Protein 7P3X (pdb70)

Secondary structure (DSSP, 8-state):
-HHHHHHHHHHHHHHHTTT--SHHHHHHHHHHHTSSPHHHHHHHHHHHHHH-SS-HHHHHHHHHHHHHHHHS--SSHHHHHHHHHHHHHH---HHHHHHHHHHHHHHTTSS-HHHHHHHHHHHHHHHTT-THHHHHHHHHHHHHHTSS-HHHHHHHHHHHHHHHHH-HHHHHTTHHHHHHHHTT---HHHHHHHHHHHHHHHSS-HHHHHHHTTTTTHHHHH--SSTHHHHHHHHIIIII--TTTTHHHHHHHHHHHHHHSSSS-HHHHHHHHHHHHHHHHH-HHHHHHHHHHHHHHHSS--HHHHHHHHHHHTTT--HHHHHHHHHHHHHHHHHH-BHHHHT-PPP-S-SSS---B--HHHHHHHHHHHHHHHHTTT-TT-S-HHHHHHHHHHHHHHHHHH--HHHHHHHHHHHHHHHHS-STTHHHHHHHHHHHHHSHHHHTT-HHHHHHHHHHHHHHTTT-S-HHHHHTTTGGGGGG--HHHHHHHHHHHHHHHHHHHHH-TT---THHHHHHHHHHHHHHHHHTSSSHHHHHHHHHHHHHHHHHHHHHHH-STTHHHHHHHHHHHHHHHHH-/-HHHHHHHHHHHHHHHHHHHHHHHHTTTSS-SSSHHHHTTT--HHHHHHHHHS--HHHHHHHHHHHHHHHHHT-TT--HHHHHHHHHHGGGSS-HHHHHHHHHHGGGTTTS-HHHHHHHHHHHHHHHHSS-HHHHHHHHHHHHTS--GGGHHHHHHHHHHHHHS--HHHHHHHHHHHHHHHTT-HHHHTTHHHHHHHHHHS---HHHHHHHHHHHHHHHHHHHHHHHHHHHHHHHHHHTS-TTTTTHHHHHHHHHHHH-----SS--TTSTT-SS---B-TTTTSSPB-STTTTSTHHHHHHHHHHHHHHHTT-HHHHHHHHHHHHHH--TTTTT-HHHHHHHHHHHHH--SHHHHHHHHHHHHHHHHH--TTSGGGGGGTS--TT--HHHHHHHHHHHHHH--HHHHHHHHHHHHHHHHHS---HHHHHHHHHHHHHHHTT-HHHHHHHHHHHHHHHHHHT--HHHHHHHHHHHHHHHHH-HHHHHHHHHHHHHHHHH-TT--HHHHHHHHHHHHHHHHHHTTSGGGTTHHHHTTGGGS-HHHHHHHHHHHHHHHHHTTTSSTTTSS-S-GGGSS--TT--SHHHHHHHHHHHHHHHHTTSS-HHHHHHHHHHHHHHHH-/--EEEEEEETTS-EEEEEEESS----HHHHHTBSTT--------SSS--EEEEEEEEETTEEEEEEEESSSHHHHHHHHHHHHHHHHHHTT-STT--HHHHGGGHHHHHHHHHTTTTTSSPPP---BEEEEEEEE-BEEEEEETTEEEEEEEEEEEEEEEEE--SS---EEEEEEESSS----EEE-TTEE--SSSS-TT--EE-PPSS-EEEEEEEEEHHHHHHHHT---SSSS---EEEE----SSEEEEEEE---GGGTTS--BS--EEEEB---SSS-TTT---EEEEEE-SSEEEEEETTTTEEEEEE-TT--TT---EEEEEEE---S-TT--S-----EEEEE--EESS-TTSEEEEEEEE-SS--SSSS-B--S------------EE-/-EEEEEEEETTS-EEEEEESS---HHHHHHHHHHHHHHHHHS-GGG---B----TTSTT--SSTT-----TTEEEEEEEETTEEEEEEEETTS-HHHHHHHHHHHHHHHHHHSSS--HHHHHHTHHHHHHHHHHHHTTS------HHHHHHHHHHHHTHHHHHTTTT-

Nearest PDB structures (foldseek):
  7p3z-assembly1_S  TM=8.766E-01  e=1.441E-26  Saccharomyces cerevisiae
  9c59-assembly1_S  TM=8.010E-01  e=1.125E-13  Homo sapiens
  4p6z-assembly1_S  TM=8.241E-01  e=3.879E-11  Homo sapiens
  6uri-assembly1_S  TM=8.324E-01  e=1.507E-10  Homo sapiens
  1w63-assembly1_S  TM=7.992E-01  e=2.417E-10  Mus musculus

InterPro domains:
  IPR002553 Clathrin/coatomer adaptor, adaptin-like, N-terminal [PF01602] (48-609)
  IPR011989 Armadillo-like helical [G3DSA:1.25.10.10] (18-624)
  IPR016024 Armadillo-type fold [SSF48371] (42-759)
  IPR017105 Adaptor protein complex AP-3, delta subunit [PIRSF037092] (11-917)
  IPR017105 Adaptor protein complex AP-3, delta subunit [PTHR22781] (21-917)

Sequence (1762 aa):
DLNSKTNAVLKLTYLEMYGFDMAWCNFHILEVMSSNKLQQKRVGYLAASQSFYKDSDILMLATNLLKKDLKYDGNNDVVKVGIALSGLSTIITPSLARDIADDLFTMLNSTRPYIRKKAITALFKVFLQYPEALRDNFDKFVSKLDDDDISVVSAAVSVICELSKKNPQPFIQLSPLLYEILVTIDNNWIIIRLLKLFTNLSQVEPKLRAKLLPKILELMESTVATSVIYESVNCIVKGNMLEEDDFETAMACLERLHTFCDSQDPNLRYISCILFYKIGKINTDFISRFDQLIIRLLSDVDVSIRSKAIELVEGIVDEDNLKAIVQTLMKQFVDEDVVILQTGSIVYEKSKRIPIIIPENYKIKMVNVIISICSADNYSSVNDFEWYNAVIMDLAMLCQDISDKSLGSKIGEQFRNLMIKVPSMREVTIANIIKLISNDNINKQLPTVLRECIWCLGEFSTLVENGNDLIKIMTENISYYSHSVQEVLILALVKVFSNWCNNFQEDKRFEIKMVLKELIEFFENLSYSSTFEVQERSVEVLEFLRLSLEALEEDTEGLPMLLSEVLPSFFNAYELMVDSIHRIASALDTAKVITREAAAVATSKLGESSYTYYSQNINPQQLVTLLNSRNSREVRDAMKRIISIMASDDDSIDVQLYFADVVKNITTNDTKVKRLIHLYLLRFAENDPNLTLLSINSLQKSLSDSNSELRCFALSALSDMKMSSLAPIILHTVKKLVTDPSAMVRGEVALAIIKLYRAGKNDYHEELLDILKELMADTDPKVISCAVLAYKECYADHLELLHGHFRRYCRIIKQLDSWSQSYLIELLIKYCKQYLPKPTVVDKSSEGSPRSCPLPDKYNEIEYPSYEVVNDPDLDLFLQSLNCLIYSSNPTVILSCCNALYQLASPLQMKNTKFIEALVRTVTMTENQGNKEMLLQAIHFLSILDQTLFLPYTKKFYVFPKDPIVASIWKIQILSTLINESNVKEIFKELKYYVASAHFPENVVIMAVKSLSRCGQLSTSWESHVMKWLIDHMESHNLSASVLDAYVNVIRMLVQKNPTKHLRIIFKLADLLTVQTSLADNARAGIVWLFGEIASIEFKICPDVLRRLIQNFSNEGPETRCQILVLSAKLLSYDIDNFKQAQVTGSEENNQNPPYYDFSGSRISQMYNAVLYLAKYDDEFDIRDRARMISSLFDSGMIHAVLIFNKKCQPRLVKFYTPVDLPKQKLLLEQVYELISQRNSDFQSSFLVTPPSLLLSNENNNDEVNNEDIQIIYKNYATLYFTFIVDDQESELAILDLIQTFVESLDRCFTEVNELDLIFNWQTLESVLEEIVQGGMVIETNVNRIVASVDELNKAAESTDSKIGMYLSFYITDTKNKLIFQYLLGATAPPQLLEDSSSDDYLDHSMVGRDLEVYKYFSVINKLNYWCLASTSKSKGPLDCFTFLETIDRILLEYFDKDKLSIKKIVNNYDRISLIFNCCVEAGEPNVSDNELYVDLLETFHVVFEKKKSHLRLLTGSIHGIVDVRSYLNDNPLVAVKLNTMGNDIGIPSLHDCVEINDGVFSPSNITFIPPDGKFRLLEYSVDLSSQVKQSGVRMNSIGLMSLHFQNGLGKDSDEFELSLNIENFKKVSQVDDLKIDLQFNVENADPNEIAYKIKILRNTHGRFENSIIMGQGQWIFDKSTATGTVPVLRGCIEYENTGPNFTKKVDLQTVSLEYSYIGQSASGIYVEAIDIVSGLTIGKNTKLYKGAKYKTQTGNFQVRL

GO terms:
  GO:0030123 AP-3 adaptor complex (C, IMP)
  GO:0006623 protein targeting to vacuole (P, IMP)
  GO:0006896 Golgi to vacuole transport (P, IMP)
  GO:0005515 protein binding (F, IPI)
  GO:0005794 Golgi apparatus (C, EXP)

Foldseek 3Di:
DLVVLVVVLVVLQVQLVPPHALVVVQVSLLVQCQDPDLVSVQSSLVSLLSHVPPDPVSLVSLQVSLQVQQVPCPVVNLRSLLRSLLSLLSDEDVVSLVVLLVRLLVQCVDPDLSSLLSSLLSPLSHCVHDPVSCVVCVVSLVVSCVDPDVVSVLSSQVSLLSVCVVDVPSVVVVLVSLVVVLVVDPDLVSVLSSLVSLLSCLVVDLPSLVVCVVVPVVVVVRDVPPRSLLSNLCSCVPSVNDPPVCVVSNLSSLVVLLVQCVDPDVVSVLSSLVSQQVVCVVPVVSLVVCLVSLVVLCVPLDVVSVQSSLSSLLSDDDVVSLLVVLVVVVVLCVFAPCQPLVPDDDFDDPPVRTPHHDHLVSLLVNLLSLLSSCQPPHCLPNVPLVVSLVSLLVSCVVCLSDDDLVSNQSSLVSNLVSCVRPVPVLQVSLVSLLVVLVPCSCVVPHLNSLLSSLVSCLVPVVVDDCVPVVVVVLQVVLVSHDVVNNLSSLVSNLSNLLVCLVVCVVPVDPVSLVSLQSLLVRLVVQLPPPDNVSNVSSNQSNVLSVQLNVVVVVHSVCRVVSSVVPNVVRSVVVVD/DVVVVVLVVLLVCLVVQLVQQVVQQVVQCGRRNQSSVVSVPHDPVVLLVLCVPDGPVSVLSSLVVLLVPLVVCPVVHDPVVVLVSLLVQCLPPDLSSVQSNLVCLLVPLVPDVVSLVSLLVSLLVQLVDPDLVSVQSSLLSVLSRQEQVSQVRSQVSLLVLLVDPDLSSLLRSLQNLQSNLLHNPDVHPPRSQVRLASSCPHQDLSSLLRNQVRLLGNQLPVLLRSQSRLQSSLVSLLVDDLVSVLSNLVSLLSNLVRQCPDADDAPQPDPPGDRWAARRVVVPPPGIGPNNQLGPSRNVSNLVSLLSSLQVQDLNSLLSSLVSVLRNDPLVSLLPLSNLQSLLNNLLVDPDDVSVVSSLVSLLSSLVSPACRCAVRLLSLLDDQVDDQVSLLSNLSNLQSHCAPVRVVSSQVSLLVVVVDRPHDQSNLQSNQLRLLSHLLHDDVCNLSSLVSLLCCVVPPDHDQSNLLRNLQRLLSNCVRPVVSNVVSLVSVLVVVVVDPPHDLSNLLRNLQSLLPVCLVPVLVSLVSLVSNLVVLLPDDVVSLLSSLVSLLSSLPVCCVLAVCQPVPVVVSNVVDDPPVPPHDVSSVVSLVSSQVSQVVDPDPSSNVSSVVSCVVSVVD/DFQKKWKAWQVGDTQDMDGNDDDPVVVVVLQSVLLSVLQVVDDVVCSPQWFEACCVLCPDCDVPNSGRDDHQWTKGWDDDPTMIMITIHGNVPDVVNVVLLVVLLVLLVCVQVVDDDPVVCNLLVVLSVVLSVCCQPPNHGDDSDSVVSNVVSVVVVVVCVVVPVVGD/DKKKKWKAFLCGHTLAMGMDDDDDDDDQSPVVVVQAGDWWDFPQDVVRFTWIWGWGGDQGMMMIMIDGPDCDNVQGHLQRVLLVVVLQVVQQHDHDHSVSRSVCNPVSHVSNHCQCPVPHSVDRHCAKAKKKKKKKFWAWEDDPLQGQGPWMKIKIFIKIQHDDDAKWKKKFFFDDLQQPQAAWAAWPQKDCDDCVNPRGMIMGIDDNGTTRGTIGIDTCNSRCVRNVCSPPAALPFPWAWDPPDDPFKTKIKTKRFVQVCLQQFFWAKKWKKQAQPVPVPPLQLFQKAWDAWFFPAWAWDADSSVRITTIIGHRPPHPSHMGITITMMTGDHPDPPNDPDRQRFWTWIIIMTMRADRSSRRRPDMDIDDVDDPPPPHHHDPDSTITTDDDHHIYTD

B-factor: mean 13.2, std 2.08, range [12.01, 32.07]

Organism: Saccharomyces cerevisiae (strain ATCC 204508 / S288c) (NCBI:txid559292)

Radius of gyration: 40.24 Å; Cα contacts (8 Å, |Δi|>4): 3723; chains: 4; bounding box: 115×95×106 Å

Solvent-accessible surface area: 71127 Å² total; per-residue (Å²): 118,84,42,61,65,0,65,49,0,63,147,29,17,91,78,9,66,122,66,111,62,60,43,210,8,1,117,112,0,11,113,8,0,69,12,134,44,35,11,1,12,58,10,0,2,62,0,1,12,65,5,1,111,194,48,62,88,1,1,77,83,0,0,77,30,1,38,158,12,0,107,145,72,0,114,73,30,29,33,42,1,3,26,0,0,31,2,0,2,35,1,46,33,73,59,0,1,143,44,0,4,95,1,0,92,64,3,0,101,18,104,104,31,23,1,41,0,14,0,0,15,0,0,16,46,2,5,55,85,31,74,117,6,12,176,118,6,35,99,25,3,36,63,12,0,84,27,143,39,59,0,0,4,2,0,0,0,18,0,1,12,20,2,4,122,133,44,37,146,35,2,42,123,9,11,56,41,0,56,95,11,0,66,80,13,127,26,37,15,1,1,0,26,0,0,25,2,6,16,35,0,9,141,78,44,83,168,9,47,66,102,1,26,82,11,1,54,106,12,2,106,88,12,117,40,24,0,0,4,26,6,0,1,54,1,1,27,118,20,88,11,7,113,128,126,39,56,132,14,1,68,13,2,1,60,59,0,41,92,36,3,75,50,157,51,51,12,11,52,9,15,0,1,36,8,3,63,91,1,5,143,84,18,95,100,4,18,84,127,2,27,120,4,2,82,141,9,14,94,25,52,19,2,4,0,8,19,35,0,0,35,4,0,79,68,26,34,84,60,106,47,0,52,52,7,10,82,49,3,18,116,50,1,92,63,38,2,69,11,0,25,134,56,20,58,23,7,88,82,125,49,199,210,92,33,37,2,0,0,16,73,13,0,19,52,0,0,48,3,1,19,45,2,8,41,39,100,70,4,77,30,6,94,44,55,91,119,3,3,40,11,2,50,48,0,6,61,46,0,0,22,8,44,49,118,54,0,1,31,94,4,4,73,4,9,62,67,8,0,86,130,12,84,77,33,54,76,66,0,0,44,34,10,11,142,19,2,61,74,45,10,0,20,11,20,4,38,23,7,0,65,19,1,1,36,1,0,4,73,18,4,92,67,21,111,66,3,14,74,6,0,102,31,0,1,84,22,0,79,165,18,43,71,56,0,14,26,35,0,0,30,4,0,15,60,1,5,34,48,19,2,87,77,21,153,100,101,49,55,125,78,6,32,68,10,0,101,61,0,23,92,45,0,90,91,14,7,177,14,90,56,46,11,5,31,75,31,0,52,14,7,28,9,10,2,93,9,3,38,89,4,2,103,140,64,40,142,14,1,48,126,54,9,74,115,35,27,51,58,45,29,47,52,96,29,27,137,30,45,27,26,31,63,100,5,33,48,42,0,7,43,18,0,58,90,31,5,43,76,43,2,82,39,0,155,81,11,0,47,13,9,0,113,7,26,65,127,3,70,28,146,66,0,36,90,7,14,106,30,239,60,78,117,6,27,91,15,0,6,6,17,0,1,2,6,8,0,17,11,39,47,88,14,69,34,85,107,0,0,41,33,0,6,150,35,6,101,59,131,70,53,79,15,8,59,0,0,6,10,0,0,5,6,6,0,49,112,26,82,112,21,1,74,83,0,0,76,20,1,67,154,16,1,84,69,99,60,29,76,24,20,0,29,0,0,11,3,1,1,7,3,132,43,74,72,0,0,67,39,4,10,119,8,0,88,125,1,1,82,25,114,30,31,59,0,29,0,12,0,0,9,0,0,1,8,3,4,107,36,16,75,120,129,13,14,134,61,0,2,94,8,0,99,84,1,12,58,14,105,54,48,167,3,4,11,16,1,0,5,0,0,2,14,0,0,32,63,37,15,74,5,0,0,14,0,0,52,78,0,0,130,7,0,46,29,14,7,4,40,8,3,9,17,0,0,42,0,0,26,76,2,0,120,71,8,81,10,139,81,73,136,42,54,129,91,19,149,65,39,31,103,0,3,6,25,5,68,132,77,84,95,126,100,65,11,17,19,1,0,10,1,4,34,0,0,16,27,0,8,66,0,0,2,56,2,0,60,20,0,11,12,28,0,0,34,21,0,1,35,0,0,70,79,7,9,33,93,98,2,0,125,40,57,108,0,0,43,0,0,0,76,0,0,2,11,3,5,80,101,13,43,10,39,38,0,0,40,0,0,23,92,0,0,86,54,12,43,69,0,0,0,91,6,0,91,29,0,14,3,14,45,60,24,72,78,64,1,3,22,47,0,0,12,0,0,0,0,0,1,62,79,90,14,0,96,47,0,1,95,20,0,72,106,4,10,57,42,26,100,31,33,98,91,0,7,23,33,0,0,79,0,1,1,75,0,0,39,82,1,84,70,53,0,37,73,0,17,98,57,0,9,36,0,7,128,78,58,145,34,35,51,52,1,9,16,1,0,0,50,1,0,19,24,0,4,72,123,9,57,109,57,4,85,153,0,4,132,96,0,22,64,24,9,67,108,43,90,95,11,24,68,89,0,12,15,3,0,2,8,0,6,3,35,10,0,55,85,65,7,146,69,3,20,72,20,5,78,121,4,15,104,37,3,62,130,18,24,69,96,1,48,8,19,0,3,12,2,0,13,7,8,1,8,34,1,20,68,34,4,79,84,17,25,50,98,46,38,136,114,9,120,118,111,74,114,87,36,27,186,9,10,72,101,4,17,95,16,16,50,33,0,14,117,38,0,80,149,6,122,76,38,23,0,63,41,16,0,110,83,25,6,67,57,2,74,99,13,41,7,42,6,1,0,0,2,2,120,131,52,92,66,55,1,25,66,42,46,29,128,59,81,49,110,134,25,107,100,12,11,76,32,0,20,84,0,9,67,44,23,9,83,94,29,17,14,42,5,2,9,5,46,58,71,17,38,59,31,48,40,0,8,6,2,7,0,7,42,100,99,36,31,0,7,3,73,45,72,82,47,0,39,0,0,0,7,1,23,72,88,7,2,10,3,2,0,33,16,4,0,84,20,0,8,75,0,4,32,120,37,21,97,132,15,74,45,102,51,0,57,129,57,63,48,1,1,56,16,4,1,47,39,2,11,6,3,2,0,8,4,23,23,81,42,102,102,6,36,40,13,3,80,95,33,45,116,26,9,120,96,12,84,85,3,46,67,110,9,15,0,0,18,0,3,2,40,172,36,41,1,0,0,17,0,0,0,2,53,116,0,80,58,138,61,17,128,60,1,84,47,85,50,64,9,60,82,18,74,50,2,71,0,105,40,24,61,5,31,2,2,2,12,22,74,67,76,1,0,0,12,0,0,2,14,69,81,101,27,57,84,26,0,49,43,0,0,44,12,0,2,68,36,0,13,76,110,21,116,34,77,130,0,29,30,138,79,0,10,84,41,2,25,67,0,1,13,19,0,0,30,12,8,6,11,40,20,15,27,4,6,23,49,69,35,55,29,10,10,7,0,4,12,2,0,10,0,61,54,106,168,81,99,4,120,5,35,7,2,9,4,30,0,5,0,1,4,72,22,89,44,127,91,82,18,72,12,16,1,95,1,62,29,153,55,9,122,4,30,7,2,1,4,18,64,25,0,45,19,38,55,58,114,35,41,90,28,30,0,2,12,52,30,22,138,37,56,2,53,0,0,31,6,4,8,9,4,6,22,14,13,126,112,31,61,41,123,9,64,0,10,0,11,0,29,5,83,45,98,113,84,66,33,167,34,34,1,106,1,66,0,25,1,31,8,105,76,0,148,126,11,59,54,6,38,37,8,64,0,28,0,73,1,8,37,91,106,15,71,55,100,47,0,18,0,83,6,111,116,5,163,20,78,75,11,180,89,122,48,51,19,151,129,1,71,0,71,0,46,4,82,101,72,5,29,61,32,66,45,3,27,0,115,14,25,0,35,1,70,45,113,22,130,124,17,110,53,142,6,67,8,42,3,4,0,0,34,0,24,2,4,11,12,2,0,0,26,0,68,7,79,50,63,61,54,88,63,79,50,90,170,44,123,98,18,124,121,43,163,31,0,120,0,120,4,126,15,16,27,0,6,5,16,83

Structure (mmCIF, N/CA/C/O backbone):
data_7P3X
#
_entry.id   7P3X
#
_cell.length_a   1.00
_cell.length_b   1.00
_cell.length_c   1.00
_cell.angle_alpha   90.00
_cell.angle_beta   90.00
_cell.angle_gamma   90.00
#
_symmetry.space_group_name_H-M   'P 1'
#
loop_
_entity.id
_entity.type
_entity.pdbx_description
1 polymer 'AP-3 complex subunit delta'
2 polymer Y55_G0035830.mRNA.1.CDS.1
3 polymer 'AP complex subunit sigma'
4 polymer 'AP-3 complex subunit mu'
#
loop_
_atom_site.group_PDB
_atom_site.id
_atom_site.type_symbol
_atom_site.label_atom_id
_atom_site.label_alt_id
_atom_site.label_comp_id
_atom_site.label_asym_id
_atom_site.label_entity_id
_atom_site.label_seq_id
_atom_site.pdbx_PDB_ins_code
_atom_site.Cartn_x
_atom_site.Cartn_y
_atom_site.Cartn_z
_atom_site.occupancy
_atom_site.B_iso_or_equiv
_atom_site.auth_seq_id
_atom_site.auth_comp_id
_atom_site.auth_asym_id
_atom_site.auth_atom_id
_atom_site.pdbx_PDB_model_num
ATOM 1 N N . ASP A 1 63 ? 193.602 174.449 142.013 1.00 14.01 63 ASP A N 1
ATOM 2 C CA . ASP A 1 63 ? 194.287 173.734 140.948 1.00 12.01 63 ASP A CA 1
ATOM 3 C C . ASP A 1 63 ? 193.620 173.153 139.674 1.00 12.01 63 ASP A C 1
ATOM 4 O O . ASP A 1 63 ? 192.545 172.554 139.802 1.00 16.00 63 ASP A O 1
ATOM 9 N N . LEU A 1 64 ? 194.178 173.296 138.516 1.00 14.01 64 LEU A N 1
ATOM 10 C CA . LEU A 1 64 ? 193.564 172.849 137.235 1.00 12.01 64 LEU A CA 1
ATOM 11 C C . LEU A 1 64 ? 193.333 171.277 137.323 1.00 12.01 64 LEU A C 1
ATOM 12 O O . LEU A 1 64 ? 192.311 170.560 137.443 1.00 16.00 64 LEU A O 1
ATOM 17 N N . ASN A 1 65 ? 194.222 170.591 137.931 1.00 14.01 65 ASN A N 1
ATOM 18 C CA . ASN A 1 65 ? 193.890 169.164 137.736 1.00 12.01 65 ASN A CA 1
ATOM 19 C C . ASN A 1 65 ? 192.672 168.810 138.633 1.00 12.01 65 ASN A C 1
ATOM 20 O O . ASN A 1 65 ? 191.917 168.026 138.100 1.00 16.00 65 ASN A O 1
ATOM 25 N N . SER A 1 66 ? 192.540 169.475 139.754 1.00 14.01 66 SER A N 1
ATOM 26 C CA . SER A 1 66 ? 191.597 169.333 140.782 1.00 12.01 66 SER A CA 1
ATOM 27 C C . SER A 1 66 ? 190.245 169.821 140.247 1.00 12.01 66 SER A C 1
ATOM 28 O O . SER A 1 66 ? 189.298 169.374 140.890 1.00 16.00 66 SER A O 1
ATOM 31 N N . LYS A 1 67 ? 190.242 170.919 139.394 1.00 14.01 67 LYS A N 1
ATOM 32 C CA . LYS A 1 67 ? 189.102 171.609 138.836 1.00 12.01 67 LYS A CA 1
ATOM 33 C C . LYS A 1 67 ? 188.491 170.552 138.017 1.00 12.01 67 LYS A C 1
ATOM 34 O O . LYS A 1 67 ? 187.282 170.502 138.240 1.00 16.00 67 LYS A O 1
ATOM 40 N N . THR A 1 68 ? 189.353 169.779 137.268 1.00 14.01 68 THR A N 1
ATOM 41 C CA . THR A 1 68 ? 188.852 168.785 136.299 1.00 12.01 68 THR A CA 1
ATOM 42 C C . THR A 1 68 ? 188.176 167.728 137.073 1.00 12.01 68 THR A C 1
ATOM 43 O O . THR A 1 68 ? 187.119 167.370 136.507 1.00 16.00 68 THR A O 1
ATOM 47 N N . ASN A 1 69 ? 188.704 167.463 138.312 1.00 14.01 69 ASN A N 1
ATOM 48 C CA . ASN A 1 69 ? 188.101 166.453 139.104 1.00 12.01 69 ASN A CA 1
ATOM 49 C C . ASN A 1 69 ? 186.724 166.860 139.583 1.00 12.01 69 ASN A C 1
ATOM 50 O O . ASN A 1 69 ? 185.881 165.986 139.256 1.00 16.00 69 ASN A O 1
ATOM 55 N N . ALA A 1 70 ? 186.542 168.166 140.026 1.00 14.01 70 ALA A N 1
ATOM 56 C CA . ALA A 1 70 ? 185.329 168.654 140.603 1.00 12.01 70 ALA A CA 1
ATOM 57 C C . ALA A 1 70 ? 184.297 168.596 139.564 1.00 12.01 70 ALA A C 1
ATOM 58 O O . ALA A 1 70 ? 183.298 167.990 139.963 1.00 16.00 70 ALA A O 1
ATOM 60 N N . VAL A 1 71 ? 184.725 169.052 138.373 1.00 14.01 71 VAL A N 1
ATOM 61 C CA . VAL A 1 71 ? 183.835 169.081 137.276 1.00 12.01 71 VAL A CA 1
ATOM 62 C C . VAL A 1 71 ? 183.379 167.865 136.873 1.00 12.01 71 VAL A C 1
ATOM 63 O O . VAL A 1 71 ? 182.175 168.012 136.508 1.00 16.00 71 VAL A O 1
ATOM 67 N N . LEU A 1 72 ? 184.117 166.751 137.055 1.00 14.01 72 LEU A N 1
ATOM 68 C CA . LEU A 1 72 ? 183.629 165.504 136.692 1.00 12.01 72 LEU A CA 1
ATOM 69 C C . LEU A 1 72 ? 182.436 165.187 137.574 1.00 12.01 72 LEU A C 1
ATOM 70 O O . LEU A 1 72 ? 181.427 164.807 136.887 1.00 16.00 72 LEU A O 1
ATOM 75 N N . LYS A 1 73 ? 182.567 165.471 138.938 1.00 14.01 73 LYS A N 1
ATOM 76 C CA . LYS A 1 73 ? 181.569 165.066 139.900 1.00 12.01 73 LYS A CA 1
ATOM 77 C C . LYS A 1 73 ? 180.289 165.784 139.671 1.00 12.01 73 LYS A C 1
ATOM 78 O O . LYS A 1 73 ? 179.325 164.986 139.651 1.00 16.00 73 LYS A O 1
ATOM 84 N N . LEU A 1 74 ? 180.373 167.094 139.336 1.00 14.01 74 LEU A N 1
ATOM 85 C CA . LEU A 1 74 ? 179.225 167.902 139.076 1.00 12.01 74 LEU A CA 1
ATOM 86 C C . LEU A 1 74 ? 178.533 167.361 137.919 1.00 12.01 74 LEU A C 1
ATOM 87 O O . LEU A 1 74 ? 177.314 167.089 138.206 1.00 16.00 74 LEU A O 1
ATOM 92 N N . THR A 1 75 ? 179.288 166.987 136.781 1.00 14.01 75 THR A N 1
ATOM 93 C CA . THR A 1 75 ? 178.644 166.531 135.573 1.00 12.01 75 THR A CA 1
ATOM 94 C C . THR A 1 75 ? 177.811 165.324 135.930 1.00 12.01 75 THR A C 1
ATOM 95 O O . THR A 1 75 ? 176.628 165.520 135.684 1.00 16.00 75 THR A O 1
ATOM 99 N N . TYR A 1 76 ? 178.435 164.345 136.584 1.00 14.01 76 TYR A N 1
ATOM 100 C CA . TYR A 1 76 ? 177.777 163.090 137.039 1.00 12.01 76 TYR A CA 1
ATOM 101 C C . TYR A 1 76 ? 176.555 163.449 137.743 1.00 12.01 76 TYR A C 1
ATOM 102 O O . TYR A 1 76 ? 175.537 162.756 137.473 1.00 16.00 76 TYR A O 1
ATOM 111 N N . LEU A 1 77 ? 176.497 164.442 138.570 1.00 14.01 77 LEU A N 1
ATOM 112 C CA . LEU A 1 77 ? 175.224 164.744 139.232 1.00 12.01 77 LEU A CA 1
ATOM 113 C C . LEU A 1 77 ? 174.141 165.319 138.192 1.00 12.01 77 LEU A C 1
ATOM 114 O O . LEU A 1 77 ? 173.056 164.584 138.220 1.00 16.00 77 LEU A O 1
ATOM 119 N N . GLU A 1 78 ? 174.548 166.269 137.302 1.00 14.01 78 GLU A N 1
ATOM 120 C CA . GLU A 1 78 ? 173.669 166.939 136.410 1.00 12.01 78 GLU A CA 1
ATOM 121 C C . GLU A 1 78 ? 173.093 165.839 135.461 1.00 12.01 78 GLU A C 1
ATOM 122 O O . GLU A 1 78 ? 171.885 165.850 135.260 1.00 16.00 78 GLU A O 1
ATOM 128 N N . MET A 1 79 ? 173.880 164.855 135.067 1.00 14.01 79 MET A N 1
ATOM 129 C CA . MET A 1 79 ? 173.467 163.741 134.234 1.00 12.01 79 MET A CA 1
ATOM 130 C C . MET A 1 79 ? 172.304 162.921 134.845 1.00 12.01 79 MET A C 1
ATOM 131 O O . MET A 1 79 ? 171.787 162.036 134.152 1.00 16.00 79 MET A O 1
ATOM 136 N N . TYR A 1 80 ? 172.141 162.983 136.166 1.00 14.01 80 TYR A N 1
ATOM 137 C CA . TYR A 1 80 ? 171.312 162.183 137.059 1.00 12.01 80 TYR A CA 1
ATOM 138 C C . TYR A 1 80 ? 170.855 163.583 136.712 1.00 12.01 80 TYR A C 1
ATOM 139 O O . TYR A 1 80 ? 171.620 164.428 137.045 1.00 16.00 80 TYR A O 1
ATOM 148 N N . GLY A 1 81 ? 169.731 164.259 136.692 1.00 14.01 81 GLY A N 1
ATOM 149 C CA . GLY A 1 81 ? 168.316 164.172 137.086 1.00 12.01 81 GLY A CA 1
ATOM 150 C C . GLY A 1 81 ? 168.101 164.916 138.412 1.00 12.01 81 GLY A C 1
ATOM 151 O O . GLY A 1 81 ? 167.004 165.053 138.948 1.00 16.00 81 GLY A O 1
ATOM 152 N N . PHE A 1 82 ? 169.233 165.568 138.771 1.00 14.01 82 PHE A N 1
ATOM 153 C CA . PHE A 1 82 ? 169.641 166.441 139.820 1.00 12.01 82 PHE A CA 1
ATOM 154 C C . PHE A 1 82 ? 169.666 167.978 139.492 1.00 12.01 82 PHE A C 1
ATOM 155 O O . PHE A 1 82 ? 169.487 168.311 138.319 1.00 16.00 82 PHE A O 1
ATOM 163 N N . ASP A 1 83 ? 169.845 168.924 140.439 1.00 14.01 83 ASP A N 1
ATOM 164 C CA . ASP A 1 83 ? 169.770 170.411 140.188 1.00 12.01 83 ASP A CA 1
ATOM 165 C C . ASP A 1 83 ? 170.931 170.704 139.455 1.00 12.01 83 ASP A C 1
ATOM 166 O O . ASP A 1 83 ? 172.035 170.177 139.560 1.00 16.00 83 ASP A O 1
ATOM 171 N N . MET A 1 84 ? 170.501 171.627 138.550 1.00 14.01 84 MET A N 1
ATOM 172 C CA . MET A 1 84 ? 171.486 172.082 137.751 1.00 12.01 84 MET A CA 1
ATOM 173 C C . MET A 1 84 ? 171.632 173.542 138.133 1.00 12.01 84 MET A C 1
ATOM 174 O O . MET A 1 84 ? 172.680 174.208 138.198 1.00 16.00 84 MET A O 1
ATOM 179 N N . ALA A 1 85 ? 170.802 174.039 139.016 1.00 14.01 85 ALA A N 1
ATOM 180 C CA . ALA A 1 85 ? 171.261 175.384 138.891 1.00 12.01 85 ALA A CA 1
ATOM 181 C C . ALA A 1 85 ? 172.653 175.622 139.680 1.00 12.01 85 ALA A C 1
ATOM 182 O O . ALA A 1 85 ? 173.633 176.294 139.173 1.00 16.00 85 ALA A O 1
ATOM 184 N N . TRP A 1 86 ? 172.548 174.867 140.911 1.00 14.01 86 TRP A N 1
ATOM 185 C CA . TRP A 1 86 ? 173.616 174.634 141.925 1.00 12.01 86 TRP A CA 1
ATOM 186 C C . TRP A 1 86 ? 174.841 174.148 141.374 1.00 12.01 86 TRP A C 1
ATOM 187 O O . TRP A 1 86 ? 175.659 173.585 142.103 1.00 16.00 86 TRP A O 1
ATOM 198 N N . CYS A 1 87 ? 174.935 174.090 140.054 1.00 14.01 87 CYS A N 1
ATOM 199 C CA . CYS A 1 87 ? 176.159 173.680 139.950 1.00 12.01 87 CYS A CA 1
ATOM 200 C C . CYS A 1 87 ? 176.903 174.586 139.094 1.00 12.01 87 CYS A C 1
ATOM 201 O O . CYS A 1 87 ? 178.113 174.288 139.066 1.00 16.00 87 CYS A O 1
ATOM 204 N N . ASN A 1 88 ? 176.194 175.704 138.690 1.00 14.01 88 ASN A N 1
ATOM 205 C CA . ASN A 1 88 ? 176.634 176.583 137.578 1.00 12.01 88 ASN A CA 1
ATOM 206 C C . ASN A 1 88 ? 177.718 177.491 138.040 1.00 12.01 88 ASN A C 1
ATOM 207 O O . ASN A 1 88 ? 178.919 177.688 137.727 1.00 16.00 88 ASN A O 1
ATOM 212 N N . PHE A 1 89 ? 177.417 177.912 139.198 1.00 14.01 89 PHE A N 1
ATOM 213 C CA . PHE A 1 89 ? 178.564 178.834 139.446 1.00 12.01 89 PHE A CA 1
ATOM 214 C C . PHE A 1 89 ? 179.944 178.243 139.401 1.00 12.01 89 PHE A C 1
ATOM 215 O O . PHE A 1 89 ? 180.848 178.891 138.785 1.00 16.00 89 PHE A O 1
ATOM 223 N N . HIS A 1 90 ? 179.982 177.035 139.953 1.00 14.01 90 HIS A N 1
ATOM 224 C CA . HIS A 1 90 ? 181.168 176.259 140.100 1.00 12.01 90 HIS A CA 1
ATOM 225 C C . HIS A 1 90 ? 181.662 175.901 138.759 1.00 12.01 90 HIS A C 1
ATOM 226 O O . HIS A 1 90 ? 182.921 175.925 138.750 1.00 16.00 90 HIS A O 1
ATOM 233 N N . ILE A 1 91 ? 180.768 175.832 137.755 1.00 14.01 91 ILE A N 1
ATOM 234 C CA . ILE A 1 91 ? 181.168 175.441 136.457 1.00 12.01 91 ILE A CA 1
ATOM 235 C C . ILE A 1 91 ? 181.777 176.573 135.824 1.00 12.01 91 ILE A C 1
ATOM 236 O O . ILE A 1 91 ? 182.810 176.213 135.262 1.00 16.00 91 ILE A O 1
ATOM 241 N N . LEU A 1 92 ? 181.169 177.803 135.986 1.00 14.01 92 LEU A N 1
ATOM 242 C CA . LEU A 1 92 ? 181.729 179.010 135.385 1.00 12.01 92 LEU A CA 1
ATOM 243 C C . LEU A 1 92 ? 183.160 179.168 135.875 1.00 12.01 92 LEU A C 1
ATOM 244 O O . LEU A 1 92 ? 183.972 179.061 134.923 1.00 16.00 92 LEU A O 1
ATOM 249 N N . GLU A 1 93 ? 183.408 179.121 137.225 1.00 14.01 93 GLU A N 1
ATOM 250 C CA . GLU A 1 93 ? 184.782 179.401 137.664 1.00 12.01 93 GLU A CA 1
ATOM 251 C C . GLU A 1 93 ? 185.806 178.561 136.867 1.00 12.01 93 GLU A C 1
ATOM 252 O O . GLU A 1 93 ? 186.892 179.034 136.510 1.00 16.00 93 GLU A O 1
ATOM 258 N N . VAL A 1 94 ? 185.379 177.360 136.489 1.00 14.01 94 VAL A N 1
ATOM 259 C CA . VAL A 1 94 ? 186.120 176.354 135.720 1.00 12.01 94 VAL A CA 1
ATOM 260 C C . VAL A 1 94 ? 186.131 176.807 134.247 1.00 12.01 94 VAL A C 1
ATOM 261 O O . VAL A 1 94 ? 187.034 177.018 133.491 1.00 16.00 94 VAL A O 1
ATOM 265 N N . MET A 1 95 ? 185.117 177.474 133.877 1.00 14.01 95 MET A N 1
ATOM 266 C CA . MET A 1 95 ? 185.183 177.874 132.500 1.00 12.01 95 MET A CA 1
ATOM 267 C C . MET A 1 95 ? 186.077 179.124 132.532 1.00 12.01 95 MET A C 1
ATOM 268 O O . MET A 1 95 ? 186.891 179.235 131.604 1.00 16.00 95 MET A O 1
ATOM 273 N N . SER A 1 96 ? 186.130 179.908 133.615 1.00 14.01 96 SER A N 1
ATOM 274 C CA . SER A 1 96 ? 187.151 180.965 133.439 1.00 12.01 96 SER A CA 1
ATOM 275 C C . SER A 1 96 ? 188.691 180.496 133.364 1.00 12.01 96 SER A C 1
ATOM 276 O O . SER A 1 96 ? 189.559 181.371 133.272 1.00 16.00 96 SER A O 1
ATOM 279 N N . SER A 1 97 ? 189.030 179.204 133.544 1.00 14.01 97 SER A N 1
ATOM 280 C CA . SER A 1 97 ? 190.361 178.751 133.436 1.00 12.01 97 SER A CA 1
ATOM 281 C C . SER A 1 97 ? 190.781 178.826 131.991 1.00 12.01 97 SER A C 1
ATOM 282 O O . SER A 1 97 ? 190.113 178.254 131.112 1.00 16.00 97 SER A O 1
ATOM 285 N N . ASN A 1 98 ? 191.859 179.437 131.713 1.00 14.01 98 ASN A N 1
ATOM 286 C CA . ASN A 1 98 ? 192.318 179.260 130.402 1.00 12.01 98 ASN A CA 1
ATOM 287 C C . ASN A 1 98 ? 192.553 177.915 131.070 1.00 12.01 98 ASN A C 1
ATOM 288 O O . ASN A 1 98 ? 192.748 177.994 132.302 1.00 16.00 98 ASN A O 1
ATOM 293 N N . LYS A 1 99 ? 192.581 176.680 130.630 1.00 14.01 99 LYS A N 1
ATOM 294 C CA . LYS A 1 99 ? 192.595 175.545 129.680 1.00 12.01 99 LYS A CA 1
ATOM 295 C C . LYS A 1 99 ? 191.415 175.194 128.933 1.00 12.01 99 LYS A C 1
ATOM 296 O O . LYS A 1 99 ? 190.385 175.425 129.576 1.00 16.00 99 LYS A O 1
ATOM 302 N N . LEU A 1 100 ? 191.587 174.751 127.737 1.00 14.01 100 LEU A N 1
ATOM 303 C CA . LEU A 1 100 ? 190.640 174.370 126.700 1.00 12.01 100 LEU A CA 1
ATOM 304 C C . LEU A 1 100 ? 190.100 173.050 127.288 1.00 12.01 100 LEU A C 1
ATOM 305 O O . LEU A 1 100 ? 188.916 172.702 127.481 1.00 16.00 100 LEU A O 1
ATOM 310 N N . GLN A 1 101 ? 190.899 172.198 127.848 1.00 14.01 101 GLN A N 1
ATOM 311 C CA . GLN A 1 101 ? 189.945 171.149 128.141 1.00 12.01 101 GLN A CA 1
ATOM 312 C C . GLN A 1 101 ? 188.968 171.676 129.174 1.00 12.01 101 GLN A C 1
ATOM 313 O O . GLN A 1 101 ? 187.781 171.694 128.716 1.00 16.00 101 GLN A O 1
ATOM 319 N N . GLN A 1 102 ? 189.472 172.200 130.373 1.00 14.01 102 GLN A N 1
ATOM 320 C CA . GLN A 1 102 ? 188.523 172.534 131.444 1.00 12.01 102 GLN A CA 1
ATOM 321 C C . GLN A 1 102 ? 187.312 173.264 130.931 1.00 12.01 102 GLN A C 1
ATOM 322 O O . GLN A 1 102 ? 186.289 172.888 131.551 1.00 16.00 102 GLN A O 1
ATOM 328 N N . LYS A 1 103 ? 187.523 174.084 129.833 1.00 14.01 103 LYS A N 1
ATOM 329 C CA . LYS A 1 103 ? 186.519 174.902 129.084 1.00 12.01 103 LYS A CA 1
ATOM 330 C C . LYS A 1 103 ? 185.476 173.895 128.466 1.00 12.01 103 LYS A C 1
ATOM 331 O O . LYS A 1 103 ? 184.238 173.730 128.494 1.00 16.00 103 LYS A O 1
ATOM 337 N N . ARG A 1 104 ? 186.000 172.833 128.160 1.00 14.01 104 ARG A N 1
ATOM 338 C CA . ARG A 1 104 ? 185.029 172.038 127.530 1.00 12.01 104 ARG A CA 1
ATOM 339 C C . ARG A 1 104 ? 184.133 171.442 128.470 1.00 12.01 104 ARG A C 1
ATOM 340 O O . ARG A 1 104 ? 182.951 171.791 128.281 1.00 16.00 104 ARG A O 1
ATOM 348 N N . VAL A 1 105 ? 184.765 170.814 129.537 1.00 14.01 105 VAL A N 1
ATOM 349 C CA . VAL A 1 105 ? 183.979 170.070 130.579 1.00 12.01 105 VAL A CA 1
ATOM 350 C C . VAL A 1 105 ? 182.979 170.893 131.333 1.00 12.01 105 VAL A C 1
ATOM 351 O O . VAL A 1 105 ? 181.983 170.159 131.606 1.00 16.00 105 VAL A O 1
ATOM 355 N N . GLY A 1 106 ? 183.290 172.238 131.530 1.00 14.01 106 GLY A N 1
ATOM 356 C CA . GLY A 1 106 ? 182.621 173.348 132.168 1.00 12.01 106 GLY A CA 1
ATOM 357 C C . GLY A 1 106 ? 181.446 173.598 131.282 1.00 12.01 106 GLY A C 1
ATOM 358 O O . GLY A 1 106 ? 180.378 173.328 131.895 1.00 16.00 106 GLY A O 1
ATOM 359 N N . TYR A 1 107 ? 181.706 173.834 129.960 1.00 14.01 107 TYR A N 1
ATOM 360 C CA . TYR A 1 107 ? 180.743 174.201 128.942 1.00 12.01 107 TYR A CA 1
ATOM 361 C C . TYR A 1 107 ? 179.734 173.139 128.923 1.00 12.01 107 TYR A C 1
ATOM 362 O O . TYR A 1 107 ? 178.662 173.686 128.959 1.00 16.00 107 TYR A O 1
ATOM 371 N N . LEU A 1 108 ? 180.148 171.809 128.955 1.00 14.01 108 LEU A N 1
ATOM 372 C CA . LEU A 1 108 ? 179.195 170.759 128.964 1.00 12.01 108 LEU A CA 1
ATOM 373 C C . LEU A 1 108 ? 178.331 170.895 130.154 1.00 12.01 108 LEU A C 1
ATOM 374 O O . LEU A 1 108 ? 177.157 170.795 129.766 1.00 16.00 108 LEU A O 1
ATOM 379 N N . ALA A 1 109 ? 178.883 171.197 131.391 1.00 14.01 109 ALA A N 1
ATOM 380 C CA . ALA A 1 109 ? 177.981 171.196 132.474 1.00 12.01 109 ALA A CA 1
ATOM 381 C C . ALA A 1 109 ? 177.005 172.299 132.368 1.00 12.01 109 ALA A C 1
ATOM 382 O O . ALA A 1 109 ? 175.830 171.919 132.477 1.00 16.00 109 ALA A O 1
ATOM 384 N N . ALA A 1 110 ? 177.533 173.494 132.045 1.00 14.01 110 ALA A N 1
ATOM 385 C CA . ALA A 1 110 ? 176.692 174.628 131.854 1.00 12.01 110 ALA A CA 1
ATOM 386 C C . ALA A 1 110 ? 175.728 174.310 130.669 1.00 12.01 110 ALA A C 1
ATOM 387 O O . ALA A 1 110 ? 174.487 174.543 130.513 1.00 16.00 110 ALA A O 1
ATOM 389 N N . SER A 1 111 ? 176.238 173.532 129.689 1.00 14.01 111 SER A N 1
ATOM 390 C CA . SER A 1 111 ? 175.143 173.526 128.788 1.00 12.01 111 SER A CA 1
ATOM 391 C C . SER A 1 111 ? 174.089 172.595 129.275 1.00 12.01 111 SER A C 1
ATOM 392 O O . SER A 1 111 ? 172.897 172.873 129.114 1.00 16.00 111 SER A O 1
ATOM 395 N N . GLN A 1 112 ? 174.495 171.555 130.053 1.00 14.01 112 GLN A N 1
ATOM 396 C CA . GLN A 1 112 ? 173.400 170.742 130.496 1.00 12.01 112 GLN A CA 1
ATOM 397 C C . GLN A 1 112 ? 172.416 171.459 131.447 1.00 12.01 112 GLN A C 1
ATOM 398 O O . GLN A 1 112 ? 171.240 171.095 131.558 1.00 16.00 112 GLN A O 1
ATOM 404 N N . SER A 1 113 ? 172.918 172.589 132.016 1.00 14.01 113 SER A N 1
ATOM 405 C CA . SER A 1 113 ? 172.148 173.288 133.058 1.00 12.01 113 SER A CA 1
ATOM 406 C C . SER A 1 113 ? 171.402 174.567 132.838 1.00 12.01 113 SER A C 1
ATOM 407 O O . SER A 1 113 ? 170.184 174.674 133.095 1.00 16.00 113 SER A O 1
ATOM 410 N N . PHE A 1 114 ? 172.079 175.453 132.235 1.00 14.01 114 PHE A N 1
ATOM 411 C CA . PHE A 1 114 ? 171.655 176.786 131.950 1.00 12.01 114 PHE A CA 1
ATOM 412 C C . PHE A 1 114 ? 170.257 177.029 131.754 1.00 12.01 114 PHE A C 1
ATOM 413 O O . PHE A 1 114 ? 169.726 178.110 132.040 1.00 16.00 114 PHE A O 1
ATOM 421 N N . TYR A 1 115 ? 169.609 176.062 131.246 1.00 14.01 115 TYR A N 1
ATOM 422 C CA . TYR A 1 115 ? 168.307 176.382 130.914 1.00 12.01 115 TYR A CA 1
ATOM 423 C C . TYR A 1 115 ? 167.920 177.182 132.128 1.00 12.01 115 TYR A C 1
ATOM 424 O O . TYR A 1 115 ? 168.502 177.121 133.198 1.00 16.00 115 TYR A O 1
ATOM 433 N N . LYS A 1 116 ? 167.182 178.222 131.814 1.00 14.01 116 LYS A N 1
ATOM 434 C CA . LYS A 1 116 ? 166.614 179.356 132.569 1.00 12.01 116 LYS A CA 1
ATOM 435 C C . LYS A 1 116 ? 167.521 180.233 133.430 1.00 12.01 116 LYS A C 1
ATOM 436 O O . LYS A 1 116 ? 167.446 181.464 133.288 1.00 16.00 116 LYS A O 1
ATOM 442 N N . ASP A 1 117 ? 168.497 179.736 134.134 1.00 14.01 117 ASP A N 1
ATOM 443 C CA . ASP A 1 117 ? 169.134 180.704 135.031 1.00 12.01 117 ASP A CA 1
ATOM 444 C C . ASP A 1 117 ? 169.947 181.700 134.348 1.00 12.01 117 ASP A C 1
ATOM 445 O O . ASP A 1 117 ? 171.130 181.256 134.158 1.00 16.00 117 ASP A O 1
ATOM 450 N N . SER A 1 118 ? 169.453 182.918 134.437 1.00 14.01 118 SER A N 1
ATOM 451 C CA . SER A 1 118 ? 170.112 183.960 133.710 1.00 12.01 118 SER A CA 1
ATOM 452 C C . SER A 1 118 ? 171.507 184.340 134.121 1.00 12.01 118 SER A C 1
ATOM 453 O O . SER A 1 118 ? 172.237 184.510 133.129 1.00 16.00 118 SER A O 1
ATOM 456 N N . ASP A 1 119 ? 171.833 184.405 135.434 1.00 14.01 119 ASP A N 1
ATOM 457 C CA . ASP A 1 119 ? 173.158 184.862 135.711 1.00 12.01 119 ASP A CA 1
ATOM 458 C C . ASP A 1 119 ? 174.188 183.919 135.185 1.00 12.01 119 ASP A C 1
ATOM 459 O O . ASP A 1 119 ? 175.326 184.394 135.005 1.00 16.00 119 ASP A O 1
ATOM 464 N N . ILE A 1 120 ? 173.751 182.617 135.160 1.00 14.01 120 ILE A N 1
ATOM 465 C CA . ILE A 1 120 ? 174.537 181.468 134.876 1.00 12.01 120 ILE A CA 1
ATOM 466 C C . ILE A 1 120 ? 174.849 181.520 133.518 1.00 12.01 120 ILE A C 1
ATOM 467 O O . ILE A 1 120 ? 176.059 181.352 133.316 1.00 16.00 120 ILE A O 1
ATOM 472 N N . LEU A 1 121 ? 173.766 181.951 132.766 1.00 14.01 121 LEU A N 1
ATOM 473 C CA . LEU A 1 121 ? 173.913 182.050 131.320 1.00 12.01 121 LEU A CA 1
ATOM 474 C C . LEU A 1 121 ? 174.768 183.187 130.971 1.00 12.01 121 LEU A C 1
ATOM 475 O O . LEU A 1 121 ? 175.764 182.774 130.343 1.00 16.00 121 LEU A O 1
ATOM 480 N N . MET A 1 122 ? 174.474 184.402 131.543 1.00 14.01 122 MET A N 1
ATOM 481 C CA . MET A 1 122 ? 175.194 185.581 131.213 1.00 12.01 122 MET A CA 1
ATOM 482 C C . MET A 1 122 ? 176.615 185.381 131.432 1.00 12.01 122 MET A C 1
ATOM 483 O O . MET A 1 122 ? 177.257 185.680 130.391 1.00 16.00 122 MET A O 1
ATOM 488 N N . LEU A 1 123 ? 176.979 184.747 132.591 1.00 14.01 123 LEU A N 1
ATOM 489 C CA . LEU A 1 123 ? 178.350 184.555 132.910 1.00 12.01 123 LEU A CA 1
ATOM 490 C C . LEU A 1 123 ? 178.976 183.662 131.895 1.00 12.01 123 LEU A C 1
ATOM 491 O O . LEU A 1 123 ? 180.048 184.117 131.501 1.00 16.00 123 LEU A O 1
ATOM 496 N N . ALA A 1 124 ? 178.230 182.582 131.480 1.00 14.01 124 ALA A N 1
ATOM 497 C CA . ALA A 1 124 ? 178.717 181.596 130.578 1.00 12.01 124 ALA A CA 1
ATOM 498 C C . ALA A 1 124 ? 178.944 182.177 129.242 1.00 12.01 124 ALA A C 1
ATOM 499 O O . ALA A 1 124 ? 180.004 181.770 128.772 1.00 16.00 124 ALA A O 1
ATOM 501 N N . THR A 1 125 ? 178.095 183.180 128.844 1.00 14.01 125 THR A N 1
ATOM 502 C CA . THR A 1 125 ? 178.181 183.797 127.682 1.00 12.01 125 THR A CA 1
ATOM 503 C C . THR A 1 125 ? 179.365 184.602 127.657 1.00 12.01 125 THR A C 1
ATOM 504 O O . THR A 1 125 ? 180.167 184.104 126.841 1.00 16.00 125 THR A O 1
ATOM 508 N N . ASN A 1 126 ? 179.463 185.611 128.488 1.00 14.01 126 ASN A N 1
ATOM 509 C CA . ASN A 1 126 ? 180.601 186.448 128.422 1.00 12.01 126 ASN A CA 1
ATOM 510 C C . ASN A 1 126 ? 181.831 185.640 128.391 1.00 12.01 126 ASN A C 1
ATOM 511 O O . ASN A 1 126 ? 182.716 186.206 127.793 1.00 16.00 126 ASN A O 1
ATOM 516 N N . LEU A 1 127 ? 181.749 184.375 128.906 1.00 14.01 127 LEU A N 1
ATOM 517 C CA . LEU A 1 127 ? 182.955 183.626 129.028 1.00 12.01 127 LEU A CA 1
ATOM 518 C C . LEU A 1 127 ? 183.275 182.871 127.868 1.00 12.01 127 LEU A C 1
ATOM 519 O O . LEU A 1 127 ? 184.508 182.811 127.643 1.00 16.00 127 LEU A O 1
ATOM 524 N N . LEU A 1 128 ? 182.156 182.531 127.123 1.00 14.01 128 LEU A N 1
ATOM 525 C CA . LEU A 1 128 ? 182.301 181.798 125.933 1.00 12.01 128 LEU A CA 1
ATOM 526 C C . LEU A 1 128 ? 182.673 182.657 124.825 1.00 12.01 128 LEU A C 1
ATOM 527 O O . LEU A 1 128 ? 183.479 182.083 124.072 1.00 16.00 128 LEU A O 1
ATOM 532 N N . LYS A 1 129 ? 182.228 183.971 124.908 1.00 14.01 129 LYS A N 1
ATOM 533 C CA . LYS A 1 129 ? 182.506 184.887 123.876 1.00 12.01 129 LYS A CA 1
ATOM 534 C C . LYS A 1 129 ? 183.956 185.134 123.812 1.00 12.01 129 LYS A C 1
ATOM 535 O O . LYS A 1 129 ? 184.461 184.799 122.711 1.00 16.00 129 LYS A O 1
ATOM 541 N N . LYS A 1 130 ? 184.534 185.449 125.024 1.00 14.01 130 LYS A N 1
ATOM 542 C CA . LYS A 1 130 ? 185.889 185.766 124.986 1.00 12.01 130 LYS A CA 1
ATOM 543 C C . LYS A 1 130 ? 186.679 184.664 124.377 1.00 12.01 130 LYS A C 1
ATOM 544 O O . LYS A 1 130 ? 187.574 185.103 123.629 1.00 16.00 130 LYS A O 1
ATOM 550 N N . ASP A 1 131 ? 186.173 183.391 124.574 1.00 14.01 131 ASP A N 1
ATOM 551 C CA . ASP A 1 131 ? 186.868 182.213 124.080 1.00 12.01 131 ASP A CA 1
ATOM 552 C C . ASP A 1 131 ? 186.686 182.014 122.592 1.00 12.01 131 ASP A C 1
ATOM 553 O O . ASP A 1 131 ? 187.600 181.600 121.885 1.00 16.00 131 ASP A O 1
ATOM 558 N N . LEU A 1 132 ? 185.521 182.460 122.098 1.00 14.01 132 LEU A N 1
ATOM 559 C CA . LEU A 1 132 ? 185.212 182.367 120.697 1.00 12.01 132 LEU A CA 1
ATOM 560 C C . LEU A 1 132 ? 185.962 183.386 119.892 1.00 12.01 132 LEU A C 1
ATOM 561 O O . LEU A 1 132 ? 186.884 183.053 119.138 1.00 16.00 132 LEU A O 1
ATOM 566 N N . LYS A 1 133 ? 185.697 184.659 120.213 1.00 14.01 133 LYS A N 1
ATOM 567 C CA . LYS A 1 133 ? 186.276 185.718 119.431 1.00 12.01 133 LYS A CA 1
ATOM 568 C C . LYS A 1 133 ? 187.681 185.340 118.967 1.00 12.01 133 LYS A C 1
ATOM 569 O O . LYS A 1 133 ? 187.962 185.353 117.771 1.00 16.00 133 LYS A O 1
ATOM 575 N N . TYR A 1 134 ? 188.494 184.872 119.876 1.00 14.01 134 TYR A N 1
ATOM 576 C CA . TYR A 1 134 ? 189.879 184.501 119.606 1.00 12.01 134 TYR A CA 1
ATOM 577 C C . TYR A 1 134 ? 189.801 183.231 118.910 1.00 12.01 134 TYR A C 1
ATOM 578 O O . TYR A 1 134 ? 189.197 182.281 119.431 1.00 16.00 134 TYR A O 1
ATOM 587 N N . ASP A 1 135 ? 190.382 183.132 117.745 1.00 14.01 135 ASP A N 1
ATOM 588 C CA . ASP A 1 135 ? 190.272 181.796 117.305 1.00 12.01 135 ASP A CA 1
ATOM 589 C C . ASP A 1 135 ? 190.908 180.881 118.328 1.00 12.01 135 ASP A C 1
ATOM 590 O O . ASP A 1 135 ? 190.494 179.719 118.318 1.00 16.00 135 ASP A O 1
ATOM 595 N N . GLY A 1 136 ? 191.824 181.197 119.245 1.00 14.01 136 GLY A N 1
ATOM 596 C CA . GLY A 1 136 ? 191.860 179.935 119.921 1.00 12.01 136 GLY A CA 1
ATOM 597 C C . GLY A 1 136 ? 192.724 179.049 119.262 1.00 12.01 136 GLY A C 1
ATOM 598 O O . GLY A 1 136 ? 192.212 178.180 118.600 1.00 16.00 136 GLY A O 1
ATOM 599 N N . ASN A 1 137 ? 194.018 179.081 119.227 1.00 14.01 137 ASN A N 1
ATOM 600 C CA . ASN A 1 137 ? 194.098 178.075 118.208 1.00 12.01 137 ASN A CA 1
ATOM 601 C C . ASN A 1 137 ? 193.711 176.603 118.456 1.00 12.01 137 ASN A C 1
ATOM 602 O O . ASN A 1 137 ? 193.468 175.955 117.437 1.00 16.00 137 ASN A O 1
ATOM 607 N N . ASN A 1 138 ? 193.602 175.984 119.622 1.00 14.01 138 ASN A N 1
ATOM 608 C CA . ASN A 1 138 ? 193.064 174.610 119.372 1.00 12.01 138 ASN A CA 1
ATOM 609 C C . ASN A 1 138 ? 191.885 175.156 119.261 1.00 12.01 138 ASN A C 1
ATOM 610 O O . ASN A 1 138 ? 191.091 174.960 120.254 1.00 16.00 138 ASN A O 1
ATOM 615 N N . ASP A 1 139 ? 191.770 175.783 118.232 1.00 14.01 139 ASP A N 1
ATOM 616 C CA . ASP A 1 139 ? 190.690 176.478 118.028 1.00 12.01 139 ASP A CA 1
ATOM 617 C C . ASP A 1 139 ? 189.444 175.784 117.824 1.00 12.01 139 ASP A C 1
ATOM 618 O O . ASP A 1 139 ? 188.559 176.406 118.365 1.00 16.00 139 ASP A O 1
ATOM 623 N N . VAL A 1 140 ? 189.474 174.592 117.205 1.00 14.01 140 VAL A N 1
ATOM 624 C CA . VAL A 1 140 ? 188.404 173.662 116.847 1.00 12.01 140 VAL A CA 1
ATOM 625 C C . VAL A 1 140 ? 187.779 173.150 118.130 1.00 12.01 140 VAL A C 1
ATOM 626 O O . VAL A 1 140 ? 186.627 173.162 118.605 1.00 16.00 140 VAL A O 1
ATOM 630 N N . VAL A 1 141 ? 188.675 172.959 119.047 1.00 14.01 141 VAL A N 1
ATOM 631 C CA . VAL A 1 141 ? 188.000 172.423 120.147 1.00 12.01 141 VAL A CA 1
ATOM 632 C C . VAL A 1 141 ? 187.323 173.520 120.849 1.00 12.01 141 VAL A C 1
ATOM 633 O O . VAL A 1 141 ? 186.094 173.332 120.834 1.00 16.00 141 VAL A O 1
ATOM 637 N N . LYS A 1 142 ? 188.109 174.561 121.302 1.00 14.01 142 LYS A N 1
ATOM 638 C CA . LYS A 1 142 ? 187.468 175.613 122.054 1.00 12.01 142 LYS A CA 1
ATOM 639 C C . LYS A 1 142 ? 186.220 176.130 121.477 1.00 12.01 142 LYS A C 1
ATOM 640 O O . LYS A 1 142 ? 185.302 176.027 122.299 1.00 16.00 142 LYS A O 1
ATOM 646 N N . VAL A 1 143 ? 186.242 176.476 120.163 1.00 14.01 143 VAL A N 1
ATOM 647 C CA . VAL A 1 143 ? 185.108 177.009 119.453 1.00 12.01 143 VAL A CA 1
ATOM 648 C C . VAL A 1 143 ? 183.992 176.152 119.431 1.00 12.01 143 VAL A C 1
ATOM 649 O O . VAL A 1 143 ? 182.958 176.653 119.888 1.00 16.00 143 VAL A O 1
ATOM 653 N N . GLY A 1 144 ? 184.305 174.942 118.995 1.00 14.01 144 GLY A N 1
ATOM 654 C CA . GLY A 1 144 ? 183.479 173.821 118.774 1.00 12.01 144 GLY A CA 1
ATOM 655 C C . GLY A 1 144 ? 182.623 173.638 120.035 1.00 12.01 144 GLY A C 1
ATOM 656 O O . GLY A 1 144 ? 181.406 173.819 119.838 1.00 16.00 144 GLY A O 1
ATOM 657 N N . ILE A 1 145 ? 183.333 173.436 121.204 1.00 14.01 145 ILE A N 1
ATOM 658 C CA . ILE A 1 145 ? 182.636 173.187 122.473 1.00 12.01 145 ILE A CA 1
ATOM 659 C C . ILE A 1 145 ? 181.881 174.390 122.846 1.00 12.01 145 ILE A C 1
ATOM 660 O O . ILE A 1 145 ? 180.689 174.057 123.031 1.00 16.00 145 ILE A O 1
ATOM 665 N N . ALA A 1 146 ? 182.498 175.585 122.748 1.00 14.01 146 ALA A N 1
ATOM 666 C CA . ALA A 1 146 ? 181.842 176.737 123.199 1.00 12.01 146 ALA A CA 1
ATOM 667 C C . ALA A 1 146 ? 180.569 176.923 122.503 1.00 12.01 146 ALA A C 1
ATOM 668 O O . ALA A 1 146 ? 179.683 177.203 123.339 1.00 16.00 146 ALA A O 1
ATOM 670 N N . LEU A 1 147 ? 180.534 176.603 121.178 1.00 14.01 147 LEU A N 1
ATOM 671 C CA . LEU A 1 147 ? 179.360 176.821 120.470 1.00 12.01 147 LEU A CA 1
ATOM 672 C C . LEU A 1 147 ? 178.330 175.975 120.849 1.00 12.01 147 LEU A C 1
ATOM 673 O O . LEU A 1 147 ? 177.297 176.608 121.002 1.00 16.00 147 LEU A O 1
ATOM 678 N N . SER A 1 148 ? 178.669 174.702 121.109 1.00 14.01 148 SER A N 1
ATOM 679 C CA . SER A 1 148 ? 177.643 173.797 121.466 1.00 12.01 148 SER A CA 1
ATOM 680 C C . SER A 1 148 ? 176.984 174.280 122.638 1.00 12.01 148 SER A C 1
ATOM 681 O O . SER A 1 148 ? 175.763 174.194 122.645 1.00 16.00 148 SER A O 1
ATOM 684 N N . GLY A 1 149 ? 177.851 174.798 123.530 1.00 14.01 149 GLY A N 1
ATOM 685 C CA . GLY A 1 149 ? 177.553 175.293 124.829 1.00 12.01 149 GLY A CA 1
ATOM 686 C C . GLY A 1 149 ? 176.630 176.417 124.641 1.00 12.01 149 GLY A C 1
ATOM 687 O O . GLY A 1 149 ? 175.531 176.212 125.151 1.00 16.00 149 GLY A O 1
ATOM 688 N N . LEU A 1 150 ? 177.049 177.425 123.865 1.00 14.01 150 LEU A N 1
ATOM 689 C CA . LEU A 1 150 ? 176.232 178.544 123.731 1.00 12.01 150 LEU A CA 1
ATOM 690 C C . LEU A 1 150 ? 174.956 178.162 123.158 1.00 12.01 150 LEU A C 1
ATOM 691 O O . LEU A 1 150 ? 173.901 178.623 123.630 1.00 16.00 150 LEU A O 1
ATOM 696 N N . SER A 1 151 ? 175.005 177.232 122.192 1.00 14.01 151 SER A N 1
ATOM 697 C CA . SER A 1 151 ? 173.754 176.901 121.718 1.00 12.01 151 SER A CA 1
ATOM 698 C C . SER A 1 151 ? 173.028 176.159 122.742 1.00 12.01 151 SER A C 1
ATOM 699 O O . SER A 1 151 ? 171.839 176.410 122.877 1.00 16.00 151 SER A O 1
ATOM 702 N N . THR A 1 152 ? 173.729 175.499 123.702 1.00 14.01 152 THR A N 1
ATOM 703 C CA . THR A 1 152 ? 172.563 174.953 124.206 1.00 12.01 152 THR A CA 1
ATOM 704 C C . THR A 1 152 ? 172.084 176.030 125.116 1.00 12.01 152 THR A C 1
ATOM 705 O O . THR A 1 152 ? 170.975 175.964 125.696 1.00 16.00 152 THR A O 1
ATOM 709 N N . ILE A 1 153 ? 172.734 177.180 125.026 1.00 14.01 153 ILE A N 1
ATOM 710 C CA . ILE A 1 153 ? 172.040 178.119 125.815 1.00 12.01 153 ILE A CA 1
ATOM 711 C C . ILE A 1 153 ? 171.271 179.117 124.946 1.00 12.01 153 ILE A C 1
ATOM 712 O O . ILE A 1 153 ? 171.842 179.891 124.189 1.00 16.00 153 ILE A O 1
ATOM 717 N N . ILE A 1 154 ? 170.095 179.261 125.330 1.00 14.01 154 ILE A N 1
ATOM 718 C CA . ILE A 1 154 ? 169.214 180.233 124.754 1.00 12.01 154 ILE A CA 1
ATOM 719 C C . ILE A 1 154 ? 168.800 181.587 125.121 1.00 12.01 154 ILE A C 1
ATOM 720 O O . ILE A 1 154 ? 167.820 182.021 124.519 1.00 16.00 154 ILE A O 1
ATOM 725 N N . THR A 1 155 ? 169.364 182.315 125.982 1.00 14.01 155 THR A N 1
ATOM 726 C CA . THR A 1 155 ? 168.553 183.502 126.118 1.00 12.01 155 THR A CA 1
ATOM 727 C C . THR A 1 155 ? 168.799 184.464 125.054 1.00 12.01 155 THR A C 1
ATOM 728 O O . THR A 1 155 ? 169.908 184.318 124.714 1.00 16.00 155 THR A O 1
ATOM 732 N N . PRO A 1 156 ? 167.824 185.435 124.733 1.00 14.01 156 PRO A N 1
ATOM 733 C CA . PRO A 1 156 ? 167.789 186.646 123.801 1.00 12.01 156 PRO A CA 1
ATOM 734 C C . PRO A 1 156 ? 168.947 187.571 124.087 1.00 12.01 156 PRO A C 1
ATOM 735 O O . PRO A 1 156 ? 169.854 188.048 123.383 1.00 16.00 156 PRO A O 1
ATOM 739 N N . SER A 1 157 ? 169.276 187.600 125.295 1.00 14.01 157 SER A N 1
ATOM 740 C CA . SER A 1 157 ? 170.413 188.434 125.340 1.00 12.01 157 SER A CA 1
ATOM 741 C C . SER A 1 157 ? 171.628 187.688 124.704 1.00 12.01 157 SER A C 1
ATOM 742 O O . SER A 1 157 ? 172.434 188.388 124.028 1.00 16.00 157 SER A O 1
ATOM 745 N N . LEU A 1 158 ? 171.749 186.381 125.083 1.00 14.01 158 LEU A N 1
ATOM 746 C CA . LEU A 1 158 ? 172.802 185.516 124.749 1.00 12.01 158 LEU A CA 1
ATOM 747 C C . LEU A 1 158 ? 172.730 185.279 123.342 1.00 12.01 158 LEU A C 1
ATOM 748 O O . LEU A 1 158 ? 173.800 185.592 122.867 1.00 16.00 158 LEU A O 1
ATOM 753 N N . ALA A 1 159 ? 171.465 184.965 122.829 1.00 14.01 159 ALA A N 1
ATOM 754 C CA . ALA A 1 159 ? 171.290 184.656 121.414 1.00 12.01 159 ALA A CA 1
ATOM 755 C C . ALA A 1 159 ? 171.811 185.681 120.570 1.00 12.01 159 ALA A C 1
ATOM 756 O O . ALA A 1 159 ? 172.527 185.213 119.679 1.00 16.00 159 ALA A O 1
ATOM 758 N N . ARG A 1 160 ? 171.536 186.964 120.971 1.00 14.01 160 ARG A N 1
ATOM 759 C CA . ARG A 1 160 ? 171.977 188.093 120.220 1.00 12.01 160 ARG A CA 1
ATOM 760 C C . ARG A 1 160 ? 173.463 188.073 120.130 1.00 12.01 160 ARG A C 1
ATOM 761 O O . ARG A 1 160 ? 173.883 188.299 118.966 1.00 16.00 160 ARG A O 1
ATOM 769 N N . ASP A 1 161 ? 174.111 187.604 121.276 1.00 14.01 161 ASP A N 1
ATOM 770 C CA . ASP A 1 161 ? 175.548 187.623 121.262 1.00 12.01 161 ASP A CA 1
ATOM 771 C C . ASP A 1 161 ? 176.139 186.510 120.457 1.00 12.01 161 ASP A C 1
ATOM 772 O O . ASP A 1 161 ? 176.955 186.846 119.548 1.00 16.00 161 ASP A O 1
ATOM 777 N N . ILE A 1 162 ? 175.539 185.328 120.681 1.00 14.01 162 ILE A N 1
ATOM 778 C CA . ILE A 1 162 ? 176.003 184.194 120.089 1.00 12.01 162 ILE A CA 1
ATOM 779 C C . ILE A 1 162 ? 175.987 184.257 118.673 1.00 12.01 162 ILE A C 1
ATOM 780 O O . ILE A 1 162 ? 177.087 183.977 118.286 1.00 16.00 162 ILE A O 1
ATOM 785 N N . ALA A 1 163 ? 174.834 184.694 118.043 1.00 14.01 163 ALA A N 1
ATOM 786 C CA . ALA A 1 163 ? 174.657 184.781 116.629 1.00 12.01 163 ALA A CA 1
ATOM 787 C C . ALA A 1 163 ? 175.819 185.601 116.099 1.00 12.01 163 ALA A C 1
ATOM 788 O O . ALA A 1 163 ? 176.682 185.342 115.227 1.00 16.00 163 ALA A O 1
ATOM 790 N N . ASP A 1 164 ? 176.148 186.619 116.886 1.00 14.01 164 ASP A N 1
ATOM 791 C CA . ASP A 1 164 ? 177.166 187.206 116.079 1.00 12.01 164 ASP A CA 1
ATOM 792 C C . ASP A 1 164 ? 178.437 186.421 116.110 1.00 12.01 164 ASP A C 1
ATOM 793 O O . ASP A 1 164 ? 179.084 186.436 115.028 1.00 16.00 164 ASP A O 1
ATOM 798 N N . ASP A 1 165 ? 178.546 185.597 117.201 1.00 14.01 165 ASP A N 1
ATOM 799 C CA . ASP A 1 165 ? 179.744 184.848 117.312 1.00 12.01 165 ASP A CA 1
ATOM 800 C C . ASP A 1 165 ? 179.866 183.675 116.402 1.00 12.01 165 ASP A C 1
ATOM 801 O O . ASP A 1 165 ? 180.995 183.613 115.876 1.00 16.00 165 ASP A O 1
ATOM 806 N N . LEU A 1 166 ? 178.746 182.980 116.180 1.00 14.01 166 LEU A N 1
ATOM 807 C CA . LEU A 1 166 ? 178.649 181.819 115.388 1.00 12.01 166 LEU A CA 1
ATOM 808 C C . LEU A 1 166 ? 178.982 182.146 114.039 1.00 12.01 166 LEU A C 1
ATOM 809 O O . LEU A 1 166 ? 179.751 181.322 113.593 1.00 16.00 166 LEU A O 1
ATOM 814 N N . PHE A 1 167 ? 178.478 183.314 113.563 1.00 14.01 167 PHE A N 1
ATOM 815 C CA . PHE A 1 167 ? 178.665 183.817 112.220 1.00 12.01 167 PHE A CA 1
ATOM 816 C C . PHE A 1 167 ? 180.127 183.928 112.023 1.00 12.01 167 PHE A C 1
ATOM 817 O O . PHE A 1 167 ? 180.666 183.494 110.997 1.00 16.00 167 PHE A O 1
ATOM 825 N N . THR A 1 168 ? 180.834 184.418 113.055 1.00 14.01 168 THR A N 1
ATOM 826 C CA . THR A 1 168 ? 182.246 184.600 112.800 1.00 12.01 168 THR A CA 1
ATOM 827 C C . THR A 1 168 ? 182.849 183.235 112.570 1.00 12.01 168 THR A C 1
ATOM 828 O O . THR A 1 168 ? 183.568 183.184 111.599 1.00 16.00 168 THR A O 1
ATOM 832 N N . MET A 1 169 ? 182.472 182.195 113.332 1.00 14.01 169 MET A N 1
ATOM 833 C CA . MET A 1 169 ? 183.014 180.830 113.397 1.00 12.01 169 MET A CA 1
ATOM 834 C C . MET A 1 169 ? 182.722 179.990 112.203 1.00 12.01 169 MET A C 1
ATOM 835 O O . MET A 1 169 ? 183.575 179.242 111.805 1.00 16.00 169 MET A O 1
ATOM 840 N N . LEU A 1 170 ? 181.577 180.128 111.643 1.00 14.01 170 LEU A N 1
ATOM 841 C CA . LEU A 1 170 ? 181.164 179.601 110.393 1.00 12.01 170 LEU A CA 1
ATOM 842 C C . LEU A 1 170 ? 182.300 180.000 109.484 1.00 12.01 170 LEU A C 1
ATOM 843 O O . LEU A 1 170 ? 182.347 179.459 108.381 1.00 16.00 170 LEU A O 1
ATOM 848 N N . ASN A 1 171 ? 183.149 181.012 109.792 1.00 14.01 171 ASN A N 1
ATOM 849 C CA . ASN A 1 171 ? 184.056 181.275 108.732 1.00 12.01 171 ASN A CA 1
ATOM 850 C C . ASN A 1 171 ? 185.461 180.692 109.011 1.00 12.01 171 ASN A C 1
ATOM 851 O O . ASN A 1 171 ? 186.419 181.040 108.318 1.00 16.00 171 ASN A O 1
ATOM 856 N N . SER A 1 172 ? 185.629 179.843 110.029 1.00 14.01 172 SER A N 1
ATOM 857 C CA . SER A 1 172 ? 186.896 179.215 110.304 1.00 12.01 172 SER A CA 1
ATOM 858 C C . SER A 1 172 ? 187.274 178.257 109.314 1.00 12.01 172 SER A C 1
ATOM 859 O O . SER A 1 172 ? 186.399 177.522 108.834 1.00 16.00 172 SER A O 1
ATOM 862 N N . THR A 1 173 ? 188.506 178.104 109.036 1.00 14.01 173 THR A N 1
ATOM 863 C CA . THR A 1 173 ? 188.657 176.916 108.306 1.00 12.01 173 THR A CA 1
ATOM 864 C C . THR A 1 173 ? 188.582 175.795 109.450 1.00 12.01 173 THR A C 1
ATOM 865 O O . THR A 1 173 ? 188.723 176.092 110.613 1.00 16.00 173 THR A O 1
ATOM 869 N N . ARG A 1 174 ? 188.355 174.586 109.131 1.00 14.01 174 ARG A N 1
ATOM 870 C CA . ARG A 1 174 ? 188.175 173.266 109.886 1.00 12.01 174 ARG A CA 1
ATOM 871 C C . ARG A 1 174 ? 186.698 173.128 110.005 1.00 12.01 174 ARG A C 1
ATOM 872 O O . ARG A 1 174 ? 186.203 173.781 110.971 1.00 16.00 174 ARG A O 1
ATOM 880 N N . PRO A 1 175 ? 186.264 172.055 109.385 1.00 14.01 175 PRO A N 1
ATOM 881 C CA . PRO A 1 175 ? 185.028 171.379 109.230 1.00 12.01 175 PRO A CA 1
ATOM 882 C C . PRO A 1 175 ? 184.312 170.914 110.393 1.00 12.01 175 PRO A C 1
ATOM 883 O O . PRO A 1 175 ? 183.121 170.761 110.251 1.00 16.00 175 PRO A O 1
ATOM 887 N N . TYR A 1 176 ? 185.102 170.771 111.463 1.00 14.01 176 TYR A N 1
ATOM 888 C CA . TYR A 1 176 ? 184.735 170.381 112.785 1.00 12.01 176 TYR A CA 1
ATOM 889 C C . TYR A 1 176 ? 184.093 171.506 113.442 1.00 12.01 176 TYR A C 1
ATOM 890 O O . TYR A 1 176 ? 183.276 171.207 114.323 1.00 16.00 176 TYR A O 1
ATOM 899 N N . ILE A 1 177 ? 184.631 172.721 113.121 1.00 14.01 177 ILE A N 1
ATOM 900 C CA . ILE A 1 177 ? 184.268 173.992 113.637 1.00 12.01 177 ILE A CA 1
ATOM 901 C C . ILE A 1 177 ? 183.100 174.340 112.900 1.00 12.01 177 ILE A C 1
ATOM 902 O O . ILE A 1 177 ? 182.242 174.691 113.668 1.00 16.00 177 ILE A O 1
ATOM 907 N N . ARG A 1 178 ? 183.123 174.086 111.562 1.00 14.01 178 ARG A N 1
ATOM 908 C CA . ARG A 1 178 ? 181.991 174.525 110.727 1.00 12.01 178 ARG A CA 1
ATOM 909 C C . ARG A 1 178 ? 180.766 173.771 111.115 1.00 12.01 178 ARG A C 1
ATOM 910 O O . ARG A 1 178 ? 179.786 174.534 111.191 1.00 16.00 178 ARG A O 1
ATOM 918 N N . LYS A 1 179 ? 180.927 172.486 111.527 1.00 14.01 179 LYS A N 1
ATOM 919 C CA . LYS A 1 179 ? 179.835 171.647 111.865 1.00 12.01 179 LYS A CA 1
ATOM 920 C C . LYS A 1 179 ? 179.237 172.052 113.088 1.00 12.01 179 LYS A C 1
ATOM 921 O O . LYS A 1 179 ? 177.978 172.118 112.993 1.00 16.00 179 LYS A O 1
ATOM 927 N N . LYS A 1 180 ? 180.053 172.469 114.064 1.00 14.01 180 LYS A N 1
ATOM 928 C CA . LYS A 1 180 ? 179.531 172.849 115.286 1.00 12.01 180 LYS A CA 1
ATOM 929 C C . LYS A 1 180 ? 178.809 174.094 115.170 1.00 12.01 180 LYS A C 1
ATOM 930 O O . LYS A 1 180 ? 177.648 173.981 115.607 1.00 16.00 180 LYS A O 1
ATOM 936 N N . ALA A 1 181 ? 179.350 175.031 114.419 1.00 14.01 181 ALA A N 1
ATOM 937 C CA . ALA A 1 181 ? 178.784 176.348 114.343 1.00 12.01 181 ALA A CA 1
ATOM 938 C C . ALA A 1 181 ? 177.436 176.287 113.824 1.00 12.01 181 ALA A C 1
ATOM 939 O O . ALA A 1 181 ? 176.671 177.083 114.390 1.00 16.00 181 ALA A O 1
ATOM 941 N N . ILE A 1 182 ? 177.204 175.316 112.937 1.00 14.01 182 ILE A N 1
ATOM 942 C CA . ILE A 1 182 ? 175.976 175.137 112.220 1.00 12.01 182 ILE A CA 1
ATOM 943 C C . ILE A 1 182 ? 174.959 174.586 113.130 1.00 12.01 182 ILE A C 1
ATOM 944 O O . ILE A 1 182 ? 173.948 175.322 113.132 1.00 16.00 182 ILE A O 1
ATOM 949 N N . THR A 1 183 ? 175.358 173.570 113.887 1.00 14.01 183 THR A N 1
ATOM 950 C CA . THR A 1 183 ? 174.491 172.962 114.814 1.00 12.01 183 THR A CA 1
ATOM 951 C C . THR A 1 183 ? 174.038 174.038 115.793 1.00 12.01 183 THR A C 1
ATOM 952 O O . THR A 1 183 ? 172.808 174.004 115.950 1.00 16.00 183 THR A O 1
ATOM 956 N N . ALA A 1 184 ? 174.941 174.973 116.180 1.00 14.01 184 ALA A N 1
ATOM 957 C CA . ALA A 1 184 ? 174.643 175.952 117.173 1.00 12.01 184 ALA A CA 1
ATOM 958 C C . ALA A 1 184 ? 173.579 176.857 116.668 1.00 12.01 184 ALA A C 1
ATOM 959 O O . ALA A 1 184 ? 172.597 176.828 117.423 1.00 16.00 184 ALA A O 1
ATOM 961 N N . LEU A 1 185 ? 173.763 177.423 115.410 1.00 14.01 185 LEU A N 1
ATOM 962 C CA . LEU A 1 185 ? 172.885 178.395 114.867 1.00 12.01 185 LEU A CA 1
ATOM 963 C C . LEU A 1 185 ? 171.531 177.829 114.803 1.00 12.01 185 LEU A C 1
ATOM 964 O O . LEU A 1 185 ? 170.682 178.743 114.854 1.00 16.00 185 LEU A O 1
ATOM 969 N N . PHE A 1 186 ? 171.433 176.455 114.863 1.00 14.01 186 PHE A N 1
ATOM 970 C CA . PHE A 1 186 ? 170.194 175.740 114.825 1.00 12.01 186 PHE A CA 1
ATOM 971 C C . PHE A 1 186 ? 169.494 175.970 116.079 1.00 12.01 186 PHE A C 1
ATOM 972 O O . PHE A 1 186 ? 168.400 176.499 115.875 1.00 16.00 186 PHE A O 1
ATOM 980 N N . LYS A 1 187 ? 170.203 175.690 117.235 1.00 14.01 187 LYS A N 1
ATOM 981 C CA . LYS A 1 187 ? 169.603 175.785 118.543 1.00 12.01 187 LYS A CA 1
ATOM 982 C C . LYS A 1 187 ? 169.156 177.176 118.833 1.00 12.01 187 LYS A C 1
ATOM 983 O O . LYS A 1 187 ? 168.007 177.210 119.302 1.00 16.00 187 LYS A O 1
ATOM 989 N N . VAL A 1 188 ? 169.923 178.178 118.308 1.00 14.01 188 VAL A N 1
ATOM 990 C CA . VAL A 1 188 ? 169.675 179.529 118.592 1.00 12.01 188 VAL A CA 1
ATOM 991 C C . VAL A 1 188 ? 168.416 179.916 118.012 1.00 12.01 188 VAL A C 1
ATOM 992 O O . VAL A 1 188 ? 167.651 180.214 118.919 1.00 16.00 188 VAL A O 1
ATOM 996 N N . PHE A 1 189 ? 168.266 179.747 116.679 1.00 14.01 189 PHE A N 1
ATOM 997 C CA . PHE A 1 189 ? 167.117 179.972 115.836 1.00 12.01 189 PHE A CA 1
ATOM 998 C C . PHE A 1 189 ? 165.964 179.275 116.497 1.00 12.01 189 PHE A C 1
ATOM 999 O O . PHE A 1 189 ? 164.844 179.799 116.493 1.00 16.00 189 PHE A O 1
ATOM 1007 N N . LEU A 1 190 ? 166.223 178.168 117.169 1.00 14.01 190 LEU A N 1
ATOM 1008 C CA . LEU A 1 190 ? 165.054 177.560 117.688 1.00 12.01 190 LEU A CA 1
ATOM 1009 C C . LEU A 1 190 ? 164.405 178.617 118.623 1.00 12.01 190 LEU A C 1
ATOM 1010 O O . LEU A 1 190 ? 163.206 178.495 118.910 1.00 16.00 190 LEU A O 1
ATOM 1015 N N . GLN A 1 191 ? 165.088 179.664 119.004 1.00 14.01 191 GLN A N 1
ATOM 1016 C CA . GLN A 1 191 ? 164.492 180.638 119.923 1.00 12.01 191 GLN A CA 1
ATOM 1017 C C . GLN A 1 191 ? 164.015 182.067 119.435 1.00 12.01 191 GLN A C 1
ATOM 1018 O O . GLN A 1 191 ? 162.835 182.438 119.478 1.00 16.00 191 GLN A O 1
ATOM 1024 N N . TYR A 1 192 ? 164.986 182.771 118.896 1.00 14.01 192 TYR A N 1
ATOM 1025 C CA . TYR A 1 192 ? 165.127 184.132 118.373 1.00 12.01 192 TYR A CA 1
ATOM 1026 C C . TYR A 1 192 ? 165.023 184.441 117.022 1.00 12.01 192 TYR A C 1
ATOM 1027 O O . TYR A 1 192 ? 166.167 184.845 116.740 1.00 16.00 192 TYR A O 1
ATOM 1036 N N . PRO A 1 193 ? 163.941 184.612 116.362 1.00 14.01 193 PRO A N 1
ATOM 1037 C CA . PRO A 1 193 ? 164.028 184.763 114.964 1.00 12.01 193 PRO A CA 1
ATOM 1038 C C . PRO A 1 193 ? 164.792 185.892 114.424 1.00 12.01 193 PRO A C 1
ATOM 1039 O O . PRO A 1 193 ? 165.397 185.482 113.389 1.00 16.00 193 PRO A O 1
ATOM 1043 N N . GLU A 1 194 ? 164.844 187.082 115.068 1.00 14.01 194 GLU A N 1
ATOM 1044 C CA . GLU A 1 194 ? 165.603 188.051 114.372 1.00 12.01 194 GLU A CA 1
ATOM 1045 C C . GLU A 1 194 ? 166.991 187.515 114.036 1.00 12.01 194 GLU A C 1
ATOM 1046 O O . GLU A 1 194 ? 167.434 187.882 112.892 1.00 16.00 194 GLU A O 1
ATOM 1052 N N . ALA A 1 195 ? 167.579 186.703 114.954 1.00 14.01 195 ALA A N 1
ATOM 1053 C CA . ALA A 1 195 ? 168.912 186.302 114.683 1.00 12.01 195 ALA A CA 1
ATOM 1054 C C . ALA A 1 195 ? 169.087 185.576 113.411 1.00 12.01 195 ALA A C 1
ATOM 1055 O O . ALA A 1 195 ? 170.192 185.581 112.945 1.00 16.00 195 ALA A O 1
ATOM 1057 N N . LEU A 1 196 ? 168.044 184.742 113.084 1.00 14.01 196 LEU A N 1
ATOM 1058 C CA . LEU A 1 196 ? 167.893 183.825 111.978 1.00 12.01 196 LEU A CA 1
ATOM 1059 C C . LEU A 1 196 ? 167.895 184.636 110.766 1.00 12.01 196 LEU A C 1
ATOM 1060 O O . LEU A 1 196 ? 168.449 184.529 109.635 1.00 16.00 196 LEU A O 1
ATOM 1065 N N . ARG A 1 197 ? 167.329 185.765 111.049 1.00 14.01 197 ARG A N 1
ATOM 1066 C CA . ARG A 1 197 ? 167.284 186.331 109.762 1.00 12.01 197 ARG A CA 1
ATOM 1067 C C . ARG A 1 197 ? 168.658 186.757 109.451 1.00 12.01 197 ARG A C 1
ATOM 1068 O O . ARG A 1 197 ? 169.283 186.256 108.512 1.00 16.00 197 ARG A O 1
ATOM 1076 N N . ASP A 1 198 ? 169.174 187.647 110.282 1.00 14.01 198 ASP A N 1
ATOM 1077 C CA . ASP A 1 198 ? 170.550 187.967 109.985 1.00 12.01 198 ASP A CA 1
ATOM 1078 C C . ASP A 1 198 ? 171.451 186.763 109.633 1.00 12.01 198 ASP A C 1
ATOM 1079 O O . ASP A 1 198 ? 172.214 186.844 108.660 1.00 16.00 198 ASP A O 1
ATOM 1084 N N . ASN A 1 199 ? 171.243 185.590 110.263 1.00 14.01 199 ASN A N 1
ATOM 1085 C CA . ASN A 1 199 ? 172.182 184.587 109.888 1.00 12.01 199 ASN A CA 1
ATOM 1086 C C . ASN A 1 199 ? 171.937 183.620 108.808 1.00 12.01 199 ASN A C 1
ATOM 1087 O O . ASN A 1 199 ? 173.013 183.142 108.363 1.00 16.00 199 ASN A O 1
ATOM 1092 N N . PHE A 1 200 ? 170.749 183.702 108.289 1.00 14.01 200 PHE A N 1
ATOM 1093 C CA . PHE A 1 200 ? 170.229 182.910 107.264 1.00 12.01 200 PHE A CA 1
ATOM 1094 C C . PHE A 1 200 ? 171.160 182.833 106.116 1.00 12.01 200 PHE A C 1
ATOM 1095 O O . PHE A 1 200 ? 171.153 181.714 105.583 1.00 16.00 200 PHE A O 1
ATOM 1103 N N . ASP A 1 201 ? 171.865 184.018 105.847 1.00 14.01 201 ASP A N 1
ATOM 1104 C CA . ASP A 1 201 ? 172.726 184.212 104.703 1.00 12.01 201 ASP A CA 1
ATOM 1105 C C . ASP A 1 201 ? 173.946 183.442 104.844 1.00 12.01 201 ASP A C 1
ATOM 1106 O O . ASP A 1 201 ? 174.430 183.174 103.756 1.00 16.00 201 ASP A O 1
ATOM 1111 N N . LYS A 1 202 ? 174.512 183.342 106.081 1.00 14.01 202 LYS A N 1
ATOM 1112 C CA . LYS A 1 202 ? 175.778 182.728 106.304 1.00 12.01 202 LYS A CA 1
ATOM 1113 C C . LYS A 1 202 ? 175.657 181.321 106.067 1.00 12.01 202 LYS A C 1
ATOM 1114 O O . LYS A 1 202 ? 176.598 180.851 105.434 1.00 16.00 202 LYS A O 1
ATOM 1120 N N . PHE A 1 203 ? 174.412 180.816 106.426 1.00 14.01 203 PHE A N 1
ATOM 1121 C CA . PHE A 1 203 ? 174.138 179.384 106.316 1.00 12.01 203 PHE A CA 1
ATOM 1122 C C . PHE A 1 203 ? 174.237 179.065 104.856 1.00 12.01 203 PHE A C 1
ATOM 1123 O O . PHE A 1 203 ? 175.083 178.166 104.570 1.00 16.00 203 PHE A O 1
ATOM 1131 N N . VAL A 1 204 ? 173.561 179.866 104.062 1.00 14.01 204 VAL A N 1
ATOM 1132 C CA . VAL A 1 204 ? 173.632 179.638 102.697 1.00 12.01 204 VAL A CA 1
ATOM 1133 C C . VAL A 1 204 ? 175.120 179.754 102.361 1.00 12.01 204 VAL A C 1
ATOM 1134 O O . VAL A 1 204 ? 175.853 178.818 102.161 1.00 16.00 204 VAL A O 1
ATOM 1138 N N . SER A 1 205 ? 175.875 180.673 102.938 1.00 14.01 205 SER A N 1
ATOM 1139 C CA . SER A 1 205 ? 177.153 180.494 102.323 1.00 12.01 205 SER A CA 1
ATOM 1140 C C . SER A 1 205 ? 177.848 179.176 102.682 1.00 12.01 205 SER A C 1
ATOM 1141 O O . SER A 1 205 ? 178.292 178.567 101.717 1.00 16.00 205 SER A O 1
ATOM 1144 N N . LYS A 1 206 ? 177.625 178.622 103.890 1.00 14.01 206 LYS A N 1
ATOM 1145 C CA . LYS A 1 206 ? 178.322 177.439 104.468 1.00 12.01 206 LYS A CA 1
ATOM 1146 C C . LYS A 1 206 ? 177.984 176.120 103.894 1.00 12.01 206 LYS A C 1
ATOM 1147 O O . LYS A 1 206 ? 178.849 175.292 103.777 1.00 16.00 206 LYS A O 1
ATOM 1153 N N . LEU A 1 207 ? 176.738 175.998 103.549 1.00 14.01 207 LEU A N 1
ATOM 1154 C CA . LEU A 1 207 ? 176.057 174.982 102.864 1.00 12.01 207 LEU A CA 1
ATOM 1155 C C . LEU A 1 207 ? 176.885 174.774 101.631 1.00 12.01 207 LEU A C 1
ATOM 1156 O O . LEU A 1 207 ? 176.614 173.825 100.890 1.00 16.00 207 LEU A O 1
ATOM 1161 N N . ASP A 1 208 ? 177.824 175.683 101.281 1.00 14.01 208 ASP A N 1
ATOM 1162 C CA . ASP A 1 208 ? 178.442 175.395 100.031 1.00 12.01 208 ASP A CA 1
ATOM 1163 C C . ASP A 1 208 ? 179.894 174.965 100.205 1.00 12.01 208 ASP A C 1
ATOM 1164 O O . ASP A 1 208 ? 180.594 174.736 99.213 1.00 16.00 208 ASP A O 1
ATOM 1169 N N . ASP A 1 209 ? 180.378 174.839 101.450 1.00 14.01 209 ASP A N 1
ATOM 1170 C CA . ASP A 1 209 ? 181.708 174.384 101.753 1.00 12.01 209 ASP A CA 1
ATOM 1171 C C . ASP A 1 209 ? 181.906 172.994 101.137 1.00 12.01 209 ASP A C 1
ATOM 1172 O O . ASP A 1 209 ? 180.939 172.238 100.984 1.00 16.00 209 ASP A O 1
ATOM 1177 N N . ASP A 1 210 ? 183.089 172.657 100.806 1.00 14.01 210 ASP A N 1
ATOM 1178 C CA . ASP A 1 210 ? 183.499 171.364 100.272 1.00 12.01 210 ASP A CA 1
ATOM 1179 C C . ASP A 1 210 ? 183.301 170.068 101.156 1.00 12.01 210 ASP A C 1
ATOM 1180 O O . ASP A 1 210 ? 183.118 168.967 100.633 1.00 16.00 210 ASP A O 1
ATOM 1185 N N . ASP A 1 211 ? 183.372 170.220 102.485 1.00 14.01 211 ASP A N 1
ATOM 1186 C CA . ASP A 1 211 ? 183.316 169.115 103.480 1.00 12.01 211 ASP A CA 1
ATOM 1187 C C . ASP A 1 211 ? 181.938 168.683 103.759 1.00 12.01 211 ASP A C 1
ATOM 1188 O O . ASP A 1 211 ? 181.201 169.575 104.208 1.00 16.00 211 ASP A O 1
ATOM 1193 N N . ILE A 1 212 ? 181.723 167.378 103.439 1.00 14.01 212 ILE A N 1
ATOM 1194 C CA . ILE A 1 212 ? 180.493 166.670 103.553 1.00 12.01 212 ILE A CA 1
ATOM 1195 C C . ILE A 1 212 ? 180.138 166.648 105.034 1.00 12.01 212 ILE A C 1
ATOM 1196 O O . ILE A 1 212 ? 179.044 166.806 105.570 1.00 16.00 212 ILE A O 1
ATOM 1201 N N . SER A 1 213 ? 181.063 166.756 105.921 1.00 14.01 213 SER A N 1
ATOM 1202 C CA . SER A 1 213 ? 180.214 166.692 107.104 1.00 12.01 213 SER A CA 1
ATOM 1203 C C . SER A 1 213 ? 179.346 167.966 107.366 1.00 12.01 213 SER A C 1
ATOM 1204 O O . SER A 1 213 ? 178.272 167.833 107.983 1.00 16.00 213 SER A O 1
ATOM 1207 N N . VAL A 1 214 ? 179.836 169.106 106.872 1.00 14.01 214 VAL A N 1
ATOM 1208 C CA . VAL A 1 214 ? 179.495 170.530 107.120 1.00 12.01 214 VAL A CA 1
ATOM 1209 C C . VAL A 1 214 ? 178.245 170.737 106.536 1.00 12.01 214 VAL A C 1
ATOM 1210 O O . VAL A 1 214 ? 177.468 171.295 107.280 1.00 16.00 214 VAL A O 1
ATOM 1214 N N . VAL A 1 215 ? 178.072 170.096 105.421 1.00 14.01 215 VAL A N 1
ATOM 1215 C CA . VAL A 1 215 ? 176.848 170.026 104.533 1.00 12.01 215 VAL A CA 1
ATOM 1216 C C . VAL A 1 215 ? 175.690 169.210 105.170 1.00 12.01 215 VAL A C 1
ATOM 1217 O O . VAL A 1 215 ? 174.526 169.438 105.629 1.00 16.00 215 VAL A O 1
ATOM 1221 N N . SER A 1 216 ? 176.207 168.097 105.642 1.00 14.01 216 SER A N 1
ATOM 1222 C CA . SER A 1 216 ? 175.219 167.333 106.314 1.00 12.01 216 SER A CA 1
ATOM 1223 C C . SER A 1 216 ? 174.591 168.142 107.392 1.00 12.01 216 SER A C 1
ATOM 1224 O O . SER A 1 216 ? 173.307 168.191 107.190 1.00 16.00 216 SER A O 1
ATOM 1227 N N . ALA A 1 217 ? 175.478 168.936 108.245 1.00 14.01 217 ALA A N 1
ATOM 1228 C CA . ALA A 1 217 ? 175.026 169.723 109.403 1.00 12.01 217 ALA A CA 1
ATOM 1229 C C . ALA A 1 217 ? 174.097 170.707 108.986 1.00 12.01 217 ALA A C 1
ATOM 1230 O O . ALA A 1 217 ? 173.019 170.527 109.650 1.00 16.00 217 ALA A O 1
ATOM 1232 N N . ALA A 1 218 ? 174.404 171.537 107.753 1.00 14.01 218 ALA A N 1
ATOM 1233 C CA . ALA A 1 218 ? 173.677 172.746 107.260 1.00 12.01 218 ALA A CA 1
ATOM 1234 C C . ALA A 1 218 ? 172.459 172.495 107.004 1.00 12.01 218 ALA A C 1
ATOM 1235 O O . ALA A 1 218 ? 171.746 173.429 107.385 1.00 16.00 218 ALA A O 1
ATOM 1237 N N . VAL A 1 219 ? 172.238 171.215 106.662 1.00 14.01 219 VAL A N 1
ATOM 1238 C CA . VAL A 1 219 ? 171.020 170.559 106.304 1.00 12.01 219 VAL A CA 1
ATOM 1239 C C . VAL A 1 219 ? 170.067 170.220 107.362 1.00 12.01 219 VAL A C 1
ATOM 1240 O O . VAL A 1 219 ? 169.064 170.941 107.334 1.00 16.00 219 VAL A O 1
ATOM 1244 N N . SER A 1 220 ? 170.680 169.558 108.415 1.00 14.01 220 SER A N 1
ATOM 1245 C CA . SER A 1 220 ? 169.935 169.148 109.613 1.00 12.01 220 SER A CA 1
ATOM 1246 C C . SER A 1 220 ? 169.209 170.386 110.131 1.00 12.01 220 SER A C 1
ATOM 1247 O O . SER A 1 220 ? 167.964 170.222 110.254 1.00 16.00 220 SER A O 1
ATOM 1250 N N . VAL A 1 221 ? 170.095 171.529 110.161 1.00 14.01 221 VAL A N 1
ATOM 1251 C CA . VAL A 1 221 ? 169.743 172.942 110.788 1.00 12.01 221 VAL A CA 1
ATOM 1252 C C . VAL A 1 221 ? 168.676 173.458 110.010 1.00 12.01 221 VAL A C 1
ATOM 1253 O O . VAL A 1 221 ? 167.687 173.618 110.737 1.00 16.00 221 VAL A O 1
ATOM 1257 N N . ILE A 1 222 ? 168.753 173.538 108.768 1.00 14.01 222 ILE A N 1
ATOM 1258 C CA . ILE A 1 222 ? 167.656 173.980 107.917 1.00 12.01 222 ILE A CA 1
ATOM 1259 C C . ILE A 1 222 ? 166.461 173.156 108.135 1.00 12.01 222 ILE A C 1
ATOM 1260 O O . ILE A 1 222 ? 165.444 173.816 108.038 1.00 16.00 222 ILE A O 1
ATOM 1265 N N . CYS A 1 223 ? 166.654 171.871 108.497 1.00 14.01 223 CYS A N 1
ATOM 1266 C CA . CYS A 1 223 ? 165.547 171.025 108.739 1.00 12.01 223 CYS A CA 1
ATOM 1267 C C . CYS A 1 223 ? 164.837 171.488 109.968 1.00 12.01 223 CYS A C 1
ATOM 1268 O O . CYS A 1 223 ? 163.645 171.700 109.722 1.00 16.00 223 CYS A O 1
ATOM 1271 N N . GLU A 1 224 ? 165.560 171.749 111.074 1.00 14.01 224 GLU A N 1
ATOM 1272 C CA . GLU A 1 224 ? 164.966 172.166 112.274 1.00 12.01 224 GLU A CA 1
ATOM 1273 C C . GLU A 1 224 ? 164.343 173.471 111.972 1.00 12.01 224 GLU A C 1
ATOM 1274 O O . GLU A 1 224 ? 163.108 173.621 112.111 1.00 16.00 224 GLU A O 1
ATOM 1280 N N . LEU A 1 225 ? 165.055 174.386 111.348 1.00 14.01 225 LEU A N 1
ATOM 1281 C CA . LEU A 1 225 ? 164.345 175.542 111.289 1.00 12.01 225 LEU A CA 1
ATOM 1282 C C . LEU A 1 225 ? 163.023 175.353 110.600 1.00 12.01 225 LEU A C 1
ATOM 1283 O O . LEU A 1 225 ? 162.262 176.117 111.128 1.00 16.00 225 LEU A O 1
ATOM 1288 N N . SER A 1 226 ? 162.859 174.304 109.669 1.00 14.01 226 SER A N 1
ATOM 1289 C CA . SER A 1 226 ? 161.604 173.960 109.036 1.00 12.01 226 SER A CA 1
ATOM 1290 C C . SER A 1 226 ? 160.697 173.338 109.962 1.00 12.01 226 SER A C 1
ATOM 1291 O O . SER A 1 226 ? 159.539 173.632 109.933 1.00 16.00 226 SER A O 1
ATOM 1294 N N . LYS A 1 227 ? 161.259 172.703 110.958 1.00 14.01 227 LYS A N 1
ATOM 1295 C CA . LYS A 1 227 ? 160.262 172.127 111.737 1.00 12.01 227 LYS A CA 1
ATOM 1296 C C . LYS A 1 227 ? 159.371 173.254 112.344 1.00 12.01 227 LYS A C 1
ATOM 1297 O O . LYS A 1 227 ? 158.233 172.987 112.734 1.00 16.00 227 LYS A O 1
ATOM 1303 N N . LYS A 1 228 ? 160.024 174.392 112.715 1.00 14.01 228 LYS A N 1
ATOM 1304 C CA . LYS A 1 228 ? 159.557 175.629 113.332 1.00 12.01 228 LYS A CA 1
ATOM 1305 C C . LYS A 1 228 ? 159.053 176.769 112.433 1.00 12.01 228 LYS A C 1
ATOM 1306 O O . LYS A 1 228 ? 157.950 177.305 112.602 1.00 16.00 228 LYS A O 1
ATOM 1312 N N . ASN A 1 229 ? 159.846 176.982 111.391 1.00 14.01 229 ASN A N 1
ATOM 1313 C CA . ASN A 1 229 ? 159.622 178.019 110.328 1.00 12.01 229 ASN A CA 1
ATOM 1314 C C . ASN A 1 229 ? 159.498 177.435 108.991 1.00 12.01 229 ASN A C 1
ATOM 1315 O O . ASN A 1 229 ? 160.382 177.657 108.186 1.00 16.00 229 ASN A O 1
ATOM 1320 N N . PRO A 1 230 ? 158.478 176.734 108.638 1.00 14.01 230 PRO A N 1
ATOM 1321 C CA . PRO A 1 230 ? 158.921 176.345 107.346 1.00 12.01 230 PRO A CA 1
ATOM 1322 C C . PRO A 1 230 ? 159.163 177.284 106.235 1.00 12.01 230 PRO A C 1
ATOM 1323 O O . PRO A 1 230 ? 160.124 176.827 105.610 1.00 16.00 230 PRO A O 1
ATOM 1327 N N . GLN A 1 231 ? 158.596 178.518 106.218 1.00 14.01 231 GLN A N 1
ATOM 1328 C CA . GLN A 1 231 ? 158.586 179.325 105.020 1.00 12.01 231 GLN A CA 1
ATOM 1329 C C . GLN A 1 231 ? 159.946 179.842 104.505 1.00 12.01 231 GLN A C 1
ATOM 1330 O O . GLN A 1 231 ? 160.092 179.653 103.267 1.00 16.00 231 GLN A O 1
ATOM 1336 N N . PRO A 1 232 ? 160.803 180.265 105.414 1.00 14.01 232 PRO A N 1
ATOM 1337 C CA . PRO A 1 232 ? 162.192 180.661 105.203 1.00 12.01 232 PRO A CA 1
ATOM 1338 C C . PRO A 1 232 ? 162.997 179.621 104.498 1.00 12.01 232 PRO A C 1
ATOM 1339 O O . PRO A 1 232 ? 164.067 179.922 103.944 1.00 16.00 232 PRO A O 1
ATOM 1343 N N . PHE A 1 233 ? 162.557 178.383 104.572 1.00 14.01 233 PHE A N 1
ATOM 1344 C CA . PHE A 1 233 ? 163.348 177.251 104.187 1.00 12.01 233 PHE A CA 1
ATOM 1345 C C . PHE A 1 233 ? 162.468 176.625 103.154 1.00 12.01 233 PHE A C 1
ATOM 1346 O O . PHE A 1 233 ? 162.712 176.155 102.029 1.00 16.00 233 PHE A O 1
ATOM 1354 N N . ILE A 1 234 ? 161.271 176.953 103.201 1.00 14.01 234 ILE A N 1
ATOM 1355 C CA . ILE A 1 234 ? 161.021 176.463 101.927 1.00 12.01 234 ILE A CA 1
ATOM 1356 C C . ILE A 1 234 ? 161.933 177.308 101.034 1.00 12.01 234 ILE A C 1
ATOM 1357 O O . ILE A 1 234 ? 162.362 176.828 100.014 1.00 16.00 234 ILE A O 1
ATOM 1362 N N . GLN A 1 235 ? 162.451 178.440 101.494 1.00 14.01 235 GLN A N 1
ATOM 1363 C CA . GLN A 1 235 ? 163.326 179.152 100.524 1.00 12.01 235 GLN A CA 1
ATOM 1364 C C . GLN A 1 235 ? 164.646 178.484 100.053 1.00 12.01 235 GLN A C 1
ATOM 1365 O O . GLN A 1 235 ? 165.142 178.831 98.982 1.00 16.00 235 GLN A O 1
ATOM 1371 N N . LEU A 1 236 ? 165.320 177.821 100.956 1.00 14.01 236 LEU A N 1
ATOM 1372 C CA . LEU A 1 236 ? 166.613 177.280 100.749 1.00 12.01 236 LEU A CA 1
ATOM 1373 C C . LEU A 1 236 ? 166.631 175.973 100.168 1.00 12.01 236 LEU A C 1
ATOM 1374 O O . LEU A 1 236 ? 167.766 175.694 99.723 1.00 16.00 236 LEU A O 1
ATOM 1379 N N . SER A 1 237 ? 165.417 175.393 100.035 1.00 14.01 237 SER A N 1
ATOM 1380 C CA . SER A 1 237 ? 165.271 174.052 99.496 1.00 12.01 237 SER A CA 1
ATOM 1381 C C . SER A 1 237 ? 165.999 173.754 98.301 1.00 12.01 237 SER A C 1
ATOM 1382 O O . SER A 1 237 ? 166.257 172.567 98.322 1.00 16.00 237 SER A O 1
ATOM 1385 N N . PRO A 1 238 ? 166.180 174.698 97.357 1.00 14.01 238 PRO A N 1
ATOM 1386 C CA . PRO A 1 238 ? 166.986 174.409 96.221 1.00 12.01 238 PRO A CA 1
ATOM 1387 C C . PRO A 1 238 ? 168.387 174.057 96.533 1.00 12.01 238 PRO A C 1
ATOM 1388 O O . PRO A 1 238 ? 168.914 173.326 95.713 1.00 16.00 238 PRO A O 1
ATOM 1392 N N . LEU A 1 239 ? 168.983 174.665 97.623 1.00 14.01 239 LEU A N 1
ATOM 1393 C CA . LEU A 1 239 ? 170.382 174.526 97.889 1.00 12.01 239 LEU A CA 1
ATOM 1394 C C . LEU A 1 239 ? 170.465 173.227 98.518 1.00 12.01 239 LEU A C 1
ATOM 1395 O O . LEU A 1 239 ? 171.541 172.568 98.351 1.00 16.00 239 LEU A O 1
ATOM 1400 N N . LEU A 1 240 ? 169.403 172.996 99.311 1.00 14.01 240 LEU A N 1
ATOM 1401 C CA . LEU A 1 240 ? 169.461 171.673 99.784 1.00 12.01 240 LEU A CA 1
ATOM 1402 C C . LEU A 1 240 ? 169.259 170.661 98.639 1.00 12.01 240 LEU A C 1
ATOM 1403 O O . LEU A 1 240 ? 169.944 169.688 98.329 1.00 16.00 240 LEU A O 1
ATOM 1408 N N . TYR A 1 241 ? 168.514 171.141 97.569 1.00 14.01 241 TYR A N 1
ATOM 1409 C CA . TYR A 1 241 ? 168.471 170.003 96.820 1.00 12.01 241 TYR A CA 1
ATOM 1410 C C . TYR A 1 241 ? 169.809 169.728 96.244 1.00 12.01 241 TYR A C 1
ATOM 1411 O O . TYR A 1 241 ? 170.019 168.523 96.138 1.00 16.00 241 TYR A O 1
ATOM 1420 N N . GLU A 1 242 ? 170.497 170.835 95.802 1.00 14.01 242 GLU A N 1
ATOM 1421 C CA . GLU A 1 242 ? 171.894 170.913 95.406 1.00 12.01 242 GLU A CA 1
ATOM 1422 C C . GLU A 1 242 ? 172.180 170.683 96.727 1.00 12.01 242 GLU A C 1
ATOM 1423 O O . GLU A 1 242 ? 171.298 171.041 97.355 1.00 16.00 242 GLU A O 1
ATOM 1429 N N . ILE A 1 243 ? 173.007 170.086 97.470 1.00 14.01 243 ILE A N 1
ATOM 1430 C CA . ILE A 1 243 ? 173.887 169.452 98.233 1.00 12.01 243 ILE A CA 1
ATOM 1431 C C . ILE A 1 243 ? 173.611 168.072 98.052 1.00 12.01 243 ILE A C 1
ATOM 1432 O O . ILE A 1 243 ? 174.517 167.322 97.663 1.00 16.00 243 ILE A O 1
ATOM 1437 N N . LEU A 1 244 ? 172.277 167.634 98.332 1.00 14.01 244 LEU A N 1
ATOM 1438 C CA . LEU A 1 244 ? 171.993 166.156 98.171 1.00 12.01 244 LEU A CA 1
ATOM 1439 C C . LEU A 1 244 ? 172.516 165.582 96.834 1.00 12.01 244 LEU A C 1
ATOM 1440 O O . LEU A 1 244 ? 173.421 164.753 96.585 1.00 16.00 244 LEU A O 1
ATOM 1445 N N . VAL A 1 245 ? 172.566 166.411 95.969 1.00 14.01 245 VAL A N 1
ATOM 1446 C CA . VAL A 1 245 ? 173.051 165.810 94.681 1.00 12.01 245 VAL A CA 1
ATOM 1447 C C . VAL A 1 245 ? 174.555 165.652 94.582 1.00 12.01 245 VAL A C 1
ATOM 1448 O O . VAL A 1 245 ? 175.069 165.069 93.608 1.00 16.00 245 VAL A O 1
ATOM 1452 N N . THR A 1 246 ? 175.242 166.211 95.552 1.00 14.01 246 THR A N 1
ATOM 1453 C CA . THR A 1 246 ? 176.710 166.193 95.563 1.00 12.01 246 THR A CA 1
ATOM 1454 C C . THR A 1 246 ? 177.364 165.244 96.628 1.00 12.01 246 THR A C 1
ATOM 1455 O O . THR A 1 246 ? 178.580 165.182 96.760 1.00 16.00 246 THR A O 1
ATOM 1459 N N . ILE A 1 247 ? 176.561 164.643 97.455 1.00 14.01 247 ILE A N 1
ATOM 1460 C CA . ILE A 1 247 ? 177.040 163.844 98.525 1.00 12.01 247 ILE A CA 1
ATOM 1461 C C . ILE A 1 247 ? 177.259 162.367 98.228 1.00 12.01 247 ILE A C 1
ATOM 1462 O O . ILE A 1 247 ? 176.429 161.682 97.607 1.00 16.00 247 ILE A O 1
ATOM 1467 N N . ASP A 1 248 ? 178.369 161.894 98.665 1.00 14.01 248 ASP A N 1
ATOM 1468 C CA . ASP A 1 248 ? 178.788 160.533 98.504 1.00 12.01 248 ASP A CA 1
ATOM 1469 C C . ASP A 1 248 ? 178.263 159.614 99.623 1.00 12.01 248 ASP A C 1
ATOM 1470 O O . ASP A 1 248 ? 177.979 158.430 99.382 1.00 16.00 248 ASP A O 1
ATOM 1475 N N . ASN A 1 249 ? 178.165 160.139 100.827 1.00 14.01 249 ASN A N 1
ATOM 1476 C CA . ASN A 1 249 ? 177.857 159.556 102.130 1.00 12.01 249 ASN A CA 1
ATOM 1477 C C . ASN A 1 249 ? 176.416 159.315 102.259 1.00 12.01 249 ASN A C 1
ATOM 1478 O O . ASN A 1 249 ? 175.690 160.216 101.886 1.00 16.00 249 ASN A O 1
ATOM 1483 N N . ASN A 1 250 ? 176.160 158.099 102.745 1.00 14.01 250 ASN A N 1
ATOM 1484 C CA . ASN A 1 250 ? 174.922 157.442 102.979 1.00 12.01 250 ASN A CA 1
ATOM 1485 C C . ASN A 1 250 ? 174.219 158.075 104.141 1.00 12.01 250 ASN A C 1
ATOM 1486 O O . ASN A 1 250 ? 173.012 158.266 104.053 1.00 16.00 250 ASN A O 1
ATOM 1491 N N . TRP A 1 251 ? 174.907 158.406 105.220 1.00 14.01 251 TRP A N 1
ATOM 1492 C CA . TRP A 1 251 ? 174.134 158.877 106.344 1.00 12.01 251 TRP A CA 1
ATOM 1493 C C . TRP A 1 251 ? 173.534 160.165 106.012 1.00 12.01 251 TRP A C 1
ATOM 1494 O O . TRP A 1 251 ? 172.370 160.314 106.430 1.00 16.00 251 TRP A O 1
ATOM 1505 N N . ILE A 1 252 ? 174.336 160.953 105.234 1.00 14.01 252 ILE A N 1
ATOM 1506 C CA . ILE A 1 252 ? 174.090 162.322 104.814 1.00 12.01 252 ILE A CA 1
ATOM 1507 C C . ILE A 1 252 ? 172.972 162.310 103.902 1.00 12.01 252 ILE A C 1
ATOM 1508 O O . ILE A 1 252 ? 172.113 163.121 104.285 1.00 16.00 252 ILE A O 1
ATOM 1513 N N . ILE A 1 253 ? 172.959 161.327 102.963 1.00 14.01 253 ILE A N 1
ATOM 1514 C CA . ILE A 1 253 ? 171.911 161.180 101.986 1.00 12.01 253 ILE A CA 1
ATOM 1515 C C . ILE A 1 253 ? 170.648 160.888 102.700 1.00 12.01 253 ILE A C 1
ATOM 1516 O O . ILE A 1 253 ? 169.773 161.679 102.331 1.00 16.00 253 ILE A O 1
ATOM 1521 N N . ILE A 1 254 ? 170.679 159.981 103.708 1.00 14.01 254 ILE A N 1
ATOM 1522 C CA . ILE A 1 254 ? 169.525 159.622 104.460 1.00 12.01 254 ILE A CA 1
ATOM 1523 C C . ILE A 1 254 ? 168.924 160.788 105.056 1.00 12.01 254 ILE A C 1
ATOM 1524 O O . ILE A 1 254 ? 167.749 160.893 104.672 1.00 16.00 254 ILE A O 1
ATOM 1529 N N . ARG A 1 255 ? 169.732 161.663 105.746 1.00 14.01 255 ARG A N 1
ATOM 1530 C CA . ARG A 1 255 ? 169.144 162.788 106.384 1.00 12.01 255 ARG A CA 1
ATOM 1531 C C . ARG A 1 255 ? 168.470 163.666 105.389 1.00 12.01 255 ARG A C 1
ATOM 1532 O O . ARG A 1 255 ? 167.244 163.730 105.604 1.00 16.00 255 ARG A O 1
ATOM 1540 N N . LEU A 1 256 ? 169.225 164.076 104.320 1.00 14.01 256 LEU A N 1
ATOM 1541 C CA . LEU A 1 256 ? 168.712 164.987 103.394 1.00 12.01 256 LEU A CA 1
ATOM 1542 C C . LEU A 1 256 ? 167.410 164.593 102.935 1.00 12.01 256 LEU A C 1
ATOM 1543 O O . LEU A 1 256 ? 166.680 165.586 102.778 1.00 16.00 256 LEU A O 1
ATOM 1548 N N . LEU A 1 257 ? 167.185 163.222 102.936 1.00 14.01 257 LEU A N 1
ATOM 1549 C CA . LEU A 1 257 ? 165.975 162.706 102.462 1.00 12.01 257 LEU A CA 1
ATOM 1550 C C . LEU A 1 257 ? 164.963 162.963 103.414 1.00 12.01 257 LEU A C 1
ATOM 1551 O O . LEU A 1 257 ? 164.015 163.409 102.829 1.00 16.00 257 LEU A O 1
ATOM 1556 N N . LYS A 1 258 ? 165.277 162.820 104.750 1.00 14.01 258 LYS A N 1
ATOM 1557 C CA . LYS A 1 258 ? 164.304 163.014 105.785 1.00 12.01 258 LYS A CA 1
ATOM 1558 C C . LYS A 1 258 ? 163.858 164.419 105.807 1.00 12.01 258 LYS A C 1
ATOM 1559 O O . LYS A 1 258 ? 162.609 164.515 105.896 1.00 16.00 258 LYS A O 1
ATOM 1565 N N . LEU A 1 259 ? 164.852 165.329 105.598 1.00 14.01 259 LEU A N 1
ATOM 1566 C CA . LEU A 1 259 ? 164.583 166.721 105.662 1.00 12.01 259 LEU A CA 1
ATOM 1567 C C . LEU A 1 259 ? 163.502 167.042 104.658 1.00 12.01 259 LEU A C 1
ATOM 1568 O O . LEU A 1 259 ? 162.495 167.568 105.141 1.00 16.00 259 LEU A O 1
ATOM 1573 N N . PHE A 1 260 ? 163.674 166.541 103.429 1.00 14.01 260 PHE A N 1
ATOM 1574 C CA . PHE A 1 260 ? 162.758 166.784 102.349 1.00 12.01 260 PHE A CA 1
ATOM 1575 C C . PHE A 1 260 ? 161.514 166.067 102.823 1.00 12.01 260 PHE A C 1
ATOM 1576 O O . PHE A 1 260 ? 160.557 166.491 103.361 1.00 16.00 260 PHE A O 1
ATOM 1584 N N . THR A 1 261 ? 161.618 164.935 103.309 1.00 14.01 261 THR A N 1
ATOM 1585 C CA . THR A 1 261 ? 160.293 164.602 103.636 1.00 12.01 261 THR A CA 1
ATOM 1586 C C . THR A 1 261 ? 159.726 165.653 104.575 1.00 12.01 261 THR A C 1
ATOM 1587 O O . THR A 1 261 ? 158.570 166.049 104.210 1.00 16.00 261 THR A O 1
ATOM 1591 N N . ASN A 1 262 ? 160.483 166.078 105.608 1.00 14.01 262 ASN A N 1
ATOM 1592 C CA . ASN A 1 262 ? 159.922 167.021 106.522 1.00 12.01 262 ASN A CA 1
ATOM 1593 C C . ASN A 1 262 ? 159.402 168.288 105.756 1.00 12.01 262 ASN A C 1
ATOM 1594 O O . ASN A 1 262 ? 158.383 168.924 106.154 1.00 16.00 262 ASN A O 1
ATOM 1599 N N . LEU A 1 263 ? 160.224 168.875 104.920 1.00 14.01 263 LEU A N 1
ATOM 1600 C CA . LEU A 1 263 ? 159.656 169.900 104.269 1.00 12.01 263 LEU A CA 1
ATOM 1601 C C . LEU A 1 263 ? 158.419 169.493 103.565 1.00 12.01 263 LEU A C 1
ATOM 1602 O O . LEU A 1 263 ? 157.497 170.261 103.381 1.00 16.00 263 LEU A O 1
ATOM 1607 N N . SER A 1 264 ? 158.423 168.200 103.038 1.00 14.01 264 SER A N 1
ATOM 1608 C CA . SER A 1 264 ? 157.164 168.097 102.407 1.00 12.01 264 SER A CA 1
ATOM 1609 C C . SER A 1 264 ? 156.077 168.230 103.328 1.00 12.01 264 SER A C 1
ATOM 1610 O O . SER A 1 264 ? 155.071 168.806 102.941 1.00 16.00 264 SER A O 1
ATOM 1613 N N . GLN A 1 265 ? 156.310 167.896 104.631 1.00 14.01 265 GLN A N 1
ATOM 1614 C CA . GLN A 1 265 ? 155.029 168.069 105.211 1.00 12.01 265 GLN A CA 1
ATOM 1615 C C . GLN A 1 265 ? 155.943 169.173 105.093 1.00 12.01 265 GLN A C 1
ATOM 1616 O O . GLN A 1 265 ? 156.936 168.828 105.708 1.00 16.00 265 GLN A O 1
ATOM 1622 N N . VAL A 1 266 ? 156.023 170.390 104.691 1.00 14.01 266 VAL A N 1
ATOM 1623 C CA . VAL A 1 266 ? 155.091 171.396 104.154 1.00 12.01 266 VAL A CA 1
ATOM 1624 C C . VAL A 1 266 ? 155.586 171.725 102.683 1.00 12.01 266 VAL A C 1
ATOM 1625 O O . VAL A 1 266 ? 156.755 171.987 102.425 1.00 16.00 266 VAL A O 1
ATOM 1629 N N . GLU A 1 267 ? 154.606 171.653 101.681 1.00 14.01 267 GLU A N 1
ATOM 1630 C CA . GLU A 1 267 ? 155.039 171.992 100.290 1.00 12.01 267 GLU A CA 1
ATOM 1631 C C . GLU A 1 267 ? 155.220 170.873 99.242 1.00 12.01 267 GLU A C 1
ATOM 1632 O O . GLU A 1 267 ? 156.452 170.639 99.032 1.00 16.00 267 GLU A O 1
ATOM 1638 N N . PRO A 1 268 ? 154.153 170.329 98.687 1.00 14.01 268 PRO A N 1
ATOM 1639 C CA . PRO A 1 268 ? 154.165 169.364 97.637 1.00 12.01 268 PRO A CA 1
ATOM 1640 C C . PRO A 1 268 ? 155.020 169.641 96.479 1.00 12.01 268 PRO A C 1
ATOM 1641 O O . PRO A 1 268 ? 155.295 168.618 95.869 1.00 16.00 268 PRO A O 1
ATOM 1645 N N . LYS A 1 269 ? 155.423 170.957 96.317 1.00 14.01 269 LYS A N 1
ATOM 1646 C CA . LYS A 1 269 ? 156.227 171.355 95.202 1.00 12.01 269 LYS A CA 1
ATOM 1647 C C . LYS A 1 269 ? 157.598 170.796 95.324 1.00 12.01 269 LYS A C 1
ATOM 1648 O O . LYS A 1 269 ? 158.182 170.602 94.233 1.00 16.00 269 LYS A O 1
ATOM 1654 N N . LEU A 1 270 ? 158.080 170.698 96.557 1.00 14.01 270 LEU A N 1
ATOM 1655 C CA . LEU A 1 270 ? 159.395 170.304 96.853 1.00 12.01 270 LEU A CA 1
ATOM 1656 C C . LEU A 1 270 ? 159.418 168.913 96.653 1.00 12.01 270 LEU A C 1
ATOM 1657 O O . LEU A 1 270 ? 160.378 168.568 95.998 1.00 16.00 270 LEU A O 1
ATOM 1662 N N . ARG A 1 271 ? 158.225 168.283 97.129 1.00 14.01 271 ARG A N 1
ATOM 1663 C CA . ARG A 1 271 ? 158.250 166.841 97.013 1.00 12.01 271 ARG A CA 1
ATOM 1664 C C . ARG A 1 271 ? 158.537 166.451 95.690 1.00 12.01 271 ARG A C 1
ATOM 1665 O O . ARG A 1 271 ? 159.314 165.514 95.742 1.00 16.00 271 ARG A O 1
ATOM 1673 N N . ALA A 1 272 ? 158.033 167.204 94.669 1.00 14.01 272 ALA A N 1
ATOM 1674 C CA . ALA A 1 272 ? 158.263 166.873 93.301 1.00 12.01 272 ALA A CA 1
ATOM 1675 C C . ALA A 1 272 ? 159.703 167.056 92.894 1.00 12.01 272 ALA A C 1
ATOM 1676 O O . ALA A 1 272 ? 160.257 166.170 92.266 1.00 16.00 272 ALA A O 1
ATOM 1678 N N . LYS A 1 273 ? 160.312 168.120 93.398 1.00 14.01 273 LYS A N 1
ATOM 1679 C CA . LYS A 1 273 ? 161.663 168.275 92.933 1.00 12.01 273 LYS A CA 1
ATOM 1680 C C . LYS A 1 273 ? 162.631 167.199 93.506 1.00 12.01 273 LYS A C 1
ATOM 1681 O O . LYS A 1 273 ? 163.430 166.540 92.754 1.00 16.00 273 LYS A O 1
ATOM 1687 N N . LEU A 1 274 ? 162.297 166.833 94.715 1.00 14.01 274 LEU A N 1
ATOM 1688 C CA . LEU A 1 274 ? 163.092 165.905 95.382 1.00 12.01 274 LEU A CA 1
ATOM 1689 C C . LEU A 1 274 ? 162.716 164.550 95.001 1.00 12.01 274 LEU A C 1
ATOM 1690 O O . LEU A 1 274 ? 163.553 163.700 94.805 1.00 16.00 274 LEU A O 1
ATOM 1695 N N . LEU A 1 275 ? 161.494 164.276 94.797 1.00 14.01 275 LEU A N 1
ATOM 1696 C CA . LEU A 1 275 ? 161.450 162.929 94.460 1.00 12.01 275 LEU A CA 1
ATOM 1697 C C . LEU A 1 275 ? 162.492 162.544 93.368 1.00 12.01 275 LEU A C 1
ATOM 1698 O O . LEU A 1 275 ? 163.512 161.788 93.569 1.00 16.00 275 LEU A O 1
ATOM 1703 N N . PRO A 1 276 ? 162.748 163.426 92.365 1.00 14.01 276 PRO A N 1
ATOM 1704 C CA . PRO A 1 276 ? 163.443 162.368 91.703 1.00 12.01 276 PRO A CA 1
ATOM 1705 C C . PRO A 1 276 ? 164.802 162.255 92.521 1.00 12.01 276 PRO A C 1
ATOM 1706 O O . PRO A 1 276 ? 165.681 161.311 92.538 1.00 16.00 276 PRO A O 1
ATOM 1710 N N . LYS A 1 277 ? 165.219 163.396 93.156 1.00 14.01 277 LYS A N 1
ATOM 1711 C CA . LYS A 1 277 ? 166.378 163.226 94.025 1.00 12.01 277 LYS A CA 1
ATOM 1712 C C . LYS A 1 277 ? 166.151 162.854 95.453 1.00 12.01 277 LYS A C 1
ATOM 1713 O O . LYS A 1 277 ? 166.637 163.673 96.212 1.00 16.00 277 LYS A O 1
ATOM 1719 N N . ILE A 1 278 ? 165.875 161.788 95.929 1.00 14.01 278 ILE A N 1
ATOM 1720 C CA . ILE A 1 278 ? 165.633 160.489 96.091 1.00 12.01 278 ILE A CA 1
ATOM 1721 C C . ILE A 1 278 ? 165.373 159.789 94.887 1.00 12.01 278 ILE A C 1
ATOM 1722 O O . ILE A 1 278 ? 166.073 160.238 94.027 1.00 16.00 278 ILE A O 1
ATOM 1727 N N . LEU A 1 279 ? 165.330 158.443 94.888 1.00 14.01 279 LEU A N 1
ATOM 1728 C CA . LEU A 1 279 ? 165.423 157.312 93.866 1.00 12.01 279 LEU A CA 1
ATOM 1729 C C . LEU A 1 279 ? 166.706 157.436 93.027 1.00 12.01 279 LEU A C 1
ATOM 1730 O O . LEU A 1 279 ? 167.535 156.540 92.812 1.00 16.00 279 LEU A O 1
ATOM 1735 N N . GLU A 1 280 ? 167.227 158.623 92.746 1.00 14.01 280 GLU A N 1
ATOM 1736 C CA . GLU A 1 280 ? 168.410 158.328 92.061 1.00 12.01 280 GLU A CA 1
ATOM 1737 C C . GLU A 1 280 ? 169.418 157.802 93.110 1.00 12.01 280 GLU A C 1
ATOM 1738 O O . GLU A 1 280 ? 170.182 156.873 92.748 1.00 16.00 280 GLU A O 1
ATOM 1744 N N . LEU A 1 281 ? 169.342 158.537 94.341 1.00 14.01 281 LEU A N 1
ATOM 1745 C CA . LEU A 1 281 ? 170.369 158.238 95.507 1.00 12.01 281 LEU A CA 1
ATOM 1746 C C . LEU A 1 281 ? 170.123 156.840 96.096 1.00 12.01 281 LEU A C 1
ATOM 1747 O O . LEU A 1 281 ? 170.823 155.851 96.496 1.00 16.00 281 LEU A O 1
ATOM 1752 N N . MET A 1 282 ? 168.940 156.549 96.087 1.00 14.01 282 MET A N 1
ATOM 1753 C CA . MET A 1 282 ? 168.960 155.250 96.572 1.00 12.01 282 MET A CA 1
ATOM 1754 C C . MET A 1 282 ? 169.626 154.320 95.656 1.00 12.01 282 MET A C 1
ATOM 1755 O O . MET A 1 282 ? 170.742 153.772 95.745 1.00 16.00 282 MET A O 1
ATOM 1760 N N . GLU A 1 283 ? 169.473 154.691 94.408 1.00 14.01 283 GLU A N 1
ATOM 1761 C CA . GLU A 1 283 ? 170.090 153.718 93.522 1.00 12.01 283 GLU A CA 1
ATOM 1762 C C . GLU A 1 283 ? 171.654 153.720 93.723 1.00 12.01 283 GLU A C 1
ATOM 1763 O O . GLU A 1 283 ? 172.259 152.644 93.819 1.00 16.00 283 GLU A O 1
ATOM 1769 N N . SER A 1 284 ? 172.272 154.883 93.956 1.00 14.01 284 SER A N 1
ATOM 1770 C CA . SER A 1 284 ? 173.738 154.893 94.213 1.00 12.01 284 SER A CA 1
ATOM 1771 C C . SER A 1 284 ? 174.312 154.582 95.564 1.00 12.01 284 SER A C 1
ATOM 1772 O O . SER A 1 284 ? 175.526 154.628 95.732 1.00 16.00 284 SER A O 1
ATOM 1775 N N . THR A 1 285 ? 173.512 154.183 96.443 1.00 14.01 285 THR A N 1
ATOM 1776 C CA . THR A 1 285 ? 174.059 153.951 97.740 1.00 12.01 285 THR A CA 1
ATOM 1777 C C . THR A 1 285 ? 173.611 152.640 98.114 1.00 12.01 285 THR A C 1
ATOM 1778 O O . THR A 1 285 ? 172.595 152.123 97.662 1.00 16.00 285 THR A O 1
ATOM 1782 N N . VAL A 1 286 ? 174.429 152.096 98.956 1.00 14.01 286 VAL A N 1
ATOM 1783 C CA . VAL A 1 286 ? 174.138 150.808 99.302 1.00 12.01 286 VAL A CA 1
ATOM 1784 C C . VAL A 1 286 ? 173.744 150.693 100.739 1.00 12.01 286 VAL A C 1
ATOM 1785 O O . VAL A 1 286 ? 172.711 150.087 101.038 1.00 16.00 286 VAL A O 1
ATOM 1789 N N . ALA A 1 287 ? 174.508 151.257 101.619 1.00 14.01 287 ALA A N 1
ATOM 1790 C CA . ALA A 1 287 ? 174.073 151.216 102.980 1.00 12.01 287 ALA A CA 1
ATOM 1791 C C . ALA A 1 287 ? 173.753 149.968 103.806 1.00 12.01 287 ALA A C 1
ATOM 1792 O O . ALA A 1 287 ? 174.677 149.380 104.385 1.00 16.00 287 ALA A O 1
ATOM 1794 N N . THR A 1 288 ? 172.447 149.462 103.945 1.00 14.01 288 THR A N 1
ATOM 1795 C CA . THR A 1 288 ? 170.898 149.607 103.625 1.00 12.01 288 THR A CA 1
ATOM 1796 C C . THR A 1 288 ? 169.851 150.702 103.819 1.00 12.01 288 THR A C 1
ATOM 1797 O O . THR A 1 288 ? 169.113 150.792 102.811 1.00 16.00 288 THR A O 1
ATOM 1801 N N . SER A 1 289 ? 170.028 151.641 104.737 1.00 14.01 289 SER A N 1
ATOM 1802 C CA . SER A 1 289 ? 169.157 152.725 105.291 1.00 12.01 289 SER A CA 1
ATOM 1803 C C . SER A 1 289 ? 168.779 153.856 104.358 1.00 12.01 289 SER A C 1
ATOM 1804 O O . SER A 1 289 ? 167.714 154.182 103.767 1.00 16.00 289 SER A O 1
ATOM 1807 N N . VAL A 1 290 ? 169.606 153.968 103.530 1.00 14.01 290 VAL A N 1
ATOM 1808 C CA . VAL A 1 290 ? 169.207 154.964 102.647 1.00 12.01 290 VAL A CA 1
ATOM 1809 C C . VAL A 1 290 ? 167.966 154.409 101.969 1.00 12.01 290 VAL A C 1
ATOM 1810 O O . VAL A 1 290 ? 167.109 155.299 102.012 1.00 16.00 290 VAL A O 1
ATOM 1814 N N . ILE A 1 291 ? 167.738 153.103 101.719 1.00 14.01 291 ILE A N 1
ATOM 1815 C CA . ILE A 1 291 ? 166.729 152.432 100.925 1.00 12.01 291 ILE A CA 1
ATOM 1816 C C . ILE A 1 291 ? 165.442 152.423 101.675 1.00 12.01 291 ILE A C 1
ATOM 1817 O O . ILE A 1 291 ? 164.462 152.532 100.928 1.00 16.00 291 ILE A O 1
ATOM 1822 N N . TYR A 1 292 ? 165.492 152.023 102.928 1.00 14.01 292 TYR A N 1
ATOM 1823 C CA . TYR A 1 292 ? 164.402 151.999 103.761 1.00 12.01 292 TYR A CA 1
ATOM 1824 C C . TYR A 1 292 ? 163.812 153.352 103.747 1.00 12.01 292 TYR A C 1
ATOM 1825 O O . TYR A 1 292 ? 162.577 153.325 103.834 1.00 16.00 292 TYR A O 1
ATOM 1834 N N . GLU A 1 293 ? 164.709 154.411 103.801 1.00 14.01 293 GLU A N 1
ATOM 1835 C CA . GLU A 1 293 ? 164.338 155.792 103.995 1.00 12.01 293 GLU A CA 1
ATOM 1836 C C . GLU A 1 293 ? 163.532 156.235 102.849 1.00 12.01 293 GLU A C 1
ATOM 1837 O O . GLU A 1 293 ? 162.351 156.534 103.197 1.00 16.00 293 GLU A O 1
ATOM 1843 N N . SER A 1 294 ? 164.076 155.975 101.633 1.00 14.01 294 SER A N 1
ATOM 1844 C CA . SER A 1 294 ? 163.392 156.450 100.448 1.00 12.01 294 SER A CA 1
ATOM 1845 C C . SER A 1 294 ? 162.046 155.904 100.385 1.00 12.01 294 SER A C 1
ATOM 1846 O O . SER A 1 294 ? 161.221 156.715 99.923 1.00 16.00 294 SER A O 1
ATOM 1849 N N . VAL A 1 295 ? 161.884 154.701 100.981 1.00 14.01 295 VAL A N 1
ATOM 1850 C CA . VAL A 1 295 ? 160.678 154.018 101.000 1.00 12.01 295 VAL A CA 1
ATOM 1851 C C . VAL A 1 295 ? 159.834 154.723 101.943 1.00 12.01 295 VAL A C 1
ATOM 1852 O O . VAL A 1 295 ? 158.827 155.127 101.310 1.00 16.00 295 VAL A O 1
ATOM 1856 N N . ASN A 1 296 ? 160.250 154.960 103.242 1.00 14.01 296 ASN A N 1
ATOM 1857 C CA . ASN A 1 296 ? 159.374 155.601 104.147 1.00 12.01 296 ASN A CA 1
ATOM 1858 C C . ASN A 1 296 ? 158.870 156.915 103.647 1.00 12.01 296 ASN A C 1
ATOM 1859 O O . ASN A 1 296 ? 157.638 156.931 103.817 1.00 16.00 296 ASN A O 1
ATOM 1864 N N . CYS A 1 297 ? 159.747 157.745 102.957 1.00 14.01 297 CYS A N 1
ATOM 1865 C CA . CYS A 1 297 ? 159.443 159.041 102.307 1.00 12.01 297 CYS A CA 1
ATOM 1866 C C . CYS A 1 297 ? 158.369 158.826 101.213 1.00 12.01 297 CYS A C 1
ATOM 1867 O O . CYS A 1 297 ? 157.233 159.290 101.019 1.00 16.00 297 CYS A O 1
ATOM 1870 N N . ILE A 1 298 ? 158.606 157.815 100.475 1.00 14.01 298 ILE A N 1
ATOM 1871 C CA . ILE A 1 298 ? 157.609 157.675 99.452 1.00 12.01 298 ILE A CA 1
ATOM 1872 C C . ILE A 1 298 ? 156.217 157.312 100.178 1.00 12.01 298 ILE A C 1
ATOM 1873 O O . ILE A 1 298 ? 155.064 157.984 100.407 1.00 16.00 298 ILE A O 1
ATOM 1878 N N . VAL A 1 299 ? 156.419 156.372 101.141 1.00 14.01 299 VAL A N 1
ATOM 1879 C CA . VAL A 1 299 ? 155.136 156.030 101.628 1.00 12.01 299 VAL A CA 1
ATOM 1880 C C . VAL A 1 299 ? 154.500 157.239 102.375 1.00 12.01 299 VAL A C 1
ATOM 1881 O O . VAL A 1 299 ? 153.262 157.351 102.363 1.00 16.00 299 VAL A O 1
ATOM 1885 N N . LYS A 1 300 ? 155.265 158.128 102.964 1.00 14.01 300 LYS A N 1
ATOM 1886 C CA . LYS A 1 300 ? 154.782 159.252 103.783 1.00 12.01 300 LYS A CA 1
ATOM 1887 C C . LYS A 1 300 ? 154.238 160.509 103.383 1.00 12.01 300 LYS A C 1
ATOM 1888 O O . LYS A 1 300 ? 153.158 160.947 103.813 1.00 16.00 300 LYS A O 1
ATOM 1894 N N . GLY A 1 301 ? 154.986 161.127 102.520 1.00 14.01 301 GLY A N 1
ATOM 1895 C CA . GLY A 1 301 ? 154.684 162.431 102.117 1.00 12.01 301 GLY A CA 1
ATOM 1896 C C . GLY A 1 301 ? 153.327 162.168 101.782 1.00 12.01 301 GLY A C 1
ATOM 1897 O O . GLY A 1 301 ? 152.402 162.948 102.012 1.00 16.00 301 GLY A O 1
ATOM 1898 N N . ASN A 1 302 ? 153.190 160.924 101.331 1.00 14.01 302 ASN A N 1
ATOM 1899 C CA . ASN A 1 302 ? 151.916 160.566 101.031 1.00 12.01 302 ASN A CA 1
ATOM 1900 C C . ASN A 1 302 ? 152.267 161.383 99.989 1.00 12.01 302 ASN A C 1
ATOM 1901 O O . ASN A 1 302 ? 151.618 162.043 99.166 1.00 16.00 302 ASN A O 1
ATOM 1906 N N . MET A 1 303 ? 153.311 160.780 99.534 1.00 14.01 303 MET A N 1
ATOM 1907 C CA . MET A 1 303 ? 153.896 161.330 98.450 1.00 12.01 303 MET A CA 1
ATOM 1908 C C . MET A 1 303 ? 153.085 160.738 97.440 1.00 12.01 303 MET A C 1
ATOM 1909 O O . MET A 1 303 ? 152.872 161.221 96.335 1.00 16.00 303 MET A O 1
ATOM 1914 N N . LEU A 1 304 ? 152.694 159.577 97.899 1.00 14.01 304 LEU A N 1
ATOM 1915 C CA . LEU A 1 304 ? 152.124 158.653 97.083 1.00 12.01 304 LEU A CA 1
ATOM 1916 C C . LEU A 1 304 ? 150.528 158.800 96.767 1.00 12.01 304 LEU A C 1
ATOM 1917 O O . LEU A 1 304 ? 150.020 158.410 95.642 1.00 16.00 304 LEU A O 1
ATOM 1922 N N . GLU A 1 305 ? 149.554 159.298 97.557 1.00 14.01 305 GLU A N 1
ATOM 1923 C CA . GLU A 1 305 ? 148.788 159.372 96.321 1.00 12.01 305 GLU A CA 1
ATOM 1924 C C . GLU A 1 305 ? 148.575 158.512 95.157 1.00 12.01 305 GLU A C 1
ATOM 1925 O O . GLU A 1 305 ? 148.191 159.188 94.231 1.00 16.00 305 GLU A O 1
ATOM 1931 N N . GLU A 1 306 ? 148.874 157.209 94.985 1.00 14.01 306 GLU A N 1
ATOM 1932 C CA . GLU A 1 306 ? 148.728 156.395 93.700 1.00 12.01 306 GLU A CA 1
ATOM 1933 C C . GLU A 1 306 ? 149.305 156.870 92.329 1.00 12.01 306 GLU A C 1
ATOM 1934 O O . GLU A 1 306 ? 149.878 156.143 91.542 1.00 16.00 306 GLU A O 1
ATOM 1940 N N . ASP A 1 307 ? 149.687 158.026 92.235 1.00 14.01 307 ASP A N 1
ATOM 1941 C CA . ASP A 1 307 ? 150.091 158.464 90.951 1.00 12.01 307 ASP A CA 1
ATOM 1942 C C . ASP A 1 307 ? 151.473 157.848 91.082 1.00 12.01 307 ASP A C 1
ATOM 1943 O O . ASP A 1 307 ? 151.948 157.120 90.207 1.00 16.00 307 ASP A O 1
ATOM 1948 N N . ASP A 1 308 ? 152.166 158.166 92.195 1.00 14.01 308 ASP A N 1
ATOM 1949 C CA . ASP A 1 308 ? 153.440 157.787 92.436 1.00 12.01 308 ASP A CA 1
ATOM 1950 C C . ASP A 1 308 ? 153.913 156.348 92.703 1.00 12.01 308 ASP A C 1
ATOM 1951 O O . ASP A 1 308 ? 155.129 156.317 92.910 1.00 16.00 308 ASP A O 1
ATOM 1956 N N . PHE A 1 309 ? 153.074 155.369 92.441 1.00 14.01 309 PHE A N 1
ATOM 1957 C CA . PHE A 1 309 ? 153.187 153.998 92.536 1.00 12.01 309 PHE A CA 1
ATOM 1958 C C . PHE A 1 309 ? 154.442 153.596 91.934 1.00 12.01 309 PHE A C 1
ATOM 1959 O O . PHE A 1 309 ? 154.998 152.725 92.616 1.00 16.00 309 PHE A O 1
ATOM 1967 N N . GLU A 1 310 ? 154.788 154.201 90.776 1.00 14.01 310 GLU A N 1
ATOM 1968 C CA . GLU A 1 310 ? 156.011 153.918 90.079 1.00 12.01 310 GLU A CA 1
ATOM 1969 C C . GLU A 1 310 ? 157.179 154.094 91.003 1.00 12.01 310 GLU A C 1
ATOM 1970 O O . GLU A 1 310 ? 158.022 153.190 90.849 1.00 16.00 310 GLU A O 1
ATOM 1976 N N . THR A 1 311 ? 157.276 155.206 91.783 1.00 14.01 311 THR A N 1
ATOM 1977 C CA . THR A 1 311 ? 158.381 155.559 92.557 1.00 12.01 311 THR A CA 1
ATOM 1978 C C . THR A 1 311 ? 158.395 154.526 93.580 1.00 12.01 311 THR A C 1
ATOM 1979 O O . THR A 1 311 ? 159.536 154.029 93.742 1.00 16.00 311 THR A O 1
ATOM 1983 N N . ALA A 1 312 ? 157.118 154.249 94.095 1.00 14.01 312 ALA A N 1
ATOM 1984 C CA . ALA A 1 312 ? 156.954 153.318 95.209 1.00 12.01 312 ALA A CA 1
ATOM 1985 C C . ALA A 1 312 ? 157.425 151.992 94.841 1.00 12.01 312 ALA A C 1
ATOM 1986 O O . ALA A 1 312 ? 158.184 151.573 95.735 1.00 16.00 312 ALA A O 1
ATOM 1988 N N . MET A 1 313 ? 157.182 151.574 93.579 1.00 14.01 313 MET A N 1
ATOM 1989 C CA . MET A 1 313 ? 157.534 150.313 93.085 1.00 12.01 313 MET A CA 1
ATOM 1990 C C . MET A 1 313 ? 158.998 150.144 93.194 1.00 12.01 313 MET A C 1
ATOM 1991 O O . MET A 1 313 ? 159.233 149.141 93.868 1.00 16.00 313 MET A O 1
ATOM 1996 N N . ALA A 1 314 ? 159.806 151.188 92.747 1.00 14.01 314 ALA A N 1
ATOM 1997 C CA . ALA A 1 314 ? 161.205 151.061 92.761 1.00 12.01 314 ALA A CA 1
ATOM 1998 C C . ALA A 1 314 ? 161.700 150.791 94.148 1.00 12.01 314 ALA A C 1
ATOM 1999 O O . ALA A 1 314 ? 162.549 149.869 94.206 1.00 16.00 314 ALA A O 1
ATOM 2001 N N . CYS A 1 315 ? 160.997 151.417 95.126 1.00 14.01 315 CYS A N 1
ATOM 2002 C CA . CYS A 1 315 ? 161.342 151.370 96.474 1.00 12.01 315 CYS A CA 1
ATOM 2003 C C . CYS A 1 315 ? 161.086 150.028 97.019 1.00 12.01 315 CYS A C 1
ATOM 2004 O O . CYS A 1 315 ? 162.062 149.596 97.663 1.00 16.00 315 CYS A O 1
ATOM 2007 N N . LEU A 1 316 ? 159.961 149.432 96.584 1.00 14.01 316 LEU A N 1
ATOM 2008 C CA . LEU A 1 316 ? 159.594 148.146 97.025 1.00 12.01 316 LEU A CA 1
ATOM 2009 C C . LEU A 1 316 ? 160.553 147.184 96.491 1.00 12.01 316 LEU A C 1
ATOM 2010 O O . LEU A 1 316 ? 160.992 146.527 97.430 1.00 16.00 316 LEU A O 1
ATOM 2015 N N . GLU A 1 317 ? 160.910 147.278 95.186 1.00 14.01 317 GLU A N 1
ATOM 2016 C CA . GLU A 1 317 ? 161.783 146.330 94.574 1.00 12.01 317 GLU A CA 1
ATOM 2017 C C . GLU A 1 317 ? 163.049 146.280 95.333 1.00 12.01 317 GLU A C 1
ATOM 2018 O O . GLU A 1 317 ? 163.445 145.108 95.466 1.00 16.00 317 GLU A O 1
ATOM 2024 N N . ARG A 1 318 ? 163.464 147.484 95.924 1.00 14.01 318 ARG A N 1
ATOM 2025 C CA . ARG A 1 318 ? 164.677 147.509 96.666 1.00 12.01 318 ARG A CA 1
ATOM 2026 C C . ARG A 1 318 ? 164.452 146.772 98.019 1.00 12.01 318 ARG A C 1
ATOM 2027 O O . ARG A 1 318 ? 165.411 146.044 98.400 1.00 16.00 318 ARG A O 1
ATOM 2035 N N . LEU A 1 319 ? 163.175 146.775 98.486 1.00 14.01 319 LEU A N 1
ATOM 2036 C CA . LEU A 1 319 ? 162.886 146.157 99.751 1.00 12.01 319 LEU A CA 1
ATOM 2037 C C . LEU A 1 319 ? 162.901 144.608 99.542 1.00 12.01 319 LEU A C 1
ATOM 2038 O O . LEU A 1 319 ? 163.764 143.751 99.794 1.00 16.00 319 LEU A O 1
ATOM 2043 N N . HIS A 1 320 ? 162.347 144.287 98.441 1.00 14.01 320 HIS A N 1
ATOM 2044 C CA . HIS A 1 320 ? 162.282 142.906 98.340 1.00 12.01 320 HIS A CA 1
ATOM 2045 C C . HIS A 1 320 ? 163.788 142.437 98.255 1.00 12.01 320 HIS A C 1
ATOM 2046 O O . HIS A 1 320 ? 164.476 141.834 99.080 1.00 16.00 320 HIS A O 1
ATOM 2053 N N . THR A 1 321 ? 164.594 143.168 97.547 1.00 14.01 321 THR A N 1
ATOM 2054 C CA . THR A 1 321 ? 165.944 142.566 97.535 1.00 12.01 321 THR A CA 1
ATOM 2055 C C . THR A 1 321 ? 166.625 142.234 98.937 1.00 12.01 321 THR A C 1
ATOM 2056 O O . THR A 1 321 ? 167.358 141.247 99.053 1.00 16.00 321 THR A O 1
ATOM 2060 N N . PHE A 1 322 ? 166.354 143.046 99.935 1.00 14.01 322 PHE A N 1
ATOM 2061 C CA . PHE A 1 322 ? 166.969 143.289 101.205 1.00 12.01 322 PHE A CA 1
ATOM 2062 C C . PHE A 1 322 ? 166.552 142.308 102.287 1.00 12.01 322 PHE A C 1
ATOM 2063 O O . PHE A 1 322 ? 167.276 142.038 103.258 1.00 16.00 322 PHE A O 1
ATOM 2071 N N . CYS A 1 323 ? 165.276 141.878 102.122 1.00 14.01 323 CYS A N 1
ATOM 2072 C CA . CYS A 1 323 ? 164.461 140.909 102.887 1.00 12.01 323 CYS A CA 1
ATOM 2073 C C . CYS A 1 323 ? 164.855 139.338 103.096 1.00 12.01 323 CYS A C 1
ATOM 2074 O O . CYS A 1 323 ? 164.503 138.914 104.197 1.00 16.00 323 CYS A O 1
ATOM 2077 N N . ASP A 1 324 ? 165.840 138.540 102.444 1.00 14.01 324 ASP A N 1
ATOM 2078 C CA . ASP A 1 324 ? 167.015 138.398 101.498 1.00 12.01 324 ASP A CA 1
ATOM 2079 C C . ASP A 1 324 ? 168.299 139.160 101.705 1.00 12.01 324 ASP A C 1
ATOM 2080 O O . ASP A 1 324 ? 169.100 139.462 100.823 1.00 16.00 324 ASP A O 1
ATOM 2085 N N . SER A 1 325 ? 168.433 139.389 102.984 1.00 14.01 325 SER A N 1
ATOM 2086 C CA . SER A 1 325 ? 169.694 139.647 103.663 1.00 12.01 325 SER A CA 1
ATOM 2087 C C . SER A 1 325 ? 169.066 139.050 104.917 1.00 12.01 325 SER A C 1
ATOM 2088 O O . SER A 1 325 ? 167.860 138.566 105.007 1.00 16.00 325 SER A O 1
ATOM 2091 N N . GLN A 1 326 ? 170.099 138.487 105.563 1.00 14.01 326 GLN A N 1
ATOM 2092 C CA . GLN A 1 326 ? 170.319 137.858 106.857 1.00 12.01 326 GLN A CA 1
ATOM 2093 C C . GLN A 1 326 ? 170.090 138.669 108.115 1.00 12.01 326 GLN A C 1
ATOM 2094 O O . GLN A 1 326 ? 169.843 138.114 109.187 1.00 16.00 326 GLN A O 1
ATOM 2100 N N . ASP A 1 327 ? 170.211 139.998 108.008 1.00 14.01 327 ASP A N 1
ATOM 2101 C CA . ASP A 1 327 ? 169.977 140.852 109.165 1.00 12.01 327 ASP A CA 1
ATOM 2102 C C . ASP A 1 327 ? 168.521 141.114 109.312 1.00 12.01 327 ASP A C 1
ATOM 2103 O O . ASP A 1 327 ? 168.114 141.819 108.412 1.00 16.00 327 ASP A O 1
ATOM 2108 N N . PRO A 1 328 ? 167.918 140.690 110.462 1.00 14.01 328 PRO A N 1
ATOM 2109 C CA . PRO A 1 328 ? 166.542 140.765 111.026 1.00 12.01 328 PRO A CA 1
ATOM 2110 C C . PRO A 1 328 ? 166.245 142.238 111.218 1.00 12.01 328 PRO A C 1
ATOM 2111 O O . PRO A 1 328 ? 165.198 142.912 110.986 1.00 16.00 328 PRO A O 1
ATOM 2115 N N . ASN A 1 329 ? 167.255 143.008 111.272 1.00 14.01 329 ASN A N 1
ATOM 2116 C CA . ASN A 1 329 ? 166.626 144.248 111.434 1.00 12.01 329 ASN A CA 1
ATOM 2117 C C . ASN A 1 329 ? 165.987 144.664 110.125 1.00 12.01 329 ASN A C 1
ATOM 2118 O O . ASN A 1 329 ? 164.938 145.350 110.278 1.00 16.00 329 ASN A O 1
ATOM 2123 N N . LEU A 1 330 ? 166.680 144.407 108.975 1.00 14.01 330 LEU A N 1
ATOM 2124 C CA . LEU A 1 330 ? 166.352 144.866 107.696 1.00 12.01 330 LEU A CA 1
ATOM 2125 C C . LEU A 1 330 ? 165.176 144.145 107.269 1.00 12.01 330 LEU A C 1
ATOM 2126 O O . LEU A 1 330 ? 164.401 144.939 106.773 1.00 16.00 330 LEU A O 1
ATOM 2131 N N . ARG A 1 331 ? 165.101 142.834 107.722 1.00 14.01 331 ARG A N 1
ATOM 2132 C CA . ARG A 1 331 ? 164.010 141.948 107.278 1.00 12.01 331 ARG A CA 1
ATOM 2133 C C . ARG A 1 331 ? 162.724 142.421 107.730 1.00 12.01 331 ARG A C 1
ATOM 2134 O O . ARG A 1 331 ? 161.974 142.678 106.796 1.00 16.00 331 ARG A O 1
ATOM 2142 N N . TYR A 1 332 ? 162.638 142.634 109.070 1.00 14.01 332 TYR A N 1
ATOM 2143 C CA . TYR A 1 332 ? 161.468 143.061 109.806 1.00 12.01 332 TYR A CA 1
ATOM 2144 C C . TYR A 1 332 ? 160.964 144.290 109.175 1.00 12.01 332 TYR A C 1
ATOM 2145 O O . TYR A 1 332 ? 159.785 144.210 108.869 1.00 16.00 332 TYR A O 1
ATOM 2154 N N . ILE A 1 333 ? 161.963 145.254 108.908 1.00 14.01 333 ILE A N 1
ATOM 2155 C CA . ILE A 1 333 ? 161.631 146.553 108.382 1.00 12.01 333 ILE A CA 1
ATOM 2156 C C . ILE A 1 333 ? 160.962 146.428 107.055 1.00 12.01 333 ILE A C 1
ATOM 2157 O O . ILE A 1 333 ? 159.931 147.057 107.099 1.00 16.00 333 ILE A O 1
ATOM 2162 N N . SER A 1 334 ? 161.473 145.579 106.148 1.00 14.01 334 SER A N 1
ATOM 2163 C CA . SER A 1 334 ? 160.973 145.366 104.847 1.00 12.01 334 SER A CA 1
ATOM 2164 C C . SER A 1 334 ? 159.671 144.782 104.962 1.00 12.01 334 SER A C 1
ATOM 2165 O O . SER A 1 334 ? 158.840 145.488 104.366 1.00 16.00 334 SER A O 1
ATOM 2168 N N . CYS A 1 335 ? 159.514 143.717 105.791 1.00 14.01 335 CYS A N 1
ATOM 2169 C CA . CYS A 1 335 ? 158.236 143.056 105.889 1.00 12.01 335 CYS A CA 1
ATOM 2170 C C . CYS A 1 335 ? 157.191 144.018 106.239 1.00 12.01 335 CYS A C 1
ATOM 2171 O O . CYS A 1 335 ? 156.239 143.876 105.454 1.00 16.00 335 CYS A O 1
ATOM 2174 N N . ILE A 1 336 ? 157.508 144.986 107.132 1.00 14.01 336 ILE A N 1
ATOM 2175 C CA . ILE A 1 336 ? 156.556 145.955 107.561 1.00 12.01 336 ILE A CA 1
ATOM 2176 C C . ILE A 1 336 ? 156.226 146.805 106.427 1.00 12.01 336 ILE A C 1
ATOM 2177 O O . ILE A 1 336 ? 155.008 146.707 106.138 1.00 16.00 336 ILE A O 1
ATOM 2182 N N . LEU A 1 337 ? 157.285 147.396 105.781 1.00 14.01 337 LEU A N 1
ATOM 2183 C CA . LEU A 1 337 ? 157.043 148.329 104.726 1.00 12.01 337 LEU A CA 1
ATOM 2184 C C . LEU A 1 337 ? 156.240 147.731 103.653 1.00 12.01 337 LEU A C 1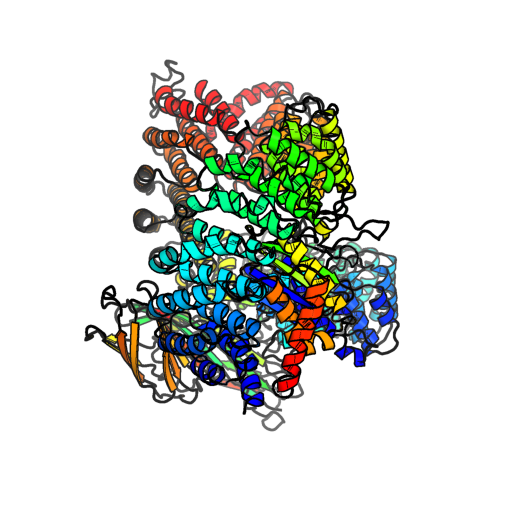
ATOM 2185 O O . LEU A 1 337 ? 155.509 148.599 103.162 1.00 16.00 337 LEU A O 1
ATOM 2190 N N . PHE A 1 338 ? 156.320 146.365 103.477 1.00 14.01 338 PHE A N 1
ATOM 2191 C CA . PHE A 1 338 ? 155.638 145.647 102.459 1.00 12.01 338 PHE A CA 1
ATOM 2192 C C . PHE A 1 338 ? 154.247 145.589 102.760 1.00 12.01 338 PHE A C 1
ATOM 2193 O O . PHE A 1 338 ? 153.587 146.059 101.813 1.00 16.00 338 PHE A O 1
ATOM 2201 N N . TYR A 1 339 ? 153.923 145.182 104.044 1.00 14.01 339 TYR A N 1
ATOM 2202 C CA . TYR A 1 339 ? 152.581 145.081 104.534 1.00 12.01 339 TYR A CA 1
ATOM 2203 C C . TYR A 1 339 ? 151.903 146.370 104.324 1.00 12.01 339 TYR A C 1
ATOM 2204 O O . TYR A 1 339 ? 150.855 146.229 103.668 1.00 16.00 339 TYR A O 1
ATOM 2213 N N . LYS A 1 340 ? 152.587 147.478 104.750 1.00 14.01 340 LYS A N 1
ATOM 2214 C CA . LYS A 1 340 ? 151.950 148.748 104.643 1.00 12.01 340 LYS A CA 1
ATOM 2215 C C . LYS A 1 340 ? 151.632 149.055 103.222 1.00 12.01 340 LYS A C 1
ATOM 2216 O O . LYS A 1 340 ? 150.384 149.220 103.029 1.00 16.00 340 LYS A O 1
ATOM 2222 N N . ILE A 1 341 ? 152.648 148.851 102.324 1.00 14.01 341 ILE A N 1
ATOM 2223 C CA . ILE A 1 341 ? 152.331 149.165 101.020 1.00 12.01 341 ILE A CA 1
ATOM 2224 C C . ILE A 1 341 ? 151.216 148.435 100.542 1.00 12.01 341 ILE A C 1
ATOM 2225 O O . ILE A 1 341 ? 150.512 149.182 99.902 1.00 16.00 341 ILE A O 1
ATOM 2230 N N . GLY A 1 342 ? 151.087 147.125 100.906 1.00 14.01 342 GLY A N 1
ATOM 2231 C CA . GLY A 1 342 ? 149.990 146.286 100.522 1.00 12.01 342 GLY A CA 1
ATOM 2232 C C . GLY A 1 342 ? 148.687 146.795 100.983 1.00 12.01 342 GLY A C 1
ATOM 2233 O O . GLY A 1 342 ? 147.762 146.947 100.181 1.00 16.00 342 GLY A O 1
ATOM 2234 N N . LYS A 1 343 ? 148.637 147.231 102.258 1.00 14.01 343 LYS A N 1
ATOM 2235 C CA . LYS A 1 343 ? 147.332 147.674 102.584 1.00 12.01 343 LYS A CA 1
ATOM 2236 C C . LYS A 1 343 ? 146.982 148.659 101.530 1.00 12.01 343 LYS A C 1
ATOM 2237 O O . LYS A 1 343 ? 145.854 148.686 101.013 1.00 16.00 343 LYS A O 1
ATOM 2243 N N . ILE A 1 344 ? 148.012 149.391 101.142 1.00 14.01 344 ILE A N 1
ATOM 2244 C CA . ILE A 1 344 ? 147.828 150.431 100.168 1.00 12.01 344 ILE A CA 1
ATOM 2245 C C . ILE A 1 344 ? 147.860 150.036 98.660 1.00 12.01 344 ILE A C 1
ATOM 2246 O O . ILE A 1 344 ? 147.176 150.632 97.828 1.00 16.00 344 ILE A O 1
ATOM 2251 N N . ASN A 1 345 ? 148.608 148.963 98.371 1.00 14.01 345 ASN A N 1
ATOM 2252 C CA . ASN A 1 345 ? 148.813 148.367 97.054 1.00 12.01 345 ASN A CA 1
ATOM 2253 C C . ASN A 1 345 ? 148.955 146.888 96.941 1.00 12.01 345 ASN A C 1
ATOM 2254 O O . ASN A 1 345 ? 150.104 146.454 96.981 1.00 16.00 345 ASN A O 1
ATOM 2259 N N . THR A 1 346 ? 147.802 146.261 96.751 1.00 14.01 346 THR A N 1
ATOM 2260 C CA . THR A 1 346 ? 147.590 144.861 96.542 1.00 12.01 346 THR A CA 1
ATOM 2261 C C . THR A 1 346 ? 148.413 144.442 95.355 1.00 12.01 346 THR A C 1
ATOM 2262 O O . THR A 1 346 ? 148.979 143.352 95.078 1.00 16.00 346 THR A O 1
ATOM 2266 N N . ASP A 1 347 ? 148.844 145.371 94.559 1.00 14.01 347 ASP A N 1
ATOM 2267 C CA . ASP A 1 347 ? 149.402 144.518 93.553 1.00 12.01 347 ASP A CA 1
ATOM 2268 C C . ASP A 1 347 ? 150.736 143.931 93.985 1.00 12.01 347 ASP A C 1
ATOM 2269 O O . ASP A 1 347 ? 151.093 142.861 93.453 1.00 16.00 347 ASP A O 1
ATOM 2274 N N . PHE A 1 348 ? 151.497 144.757 94.765 1.00 14.01 348 PHE A N 1
ATOM 2275 C CA . PHE A 1 348 ? 152.830 144.617 95.220 1.00 12.01 348 PHE A CA 1
ATOM 2276 C C . PHE A 1 348 ? 152.974 143.517 96.024 1.00 12.01 348 PHE A C 1
ATOM 2277 O O . PHE A 1 348 ? 153.999 142.879 95.895 1.00 16.00 348 PHE A O 1
ATOM 2285 N N . ILE A 1 349 ? 151.816 143.281 96.689 1.00 14.01 349 ILE A N 1
ATOM 2286 C CA . ILE A 1 349 ? 151.722 142.105 97.576 1.00 12.01 349 ILE A CA 1
ATOM 2287 C C . ILE A 1 349 ? 151.771 140.904 96.695 1.00 12.01 349 ILE A C 1
ATOM 2288 O O . ILE A 1 349 ? 152.538 139.983 96.974 1.00 16.00 349 ILE A O 1
ATOM 2293 N N . SER A 1 350 ? 151.029 140.892 95.660 1.00 14.01 350 SER A N 1
ATOM 2294 C CA . SER A 1 350 ? 151.093 139.656 94.915 1.00 12.01 350 SER A CA 1
ATOM 2295 C C . SER A 1 350 ? 152.581 139.506 94.466 1.00 12.01 350 SER A C 1
ATOM 2296 O O . SER A 1 350 ? 153.429 138.688 94.823 1.00 16.00 350 SER A O 1
ATOM 2299 N N . ARG A 1 351 ? 153.199 140.599 94.079 1.00 14.01 351 ARG A N 1
ATOM 2300 C CA . ARG A 1 351 ? 154.623 140.239 93.815 1.00 12.01 351 ARG A CA 1
ATOM 2301 C C . ARG A 1 351 ? 155.373 139.758 95.059 1.00 12.01 351 ARG A C 1
ATOM 2302 O O . ARG A 1 351 ? 156.269 138.921 94.917 1.00 16.00 351 ARG A O 1
ATOM 2310 N N . PHE A 1 352 ? 154.898 140.082 96.224 1.00 14.01 352 PHE A N 1
ATOM 2311 C CA . PHE A 1 352 ? 155.767 139.712 97.302 1.00 12.01 352 PHE A CA 1
ATOM 2312 C C . PHE A 1 352 ? 155.356 138.616 98.231 1.00 12.01 352 PHE A C 1
ATOM 2313 O O . PHE A 1 352 ? 156.063 138.586 99.276 1.00 16.00 352 PHE A O 1
ATOM 2321 N N . ASP A 1 353 ? 154.493 137.750 97.742 1.00 14.01 353 ASP A N 1
ATOM 2322 C CA . ASP A 1 353 ? 154.089 136.621 98.407 1.00 12.01 353 ASP A CA 1
ATOM 2323 C C . ASP A 1 353 ? 155.181 135.696 98.748 1.00 12.01 353 ASP A C 1
ATOM 2324 O O . ASP A 1 353 ? 155.115 135.310 99.934 1.00 16.00 353 ASP A O 1
ATOM 2329 N N . GLN A 1 354 ? 156.109 135.485 97.744 1.00 14.01 354 GLN A N 1
ATOM 2330 C CA . GLN A 1 354 ? 157.202 134.586 97.937 1.00 12.01 354 GLN A CA 1
ATOM 2331 C C . GLN A 1 354 ? 157.997 134.940 99.120 1.00 12.01 354 GLN A C 1
ATOM 2332 O O . GLN A 1 354 ? 158.596 133.979 99.631 1.00 16.00 354 GLN A O 1
ATOM 2338 N N . LEU A 1 355 ? 158.125 136.281 99.365 1.00 14.01 355 LEU A N 1
ATOM 2339 C CA . LEU A 1 355 ? 158.977 136.818 100.357 1.00 12.01 355 LEU A CA 1
ATOM 2340 C C . LEU A 1 355 ? 158.431 136.590 101.622 1.00 12.01 355 LEU A C 1
ATOM 2341 O O . LEU A 1 355 ? 159.294 136.353 102.480 1.00 16.00 355 LEU A O 1
ATOM 2346 N N . ILE A 1 356 ? 157.047 136.452 101.569 1.00 14.01 356 ILE A N 1
ATOM 2347 C CA . ILE A 1 356 ? 156.324 136.257 102.792 1.00 12.01 356 ILE A CA 1
ATOM 2348 C C . ILE A 1 356 ? 156.454 134.862 103.228 1.00 12.01 356 ILE A C 1
ATOM 2349 O O . ILE A 1 356 ? 157.081 134.789 104.290 1.00 16.00 356 ILE A O 1
ATOM 2354 N N . ILE A 1 357 ? 156.081 133.911 102.338 1.00 14.01 357 ILE A N 1
ATOM 2355 C CA . ILE A 1 357 ? 156.150 132.510 102.609 1.00 12.01 357 ILE A CA 1
ATOM 2356 C C . ILE A 1 357 ? 157.540 132.226 103.116 1.00 12.01 357 ILE A C 1
ATOM 2357 O O . ILE A 1 357 ? 157.683 131.609 104.167 1.00 16.00 357 ILE A O 1
ATOM 2362 N N . ARG A 1 358 ? 158.578 132.777 102.472 1.00 14.01 358 ARG A N 1
ATOM 2363 C CA . ARG A 1 358 ? 159.846 132.422 102.991 1.00 12.01 358 ARG A CA 1
ATOM 2364 C C . ARG A 1 358 ? 159.940 132.805 104.439 1.00 12.01 358 ARG A C 1
ATOM 2365 O O . ARG A 1 358 ? 160.484 131.974 105.126 1.00 16.00 358 ARG A O 1
ATOM 2373 N N . LEU A 1 359 ? 159.303 133.909 104.887 1.00 14.01 359 LEU A N 1
ATOM 2374 C CA . LEU A 1 359 ? 159.404 134.495 106.234 1.00 12.01 359 LEU A CA 1
ATOM 2375 C C . LEU A 1 359 ? 158.666 133.740 107.201 1.00 12.01 359 LEU A C 1
ATOM 2376 O O . LEU A 1 359 ? 158.975 133.913 108.352 1.00 16.00 359 LEU A O 1
ATOM 2381 N N . LEU A 1 360 ? 157.771 132.905 106.757 1.00 14.01 360 LEU A N 1
ATOM 2382 C CA . LEU A 1 360 ? 157.044 131.988 107.575 1.00 12.01 360 LEU A CA 1
ATOM 2383 C C . LEU A 1 360 ? 158.031 130.928 108.029 1.00 12.01 360 LEU A C 1
ATOM 2384 O O . LEU A 1 360 ? 157.882 130.441 109.152 1.00 16.00 360 LEU A O 1
ATOM 2389 N N . SER A 1 361 ? 158.969 130.435 107.183 1.00 14.01 361 SER A N 1
ATOM 2390 C CA . SER A 1 361 ? 159.728 129.401 107.803 1.00 12.01 361 SER A CA 1
ATOM 2391 C C . SER A 1 361 ? 160.753 130.051 108.755 1.00 12.01 361 SER A C 1
ATOM 2392 O O . SER A 1 361 ? 161.442 129.300 109.477 1.00 16.00 361 SER A O 1
ATOM 2395 N N . ASP A 1 362 ? 160.974 131.393 108.687 1.00 14.01 362 ASP A N 1
ATOM 2396 C CA . ASP A 1 362 ? 161.854 132.091 109.602 1.00 12.01 362 ASP A CA 1
ATOM 2397 C C . ASP A 1 362 ? 161.320 131.949 111.007 1.00 12.01 362 ASP A C 1
ATOM 2398 O O . ASP A 1 362 ? 160.128 132.211 111.248 1.00 16.00 362 ASP A O 1
ATOM 2403 N N . VAL A 1 363 ? 162.128 131.623 111.895 1.00 14.01 363 VAL A N 1
ATOM 2404 C CA . VAL A 1 363 ? 161.915 131.540 113.299 1.00 12.01 363 VAL A CA 1
ATOM 2405 C C . VAL A 1 363 ? 161.596 132.758 114.197 1.00 12.01 363 VAL A C 1
ATOM 2406 O O . VAL A 1 363 ? 161.148 132.614 115.325 1.00 16.00 363 VAL A O 1
ATOM 2410 N N . ASP A 1 364 ? 161.850 133.954 113.650 1.00 14.01 364 ASP A N 1
ATOM 2411 C CA . ASP A 1 364 ? 161.691 135.269 114.319 1.00 12.01 364 ASP A CA 1
ATOM 2412 C C . ASP A 1 364 ? 160.314 135.617 114.405 1.00 12.01 364 ASP A C 1
ATOM 2413 O O . ASP A 1 364 ? 159.789 135.787 113.326 1.00 16.00 364 ASP A O 1
ATOM 2418 N N . VAL A 1 365 ? 159.914 135.682 115.670 1.00 14.01 365 VAL A N 1
ATOM 2419 C CA . VAL A 1 365 ? 158.622 136.009 116.133 1.00 12.01 365 VAL A CA 1
ATOM 2420 C C . VAL A 1 365 ? 158.285 137.412 115.641 1.00 12.01 365 VAL A C 1
ATOM 2421 O O . VAL A 1 365 ? 157.214 137.827 115.136 1.00 16.00 365 VAL A O 1
ATOM 2425 N N . SER A 1 366 ? 159.262 138.266 115.427 1.00 14.01 366 SER A N 1
ATOM 2426 C CA . SER A 1 366 ? 158.467 139.363 114.996 1.00 12.01 366 SER A CA 1
ATOM 2427 C C . SER A 1 366 ? 157.914 139.228 113.547 1.00 12.01 366 SER A C 1
ATOM 2428 O O . SER A 1 366 ? 156.915 139.945 113.249 1.00 16.00 366 SER A O 1
ATOM 2431 N N . ILE A 1 367 ? 158.600 138.342 112.753 1.00 14.01 367 ILE A N 1
ATOM 2432 C CA . ILE A 1 367 ? 158.485 138.123 111.356 1.00 12.01 367 ILE A CA 1
ATOM 2433 C C . ILE A 1 367 ? 157.331 137.363 111.073 1.00 12.01 367 ILE A C 1
ATOM 2434 O O . ILE A 1 367 ? 156.602 137.894 110.231 1.00 16.00 367 ILE A O 1
ATOM 2439 N N . ARG A 1 368 ? 157.213 136.301 111.958 1.00 14.01 368 ARG A N 1
ATOM 2440 C CA . ARG A 1 368 ? 156.095 135.350 111.875 1.00 12.01 368 ARG A CA 1
ATOM 2441 C C . ARG A 1 368 ? 154.824 136.077 111.977 1.00 12.01 368 ARG A C 1
ATOM 2442 O O . ARG A 1 368 ? 154.016 135.776 111.078 1.00 16.00 368 ARG A O 1
ATOM 2450 N N . SER A 1 369 ? 154.807 137.062 112.920 1.00 14.01 369 SER A N 1
ATOM 2451 C CA . SER A 1 369 ? 153.624 137.850 113.208 1.00 12.01 369 SER A CA 1
ATOM 2452 C C . SER A 1 369 ? 153.306 138.710 112.024 1.00 12.01 369 SER A C 1
ATOM 2453 O O . SER A 1 369 ? 152.127 138.495 111.591 1.00 16.00 369 SER A O 1
ATOM 2456 N N . LYS A 1 370 ? 154.395 139.373 111.474 1.00 14.01 370 LYS A N 1
ATOM 2457 C CA . LYS A 1 370 ? 154.179 140.248 110.370 1.00 12.01 370 LYS A CA 1
ATOM 2458 C C . LYS A 1 370 ? 153.670 139.454 109.179 1.00 12.01 370 LYS A C 1
ATOM 2459 O O . LYS A 1 370 ? 152.759 140.107 108.621 1.00 16.00 370 LYS A O 1
ATOM 2465 N N . ALA A 1 371 ? 154.086 138.159 109.011 1.00 14.01 371 ALA A N 1
ATOM 2466 C CA . ALA A 1 371 ? 153.740 137.294 107.917 1.00 12.01 371 ALA A CA 1
ATOM 2467 C C . ALA A 1 371 ? 152.287 136.953 107.984 1.00 12.01 371 ALA A C 1
ATOM 2468 O O . ALA A 1 371 ? 151.666 137.362 106.957 1.00 16.00 371 ALA A O 1
ATOM 2470 N N . ILE A 1 372 ? 151.849 136.523 109.226 1.00 14.01 372 ILE A N 1
ATOM 2471 C CA . ILE A 1 372 ? 150.518 136.072 109.436 1.00 12.01 372 ILE A CA 1
ATOM 2472 C C . ILE A 1 372 ? 149.596 137.188 109.017 1.00 12.01 372 ILE A C 1
ATOM 2473 O O . ILE A 1 372 ? 148.687 136.741 108.316 1.00 16.00 372 ILE A O 1
ATOM 2478 N N . GLU A 1 373 ? 150.002 138.474 109.314 1.00 14.01 373 GLU A N 1
ATOM 2479 C CA . GLU A 1 373 ? 149.237 139.683 109.025 1.00 12.01 373 GLU A CA 1
ATOM 2480 C C . GLU A 1 373 ? 149.171 139.905 107.516 1.00 12.01 373 GLU A C 1
ATOM 2481 O O . GLU A 1 373 ? 148.113 140.254 106.983 1.00 16.00 373 GLU A O 1
ATOM 2487 N N . LEU A 1 374 ? 150.228 139.530 106.821 1.00 14.01 374 LEU A N 1
ATOM 2488 C CA . LEU A 1 374 ? 150.289 139.681 105.404 1.00 12.01 374 LEU A CA 1
ATOM 2489 C C . LEU A 1 374 ? 149.408 138.621 104.747 1.00 12.01 374 LEU A C 1
ATOM 2490 O O . LEU A 1 374 ? 148.626 139.121 103.968 1.00 16.00 374 LEU A O 1
ATOM 2495 N N . VAL A 1 375 ? 149.464 137.374 105.241 1.00 14.01 375 VAL A N 1
ATOM 2496 C CA . VAL A 1 375 ? 148.756 136.162 104.841 1.00 12.01 375 VAL A CA 1
ATOM 2497 C C . VAL A 1 375 ? 147.221 136.591 104.889 1.00 12.01 375 VAL A C 1
ATOM 2498 O O . VAL A 1 375 ? 146.271 136.480 103.986 1.00 16.00 375 VAL A O 1
ATOM 2502 N N . GLU A 1 376 ? 146.938 137.405 105.855 1.00 14.01 376 GLU A N 1
ATOM 2503 C CA . GLU A 1 376 ? 145.521 137.620 105.901 1.00 12.01 376 GLU A CA 1
ATOM 2504 C C . GLU A 1 376 ? 145.002 138.399 104.621 1.00 12.01 376 GLU A C 1
ATOM 2505 O O . GLU A 1 376 ? 143.805 138.332 104.371 1.00 16.00 376 GLU A O 1
ATOM 2511 N N . GLY A 1 377 ? 145.758 139.311 103.986 1.00 14.01 377 GLY A N 1
ATOM 2512 C CA . GLY A 1 377 ? 145.317 140.121 102.856 1.00 12.01 377 GLY A CA 1
ATOM 2513 C C . GLY A 1 377 ? 145.710 139.536 101.456 1.00 12.01 377 GLY A C 1
ATOM 2514 O O . GLY A 1 377 ? 145.304 140.079 100.429 1.00 16.00 377 GLY A O 1
ATOM 2515 N N . ILE A 1 378 ? 146.197 138.265 101.444 1.00 14.01 378 ILE A N 1
ATOM 2516 C CA . ILE A 1 378 ? 146.755 137.647 100.190 1.00 12.01 378 ILE A CA 1
ATOM 2517 C C . ILE A 1 378 ? 146.239 136.430 99.702 1.00 12.01 378 ILE A C 1
ATOM 2518 O O . ILE A 1 378 ? 146.307 136.148 98.504 1.00 16.00 378 ILE A O 1
ATOM 2523 N N . VAL A 1 379 ? 145.506 135.891 100.466 1.00 14.01 379 VAL A N 1
ATOM 2524 C CA . VAL A 1 379 ? 145.041 134.621 100.236 1.00 12.01 379 VAL A CA 1
ATOM 2525 C C . VAL A 1 379 ? 144.183 134.488 98.939 1.00 12.01 379 VAL A C 1
ATOM 2526 O O . VAL A 1 379 ? 143.376 135.345 98.586 1.00 16.00 379 VAL A O 1
ATOM 2530 N N . ASP A 1 380 ? 144.482 133.326 98.248 1.00 14.01 380 ASP A N 1
ATOM 2531 C CA . ASP A 1 380 ? 144.180 132.823 96.856 1.00 12.01 380 ASP A CA 1
ATOM 2532 C C . ASP A 1 380 ? 143.838 131.579 97.529 1.00 12.01 380 ASP A C 1
ATOM 2533 O O . ASP A 1 380 ? 144.405 131.527 98.606 1.00 16.00 380 ASP A O 1
ATOM 2538 N N . GLU A 1 381 ? 143.056 130.675 96.885 1.00 14.01 381 GLU A N 1
ATOM 2539 C CA . GLU A 1 381 ? 142.832 129.305 97.334 1.00 12.01 381 GLU A CA 1
ATOM 2540 C C . GLU A 1 381 ? 143.988 128.296 97.324 1.00 12.01 381 GLU A C 1
ATOM 2541 O O . GLU A 1 381 ? 144.565 127.743 98.278 1.00 16.00 381 GLU A O 1
ATOM 2547 N N . ASP A 1 382 ? 144.709 128.283 96.248 1.00 14.01 382 ASP A N 1
ATOM 2548 C CA . ASP A 1 382 ? 145.632 127.333 96.635 1.00 12.01 382 ASP A CA 1
ATOM 2549 C C . ASP A 1 382 ? 146.429 127.713 97.848 1.00 12.01 382 ASP A C 1
ATOM 2550 O O . ASP A 1 382 ? 146.651 126.847 98.718 1.00 16.00 382 ASP A O 1
ATOM 2555 N N . ASN A 1 383 ? 146.632 129.043 97.873 1.00 14.01 383 ASN A N 1
ATOM 2556 C CA . ASN A 1 383 ? 147.479 129.610 98.868 1.00 12.01 383 ASN A CA 1
ATOM 2557 C C . ASN A 1 383 ? 146.956 129.400 100.197 1.00 12.01 383 ASN A C 1
ATOM 2558 O O . ASN A 1 383 ? 147.866 128.999 100.931 1.00 16.00 383 ASN A O 1
ATOM 2563 N N . LEU A 1 384 ? 145.578 129.460 100.316 1.00 14.01 384 LEU A N 1
ATOM 2564 C CA . LEU A 1 384 ? 144.923 129.357 101.541 1.00 12.01 384 LEU A CA 1
ATOM 2565 C C . LEU A 1 384 ? 145.158 128.064 102.118 1.00 12.01 384 LEU A C 1
ATOM 2566 O O . LEU A 1 384 ? 145.733 128.189 103.196 1.00 16.00 384 LEU A O 1
ATOM 2571 N N . LYS A 1 385 ? 144.803 127.079 101.333 1.00 14.01 385 LYS A N 1
ATOM 2572 C CA . LYS A 1 385 ? 144.941 125.748 101.843 1.00 12.01 385 LYS A CA 1
ATOM 2573 C C . LYS A 1 385 ? 146.338 125.514 102.290 1.00 12.01 385 LYS A C 1
ATOM 2574 O O . LYS A 1 385 ? 146.346 124.954 103.401 1.00 16.00 385 LYS A O 1
ATOM 2580 N N . ALA A 1 386 ? 147.336 126.083 101.507 1.00 14.01 386 ALA A N 1
ATOM 2581 C CA . ALA A 1 386 ? 148.726 125.794 101.832 1.00 12.01 386 ALA A CA 1
ATOM 2582 C C . ALA A 1 386 ? 149.125 126.333 103.140 1.00 12.01 386 ALA A C 1
ATOM 2583 O O . ALA A 1 386 ? 149.757 125.505 103.814 1.00 16.00 386 ALA A O 1
ATOM 2585 N N . ILE A 1 387 ? 148.600 127.532 103.423 1.00 14.01 387 ILE A N 1
ATOM 2586 C CA . ILE A 1 387 ? 148.908 128.266 104.504 1.00 12.01 387 ILE A CA 1
ATOM 2587 C C . ILE A 1 387 ? 148.354 127.801 105.659 1.00 12.01 387 ILE A C 1
ATOM 2588 O O . ILE A 1 387 ? 149.193 127.837 106.557 1.00 16.00 387 ILE A O 1
ATOM 2593 N N . VAL A 1 388 ? 147.122 127.268 105.583 1.00 14.01 388 VAL A N 1
ATOM 2594 C CA . VAL A 1 388 ? 146.474 126.741 106.653 1.00 12.01 388 VAL A CA 1
ATOM 2595 C C . VAL A 1 388 ? 147.194 125.630 107.060 1.00 12.01 388 VAL A C 1
ATOM 2596 O O . VAL A 1 388 ? 147.596 125.877 108.168 1.00 16.00 388 VAL A O 1
ATOM 2600 N N . GLN A 1 389 ? 147.391 124.601 106.204 1.00 14.01 389 GLN A N 1
ATOM 2601 C CA . GLN A 1 389 ? 148.115 123.467 106.660 1.00 12.01 389 GLN A CA 1
ATOM 2602 C C . GLN A 1 389 ? 149.410 123.795 107.154 1.00 12.01 389 GLN A C 1
ATOM 2603 O O . GLN A 1 389 ? 149.616 123.242 108.261 1.00 16.00 389 GLN A O 1
ATOM 2609 N N . THR A 1 390 ? 150.098 124.775 106.505 1.00 14.01 390 THR A N 1
ATOM 2610 C CA . THR A 1 390 ? 151.379 125.070 106.919 1.00 12.01 390 THR A CA 1
ATOM 2611 C C . THR A 1 390 ? 151.390 125.532 108.287 1.00 12.01 390 THR A C 1
ATOM 2612 O O . THR A 1 390 ? 152.344 125.062 108.852 1.00 16.00 390 THR A O 1
ATOM 2616 N N . LEU A 1 391 ? 150.377 126.328 108.710 1.00 14.01 391 LEU A N 1
ATOM 2617 C CA . LEU A 1 391 ? 150.218 126.846 110.056 1.00 12.01 391 LEU A CA 1
ATOM 2618 C C . LEU A 1 391 ? 149.696 125.710 110.920 1.00 12.01 391 LEU A C 1
ATOM 2619 O O . LEU A 1 391 ? 150.127 125.214 111.961 1.00 16.00 391 LEU A O 1
ATOM 2624 N N . MET A 1 392 ? 148.767 124.976 110.400 1.00 14.01 392 MET A N 1
ATOM 2625 C CA . MET A 1 392 ? 148.503 124.135 111.425 1.00 12.01 392 MET A CA 1
ATOM 2626 C C . MET A 1 392 ? 149.673 123.398 111.768 1.00 12.01 392 MET A C 1
ATOM 2627 O O . MET A 1 392 ? 149.838 123.423 112.976 1.00 16.00 392 MET A O 1
ATOM 2632 N N . LYS A 1 393 ? 150.424 122.916 110.712 1.00 14.01 393 LYS A N 1
ATOM 2633 C CA . LYS A 1 393 ? 151.551 122.099 111.025 1.00 12.01 393 LYS A CA 1
ATOM 2634 C C . LYS A 1 393 ? 152.626 122.819 111.806 1.00 12.01 393 LYS A C 1
ATOM 2635 O O . LYS A 1 393 ? 153.063 122.234 112.827 1.00 16.00 393 LYS A O 1
ATOM 2641 N N . GLN A 1 394 ? 152.845 124.079 111.380 1.00 14.01 394 GLN A N 1
ATOM 2642 C CA . GLN A 1 394 ? 153.850 124.639 112.065 1.00 12.01 394 GLN A CA 1
ATOM 2643 C C . GLN A 1 394 ? 153.660 124.682 113.367 1.00 12.01 394 GLN A C 1
ATOM 2644 O O . GLN A 1 394 ? 154.654 124.276 113.811 1.00 16.00 394 GLN A O 1
ATOM 2650 N N . PHE A 1 395 ? 152.402 124.865 113.854 1.00 14.01 395 PHE A N 1
ATOM 2651 C CA . PHE A 1 395 ? 152.048 125.135 115.211 1.00 12.01 395 PHE A CA 1
ATOM 2652 C C . PHE A 1 395 ? 152.081 123.890 115.899 1.00 12.01 395 PHE A C 1
ATOM 2653 O O . PHE A 1 395 ? 152.703 123.762 116.923 1.00 16.00 395 PHE A O 1
ATOM 2661 N N . VAL A 1 396 ? 151.543 122.830 115.291 1.00 14.01 396 VAL A N 1
ATOM 2662 C CA . VAL A 1 396 ? 151.938 121.718 116.036 1.00 12.01 396 VAL A CA 1
ATOM 2663 C C . VAL A 1 396 ? 153.477 121.640 116.125 1.00 12.01 396 VAL A C 1
ATOM 2664 O O . VAL A 1 396 ? 153.969 121.047 117.094 1.00 16.00 396 VAL A O 1
ATOM 2668 N N . ASP A 1 397 ? 154.284 122.184 115.173 1.00 14.01 397 ASP A N 1
ATOM 2669 C CA . ASP A 1 397 ? 155.682 122.032 115.462 1.00 12.01 397 ASP A CA 1
ATOM 2670 C C . ASP A 1 397 ? 156.379 123.363 115.998 1.00 12.01 397 ASP A C 1
ATOM 2671 O O . ASP A 1 397 ? 157.405 123.486 116.671 1.00 16.00 397 ASP A O 1
ATOM 2676 N N . GLU A 1 398 ? 155.875 124.545 115.552 1.00 14.01 398 GLU A N 1
ATOM 2677 C CA . GLU A 1 398 ? 156.403 125.836 116.055 1.00 12.01 398 GLU A CA 1
ATOM 2678 C C . GLU A 1 398 ? 155.993 126.497 117.320 1.00 12.01 398 GLU A C 1
ATOM 2679 O O . GLU A 1 398 ? 156.233 127.673 117.503 1.00 16.00 398 GLU A O 1
ATOM 2685 N N . ASP A 1 399 ? 155.292 125.795 118.121 1.00 14.01 399 ASP A N 1
ATOM 2686 C CA . ASP A 1 399 ? 154.499 126.556 118.913 1.00 12.01 399 ASP A CA 1
ATOM 2687 C C . ASP A 1 399 ? 154.925 126.873 120.209 1.00 12.01 399 ASP A C 1
ATOM 2688 O O . ASP A 1 399 ? 154.821 127.986 120.447 1.00 16.00 399 ASP A O 1
ATOM 2693 N N . VAL A 1 400 ? 155.315 125.824 120.911 1.00 14.01 400 VAL A N 1
ATOM 2694 C CA . VAL A 1 400 ? 154.925 125.498 122.225 1.00 12.01 400 VAL A CA 1
ATOM 2695 C C . VAL A 1 400 ? 155.524 126.449 123.064 1.00 12.01 400 VAL A C 1
ATOM 2696 O O . VAL A 1 400 ? 154.820 126.674 123.989 1.00 16.00 400 VAL A O 1
ATOM 2700 N N . VAL A 1 401 ? 156.791 126.851 122.759 1.00 14.01 401 VAL A N 1
ATOM 2701 C CA . VAL A 1 401 ? 157.813 127.227 123.729 1.00 12.01 401 VAL A CA 1
ATOM 2702 C C . VAL A 1 401 ? 157.118 127.994 124.631 1.00 12.01 401 VAL A C 1
ATOM 2703 O O . VAL A 1 401 ? 157.407 127.857 125.779 1.00 16.00 401 VAL A O 1
ATOM 2707 N N . ILE A 1 402 ? 156.255 128.973 124.193 1.00 14.01 402 ILE A N 1
ATOM 2708 C CA . ILE A 1 402 ? 155.932 130.004 125.186 1.00 12.01 402 ILE A CA 1
ATOM 2709 C C . ILE A 1 402 ? 154.632 129.730 125.850 1.00 12.01 402 ILE A C 1
ATOM 2710 O O . ILE A 1 402 ? 154.380 130.193 126.963 1.00 16.00 402 ILE A O 1
ATOM 2715 N N . LEU A 1 403 ? 153.802 128.978 125.239 1.00 14.01 403 LEU A N 1
ATOM 2716 C CA . LEU A 1 403 ? 152.769 128.457 126.002 1.00 12.01 403 LEU A CA 1
ATOM 2717 C C . LEU A 1 403 ? 153.443 127.821 127.188 1.00 12.01 403 LEU A C 1
ATOM 2718 O O . LEU A 1 403 ? 152.925 127.991 128.179 1.00 16.00 403 LEU A O 1
ATOM 2723 N N . GLN A 1 404 ? 154.628 127.224 127.128 1.00 14.01 404 GLN A N 1
ATOM 2724 C CA . GLN A 1 404 ? 154.591 126.650 128.256 1.00 12.01 404 GLN A CA 1
ATOM 2725 C C . GLN A 1 404 ? 154.926 127.834 129.242 1.00 12.01 404 GLN A C 1
ATOM 2726 O O . GLN A 1 404 ? 154.183 128.061 130.215 1.00 16.00 404 GLN A O 1
ATOM 2732 N N . THR A 1 405 ? 156.058 128.549 128.972 1.00 14.01 405 THR A N 1
ATOM 2733 C CA . THR A 1 405 ? 156.749 129.728 129.556 1.00 12.01 405 THR A CA 1
ATOM 2734 C C . THR A 1 405 ? 157.305 130.780 128.969 1.00 12.01 405 THR A C 1
ATOM 2735 O O . THR A 1 405 ? 156.864 131.932 129.114 1.00 16.00 405 THR A O 1
ATOM 2739 N N . GLY A 1 406 ? 158.190 130.469 128.122 1.00 14.01 406 GLY A N 1
ATOM 2740 C CA . GLY A 1 406 ? 158.594 131.763 127.887 1.00 12.01 406 GLY A CA 1
ATOM 2741 C C . GLY A 1 406 ? 160.239 131.394 127.661 1.00 12.01 406 GLY A C 1
ATOM 2742 O O . GLY A 1 406 ? 161.049 132.122 128.190 1.00 16.00 406 GLY A O 1
ATOM 2743 N N . SER A 1 407 ? 160.736 130.136 126.991 1.00 14.01 407 SER A N 1
ATOM 2744 C CA . SER A 1 407 ? 162.330 129.768 126.773 1.00 12.01 407 SER A CA 1
ATOM 2745 C C . SER A 1 407 ? 162.560 130.878 125.900 1.00 12.01 407 SER A C 1
ATOM 2746 O O . SER A 1 407 ? 161.616 131.312 125.252 1.00 16.00 407 SER A O 1
ATOM 2749 N N . ILE A 1 408 ? 163.783 131.247 125.683 1.00 14.01 408 ILE A N 1
ATOM 2750 C CA . ILE A 1 408 ? 164.050 132.035 124.525 1.00 12.01 408 ILE A CA 1
ATOM 2751 C C . ILE A 1 408 ? 164.478 131.056 123.470 1.00 12.01 408 ILE A C 1
ATOM 2752 O O . ILE A 1 408 ? 164.674 129.859 123.732 1.00 16.00 408 ILE A O 1
ATOM 2757 N N . VAL A 1 409 ? 164.582 131.576 122.272 1.00 14.01 409 VAL A N 1
ATOM 2758 C CA . VAL A 1 409 ? 164.910 130.803 121.114 1.00 12.01 409 VAL A CA 1
ATOM 2759 C C . VAL A 1 409 ? 166.313 130.485 120.909 1.00 12.01 409 VAL A C 1
ATOM 2760 O O . VAL A 1 409 ? 167.236 131.154 121.374 1.00 16.00 409 VAL A O 1
ATOM 2764 N N . TYR A 1 410 ? 166.402 129.280 120.292 1.00 14.01 410 TYR A N 1
ATOM 2765 C CA . TYR A 1 410 ? 167.500 128.680 119.800 1.00 12.01 410 TYR A CA 1
ATOM 2766 C C . TYR A 1 410 ? 167.311 128.096 118.496 1.00 12.01 410 TYR A C 1
ATOM 2767 O O . TYR A 1 410 ? 166.291 127.491 118.249 1.00 16.00 410 TYR A O 1
ATOM 2776 N N . GLU A 1 411 ? 168.296 128.226 117.692 1.00 14.01 411 GLU A N 1
ATOM 2777 C CA . GLU A 1 411 ? 168.553 127.703 116.408 1.00 12.01 411 GLU A CA 1
ATOM 2778 C C . GLU A 1 411 ? 169.072 126.321 116.283 1.00 12.01 411 GLU A C 1
ATOM 2779 O O . GLU A 1 411 ? 168.715 125.521 115.419 1.00 16.00 411 GLU A O 1
ATOM 2785 N N . LYS A 1 412 ? 170.025 126.148 117.204 1.00 14.01 412 LYS A N 1
ATOM 2786 C CA . LYS A 1 412 ? 171.024 125.096 117.442 1.00 12.01 412 LYS A CA 1
ATOM 2787 C C . LYS A 1 412 ? 170.460 123.784 117.748 1.00 12.01 412 LYS A C 1
ATOM 2788 O O . LYS A 1 412 ? 171.037 122.779 117.301 1.00 16.00 412 LYS A O 1
ATOM 2794 N N . SER A 1 413 ? 169.426 123.725 118.473 1.00 14.01 413 SER A N 1
ATOM 2795 C CA . SER A 1 413 ? 169.145 122.438 118.989 1.00 12.01 413 SER A CA 1
ATOM 2796 C C . SER A 1 413 ? 168.855 122.008 117.613 1.00 12.01 413 SER A C 1
ATOM 2797 O O . SER A 1 413 ? 168.147 122.732 116.914 1.00 16.00 413 SER A O 1
ATOM 2800 N N . LYS A 1 414 ? 169.360 120.915 117.140 1.00 14.01 414 LYS A N 1
ATOM 2801 C CA . LYS A 1 414 ? 168.869 120.766 115.805 1.00 12.01 414 LYS A CA 1
ATOM 2802 C C . LYS A 1 414 ? 167.405 120.447 115.849 1.00 12.01 414 LYS A C 1
ATOM 2803 O O . LYS A 1 414 ? 166.701 120.506 114.840 1.00 16.00 414 LYS A O 1
ATOM 2809 N N . ARG A 1 415 ? 166.973 120.150 117.022 1.00 14.01 415 ARG A N 1
ATOM 2810 C CA . ARG A 1 415 ? 165.685 119.689 117.405 1.00 12.01 415 ARG A CA 1
ATOM 2811 C C . ARG A 1 415 ? 165.274 121.082 117.628 1.00 12.01 415 ARG A C 1
ATOM 2812 O O . ARG A 1 415 ? 166.163 121.876 117.831 1.00 16.00 415 ARG A O 1
ATOM 2820 N N . ILE A 1 416 ? 164.117 121.510 117.610 1.00 14.01 416 ILE A N 1
ATOM 2821 C CA . ILE A 1 416 ? 164.227 122.942 117.813 1.00 12.01 416 ILE A CA 1
ATOM 2822 C C . ILE A 1 416 ? 163.418 123.570 118.922 1.00 12.01 416 ILE A C 1
ATOM 2823 O O . ILE A 1 416 ? 162.222 123.243 119.084 1.00 16.00 416 ILE A O 1
ATOM 2828 N N . PRO A 1 417 ? 164.083 124.391 119.858 1.00 14.01 417 PRO A N 1
ATOM 2829 C CA . PRO A 1 417 ? 163.005 124.649 120.728 1.00 12.01 417 PRO A CA 1
ATOM 2830 C C . PRO A 1 417 ? 162.218 125.550 119.783 1.00 12.01 417 PRO A C 1
ATOM 2831 O O . PRO A 1 417 ? 162.743 126.472 119.220 1.00 16.00 417 PRO A O 1
ATOM 2835 N N . ILE A 1 418 ? 161.004 125.394 119.952 1.00 14.01 418 ILE A N 1
ATOM 2836 C CA . ILE A 1 418 ? 159.963 125.582 119.042 1.00 12.01 418 ILE A CA 1
ATOM 2837 C C . ILE A 1 418 ? 158.994 126.796 118.887 1.00 12.01 418 ILE A C 1
ATOM 2838 O O . ILE A 1 418 ? 158.261 126.959 119.876 1.00 16.00 418 ILE A O 1
ATOM 2843 N N . ILE A 1 419 ? 159.016 127.738 117.761 1.00 14.01 419 ILE A N 1
ATOM 2844 C CA . ILE A 1 419 ? 158.533 128.713 118.657 1.00 12.01 419 ILE A CA 1
ATOM 2845 C C . ILE A 1 419 ? 157.721 129.978 118.301 1.00 12.01 419 ILE A C 1
ATOM 2846 O O . ILE A 1 419 ? 158.060 130.896 117.543 1.00 16.00 419 ILE A O 1
ATOM 2851 N N . ILE A 1 420 ? 156.624 129.925 119.076 1.00 14.01 420 ILE A N 1
ATOM 2852 C CA . ILE A 1 420 ? 155.538 130.859 119.300 1.00 12.01 420 ILE A CA 1
ATOM 2853 C C . ILE A 1 420 ? 155.084 131.292 120.737 1.00 12.01 420 ILE A C 1
ATOM 2854 O O . ILE A 1 420 ? 154.769 130.393 121.532 1.00 16.00 420 ILE A O 1
ATOM 2859 N N . PRO A 1 421 ? 154.945 132.521 121.052 1.00 14.01 421 PRO A N 1
ATOM 2860 C CA . PRO A 1 421 ? 154.465 133.193 122.267 1.00 12.01 421 PRO A CA 1
ATOM 2861 C C . PRO A 1 421 ? 153.064 132.876 122.426 1.00 12.01 421 PRO A C 1
ATOM 2862 O O . PRO A 1 421 ? 152.745 132.271 121.386 1.00 16.00 421 PRO A O 1
ATOM 2866 N N . GLU A 1 422 ? 152.386 133.246 123.484 1.00 14.01 422 GLU A N 1
ATOM 2867 C CA . GLU A 1 422 ? 150.994 133.049 123.525 1.00 12.01 422 GLU A CA 1
ATOM 2868 C C . GLU A 1 422 ? 150.333 133.974 122.548 1.00 12.01 422 GLU A C 1
ATOM 2869 O O . GLU A 1 422 ? 149.403 133.347 121.991 1.00 16.00 422 GLU A O 1
ATOM 2875 N N . ASN A 1 423 ? 150.820 135.245 122.336 1.00 14.01 423 ASN A N 1
ATOM 2876 C CA . ASN A 1 423 ? 150.037 136.233 121.599 1.00 12.01 423 ASN A CA 1
ATOM 2877 C C . ASN A 1 423 ? 149.905 135.939 120.154 1.00 12.01 423 ASN A C 1
ATOM 2878 O O . ASN A 1 423 ? 149.120 136.666 119.533 1.00 16.00 423 ASN A O 1
ATOM 2883 N N . TYR A 1 424 ? 150.726 134.968 119.684 1.00 14.01 424 TYR A N 1
ATOM 2884 C CA . TYR A 1 424 ? 150.884 134.617 118.333 1.00 12.01 424 TYR A CA 1
ATOM 2885 C C . TYR A 1 424 ? 149.959 133.584 118.058 1.00 12.01 424 TYR A C 1
ATOM 2886 O O . TYR A 1 424 ? 149.397 133.763 116.982 1.00 16.00 424 TYR A O 1
ATOM 2895 N N . LYS A 1 425 ? 149.837 132.677 119.110 1.00 14.01 425 LYS A N 1
ATOM 2896 C CA . LYS A 1 425 ? 148.949 131.561 118.977 1.00 12.01 425 LYS A CA 1
ATOM 2897 C C . LYS A 1 425 ? 147.581 132.057 118.814 1.00 12.01 425 LYS A C 1
ATOM 2898 O O . LYS A 1 425 ? 147.012 131.419 117.911 1.00 16.00 425 LYS A O 1
ATOM 2904 N N . ILE A 1 426 ? 147.259 133.200 119.491 1.00 14.01 426 ILE A N 1
ATOM 2905 C CA . ILE A 1 426 ? 145.936 133.737 119.443 1.00 12.01 426 ILE A CA 1
ATOM 2906 C C . ILE A 1 426 ? 145.678 134.297 118.125 1.00 12.01 426 ILE A C 1
ATOM 2907 O O . ILE A 1 426 ? 144.661 133.769 117.615 1.00 16.00 426 ILE A O 1
ATOM 2912 N N . LYS A 1 427 ? 146.657 135.124 117.595 1.00 14.01 427 LYS A N 1
ATOM 2913 C CA . LYS A 1 427 ? 146.462 135.716 116.323 1.00 12.01 427 LYS A CA 1
ATOM 2914 C C . LYS A 1 427 ? 146.275 134.689 115.254 1.00 12.01 427 LYS A C 1
ATOM 2915 O O . LYS A 1 427 ? 145.283 134.974 114.556 1.00 16.00 427 LYS A O 1
ATOM 2921 N N . MET A 1 428 ? 147.063 133.557 115.315 1.00 14.01 428 MET A N 1
ATOM 2922 C CA . MET A 1 428 ? 147.044 132.549 114.304 1.00 12.01 428 MET A CA 1
ATOM 2923 C C . MET A 1 428 ? 145.683 132.018 114.126 1.00 12.01 428 MET A C 1
ATOM 2924 O O . MET A 1 428 ? 145.296 132.152 112.950 1.00 16.00 428 MET A O 1
ATOM 2929 N N . VAL A 1 429 ? 145.038 131.715 115.278 1.00 14.01 429 VAL A N 1
ATOM 2930 C CA . VAL A 1 429 ? 143.771 131.113 115.246 1.00 12.01 429 VAL A CA 1
ATOM 2931 C C . VAL A 1 429 ? 142.821 132.040 114.630 1.00 12.01 429 VAL A C 1
ATOM 2932 O O . VAL A 1 429 ? 142.152 131.429 113.779 1.00 16.00 429 VAL A O 1
ATOM 2936 N N . ASN A 1 430 ? 142.986 133.376 114.898 1.00 14.01 430 ASN A N 1
ATOM 2937 C CA . ASN A 1 430 ? 142.078 134.347 114.388 1.00 12.01 430 ASN A CA 1
ATOM 2938 C C . ASN A 1 430 ? 142.076 134.429 112.964 1.00 12.01 430 ASN A C 1
ATOM 2939 O O . ASN A 1 430 ? 140.913 134.454 112.492 1.00 16.00 430 ASN A O 1
ATOM 2944 N N . VAL A 1 431 ? 143.313 134.166 112.380 1.00 14.01 431 VAL A N 1
ATOM 2945 C CA . VAL A 1 431 ? 143.544 134.294 110.962 1.00 12.01 431 VAL A CA 1
ATOM 2946 C C . VAL A 1 431 ? 142.912 133.219 110.183 1.00 12.01 431 VAL A C 1
ATOM 2947 O O . VAL A 1 431 ? 142.131 133.726 109.300 1.00 16.00 431 VAL A O 1
ATOM 2951 N N . ILE A 1 432 ? 143.114 131.950 110.739 1.00 14.01 432 ILE A N 1
ATOM 2952 C CA . ILE A 1 432 ? 142.610 130.716 110.237 1.00 12.01 432 ILE A CA 1
ATOM 2953 C C . ILE A 1 432 ? 141.076 130.824 110.036 1.00 12.01 432 ILE A C 1
ATOM 2954 O O . ILE A 1 432 ? 140.854 130.436 108.864 1.00 16.00 432 ILE A O 1
ATOM 2959 N N . ILE A 1 433 ? 140.390 131.542 111.014 1.00 14.01 433 ILE A N 1
ATOM 2960 C CA . ILE A 1 433 ? 138.994 131.745 111.054 1.00 12.01 433 ILE A CA 1
ATOM 2961 C C . ILE A 1 433 ? 138.688 132.642 109.903 1.00 12.01 433 ILE A C 1
ATOM 2962 O O . ILE A 1 433 ? 137.940 132.053 109.138 1.00 16.00 433 ILE A O 1
ATOM 2967 N N . SER A 1 434 ? 139.432 133.838 109.689 1.00 14.01 434 SER A N 1
ATOM 2968 C CA . SER A 1 434 ? 139.145 134.829 108.645 1.00 12.01 434 SER A CA 1
ATOM 2969 C C . SER A 1 434 ? 139.269 134.307 107.326 1.00 12.01 434 SER A C 1
ATOM 2970 O O . SER A 1 434 ? 138.223 134.528 106.697 1.00 16.00 434 SER A O 1
ATOM 2973 N N . ILE A 1 435 ? 140.399 133.488 107.131 1.00 14.01 435 ILE A N 1
ATOM 2974 C CA . ILE A 1 435 ? 140.643 132.820 105.979 1.00 12.01 435 ILE A CA 1
ATOM 2975 C C . ILE A 1 435 ? 139.508 131.911 105.679 1.00 12.01 435 ILE A C 1
ATOM 2976 O O . ILE A 1 435 ? 138.942 131.988 104.546 1.00 16.00 435 ILE A O 1
ATOM 2981 N N . CYS A 1 436 ? 139.107 131.062 106.620 1.00 14.01 436 CYS A N 1
ATOM 2982 C CA . CYS A 1 436 ? 138.066 130.238 106.188 1.00 12.01 436 CYS A CA 1
ATOM 2983 C C . CYS A 1 436 ? 136.826 131.183 105.750 1.00 12.01 436 CYS A C 1
ATOM 2984 O O . CYS A 1 436 ? 136.103 131.157 104.671 1.00 16.00 436 CYS A O 1
ATOM 2987 N N . SER A 1 437 ? 136.751 132.380 106.368 1.00 14.01 437 SER A N 1
ATOM 2988 C CA . SER A 1 437 ? 135.526 133.034 105.892 1.00 12.01 437 SER A CA 1
ATOM 2989 C C . SER A 1 437 ? 135.454 134.026 104.708 1.00 12.01 437 SER A C 1
ATOM 2990 O O . SER A 1 437 ? 134.364 134.235 104.182 1.00 16.00 437 SER A O 1
ATOM 2993 N N . ALA A 1 438 ? 136.553 134.476 104.205 1.00 14.01 438 ALA A N 1
ATOM 2994 C CA . ALA A 1 438 ? 136.790 135.261 103.003 1.00 12.01 438 ALA A CA 1
ATOM 2995 C C . ALA A 1 438 ? 136.437 134.805 101.591 1.00 12.01 438 ALA A C 1
ATOM 2996 O O . ALA A 1 438 ? 136.716 133.651 101.353 1.00 16.00 438 ALA A O 1
ATOM 2998 N N . ASP A 1 439 ? 136.108 135.583 100.562 1.00 14.01 439 ASP A N 1
ATOM 2999 C CA . ASP A 1 439 ? 135.693 134.746 99.322 1.00 12.01 439 ASP A CA 1
ATOM 3000 C C . ASP A 1 439 ? 134.793 134.554 100.450 1.00 12.01 439 ASP A C 1
ATOM 3001 O O . ASP A 1 439 ? 134.370 135.386 101.295 1.00 16.00 439 ASP A O 1
ATOM 3006 N N . ASN A 1 440 ? 134.635 133.374 100.415 1.00 14.01 440 ASN A N 1
ATOM 3007 C CA . ASN A 1 440 ? 134.262 132.471 101.272 1.00 12.01 440 ASN A CA 1
ATOM 3008 C C . ASN A 1 440 ? 134.922 131.202 100.523 1.00 12.01 440 ASN A C 1
ATOM 3009 O O . ASN A 1 440 ? 134.679 131.037 99.323 1.00 16.00 440 ASN A O 1
ATOM 3014 N N . TYR A 1 441 ? 135.456 130.304 101.242 1.00 14.01 441 TYR A N 1
ATOM 3015 C CA . TYR A 1 441 ? 136.338 129.202 101.279 1.00 12.01 441 TYR A CA 1
ATOM 3016 C C . TYR A 1 441 ? 135.278 128.109 101.414 1.00 12.01 441 TYR A C 1
ATOM 3017 O O . TYR A 1 441 ? 135.270 127.066 101.798 1.00 16.00 441 TYR A O 1
ATOM 3026 N N . SER A 1 442 ? 134.493 128.405 100.418 1.00 14.01 442 SER A N 1
ATOM 3027 C CA . SER A 1 442 ? 133.442 127.639 99.999 1.00 12.01 442 SER A CA 1
ATOM 3028 C C . SER A 1 442 ? 134.461 126.522 99.535 1.00 12.01 442 SER A C 1
ATOM 3029 O O . SER A 1 442 ? 134.153 125.333 99.551 1.00 16.00 442 SER A O 1
ATOM 3032 N N . SER A 1 443 ? 135.685 126.959 99.160 1.00 14.01 443 SER A N 1
ATOM 3033 C CA . SER A 1 443 ? 136.924 126.290 98.704 1.00 12.01 443 SER A CA 1
ATOM 3034 C C . SER A 1 443 ? 138.026 125.644 99.411 1.00 12.01 443 SER A C 1
ATOM 3035 O O . SER A 1 443 ? 139.044 125.278 98.826 1.00 16.00 443 SER A O 1
ATOM 3038 N N . VAL A 1 444 ? 137.809 125.479 100.659 1.00 14.01 444 VAL A N 1
ATOM 3039 C CA . VAL A 1 444 ? 138.687 124.912 101.495 1.00 12.01 444 VAL A CA 1
ATOM 3040 C C . VAL A 1 444 ? 138.012 123.964 100.682 1.00 12.01 444 VAL A C 1
ATOM 3041 O O . VAL A 1 444 ? 136.796 124.031 100.507 1.00 16.00 444 VAL A O 1
ATOM 3045 N N . ASN A 1 445 ? 138.742 123.079 100.155 1.00 14.01 445 ASN A N 1
ATOM 3046 C CA . ASN A 1 445 ? 138.041 122.243 99.323 1.00 12.01 445 ASN A CA 1
ATOM 3047 C C . ASN A 1 445 ? 137.656 121.320 100.286 1.00 12.01 445 ASN A C 1
ATOM 3048 O O . ASN A 1 445 ? 136.549 120.816 100.404 1.00 16.00 445 ASN A O 1
ATOM 3053 N N . ASP A 1 446 ? 138.669 121.088 101.094 1.00 14.01 446 ASP A N 1
ATOM 3054 C CA . ASP A 1 446 ? 138.440 120.096 102.013 1.00 12.01 446 ASP A CA 1
ATOM 3055 C C . ASP A 1 446 ? 137.921 120.792 103.201 1.00 12.01 446 ASP A C 1
ATOM 3056 O O . ASP A 1 446 ? 138.641 121.419 103.969 1.00 16.00 446 ASP A O 1
ATOM 3061 N N . PHE A 1 447 ? 136.679 120.528 103.418 1.00 14.01 447 PHE A N 1
ATOM 3062 C CA . PHE A 1 447 ? 136.098 121.296 104.427 1.00 12.01 447 PHE A CA 1
ATOM 3063 C C . PHE A 1 447 ? 136.701 120.725 105.637 1.00 12.01 447 PHE A C 1
ATOM 3064 O O . PHE A 1 447 ? 137.017 121.558 106.476 1.00 16.00 447 PHE A O 1
ATOM 3072 N N . GLU A 1 448 ? 136.683 119.347 105.614 1.00 14.01 448 GLU A N 1
ATOM 3073 C CA . GLU A 1 448 ? 137.278 118.450 106.563 1.00 12.01 448 GLU A CA 1
ATOM 3074 C C . GLU A 1 448 ? 138.655 118.971 106.190 1.00 12.01 448 GLU A C 1
ATOM 3075 O O . GLU A 1 448 ? 139.039 119.101 105.029 1.00 16.00 448 GLU A O 1
ATOM 3081 N N . TRP A 1 449 ? 139.371 119.173 107.177 1.00 14.01 449 TRP A N 1
ATOM 3082 C CA . TRP A 1 449 ? 140.662 119.756 107.430 1.00 12.01 449 TRP A CA 1
ATOM 3083 C C . TRP A 1 449 ? 140.306 120.939 108.248 1.00 12.01 449 TRP A C 1
ATOM 3084 O O . TRP A 1 449 ? 140.993 121.019 109.256 1.00 16.00 449 TRP A O 1
ATOM 3095 N N . TYR A 1 450 ? 139.400 121.866 107.770 1.00 14.01 450 TYR A N 1
ATOM 3096 C CA . TYR A 1 450 ? 139.113 123.108 108.432 1.00 12.01 450 TYR A CA 1
ATOM 3097 C C . TYR A 1 450 ? 138.616 122.822 109.737 1.00 12.01 450 TYR A C 1
ATOM 3098 O O . TYR A 1 450 ? 139.173 123.409 110.670 1.00 16.00 450 TYR A O 1
ATOM 3107 N N . ASN A 1 451 ? 137.619 121.807 109.619 1.00 14.01 451 ASN A N 1
ATOM 3108 C CA . ASN A 1 451 ? 136.889 121.431 110.859 1.00 12.01 451 ASN A CA 1
ATOM 3109 C C . ASN A 1 451 ? 137.766 120.922 111.873 1.00 12.01 451 ASN A C 1
ATOM 3110 O O . ASN A 1 451 ? 137.461 121.326 113.002 1.00 16.00 451 ASN A O 1
ATOM 3115 N N . ALA A 1 452 ? 138.761 120.127 111.396 1.00 14.01 452 ALA A N 1
ATOM 3116 C CA . ALA A 1 452 ? 139.725 119.556 112.204 1.00 12.01 452 ALA A CA 1
ATOM 3117 C C . ALA A 1 452 ? 140.595 120.509 112.851 1.00 12.01 452 ALA A C 1
ATOM 3118 O O . ALA A 1 452 ? 140.571 120.370 114.087 1.00 16.00 452 ALA A O 1
ATOM 3120 N N . VAL A 1 453 ? 141.036 121.529 112.048 1.00 14.01 453 VAL A N 1
ATOM 3121 C CA . VAL A 1 453 ? 141.934 122.468 112.455 1.00 12.01 453 VAL A CA 1
ATOM 3122 C C . VAL A 1 453 ? 141.379 123.234 113.587 1.00 12.01 453 VAL A C 1
ATOM 3123 O O . VAL A 1 453 ? 142.219 123.402 114.509 1.00 16.00 453 VAL A O 1
ATOM 3127 N N . ILE A 1 454 ? 140.045 123.565 113.429 1.00 14.01 454 ILE A N 1
ATOM 3128 C CA . ILE A 1 454 ? 139.342 124.380 114.347 1.00 12.01 454 ILE A CA 1
ATOM 3129 C C . ILE A 1 454 ? 139.225 123.654 115.575 1.00 12.01 454 ILE A C 1
ATOM 3130 O O . ILE A 1 454 ? 139.621 124.400 116.493 1.00 16.00 454 ILE A O 1
ATOM 3135 N N . MET A 1 455 ? 138.904 122.328 115.529 1.00 14.01 455 MET A N 1
ATOM 3136 C CA . MET A 1 455 ? 138.822 121.597 116.732 1.00 12.01 455 MET A CA 1
ATOM 3137 C C . MET A 1 455 ? 140.149 121.526 117.391 1.00 12.01 455 MET A C 1
ATOM 3138 O O . MET A 1 455 ? 140.022 121.708 118.618 1.00 16.00 455 MET A O 1
ATOM 3143 N N . ASP A 1 456 ? 141.265 121.466 116.597 1.00 14.01 456 ASP A N 1
ATOM 3144 C CA . ASP A 1 456 ? 142.534 121.344 117.216 1.00 12.01 456 ASP A CA 1
ATOM 3145 C C . ASP A 1 456 ? 142.886 122.598 117.920 1.00 12.01 456 ASP A C 1
ATOM 3146 O O . ASP A 1 456 ? 143.251 122.378 119.098 1.00 16.00 456 ASP A O 1
ATOM 3151 N N . LEU A 1 457 ? 142.622 123.775 117.249 1.00 14.01 457 LEU A N 1
ATOM 3152 C CA . LEU A 1 457 ? 143.010 124.988 117.828 1.00 12.01 457 LEU A CA 1
ATOM 3153 C C . LEU A 1 457 ? 142.401 125.145 119.146 1.00 12.01 457 LEU A C 1
ATOM 3154 O O . LEU A 1 457 ? 143.227 125.610 119.979 1.00 16.00 457 LEU A O 1
ATOM 3159 N N . ALA A 1 458 ? 141.120 124.590 119.261 1.00 14.01 458 ALA A N 1
ATOM 3160 C CA . ALA A 1 458 ? 140.434 124.720 120.471 1.00 12.01 458 ALA A CA 1
ATOM 3161 C C . ALA A 1 458 ? 141.121 124.028 121.529 1.00 12.01 458 ALA A C 1
ATOM 3162 O O . ALA A 1 458 ? 141.197 124.739 122.528 1.00 16.00 458 ALA A O 1
ATOM 3164 N N . MET A 1 459 ? 141.744 122.859 121.172 1.00 14.01 459 MET A N 1
ATOM 3165 C CA . MET A 1 459 ? 142.376 122.111 122.190 1.00 12.01 459 MET A CA 1
ATOM 3166 C C . MET A 1 459 ? 143.598 122.819 122.708 1.00 12.01 459 MET A C 1
ATOM 3167 O O . MET A 1 459 ? 143.589 123.003 123.963 1.00 16.00 459 MET A O 1
ATOM 3172 N N . LEU A 1 460 ? 144.426 123.331 121.739 1.00 14.01 460 LE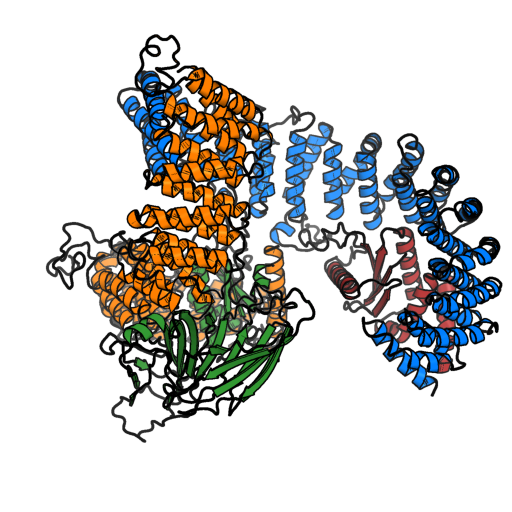U A N 1
ATOM 3173 C CA . LEU A 1 460 ? 145.643 123.917 122.210 1.00 12.01 460 LEU A CA 1
ATOM 3174 C C . LEU A 1 460 ? 145.394 125.188 123.068 1.00 12.01 460 LEU A C 1
ATOM 3175 O O . LEU A 1 460 ? 145.926 125.294 124.179 1.00 16.00 460 LEU A O 1
ATOM 3180 N N . CYS A 1 461 ? 144.475 126.010 122.598 1.00 14.01 461 CYS A N 1
ATOM 3181 C CA . CYS A 1 461 ? 143.998 127.201 123.267 1.00 12.01 461 CYS A CA 1
ATOM 3182 C C . CYS A 1 461 ? 143.449 126.821 124.667 1.00 12.01 461 CYS A C 1
ATOM 3183 O O . CYS A 1 461 ? 143.158 127.400 125.744 1.00 16.00 461 CYS A O 1
ATOM 3186 N N . GLN A 1 462 ? 143.395 125.590 124.850 1.00 14.01 462 GLN A N 1
ATOM 3187 C CA . GLN A 1 462 ? 142.861 125.503 126.125 1.00 12.01 462 GLN A CA 1
ATOM 3188 C C . GLN A 1 462 ? 144.052 125.784 126.983 1.00 12.01 462 GLN A C 1
ATOM 3189 O O . GLN A 1 462 ? 144.275 126.735 127.750 1.00 16.00 462 GLN A O 1
ATOM 3195 N N . ASP A 1 463 ? 145.142 125.502 126.405 1.00 14.01 463 ASP A N 1
ATOM 3196 C CA . ASP A 1 463 ? 146.190 125.770 127.392 1.00 12.01 463 ASP A CA 1
ATOM 3197 C C . ASP A 1 463 ? 146.476 127.305 127.650 1.00 12.01 463 ASP A C 1
ATOM 3198 O O . ASP A 1 463 ? 146.863 127.707 128.646 1.00 16.00 463 ASP A O 1
ATOM 3203 N N . ILE A 1 464 ? 146.099 128.023 126.652 1.00 14.01 464 ILE A N 1
ATOM 3204 C CA . ILE A 1 464 ? 146.319 129.532 126.392 1.00 12.01 464 ILE A CA 1
ATOM 3205 C C . ILE A 1 464 ? 145.462 130.378 127.068 1.00 12.01 464 ILE A C 1
ATOM 3206 O O . ILE A 1 464 ? 145.656 131.598 126.944 1.00 16.00 464 ILE A O 1
ATOM 3211 N N . SER A 1 465 ? 144.743 129.955 127.926 1.00 14.01 465 SER A N 1
ATOM 3212 C CA . SER A 1 465 ? 143.999 131.060 127.851 1.00 12.01 465 SER A CA 1
ATOM 3213 C C . SER A 1 465 ? 144.293 132.414 128.021 1.00 12.01 465 SER A C 1
ATOM 3214 O O . SER A 1 465 ? 145.019 132.969 128.866 1.00 16.00 465 SER A O 1
ATOM 3217 N N . ASP A 1 466 ? 143.489 132.844 127.167 1.00 14.01 466 ASP A N 1
ATOM 3218 C CA . ASP A 1 466 ? 143.000 133.993 126.508 1.00 12.01 466 ASP A CA 1
ATOM 3219 C C . ASP A 1 466 ? 141.811 133.411 126.040 1.00 12.01 466 ASP A C 1
ATOM 3220 O O . ASP A 1 466 ? 141.900 132.494 125.149 1.00 16.00 466 ASP A O 1
ATOM 3225 N N . LYS A 1 467 ? 140.890 134.019 126.516 1.00 14.01 467 LYS A N 1
ATOM 3226 C CA . LYS A 1 467 ? 139.685 133.731 126.182 1.00 12.01 467 LYS A CA 1
ATOM 3227 C C . LYS A 1 467 ? 139.289 134.148 124.905 1.00 12.01 467 LYS A C 1
ATOM 3228 O O . LYS A 1 467 ? 138.414 133.385 124.450 1.00 16.00 467 LYS A O 1
ATOM 3234 N N . SER A 1 468 ? 139.902 135.281 124.420 1.00 14.01 468 SER A N 1
ATOM 3235 C CA . SER A 1 468 ? 139.354 135.560 123.206 1.00 12.01 468 SER A CA 1
ATOM 3236 C C . SER A 1 468 ? 139.540 134.573 122.147 1.00 12.01 468 SER A C 1
ATOM 3237 O O . SER A 1 468 ? 138.776 134.792 121.190 1.00 16.00 468 SER A O 1
ATOM 3240 N N . LEU A 1 469 ? 140.599 133.714 122.258 1.00 14.01 469 LEU A N 1
ATOM 3241 C CA . LEU A 1 469 ? 140.890 132.736 121.289 1.00 12.01 469 LEU A CA 1
ATOM 3242 C C . LEU A 1 469 ? 139.816 131.768 121.396 1.00 12.01 469 LEU A C 1
ATOM 3243 O O . LEU A 1 469 ? 139.040 131.191 120.604 1.00 16.00 469 LEU A O 1
ATOM 3248 N N . GLY A 1 470 ? 139.544 131.649 122.729 1.00 14.01 470 GLY A N 1
ATOM 3249 C CA . GLY A 1 470 ? 138.620 130.561 122.619 1.00 12.01 470 GLY A CA 1
ATOM 3250 C C . GLY A 1 470 ? 137.324 130.966 121.975 1.00 12.01 470 GLY A C 1
ATOM 3251 O O . GLY A 1 470 ? 136.858 130.043 121.236 1.00 16.00 470 GLY A O 1
ATOM 3252 N N . SER A 1 471 ? 136.998 132.313 122.079 1.00 14.01 471 SER A N 1
ATOM 3253 C CA . SER A 1 471 ? 135.768 132.762 121.478 1.00 12.01 471 SER A CA 1
ATOM 3254 C C . SER A 1 471 ? 135.670 132.814 120.028 1.00 12.01 471 SER A C 1
ATOM 3255 O O . SER A 1 471 ? 134.597 132.326 119.609 1.00 16.00 471 SER A O 1
ATOM 3258 N N . LYS A 1 472 ? 136.819 133.250 119.406 1.00 14.01 472 LYS A N 1
ATOM 3259 C CA . LYS A 1 472 ? 136.806 133.384 118.009 1.00 12.01 472 LYS A CA 1
ATOM 3260 C C . LYS A 1 472 ? 136.729 132.128 117.344 1.00 12.01 472 LYS A C 1
ATOM 3261 O O . LYS A 1 472 ? 136.011 132.161 116.316 1.00 16.00 472 LYS A O 1
ATOM 3267 N N . ILE A 1 473 ? 137.370 131.123 117.997 1.00 14.01 473 ILE A N 1
ATOM 3268 C CA . ILE A 1 473 ? 137.332 129.867 117.360 1.00 12.01 473 ILE A CA 1
ATOM 3269 C C . ILE A 1 473 ? 135.970 129.379 117.268 1.00 12.01 473 ILE A C 1
ATOM 3270 O O . ILE A 1 473 ? 135.777 128.824 116.161 1.00 16.00 473 ILE A O 1
ATOM 3275 N N . GLY A 1 474 ? 135.147 129.703 118.338 1.00 14.01 474 GLY A N 1
ATOM 3276 C CA . GLY A 1 474 ? 133.855 129.142 118.239 1.00 12.01 474 GLY A CA 1
ATOM 3277 C C . GLY A 1 474 ? 132.995 129.734 117.204 1.00 12.01 474 GLY A C 1
ATOM 3278 O O . GLY A 1 474 ? 132.417 128.821 116.543 1.00 16.00 474 GLY A O 1
ATOM 3279 N N . GLU A 1 475 ? 133.127 131.124 117.041 1.00 14.01 475 GLU A N 1
ATOM 3280 C CA . GLU A 1 475 ? 132.262 131.779 116.125 1.00 12.01 475 GLU A CA 1
ATOM 3281 C C . GLU A 1 475 ? 132.367 131.247 114.792 1.00 12.01 475 GLU A C 1
ATOM 3282 O O . GLU A 1 475 ? 131.244 131.120 114.255 1.00 16.00 475 GLU A O 1
ATOM 3288 N N . GLN A 1 476 ? 133.620 130.797 114.463 1.00 14.01 476 GLN A N 1
ATOM 3289 C CA . GLN A 1 476 ? 133.899 130.322 113.161 1.00 12.01 476 GLN A CA 1
ATOM 3290 C C . GLN A 1 476 ? 133.365 128.999 112.896 1.00 12.01 476 GLN A C 1
ATOM 3291 O O . GLN A 1 476 ? 132.697 128.985 111.850 1.00 16.00 476 GLN A O 1
ATOM 3297 N N . PHE A 1 477 ? 133.537 128.090 113.907 1.00 14.01 477 PHE A N 1
ATOM 3298 C CA . PHE A 1 477 ? 133.160 126.854 113.786 1.00 12.01 477 PHE A CA 1
ATOM 3299 C C . PHE A 1 477 ? 131.742 126.828 113.490 1.00 12.01 477 PHE A C 1
ATOM 3300 O O . PHE A 1 477 ? 131.469 125.863 112.752 1.00 16.00 477 PHE A O 1
ATOM 3308 N N . ARG A 1 478 ? 131.006 127.880 113.976 1.00 14.01 478 ARG A N 1
ATOM 3309 C CA . ARG A 1 478 ? 129.591 127.936 113.745 1.00 12.01 478 ARG A CA 1
ATOM 3310 C C . ARG A 1 478 ? 129.351 128.167 112.314 1.00 12.01 478 ARG A C 1
ATOM 3311 O O . ARG A 1 478 ? 128.539 127.450 111.817 1.00 16.00 478 ARG A O 1
ATOM 3319 N N . ASN A 1 479 ? 130.129 129.199 111.754 1.00 14.01 479 ASN A N 1
ATOM 3320 C CA . ASN A 1 479 ? 129.820 129.536 110.420 1.00 12.01 479 ASN A CA 1
ATOM 3321 C C . ASN A 1 479 ? 130.074 128.372 109.490 1.00 12.01 479 ASN A C 1
ATOM 3322 O O . ASN A 1 479 ? 129.101 128.268 108.664 1.00 16.00 479 ASN A O 1
ATOM 3327 N N . LEU A 1 480 ? 131.132 127.615 109.818 1.00 14.01 480 LEU A N 1
ATOM 3328 C CA . LEU A 1 480 ? 131.478 126.531 108.949 1.00 12.01 480 LEU A CA 1
ATOM 3329 C C . LEU A 1 480 ? 130.372 125.518 108.944 1.00 12.01 480 LEU A C 1
ATOM 3330 O O . LEU A 1 480 ? 129.851 125.143 107.894 1.00 16.00 480 LEU A O 1
ATOM 3335 N N . MET A 1 481 ? 129.943 125.140 110.157 1.00 14.01 481 MET A N 1
ATOM 3336 C CA . MET A 1 481 ? 128.866 124.183 110.223 1.00 12.01 481 MET A CA 1
ATOM 3337 C C . MET A 1 481 ? 127.721 124.573 109.473 1.00 12.01 481 MET A C 1
ATOM 3338 O O . MET A 1 481 ? 127.042 123.727 108.890 1.00 16.00 481 MET A O 1
ATOM 3343 N N . ILE A 1 482 ? 127.528 125.889 109.360 1.00 14.01 482 ILE A N 1
ATOM 3344 C CA . ILE A 1 482 ? 126.231 126.253 108.840 1.00 12.01 482 ILE A CA 1
ATOM 3345 C C . ILE A 1 482 ? 126.287 125.878 107.355 1.00 12.01 482 ILE A C 1
ATOM 3346 O O . ILE A 1 482 ? 125.406 125.221 106.806 1.00 16.00 482 ILE A O 1
ATOM 3351 N N . LYS A 1 483 ? 127.374 126.281 106.742 1.00 14.01 483 LYS A N 1
ATOM 3352 C CA . LYS A 1 483 ? 127.840 125.948 105.452 1.00 12.01 483 LYS A CA 1
ATOM 3353 C C . LYS A 1 483 ? 128.226 124.511 105.485 1.00 12.01 483 LYS A C 1
ATOM 3354 O O . LYS A 1 483 ? 128.506 124.016 106.564 1.00 16.00 483 LYS A O 1
ATOM 3360 N N . VAL A 1 484 ? 128.319 123.798 104.410 1.00 14.01 484 VAL A N 1
ATOM 3361 C CA . VAL A 1 484 ? 128.782 122.415 104.527 1.00 12.01 484 VAL A CA 1
ATOM 3362 C C . VAL A 1 484 ? 127.988 121.551 105.389 1.00 12.01 484 VAL A C 1
ATOM 3363 O O . VAL A 1 484 ? 128.175 121.334 106.551 1.00 16.00 484 VAL A O 1
ATOM 3367 N N . PRO A 1 485 ? 126.810 121.160 104.810 1.00 14.01 485 PRO A N 1
ATOM 3368 C CA . PRO A 1 485 ? 125.966 120.335 105.655 1.00 12.01 485 PRO A CA 1
ATOM 3369 C C . PRO A 1 485 ? 126.671 119.094 106.031 1.00 12.01 485 PRO A C 1
ATOM 3370 O O . PRO A 1 485 ? 126.498 118.660 107.106 1.00 16.00 485 PRO A O 1
ATOM 3374 N N . SER A 1 486 ? 127.348 118.442 105.052 1.00 14.01 486 SER A N 1
ATOM 3375 C CA . SER A 1 486 ? 128.125 117.290 105.360 1.00 12.01 486 SER A CA 1
ATOM 3376 C C . SER A 1 486 ? 129.055 118.058 106.333 1.00 12.01 486 SER A C 1
ATOM 3377 O O . SER A 1 486 ? 129.069 119.283 106.308 1.00 16.00 486 SER A O 1
ATOM 3380 N N . MET A 1 487 ? 129.810 117.402 107.118 1.00 14.01 487 MET A N 1
ATOM 3381 C CA . MET A 1 487 ? 130.694 117.954 108.135 1.00 12.01 487 MET A CA 1
ATOM 3382 C C . MET A 1 487 ? 129.822 118.353 109.282 1.00 12.01 487 MET A C 1
ATOM 3383 O O . MET A 1 487 ? 130.141 118.429 110.493 1.00 16.00 487 MET A O 1
ATOM 3388 N N . ARG A 1 488 ? 128.505 118.248 109.172 1.00 14.01 488 ARG A N 1
ATOM 3389 C CA . ARG A 1 488 ? 127.996 118.820 110.309 1.00 12.01 488 ARG A CA 1
ATOM 3390 C C . ARG A 1 488 ? 128.036 117.977 111.508 1.00 12.01 488 ARG A C 1
ATOM 3391 O O . ARG A 1 488 ? 128.370 118.561 112.520 1.00 16.00 488 ARG A O 1
ATOM 3399 N N . GLU A 1 489 ? 127.783 116.631 111.198 1.00 14.01 489 GLU A N 1
ATOM 3400 C CA . GLU A 1 489 ? 127.728 115.475 112.111 1.00 12.01 489 GLU A CA 1
ATOM 3401 C C . GLU A 1 489 ? 128.929 115.207 112.753 1.00 12.01 489 GLU A C 1
ATOM 3402 O O . GLU A 1 489 ? 128.792 114.840 113.925 1.00 16.00 489 GLU A O 1
ATOM 3408 N N . VAL A 1 490 ? 130.039 115.468 112.041 1.00 14.01 490 VAL A N 1
ATOM 3409 C CA . VAL A 1 490 ? 131.380 115.210 112.499 1.00 12.01 490 VAL A CA 1
ATOM 3410 C C . VAL A 1 490 ? 131.688 116.201 113.515 1.00 12.01 490 VAL A C 1
ATOM 3411 O O . VAL A 1 490 ? 132.133 115.725 114.587 1.00 16.00 490 VAL A O 1
ATOM 3415 N N . THR A 1 491 ? 131.318 117.467 113.158 1.00 14.01 491 THR A N 1
ATOM 3416 C CA . THR A 1 491 ? 131.585 118.671 113.946 1.00 12.01 491 THR A CA 1
ATOM 3417 C C . THR A 1 491 ? 130.863 118.587 115.201 1.00 12.01 491 THR A C 1
ATOM 3418 O O . THR A 1 491 ? 131.690 118.745 116.124 1.00 16.00 491 THR A O 1
ATOM 3422 N N . ILE A 1 492 ? 129.558 118.085 115.178 1.00 14.01 492 ILE A N 1
ATOM 3423 C CA . ILE A 1 492 ? 128.732 117.957 116.328 1.00 12.01 492 ILE A CA 1
ATOM 3424 C C . ILE A 1 492 ? 129.330 116.949 117.188 1.00 12.01 492 ILE A C 1
ATOM 3425 O O . ILE A 1 492 ? 129.494 117.472 118.302 1.00 16.00 492 ILE A O 1
ATOM 3430 N N . ALA A 1 493 ? 129.735 115.716 116.641 1.00 14.01 493 ALA A N 1
ATOM 3431 C CA . ALA A 1 493 ? 130.284 114.722 117.483 1.00 12.01 493 ALA A CA 1
ATOM 3432 C C . ALA A 1 493 ? 131.467 115.196 118.191 1.00 12.01 493 ALA A C 1
ATOM 3433 O O . ALA A 1 493 ? 131.341 114.963 119.396 1.00 16.00 493 ALA A O 1
ATOM 3435 N N . ASN A 1 494 ? 132.370 115.992 117.486 1.00 14.01 494 ASN A N 1
ATOM 3436 C CA . ASN A 1 494 ? 133.589 116.421 118.084 1.00 12.01 494 ASN A CA 1
ATOM 3437 C C . ASN A 1 494 ? 133.383 117.353 119.166 1.00 12.01 494 ASN A C 1
ATOM 3438 O O . ASN A 1 494 ? 134.085 117.081 120.165 1.00 16.00 494 ASN A O 1
ATOM 3443 N N . ILE A 1 495 ? 132.368 118.194 118.986 1.00 14.01 495 ILE A N 1
ATOM 3444 C CA . ILE A 1 495 ? 132.076 119.205 119.894 1.00 12.01 495 ILE A CA 1
ATOM 3445 C C . ILE A 1 495 ? 131.659 118.665 121.149 1.00 12.01 495 ILE A C 1
ATOM 3446 O O . ILE A 1 495 ? 132.324 119.142 122.089 1.00 16.00 495 ILE A O 1
ATOM 3451 N N . ILE A 1 496 ? 130.774 117.622 121.060 1.00 14.01 496 ILE A N 1
ATOM 3452 C CA . ILE A 1 496 ? 130.213 116.988 122.196 1.00 12.01 496 ILE A CA 1
ATOM 3453 C C . ILE A 1 496 ? 131.280 116.391 122.936 1.00 12.01 496 ILE A C 1
ATOM 3454 O O . ILE A 1 496 ? 131.252 116.831 124.095 1.00 16.00 496 ILE A O 1
ATOM 3459 N N . LYS A 1 497 ? 132.167 115.572 122.247 1.00 14.01 497 LYS A N 1
ATOM 3460 C CA . LYS A 1 497 ? 133.271 114.959 122.939 1.00 12.01 497 LYS A CA 1
ATOM 3461 C C . LYS A 1 497 ? 134.033 115.998 123.695 1.00 12.01 497 LYS A C 1
ATOM 3462 O O . LYS A 1 497 ? 134.035 115.731 124.880 1.00 16.00 497 LYS A O 1
ATOM 3468 N N . LEU A 1 498 ? 134.341 117.192 123.097 1.00 14.01 498 LEU A N 1
ATOM 3469 C CA . LEU A 1 498 ? 135.206 118.222 123.722 1.00 12.01 498 LEU A CA 1
ATOM 3470 C C . LEU A 1 498 ? 134.572 118.707 125.001 1.00 12.01 498 LEU A C 1
ATOM 3471 O O . LEU A 1 498 ? 135.237 118.780 126.025 1.00 16.00 498 LEU A O 1
ATOM 3476 N N . ILE A 1 499 ? 133.271 118.889 124.959 1.00 14.01 499 ILE A N 1
ATOM 3477 C CA . ILE A 1 499 ? 132.452 119.236 126.080 1.00 12.01 499 ILE A CA 1
ATOM 3478 C C . ILE A 1 499 ? 132.580 118.103 127.064 1.00 12.01 499 ILE A C 1
ATOM 3479 O O . ILE A 1 499 ? 132.620 118.361 128.155 1.00 16.00 499 ILE A O 1
ATOM 3484 N N . SER A 1 500 ? 132.803 116.846 126.621 1.00 14.01 500 SER A N 1
ATOM 3485 C CA . SER A 1 500 ? 132.665 115.985 127.741 1.00 12.01 500 SER A CA 1
ATOM 3486 C C . SER A 1 500 ? 134.066 115.903 128.267 1.00 12.01 500 SER A C 1
ATOM 3487 O O . SER A 1 500 ? 134.247 115.747 129.498 1.00 16.00 500 SER A O 1
ATOM 3490 N N . ASN A 1 501 ? 135.056 116.404 127.680 1.00 14.01 501 ASN A N 1
ATOM 3491 C CA . ASN A 1 501 ? 136.354 116.466 128.174 1.00 12.01 501 ASN A CA 1
ATOM 3492 C C . ASN A 1 501 ? 136.224 117.767 128.815 1.00 12.01 501 ASN A C 1
ATOM 3493 O O . ASN A 1 501 ? 136.358 118.756 128.086 1.00 16.00 501 ASN A O 1
ATOM 3498 N N . ASP A 1 502 ? 136.560 117.693 130.058 1.00 14.01 502 ASP A N 1
ATOM 3499 C CA . ASP A 1 502 ? 136.591 118.589 131.165 1.00 12.01 502 ASP A CA 1
ATOM 3500 C C . ASP A 1 502 ? 137.397 119.764 130.937 1.00 12.01 502 ASP A C 1
ATOM 3501 O O . ASP A 1 502 ? 136.913 120.735 131.558 1.00 16.00 502 ASP A O 1
ATOM 3506 N N . ASN A 1 503 ? 138.428 119.686 130.132 1.00 14.01 503 ASN A N 1
ATOM 3507 C CA . ASN A 1 503 ? 139.306 120.769 129.937 1.00 12.01 503 ASN A CA 1
ATOM 3508 C C . ASN A 1 503 ? 138.445 121.836 129.259 1.00 12.01 503 ASN A C 1
ATOM 3509 O O . ASN A 1 503 ? 138.669 123.006 129.538 1.00 16.00 503 ASN A O 1
ATOM 3514 N N . ILE A 1 504 ? 137.566 121.535 128.303 1.00 14.01 504 ILE A N 1
ATOM 3515 C CA . ILE A 1 504 ? 136.709 122.592 127.873 1.00 12.01 504 ILE A CA 1
ATOM 3516 C C . ILE A 1 504 ? 135.807 123.109 128.977 1.00 12.01 504 ILE A C 1
ATOM 3517 O O . ILE A 1 504 ? 135.332 124.205 129.346 1.00 16.00 504 ILE A O 1
ATOM 3522 N N . ASN A 1 505 ? 135.624 122.283 129.943 1.00 14.01 505 ASN A N 1
ATOM 3523 C CA . ASN A 1 505 ? 134.676 123.048 130.717 1.00 12.01 505 ASN A CA 1
ATOM 3524 C C . ASN A 1 505 ? 135.455 124.133 131.445 1.00 12.01 505 ASN A C 1
ATOM 3525 O O . ASN A 1 505 ? 135.303 125.364 131.308 1.00 16.00 505 ASN A O 1
ATOM 3530 N N . LYS A 1 506 ? 136.596 123.803 131.783 1.00 14.01 506 LYS A N 1
ATOM 3531 C CA . LYS A 1 506 ? 137.260 124.804 132.451 1.00 12.01 506 LYS A CA 1
ATOM 3532 C C . LYS A 1 506 ? 137.640 125.838 131.349 1.00 12.01 506 LYS A C 1
ATOM 3533 O O . LYS A 1 506 ? 138.341 125.483 130.384 1.00 16.00 506 LYS A O 1
ATOM 3539 N N . GLN A 1 507 ? 137.556 127.044 131.687 1.00 14.01 507 GLN A N 1
ATOM 3540 C CA . GLN A 1 507 ? 137.796 127.942 130.575 1.00 12.01 507 GLN A CA 1
ATOM 3541 C C . GLN A 1 507 ? 136.836 127.974 129.486 1.00 12.01 507 GLN A C 1
ATOM 3542 O O . GLN A 1 507 ? 136.758 129.033 128.868 1.00 16.00 507 GLN A O 1
ATOM 3548 N N . LEU A 1 508 ? 136.156 127.098 129.122 1.00 14.01 508 LEU A N 1
ATOM 3549 C CA . LEU A 1 508 ? 135.520 127.509 127.987 1.00 12.01 508 LEU A CA 1
ATOM 3550 C C . LEU A 1 508 ? 134.149 127.623 127.706 1.00 12.01 508 LEU A C 1
ATOM 3551 O O . LEU A 1 508 ? 133.990 126.918 126.702 1.00 16.00 508 LEU A O 1
ATOM 3556 N N . PRO A 1 509 ? 133.414 128.414 128.187 1.00 14.01 509 PRO A N 1
ATOM 3557 C CA . PRO A 1 509 ? 132.020 128.626 128.072 1.00 12.01 509 PRO A CA 1
ATOM 3558 C C . PRO A 1 509 ? 131.665 128.943 126.770 1.00 12.01 509 PRO A C 1
ATOM 3559 O O . PRO A 1 509 ? 130.635 128.361 126.394 1.00 16.00 509 PRO A O 1
ATOM 3563 N N . THR A 1 510 ? 132.461 129.782 126.047 1.00 14.01 510 THR A N 1
ATOM 3564 C CA . THR A 1 510 ? 132.033 130.258 124.731 1.00 12.01 510 THR A CA 1
ATOM 3565 C C . THR A 1 510 ? 131.803 129.050 123.844 1.00 12.01 510 THR A C 1
ATOM 3566 O O . THR A 1 510 ? 130.787 129.123 123.142 1.00 16.00 510 THR A O 1
ATOM 3570 N N . VAL A 1 511 ? 132.835 128.110 123.803 1.00 14.01 511 VAL A N 1
ATOM 3571 C CA . VAL A 1 511 ? 132.958 127.054 122.971 1.00 12.01 511 VAL A CA 1
ATOM 3572 C C . VAL A 1 511 ? 131.802 126.249 123.254 1.00 12.01 511 VAL A C 1
ATOM 3573 O O . VAL A 1 511 ? 131.378 125.730 122.233 1.00 16.00 511 VAL A O 1
ATOM 3577 N N . LEU A 1 512 ? 131.336 126.350 124.544 1.00 14.01 512 LEU A N 1
ATOM 3578 C CA . LEU A 1 512 ? 130.241 125.537 125.013 1.00 12.01 512 LEU A CA 1
ATOM 3579 C C . LEU A 1 512 ? 128.969 126.062 124.452 1.00 12.01 512 LEU A C 1
ATOM 3580 O O . LEU A 1 512 ? 128.284 125.134 123.979 1.00 16.00 512 LEU A O 1
ATOM 3585 N N . ARG A 1 513 ? 128.826 127.427 124.366 1.00 14.01 513 ARG A N 1
ATOM 3586 C CA . ARG A 1 513 ? 127.783 128.023 123.877 1.00 12.01 513 ARG A CA 1
ATOM 3587 C C . ARG A 1 513 ? 127.622 127.768 122.457 1.00 12.01 513 ARG A C 1
ATOM 3588 O O . ARG A 1 513 ? 126.578 127.102 122.309 1.00 16.00 513 ARG A O 1
ATOM 3596 N N . GLU A 1 514 ? 128.558 127.991 121.615 1.00 14.01 514 GLU A N 1
ATOM 3597 C CA . GLU A 1 514 ? 128.471 127.812 120.229 1.00 12.01 514 GLU A CA 1
ATOM 3598 C C . GLU A 1 514 ? 128.048 126.429 119.963 1.00 12.01 514 GLU A C 1
ATOM 3599 O O . GLU A 1 514 ? 127.248 126.440 119.157 1.00 16.00 514 GLU A O 1
ATOM 3605 N N . CYS A 1 515 ? 128.599 125.443 120.738 1.00 14.01 515 CYS A N 1
ATOM 3606 C CA . CYS A 1 515 ? 128.350 124.060 120.558 1.00 12.01 515 CYS A CA 1
ATOM 3607 C C . CYS A 1 515 ? 127.065 123.765 120.736 1.00 12.01 515 CYS A C 1
ATOM 3608 O O . CYS A 1 515 ? 126.654 123.037 119.825 1.00 16.00 515 CYS A O 1
ATOM 3611 N N . ILE A 1 516 ? 126.446 124.445 121.759 1.00 14.01 516 ILE A N 1
ATOM 3612 C CA . ILE A 1 516 ? 125.109 124.219 122.154 1.00 12.01 516 ILE A CA 1
ATOM 3613 C C . ILE A 1 516 ? 124.259 124.612 121.091 1.00 12.01 516 ILE A C 1
ATOM 3614 O O . ILE A 1 516 ? 123.378 123.790 120.963 1.00 16.00 516 ILE A O 1
ATOM 3619 N N . TRP A 1 517 ? 124.598 125.709 120.391 1.00 14.01 517 TRP A N 1
ATOM 3620 C CA . TRP A 1 517 ? 123.829 126.213 119.331 1.00 12.01 517 TRP A CA 1
ATOM 3621 C C . TRP A 1 517 ? 123.844 125.310 118.211 1.00 12.01 517 TRP A C 1
ATOM 3622 O O . TRP A 1 517 ? 122.679 124.996 117.896 1.00 16.00 517 TRP A O 1
ATOM 3633 N N . CYS A 1 518 ? 125.106 124.892 117.785 1.00 14.01 518 CYS A N 1
ATOM 3634 C CA . CYS A 1 518 ? 125.173 124.038 116.695 1.00 12.01 518 CYS A CA 1
ATOM 3635 C C . CYS A 1 518 ? 124.333 122.893 116.971 1.00 12.01 518 CYS A C 1
ATOM 3636 O O . CYS A 1 518 ? 123.729 122.628 115.957 1.00 16.00 518 CYS A O 1
ATOM 3639 N N . LEU A 1 519 ? 124.247 122.375 118.232 1.00 14.01 519 LEU A N 1
ATOM 3640 C CA . LEU A 1 519 ? 123.440 121.216 118.475 1.00 12.01 519 LEU A CA 1
ATOM 3641 C C . LEU A 1 519 ? 121.867 121.576 118.325 1.00 12.01 519 LEU A C 1
ATOM 3642 O O . LEU A 1 519 ? 120.939 120.949 117.737 1.00 16.00 519 LEU A O 1
ATOM 3647 N N . GLY A 1 520 ? 121.456 122.804 118.688 1.00 14.01 520 GLY A N 1
ATOM 3648 C CA . GLY A 1 520 ? 120.038 122.657 118.567 1.00 12.01 520 GLY A CA 1
ATOM 3649 C C . GLY A 1 520 ? 119.707 122.609 117.113 1.00 12.01 520 GLY A C 1
ATOM 3650 O O . GLY A 1 520 ? 118.803 121.896 116.688 1.00 16.00 520 GLY A O 1
ATOM 3651 N N . GLU A 1 521 ? 120.499 123.377 116.340 1.00 14.01 521 GLU A N 1
ATOM 3652 C CA . GLU A 1 521 ? 120.228 123.376 114.945 1.00 12.01 521 GLU A CA 1
ATOM 3653 C C . GLU A 1 521 ? 120.360 122.085 114.233 1.00 12.01 521 GLU A C 1
ATOM 3654 O O . GLU A 1 521 ? 119.470 121.653 113.493 1.00 16.00 521 GLU A O 1
ATOM 3660 N N . PHE A 1 522 ? 121.451 121.381 114.593 1.00 14.01 522 PHE A N 1
ATOM 3661 C CA . PHE A 1 522 ? 121.561 120.149 113.951 1.00 12.01 522 PHE A CA 1
ATOM 3662 C C . PHE A 1 522 ? 121.231 118.958 114.590 1.00 12.01 522 PHE A C 1
ATOM 3663 O O . PHE A 1 522 ? 121.549 118.057 113.828 1.00 16.00 522 PHE A O 1
ATOM 3671 N N . SER A 1 523 ? 120.555 118.992 115.669 1.00 14.01 523 SER A N 1
ATOM 3672 C CA . SER A 1 523 ? 120.166 117.832 116.306 1.00 12.01 523 SER A CA 1
ATOM 3673 C C . SER A 1 523 ? 119.396 116.989 115.324 1.00 12.01 523 SER A C 1
ATOM 3674 O O . SER A 1 523 ? 119.262 115.773 115.501 1.00 16.00 523 SER A O 1
ATOM 3677 N N . THR A 1 524 ? 118.874 117.635 114.277 1.00 14.01 524 THR A N 1
ATOM 3678 C CA . THR A 1 524 ? 118.103 116.867 113.325 1.00 12.01 524 THR A CA 1
ATOM 3679 C C . THR A 1 524 ? 118.900 115.954 112.410 1.00 12.01 524 THR A C 1
ATOM 3680 O O . THR A 1 524 ? 118.342 115.261 111.570 1.00 16.00 524 THR A O 1
ATOM 3684 N N . LEU A 1 525 ? 120.209 115.988 112.565 1.00 14.01 525 LEU A N 1
ATOM 3685 C CA . LEU A 1 525 ? 121.157 115.262 111.795 1.00 12.01 525 LEU A CA 1
ATOM 3686 C C . LEU A 1 525 ? 121.730 114.291 112.734 1.00 12.01 525 LEU A C 1
ATOM 3687 O O . LEU A 1 525 ? 122.017 113.140 112.407 1.00 16.00 525 LEU A O 1
ATOM 3692 N N . VAL A 1 526 ? 121.761 114.750 114.018 1.00 14.01 526 VAL A N 1
ATOM 3693 C CA . VAL A 1 526 ? 122.466 113.923 114.959 1.00 12.01 526 VAL A CA 1
ATOM 3694 C C . VAL A 1 526 ? 121.507 112.861 115.529 1.00 12.01 526 VAL A C 1
ATOM 3695 O O . VAL A 1 526 ? 120.304 113.069 115.706 1.00 16.00 526 VAL A O 1
ATOM 3699 N N . GLU A 1 527 ? 122.130 111.735 115.782 1.00 14.01 527 GLU A N 1
ATOM 3700 C CA . GLU A 1 527 ? 121.710 110.399 116.239 1.00 12.01 527 GLU A CA 1
ATOM 3701 C C . GLU A 1 527 ? 121.270 110.338 117.675 1.00 12.01 527 GLU A C 1
ATOM 3702 O O . GLU A 1 527 ? 120.189 110.627 118.059 1.00 16.00 527 GLU A O 1
ATOM 3708 N N . ASN A 1 528 ? 122.238 110.567 118.506 1.00 14.01 528 ASN A N 1
ATOM 3709 C CA . ASN A 1 528 ? 122.513 110.620 119.969 1.00 12.01 528 ASN A CA 1
ATOM 3710 C C . ASN A 1 528 ? 122.122 111.980 120.425 1.00 12.01 528 ASN A C 1
ATOM 3711 O O . ASN A 1 528 ? 122.472 112.742 121.324 1.00 16.00 528 ASN A O 1
ATOM 3716 N N . GLY A 1 529 ? 120.936 112.159 120.053 1.00 14.01 529 GLY A N 1
ATOM 3717 C CA . GLY A 1 529 ? 120.496 113.383 120.424 1.00 12.01 529 GLY A CA 1
ATOM 3718 C C . GLY A 1 529 ? 120.632 113.119 121.939 1.00 12.01 529 GLY A C 1
ATOM 3719 O O . GLY A 1 529 ? 121.181 114.104 122.374 1.00 16.00 529 GLY A O 1
ATOM 3720 N N . ASN A 1 530 ? 120.540 111.898 122.585 1.00 14.01 530 ASN A N 1
ATOM 3721 C CA . ASN A 1 530 ? 120.820 111.726 124.065 1.00 12.01 530 ASN A CA 1
ATOM 3722 C C . ASN A 1 530 ? 122.159 112.133 124.624 1.00 12.01 530 ASN A C 1
ATOM 3723 O O . ASN A 1 530 ? 122.109 112.597 125.802 1.00 16.00 530 ASN A O 1
ATOM 3728 N N . ASP A 1 531 ? 123.284 111.745 123.961 1.00 14.01 531 ASP A N 1
ATOM 3729 C CA . ASP A 1 531 ? 124.422 112.059 124.659 1.00 12.01 531 ASP A CA 1
ATOM 3730 C C . ASP A 1 531 ? 124.473 113.426 124.759 1.00 12.01 531 ASP A C 1
ATOM 3731 O O . ASP A 1 531 ? 125.371 113.877 125.526 1.00 16.00 531 ASP A O 1
ATOM 3736 N N . LEU A 1 532 ? 123.928 114.055 123.645 1.00 14.01 532 LEU A N 1
ATOM 3737 C CA . LEU A 1 532 ? 123.912 115.449 123.715 1.00 12.01 532 LEU A CA 1
ATOM 3738 C C . LEU A 1 532 ? 122.991 115.808 124.789 1.00 12.01 532 LEU A C 1
ATOM 3739 O O . LEU A 1 532 ? 123.298 116.664 125.621 1.00 16.00 532 LEU A O 1
ATOM 3744 N N . ILE A 1 533 ? 121.809 115.026 124.848 1.00 14.01 533 ILE A N 1
ATOM 3745 C CA . ILE A 1 533 ? 121.393 115.802 125.848 1.00 12.01 533 ILE A CA 1
ATOM 3746 C C . ILE A 1 533 ? 121.980 115.543 127.132 1.00 12.01 533 ILE A C 1
ATOM 3747 O O . ILE A 1 533 ? 122.276 116.623 127.623 1.00 16.00 533 ILE A O 1
ATOM 3752 N N . LYS A 1 534 ? 121.918 114.251 127.718 1.00 14.01 534 LYS A N 1
ATOM 3753 C CA . LYS A 1 534 ? 122.674 113.949 128.800 1.00 12.01 534 LYS A CA 1
ATOM 3754 C C . LYS A 1 534 ? 123.690 114.337 128.025 1.00 12.01 534 LYS A C 1
ATOM 3755 O O . LYS A 1 534 ? 123.475 113.623 127.065 1.00 16.00 534 LYS A O 1
ATOM 3761 N N . ILE A 1 535 ? 124.741 115.011 127.847 1.00 14.01 535 ILE A N 1
ATOM 3762 C CA . ILE A 1 535 ? 125.620 116.021 128.003 1.00 12.01 535 ILE A CA 1
ATOM 3763 C C . ILE A 1 535 ? 125.026 117.330 127.553 1.00 12.01 535 ILE A C 1
ATOM 3764 O O . ILE A 1 535 ? 125.525 117.690 126.500 1.00 16.00 535 ILE A O 1
ATOM 3769 N N . MET A 1 536 ? 125.202 118.100 128.447 1.00 14.01 536 MET A N 1
ATOM 3770 C CA . MET A 1 536 ? 124.403 119.244 128.658 1.00 12.01 536 MET A CA 1
ATOM 3771 C C . MET A 1 536 ? 123.597 118.932 129.911 1.00 12.01 536 MET A C 1
ATOM 3772 O O . MET A 1 536 ? 123.816 119.340 131.100 1.00 16.00 536 MET A O 1
ATOM 3777 N N . THR A 1 537 ? 123.173 117.746 130.105 1.00 14.01 537 THR A N 1
ATOM 3778 C CA . THR A 1 537 ? 122.456 118.114 131.333 1.00 12.01 537 THR A CA 1
ATOM 3779 C C . THR A 1 537 ? 123.338 118.173 132.511 1.00 12.01 537 THR A C 1
ATOM 3780 O O . THR A 1 537 ? 123.465 119.217 133.066 1.00 16.00 537 THR A O 1
ATOM 3784 N N . GLU A 1 538 ? 124.126 117.111 132.709 1.00 14.01 538 GLU A N 1
ATOM 3785 C CA . GLU A 1 538 ? 125.209 117.031 133.699 1.00 12.01 538 GLU A CA 1
ATOM 3786 C C . GLU A 1 538 ? 126.162 118.165 133.593 1.00 12.01 538 GLU A C 1
ATOM 3787 O O . GLU A 1 538 ? 126.920 118.358 134.544 1.00 16.00 538 GLU A O 1
ATOM 3793 N N . ASN A 1 539 ? 126.423 118.659 132.389 1.00 14.01 539 ASN A N 1
ATOM 3794 C CA . ASN A 1 539 ? 127.392 119.656 132.564 1.00 12.01 539 ASN A CA 1
ATOM 3795 C C . ASN A 1 539 ? 126.680 120.948 132.780 1.00 12.01 539 ASN A C 1
ATOM 3796 O O . ASN A 1 539 ? 127.122 122.021 133.205 1.00 16.00 539 ASN A O 1
ATOM 3801 N N . ILE A 1 540 ? 125.455 120.874 133.055 1.00 14.01 540 ILE A N 1
ATOM 3802 C CA . ILE A 1 540 ? 125.035 122.209 133.068 1.00 12.01 540 ILE A CA 1
ATOM 3803 C C . ILE A 1 540 ? 125.519 123.049 134.275 1.00 12.01 540 ILE A C 1
ATOM 3804 O O . ILE A 1 540 ? 126.043 124.143 134.033 1.00 16.00 540 ILE A O 1
ATOM 3809 N N . SER A 1 541 ? 125.491 122.442 135.497 1.00 14.01 541 SER A N 1
ATOM 3810 C CA . SER A 1 541 ? 125.973 123.049 136.758 1.00 12.01 541 SER A CA 1
ATOM 3811 C C . SER A 1 541 ? 127.363 123.526 136.864 1.00 12.01 541 SER A C 1
ATOM 3812 O O . SER A 1 541 ? 127.774 124.091 137.881 1.00 16.00 541 SER A O 1
ATOM 3815 N N . TYR A 1 542 ? 128.006 123.221 135.852 1.00 14.01 542 TYR A N 1
ATOM 3816 C CA . TYR A 1 542 ? 129.370 123.651 135.933 1.00 12.01 542 TYR A CA 1
ATOM 3817 C C . TYR A 1 542 ? 129.580 124.925 135.162 1.00 12.01 542 TYR A C 1
ATOM 3818 O O . TYR A 1 542 ? 130.696 125.483 135.149 1.00 16.00 542 TYR A O 1
ATOM 3827 N N . TYR A 1 543 ? 128.498 125.369 134.482 1.00 14.01 543 TYR A N 1
ATOM 3828 C CA . TYR A 1 543 ? 128.559 126.440 133.512 1.00 12.01 543 TYR A CA 1
ATOM 3829 C C . TYR A 1 543 ? 128.296 127.922 133.778 1.00 12.01 543 TYR A C 1
ATOM 3830 O O . TYR A 1 543 ? 127.673 128.206 134.713 1.00 16.00 543 TYR A O 1
ATOM 3839 N N . SER A 1 544 ? 128.848 128.746 132.912 1.00 14.01 544 SER A N 1
ATOM 3840 C CA . SER A 1 544 ? 128.614 130.192 133.083 1.00 12.01 544 SER A CA 1
ATOM 3841 C C . SER A 1 544 ? 127.246 130.381 132.796 1.00 12.01 544 SER A C 1
ATOM 3842 O O . SER A 1 544 ? 126.791 129.473 132.080 1.00 16.00 544 SER A O 1
ATOM 3845 N N . HIS A 1 545 ? 126.643 131.520 133.268 1.00 14.01 545 HIS A N 1
ATOM 3846 C CA . HIS A 1 545 ? 125.326 132.052 132.919 1.00 12.01 545 HIS A CA 1
ATOM 3847 C C . HIS A 1 545 ? 125.165 132.284 131.397 1.00 12.01 545 HIS A C 1
ATOM 3848 O O . HIS A 1 545 ? 124.264 131.966 130.574 1.00 16.00 545 HIS A O 1
ATOM 3855 N N . SER A 1 546 ? 126.191 132.772 130.749 1.00 14.01 546 SER A N 1
ATOM 3856 C CA . SER A 1 546 ? 125.645 132.836 129.414 1.00 12.01 546 SER A CA 1
ATOM 3857 C C . SER A 1 546 ? 125.409 131.514 128.784 1.00 12.01 546 SER A C 1
ATOM 3858 O O . SER A 1 546 ? 124.321 131.404 128.122 1.00 16.00 546 SER A O 1
ATOM 3861 N N . VAL A 1 547 ? 126.233 130.525 129.178 1.00 14.01 547 VAL A N 1
ATOM 3862 C CA . VAL A 1 547 ? 126.204 129.269 128.600 1.00 12.01 547 VAL A CA 1
ATOM 3863 C C . VAL A 1 547 ? 125.006 128.492 128.940 1.00 12.01 547 VAL A C 1
ATOM 3864 O O . VAL A 1 547 ? 124.402 128.150 127.934 1.00 16.00 547 VAL A O 1
ATOM 3868 N N . GLN A 1 548 ? 124.735 128.523 130.344 1.00 14.01 548 GLN A N 1
ATOM 3869 C CA . GLN A 1 548 ? 123.602 127.933 130.938 1.00 12.01 548 GLN A CA 1
ATOM 3870 C C . GLN A 1 548 ? 122.417 128.263 130.235 1.00 12.01 548 GLN A C 1
ATOM 3871 O O . GLN A 1 548 ? 121.752 127.323 129.950 1.00 16.00 548 GLN A O 1
ATOM 3877 N N . GLU A 1 549 ? 122.272 129.551 129.871 1.00 14.01 549 GLU A N 1
ATOM 3878 C CA . GLU A 1 549 ? 121.068 130.012 129.175 1.00 12.01 549 GLU A CA 1
ATOM 3879 C C . GLU A 1 549 ? 121.001 129.403 127.844 1.00 12.01 549 GLU A C 1
ATOM 3880 O O . GLU A 1 549 ? 119.905 128.842 127.676 1.00 16.00 549 GLU A O 1
ATOM 3886 N N . VAL A 1 550 ? 122.214 129.354 127.247 1.00 14.01 550 VAL A N 1
ATOM 3887 C CA . VAL A 1 550 ? 122.237 128.862 125.888 1.00 12.01 550 VAL A CA 1
ATOM 3888 C C . VAL A 1 550 ? 121.959 127.515 125.809 1.00 12.01 550 VAL A C 1
ATOM 3889 O O . VAL A 1 550 ? 121.252 127.254 124.837 1.00 16.00 550 VAL A O 1
ATOM 3893 N N . LEU A 1 551 ? 122.394 126.778 126.856 1.00 14.01 551 LEU A N 1
ATOM 3894 C CA . LEU A 1 551 ? 122.204 125.384 126.960 1.00 12.01 551 LEU A CA 1
ATOM 3895 C C . LEU A 1 551 ? 120.806 125.096 127.134 1.00 12.01 551 LEU A C 1
ATOM 3896 O O . LEU A 1 551 ? 120.397 124.536 126.119 1.00 16.00 551 LEU A O 1
ATOM 3901 N N . ILE A 1 552 ? 120.161 125.642 128.097 1.00 14.01 552 ILE A N 1
ATOM 3902 C CA . ILE A 1 552 ? 118.810 125.375 128.338 1.00 12.01 552 ILE A CA 1
ATOM 3903 C C . ILE A 1 552 ? 118.064 125.512 127.217 1.00 12.01 552 ILE A C 1
ATOM 3904 O O . ILE A 1 552 ? 117.394 124.481 126.990 1.00 16.00 552 ILE A O 1
ATOM 3909 N N . LEU A 1 553 ? 118.335 126.632 126.468 1.00 14.01 553 LEU A N 1
ATOM 3910 C CA . LEU A 1 553 ? 117.518 126.871 125.346 1.00 12.01 553 LEU A CA 1
ATOM 3911 C C . LEU A 1 553 ? 117.674 125.831 124.318 1.00 12.01 553 LEU A C 1
ATOM 3912 O O . LEU A 1 553 ? 116.568 125.310 124.037 1.00 16.00 553 LEU A O 1
ATOM 3917 N N . ALA A 1 554 ? 118.969 125.466 124.022 1.00 14.01 554 ALA A N 1
ATOM 3918 C CA . ALA A 1 554 ? 119.216 124.523 123.007 1.00 12.01 554 ALA A CA 1
ATOM 3919 C C . ALA A 1 554 ? 118.554 123.247 123.272 1.00 12.01 554 ALA A C 1
ATOM 3920 O O . ALA A 1 554 ? 117.997 122.823 122.248 1.00 16.00 554 ALA A O 1
ATOM 3922 N N . LEU A 1 555 ? 118.507 122.858 124.601 1.00 14.01 555 LEU A N 1
ATOM 3923 C CA . LEU A 1 555 ? 118.017 121.588 124.980 1.00 12.01 555 LEU A CA 1
ATOM 3924 C C . LEU A 1 555 ? 116.631 121.468 124.656 1.00 12.01 555 LEU A C 1
ATOM 3925 O O . LEU A 1 555 ? 116.457 120.456 123.967 1.00 16.00 555 LEU A O 1
ATOM 3930 N N . VAL A 1 556 ? 115.839 122.535 124.986 1.00 14.01 556 VAL A N 1
ATOM 3931 C CA . VAL A 1 556 ? 114.451 122.505 124.776 1.00 12.01 556 VAL A CA 1
ATOM 3932 C C . VAL A 1 556 ? 114.128 122.366 123.375 1.00 12.01 556 VAL A C 1
ATOM 3933 O O . VAL A 1 556 ? 113.227 121.531 123.207 1.00 16.00 556 VAL A O 1
ATOM 3937 N N . LYS A 1 557 ? 114.977 123.016 122.525 1.00 14.01 557 LYS A N 1
ATOM 3938 C CA . LYS A 1 557 ? 114.781 123.001 121.124 1.00 12.01 557 LYS A CA 1
ATOM 3939 C C . LYS A 1 557 ? 114.846 121.620 120.611 1.00 12.01 557 LYS A C 1
ATOM 3940 O O . LYS A 1 557 ? 113.876 121.348 119.863 1.00 16.00 557 LYS A O 1
ATOM 3946 N N . VAL A 1 558 ? 115.810 120.850 121.175 1.00 14.01 558 VAL A N 1
ATOM 3947 C CA . VAL A 1 558 ? 116.049 119.519 120.757 1.00 12.01 558 VAL A CA 1
ATOM 3948 C C . VAL A 1 558 ? 114.973 118.675 121.052 1.00 12.01 558 VAL A C 1
ATOM 3949 O O . VAL A 1 558 ? 114.621 118.124 120.027 1.00 16.00 558 VAL A O 1
ATOM 3953 N N . PHE A 1 559 ? 114.448 118.726 122.296 1.00 14.01 559 PHE A N 1
ATOM 3954 C CA . PHE A 1 559 ? 113.415 117.910 122.823 1.00 12.01 559 PHE A CA 1
ATOM 3955 C C . PHE A 1 559 ? 112.224 118.057 122.008 1.00 12.01 559 PHE A C 1
ATOM 3956 O O . PHE A 1 559 ? 111.780 116.944 121.740 1.00 16.00 559 PHE A O 1
ATOM 3964 N N . SER A 1 560 ? 111.915 119.343 121.608 1.00 14.01 560 SER A N 1
ATOM 3965 C CA . SER A 1 560 ? 110.770 119.569 120.803 1.00 12.01 560 SER A CA 1
ATOM 3966 C C . SER A 1 560 ? 110.965 118.841 119.520 1.00 12.01 560 SER A C 1
ATOM 3967 O O . SER A 1 560 ? 109.998 118.069 119.317 1.00 16.00 560 SER A O 1
ATOM 3970 N N . ASN A 1 561 ? 112.154 118.961 118.879 1.00 14.01 561 ASN A N 1
ATOM 3971 C CA . ASN A 1 561 ? 112.383 118.303 117.632 1.00 12.01 561 ASN A CA 1
ATOM 3972 C C . ASN A 1 561 ? 112.344 116.829 117.779 1.00 12.01 561 ASN A C 1
ATOM 3973 O O . ASN A 1 561 ? 111.628 116.142 117.062 1.00 16.00 561 ASN A O 1
ATOM 3978 N N . TRP A 1 562 ? 113.019 116.333 118.825 1.00 14.01 562 TRP A N 1
ATOM 3979 C CA . TRP A 1 562 ? 113.032 114.938 118.944 1.00 12.01 562 TRP A CA 1
ATOM 3980 C C . TRP A 1 562 ? 111.727 114.355 118.913 1.00 12.01 562 TRP A C 1
ATOM 3981 O O . TRP A 1 562 ? 111.634 113.643 117.945 1.00 16.00 562 TRP A O 1
ATOM 3992 N N . CYS A 1 563 ? 110.828 114.792 119.834 1.00 14.01 563 CYS A N 1
ATOM 3993 C CA . CYS A 1 563 ? 109.503 114.280 120.051 1.00 12.01 563 CYS A CA 1
ATOM 3994 C C . CYS A 1 563 ? 108.834 114.260 118.732 1.00 12.01 563 CYS A C 1
ATOM 3995 O O . CYS A 1 563 ? 108.322 113.224 118.310 1.00 16.00 563 CYS A O 1
ATOM 3998 N N . ASN A 1 564 ? 108.945 115.337 117.994 1.00 14.01 564 ASN A N 1
ATOM 3999 C CA . ASN A 1 564 ? 108.397 115.260 116.698 1.00 12.01 564 ASN A CA 1
ATOM 4000 C C . ASN A 1 564 ? 109.136 114.187 115.830 1.00 12.01 564 ASN A C 1
ATOM 4001 O O . ASN A 1 564 ? 108.587 113.810 114.799 1.00 16.00 564 ASN A O 1
ATOM 4006 N N . ASN A 1 565 ? 110.459 113.873 116.063 1.00 14.01 565 ASN A N 1
ATOM 4007 C CA . ASN A 1 565 ? 111.175 113.087 115.105 1.00 12.01 565 ASN A CA 1
ATOM 4008 C C . ASN A 1 565 ? 111.604 111.690 115.679 1.00 12.01 565 ASN A C 1
ATOM 4009 O O . ASN A 1 565 ? 111.660 110.718 114.885 1.00 16.00 565 ASN A O 1
ATOM 4014 N N . PHE A 1 566 ? 111.317 111.483 116.920 1.00 14.01 566 PHE A N 1
ATOM 4015 C CA . PHE A 1 566 ? 111.885 110.398 117.654 1.00 12.01 566 PHE A CA 1
ATOM 4016 C C . PHE A 1 566 ? 111.856 109.049 117.402 1.00 12.01 566 PHE A C 1
ATOM 4017 O O . PHE A 1 566 ? 112.309 108.352 118.277 1.00 16.00 566 PHE A O 1
ATOM 4025 N N . GLN A 1 567 ? 111.477 108.767 116.239 1.00 14.01 567 GLN A N 1
ATOM 4026 C CA . GLN A 1 567 ? 111.003 107.629 115.571 1.00 12.01 567 GLN A CA 1
ATOM 4027 C C . GLN A 1 567 ? 112.074 106.737 115.519 1.00 12.01 567 GLN A C 1
ATOM 4028 O O . GLN A 1 567 ? 111.931 105.580 115.117 1.00 16.00 567 GLN A O 1
ATOM 4034 N N . GLU A 1 568 ? 113.082 107.149 116.186 1.00 14.01 568 GLU A N 1
ATOM 4035 C CA . GLU A 1 568 ? 114.169 106.327 116.116 1.00 12.01 568 GLU A CA 1
ATOM 4036 C C . GLU A 1 568 ? 113.541 104.992 116.718 1.00 12.01 568 GLU A C 1
ATOM 4037 O O . GLU A 1 568 ? 113.906 103.906 116.277 1.00 16.00 568 GLU A O 1
ATOM 4043 N N . ASP A 1 569 ? 112.670 105.085 117.694 1.00 14.01 569 ASP A N 1
ATOM 4044 C CA . ASP A 1 569 ? 111.932 104.107 118.496 1.00 12.01 569 ASP A CA 1
ATOM 4045 C C . ASP A 1 569 ? 111.398 105.289 119.239 1.00 12.01 569 ASP A C 1
ATOM 4046 O O . ASP A 1 569 ? 111.560 106.265 118.520 1.00 16.00 569 ASP A O 1
ATOM 4051 N N . LYS A 1 570 ? 110.272 105.341 119.863 1.00 14.01 570 LYS A N 1
ATOM 4052 C CA . LYS A 1 570 ? 110.492 106.657 120.523 1.00 12.01 570 LYS A CA 1
ATOM 4053 C C . LYS A 1 570 ? 111.723 106.690 121.303 1.00 12.01 570 LYS A C 1
ATOM 4054 O O . LYS A 1 570 ? 112.359 107.720 121.428 1.00 16.00 570 LYS A O 1
ATOM 4060 N N . ARG A 1 571 ? 112.074 105.583 121.802 1.00 14.01 571 ARG A N 1
ATOM 4061 C CA . ARG A 1 571 ? 113.131 105.557 122.710 1.00 12.01 571 ARG A CA 1
ATOM 4062 C C . ARG A 1 571 ? 112.721 106.170 123.995 1.00 12.01 571 ARG A C 1
ATOM 4063 O O . ARG A 1 571 ? 112.853 107.361 124.164 1.00 16.00 571 ARG A O 1
ATOM 4071 N N . PHE A 1 572 ? 112.695 105.326 124.936 1.00 14.01 572 PHE A N 1
ATOM 4072 C CA . PHE A 1 572 ? 112.381 105.420 126.319 1.00 12.01 572 PHE A CA 1
ATOM 4073 C C . PHE A 1 572 ? 113.069 106.474 127.137 1.00 12.01 572 PHE A C 1
ATOM 4074 O O . PHE A 1 572 ? 112.539 106.794 128.163 1.00 16.00 572 PHE A O 1
ATOM 4082 N N . GLU A 1 573 ? 114.219 106.833 126.584 1.00 14.01 573 GLU A N 1
ATOM 4083 C CA . GLU A 1 573 ? 115.255 107.778 126.881 1.00 12.01 573 GLU A CA 1
ATOM 4084 C C . GLU A 1 573 ? 114.541 109.083 126.519 1.00 12.01 573 GLU A C 1
ATOM 4085 O O . GLU A 1 573 ? 114.266 110.070 127.242 1.00 16.00 573 GLU A O 1
ATOM 4091 N N . ILE A 1 574 ? 113.946 109.203 125.388 1.00 14.01 574 ILE A N 1
ATOM 4092 C CA . ILE A 1 574 ? 113.538 110.563 125.364 1.00 12.01 574 ILE A CA 1
ATOM 4093 C C . ILE A 1 574 ? 112.863 110.938 126.607 1.00 12.01 574 ILE A C 1
ATOM 4094 O O . ILE A 1 574 ? 113.191 112.071 126.977 1.00 16.00 574 ILE A O 1
ATOM 4099 N N . LYS A 1 575 ? 112.039 109.978 127.154 1.00 14.01 575 LYS A N 1
ATOM 4100 C CA . LYS A 1 575 ? 111.278 110.163 128.296 1.00 12.01 575 LYS A CA 1
ATOM 4101 C C . LYS A 1 575 ? 112.145 110.419 129.418 1.00 12.01 575 LYS A C 1
ATOM 4102 O O . LYS A 1 575 ? 111.870 111.531 129.871 1.00 16.00 575 LYS A O 1
ATOM 4108 N N . MET A 1 576 ? 113.186 109.561 129.670 1.00 14.01 576 MET A N 1
ATOM 4109 C CA . MET A 1 576 ? 114.020 109.717 130.863 1.00 12.01 576 MET A CA 1
ATOM 4110 C C . MET A 1 576 ? 114.719 110.999 130.841 1.00 12.01 576 MET A C 1
ATOM 4111 O O . MET A 1 576 ? 114.663 111.596 131.953 1.00 16.00 576 MET A O 1
ATOM 4116 N N . VAL A 1 577 ? 115.151 111.387 129.598 1.00 14.01 577 VAL A N 1
ATOM 4117 C CA . VAL A 1 577 ? 115.936 112.562 129.389 1.00 12.01 577 VAL A CA 1
ATOM 4118 C C . VAL A 1 577 ? 115.107 113.735 129.675 1.00 12.01 577 VAL A C 1
ATOM 4119 O O . VAL A 1 577 ? 115.727 114.529 130.400 1.00 16.00 577 VAL A O 1
ATOM 4123 N N . LEU A 1 578 ? 113.787 113.691 129.283 1.00 14.01 578 LEU A N 1
ATOM 4124 C CA . LEU A 1 578 ? 112.907 114.773 129.560 1.00 12.01 578 LEU A CA 1
ATOM 4125 C C . LEU A 1 578 ? 112.828 114.993 131.035 1.00 12.01 578 LEU A C 1
ATOM 4126 O O . LEU A 1 578 ? 113.070 116.173 131.270 1.00 16.00 578 LEU A O 1
ATOM 4131 N N . LYS A 1 579 ? 112.706 113.892 131.849 1.00 14.01 579 LYS A N 1
ATOM 4132 C CA . LYS A 1 579 ? 112.553 114.010 133.261 1.00 12.01 579 LYS A CA 1
ATOM 4133 C C . LYS A 1 579 ? 113.728 114.678 133.830 1.00 12.01 579 LYS A C 1
ATOM 4134 O O . LYS A 1 579 ? 113.389 115.661 134.510 1.00 16.00 579 LYS A O 1
ATOM 4140 N N . GLU A 1 580 ? 114.951 114.218 133.386 1.00 14.01 580 GLU A N 1
ATOM 4141 C CA . GLU A 1 580 ? 116.124 114.801 133.932 1.00 12.01 580 GLU A CA 1
ATOM 4142 C C . GLU A 1 580 ? 116.169 116.266 133.675 1.00 12.01 580 GLU A C 1
ATOM 4143 O O . GLU A 1 580 ? 116.221 116.926 134.746 1.00 16.00 580 GLU A O 1
ATOM 4149 N N . LEU A 1 581 ? 115.924 116.647 132.374 1.00 14.01 581 LEU A N 1
ATOM 4150 C CA . LEU A 1 581 ? 116.045 117.999 131.976 1.00 12.01 581 LEU A CA 1
ATOM 4151 C C . LEU A 1 581 ? 115.215 118.861 132.809 1.00 12.01 581 LEU A C 1
ATOM 4152 O O . LEU A 1 581 ? 115.726 119.981 132.920 1.00 16.00 581 LEU A O 1
ATOM 4157 N N . ILE A 1 582 ? 114.180 118.238 133.417 1.00 14.01 582 ILE A N 1
ATOM 4158 C CA . ILE A 1 582 ? 113.233 118.896 134.215 1.00 12.01 582 ILE A CA 1
ATOM 4159 C C . ILE A 1 582 ? 113.878 119.232 135.481 1.00 12.01 582 ILE A C 1
ATOM 4160 O O . ILE A 1 582 ? 113.776 120.451 135.651 1.00 16.00 582 ILE A O 1
ATOM 4165 N N . GLU A 1 583 ? 114.549 118.229 136.145 1.00 14.01 583 GLU A N 1
ATOM 4166 C CA . GLU A 1 583 ? 115.069 118.497 137.428 1.00 12.01 583 GLU A CA 1
ATOM 4167 C C . GLU A 1 583 ? 116.062 119.548 137.338 1.00 12.01 583 GLU A C 1
ATOM 4168 O O . GLU A 1 583 ? 115.841 120.432 138.163 1.00 16.00 583 GLU A O 1
ATOM 4174 N N . PHE A 1 584 ? 116.942 119.477 136.306 1.00 14.01 584 PHE A N 1
ATOM 4175 C CA . PHE A 1 584 ? 117.985 120.405 136.131 1.00 12.01 584 PHE A CA 1
ATOM 4176 C C . PHE A 1 584 ? 117.545 121.791 136.025 1.00 12.01 584 PHE A C 1
ATOM 4177 O O . PHE A 1 584 ? 118.155 122.592 136.777 1.00 16.00 584 PHE A O 1
ATOM 4185 N N . PHE A 1 585 ? 116.520 121.961 135.124 1.00 14.01 585 PHE A N 1
ATOM 4186 C CA . PHE A 1 585 ? 116.060 123.262 134.878 1.00 12.01 585 PHE A CA 1
ATOM 4187 C C . PHE A 1 585 ? 115.525 123.825 136.128 1.00 12.01 585 PHE A C 1
ATOM 4188 O O . PHE A 1 585 ? 115.869 125.023 136.293 1.00 16.00 585 PHE A O 1
ATOM 4196 N N . GLU A 1 586 ? 115.010 122.952 137.003 1.00 14.01 586 GLU A N 1
ATOM 4197 C CA . GLU A 1 586 ? 114.631 123.478 138.215 1.00 12.01 586 GLU A CA 1
ATOM 4198 C C . GLU A 1 586 ? 115.896 123.752 138.911 1.00 12.01 586 GLU A C 1
ATOM 4199 O O . GLU A 1 586 ? 116.457 124.815 139.016 1.00 16.00 586 GLU A O 1
ATOM 4205 N N . ASN A 1 587 ? 116.848 122.823 138.775 1.00 14.01 587 ASN A N 1
ATOM 4206 C CA . ASN A 1 587 ? 117.747 123.420 139.666 1.00 12.01 587 ASN A CA 1
ATOM 4207 C C . ASN A 1 587 ? 118.057 124.885 139.199 1.00 12.01 587 ASN A C 1
ATOM 4208 O O . ASN A 1 587 ? 117.699 125.774 139.987 1.00 16.00 587 ASN A O 1
ATOM 4213 N N . LEU A 1 588 ? 118.461 125.093 137.927 1.00 14.01 588 LEU A N 1
ATOM 4214 C CA . LEU A 1 588 ? 118.820 126.453 137.408 1.00 12.01 588 LEU A CA 1
ATOM 4215 C C . LEU A 1 588 ? 117.887 127.663 137.566 1.00 12.01 588 LEU A C 1
ATOM 4216 O O . LEU A 1 588 ? 118.096 128.770 137.854 1.00 16.00 588 LEU A O 1
ATOM 4221 N N . SER A 1 589 ? 116.802 127.329 137.964 1.00 14.01 589 SER A N 1
ATOM 4222 C CA . SER A 1 589 ? 115.899 128.270 138.258 1.00 12.01 589 SER A CA 1
ATOM 4223 C C . SER A 1 589 ? 116.491 129.008 139.427 1.00 12.01 589 SER A C 1
ATOM 4224 O O . SER A 1 589 ? 116.057 130.128 139.726 1.00 16.00 589 SER A O 1
ATOM 4227 N N . TYR A 1 590 ? 117.578 128.453 140.059 1.00 14.01 590 TYR A N 1
ATOM 4228 C CA . TYR A 1 590 ? 118.266 129.069 141.146 1.00 12.01 590 TYR A CA 1
ATOM 4229 C C . TYR A 1 590 ? 119.585 129.803 140.809 1.00 12.01 590 TYR A C 1
ATOM 4230 O O . TYR A 1 590 ? 120.331 130.175 141.714 1.00 16.00 590 TYR A O 1
ATOM 4239 N N . SER A 1 591 ? 119.835 130.058 139.536 1.00 14.01 591 SER A N 1
ATOM 4240 C CA . SER A 1 591 ? 120.957 130.827 139.079 1.00 12.01 591 SER A CA 1
ATOM 4241 C C . SER A 1 591 ? 120.799 132.238 139.643 1.00 12.01 591 SER A C 1
ATOM 4242 O O . SER A 1 591 ? 119.676 132.746 139.728 1.00 16.00 591 SER A O 1
ATOM 4245 N N . SER A 1 592 ? 121.862 132.894 139.998 1.00 14.01 592 SER A N 1
ATOM 4246 C CA . SER A 1 592 ? 121.751 134.293 140.375 1.00 12.01 592 SER A CA 1
ATOM 4247 C C . SER A 1 592 ? 121.014 135.250 139.395 1.00 12.01 592 SER A C 1
ATOM 4248 O O . SER A 1 592 ? 120.457 136.256 139.843 1.00 16.00 592 SER A O 1
ATOM 4251 N N . THR A 1 593 ? 121.014 134.952 138.090 1.00 14.01 593 THR A N 1
ATOM 4252 C CA . THR A 1 593 ? 120.375 135.856 137.105 1.00 12.01 593 THR A CA 1
ATOM 4253 C C . THR A 1 593 ? 119.076 135.293 136.741 1.00 12.01 593 THR A C 1
ATOM 4254 O O . THR A 1 593 ? 119.181 134.458 135.823 1.00 16.00 593 THR A O 1
ATOM 4258 N N . PHE A 1 594 ? 118.012 135.938 137.235 1.00 14.01 594 PHE A N 1
ATOM 4259 C CA . PHE A 1 594 ? 116.654 135.554 137.096 1.00 12.01 594 PHE A CA 1
ATOM 4260 C C . PHE A 1 594 ? 116.256 135.257 135.714 1.00 12.01 594 PHE A C 1
ATOM 4261 O O . PHE A 1 594 ? 115.516 134.272 135.698 1.00 16.00 594 PHE A O 1
ATOM 4269 N N . GLU A 1 595 ? 116.764 135.942 134.740 1.00 14.01 595 GLU A N 1
ATOM 4270 C CA . GLU A 1 595 ? 116.378 135.727 133.408 1.00 12.01 595 GLU A CA 1
ATOM 4271 C C . GLU A 1 595 ? 116.578 134.300 133.075 1.00 12.01 595 GLU A C 1
ATOM 4272 O O . GLU A 1 595 ? 115.686 133.839 132.330 1.00 16.00 595 GLU A O 1
ATOM 4278 N N . VAL A 1 596 ? 117.727 133.718 133.459 1.00 14.01 596 VAL A N 1
ATOM 4279 C CA . VAL A 1 596 ? 118.122 132.415 133.103 1.00 12.01 596 VAL A CA 1
ATOM 4280 C C . VAL A 1 596 ? 117.336 131.495 133.848 1.00 12.01 596 VAL A C 1
ATOM 4281 O O . VAL A 1 596 ? 117.080 130.503 133.151 1.00 16.00 596 VAL A O 1
ATOM 4285 N N . GLN A 1 597 ? 116.908 131.958 135.090 1.00 14.01 597 GLN A N 1
ATOM 4286 C CA . GLN A 1 597 ? 116.111 131.104 135.961 1.00 12.01 597 GLN A CA 1
ATOM 4287 C C . GLN A 1 597 ? 114.833 130.764 135.296 1.00 12.01 597 GLN A C 1
ATOM 4288 O O . GLN A 1 597 ? 114.719 129.521 135.156 1.00 16.00 597 GLN A O 1
ATOM 4294 N N . GLU A 1 598 ? 114.085 131.787 134.824 1.00 14.01 598 GLU A N 1
ATOM 4295 C CA . GLU A 1 598 ? 112.801 131.571 134.293 1.00 12.01 598 GLU A CA 1
ATOM 4296 C C . GLU A 1 598 ? 112.898 130.725 133.136 1.00 12.01 598 GLU A C 1
ATOM 4297 O O . GLU A 1 598 ? 112.027 129.844 133.184 1.00 16.00 598 GLU A O 1
ATOM 4303 N N . ARG A 1 599 ? 113.978 130.931 132.287 1.00 14.01 599 ARG A N 1
ATOM 4304 C CA . ARG A 1 599 ? 114.137 130.136 131.090 1.00 12.01 599 ARG A CA 1
ATOM 4305 C C . ARG A 1 599 ? 114.110 128.671 131.394 1.00 12.01 599 ARG A C 1
ATOM 4306 O O . ARG A 1 599 ? 113.352 128.128 130.584 1.00 16.00 599 ARG A O 1
ATOM 4314 N N . SER A 1 600 ? 114.651 128.277 132.608 1.00 14.01 600 SER A N 1
ATOM 4315 C CA . SER A 1 600 ? 114.744 126.968 132.981 1.00 12.01 600 SER A CA 1
ATOM 4316 C C . SER A 1 600 ? 113.399 126.495 133.259 1.00 12.01 600 SER A C 1
ATOM 4317 O O . SER A 1 600 ? 113.144 125.620 132.454 1.00 16.00 600 SER A O 1
ATOM 4320 N N . VAL A 1 601 ? 112.667 127.123 134.228 1.00 14.01 601 VAL A N 1
ATOM 4321 C CA . VAL A 1 601 ? 111.320 126.732 134.710 1.00 12.01 601 VAL A CA 1
ATOM 4322 C C . VAL A 1 601 ? 110.447 126.695 133.476 1.00 12.01 601 VAL A C 1
ATOM 4323 O O . VAL A 1 601 ? 109.677 125.832 132.959 1.00 16.00 601 VAL A O 1
ATOM 4327 N N . GLU A 1 602 ? 110.650 127.627 132.670 1.00 14.01 602 GLU A N 1
ATOM 4328 C CA . GLU A 1 602 ? 109.758 127.355 131.640 1.00 12.01 602 GLU A CA 1
ATOM 4329 C C . GLU A 1 602 ? 109.824 126.027 131.063 1.00 12.01 602 GLU A C 1
ATOM 4330 O O . GLU A 1 602 ? 108.739 125.401 131.316 1.00 16.00 602 GLU A O 1
ATOM 4336 N N . VAL A 1 603 ? 111.101 125.637 130.527 1.00 14.01 603 VAL A N 1
ATOM 4337 C CA . VAL A 1 603 ? 111.405 124.454 129.781 1.00 12.01 603 VAL A CA 1
ATOM 4338 C C . VAL A 1 603 ? 111.100 123.296 130.629 1.00 12.01 603 VAL A C 1
ATOM 4339 O O . VAL A 1 603 ? 110.760 122.358 129.858 1.00 16.00 603 VAL A O 1
ATOM 4343 N N . LEU A 1 604 ? 111.047 123.469 132.008 1.00 14.01 604 LEU A N 1
ATOM 4344 C CA . LEU A 1 604 ? 110.692 122.385 132.890 1.00 12.01 604 LEU A CA 1
ATOM 4345 C C . LEU A 1 604 ? 109.360 121.920 132.649 1.00 12.01 604 LEU A C 1
ATOM 4346 O O . LEU A 1 604 ? 109.378 120.693 132.589 1.00 16.00 604 LEU A O 1
ATOM 4351 N N . GLU A 1 605 ? 108.384 122.842 132.441 1.00 14.01 605 GLU A N 1
ATOM 4352 C CA . GLU A 1 605 ? 107.042 122.405 132.293 1.00 12.01 605 GLU A CA 1
ATOM 4353 C C . GLU A 1 605 ? 106.944 121.581 131.093 1.00 12.01 605 GLU A C 1
ATOM 4354 O O . GLU A 1 605 ? 106.512 120.442 131.353 1.00 16.00 605 GLU A O 1
ATOM 4360 N N . PHE A 1 606 ? 107.528 122.170 129.926 1.00 14.01 606 PHE A N 1
ATOM 4361 C CA . PHE A 1 606 ? 107.362 121.506 128.662 1.00 12.01 606 PHE A CA 1
ATOM 4362 C C . PHE A 1 606 ? 107.656 120.095 128.673 1.00 12.01 606 PHE A C 1
ATOM 4363 O O . PHE A 1 606 ? 106.750 119.410 128.165 1.00 16.00 606 PHE A O 1
ATOM 4371 N N . LEU A 1 607 ? 108.830 119.809 129.282 1.00 14.01 607 LEU A N 1
ATOM 4372 C CA . LEU A 1 607 ? 109.319 118.517 129.405 1.00 12.01 607 LEU A CA 1
ATOM 4373 C C . LEU A 1 607 ? 108.391 117.710 130.131 1.00 12.01 607 LEU A C 1
ATOM 4374 O O . LEU A 1 607 ? 108.173 116.717 129.419 1.00 16.00 607 LEU A O 1
ATOM 4379 N N . ARG A 1 608 ? 107.794 118.232 131.271 1.00 14.01 608 ARG A N 1
ATOM 4380 C CA . ARG A 1 608 ? 106.947 117.438 132.066 1.00 12.01 608 ARG A CA 1
ATOM 4381 C C . ARG A 1 608 ? 105.862 116.963 131.263 1.00 12.01 608 ARG A C 1
ATOM 4382 O O . ARG A 1 608 ? 105.600 115.777 131.540 1.00 16.00 608 ARG A O 1
ATOM 4390 N N . LEU A 1 609 ? 105.397 117.846 130.289 1.00 14.01 609 LEU A N 1
ATOM 4391 C CA . LEU A 1 609 ? 104.280 117.487 129.470 1.00 12.01 609 LEU A CA 1
ATOM 4392 C C . LEU A 1 609 ? 104.597 116.393 128.583 1.00 12.01 609 LEU A C 1
ATOM 4393 O O . LEU A 1 609 ? 103.959 115.385 128.907 1.00 16.00 609 LEU A O 1
ATOM 4398 N N . SER A 1 610 ? 105.642 116.582 127.814 1.00 14.01 610 SER A N 1
ATOM 4399 C CA . SER A 1 610 ? 105.959 115.605 126.842 1.00 12.01 610 SER A CA 1
ATOM 4400 C C . SER A 1 610 ? 106.051 114.300 127.430 1.00 12.01 610 SER A C 1
ATOM 4401 O O . SER A 1 610 ? 105.707 113.437 126.608 1.00 16.00 610 SER A O 1
ATOM 4404 N N . LEU A 1 611 ? 106.401 114.257 128.682 1.00 14.01 611 LEU A N 1
ATOM 4405 C CA . LEU A 1 611 ? 106.553 113.028 129.337 1.00 12.01 611 LEU A CA 1
ATOM 4406 C C . LEU A 1 611 ? 105.270 112.423 129.507 1.00 12.01 611 LEU A C 1
ATOM 4407 O O . LEU A 1 611 ? 105.355 111.232 129.226 1.00 16.00 611 LEU A O 1
ATOM 4412 N N . GLU A 1 612 ? 104.211 113.243 129.827 1.00 14.01 612 GLU A N 1
ATOM 4413 C CA . GLU A 1 612 ? 102.994 112.617 130.063 1.00 12.01 612 GLU A CA 1
ATOM 4414 C C . GLU A 1 612 ? 102.497 112.054 128.810 1.00 12.01 612 GLU A C 1
ATOM 4415 O O . GLU A 1 612 ? 101.844 111.008 129.033 1.00 16.00 612 GLU A O 1
ATOM 4421 N N . ALA A 1 613 ? 102.946 112.666 127.730 1.00 14.01 613 ALA A N 1
ATOM 4422 C CA . ALA A 1 613 ? 102.432 112.162 126.529 1.00 12.01 613 ALA A CA 1
ATOM 4423 C C . ALA A 1 613 ? 103.059 110.939 126.122 1.00 12.01 613 ALA A C 1
ATOM 4424 O O . ALA A 1 613 ? 102.204 110.071 126.011 1.00 16.00 613 ALA A O 1
ATOM 4426 N N . LEU A 1 614 ? 104.431 110.910 126.118 1.00 14.01 614 LEU A N 1
ATOM 4427 C CA . LEU A 1 614 ? 105.116 109.732 125.725 1.00 12.01 614 LEU A CA 1
ATOM 4428 C C . LEU A 1 614 ? 104.709 108.577 126.551 1.00 12.01 614 LEU A C 1
ATOM 4429 O O . LEU A 1 614 ? 104.818 107.417 126.129 1.00 16.00 614 LEU A O 1
ATOM 4434 N N . GLU A 1 615 ? 104.137 108.878 127.734 1.00 14.01 615 GLU A N 1
ATOM 4435 C CA . GLU A 1 615 ? 103.860 107.725 128.374 1.00 12.01 615 GLU A CA 1
ATOM 4436 C C . GLU A 1 615 ? 102.739 106.980 127.811 1.00 12.01 615 GLU A C 1
ATOM 4437 O O . GLU A 1 615 ? 102.720 105.762 127.787 1.00 16.00 615 GLU A O 1
ATOM 4443 N N . GLU A 1 616 ? 101.817 107.753 127.205 1.00 14.01 616 GLU A N 1
ATOM 4444 C CA . GLU A 1 616 ? 100.704 107.062 126.660 1.00 12.01 616 GLU A CA 1
ATOM 4445 C C . GLU A 1 616 ? 101.029 106.368 125.340 1.00 12.01 616 GLU A C 1
ATOM 4446 O O . GLU A 1 616 ? 100.726 105.188 125.157 1.00 16.00 616 GLU A O 1
ATOM 4452 N N . ASP A 1 617 ? 101.800 107.075 124.478 1.00 14.01 617 ASP A N 1
ATOM 4453 C CA . ASP A 1 617 ? 102.183 106.538 123.214 1.00 12.01 617 ASP A CA 1
ATOM 4454 C C . ASP A 1 617 ? 103.450 106.964 122.707 1.00 12.01 617 ASP A C 1
ATOM 4455 O O . ASP A 1 617 ? 104.199 107.727 123.323 1.00 16.00 617 ASP A O 1
ATOM 4460 N N . THR A 1 618 ? 103.670 106.513 121.483 1.00 14.01 618 THR A N 1
ATOM 4461 C CA . THR A 1 618 ? 104.740 107.085 120.828 1.00 12.01 618 THR A CA 1
ATOM 4462 C C . THR A 1 618 ? 104.140 107.990 119.806 1.00 12.01 618 THR A C 1
ATOM 4463 O O . THR A 1 618 ? 104.392 109.183 119.861 1.00 16.00 618 THR A O 1
ATOM 4467 N N . GLU A 1 619 ? 103.221 107.371 118.961 1.00 14.01 619 GLU A N 1
ATOM 4468 C CA . GLU A 1 619 ? 102.623 108.114 117.837 1.00 12.01 619 GLU A CA 1
ATOM 4469 C C . GLU A 1 619 ? 101.827 109.262 118.220 1.00 12.01 619 GLU A C 1
ATOM 4470 O O . GLU A 1 619 ? 101.853 110.311 117.573 1.00 16.00 619 GLU A O 1
ATOM 4476 N N . GLY A 1 620 ? 101.111 109.091 119.266 1.00 14.01 620 GLY A N 1
ATOM 4477 C CA . GLY A 1 620 ? 100.309 110.192 119.605 1.00 12.01 620 GLY A CA 1
ATOM 4478 C C . GLY A 1 620 ? 100.971 111.418 120.117 1.00 12.01 620 GLY A C 1
ATOM 4479 O O . GLY A 1 620 ? 100.145 112.316 120.207 1.00 16.00 620 GLY A O 1
ATOM 4480 N N . LEU A 1 621 ? 102.331 111.434 120.247 1.00 14.01 621 LEU A N 1
ATOM 4481 C CA . LEU A 1 6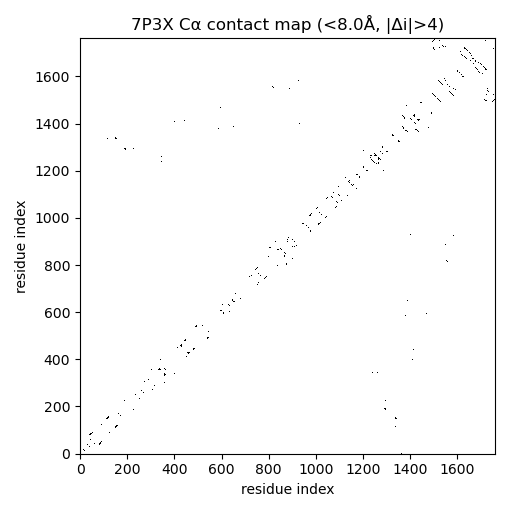21 ? 103.128 112.514 120.829 1.00 12.01 621 LEU A CA 1
ATOM 4482 C C . LEU A 1 621 ? 103.268 113.789 120.017 1.00 12.01 621 LEU A C 1
ATOM 4483 O O . LEU A 1 621 ? 103.134 114.992 120.375 1.00 16.00 621 LEU A O 1
ATOM 4488 N N . PRO A 1 622 ? 103.389 113.673 118.774 1.00 14.01 622 PRO A N 1
ATOM 4489 C CA . PRO A 1 622 ? 103.429 115.090 118.570 1.00 12.01 622 PRO A CA 1
ATOM 4490 C C . PRO A 1 622 ? 102.196 115.875 118.895 1.00 12.01 622 PRO A C 1
ATOM 4491 O O . PRO A 1 622 ? 102.397 117.088 119.030 1.00 16.00 622 PRO A O 1
ATOM 4495 N N . MET A 1 623 ? 100.989 115.224 118.761 1.00 14.01 623 MET A N 1
ATOM 4496 C CA . MET A 1 623 ? 99.726 115.883 118.811 1.00 12.01 623 MET A CA 1
ATOM 4497 C C . MET A 1 623 ? 99.464 116.361 120.082 1.00 12.01 623 MET A C 1
ATOM 4498 O O . MET A 1 623 ? 99.101 117.533 120.097 1.00 16.00 623 MET A O 1
ATOM 4503 N N . LEU A 1 624 ? 99.853 115.507 121.023 1.00 14.01 624 LEU A N 1
ATOM 4504 C CA . LEU A 1 624 ? 99.661 115.868 122.352 1.00 12.01 624 LEU A CA 1
ATOM 4505 C C . LEU A 1 624 ? 100.487 116.979 122.683 1.00 12.01 624 LEU A C 1
ATOM 4506 O O . LEU A 1 624 ? 99.831 117.759 123.360 1.00 16.00 624 LEU A O 1
ATOM 4511 N N . LEU A 1 625 ? 101.775 116.964 122.236 1.00 14.01 625 LEU A N 1
ATOM 4512 C CA . LEU A 1 625 ? 102.675 118.061 122.549 1.00 12.01 625 LEU A CA 1
ATOM 4513 C C . LEU A 1 625 ? 102.123 119.273 121.768 1.00 12.01 625 LEU A C 1
ATOM 4514 O O . LEU A 1 625 ? 101.819 120.396 122.209 1.00 16.00 625 LEU A O 1
ATOM 4519 N N . SER A 1 626 ? 101.724 119.090 120.516 1.00 14.01 626 SER A N 1
ATOM 4520 C CA . SER A 1 626 ? 101.303 120.366 120.027 1.00 12.01 626 SER A CA 1
ATOM 4521 C C . SER A 1 626 ? 100.114 120.895 120.722 1.00 12.01 626 SER A C 1
ATOM 4522 O O . SER A 1 626 ? 99.811 122.063 120.561 1.00 16.00 626 SER A O 1
ATOM 4525 N N . GLU A 1 627 ? 99.561 120.128 121.649 1.00 14.01 627 GLU A N 1
ATOM 4526 C CA . GLU A 1 627 ? 98.437 120.719 122.281 1.00 12.01 627 GLU A CA 1
ATOM 4527 C C . GLU A 1 627 ? 98.838 121.391 123.525 1.00 12.01 627 GLU A C 1
ATOM 4528 O O . GLU A 1 627 ? 98.485 122.588 123.562 1.00 16.00 627 GLU A O 1
ATOM 4534 N N . VAL A 1 628 ? 99.701 120.735 124.308 1.00 14.01 628 VAL A N 1
ATOM 4535 C CA . VAL A 1 628 ? 99.931 121.210 125.597 1.00 12.01 628 VAL A CA 1
ATOM 4536 C C . VAL A 1 628 ? 100.991 122.171 125.606 1.00 12.01 628 VAL A C 1
ATOM 4537 O O . VAL A 1 628 ? 100.609 123.204 126.137 1.00 16.00 628 VAL A O 1
ATOM 4541 N N . LEU A 1 629 ? 102.198 121.762 125.172 1.00 14.01 629 LEU A N 1
ATOM 4542 C CA . LEU A 1 629 ? 103.388 122.568 125.228 1.00 12.01 629 LEU A CA 1
ATOM 4543 C C . LEU A 1 629 ? 102.947 123.971 124.725 1.00 12.01 629 LEU A C 1
ATOM 4544 O O . LEU A 1 629 ? 103.032 125.082 125.271 1.00 16.00 629 LEU A O 1
ATOM 4549 N N . PRO A 1 630 ? 102.277 124.032 123.568 1.00 14.01 630 PRO A N 1
ATOM 4550 C CA . PRO A 1 630 ? 102.228 125.476 123.524 1.00 12.01 630 PRO A CA 1
ATOM 4551 C C . PRO A 1 630 ? 101.451 126.097 124.568 1.00 12.01 630 PRO A C 1
ATOM 4552 O O . PRO A 1 630 ? 101.906 127.220 124.813 1.00 16.00 630 PRO A O 1
ATOM 4556 N N . SER A 1 631 ? 100.544 125.301 125.244 1.00 14.01 631 SER A N 1
ATOM 4557 C CA . SER A 1 631 ? 99.684 125.937 126.183 1.00 12.01 631 SER A CA 1
ATOM 4558 C C . SER A 1 631 ? 100.324 126.382 127.357 1.00 12.01 631 SER A C 1
ATOM 4559 O O . SER A 1 631 ? 99.900 127.487 127.603 1.00 16.00 631 SER A O 1
ATOM 4562 N N . PHE A 1 632 ? 101.221 125.554 127.903 1.00 14.01 632 PHE A N 1
ATOM 4563 C CA . PHE A 1 632 ? 102.010 125.740 128.999 1.00 12.01 632 PHE A CA 1
ATOM 4564 C C . PHE A 1 632 ? 102.823 126.880 128.825 1.00 12.01 632 PHE A C 1
ATOM 4565 O O . PHE A 1 632 ? 102.499 127.798 129.588 1.00 16.00 632 PHE A O 1
ATOM 4573 N N . PHE A 1 633 ? 103.794 126.752 127.945 1.00 14.01 633 PHE A N 1
ATOM 4574 C CA . PHE A 1 633 ? 104.733 127.797 127.790 1.00 12.01 633 PHE A CA 1
ATOM 4575 C C . PHE A 1 633 ? 103.947 128.940 127.752 1.00 12.01 633 PHE A C 1
ATOM 4576 O O . PHE A 1 633 ? 104.388 129.705 128.557 1.00 16.00 633 PHE A O 1
ATOM 4584 N N . ASN A 1 634 ? 102.822 129.022 126.923 1.00 14.01 634 ASN A N 1
ATOM 4585 C CA . ASN A 1 634 ? 102.229 130.305 126.891 1.00 12.01 634 ASN A CA 1
ATOM 4586 C C . ASN A 1 634 ? 101.671 130.637 128.113 1.00 12.01 634 ASN A C 1
ATOM 4587 O O . ASN A 1 634 ? 101.876 131.809 128.338 1.00 16.00 634 ASN A O 1
ATOM 4592 N N . ALA A 1 635 ? 101.200 129.614 128.880 1.00 14.01 635 ALA A N 1
ATOM 4593 C CA . ALA A 1 635 ? 100.605 130.011 130.095 1.00 12.01 635 ALA A CA 1
ATOM 4594 C C . ALA A 1 635 ? 101.436 130.714 13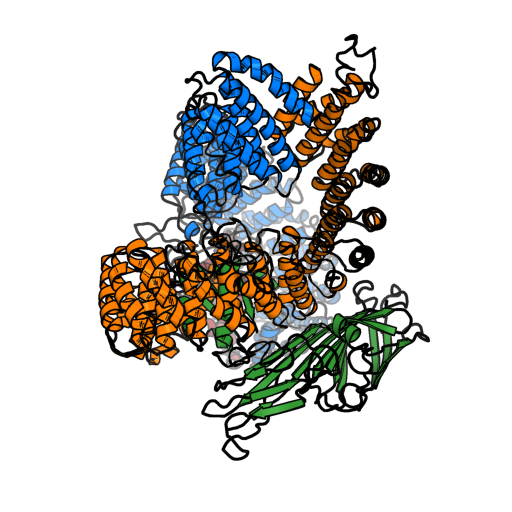0.995 1.00 12.01 635 ALA A C 1
ATOM 4595 O O . ALA A 1 635 ? 100.839 131.661 131.428 1.00 16.00 635 ALA A O 1
ATOM 4597 N N . TYR A 1 636 ? 102.688 130.183 131.238 1.00 14.01 636 TYR A N 1
ATOM 4598 C CA . TYR A 1 636 ? 103.640 130.669 132.231 1.00 12.01 636 TYR A CA 1
ATOM 4599 C C . TYR A 1 636 ? 104.019 132.046 131.893 1.00 12.01 636 TYR A C 1
ATOM 4600 O O . TYR A 1 636 ? 104.035 132.930 132.747 1.00 16.00 636 TYR A O 1
ATOM 4609 N N . GLU A 1 637 ? 104.445 132.195 130.626 1.00 14.01 637 GLU A N 1
ATOM 4610 C CA . GLU A 1 637 ? 104.788 133.478 130.123 1.00 12.01 637 GLU A CA 1
ATOM 4611 C C . GLU A 1 637 ? 103.475 134.230 130.008 1.00 12.01 637 GLU A C 1
ATOM 4612 O O . GLU A 1 637 ? 103.491 135.460 129.960 1.00 16.00 637 GLU A O 1
ATOM 4618 N N . LEU A 1 638 ? 102.280 133.557 130.169 1.00 14.01 638 LEU A N 1
ATOM 4619 C CA . LEU A 1 638 ? 101.372 134.544 129.822 1.00 12.01 638 LEU A CA 1
ATOM 4620 C C . LEU A 1 638 ? 100.808 134.905 131.234 1.00 12.01 638 LEU A C 1
ATOM 4621 O O . LEU A 1 638 ? 100.210 135.983 131.341 1.00 16.00 638 LEU A O 1
ATOM 4626 N N . MET B 2 1 ? 149.925 137.929 131.780 1.00 14.01 1 MET B N 1
ATOM 4627 C CA . MET B 2 1 ? 150.293 138.749 132.927 1.00 12.01 1 MET B CA 1
ATOM 4628 C C . MET B 2 1 ? 150.603 137.880 134.138 1.00 12.01 1 MET B C 1
ATOM 4629 O O . MET B 2 1 ? 151.691 137.959 134.708 1.00 16.00 1 MET B O 1
ATOM 4634 N N . VAL B 2 2 ? 149.646 137.042 134.522 1.00 14.01 2 VAL B N 1
ATOM 4635 C CA . VAL B 2 2 ? 149.821 136.169 135.677 1.00 12.01 2 VAL B CA 1
ATOM 4636 C C . VAL B 2 2 ? 150.981 135.182 135.503 1.00 12.01 2 VAL B C 1
ATOM 4637 O O . VAL B 2 2 ? 151.778 135.003 136.424 1.00 16.00 2 VAL B O 1
ATOM 4641 N N . ASP B 2 3 ? 151.105 134.560 134.331 1.00 14.01 3 ASP B N 1
ATOM 4642 C CA . ASP B 2 3 ? 152.219 133.646 134.094 1.00 12.01 3 ASP B CA 1
ATOM 4643 C C . ASP B 2 3 ? 153.564 134.380 134.193 1.00 12.01 3 ASP B C 1
ATOM 4644 O O . ASP B 2 3 ? 154.503 133.867 134.812 1.00 16.00 3 ASP B O 1
ATOM 4649 N N . SER B 2 4 ? 153.667 135.576 133.609 1.00 14.01 4 SER B N 1
ATOM 4650 C CA . SER B 2 4 ? 154.890 136.355 133.723 1.00 12.01 4 SER B CA 1
ATOM 4651 C C . SER B 2 4 ? 155.177 136.691 135.194 1.00 12.01 4 SER B C 1
ATOM 4652 O O . SER B 2 4 ? 156.325 136.584 135.627 1.00 16.00 4 SER B O 1
ATOM 4655 N N . ILE B 2 5 ? 154.163 137.076 135.974 1.00 14.01 5 ILE B N 1
ATOM 4656 C CA . ILE B 2 5 ? 154.392 137.342 137.388 1.00 12.01 5 ILE B CA 1
ATOM 4657 C C . ILE B 2 5 ? 154.907 136.081 138.096 1.00 12.01 5 ILE B C 1
ATOM 4658 O O . ILE B 2 5 ? 155.849 136.173 138.882 1.00 16.00 5 ILE B O 1
ATOM 4663 N N . HIS B 2 6 ? 154.334 134.907 137.815 1.00 14.01 6 HIS B N 1
ATOM 4664 C CA . HIS B 2 6 ? 154.835 133.681 138.428 1.00 12.01 6 HIS B CA 1
ATOM 4665 C C . HIS B 2 6 ? 156.300 133.437 138.042 1.00 12.01 6 HIS B C 1
ATOM 4666 O O . HIS B 2 6 ? 157.108 133.096 138.908 1.00 16.00 6 HIS B O 1
ATOM 4673 N N . ARG B 2 7 ? 156.665 133.631 136.773 1.00 14.01 7 ARG B N 1
ATOM 4674 C CA . ARG B 2 7 ? 158.062 133.459 136.387 1.00 12.01 7 ARG B CA 1
ATOM 4675 C C . ARG B 2 7 ? 158.973 134.445 137.136 1.00 12.01 7 ARG B C 1
ATOM 4676 O O . ARG B 2 7 ? 160.042 134.054 137.609 1.00 16.00 7 ARG B O 1
ATOM 4684 N N . ILE B 2 8 ? 158.564 135.708 137.270 1.00 14.01 8 ILE B N 1
ATOM 4685 C CA . ILE B 2 8 ? 159.365 136.663 138.024 1.00 12.01 8 ILE B CA 1
ATOM 4686 C C . ILE B 2 8 ? 159.516 136.216 139.485 1.00 12.01 8 ILE B C 1
ATOM 4687 O O . ILE B 2 8 ? 160.613 136.302 140.039 1.00 16.00 8 ILE B O 1
ATOM 4692 N N . ALA B 2 9 ? 158.443 135.730 140.116 1.00 14.01 9 ALA B N 1
ATOM 4693 C CA . ALA B 2 9 ? 158.549 135.233 141.482 1.00 12.01 9 ALA B CA 1
ATOM 4694 C C . ALA B 2 9 ? 159.529 134.053 141.553 1.00 12.01 9 ALA B C 1
ATOM 4695 O O . ALA B 2 9 ? 160.347 133.998 142.471 1.00 16.00 9 ALA B O 1
ATOM 4697 N N . SER B 2 10 ? 159.480 133.121 140.597 1.00 14.01 10 SER B N 1
ATOM 4698 C CA . SER B 2 10 ? 160.433 132.020 140.597 1.00 12.01 10 SER B CA 1
ATOM 4699 C C . SER B 2 10 ? 161.867 132.552 140.479 1.00 12.01 10 SER B C 1
ATOM 4700 O O . SER B 2 10 ? 162.746 132.091 141.205 1.00 16.00 10 SER B O 1
ATOM 4703 N N . ALA B 2 11 ? 162.117 133.531 139.604 1.00 14.01 11 ALA B N 1
ATOM 4704 C CA . ALA B 2 11 ? 163.454 134.105 139.500 1.00 12.01 11 ALA B CA 1
ATOM 4705 C C . ALA B 2 11 ? 163.887 134.746 140.829 1.00 12.01 11 ALA B C 1
ATOM 4706 O O . ALA B 2 11 ? 165.033 134.564 141.251 1.00 16.00 11 ALA B O 1
ATOM 4708 N N . LEU B 2 12 ? 162.996 135.482 141.500 1.00 14.01 12 LEU B N 1
ATOM 4709 C CA . LEU B 2 12 ? 163.338 136.060 142.794 1.00 12.01 12 LEU B CA 1
ATOM 4710 C C . LEU B 2 12 ? 163.677 134.960 143.810 1.00 12.01 12 LEU B C 1
ATOM 4711 O O . LEU B 2 12 ? 164.655 135.093 144.547 1.00 16.00 12 LEU B O 1
ATOM 4716 N N . ASP B 2 13 ? 162.902 133.873 143.852 1.00 14.01 13 ASP B N 1
ATOM 4717 C CA . ASP B 2 13 ? 163.220 132.771 144.752 1.00 12.01 13 ASP B CA 1
ATOM 4718 C C . ASP B 2 13 ? 164.598 132.182 144.416 1.00 12.01 13 ASP B C 1
ATOM 4719 O O . ASP B 2 13 ? 165.374 131.888 145.324 1.00 16.00 13 ASP B O 1
ATOM 4724 N N . THR B 2 14 ? 164.916 132.007 143.132 1.00 14.01 14 THR B N 1
ATOM 4725 C CA . THR B 2 14 ? 166.229 131.518 142.747 1.00 12.01 14 THR B CA 1
ATOM 4726 C C . THR B 2 14 ? 167.351 132.463 143.205 1.00 12.01 14 THR B C 1
ATOM 4727 O O . THR B 2 14 ? 168.393 131.978 143.641 1.00 16.00 14 THR B O 1
ATOM 4731 N N . ALA B 2 15 ? 167.170 133.786 143.086 1.00 14.01 15 ALA B N 1
ATOM 4732 C CA . ALA B 2 15 ? 168.176 134.744 143.550 1.00 12.01 15 ALA B CA 1
ATOM 4733 C C . ALA B 2 15 ? 168.427 134.536 145.043 1.00 12.01 15 ALA B C 1
ATOM 4734 O O . ALA B 2 15 ? 169.520 134.134 145.449 1.00 16.00 15 ALA B O 1
ATOM 4736 N N . LYS B 2 16 ? 167.439 134.869 145.869 1.00 14.01 16 LYS B N 1
ATOM 4737 C CA . LYS B 2 16 ? 167.551 134.620 147.297 1.00 12.01 16 LYS B CA 1
ATOM 4738 C C . LYS B 2 16 ? 167.732 133.130 147.595 1.00 12.01 16 LYS B C 1
ATOM 4739 O O . LYS B 2 16 ? 168.636 132.763 148.353 1.00 16.00 16 LYS B O 1
ATOM 4745 N N . VAL B 2 17 ? 166.948 132.257 146.962 1.00 14.01 17 VAL B N 1
ATOM 4746 C CA . VAL B 2 17 ? 167.110 130.842 147.240 1.00 12.01 17 VAL B CA 1
ATOM 4747 C C . VAL B 2 17 ? 168.491 130.351 146.811 1.00 12.01 17 VAL B C 1
ATOM 4748 O O . VAL B 2 17 ? 169.107 129.622 147.567 1.00 16.00 17 VAL B O 1
ATOM 4752 N N . ILE B 2 18 ? 169.023 130.761 145.658 1.00 14.01 18 ILE B N 1
ATOM 4753 C CA . ILE B 2 18 ? 170.354 130.272 145.309 1.00 12.01 18 ILE B CA 1
ATOM 4754 C C . ILE B 2 18 ? 171.398 130.757 146.335 1.00 12.01 18 ILE B C 1
ATOM 4755 O O . ILE B 2 18 ? 172.233 129.955 146.775 1.00 16.00 18 ILE B O 1
ATOM 4760 N N . THR B 2 19 ? 171.337 132.017 146.782 1.00 14.01 19 THR B N 1
ATOM 4761 C CA . THR B 2 19 ? 172.305 132.456 147.784 1.00 12.01 19 THR B CA 1
ATOM 4762 C C . THR B 2 19 ? 172.166 131.631 149.073 1.00 12.01 19 THR B C 1
ATOM 4763 O O . THR B 2 19 ? 173.175 131.141 149.619 1.00 16.00 19 THR B O 1
ATOM 4767 N N . ARG B 2 20 ? 170.932 131.414 149.535 1.00 14.01 20 ARG B N 1
ATOM 4768 C CA . ARG B 2 20 ? 170.736 130.616 150.732 1.00 12.01 20 ARG B CA 1
ATOM 4769 C C . ARG B 2 20 ? 171.273 129.198 150.535 1.00 12.01 20 ARG B C 1
ATOM 4770 O O . ARG B 2 20 ? 171.974 128.694 151.404 1.00 16.00 20 ARG B O 1
ATOM 4778 N N . GLU B 2 21 ? 171.012 128.569 149.390 1.00 14.01 21 GLU B N 1
ATOM 4779 C CA . GLU B 2 21 ? 171.509 127.232 149.155 1.00 12.01 21 GLU B CA 1
ATOM 4780 C C . GLU B 2 21 ? 173.028 127.220 149.213 1.00 12.01 21 GLU B C 1
ATOM 4781 O O . GLU B 2 21 ? 173.585 126.379 149.902 1.00 16.00 21 GLU B O 1
ATOM 4787 N N . ALA B 2 22 ? 173.712 128.173 148.578 1.00 14.01 22 ALA B N 1
ATOM 4788 C CA . ALA B 2 22 ? 175.168 128.160 148.645 1.00 12.01 22 ALA B CA 1
ATOM 4789 C C . ALA B 2 22 ? 175.663 128.301 150.088 1.00 12.01 22 ALA B C 1
ATOM 4790 O O . ALA B 2 22 ? 176.509 127.501 150.537 1.00 16.00 22 ALA B O 1
ATOM 4792 N N . ALA B 2 23 ? 175.094 129.236 150.854 1.00 14.01 23 ALA B N 1
ATOM 4793 C CA . ALA B 2 23 ? 175.543 129.376 152.236 1.00 12.01 23 ALA B CA 1
ATOM 4794 C C . ALA B 2 23 ? 175.299 128.088 153.036 1.00 12.01 23 ALA B C 1
ATOM 4795 O O . ALA B 2 23 ? 176.206 127.603 153.731 1.00 16.00 23 ALA B O 1
ATOM 4797 N N . ALA B 2 24 ? 174.115 127.490 152.894 1.00 14.01 24 ALA B N 1
ATOM 4798 C CA . ALA B 2 24 ? 173.817 126.262 153.604 1.00 12.01 24 ALA B CA 1
ATOM 4799 C C . ALA B 2 24 ? 174.773 125.146 153.200 1.00 12.01 24 ALA B C 1
ATOM 4800 O O . ALA B 2 24 ? 175.287 124.453 154.067 1.00 16.00 24 ALA B O 1
ATOM 4802 N N . VAL B 2 25 ? 175.062 124.989 151.909 1.00 14.01 25 VAL B N 1
ATOM 4803 C CA . VAL B 2 25 ? 175.975 123.949 151.495 1.00 12.01 25 VAL B CA 1
ATOM 4804 C C . VAL B 2 25 ? 177.341 124.165 152.128 1.00 12.01 25 VAL B C 1
ATOM 4805 O O . VAL B 2 25 ? 177.885 123.217 152.696 1.00 16.00 25 VAL B O 1
ATOM 4809 N N . ALA B 2 26 ? 177.950 125.326 152.136 1.00 14.01 26 ALA B N 1
ATOM 4810 C CA . ALA B 2 26 ? 179.212 125.199 152.806 1.00 12.01 26 ALA B CA 1
ATOM 4811 C C . ALA B 2 26 ? 179.118 123.716 153.291 1.00 12.01 26 ALA B C 1
ATOM 4812 O O . ALA B 2 26 ? 179.991 122.913 152.961 1.00 16.00 26 ALA B O 1
ATOM 4814 N N . THR B 2 27 ? 178.075 123.356 154.065 1.00 14.01 27 THR B N 1
ATOM 4815 C CA . THR B 2 27 ? 177.830 121.970 154.540 1.00 12.01 27 THR B CA 1
ATOM 4816 C C . THR B 2 27 ? 177.381 120.814 153.586 1.00 12.01 27 THR B C 1
ATOM 4817 O O . THR B 2 27 ? 177.919 119.711 153.681 1.00 16.00 27 THR B O 1
ATOM 4821 N N . SER B 2 28 ? 176.413 121.051 152.691 1.00 14.01 28 SER B N 1
ATOM 4822 C CA . SER B 2 28 ? 175.479 119.991 152.213 1.00 12.01 28 SER B CA 1
ATOM 4823 C C . SER B 2 28 ? 176.024 119.291 150.960 1.00 12.01 28 SER B C 1
ATOM 4824 O O . SER B 2 28 ? 175.432 118.389 150.367 1.00 16.00 28 SER B O 1
ATOM 4827 N N . LYS B 2 29 ? 177.191 119.792 150.625 1.00 14.01 29 LYS B N 1
ATOM 4828 C CA . LYS B 2 29 ? 178.101 119.469 149.504 1.00 12.01 29 LYS B CA 1
ATOM 4829 C C . LYS B 2 29 ? 177.419 119.615 148.145 1.00 12.01 29 LYS B C 1
ATOM 4830 O O . LYS B 2 29 ? 177.429 118.730 147.289 1.00 16.00 29 LYS B O 1
ATOM 4836 N N . LEU B 2 30 ? 176.852 120.805 147.999 1.00 14.01 30 LEU B N 1
ATOM 4837 C CA . LEU B 2 30 ? 176.627 121.591 149.235 1.00 12.01 30 LEU B CA 1
ATOM 4838 C C . LEU B 2 30 ? 175.074 121.565 149.532 1.00 12.01 30 LEU B C 1
ATOM 4839 O O . LEU B 2 30 ? 174.597 121.604 150.672 1.00 16.00 30 LEU B O 1
ATOM 4844 N N . GLY B 2 31 ? 174.364 121.545 148.372 1.00 14.01 31 GLY B N 1
ATOM 4845 C CA . GLY B 2 31 ? 172.956 121.755 147.894 1.00 12.01 31 GLY B CA 1
ATOM 4846 C C . GLY B 2 31 ? 172.235 123.075 148.303 1.00 12.01 31 GLY B C 1
ATOM 4847 O O . GLY B 2 31 ? 171.007 123.093 148.411 1.00 16.00 31 GLY B O 1
ATOM 4848 N N . GLU B 2 32 ? 172.990 124.166 148.523 1.00 14.01 32 GLU B N 1
ATOM 4849 C CA . GLU B 2 32 ? 172.435 125.500 148.895 1.00 12.01 32 GLU B CA 1
ATOM 4850 C C . GLU B 2 32 ? 171.966 126.379 147.808 1.00 12.01 32 GLU B C 1
ATOM 4851 O O . GLU B 2 32 ? 170.835 126.924 147.872 1.00 16.00 32 GLU B O 1
ATOM 4857 N N . SER B 2 33 ? 172.897 126.453 146.871 1.00 14.01 33 SER B N 1
ATOM 4858 C CA . SER B 2 33 ? 172.640 127.270 145.617 1.00 12.01 33 SER B CA 1
ATOM 4859 C C . SER B 2 33 ? 171.887 126.584 144.471 1.00 12.01 33 SER B C 1
ATOM 4860 O O . SER B 2 33 ? 171.835 127.306 143.478 1.00 16.00 33 SER B O 1
ATOM 4863 N N . SER B 2 34 ? 171.383 125.301 144.723 1.00 14.01 34 SER B N 1
ATOM 4864 C CA . SER B 2 34 ? 170.694 124.453 143.803 1.00 12.01 34 SER B CA 1
ATOM 4865 C C . SER B 2 34 ? 169.498 125.211 143.463 1.00 12.01 34 SER B C 1
ATOM 4866 O O . SER B 2 34 ? 169.411 125.469 142.266 1.00 16.00 34 SER B O 1
ATOM 4869 N N . TYR B 2 35 ? 168.555 125.267 144.482 1.00 14.01 35 TYR B N 1
ATOM 4870 C CA . TYR B 2 35 ? 167.228 125.705 144.352 1.00 12.01 35 TYR B CA 1
ATOM 4871 C C . TYR B 2 35 ? 167.264 126.756 143.443 1.00 12.01 35 TYR B C 1
ATOM 4872 O O . TYR B 2 35 ? 166.826 126.410 142.350 1.00 16.00 35 TYR B O 1
ATOM 4881 N N . THR B 2 36 ? 167.914 127.885 143.946 1.00 14.01 36 THR B N 1
ATOM 4882 C CA . THR B 2 36 ? 167.922 129.054 143.040 1.00 12.01 36 THR B CA 1
ATOM 4883 C C . THR B 2 36 ? 168.242 128.644 141.655 1.00 12.01 36 THR B C 1
ATOM 4884 O O . THR B 2 36 ? 167.725 129.446 140.895 1.00 16.00 36 THR B O 1
ATOM 4888 N N . TYR B 2 37 ? 168.827 127.429 141.443 1.00 14.01 37 TYR B N 1
ATOM 4889 C CA . TYR B 2 37 ? 169.216 126.931 140.156 1.00 12.01 37 TYR B CA 1
ATOM 4890 C C . TYR B 2 37 ? 167.980 126.366 139.585 1.00 12.01 37 TYR B C 1
ATOM 4891 O O . TYR B 2 37 ? 167.322 127.022 138.778 1.00 16.00 37 TYR B O 1
ATOM 4900 N N . TYR B 2 38 ? 167.604 125.193 140.059 1.00 14.01 38 TYR B N 1
ATOM 4901 C CA . TYR B 2 38 ? 166.448 124.728 139.478 1.00 12.01 38 TYR B CA 1
ATOM 4902 C C . TYR B 2 38 ? 165.336 125.798 139.505 1.00 12.01 38 TYR B C 1
ATOM 4903 O O . TYR B 2 38 ? 164.556 125.866 138.556 1.00 16.00 38 TYR B O 1
ATOM 4912 N N . SER B 2 39 ? 165.286 126.680 140.479 1.00 14.01 39 SER B N 1
ATOM 4913 C CA . SER B 2 39 ? 164.097 127.478 140.433 1.00 12.01 39 SER B CA 1
ATOM 4914 C C . SER B 2 39 ? 164.008 128.278 139.164 1.00 12.01 39 SER B C 1
ATOM 4915 O O . SER B 2 39 ? 162.932 128.572 138.658 1.00 16.00 39 SER B O 1
ATOM 4918 N N . GLN B 2 40 ? 165.181 128.235 138.549 1.00 14.01 40 GLN B N 1
ATOM 4919 C CA . GLN B 2 40 ? 165.484 128.738 137.236 1.00 12.01 40 GLN B CA 1
ATOM 4920 C C . GLN B 2 40 ? 166.155 127.483 136.642 1.00 12.01 40 GLN B C 1
ATOM 4921 O O . GLN B 2 40 ? 167.383 127.371 136.653 1.00 16.00 40 GLN B O 1
ATOM 4927 N N . ASN B 2 41 ? 165.328 126.543 136.165 1.00 14.01 41 ASN B N 1
ATOM 4928 C CA . ASN B 2 41 ? 165.748 125.242 135.583 1.00 12.01 41 ASN B CA 1
ATOM 4929 C C . ASN B 2 41 ? 166.573 124.257 136.458 1.00 12.01 41 ASN B C 1
ATOM 4930 O O . ASN B 2 41 ? 167.574 123.709 135.997 1.00 16.00 41 ASN B O 1
ATOM 4935 N N . ILE B 2 42 ? 166.146 124.041 137.704 1.00 14.01 42 ILE B N 1
ATOM 4936 C CA . ILE B 2 42 ? 166.674 122.962 138.573 1.00 12.01 42 ILE B CA 1
ATOM 4937 C C . ILE B 2 42 ? 166.257 121.539 138.116 1.00 12.01 42 ILE B C 1
ATOM 4938 O O . ILE B 2 42 ? 165.188 121.370 137.530 1.00 16.00 42 ILE B O 1
ATOM 4943 N N . ASN B 2 43 ? 167.094 120.527 138.391 1.00 14.01 43 ASN B N 1
ATOM 4944 C CA . ASN B 2 43 ? 166.826 119.129 137.984 1.00 12.01 43 ASN B CA 1
ATOM 4945 C C . ASN B 2 43 ? 167.093 118.025 139.044 1.00 12.01 43 ASN B C 1
ATOM 4946 O O . ASN B 2 43 ? 167.836 118.240 140.002 1.00 16.00 43 ASN B O 1
ATOM 4951 N N . PRO B 2 44 ? 166.469 116.838 138.849 1.00 14.01 44 PRO B N 1
ATOM 4952 C CA . PRO B 2 44 ? 166.443 115.564 139.563 1.00 12.01 44 PRO B CA 1
ATOM 4953 C C . PRO B 2 44 ? 167.755 114.989 139.830 1.00 12.01 44 PRO B C 1
ATOM 4954 O O . PRO B 2 44 ? 167.770 114.410 140.912 1.00 16.00 44 PRO B O 1
ATOM 4958 N N . GLN B 2 45 ? 168.739 115.242 138.896 1.00 14.01 45 GLN B N 1
ATOM 4959 C CA . GLN B 2 45 ? 170.085 114.710 139.053 1.00 12.01 45 GLN B CA 1
ATOM 4960 C C . GLN B 2 45 ? 170.804 115.293 140.197 1.00 12.01 45 GLN B C 1
ATOM 4961 O O . GLN B 2 45 ? 171.731 114.591 140.610 1.00 16.00 45 GLN B O 1
ATOM 4967 N N . GLN B 2 46 ? 170.498 116.582 140.470 1.00 14.01 46 GLN B N 1
ATOM 4968 C CA . GLN B 2 46 ? 171.161 117.359 141.441 1.00 12.01 46 GLN B CA 1
ATOM 4969 C C . GLN B 2 46 ? 170.699 116.907 142.718 1.00 12.01 46 GLN B C 1
ATOM 4970 O O . GLN B 2 46 ? 171.590 116.939 143.591 1.00 16.00 46 GLN B O 1
ATOM 4976 N N . LEU B 2 47 ? 169.418 116.333 142.636 1.00 14.01 47 LEU B N 1
ATOM 4977 C CA . LEU B 2 47 ? 168.710 115.944 143.849 1.00 12.01 47 LEU B CA 1
ATOM 4978 C C . LEU B 2 47 ? 169.200 114.647 144.299 1.00 12.01 47 LEU B C 1
ATOM 4979 O O . LEU B 2 47 ? 169.784 114.746 145.397 1.00 16.00 47 LEU B O 1
ATOM 4984 N N . VAL B 2 48 ? 169.141 113.636 143.374 1.00 14.01 48 VAL B N 1
ATOM 4985 C CA . VAL B 2 48 ? 169.549 112.323 143.629 1.00 12.01 48 VAL B CA 1
ATOM 4986 C C . VAL B 2 48 ? 170.944 112.290 144.067 1.00 12.01 48 VAL B C 1
ATOM 4987 O O . VAL B 2 48 ? 171.034 111.597 145.070 1.00 16.00 48 VAL B O 1
ATOM 4991 N N . THR B 2 49 ? 171.841 113.096 143.441 1.00 14.01 49 THR B N 1
ATOM 4992 C CA . THR B 2 49 ? 173.192 113.136 143.848 1.00 12.01 49 THR B CA 1
ATOM 4993 C C . THR B 2 49 ? 173.316 113.527 145.282 1.00 12.01 49 THR B C 1
ATOM 4994 O O . THR B 2 49 ? 174.150 112.836 145.883 1.00 16.00 49 THR B O 1
ATOM 4998 N N . LEU B 2 50 ? 172.401 114.387 145.770 1.00 14.01 50 LEU B N 1
ATOM 4999 C CA . LEU B 2 50 ? 172.514 114.967 147.075 1.00 12.01 50 LEU B CA 1
ATOM 5000 C C . LEU B 2 50 ? 172.166 113.886 148.069 1.00 12.01 50 LEU B C 1
ATOM 5001 O O . LEU B 2 50 ? 172.851 113.725 149.080 1.00 16.00 50 LEU B O 1
ATOM 5006 N N . LEU B 2 51 ? 171.197 113.051 147.720 1.00 14.01 51 LEU B N 1
ATOM 5007 C CA . LEU B 2 51 ? 170.933 111.920 148.544 1.00 12.01 51 LEU B CA 1
ATOM 5008 C C . LEU B 2 51 ? 172.158 111.043 148.483 1.00 12.01 51 LEU B C 1
ATOM 5009 O O . LEU B 2 51 ? 172.547 110.503 149.509 1.00 16.00 51 LEU B O 1
ATOM 5014 N N . ASN B 2 52 ? 172.930 111.012 147.353 1.00 14.01 52 ASN B N 1
ATOM 5015 C CA . ASN B 2 52 ? 173.868 110.017 147.647 1.00 12.01 52 ASN B CA 1
ATOM 5016 C C . ASN B 2 52 ? 175.084 110.574 148.301 1.00 12.01 52 ASN B C 1
ATOM 5017 O O . ASN B 2 52 ? 175.936 109.801 148.755 1.00 16.00 52 ASN B O 1
ATOM 5022 N N . SER B 2 53 ? 175.037 111.844 148.662 1.00 14.01 53 SER B N 1
ATOM 5023 C CA . SER B 2 53 ? 176.171 112.325 149.318 1.00 12.01 53 SER B CA 1
ATOM 5024 C C . SER B 2 53 ? 175.981 111.703 150.749 1.00 12.01 53 SER B C 1
ATOM 5025 O O . SER B 2 53 ? 174.837 111.437 151.126 1.00 16.00 53 SER B O 1
ATOM 5028 N N . ARG B 2 54 ? 176.995 111.471 151.494 1.00 14.01 54 ARG B N 1
ATOM 5029 C CA . ARG B 2 54 ? 177.031 110.892 152.863 1.00 12.01 54 ARG B CA 1
ATOM 5030 C C . ARG B 2 54 ? 176.601 111.643 154.180 1.00 12.01 54 ARG B C 1
ATOM 5031 O O . ARG B 2 54 ? 176.162 111.029 155.151 1.00 16.00 54 ARG B O 1
ATOM 5039 N N . ASN B 2 55 ? 176.792 112.940 154.183 1.00 14.01 55 ASN B N 1
ATOM 5040 C CA . ASN B 2 55 ? 176.574 113.989 155.200 1.00 12.01 55 ASN B CA 1
ATOM 5041 C C . ASN B 2 55 ? 175.146 114.249 155.266 1.00 12.01 55 ASN B C 1
ATOM 5042 O O . ASN B 2 55 ? 174.550 114.397 154.203 1.00 16.00 55 ASN B O 1
ATOM 5047 N N . SER B 2 56 ? 174.711 114.160 156.534 1.00 14.01 56 SER B N 1
ATOM 5048 C CA . SER B 2 56 ? 173.417 114.220 157.162 1.00 12.01 56 SER B CA 1
ATOM 5049 C C . SER B 2 56 ? 172.941 115.636 156.794 1.00 12.01 56 SER B C 1
ATOM 5050 O O . SER B 2 56 ? 171.935 115.995 156.176 1.00 16.00 56 SER B O 1
ATOM 5053 N N . ARG B 2 57 ? 173.812 116.570 156.777 1.00 14.01 57 ARG B N 1
ATOM 5054 C CA . ARG B 2 57 ? 173.048 117.761 156.452 1.00 12.01 57 ARG B CA 1
ATOM 5055 C C . ARG B 2 57 ? 172.485 117.563 155.057 1.00 12.01 57 ARG B C 1
ATOM 5056 O O . ARG B 2 57 ? 171.281 117.886 154.946 1.00 16.00 57 ARG B O 1
ATOM 5064 N N . GLU B 2 58 ? 173.339 116.985 154.147 1.00 14.01 58 GLU B N 1
ATOM 5065 C CA . GLU B 2 58 ? 173.057 116.809 152.722 1.00 12.01 58 GLU B CA 1
ATOM 5066 C C . GLU B 2 58 ? 171.912 115.911 152.514 1.00 12.01 58 GLU B C 1
ATOM 5067 O O . GLU B 2 58 ? 171.060 116.460 151.800 1.00 16.00 58 GLU B O 1
ATOM 5073 N N . VAL B 2 59 ? 171.885 114.787 153.279 1.00 14.01 59 VAL B N 1
ATOM 5074 C CA . VAL B 2 59 ? 170.882 113.752 153.162 1.00 12.01 59 VAL B CA 1
ATOM 5075 C C . VAL B 2 59 ? 169.575 114.371 153.438 1.00 12.01 59 VAL B C 1
ATOM 5076 O O . VAL B 2 59 ? 168.712 113.963 152.644 1.00 16.00 59 VAL B O 1
ATOM 5080 N N . ARG B 2 60 ? 169.559 115.334 154.410 1.00 14.01 60 ARG B N 1
ATOM 5081 C CA . ARG B 2 60 ? 168.385 116.079 154.843 1.00 12.01 60 ARG B CA 1
ATOM 5082 C C . ARG B 2 60 ? 168.092 117.091 153.806 1.00 12.01 60 ARG B C 1
ATOM 5083 O O . ARG B 2 60 ? 166.957 116.882 153.335 1.00 16.00 60 ARG B O 1
ATOM 5091 N N . ASP B 2 61 ? 169.130 117.930 153.402 1.00 14.01 61 ASP B N 1
ATOM 5092 C CA . ASP B 2 61 ? 168.858 118.952 152.419 1.00 12.01 61 ASP B CA 1
ATOM 5093 C C . ASP B 2 61 ? 168.234 118.360 151.231 1.00 12.01 61 ASP B C 1
ATOM 5094 O O . ASP B 2 61 ? 167.164 118.929 150.960 1.00 16.00 61 ASP B O 1
ATOM 5099 N N . ALA B 2 62 ? 168.782 117.209 150.744 1.00 14.01 62 ALA B N 1
ATOM 5100 C CA . ALA B 2 62 ? 168.283 116.577 149.584 1.00 12.01 62 ALA B CA 1
ATOM 5101 C C . ALA B 2 62 ? 166.866 116.263 149.708 1.00 12.01 62 ALA B C 1
ATOM 5102 O O . ALA B 2 62 ? 166.213 116.808 148.806 1.00 16.00 62 ALA B O 1
ATOM 5104 N N . MET B 2 63 ? 166.503 115.625 150.888 1.00 14.01 63 MET B N 1
ATOM 5105 C CA . MET B 2 63 ? 165.182 115.236 151.042 1.00 12.01 63 MET B CA 1
ATOM 5106 C C . MET B 2 63 ? 164.331 116.406 150.926 1.00 12.01 63 MET B C 1
ATOM 5107 O O . MET B 2 63 ? 163.290 116.094 150.334 1.00 16.00 63 MET B O 1
ATOM 5112 N N . LYS B 2 64 ? 164.865 117.603 151.310 1.00 14.01 64 LYS B N 1
ATOM 5113 C CA . LYS B 2 64 ? 164.060 118.765 151.288 1.00 12.01 64 LYS B CA 1
ATOM 5114 C C . LYS B 2 64 ? 163.714 119.177 149.916 1.00 12.01 64 LYS B C 1
ATOM 5115 O O . LYS B 2 64 ? 162.494 119.053 149.700 1.00 16.00 64 LYS B O 1
ATOM 5121 N N . ARG B 2 65 ? 164.781 119.418 149.096 1.00 14.01 65 ARG B N 1
ATOM 5122 C CA . ARG B 2 65 ? 164.575 119.946 147.779 1.00 12.01 65 ARG B CA 1
ATOM 5123 C C . ARG B 2 65 ? 163.632 119.125 147.021 1.00 12.01 65 ARG B C 1
ATOM 5124 O O . ARG B 2 65 ? 162.725 119.806 146.463 1.00 16.00 65 ARG B O 1
ATOM 5132 N N . ILE B 2 66 ? 163.794 117.793 147.230 1.00 14.01 66 ILE B N 1
ATOM 5133 C CA . ILE B 2 66 ? 163.086 116.782 146.522 1.00 12.01 66 ILE B CA 1
ATOM 5134 C C . ILE B 2 66 ? 161.688 116.925 146.725 1.00 12.01 66 ILE B C 1
ATOM 5135 O O . ILE B 2 66 ? 161.092 116.732 145.677 1.00 16.00 66 ILE B O 1
ATOM 5140 N N . ILE B 2 67 ? 161.320 117.376 147.918 1.00 14.01 67 ILE B N 1
ATOM 5141 C CA . ILE B 2 67 ? 159.961 117.567 148.308 1.00 12.01 67 ILE B CA 1
ATOM 5142 C C . ILE B 2 67 ? 159.464 118.815 147.803 1.00 12.01 67 ILE B C 1
ATOM 5143 O O . ILE B 2 67 ? 158.332 118.620 147.351 1.00 16.00 67 ILE B O 1
ATOM 5148 N N . SER B 2 68 ? 160.321 119.875 147.732 1.00 14.01 68 SER B N 1
ATOM 5149 C CA . SER B 2 68 ? 159.915 121.150 147.228 1.00 12.01 68 SER B CA 1
ATOM 5150 C C . SER B 2 68 ? 159.594 121.073 145.741 1.00 12.01 68 SER B C 1
ATOM 5151 O O . SER B 2 68 ? 158.459 121.491 145.503 1.00 16.00 68 SER B O 1
ATOM 5154 N N . ILE B 2 69 ? 160.479 120.379 144.961 1.00 14.01 69 ILE B N 1
ATOM 5155 C CA . ILE B 2 69 ? 160.351 120.208 143.530 1.00 12.01 69 ILE B CA 1
ATOM 5156 C C . ILE B 2 69 ? 159.150 119.296 143.320 1.00 12.01 69 ILE B C 1
ATOM 5157 O O . ILE B 2 69 ? 158.039 119.595 142.834 1.00 16.00 69 ILE B O 1
ATOM 5162 N N . MET B 2 70 ? 159.321 118.008 143.564 1.00 14.01 70 MET B N 1
ATOM 5163 C CA . MET B 2 70 ? 158.110 117.329 143.320 1.00 12.01 70 MET B CA 1
ATOM 5164 C C . MET B 2 70 ? 156.910 118.191 143.694 1.00 12.01 70 MET B C 1
ATOM 5165 O O . MET B 2 70 ? 155.860 117.963 143.144 1.00 16.00 70 MET B O 1
ATOM 5170 N N . ALA B 2 71 ? 157.098 119.258 144.454 1.00 14.01 71 ALA B N 1
ATOM 5171 C CA . ALA B 2 71 ? 155.979 120.067 144.918 1.00 12.01 71 ALA B CA 1
ATOM 5172 C C . ALA B 2 71 ? 155.680 121.351 144.178 1.00 12.01 71 ALA B C 1
ATOM 5173 O O . ALA B 2 71 ? 154.524 121.736 143.987 1.00 16.00 71 ALA B O 1
ATOM 5175 N N . SER B 2 72 ? 156.738 121.897 143.638 1.00 14.01 72 SER B N 1
ATOM 5176 C CA . SER B 2 72 ? 156.801 123.114 142.876 1.00 12.01 72 SER B CA 1
ATOM 5177 C C . SER B 2 72 ? 156.296 122.906 141.521 1.00 12.01 72 SER B C 1
ATOM 5178 O O . SER B 2 72 ? 156.176 123.850 140.746 1.00 16.00 72 SER B O 1
ATOM 5181 N N . ASP B 2 73 ? 156.034 121.675 141.192 1.00 14.01 73 ASP B N 1
ATOM 5182 C CA . ASP B 2 73 ? 155.642 121.424 139.897 1.00 12.01 73 ASP B CA 1
ATOM 5183 C C . ASP B 2 73 ? 156.784 121.367 139.052 1.00 12.01 73 ASP B C 1
ATOM 5184 O O . ASP B 2 73 ? 156.643 121.619 137.874 1.00 16.00 73 ASP B O 1
ATOM 5189 N N . ASP B 2 74 ? 157.994 121.066 139.586 1.00 14.01 74 ASP B N 1
ATOM 5190 C CA . ASP B 2 74 ? 158.953 120.983 138.507 1.00 12.01 74 ASP B CA 1
ATOM 5191 C C . ASP B 2 74 ? 158.698 119.603 138.093 1.00 12.01 74 ASP B C 1
ATOM 5192 O O . ASP B 2 74 ? 159.550 118.792 138.113 1.00 16.00 74 ASP B O 1
ATOM 5197 N N . ASP B 2 75 ? 157.576 119.502 137.538 1.00 14.01 75 ASP B N 1
ATOM 5198 C CA . ASP B 2 75 ? 156.766 118.467 137.046 1.00 12.01 75 ASP B CA 1
ATOM 5199 C C . ASP B 2 75 ? 157.288 117.416 136.153 1.00 12.01 75 ASP B C 1
ATOM 5200 O O . ASP B 2 75 ? 156.659 116.399 135.832 1.00 16.00 75 ASP B O 1
ATOM 5205 N N . SER B 2 76 ? 158.412 117.708 135.783 1.00 14.01 76 SER B N 1
ATOM 5206 C CA . SER B 2 76 ? 159.272 117.128 134.883 1.00 12.01 76 SER B CA 1
ATOM 5207 C C . SER B 2 76 ? 159.918 116.013 135.622 1.00 12.01 76 SER B C 1
ATOM 5208 O O . SER B 2 76 ? 160.585 115.165 135.033 1.00 16.00 76 SER B O 1
ATOM 5211 N N . ILE B 2 77 ? 159.574 115.916 136.905 1.00 14.01 77 ILE B N 1
ATOM 5212 C CA . ILE B 2 77 ? 160.286 115.299 137.912 1.00 12.01 77 ILE B CA 1
ATOM 5213 C C . ILE B 2 77 ? 159.727 113.960 138.108 1.00 12.01 77 ILE B C 1
ATOM 5214 O O . ILE B 2 77 ? 158.553 113.747 138.301 1.00 16.00 77 ILE B O 1
ATOM 5219 N N . ASP B 2 78 ? 160.647 112.963 138.169 1.00 14.01 78 ASP B N 1
ATOM 5220 C CA . ASP B 2 78 ? 160.122 111.614 138.065 1.00 12.01 78 ASP B CA 1
ATOM 5221 C C . ASP B 2 78 ? 159.885 111.167 139.465 1.00 12.01 78 ASP B C 1
ATOM 5222 O O . ASP B 2 78 ? 160.688 110.731 140.309 1.00 16.00 78 ASP B O 1
ATOM 5227 N N . VAL B 2 79 ? 158.717 110.646 139.614 1.00 14.01 79 VAL B N 1
ATOM 5228 C CA . VAL B 2 79 ? 159.009 110.469 140.994 1.00 12.01 79 VAL B CA 1
ATOM 5229 C C . VAL B 2 79 ? 159.520 109.192 141.460 1.00 12.01 79 VAL B C 1
ATOM 5230 O O . VAL B 2 79 ? 160.151 109.418 142.481 1.00 16.00 79 VAL B O 1
ATOM 5234 N N . GLN B 2 80 ? 159.436 108.082 140.659 1.00 14.01 80 GLN B N 1
ATOM 5235 C CA . GLN B 2 80 ? 160.042 106.872 141.115 1.00 12.01 80 GLN B CA 1
ATOM 5236 C C . GLN B 2 80 ? 161.493 106.860 141.464 1.00 12.01 80 GLN B C 1
ATOM 5237 O O . GLN B 2 80 ? 161.895 105.894 142.189 1.00 16.00 80 GLN B O 1
ATOM 5243 N N . LEU B 2 81 ? 162.223 107.774 140.860 1.00 14.01 81 LEU B N 1
ATOM 5244 C CA . LEU B 2 81 ? 163.551 107.758 141.281 1.00 12.01 81 LEU B CA 1
ATOM 5245 C C . LEU B 2 81 ? 163.761 108.312 142.665 1.00 12.01 81 LEU B C 1
ATOM 5246 O O . LEU B 2 81 ? 164.814 107.992 143.298 1.00 16.00 81 LEU B O 1
ATOM 5251 N N . TYR B 2 82 ? 162.698 109.032 143.167 1.00 14.01 82 TYR B N 1
ATOM 5252 C CA . TYR B 2 82 ? 163.128 109.546 144.327 1.00 12.01 82 TYR B CA 1
ATOM 5253 C C . TYR B 2 82 ? 162.479 108.626 145.230 1.00 12.01 82 TYR B C 1
ATOM 5254 O O . TYR B 2 82 ? 162.706 108.387 146.452 1.00 16.00 82 TYR B O 1
ATOM 5263 N N . PHE B 2 83 ? 161.919 107.627 144.615 1.00 14.01 83 PHE B N 1
ATOM 5264 C CA . PHE B 2 83 ? 161.245 107.156 145.705 1.00 12.01 83 PHE B CA 1
ATOM 5265 C C . PHE B 2 83 ? 162.050 106.275 146.526 1.00 12.01 83 PHE B C 1
ATOM 5266 O O . PHE B 2 83 ? 162.078 106.470 147.767 1.00 16.00 83 PHE B O 1
ATOM 5274 N N . ALA B 2 84 ? 162.620 105.289 145.603 1.00 14.01 84 ALA B N 1
ATOM 5275 C CA . ALA B 2 84 ? 163.472 104.195 146.079 1.00 12.01 84 ALA B CA 1
ATOM 5276 C C . ALA B 2 84 ? 164.545 104.625 146.917 1.00 12.01 84 ALA B C 1
ATOM 5277 O O . ALA B 2 84 ? 164.676 103.881 147.915 1.00 16.00 84 ALA B O 1
ATOM 5279 N N . ASP B 2 85 ? 165.033 105.856 146.663 1.00 14.01 85 ASP B N 1
ATOM 5280 C CA . ASP B 2 85 ? 166.140 106.225 147.468 1.00 12.01 85 ASP B CA 1
ATOM 5281 C C . ASP B 2 85 ? 165.782 106.666 148.823 1.00 12.01 85 ASP B C 1
ATOM 5282 O O . ASP B 2 85 ? 166.569 106.340 149.722 1.00 16.00 85 ASP B O 1
ATOM 5287 N N . VAL B 2 86 ? 164.582 107.241 148.886 1.00 14.01 86 VAL B N 1
ATOM 5288 C CA . VAL B 2 86 ? 164.008 107.793 150.061 1.00 12.01 86 VAL B CA 1
ATOM 5289 C C . VAL B 2 86 ? 163.603 106.693 150.935 1.00 12.01 86 VAL B C 1
ATOM 5290 O O . VAL B 2 86 ? 164.067 106.854 152.058 1.00 16.00 86 VAL B O 1
ATOM 5294 N N . VAL B 2 87 ? 162.965 105.634 150.363 1.00 14.01 87 VAL B N 1
ATOM 5295 C CA . VAL B 2 87 ? 162.549 104.443 151.106 1.00 12.01 87 VAL B CA 1
ATOM 5296 C C . VAL B 2 87 ? 163.856 103.914 151.648 1.00 12.01 87 VAL B C 1
ATOM 5297 O O . VAL B 2 87 ? 163.935 103.675 152.852 1.00 16.00 87 VAL B O 1
ATOM 5301 N N . LYS B 2 88 ? 164.898 103.774 150.861 1.00 14.01 88 LYS B N 1
ATOM 5302 C CA . LYS B 2 88 ? 165.997 103.134 151.560 1.00 12.01 88 LYS B CA 1
ATOM 5303 C C . LYS B 2 88 ? 166.252 103.908 152.865 1.00 12.01 88 LYS B C 1
ATOM 5304 O O . LYS B 2 88 ? 166.249 103.201 153.895 1.00 16.00 88 LYS B O 1
ATOM 5310 N N . ASN B 2 89 ? 166.096 105.258 152.864 1.00 14.01 89 ASN B N 1
ATOM 5311 C CA . ASN B 2 89 ? 166.448 106.147 154.000 1.00 12.01 89 ASN B CA 1
ATOM 5312 C C . ASN B 2 89 ? 165.491 106.119 155.151 1.00 12.01 89 ASN B C 1
ATOM 5313 O O . ASN B 2 89 ? 165.993 106.550 156.163 1.00 16.00 89 ASN B O 1
ATOM 5318 N N . ILE B 2 90 ? 164.320 105.511 154.983 1.00 14.01 90 ILE B N 1
ATOM 5319 C CA . ILE B 2 90 ? 163.203 105.216 155.889 1.00 12.01 90 ILE B CA 1
ATOM 5320 C C . ILE B 2 90 ? 163.732 104.179 156.767 1.00 12.01 90 ILE B C 1
ATOM 5321 O O . ILE B 2 90 ? 163.356 104.138 157.952 1.00 16.00 90 ILE B O 1
ATOM 5326 N N . THR B 2 91 ? 164.596 103.340 156.302 1.00 14.01 91 THR B N 1
ATOM 5327 C CA . THR B 2 91 ? 164.982 102.369 157.256 1.00 12.01 91 THR B CA 1
ATOM 5328 C C . THR B 2 91 ? 166.117 102.790 158.241 1.00 12.01 91 THR B C 1
ATOM 5329 O O . THR B 2 91 ? 166.580 101.978 159.055 1.00 16.00 91 THR B O 1
ATOM 5333 N N . THR B 2 92 ? 166.456 104.076 158.203 1.00 14.01 92 THR B N 1
ATOM 5334 C CA . THR B 2 92 ? 167.376 104.898 158.997 1.00 12.01 92 THR B CA 1
ATOM 5335 C C . THR B 2 92 ? 166.672 105.220 160.214 1.00 12.01 92 THR B C 1
ATOM 5336 O O . THR B 2 92 ? 165.504 105.605 160.182 1.00 16.00 92 THR B O 1
ATOM 5340 N N . ASN B 2 93 ? 167.326 105.082 161.315 1.00 14.01 93 ASN B N 1
ATOM 5341 C CA . ASN B 2 93 ? 166.598 105.292 162.508 1.00 12.01 93 ASN B CA 1
ATOM 5342 C C . ASN B 2 93 ? 166.360 106.750 162.939 1.00 12.01 93 ASN B C 1
ATOM 5343 O O . ASN B 2 93 ? 165.728 107.003 163.967 1.00 16.00 93 ASN B O 1
ATOM 5348 N N . ASP B 2 94 ? 166.819 107.668 162.138 1.00 14.01 94 ASP B N 1
ATOM 5349 C CA . ASP B 2 94 ? 166.777 109.110 162.386 1.00 12.01 94 ASP B CA 1
ATOM 5350 C C . ASP B 2 94 ? 165.419 109.625 162.075 1.00 12.01 94 ASP B C 1
ATOM 5351 O O . ASP B 2 94 ? 165.075 109.445 160.866 1.00 16.00 94 ASP B O 1
ATOM 5356 N N . THR B 2 95 ? 164.760 110.170 163.098 1.00 14.01 95 THR B N 1
ATOM 5357 C CA . THR B 2 95 ? 163.446 110.655 163.012 1.00 12.01 95 THR B CA 1
ATOM 5358 C C . THR B 2 95 ? 163.279 111.689 161.955 1.00 12.01 95 THR B C 1
ATOM 5359 O O . THR B 2 95 ? 162.243 111.500 161.300 1.00 16.00 95 THR B O 1
ATOM 5363 N N . LYS B 2 96 ? 164.242 112.607 161.787 1.00 14.01 96 LYS B N 1
ATOM 5364 C CA . LYS B 2 96 ? 164.075 113.699 160.857 1.00 12.01 96 LYS B CA 1
ATOM 5365 C C . LYS B 2 96 ? 163.899 113.176 159.521 1.00 12.01 96 LYS B C 1
ATOM 5366 O O . LYS B 2 96 ? 163.049 113.787 158.851 1.00 16.00 96 LYS B O 1
ATOM 5372 N N . VAL B 2 97 ? 164.655 112.091 159.250 1.00 14.01 97 VAL B N 1
ATOM 5373 C CA . VAL B 2 97 ? 164.675 111.450 157.975 1.00 12.01 97 VAL B CA 1
ATOM 5374 C C . VAL B 2 97 ? 163.405 110.760 157.824 1.00 12.01 97 VAL B C 1
ATOM 5375 O O . VAL B 2 97 ? 162.797 111.199 156.825 1.00 16.00 97 VAL B O 1
ATOM 5379 N N . LYS B 2 98 ? 163.060 109.895 158.861 1.00 14.01 98 LYS B N 1
ATOM 5380 C CA . LYS B 2 98 ? 161.830 109.145 158.732 1.00 12.01 98 LYS B CA 1
ATOM 5381 C C . LYS B 2 98 ? 160.706 110.041 158.378 1.00 12.01 98 LYS B C 1
ATOM 5382 O O . LYS B 2 98 ? 160.006 109.535 157.446 1.00 16.00 98 LYS B O 1
ATOM 5388 N N . ARG B 2 99 ? 160.749 111.326 158.931 1.00 14.01 99 ARG B N 1
ATOM 5389 C CA . ARG B 2 99 ? 159.671 112.196 158.724 1.00 12.01 99 ARG B CA 1
ATOM 5390 C C . ARG B 2 99 ? 159.610 112.651 157.356 1.00 12.01 99 ARG B C 1
ATOM 5391 O O . ARG B 2 99 ? 158.544 112.353 156.911 1.00 16.00 99 ARG B O 1
ATOM 5399 N N . LEU B 2 100 ? 160.737 113.173 156.812 1.00 14.01 100 LEU B N 1
ATOM 5400 C CA . LEU B 2 100 ? 160.756 113.612 155.497 1.00 12.01 100 LEU B CA 1
ATOM 5401 C C . LEU B 2 100 ? 160.361 112.604 154.510 1.00 12.01 100 LEU B C 1
ATOM 5402 O O . LEU B 2 100 ? 159.689 113.100 153.585 1.00 16.00 100 LEU B O 1
ATOM 5407 N N . ILE B 2 101 ? 160.696 111.330 154.836 1.00 14.01 101 ILE B N 1
ATOM 5408 C CA . ILE B 2 101 ? 160.619 110.252 153.904 1.00 12.01 101 ILE B CA 1
ATOM 5409 C C . ILE B 2 101 ? 159.185 109.995 153.642 1.00 12.01 101 ILE B C 1
ATOM 5410 O O . ILE B 2 101 ? 158.925 109.926 152.428 1.00 16.00 101 ILE B O 1
ATOM 5415 N N . HIS B 2 102 ? 158.401 109.966 154.763 1.00 14.01 102 HIS B N 1
ATOM 5416 C CA . HIS B 2 102 ? 156.932 109.799 154.920 1.00 12.01 102 HIS B CA 1
ATOM 5417 C C . HIS B 2 102 ? 156.360 111.059 154.225 1.00 12.01 102 HIS B C 1
ATOM 5418 O O . HIS B 2 102 ? 155.541 111.263 153.337 1.00 16.00 102 HIS B O 1
ATOM 5425 N N . LEU B 2 103 ? 156.994 112.133 154.420 1.00 14.01 103 LEU B N 1
ATOM 5426 C CA . LEU B 2 103 ? 156.277 113.146 153.680 1.00 12.01 103 LEU B CA 1
ATOM 5427 C C . LEU B 2 103 ? 156.306 112.941 152.167 1.00 12.01 103 LEU B C 1
ATOM 5428 O O . LEU B 2 103 ? 155.154 113.098 151.664 1.00 16.00 103 LEU B O 1
ATOM 5433 N N . TYR B 2 104 ? 157.443 112.436 151.674 1.00 14.01 104 TYR B N 1
ATOM 5434 C CA . TYR B 2 104 ? 157.595 112.165 150.296 1.00 12.01 104 TYR B CA 1
ATOM 5435 C C . TYR B 2 104 ? 156.695 111.118 149.721 1.00 12.01 104 TYR B C 1
ATOM 5436 O O . TYR B 2 104 ? 155.943 111.574 148.834 1.00 16.00 104 TYR B O 1
ATOM 5445 N N . LEU B 2 105 ? 156.799 109.892 150.353 1.00 14.01 105 LEU B N 1
ATOM 5446 C CA . LEU B 2 105 ? 155.983 108.706 150.115 1.00 12.01 105 LEU B CA 1
ATOM 5447 C C . LEU B 2 105 ? 154.570 109.212 149.853 1.00 12.01 105 LEU B C 1
ATOM 5448 O O . LEU B 2 105 ? 153.994 109.605 148.869 1.00 16.00 105 LEU B O 1
ATOM 5453 N N . LEU B 2 106 ? 153.927 109.555 150.891 1.00 14.01 106 LEU B N 1
ATOM 5454 C CA . LEU B 2 106 ? 152.612 109.872 150.400 1.00 12.01 106 LEU B CA 1
ATOM 5455 C C . LEU B 2 106 ? 152.793 110.554 149.026 1.00 12.01 106 LEU B C 1
ATOM 5456 O O . LEU B 2 106 ? 152.056 110.028 148.140 1.00 16.00 106 LEU B O 1
ATOM 5461 N N . ARG B 2 107 ? 153.853 111.464 148.872 1.00 14.01 107 ARG B N 1
ATOM 5462 C CA . ARG B 2 107 ? 153.919 112.147 147.574 1.00 12.01 107 ARG B CA 1
ATOM 5463 C C . ARG B 2 107 ? 153.723 111.190 146.286 1.00 12.01 107 ARG B C 1
ATOM 5464 O O . ARG B 2 107 ? 152.937 111.552 145.335 1.00 16.00 107 ARG B O 1
ATOM 5472 N N . PHE B 2 108 ? 154.277 110.003 146.397 1.00 14.01 108 PHE B N 1
ATOM 5473 C CA . PHE B 2 108 ? 154.279 108.947 145.384 1.00 12.01 108 PHE B CA 1
ATOM 5474 C C . PHE B 2 108 ? 153.079 108.055 145.597 1.00 12.01 108 PHE B C 1
ATOM 5475 O O . PHE B 2 108 ? 152.022 107.844 145.050 1.00 16.00 108 PHE B O 1
ATOM 5483 N N . ALA B 2 109 ? 153.249 107.231 146.512 1.00 14.01 109 ALA B N 1
ATOM 5484 C CA . ALA B 2 109 ? 152.071 106.462 146.671 1.00 12.01 109 ALA B CA 1
ATOM 5485 C C . ALA B 2 109 ? 151.014 107.203 146.027 1.00 12.01 109 ALA B C 1
ATOM 5486 O O . ALA B 2 109 ? 150.078 106.588 145.527 1.00 16.00 109 ALA B O 1
ATOM 5488 N N . GLU B 2 110 ? 151.165 108.508 145.837 1.00 14.01 110 GLU B N 1
ATOM 5489 C CA . GLU B 2 110 ? 149.878 108.842 145.329 1.00 12.01 110 GLU B CA 1
ATOM 5490 C C . GLU B 2 110 ? 149.577 107.927 144.138 1.00 12.01 110 GLU B C 1
ATOM 5491 O O . GLU B 2 110 ? 148.421 107.653 143.869 1.00 16.00 110 GLU B O 1
ATOM 5497 N N . ASN B 2 111 ? 150.591 107.364 143.513 1.00 14.01 111 ASN B N 1
ATOM 5498 C CA . ASN B 2 111 ? 150.223 106.477 142.320 1.00 12.01 111 ASN B CA 1
ATOM 5499 C C . ASN B 2 111 ? 150.460 104.914 142.159 1.00 12.01 111 ASN B C 1
ATOM 5500 O O . ASN B 2 111 ? 149.538 104.158 141.854 1.00 16.00 111 ASN B O 1
ATOM 5505 N N . ASP B 2 112 ? 151.690 104.506 142.388 1.00 14.01 112 ASP B N 1
ATOM 5506 C CA . ASP B 2 112 ? 152.377 103.191 142.236 1.00 12.01 112 ASP B CA 1
ATOM 5507 C C . ASP B 2 112 ? 152.430 102.042 143.287 1.00 12.01 112 ASP B C 1
ATOM 5508 O O . ASP B 2 112 ? 153.190 102.379 144.230 1.00 16.00 112 ASP B O 1
ATOM 5513 N N . PRO B 2 113 ? 151.953 100.796 142.992 1.00 14.01 113 PRO B N 1
ATOM 5514 C CA . PRO B 2 113 ? 151.927 99.638 143.897 1.00 12.01 113 PRO B CA 1
ATOM 5515 C C . PRO B 2 113 ? 153.279 99.168 144.368 1.00 12.01 113 PRO B C 1
ATOM 5516 O O . PRO B 2 113 ? 153.358 98.969 145.591 1.00 16.00 113 PRO B O 1
ATOM 5520 N N . ASN B 2 114 ? 154.321 99.006 143.537 1.00 14.01 114 ASN B N 1
ATOM 5521 C CA . ASN B 2 114 ? 155.435 98.415 144.213 1.00 12.01 114 ASN B CA 1
ATOM 5522 C C . ASN B 2 114 ? 155.912 99.380 145.292 1.00 12.01 114 ASN B C 1
ATOM 5523 O O . ASN B 2 114 ? 156.390 98.863 146.350 1.00 16.00 114 ASN B O 1
ATOM 5528 N N . LEU B 2 115 ? 155.910 100.683 144.906 1.00 14.01 115 LEU B N 1
ATOM 5529 C CA . LEU B 2 115 ? 156.531 101.726 145.612 1.00 12.01 115 LEU B CA 1
ATOM 5530 C C . LEU B 2 115 ? 155.838 101.917 146.823 1.00 12.01 115 LEU B C 1
ATOM 5531 O O . LEU B 2 115 ? 156.592 102.046 147.798 1.00 16.00 115 LEU B O 1
ATOM 5536 N N . THR B 2 116 ? 154.484 101.618 146.652 1.00 14.01 116 THR B N 1
ATOM 5537 C CA . THR B 2 116 ? 153.561 101.657 147.797 1.00 12.01 116 THR B CA 1
ATOM 5538 C C . THR B 2 116 ? 153.840 100.505 148.641 1.00 12.01 116 THR B C 1
ATOM 5539 O O . THR B 2 116 ? 154.230 100.892 149.741 1.00 16.00 116 THR B O 1
ATOM 5543 N N . LEU B 2 117 ? 153.800 99.280 148.046 1.00 14.01 117 LEU B N 1
ATOM 5544 C CA . LEU B 2 117 ? 153.972 98.092 148.826 1.00 12.01 117 LEU B CA 1
ATOM 5545 C C . LEU B 2 117 ? 155.249 98.152 149.584 1.00 12.01 117 LEU B C 1
ATOM 5546 O O . LEU B 2 117 ? 155.047 97.919 150.797 1.00 16.00 117 LEU B O 1
ATOM 5551 N N . LEU B 2 118 ? 156.343 98.645 148.922 1.00 14.01 118 LEU B N 1
ATOM 5552 C CA . LEU B 2 118 ? 157.621 98.680 149.589 1.00 12.01 118 LEU B CA 1
ATOM 5553 C C . LEU B 2 118 ? 157.565 99.484 150.872 1.00 12.01 118 LEU B C 1
ATOM 5554 O O . LEU B 2 118 ? 157.991 98.855 151.881 1.00 16.00 118 LEU B O 1
ATOM 5559 N N . SER B 2 119 ? 156.874 100.643 150.775 1.00 14.01 119 SER B N 1
ATOM 5560 C CA . SER B 2 119 ? 156.741 101.660 151.770 1.00 12.01 119 SER B CA 1
ATOM 5561 C C . SER B 2 119 ? 155.897 101.155 152.813 1.00 12.01 119 SER B C 1
ATOM 5562 O O . SER B 2 119 ? 156.320 101.520 153.919 1.00 16.00 119 SER B O 1
ATOM 5565 N N . ILE B 2 120 ? 154.944 100.258 152.442 1.00 14.01 120 ILE B N 1
ATOM 5566 C CA . ILE B 2 120 ? 153.985 99.678 153.313 1.00 12.01 120 ILE B CA 1
ATOM 5567 C C . ILE B 2 120 ? 154.720 98.689 154.124 1.00 12.01 120 ILE B C 1
ATOM 5568 O O . ILE B 2 120 ? 154.662 99.034 155.316 1.00 16.00 120 ILE B O 1
ATOM 5573 N N . ASN B 2 121 ? 155.431 97.687 153.493 1.00 14.01 121 ASN B N 1
ATOM 5574 C CA . ASN B 2 121 ? 156.137 96.698 154.302 1.00 12.01 121 ASN B CA 1
ATOM 5575 C C . ASN B 2 121 ? 156.999 97.380 155.360 1.00 12.01 121 ASN B C 1
ATOM 5576 O O . ASN B 2 121 ? 156.720 96.985 156.528 1.00 16.00 121 ASN B O 1
ATOM 5581 N N . SER B 2 122 ? 157.730 98.457 154.943 1.00 14.01 122 SER B N 1
ATOM 5582 C CA . SER B 2 122 ? 158.690 99.121 155.792 1.00 12.01 122 SER B CA 1
ATOM 5583 C C . SER B 2 122 ? 157.980 99.826 156.898 1.00 12.01 122 SER B C 1
ATOM 5584 O O . SER B 2 122 ? 158.618 99.810 157.985 1.00 16.00 122 SER B O 1
ATOM 5587 N N . LEU B 2 123 ? 156.685 100.198 156.600 1.00 14.01 123 LEU B N 1
ATOM 5588 C CA . LEU B 2 123 ? 155.849 100.901 157.476 1.00 12.01 123 LEU B CA 1
ATOM 5589 C C . LEU B 2 123 ? 155.261 99.941 158.387 1.00 12.01 123 LEU B C 1
ATOM 5590 O O . LEU B 2 123 ? 155.473 100.355 159.521 1.00 16.00 123 LEU B O 1
ATOM 5595 N N . GLN B 2 124 ? 154.759 98.756 157.889 1.00 14.01 124 GLN B N 1
ATOM 5596 C CA . GLN B 2 124 ? 154.181 97.772 158.760 1.00 12.01 124 GLN B CA 1
ATOM 5597 C C . GLN B 2 124 ? 155.200 97.409 159.829 1.00 12.01 124 GLN B C 1
ATOM 5598 O O . GLN B 2 124 ? 154.861 97.785 160.941 1.00 16.00 124 GLN B O 1
ATOM 5604 N N . LYS B 2 125 ? 156.432 97.019 159.389 1.00 14.01 125 LYS B N 1
ATOM 5605 C CA . LYS B 2 125 ? 157.396 96.503 160.341 1.00 12.01 125 LYS B CA 1
ATOM 5606 C C . LYS B 2 125 ? 157.546 97.519 161.495 1.00 12.01 125 LYS B C 1
ATOM 5607 O O . LYS B 2 125 ? 157.399 97.159 162.674 1.00 16.00 125 LYS B O 1
ATOM 5613 N N . SER B 2 126 ? 157.732 98.770 161.141 1.00 14.01 126 SER B N 1
ATOM 5614 C CA . SER B 2 126 ? 157.868 99.942 162.027 1.00 12.01 126 SER B CA 1
ATOM 5615 C C . SER B 2 126 ? 156.578 100.182 162.866 1.00 12.01 126 SER B C 1
ATOM 5616 O O . SER B 2 126 ? 156.428 100.497 164.010 1.00 16.00 126 SER B O 1
ATOM 5619 N N . LEU B 2 127 ? 155.561 99.559 162.453 1.00 14.01 127 LEU B N 1
ATOM 5620 C CA . LEU B 2 127 ? 154.351 99.693 163.194 1.00 12.01 127 LEU B CA 1
ATOM 5621 C C . LEU B 2 127 ? 154.508 98.499 164.149 1.00 12.01 127 LEU B C 1
ATOM 5622 O O . LEU B 2 127 ? 154.479 98.734 165.345 1.00 16.00 127 LEU B O 1
ATOM 5627 N N . SER B 2 128 ? 154.907 97.286 163.708 1.00 14.01 128 SER B N 1
ATOM 5628 C CA . SER B 2 128 ? 154.909 96.355 164.854 1.00 12.01 128 SER B CA 1
ATOM 5629 C C . SER B 2 128 ? 156.028 96.566 165.990 1.00 12.01 128 SER B C 1
ATOM 5630 O O . SER B 2 128 ? 156.029 95.874 166.978 1.00 16.00 128 SER B O 1
ATOM 5633 N N . ASP B 2 129 ? 157.005 97.495 165.787 1.00 14.01 129 ASP B N 1
ATOM 5634 C CA . ASP B 2 129 ? 158.088 98.011 166.614 1.00 12.01 129 ASP B CA 1
ATOM 5635 C C . ASP B 2 129 ? 157.450 98.712 167.766 1.00 12.01 129 ASP B C 1
ATOM 5636 O O . ASP B 2 129 ? 156.428 99.386 167.592 1.00 16.00 129 ASP B O 1
ATOM 5641 N N . SER B 2 130 ? 157.999 98.612 168.901 1.00 14.01 130 SER B N 1
ATOM 5642 C CA . SER B 2 130 ? 157.502 99.449 169.965 1.00 12.01 130 SER B CA 1
ATOM 5643 C C . SER B 2 130 ? 157.680 101.005 169.802 1.00 12.01 130 SER B C 1
ATOM 5644 O O . SER B 2 130 ? 157.069 101.751 170.583 1.00 16.00 130 SER B O 1
ATOM 5647 N N . ASN B 2 131 ? 158.489 101.521 168.824 1.00 14.01 131 ASN B N 1
ATOM 5648 C CA . ASN B 2 131 ? 158.731 103.005 168.805 1.00 12.01 131 ASN B CA 1
ATOM 5649 C C . ASN B 2 131 ? 157.607 103.785 168.218 1.00 12.01 131 ASN B C 1
ATOM 5650 O O . ASN B 2 131 ? 157.467 103.686 166.998 1.00 16.00 131 ASN B O 1
ATOM 5655 N N . SER B 2 132 ? 156.923 104.475 169.163 1.00 14.01 132 SER B N 1
ATOM 5656 C CA . SER B 2 132 ? 155.768 105.318 169.004 1.00 12.01 132 SER B CA 1
ATOM 5657 C C . SER B 2 132 ? 156.149 106.503 168.100 1.00 12.01 132 SER B C 1
ATOM 5658 O O . SER B 2 132 ? 155.523 107.059 167.199 1.00 16.00 132 SER B O 1
ATOM 5661 N N . GLU B 2 133 ? 157.414 106.757 167.985 1.00 14.01 133 GLU B N 1
ATOM 5662 C CA . GLU B 2 133 ? 157.391 107.895 167.134 1.00 12.01 133 GLU B CA 1
ATOM 5663 C C . GLU B 2 133 ? 157.278 107.476 165.707 1.00 12.01 133 GLU B C 1
ATOM 5664 O O . GLU B 2 133 ? 156.377 108.092 165.067 1.00 16.00 133 GLU B O 1
ATOM 5670 N N . LEU B 2 134 ? 158.074 106.419 165.358 1.00 14.01 134 LEU B N 1
ATOM 5671 C CA . LEU B 2 134 ? 158.171 105.934 164.020 1.00 12.01 134 LEU B CA 1
ATOM 5672 C C . LEU B 2 134 ? 156.927 105.319 163.611 1.00 12.01 134 LEU B C 1
ATOM 5673 O O . LEU B 2 134 ? 156.627 105.708 162.463 1.00 16.00 134 LEU B O 1
ATOM 5678 N N . ARG B 2 135 ? 156.249 104.621 164.570 1.00 14.01 135 ARG B N 1
ATOM 5679 C CA . ARG B 2 135 ? 155.042 103.921 164.281 1.00 12.01 135 ARG B CA 1
ATOM 5680 C C . ARG B 2 135 ? 154.049 104.833 163.773 1.00 12.01 135 ARG B C 1
ATOM 5681 O O . ARG B 2 135 ? 153.469 104.342 162.798 1.00 16.00 135 ARG B O 1
ATOM 5689 N N . CYS B 2 136 ? 154.001 106.070 164.368 1.00 14.01 136 CYS B N 1
ATOM 5690 C CA . CYS B 2 136 ? 153.019 107.058 164.029 1.00 12.01 136 CYS B CA 1
ATOM 5691 C C . CYS B 2 136 ? 153.247 107.523 162.655 1.00 12.01 136 CYS B C 1
ATOM 5692 O O . CYS B 2 136 ? 152.302 107.164 161.924 1.00 16.00 136 CYS B O 1
ATOM 5695 N N . PHE B 2 137 ? 154.491 108.053 162.379 1.00 14.01 137 PHE B N 1
ATOM 5696 C CA . PHE B 2 137 ? 154.816 108.651 161.105 1.00 12.01 137 PHE B CA 1
ATOM 5697 C C . PHE B 2 137 ? 154.521 107.712 160.019 1.00 12.01 137 PHE B C 1
ATOM 5698 O O . PHE B 2 137 ? 153.926 108.269 159.100 1.00 16.00 137 PHE B O 1
ATOM 5706 N N . ALA B 2 138 ? 154.898 106.434 160.246 1.00 14.01 138 ALA B N 1
ATOM 5707 C CA . ALA B 2 138 ? 154.750 105.385 159.347 1.00 12.01 138 ALA B CA 1
ATOM 5708 C C . ALA B 2 138 ? 153.338 105.130 159.151 1.00 12.01 138 ALA B C 1
ATOM 5709 O O . ALA B 2 138 ? 153.094 105.192 157.934 1.00 16.00 138 ALA B O 1
ATOM 5711 N N . LEU B 2 139 ? 152.505 105.060 160.219 1.00 14.01 139 LEU B N 1
ATOM 5712 C CA . LEU B 2 139 ? 151.146 104.786 160.046 1.00 12.01 139 LEU B CA 1
ATOM 5713 C C . LEU B 2 139 ? 150.557 105.835 159.298 1.00 12.01 139 LEU B C 1
ATOM 5714 O O . LEU B 2 139 ? 149.713 105.322 158.577 1.00 16.00 139 LEU B O 1
ATOM 5719 N N . SER B 2 140 ? 151.084 107.089 159.382 1.00 14.01 140 SER B N 1
ATOM 5720 C CA . SER B 2 140 ? 150.461 108.163 158.681 1.00 12.01 140 SER B CA 1
ATOM 5721 C C . SER B 2 140 ? 150.606 107.942 157.223 1.00 12.01 140 SER B C 1
ATOM 5722 O O . SER B 2 140 ? 149.522 107.944 156.635 1.00 16.00 140 SER B O 1
ATOM 5725 N N . ALA B 2 141 ? 151.852 107.665 156.760 1.00 14.01 141 ALA B N 1
ATOM 5726 C CA . ALA B 2 141 ? 151.992 107.447 155.370 1.00 12.01 141 ALA B CA 1
ATOM 5727 C C . ALA B 2 141 ? 151.111 106.347 154.951 1.00 12.01 141 ALA B C 1
ATOM 5728 O O . ALA B 2 141 ? 150.368 106.469 153.982 1.00 16.00 141 ALA B O 1
ATOM 5730 N N . LEU B 2 142 ? 151.116 105.250 155.712 1.00 14.01 142 LEU B N 1
ATOM 5731 C CA . LEU B 2 142 ? 150.251 104.259 155.225 1.00 12.01 142 LEU B CA 1
ATOM 5732 C C . LEU B 2 142 ? 148.896 104.859 155.030 1.00 12.01 142 LEU B C 1
ATOM 5733 O O . LEU B 2 142 ? 148.215 104.887 154.046 1.00 16.00 142 LEU B O 1
ATOM 5738 N N . SER B 2 143 ? 148.585 105.837 155.818 1.00 14.01 143 SER B N 1
ATOM 5739 C CA . SER B 2 143 ? 147.294 106.180 155.412 1.00 12.01 143 SER B CA 1
ATOM 5740 C C . SER B 2 143 ? 147.343 106.992 154.145 1.00 12.01 143 SER B C 1
ATOM 5741 O O . SER B 2 143 ? 146.622 106.668 153.187 1.00 16.00 143 SER B O 1
ATOM 5744 N N . ASP B 2 144 ? 148.330 107.923 153.984 1.00 14.01 144 ASP B N 1
ATOM 5745 C CA . ASP B 2 144 ? 148.050 108.509 152.696 1.00 12.01 144 ASP B CA 1
ATOM 5746 C C . ASP B 2 144 ? 148.359 107.662 151.471 1.00 12.01 144 ASP B C 1
ATOM 5747 O O . ASP B 2 144 ? 148.687 108.237 150.432 1.00 16.00 144 ASP B O 1
ATOM 5752 N N . MET B 2 145 ? 148.401 106.355 151.572 1.00 14.01 145 MET B N 1
ATOM 5753 C CA . MET B 2 145 ? 148.718 105.694 150.402 1.00 12.01 145 MET B CA 1
ATOM 5754 C C . MET B 2 145 ? 147.348 105.405 149.821 1.00 12.01 145 MET B C 1
ATOM 5755 O O . MET B 2 145 ? 146.440 105.504 150.651 1.00 16.00 145 MET B O 1
ATOM 5760 N N . LYS B 2 146 ? 147.000 105.047 148.646 1.00 14.01 146 LYS B N 1
ATOM 5761 C CA . LYS B 2 146 ? 145.534 104.776 148.723 1.00 12.01 146 LYS B CA 1
ATOM 5762 C C . LYS B 2 146 ? 145.300 103.256 148.581 1.00 12.01 146 LYS B C 1
ATOM 5763 O O . LYS B 2 146 ? 145.128 102.903 147.414 1.00 16.00 146 LYS B O 1
ATOM 5769 N N . MET B 2 147 ? 145.271 102.297 149.468 1.00 14.01 147 MET B N 1
ATOM 5770 C CA . MET B 2 147 ? 145.172 101.103 148.589 1.00 12.01 147 MET B CA 1
ATOM 5771 C C . MET B 2 147 ? 144.276 99.977 149.134 1.00 12.01 147 MET B C 1
ATOM 5772 O O . MET B 2 147 ? 144.415 99.374 150.161 1.00 16.00 147 MET B O 1
ATOM 5777 N N . SER B 2 148 ? 143.578 99.232 148.290 1.00 14.01 148 SER B N 1
ATOM 5778 C CA . SER B 2 148 ? 142.808 98.382 149.196 1.00 12.01 148 SER B CA 1
ATOM 5779 C C . SER B 2 148 ? 143.593 97.257 149.770 1.00 12.01 148 SER B C 1
ATOM 5780 O O . SER B 2 148 ? 143.225 96.847 150.845 1.00 16.00 148 SER B O 1
ATOM 5783 N N . SER B 2 149 ? 144.659 96.790 149.084 1.00 14.01 149 SER B N 1
ATOM 5784 C CA . SER B 2 149 ? 145.521 95.735 149.631 1.00 12.01 149 SER B CA 1
ATOM 5785 C C . SER B 2 149 ? 146.280 96.034 150.833 1.00 12.01 149 SER B C 1
ATOM 5786 O O . SER B 2 149 ? 146.871 95.181 151.454 1.00 16.00 149 SER B O 1
ATOM 5789 N N . LEU B 2 150 ? 146.419 97.299 151.115 1.00 14.01 150 LEU B N 1
ATOM 5790 C CA . LEU B 2 150 ? 147.161 97.500 152.219 1.00 12.01 150 LEU B CA 1
ATOM 5791 C C . LEU B 2 150 ? 146.346 97.452 153.427 1.00 12.01 150 LEU B C 1
ATOM 5792 O O . LEU B 2 150 ? 147.113 97.636 154.407 1.00 16.00 150 LEU B O 1
ATOM 5797 N N . ALA B 2 151 ? 144.993 97.082 153.312 1.00 14.01 151 ALA B N 1
ATOM 5798 C CA . ALA B 2 151 ? 144.170 97.216 154.484 1.00 12.01 151 ALA B CA 1
ATOM 5799 C C . ALA B 2 151 ? 144.343 96.324 155.596 1.00 12.01 151 ALA B C 1
ATOM 5800 O O . ALA B 2 151 ? 144.398 97.022 156.596 1.00 16.00 151 ALA B O 1
ATOM 5802 N N . PRO B 2 152 ? 144.492 95.024 155.385 1.00 14.01 152 PRO B N 1
ATOM 5803 C CA . PRO B 2 152 ? 144.659 94.030 156.427 1.00 12.01 152 PRO B CA 1
ATOM 5804 C C . PRO B 2 152 ? 145.898 94.160 157.248 1.00 12.01 152 PRO B C 1
ATOM 5805 O O . PRO B 2 152 ? 145.999 93.471 158.282 1.00 16.00 152 PRO B O 1
ATOM 5809 N N . ILE B 2 153 ? 146.789 95.074 156.788 1.00 14.01 153 ILE B N 1
ATOM 5810 C CA . ILE B 2 153 ? 148.089 95.292 157.296 1.00 12.01 153 ILE B CA 1
ATOM 5811 C C . ILE B 2 153 ? 148.000 96.359 158.147 1.00 12.01 153 ILE B C 1
ATOM 5812 O O . ILE B 2 153 ? 148.258 96.088 159.341 1.00 16.00 153 ILE B O 1
ATOM 5817 N N . ILE B 2 154 ? 147.481 97.449 157.510 1.00 14.01 154 ILE B N 1
ATOM 5818 C CA . ILE B 2 154 ? 147.338 98.686 158.146 1.00 12.01 154 ILE B CA 1
ATOM 5819 C C . ILE B 2 154 ? 146.486 98.461 159.321 1.00 12.01 154 ILE B C 1
ATOM 5820 O O . ILE B 2 154 ? 147.015 99.053 160.241 1.00 16.00 154 ILE B O 1
ATOM 5825 N N . LEU B 2 155 ? 145.409 97.583 159.247 1.00 14.01 155 LEU B N 1
ATOM 5826 C CA . LEU B 2 155 ? 144.478 97.375 160.304 1.00 12.01 155 LEU B CA 1
ATOM 5827 C C . LEU B 2 155 ? 145.134 96.789 161.424 1.00 12.01 155 LEU B C 1
ATOM 5828 O O . LEU B 2 155 ? 145.287 97.678 162.271 1.00 16.00 155 LEU B O 1
ATOM 5833 N N . HIS B 2 156 ? 145.624 95.535 161.316 1.00 14.01 156 HIS B N 1
ATOM 5834 C CA . HIS B 2 156 ? 146.240 94.872 162.437 1.00 12.01 156 HIS B CA 1
ATOM 5835 C C . HIS B 2 156 ? 147.157 95.802 163.171 1.00 12.01 156 HIS B C 1
ATOM 5836 O O . HIS B 2 156 ? 147.085 95.665 164.413 1.00 16.00 156 HIS B O 1
ATOM 5843 N N . THR B 2 157 ? 147.830 96.669 162.411 1.00 14.01 157 THR B N 1
ATOM 5844 C CA . THR B 2 157 ? 148.728 97.671 162.880 1.00 12.01 157 THR B CA 1
ATOM 5845 C C . THR B 2 157 ? 147.989 98.678 163.631 1.00 12.01 157 THR B C 1
ATOM 5846 O O . THR B 2 157 ? 148.460 98.784 164.770 1.00 16.00 157 THR B O 1
ATOM 5850 N N . VAL B 2 158 ? 146.911 99.235 163.006 1.00 14.01 158 VAL B N 1
ATOM 5851 C CA . VAL B 2 158 ? 146.166 100.270 163.575 1.00 12.01 158 VAL B CA 1
ATOM 5852 C C . VAL B 2 158 ? 145.651 99.755 164.817 1.00 12.01 158 VAL B C 1
ATOM 5853 O O . VAL B 2 158 ? 145.969 100.564 165.672 1.00 16.00 158 VAL B O 1
ATOM 5857 N N . LYS B 2 159 ? 145.073 98.502 164.858 1.00 14.01 159 LYS B N 1
ATOM 5858 C CA . LYS B 2 159 ? 144.562 98.050 166.086 1.00 12.01 159 LYS B CA 1
ATOM 5859 C C . LYS B 2 159 ? 145.623 98.058 167.115 1.00 12.01 159 LYS B C 1
ATOM 5860 O O . LYS B 2 159 ? 145.296 98.720 168.106 1.00 16.00 159 LYS B O 1
ATOM 5866 N N . LYS B 2 160 ? 146.858 97.560 166.761 1.00 14.01 160 LYS B N 1
ATOM 5867 C CA . LYS B 2 160 ? 147.821 97.473 167.802 1.00 12.01 160 LYS B CA 1
ATOM 5868 C C . LYS B 2 160 ? 148.275 98.843 168.285 1.00 12.01 160 LYS B C 1
ATOM 5869 O O . LYS B 2 160 ? 148.534 98.926 169.504 1.00 16.00 160 LYS B O 1
ATOM 5875 N N . LEU B 2 161 ? 148.150 99.847 167.388 1.00 14.01 161 LEU B N 1
ATOM 5876 C CA . LEU B 2 161 ? 148.688 101.103 167.717 1.00 12.01 161 LEU B CA 1
ATOM 5877 C C . LEU B 2 161 ? 147.697 101.886 168.524 1.00 12.01 161 LEU B C 1
ATOM 5878 O O . LEU B 2 161 ? 148.084 102.706 169.363 1.00 16.00 161 LEU B O 1
ATOM 5883 N N . VAL B 2 162 ? 146.408 101.550 168.362 1.00 14.01 162 VAL B N 1
ATOM 5884 C CA . VAL B 2 162 ? 145.504 102.098 169.292 1.00 12.01 162 VAL B CA 1
ATOM 5885 C C . VAL B 2 162 ? 145.747 101.335 170.528 1.00 12.01 162 VAL B C 1
ATOM 5886 O O . VAL B 2 162 ? 145.910 101.953 171.609 1.00 16.00 162 VAL B O 1
ATOM 5890 N N . THR B 2 163 ? 146.104 100.016 170.417 1.00 14.01 163 THR B N 1
ATOM 5891 C CA . THR B 2 163 ? 146.045 99.714 171.798 1.00 12.01 163 THR B CA 1
ATOM 5892 C C . THR B 2 163 ? 147.296 100.144 172.527 1.00 12.01 163 THR B C 1
ATOM 5893 O O . THR B 2 163 ? 147.329 100.110 173.743 1.00 16.00 163 THR B O 1
ATOM 5897 N N . ASP B 2 164 ? 148.162 100.846 171.816 1.00 14.01 164 ASP B N 1
ATOM 5898 C CA . ASP B 2 164 ? 149.329 101.386 172.478 1.00 12.01 164 ASP B CA 1
ATOM 5899 C C . ASP B 2 164 ? 148.952 102.612 173.342 1.00 12.01 164 ASP B C 1
ATOM 5900 O O . ASP B 2 164 ? 148.131 103.410 172.898 1.00 16.00 164 ASP B O 1
ATOM 5905 N N . PRO B 2 165 ? 149.456 102.788 174.523 1.00 14.01 165 PRO B N 1
ATOM 5906 C CA . PRO B 2 165 ? 149.111 103.962 175.365 1.00 12.01 165 PRO B CA 1
ATOM 5907 C C . PRO B 2 165 ? 149.484 105.429 174.951 1.00 12.01 165 PRO B C 1
ATOM 5908 O O . PRO B 2 165 ? 148.969 106.401 175.501 1.00 16.00 165 PRO B O 1
ATOM 5912 N N . SER B 2 166 ? 150.394 105.556 173.996 1.00 14.01 166 SER B N 1
ATOM 5913 C CA . SER B 2 166 ? 151.061 106.785 173.445 1.00 12.01 166 SER B CA 1
ATOM 5914 C C . SER B 2 166 ? 150.212 107.520 172.543 1.00 12.01 166 SER B C 1
ATOM 5915 O O . SER B 2 166 ? 149.734 106.867 171.639 1.00 16.00 166 SER B O 1
ATOM 5918 N N . ALA B 2 167 ? 150.226 108.810 172.793 1.00 14.01 167 ALA B N 1
ATOM 5919 C CA . ALA B 2 167 ? 149.465 109.923 172.350 1.00 12.01 167 ALA B CA 1
ATOM 5920 C C . ALA B 2 167 ? 149.876 110.228 170.995 1.00 12.01 167 ALA B C 1
ATOM 5921 O O . ALA B 2 167 ? 148.959 110.631 170.306 1.00 16.00 167 ALA B O 1
ATOM 5923 N N . MET B 2 168 ? 151.138 110.119 170.646 1.00 14.01 168 MET B N 1
ATOM 5924 C CA . MET B 2 168 ? 151.593 110.372 169.278 1.00 12.01 168 MET B CA 1
ATOM 5925 C C . MET B 2 168 ? 150.948 109.342 168.327 1.00 12.01 168 MET B C 1
ATOM 5926 O O . MET B 2 168 ? 150.621 109.791 167.185 1.00 16.00 168 MET B O 1
ATOM 5931 N N . VAL B 2 169 ? 150.935 108.033 168.813 1.00 14.01 169 VAL B N 1
ATOM 5932 C CA . VAL B 2 169 ? 150.682 106.855 168.057 1.00 12.01 169 VAL B CA 1
ATOM 5933 C C . VAL B 2 169 ? 149.289 106.909 167.864 1.00 12.01 169 VAL B C 1
ATOM 5934 O O . VAL B 2 169 ? 149.067 106.816 166.694 1.00 16.00 169 VAL B O 1
ATOM 5938 N N . ARG B 2 170 ? 148.554 107.218 168.949 1.00 14.01 170 ARG B N 1
ATOM 5939 C CA . ARG B 2 170 ? 147.086 107.446 168.947 1.00 12.01 170 ARG B CA 1
ATOM 5940 C C . ARG B 2 170 ? 146.717 108.583 167.886 1.00 12.01 170 ARG B C 1
ATOM 5941 O O . ARG B 2 170 ? 145.794 108.591 167.013 1.00 16.00 170 ARG B O 1
ATOM 5949 N N . GLY B 2 171 ? 147.629 109.550 167.667 1.00 14.01 171 GLY B N 1
ATOM 5950 C CA . GLY B 2 171 ? 147.272 110.615 166.749 1.00 12.01 171 GLY B CA 1
ATOM 5951 C C . GLY B 2 171 ? 147.246 109.929 165.423 1.00 12.01 171 GLY B C 1
ATOM 5952 O O . GLY B 2 171 ? 146.127 109.928 164.898 1.00 16.00 171 GLY B O 1
ATOM 5953 N N . GLU B 2 172 ? 148.387 109.338 165.029 1.00 14.01 172 GLU B N 1
ATOM 5954 C CA . GLU B 2 172 ? 148.583 108.555 163.794 1.00 12.01 172 GLU B CA 1
ATOM 5955 C C . GLU B 2 172 ? 147.604 107.309 163.717 1.00 12.01 172 GLU B C 1
ATOM 5956 O O . GLU B 2 172 ? 146.814 106.985 162.839 1.00 16.00 172 GLU B O 1
ATOM 5962 N N . VAL B 2 173 ? 147.394 106.661 164.776 1.00 14.01 173 VAL B N 1
ATOM 5963 C CA . VAL B 2 173 ? 146.670 105.482 164.428 1.00 12.01 173 VAL B CA 1
ATOM 5964 C C . VAL B 2 173 ? 145.385 105.867 163.804 1.00 12.01 173 VAL B C 1
ATOM 5965 O O . VAL B 2 173 ? 145.051 105.032 162.947 1.00 16.00 173 VAL B O 1
ATOM 5969 N N . ALA B 2 174 ? 144.823 107.005 164.195 1.00 14.01 174 ALA B N 1
ATOM 5970 C CA . ALA B 2 174 ? 143.597 107.609 163.630 1.00 12.01 174 ALA B CA 1
ATOM 5971 C C . ALA B 2 174 ? 143.907 108.020 162.170 1.00 12.01 174 ALA B C 1
ATOM 5972 O O . ALA B 2 174 ? 143.410 107.683 161.075 1.00 16.00 174 ALA B O 1
ATOM 5974 N N . LEU B 2 175 ? 145.044 108.578 161.982 1.00 14.01 175 LEU B N 1
ATOM 5975 C CA . LEU B 2 175 ? 145.045 108.926 160.582 1.00 12.01 175 LEU B CA 1
ATOM 5976 C C . LEU B 2 175 ? 144.894 107.747 159.704 1.00 12.01 175 LEU B C 1
ATOM 5977 O O . LEU B 2 175 ? 144.065 107.941 158.778 1.00 16.00 175 LEU B O 1
ATOM 5982 N N . ALA B 2 176 ? 145.581 106.653 160.020 1.00 14.01 176 ALA B N 1
ATOM 5983 C CA . ALA B 2 176 ? 145.572 105.408 159.327 1.00 12.01 176 ALA B CA 1
ATOM 5984 C C . ALA B 2 176 ? 144.176 104.854 159.230 1.00 12.01 176 ALA B C 1
ATOM 5985 O O . ALA B 2 176 ? 143.717 105.085 158.091 1.00 16.00 176 ALA B O 1
ATOM 5987 N N . ILE B 2 177 ? 143.592 104.392 160.364 1.00 14.01 177 ILE B N 1
ATOM 5988 C CA . ILE B 2 177 ? 142.282 103.815 160.418 1.00 12.01 177 ILE B CA 1
ATOM 5989 C C . ILE B 2 177 ? 141.428 104.482 159.511 1.00 12.01 177 ILE B C 1
ATOM 5990 O O . ILE B 2 177 ? 140.647 103.688 158.957 1.00 16.00 177 ILE B O 1
ATOM 5995 N N . ILE B 2 178 ? 141.726 105.784 159.290 1.00 14.01 178 ILE B N 1
ATOM 5996 C CA . ILE B 2 178 ? 140.907 106.589 158.430 1.00 12.01 178 ILE B CA 1
ATOM 5997 C C . ILE B 2 178 ? 141.306 106.334 157.036 1.00 12.01 178 ILE B C 1
ATOM 5998 O O . ILE B 2 178 ? 140.448 105.601 156.504 1.00 16.00 178 ILE B O 1
ATOM 6003 N N . LYS B 2 179 ? 142.552 106.771 156.617 1.00 14.01 179 LYS B N 1
ATOM 6004 C CA . LYS B 2 179 ? 142.928 106.545 155.275 1.00 12.01 179 LYS B CA 1
ATOM 6005 C C . LYS B 2 179 ? 142.803 105.124 154.847 1.00 12.01 179 LYS B C 1
ATOM 6006 O O . LYS B 2 179 ? 142.808 105.038 153.595 1.00 16.00 179 LYS B O 1
ATOM 6012 N N . LEU B 2 180 ? 142.560 104.186 155.830 1.00 14.01 180 LEU B N 1
ATOM 6013 C CA . LEU B 2 180 ? 142.461 102.780 155.547 1.00 12.01 180 LEU B CA 1
ATOM 6014 C C . LEU B 2 180 ? 141.098 102.488 155.009 1.00 12.01 180 LEU B C 1
ATOM 6015 O O . LEU B 2 180 ? 140.943 101.892 153.925 1.00 16.00 180 LEU B O 1
ATOM 6020 N N . TYR B 2 181 ? 140.107 102.992 155.711 1.00 14.01 181 TYR B N 1
ATOM 6021 C CA . TYR B 2 181 ? 138.768 102.833 155.260 1.00 12.01 181 TYR B CA 1
ATOM 6022 C C . TYR B 2 181 ? 138.644 103.538 153.902 1.00 12.01 181 TYR B C 1
ATOM 6023 O O . TYR B 2 181 ? 138.533 103.037 152.727 1.00 16.00 181 TYR B O 1
ATOM 6032 N N . ARG B 2 182 ? 139.283 104.742 153.893 1.00 14.01 182 ARG B N 1
ATOM 6033 C CA . ARG B 2 182 ? 138.949 105.339 152.640 1.00 12.01 182 ARG B CA 1
ATOM 6034 C C . ARG B 2 182 ? 139.141 104.222 151.539 1.00 12.01 182 ARG B C 1
ATOM 6035 O O . ARG B 2 182 ? 138.783 104.470 150.388 1.00 16.00 182 ARG B O 1
ATOM 6043 N N . ALA B 2 183 ? 139.615 103.027 151.857 1.00 14.01 183 ALA B N 1
ATOM 6044 C CA . ALA B 2 183 ? 139.802 101.909 150.896 1.00 12.01 183 ALA B CA 1
ATOM 6045 C C . ALA B 2 183 ? 139.388 100.393 150.989 1.00 12.01 183 ALA B C 1
ATOM 6046 O O . ALA B 2 183 ? 139.261 99.760 149.939 1.00 16.00 183 ALA B O 1
ATOM 6048 N N . GLY B 2 184 ? 139.237 99.791 152.169 1.00 14.01 184 GLY B N 1
ATOM 6049 C CA . GLY B 2 184 ? 139.065 98.257 152.176 1.00 12.01 184 GLY B CA 1
ATOM 6050 C C . GLY B 2 184 ? 138.260 97.848 153.384 1.00 12.01 184 GLY B C 1
ATOM 6051 O O . GLY B 2 184 ? 138.487 96.984 154.299 1.00 16.00 184 GLY B O 1
ATOM 6052 N N . LYS B 2 185 ? 137.275 98.483 153.181 1.00 14.01 185 LYS B N 1
ATOM 6053 C CA . LYS B 2 185 ? 136.214 98.733 153.888 1.00 12.01 185 LYS B CA 1
ATOM 6054 C C . LYS B 2 185 ? 135.512 97.595 154.526 1.00 12.01 185 LYS B C 1
ATOM 6055 O O . LYS B 2 185 ? 135.051 97.505 155.702 1.00 16.00 185 LYS B O 1
ATOM 6061 N N . ASN B 2 186 ? 135.501 96.488 153.949 1.00 14.01 186 ASN B N 1
ATOM 6062 C CA . ASN B 2 186 ? 134.638 95.928 154.898 1.00 12.01 186 ASN B CA 1
ATOM 6063 C C . ASN B 2 186 ? 135.320 95.235 156.017 1.00 12.01 186 ASN B C 1
ATOM 6064 O O . ASN B 2 186 ? 134.804 95.208 157.131 1.00 16.00 186 ASN B O 1
ATOM 6069 N N . ASP B 2 187 ? 136.243 94.339 155.624 1.00 14.01 187 ASP B N 1
ATOM 6070 C CA . ASP B 2 187 ? 136.879 93.598 156.635 1.00 12.01 187 ASP B CA 1
ATOM 6071 C C . ASP B 2 187 ? 137.339 94.448 157.607 1.00 12.01 187 ASP B C 1
ATOM 6072 O O . ASP B 2 187 ? 137.586 94.068 158.751 1.00 16.00 187 ASP B O 1
ATOM 6077 N N . TYR B 2 188 ? 137.309 95.712 157.208 1.00 14.01 188 TYR B N 1
ATOM 6078 C CA . TYR B 2 188 ? 137.930 96.276 158.344 1.00 12.01 188 TYR B CA 1
ATOM 6079 C C . TYR B 2 188 ? 137.193 97.064 159.303 1.00 12.01 188 TYR B C 1
ATOM 6080 O O . TYR B 2 188 ? 137.805 97.089 160.401 1.00 16.00 188 TYR B O 1
ATOM 6089 N N . HIS B 2 189 ? 135.971 97.344 158.993 1.00 14.01 189 HIS B N 1
ATOM 6090 C CA . HIS B 2 189 ? 135.274 98.231 159.792 1.00 12.01 189 HIS B CA 1
ATOM 6091 C C . HIS B 2 189 ? 134.978 97.955 161.184 1.00 12.01 189 HIS B C 1
ATOM 6092 O O . HIS B 2 189 ? 135.056 99.022 161.807 1.00 16.00 189 HIS B O 1
ATOM 6099 N N . GLU B 2 190 ? 134.697 96.644 161.589 1.00 14.01 190 GLU B N 1
ATOM 6100 C CA . GLU B 2 190 ? 134.324 96.508 162.976 1.00 12.01 190 GLU B CA 1
ATOM 6101 C C . GLU B 2 190 ? 135.315 96.995 163.932 1.00 12.01 190 GLU B C 1
ATOM 6102 O O . GLU B 2 190 ? 134.851 97.743 164.844 1.00 16.00 190 GLU B O 1
ATOM 6108 N N . GLU B 2 191 ? 136.591 96.656 163.581 1.00 14.01 191 GLU B N 1
ATOM 6109 C CA . GLU B 2 191 ? 137.610 96.982 164.487 1.00 12.01 191 GLU B CA 1
ATOM 6110 C C . GLU B 2 191 ? 137.931 98.379 164.440 1.00 12.01 191 GLU B C 1
ATOM 6111 O O . GLU B 2 191 ? 137.824 98.956 165.543 1.00 16.00 191 GLU B O 1
ATOM 6117 N N . LEU B 2 192 ? 138.077 98.848 163.129 1.00 14.01 192 LEU B N 1
ATOM 6118 C CA . LEU B 2 192 ? 138.502 100.158 162.969 1.00 12.01 192 LEU B CA 1
ATOM 6119 C C . LEU B 2 192 ? 137.684 101.093 163.659 1.00 12.01 192 LEU B C 1
ATOM 6120 O O . LEU B 2 192 ? 138.242 102.194 163.647 1.00 16.00 192 LEU B O 1
ATOM 6125 N N . LEU B 2 193 ? 136.577 100.584 164.291 1.00 14.01 193 LEU B N 1
ATOM 6126 C CA . LEU B 2 193 ? 135.743 101.438 165.024 1.00 12.01 193 LEU B CA 1
ATOM 6127 C C . LEU B 2 193 ? 136.085 101.402 166.426 1.00 12.01 193 LEU B C 1
ATOM 6128 O O . LEU B 2 193 ? 136.690 102.443 166.755 1.00 16.00 193 LEU B O 1
ATOM 6133 N N . ASP B 2 194 ? 135.883 100.197 167.063 1.00 14.01 194 ASP B N 1
ATOM 6134 C CA . ASP B 2 194 ? 136.087 100.179 168.474 1.00 12.01 194 ASP B CA 1
ATOM 6135 C C . ASP B 2 194 ? 137.373 100.783 168.850 1.00 12.01 194 ASP B C 1
ATOM 6136 O O . ASP B 2 194 ? 137.441 101.114 170.066 1.00 16.00 194 ASP B O 1
ATOM 6141 N N . ILE B 2 195 ? 138.170 101.082 167.785 1.00 14.01 195 ILE B N 1
ATOM 6142 C CA . ILE B 2 195 ? 139.465 101.596 167.976 1.00 12.01 195 ILE B CA 1
ATOM 6143 C C . ILE B 2 195 ? 139.446 103.051 168.033 1.00 12.01 195 ILE B C 1
ATOM 6144 O O . ILE B 2 195 ? 139.672 103.459 169.179 1.00 16.00 195 ILE B O 1
ATOM 6149 N N . LEU B 2 196 ? 139.070 103.691 166.878 1.00 14.01 196 LEU B N 1
ATOM 6150 C CA . LEU B 2 196 ? 139.011 105.092 166.797 1.00 12.01 196 LEU B CA 1
ATOM 6151 C C . LEU B 2 196 ? 138.431 105.620 168.029 1.00 12.01 196 LEU B C 1
ATOM 6152 O O . LEU B 2 196 ? 138.916 106.744 168.253 1.00 16.00 196 LEU B O 1
ATOM 6157 N N . LYS B 2 197 ? 137.655 104.779 168.783 1.00 14.01 197 LYS B N 1
ATOM 6158 C CA . LYS B 2 197 ? 137.030 105.272 169.955 1.00 12.01 197 LYS B CA 1
ATOM 6159 C C . LYS B 2 197 ? 138.078 105.555 171.011 1.00 12.01 197 LYS B C 1
ATOM 6160 O O . LYS B 2 197 ? 138.412 106.771 171.078 1.00 16.00 197 LYS B O 1
ATOM 6166 N N . GLU B 2 198 ? 138.666 104.445 171.569 1.00 14.01 198 GLU B N 1
ATOM 6167 C CA . GLU B 2 198 ? 139.636 104.613 172.619 1.00 12.01 198 GLU B CA 1
ATOM 6168 C C . GLU B 2 198 ? 140.545 105.771 172.309 1.00 12.01 198 GLU B C 1
ATOM 6169 O O . GLU B 2 198 ? 140.815 106.608 173.156 1.00 16.00 198 GLU B O 1
ATOM 6175 N N . LEU B 2 199 ? 140.912 105.890 171.042 1.00 14.01 199 LEU B N 1
ATOM 6176 C CA . LEU B 2 199 ? 141.839 106.916 170.670 1.00 12.01 199 LEU B CA 1
ATOM 6177 C C . LEU B 2 199 ? 141.355 108.266 171.021 1.00 12.01 199 LEU B C 1
ATOM 6178 O O . LEU B 2 199 ? 141.788 108.784 172.021 1.00 16.00 199 LEU B O 1
ATOM 6183 N N . MET B 2 200 ? 140.422 108.780 170.203 1.00 14.01 200 MET B N 1
ATOM 6184 C CA . MET B 2 200 ? 139.782 110.084 170.344 1.00 12.01 200 MET B CA 1
ATOM 6185 C C . MET B 2 200 ? 139.934 110.442 171.785 1.00 12.01 200 MET B C 1
ATOM 6186 O O . MET B 2 200 ? 140.082 111.603 172.102 1.00 16.00 200 MET B O 1
ATOM 6191 N N . ALA B 2 201 ? 140.139 109.436 172.624 1.00 14.01 201 ALA B N 1
ATOM 6192 C CA . ALA B 2 201 ? 140.205 109.933 173.981 1.00 12.01 201 ALA B CA 1
ATOM 6193 C C . ALA B 2 201 ? 141.631 110.345 174.448 1.00 12.01 201 ALA B C 1
ATOM 6194 O O . ALA B 2 201 ? 141.971 110.090 175.608 1.00 16.00 201 ALA B O 1
ATOM 6196 N N . ASP B 2 202 ? 142.513 110.881 173.554 1.00 14.01 202 ASP B N 1
ATOM 6197 C CA . ASP B 2 202 ? 143.868 111.377 173.923 1.00 12.01 202 ASP B CA 1
ATOM 6198 C C . ASP B 2 202 ? 143.865 112.864 174.130 1.00 12.01 202 ASP B C 1
ATOM 6199 O O . ASP B 2 202 ? 142.971 113.542 173.614 1.00 16.00 202 ASP B O 1
ATOM 6204 N N . THR B 2 203 ? 144.821 113.390 174.845 1.00 14.01 203 THR B N 1
ATOM 6205 C CA . THR B 2 203 ? 144.979 114.836 175.031 1.00 12.01 203 THR B CA 1
ATOM 6206 C C . THR B 2 203 ? 145.778 115.732 174.042 1.00 12.01 203 THR B C 1
ATOM 6207 O O . THR B 2 203 ? 145.368 116.860 173.768 1.00 16.00 203 THR B O 1
ATOM 6211 N N . ASP B 2 204 ? 146.895 115.229 173.506 1.00 14.01 204 ASP B N 1
ATOM 6212 C CA . ASP B 2 204 ? 147.850 115.944 172.606 1.00 12.01 204 ASP B CA 1
ATOM 6213 C C . ASP B 2 204 ? 147.295 116.405 171.332 1.00 12.01 204 ASP B C 1
ATOM 6214 O O . ASP B 2 204 ? 146.908 115.432 170.702 1.00 16.00 204 ASP B O 1
ATOM 6219 N N . PRO B 2 205 ? 147.363 117.731 171.025 1.00 14.01 205 PRO B N 1
ATOM 6220 C CA . PRO B 2 205 ? 146.836 118.467 169.845 1.00 12.01 205 PRO B CA 1
ATOM 6221 C C . PRO B 2 205 ? 147.443 117.766 168.640 1.00 12.01 205 PRO B C 1
ATOM 6222 O O . PRO B 2 205 ? 146.861 117.349 167.612 1.00 16.00 205 PRO B O 1
ATOM 6226 N N . LYS B 2 206 ? 148.601 117.203 168.732 1.00 14.01 206 LYS B N 1
ATOM 6227 C CA . LYS B 2 206 ? 148.735 116.728 167.364 1.00 12.01 206 LYS B CA 1
ATOM 6228 C C . LYS B 2 206 ? 147.979 115.423 167.122 1.00 12.01 206 LYS B C 1
ATOM 6229 O O . LYS B 2 206 ? 147.892 115.060 165.938 1.00 16.00 206 LYS B O 1
ATOM 6235 N N . VAL B 2 207 ? 147.603 114.772 168.235 1.00 14.01 207 VAL B N 1
ATOM 6236 C CA . VAL B 2 207 ? 146.985 113.502 168.346 1.00 12.01 207 VAL B CA 1
ATOM 6237 C C . VAL B 2 207 ? 145.601 113.668 168.037 1.00 12.01 207 VAL B C 1
ATOM 6238 O O . VAL B 2 207 ? 145.276 112.948 167.133 1.00 16.00 207 VAL B O 1
ATOM 6242 N N . ILE B 2 208 ? 144.941 114.658 168.708 1.00 14.01 208 ILE B N 1
ATOM 6243 C CA . ILE B 2 208 ? 143.495 115.057 168.515 1.00 12.01 208 ILE B CA 1
ATOM 6244 C C . ILE B 2 208 ? 143.290 115.553 167.062 1.00 12.01 208 ILE B C 1
ATOM 6245 O O . ILE B 2 208 ? 142.449 115.051 166.294 1.00 16.00 208 ILE B O 1
ATOM 6250 N N . SER B 2 209 ? 144.209 116.440 166.644 1.00 14.01 209 SER B N 1
ATOM 6251 C CA . SER B 2 209 ? 144.024 116.974 165.339 1.00 12.01 209 SER B CA 1
ATOM 6252 C C . SER B 2 209 ? 144.046 115.864 164.441 1.00 12.01 209 SER B C 1
ATOM 6253 O O . SER B 2 209 ? 143.081 115.958 163.725 1.00 16.00 209 SER B O 1
ATOM 6256 N N . CYS B 2 210 ? 144.908 114.827 164.718 1.00 14.01 210 CYS B N 1
ATOM 6257 C CA . CYS B 2 210 ? 144.983 113.749 163.825 1.00 12.01 210 CYS B CA 1
ATOM 6258 C C . CYS B 2 210 ? 143.788 112.911 163.865 1.00 12.01 210 CYS B C 1
ATOM 6259 O O . CYS B 2 210 ? 143.230 112.951 162.781 1.00 16.00 210 CYS B O 1
ATOM 6262 N N . ALA B 2 211 ? 143.332 112.440 164.936 1.00 14.01 211 ALA B N 1
ATOM 6263 C CA . ALA B 2 211 ? 142.183 111.442 165.011 1.00 12.01 211 ALA B CA 1
ATOM 6264 C C . ALA B 2 211 ? 141.013 111.987 164.328 1.00 12.01 211 ALA B C 1
ATOM 6265 O O . ALA B 2 211 ? 140.390 110.997 163.753 1.00 16.00 211 ALA B O 1
ATOM 6267 N N . VAL B 2 212 ? 141.026 113.320 164.241 1.00 14.01 212 VAL B N 1
ATOM 6268 C CA . VAL B 2 212 ? 140.012 114.217 163.697 1.00 12.01 212 VAL B CA 1
ATOM 6269 C C . VAL B 2 212 ? 140.250 114.236 162.209 1.00 12.01 212 VAL B C 1
ATOM 6270 O O . VAL B 2 212 ? 139.673 113.777 161.044 1.00 16.00 212 VAL B O 1
ATOM 6274 N N . LEU B 2 213 ? 141.476 114.591 161.956 1.00 14.01 213 LEU B N 1
ATOM 6275 C CA . LEU B 2 213 ? 141.629 114.571 160.583 1.00 12.01 213 LEU B CA 1
ATOM 6276 C C . LEU B 2 213 ? 141.253 113.273 160.033 1.00 12.01 213 LEU B C 1
ATOM 6277 O O . LEU B 2 213 ? 140.876 113.424 158.875 1.00 16.00 213 LEU B O 1
ATOM 6282 N N . ALA B 2 214 ? 141.215 112.225 160.925 1.00 14.01 214 ALA B N 1
ATOM 6283 C CA . ALA B 2 214 ? 140.926 110.866 160.505 1.00 12.01 214 ALA B CA 1
ATOM 6284 C C . ALA B 2 214 ? 139.501 110.594 160.356 1.00 12.01 214 ALA B C 1
ATOM 6285 O O . ALA B 2 214 ? 139.158 110.661 159.219 1.00 16.00 214 ALA B O 1
ATOM 6287 N N . TYR B 2 215 ? 138.810 110.536 161.499 1.00 14.01 215 TYR B N 1
ATOM 6288 C CA . TYR B 2 215 ? 137.420 110.350 161.548 1.00 12.01 215 TYR B CA 1
ATOM 6289 C C . TYR B 2 215 ? 136.781 111.002 160.434 1.00 12.01 215 TYR B C 1
ATOM 6290 O O . TYR B 2 215 ? 135.779 110.358 160.128 1.00 16.00 215 TYR B O 1
ATOM 6299 N N . LYS B 2 216 ? 137.392 112.136 159.939 1.00 14.01 216 LYS B N 1
ATOM 6300 C CA . LYS B 2 216 ? 136.853 112.934 158.842 1.00 12.01 216 LYS B CA 1
ATOM 6301 C C . LYS B 2 216 ? 136.957 112.033 157.554 1.00 12.01 216 LYS B C 1
ATOM 6302 O O . LYS B 2 216 ? 136.154 111.897 156.541 1.00 16.00 216 LYS B O 1
ATOM 6308 N N . GLU B 2 217 ? 137.827 111.039 157.678 1.00 14.01 217 GLU B N 1
ATOM 6309 C CA . GLU B 2 217 ? 137.854 110.433 156.388 1.00 12.01 217 GLU B CA 1
ATOM 6310 C C . GLU B 2 217 ? 137.067 109.135 156.442 1.00 12.01 217 GLU B C 1
ATOM 6311 O O . GLU B 2 217 ? 136.045 109.005 155.766 1.00 16.00 217 GLU B O 1
ATOM 6317 N N . CYS B 2 218 ? 137.503 108.194 157.292 1.00 14.01 218 CYS B N 1
ATOM 6318 C CA . CYS B 2 218 ? 136.851 106.904 157.239 1.00 12.01 218 CYS B CA 1
ATOM 6319 C C . CYS B 2 218 ? 135.294 106.983 156.998 1.00 12.01 218 CYS B C 1
ATOM 6320 O O . CYS B 2 218 ? 134.748 106.349 156.188 1.00 16.00 218 CYS B O 1
ATOM 6323 N N . TYR B 2 219 ? 134.592 107.799 157.781 1.00 14.01 219 TYR B N 1
ATOM 6324 C CA . TYR B 2 219 ? 133.129 108.057 157.904 1.00 12.01 219 TYR B CA 1
ATOM 6325 C C . TYR B 2 219 ? 132.317 108.619 156.906 1.00 12.01 219 TYR B C 1
ATOM 6326 O O . TYR B 2 219 ? 131.079 108.505 156.885 1.00 16.00 219 TYR B O 1
ATOM 6335 N N . ALA B 2 220 ? 133.001 109.011 155.995 1.00 14.01 220 ALA B N 1
ATOM 6336 C CA . ALA B 2 220 ? 132.487 109.515 154.827 1.00 12.01 220 ALA B CA 1
ATOM 6337 C C . ALA B 2 220 ? 131.545 108.291 154.711 1.00 12.01 220 ALA B C 1
ATOM 6338 O O . ALA B 2 220 ? 130.377 108.477 154.340 1.00 16.00 220 ALA B O 1
ATOM 6340 N N . ASP B 2 221 ? 131.995 107.049 154.876 1.00 14.01 221 ASP B N 1
ATOM 6341 C CA . ASP B 2 221 ? 131.223 105.898 154.740 1.00 12.01 221 ASP B CA 1
ATOM 6342 C C . ASP B 2 221 ? 130.682 105.472 156.165 1.00 12.01 221 ASP B C 1
ATOM 6343 O O . ASP B 2 221 ? 129.585 105.921 156.561 1.00 16.00 221 ASP B O 1
ATOM 6348 N N . HIS B 2 222 ? 131.521 104.793 156.998 1.00 14.01 222 HIS B N 1
ATOM 6349 C CA . HIS B 2 222 ? 130.883 104.215 158.319 1.00 12.01 222 HIS B CA 1
ATOM 6350 C C . HIS B 2 222 ? 130.490 105.056 159.565 1.00 12.01 222 HIS B C 1
ATOM 6351 O O . HIS B 2 222 ? 131.087 104.744 160.613 1.00 16.00 222 HIS B O 1
ATOM 6358 N N . LEU B 2 223 ? 129.489 105.927 159.340 1.00 14.01 223 LEU B N 1
ATOM 6359 C CA . LEU B 2 223 ? 129.099 106.979 160.186 1.00 12.01 223 LEU B CA 1
ATOM 6360 C C . LEU B 2 223 ? 128.361 106.407 161.431 1.00 12.01 223 LEU B C 1
ATOM 6361 O O . LEU B 2 223 ? 128.216 106.854 162.603 1.00 16.00 223 LEU B O 1
ATOM 6366 N N . GLU B 2 224 ? 127.973 105.190 161.346 1.00 14.01 224 GLU B N 1
ATOM 6367 C CA . GLU B 2 224 ? 127.488 105.017 162.667 1.00 12.01 224 GLU B CA 1
ATOM 6368 C C . GLU B 2 224 ? 128.407 105.079 163.816 1.00 12.01 224 GLU B C 1
ATOM 6369 O O . GLU B 2 224 ? 128.036 105.189 164.964 1.00 16.00 224 GLU B O 1
ATOM 6375 N N . LEU B 2 225 ? 129.696 104.722 163.529 1.00 14.01 225 LEU B N 1
ATOM 6376 C CA . LEU B 2 225 ? 130.687 104.460 164.559 1.00 12.01 225 LEU B CA 1
ATOM 6377 C C . LEU B 2 225 ? 131.244 105.747 165.094 1.00 12.01 225 LEU B C 1
ATOM 6378 O O . LEU B 2 225 ? 131.135 106.134 166.332 1.00 16.00 225 LEU B O 1
ATOM 6383 N N . LEU B 2 226 ? 131.619 106.450 164.004 1.00 14.01 226 LEU B N 1
ATOM 6384 C CA . LEU B 2 226 ? 132.070 107.761 164.240 1.00 12.01 226 LEU B CA 1
ATOM 6385 C C . LEU B 2 226 ? 131.466 108.576 165.204 1.00 12.01 226 LEU B C 1
ATOM 6386 O O . LEU B 2 226 ? 132.330 109.268 165.774 1.00 16.00 226 LEU B O 1
ATOM 6391 N N . HIS B 2 227 ? 130.166 108.315 165.448 1.00 14.01 227 HIS B N 1
ATOM 6392 C CA . HIS B 2 227 ? 129.467 109.141 166.394 1.00 12.01 227 HIS B CA 1
ATOM 6393 C C . HIS B 2 227 ? 130.166 109.023 167.767 1.00 12.01 227 HIS B C 1
ATOM 6394 O O . HIS B 2 227 ? 131.004 109.955 167.993 1.00 16.00 227 HIS B O 1
ATOM 6401 N N . GLY B 2 228 ? 129.904 107.885 168.504 1.00 14.01 228 GLY B N 1
ATOM 6402 C CA . GLY B 2 228 ? 130.471 107.706 169.826 1.00 12.01 228 GLY B CA 1
ATOM 6403 C C . GLY B 2 228 ? 131.864 108.298 169.857 1.00 12.01 228 GLY B C 1
ATOM 6404 O O . GLY B 2 228 ? 132.313 108.843 170.888 1.00 16.00 228 GLY B O 1
ATOM 6405 N N . HIS B 2 229 ? 132.486 108.346 168.658 1.00 14.01 229 HIS B N 1
ATOM 6406 C CA . HIS B 2 229 ? 133.895 108.840 168.679 1.00 12.01 229 HIS B CA 1
ATOM 6407 C C . HIS B 2 229 ? 134.234 110.326 168.590 1.00 12.01 229 HIS B C 1
ATOM 6408 O O . HIS B 2 229 ? 135.213 110.748 169.245 1.00 16.00 229 HIS B O 1
ATOM 6415 N N . PHE B 2 230 ? 133.356 110.971 167.831 1.00 14.01 230 PHE B N 1
ATOM 6416 C CA . PHE B 2 230 ? 133.096 112.325 167.420 1.00 12.01 230 PHE B CA 1
ATOM 6417 C C . PHE B 2 230 ? 132.751 112.932 168.746 1.00 12.01 230 PHE B C 1
ATOM 6418 O O . PHE B 2 230 ? 133.075 114.041 169.240 1.00 16.00 230 PHE B O 1
ATOM 6426 N N . ARG B 2 231 ? 132.201 112.177 169.590 1.00 14.01 231 ARG B N 1
ATOM 6427 C CA . ARG B 2 231 ? 132.041 113.171 170.686 1.00 12.01 231 ARG B CA 1
ATOM 6428 C C . ARG B 2 231 ? 133.377 113.772 171.161 1.00 12.01 231 ARG B C 1
ATOM 6429 O O . ARG B 2 231 ? 133.611 114.885 170.567 1.00 16.00 231 ARG B O 1
ATOM 6437 N N . ARG B 2 232 ? 134.178 113.073 171.988 1.00 14.01 232 ARG B N 1
ATOM 6438 C CA . ARG B 2 232 ? 135.347 113.669 172.630 1.00 12.01 232 ARG B CA 1
ATOM 6439 C C . ARG B 2 232 ? 135.911 114.721 171.779 1.00 12.01 232 ARG B C 1
ATOM 6440 O O . ARG B 2 232 ? 136.284 115.692 172.460 1.00 16.00 232 ARG B O 1
ATOM 6448 N N . TYR B 2 233 ? 135.782 114.550 170.463 1.00 14.01 233 TYR B N 1
ATOM 6449 C CA . TYR B 2 233 ? 136.309 115.464 169.461 1.00 12.01 233 TYR B CA 1
ATOM 6450 C C . TYR B 2 233 ? 135.668 116.768 169.595 1.00 12.01 233 TYR B C 1
ATOM 6451 O O . TYR B 2 233 ? 136.529 117.675 169.715 1.00 16.00 233 TYR B O 1
ATOM 6460 N N . CYS B 2 234 ? 134.291 116.784 169.608 1.00 14.01 234 CYS B N 1
ATOM 6461 C CA . CYS B 2 234 ? 133.584 118.038 169.730 1.00 12.01 234 CYS B CA 1
ATOM 6462 C C . CYS B 2 234 ? 133.936 118.630 171.091 1.00 12.01 234 CYS B C 1
ATOM 6463 O O . CYS B 2 234 ? 134.361 119.822 170.979 1.00 16.00 234 CYS B O 1
ATOM 6466 N N . ARG B 2 235 ? 133.962 117.775 172.179 1.00 14.01 235 ARG B N 1
ATOM 6467 C CA . ARG B 2 235 ? 134.283 118.307 173.509 1.00 12.01 235 ARG B CA 1
ATOM 6468 C C . ARG B 2 235 ? 135.648 118.933 173.519 1.00 12.01 235 ARG B C 1
ATOM 6469 O O . ARG B 2 235 ? 135.825 120.098 173.874 1.00 16.00 235 ARG B O 1
ATOM 6477 N N . ILE B 2 236 ? 136.591 118.194 172.957 1.00 14.01 236 ILE B N 1
ATOM 6478 C CA . ILE B 2 236 ? 137.954 118.591 173.027 1.00 12.01 236 ILE B CA 1
ATOM 6479 C C . ILE B 2 236 ? 138.140 119.944 172.491 1.00 12.01 236 ILE B C 1
ATOM 6480 O O . ILE B 2 236 ? 138.848 120.594 173.219 1.00 16.00 236 ILE B O 1
ATOM 6485 N N . ILE B 2 237 ? 137.371 120.336 171.458 1.00 14.01 237 ILE B N 1
ATOM 6486 C CA . ILE B 2 237 ? 137.278 121.609 170.707 1.00 12.01 237 ILE B CA 1
ATOM 6487 C C . ILE B 2 237 ? 136.714 122.622 171.661 1.00 12.01 237 ILE B C 1
ATOM 6488 O O . ILE B 2 237 ? 137.273 123.235 172.610 1.00 16.00 237 ILE B O 1
ATOM 6493 N N . LYS B 2 238 ? 135.483 122.439 171.920 1.00 14.01 238 LYS B N 1
ATOM 6494 C CA . LYS B 2 238 ? 135.167 123.536 172.806 1.00 12.01 238 LYS B CA 1
ATOM 6495 C C . LYS B 2 238 ? 136.361 123.956 173.831 1.00 12.01 238 LYS B C 1
ATOM 6496 O O . LYS B 2 238 ? 136.519 125.152 174.076 1.00 16.00 238 LYS B O 1
ATOM 6502 N N . GLN B 2 239 ? 137.129 123.026 174.440 1.00 14.01 239 GLN B N 1
ATOM 6503 C CA . GLN B 2 239 ? 138.245 123.019 175.484 1.00 12.01 239 GLN B CA 1
ATOM 6504 C C . GLN B 2 239 ? 139.696 123.546 175.136 1.00 12.01 239 GLN B C 1
ATOM 6505 O O . GLN B 2 239 ? 140.497 123.796 176.029 1.00 16.00 239 GLN B O 1
ATOM 6511 N N . LEU B 2 240 ? 139.982 123.673 173.878 1.00 14.01 240 LEU B N 1
ATOM 6512 C CA . LEU B 2 240 ? 141.196 123.842 173.078 1.00 12.01 240 LEU B CA 1
ATOM 6513 C C . LEU B 2 240 ? 141.835 125.054 172.428 1.00 12.01 240 LEU B C 1
ATOM 6514 O O . LEU B 2 240 ? 141.355 126.181 172.552 1.00 16.00 240 LEU B O 1
ATOM 6519 N N . ASP B 2 241 ? 143.016 124.789 171.708 1.00 14.01 241 ASP B N 1
ATOM 6520 C CA . ASP B 2 241 ? 143.749 125.979 171.309 1.00 12.01 241 ASP B CA 1
ATOM 6521 C C . ASP B 2 241 ? 143.111 126.341 169.995 1.00 12.01 241 ASP B C 1
ATOM 6522 O O . ASP B 2 241 ? 143.056 125.381 169.195 1.00 16.00 241 ASP B O 1
ATOM 6527 N N . SER B 2 242 ? 142.820 127.683 169.844 1.00 14.01 242 SER B N 1
ATOM 6528 C CA . SER B 2 242 ? 142.300 128.171 168.589 1.00 12.01 242 SER B CA 1
ATOM 6529 C C . SER B 2 242 ? 142.863 127.871 167.282 1.00 12.01 242 SER B C 1
ATOM 6530 O O . SER B 2 242 ? 142.413 128.495 166.352 1.00 16.00 242 SER B O 1
ATOM 6533 N N . TRP B 2 243 ? 143.657 126.812 167.235 1.00 14.01 243 TRP B N 1
ATOM 6534 C CA . TRP B 2 243 ? 144.246 126.428 166.011 1.00 12.01 243 TRP B CA 1
ATOM 6535 C C . TRP B 2 243 ? 143.765 125.174 165.509 1.00 12.01 243 TRP B C 1
ATOM 6536 O O . TRP B 2 243 ? 143.454 125.128 164.307 1.00 16.00 243 TRP B O 1
ATOM 6547 N N . SER B 2 244 ? 143.689 124.300 166.539 1.00 14.01 244 SER B N 1
ATOM 6548 C CA . SER B 2 244 ? 143.265 122.962 166.505 1.00 12.01 244 SER B CA 1
ATOM 6549 C C . SER B 2 244 ? 141.813 123.011 166.434 1.00 12.01 244 SER B C 1
ATOM 6550 O O . SER B 2 244 ? 141.444 122.026 165.795 1.00 16.00 244 SER B O 1
ATOM 6553 N N . GLN B 2 245 ? 141.160 124.172 166.858 1.00 14.01 245 GLN B N 1
ATOM 6554 C CA . GLN B 2 245 ? 139.737 124.247 166.838 1.00 12.01 245 GLN B CA 1
ATOM 6555 C C . GLN B 2 245 ? 139.278 124.365 165.456 1.00 12.01 245 GLN B C 1
ATOM 6556 O O . GLN B 2 245 ? 138.268 123.681 165.317 1.00 16.00 245 GLN B O 1
ATOM 6562 N N . SER B 2 246 ? 140.129 124.968 164.534 1.00 14.01 246 SER B N 1
ATOM 6563 C CA . SER B 2 246 ? 139.703 125.189 163.193 1.00 12.01 246 SER B CA 1
ATOM 6564 C C . SER B 2 246 ? 139.632 123.907 162.462 1.00 12.01 246 SER B C 1
ATOM 6565 O O . SER B 2 246 ? 138.621 123.868 161.746 1.00 16.00 246 SER B O 1
ATOM 6568 N N . TYR B 2 247 ? 140.568 122.966 162.817 1.00 14.01 247 TYR B N 1
ATOM 6569 C CA . TYR B 2 247 ? 140.691 121.692 162.182 1.00 12.01 247 TYR B CA 1
ATOM 6570 C C . TYR B 2 247 ? 139.456 120.914 162.438 1.00 12.01 247 TYR B C 1
ATOM 6571 O O . TYR B 2 247 ? 138.976 120.493 161.375 1.00 16.00 247 TYR B O 1
ATOM 6580 N N . LEU B 2 248 ? 139.011 120.858 163.737 1.00 14.01 248 LEU B N 1
ATOM 6581 C CA . LEU B 2 248 ? 137.900 120.079 164.146 1.00 12.01 248 LEU B CA 1
ATOM 6582 C C . LEU B 2 248 ? 136.686 120.562 163.514 1.00 12.01 248 LEU B C 1
ATOM 6583 O O . LEU B 2 248 ? 135.852 119.657 163.496 1.00 16.00 248 LEU B O 1
ATOM 6588 N N . ILE B 2 249 ? 136.730 121.788 162.917 1.00 14.01 249 ILE B N 1
ATOM 6589 C CA . ILE B 2 249 ? 135.590 122.346 162.291 1.00 12.01 249 ILE B CA 1
ATOM 6590 C C . ILE B 2 249 ? 135.459 121.769 160.954 1.00 12.01 249 ILE B C 1
ATOM 6591 O O . ILE B 2 249 ? 134.311 121.326 160.790 1.00 16.00 249 ILE B O 1
ATOM 6596 N N . GLU B 2 250 ? 136.619 121.682 160.195 1.00 14.01 250 GLU B N 1
ATOM 6597 C CA . GLU B 2 250 ? 136.582 121.202 158.901 1.00 12.01 250 GLU B CA 1
ATOM 6598 C C . GLU B 2 250 ? 135.972 119.865 158.872 1.00 12.01 250 GLU B C 1
ATOM 6599 O O . GLU B 2 250 ? 135.002 119.851 158.073 1.00 16.00 250 GLU B O 1
ATOM 6605 N N . LEU B 2 251 ? 136.409 118.961 159.801 1.00 14.01 251 LEU B N 1
ATOM 6606 C CA . LEU B 2 251 ? 135.910 117.635 159.812 1.00 12.01 251 LEU B CA 1
ATOM 6607 C C . LEU B 2 251 ? 134.468 117.613 160.005 1.00 12.01 251 LEU B C 1
ATOM 6608 O O . LEU B 2 251 ? 133.892 117.149 159.050 1.00 16.00 251 LEU B O 1
ATOM 6613 N N . LEU B 2 252 ? 134.019 118.250 161.156 1.00 14.01 252 LEU B N 1
ATOM 6614 C CA . LEU B 2 252 ? 132.653 118.216 161.561 1.00 12.01 252 LEU B CA 1
ATOM 6615 C C . LEU B 2 252 ? 131.801 118.642 160.467 1.00 12.01 252 LEU B C 1
ATOM 6616 O O . LEU B 2 252 ? 130.596 118.395 160.746 1.00 16.00 252 LEU B O 1
ATOM 6621 N N . ILE B 2 253 ? 132.463 119.028 159.345 1.00 14.01 253 ILE B N 1
ATOM 6622 C CA . ILE B 2 253 ? 131.740 119.419 158.196 1.00 12.01 253 ILE B CA 1
ATOM 6623 C C . ILE B 2 253 ? 131.436 118.257 157.397 1.00 12.01 253 ILE B C 1
ATOM 6624 O O . ILE B 2 253 ? 130.220 118.258 157.092 1.00 16.00 253 ILE B O 1
ATOM 6629 N N . LYS B 2 254 ? 132.459 117.334 157.256 1.00 14.01 254 LYS B N 1
ATOM 6630 C CA . LYS B 2 254 ? 132.285 116.245 156.369 1.00 12.01 254 LYS B CA 1
ATOM 6631 C C . LYS B 2 254 ? 131.430 115.199 156.989 1.00 12.01 254 LYS B C 1
ATOM 6632 O O . LYS B 2 254 ? 130.381 114.943 156.326 1.00 16.00 254 LYS B O 1
ATOM 6638 N N . TYR B 2 255 ? 131.773 114.862 158.268 1.00 14.01 255 TYR B N 1
ATOM 6639 C CA . TYR B 2 255 ? 131.048 113.870 158.934 1.00 12.01 255 TYR B CA 1
ATOM 6640 C C . TYR B 2 255 ? 129.602 113.949 158.761 1.00 12.01 255 TYR B C 1
ATOM 6641 O O . TYR B 2 255 ? 129.176 112.896 158.342 1.00 16.00 255 TYR B O 1
ATOM 6650 N N . CYS B 2 256 ? 128.997 115.157 159.015 1.00 14.01 256 CYS B N 1
ATOM 6651 C CA . CYS B 2 256 ? 127.693 115.504 158.913 1.00 12.01 256 CYS B CA 1
ATOM 6652 C C . CYS B 2 256 ? 127.240 115.251 157.462 1.00 12.01 256 CYS B C 1
ATOM 6653 O O . CYS B 2 256 ? 126.249 114.634 157.072 1.00 16.00 256 CYS B O 1
ATOM 6656 N N . LYS B 2 257 ? 128.037 115.469 156.558 1.00 14.01 257 LYS B N 1
ATOM 6657 C CA . LYS B 2 257 ? 127.552 115.279 155.293 1.00 12.01 257 LYS B CA 1
ATOM 6658 C C . LYS B 2 257 ? 127.338 113.800 155.132 1.00 12.01 257 LYS B C 1
ATOM 6659 O O . LYS B 2 257 ? 126.662 113.373 154.194 1.00 16.00 257 LYS B O 1
ATOM 6665 N N . GLN B 2 258 ? 127.769 113.007 156.120 1.00 14.01 258 GLN B N 1
ATOM 6666 C CA . GLN B 2 258 ? 127.606 111.603 155.841 1.00 12.01 258 GLN B CA 1
ATOM 6667 C C . GLN B 2 258 ? 126.492 110.919 156.732 1.00 12.01 258 GLN B C 1
ATOM 6668 O O . GLN B 2 258 ? 125.451 110.523 156.214 1.00 16.00 258 GLN B O 1
ATOM 6674 N N . TYR B 2 259 ? 126.673 110.895 158.045 1.00 14.01 259 TYR B N 1
ATOM 6675 C CA . TYR B 2 259 ? 125.713 110.579 159.108 1.00 12.01 259 TYR B CA 1
ATOM 6676 C C . TYR B 2 259 ? 124.599 111.344 159.339 1.00 12.01 259 TYR B C 1
ATOM 6677 O O . TYR B 2 259 ? 124.137 111.408 160.451 1.00 16.00 259 TYR B O 1
ATOM 6686 N N . LEU B 2 260 ? 124.026 111.790 158.388 1.00 14.01 260 LEU B N 1
ATOM 6687 C CA . LEU B 2 260 ? 122.863 112.248 158.722 1.00 12.01 260 LEU B CA 1
ATOM 6688 C C . LEU B 2 260 ? 122.686 110.843 159.144 1.00 12.01 260 LEU B C 1
ATOM 6689 O O . LEU B 2 260 ? 122.473 109.984 158.285 1.00 16.00 260 LEU B O 1
ATOM 6694 N N . PRO B 2 261 ? 122.809 110.520 160.375 1.00 14.01 261 PRO B N 1
ATOM 6695 C CA . PRO B 2 261 ? 122.296 109.219 160.452 1.00 12.01 261 PRO B CA 1
ATOM 6696 C C . PRO B 2 261 ? 120.904 109.471 159.990 1.00 12.01 261 PRO B C 1
ATOM 6697 O O . PRO B 2 261 ? 120.544 110.596 159.663 1.00 16.00 261 PRO B O 1
ATOM 6701 N N . LYS B 2 262 ? 120.145 108.434 159.911 1.00 14.01 262 LYS B N 1
ATOM 6702 C CA . LYS B 2 262 ? 118.921 108.478 159.148 1.00 12.01 262 LYS B CA 1
ATOM 6703 C C . LYS B 2 262 ? 117.706 109.033 159.679 1.00 12.01 262 LYS B C 1
ATOM 6704 O O . LYS B 2 262 ? 117.205 108.526 160.636 1.00 16.00 262 LYS B O 1
ATOM 6710 N N . PRO B 2 263 ? 117.218 110.201 159.146 1.00 14.01 263 PRO B N 1
ATOM 6711 C CA . PRO B 2 263 ? 116.049 110.222 159.911 1.00 12.01 263 PRO B CA 1
ATOM 6712 C C . PRO B 2 263 ? 115.118 109.026 159.359 1.00 12.01 263 PRO B C 1
ATOM 6713 O O . PRO B 2 263 ? 114.615 109.029 158.229 1.00 16.00 263 PRO B O 1
ATOM 6717 N N . THR B 2 264 ? 114.699 108.390 160.333 1.00 14.01 264 THR B N 1
ATOM 6718 C CA . THR B 2 264 ? 113.917 107.442 161.064 1.00 12.01 264 THR B CA 1
ATOM 6719 C C . THR B 2 264 ? 113.449 108.240 162.124 1.00 12.01 264 THR B C 1
ATOM 6720 O O . THR B 2 264 ? 113.777 109.407 162.175 1.00 16.00 264 THR B O 1
ATOM 6724 N N . VAL B 2 265 ? 112.563 107.808 162.877 1.00 14.01 265 VAL B N 1
ATOM 6725 C CA . VAL B 2 265 ? 112.106 108.710 163.864 1.00 12.01 265 VAL B CA 1
ATOM 6726 C C . VAL B 2 265 ? 113.178 109.091 164.705 1.00 12.01 265 VAL B C 1
ATOM 6727 O O . VAL B 2 265 ? 113.865 108.331 165.377 1.00 16.00 265 VAL B O 1
ATOM 6731 N N . VAL B 2 266 ? 113.107 110.482 164.759 1.00 14.01 266 VAL B N 1
ATOM 6732 C CA . VAL B 2 266 ? 114.098 111.488 165.263 1.00 12.01 266 VAL B CA 1
ATOM 6733 C C . VAL B 2 266 ? 113.540 111.891 166.577 1.00 12.01 266 VAL B C 1
ATOM 6734 O O . VAL B 2 266 ? 112.447 112.409 166.764 1.00 16.00 266 VAL B O 1
ATOM 6738 N N . ASP B 2 267 ? 114.392 111.662 167.599 1.00 14.01 267 ASP B N 1
ATOM 6739 C CA . ASP B 2 267 ? 113.840 111.862 168.918 1.00 12.01 267 ASP B CA 1
ATOM 6740 C C . ASP B 2 267 ? 114.335 113.127 169.487 1.00 12.01 267 ASP B C 1
ATOM 6741 O O . ASP B 2 267 ? 115.233 113.423 170.284 1.00 16.00 267 ASP B O 1
ATOM 6746 N N . LYS B 2 268 ? 113.363 113.898 169.588 1.00 14.01 268 LYS B N 1
ATOM 6747 C CA . LYS B 2 268 ? 113.925 115.147 169.939 1.00 12.01 268 LYS B CA 1
ATOM 6748 C C . LYS B 2 268 ? 114.210 115.304 171.485 1.00 12.01 268 LYS B C 1
ATOM 6749 O O . LYS B 2 268 ? 114.825 116.276 171.923 1.00 16.00 268 LYS B O 1
ATOM 6755 N N . SER B 2 269 ? 113.747 114.296 172.237 1.00 14.01 269 SER B N 1
ATOM 6756 C CA . SER B 2 269 ? 113.860 114.116 173.688 1.00 12.01 269 SER B CA 1
ATOM 6757 C C . SER B 2 269 ? 115.124 113.529 174.282 1.00 12.01 269 SER B C 1
ATOM 6758 O O . SER B 2 269 ? 115.136 113.123 175.443 1.00 16.00 269 SER B O 1
ATOM 6761 N N . SER B 2 270 ? 116.154 113.468 173.498 1.00 14.01 270 SER B N 1
ATOM 6762 C CA . SER B 2 270 ? 117.353 112.853 173.938 1.00 12.01 270 SER B CA 1
ATOM 6763 C C . SER B 2 270 ? 117.842 114.187 174.567 1.00 12.01 270 SER B C 1
ATOM 6764 O O . SER B 2 270 ? 117.071 115.099 174.898 1.00 16.00 270 SER B O 1
ATOM 6767 N N . GLU B 2 271 ? 119.098 114.294 174.788 1.00 14.01 271 GLU B N 1
ATOM 6768 C CA . GLU B 2 271 ? 119.531 115.399 175.577 1.00 12.01 271 GLU B CA 1
ATOM 6769 C C . GLU B 2 271 ? 119.793 116.740 175.153 1.00 12.01 271 GLU B C 1
ATOM 6770 O O . GLU B 2 271 ? 120.530 117.002 174.214 1.00 16.00 271 GLU B O 1
ATOM 6776 N N . GLY B 2 272 ? 119.177 117.684 175.916 1.00 14.01 272 GLY B N 1
ATOM 6777 C CA . GLY B 2 272 ? 119.669 118.939 175.528 1.00 12.01 272 GLY B CA 1
ATOM 6778 C C . GLY B 2 272 ? 119.242 118.894 174.160 1.00 12.01 272 GLY B C 1
ATOM 6779 O O . GLY B 2 272 ? 119.813 119.537 173.282 1.00 16.00 272 GLY B O 1
ATOM 6780 N N . SER B 2 273 ? 118.124 118.232 173.959 1.00 14.01 273 SER B N 1
ATOM 6781 C CA . SER B 2 273 ? 117.730 118.026 172.683 1.00 12.01 273 SER B CA 1
ATOM 6782 C C . SER B 2 273 ? 117.008 118.924 171.647 1.00 12.01 273 SER B C 1
ATOM 6783 O O . SER B 2 273 ? 115.883 119.408 171.776 1.00 16.00 273 SER B O 1
ATOM 6786 N N . PRO B 2 274 ? 117.896 119.109 170.583 1.00 14.01 274 PRO B N 1
ATOM 6787 C CA . PRO B 2 274 ? 118.028 119.616 169.171 1.00 12.01 274 PRO B CA 1
ATOM 6788 C C . PRO B 2 274 ? 117.224 118.590 168.459 1.00 12.01 274 PRO B C 1
ATOM 6789 O O . PRO B 2 274 ? 116.198 118.244 169.025 1.00 16.00 274 PRO B O 1
ATOM 6793 N N . ARG B 2 275 ? 117.514 118.046 167.271 1.00 14.01 275 ARG B N 1
ATOM 6794 C CA . ARG B 2 275 ? 116.410 117.144 167.086 1.00 12.01 275 ARG B CA 1
ATOM 6795 C C . ARG B 2 275 ? 117.426 116.499 167.841 1.00 12.01 275 ARG B C 1
ATOM 6796 O O . ARG B 2 275 ? 118.492 117.013 168.187 1.00 16.00 275 ARG B O 1
ATOM 6804 N N . SER B 2 276 ? 116.962 115.406 168.132 1.00 14.01 276 SER B N 1
ATOM 6805 C CA . SER B 2 276 ? 117.366 114.430 168.977 1.00 12.01 276 SER B CA 1
ATOM 6806 C C . SER B 2 276 ? 118.668 113.846 168.479 1.00 12.01 276 SER B C 1
ATOM 6807 O O . SER B 2 276 ? 119.365 114.479 167.700 1.00 16.00 276 SER B O 1
ATOM 6810 N N . CYS B 2 277 ? 119.093 112.755 169.062 1.00 14.01 277 CYS B N 1
ATOM 6811 C CA . CYS B 2 277 ? 120.400 112.217 168.736 1.00 12.01 277 CYS B CA 1
ATOM 6812 C C . CYS B 2 277 ? 120.412 110.747 168.983 1.00 12.01 277 CYS B C 1
ATOM 6813 O O . CYS B 2 277 ? 120.071 110.346 170.098 1.00 16.00 277 CYS B O 1
ATOM 6816 N N . PRO B 2 278 ? 120.938 109.893 168.016 1.00 14.01 278 PRO B N 1
ATOM 6817 C CA . PRO B 2 278 ? 120.868 108.597 168.601 1.00 12.01 278 PRO B CA 1
ATOM 6818 C C . PRO B 2 278 ? 121.991 108.367 169.497 1.00 12.01 278 PRO B C 1
ATOM 6819 O O . PRO B 2 278 ? 122.867 109.210 169.622 1.00 16.00 278 PRO B O 1
ATOM 6823 N N . LEU B 2 279 ? 122.020 107.304 170.156 1.00 14.01 279 LEU B N 1
ATOM 6824 C CA . LEU B 2 279 ? 123.246 106.672 170.122 1.00 12.01 279 LEU B CA 1
ATOM 6825 C C . LEU B 2 279 ? 123.370 105.524 169.192 1.00 12.01 279 LEU B C 1
ATOM 6826 O O . LEU B 2 279 ? 122.366 105.054 168.673 1.00 16.00 279 LEU B O 1
ATOM 6831 N N . PRO B 2 280 ? 124.534 105.005 169.001 1.00 14.01 280 PRO B N 1
ATOM 6832 C CA . PRO B 2 280 ? 124.637 104.233 167.801 1.00 12.01 280 PRO B CA 1
ATOM 6833 C C . PRO B 2 280 ? 123.766 103.006 168.240 1.00 12.01 280 PRO B C 1
ATOM 6834 O O . PRO B 2 280 ? 123.570 102.893 169.478 1.00 16.00 280 PRO B O 1
ATOM 6838 N N . ASP B 2 281 ? 123.326 102.234 167.272 1.00 14.01 281 ASP B N 1
ATOM 6839 C CA . ASP B 2 281 ? 122.483 101.051 167.278 1.00 12.01 281 ASP B CA 1
ATOM 6840 C C . ASP B 2 281 ? 123.345 99.857 167.637 1.00 12.01 281 ASP B C 1
ATOM 6841 O O . ASP B 2 281 ? 122.942 98.988 168.421 1.00 16.00 281 ASP B O 1
ATOM 6846 N N . LYS B 2 282 ? 124.514 99.816 167.103 1.00 14.01 282 LYS B N 1
ATOM 6847 C CA . LYS B 2 282 ? 125.436 98.803 167.454 1.00 12.01 282 LYS B CA 1
ATOM 6848 C C . LYS B 2 282 ? 125.843 99.042 168.953 1.00 12.01 282 LYS B C 1
ATOM 6849 O O . LYS B 2 282 ? 126.100 98.064 169.661 1.00 16.00 282 LYS B O 1
ATOM 6855 N N . TYR B 2 283 ? 125.987 100.318 169.467 1.00 14.01 283 TYR B N 1
ATOM 6856 C CA . TYR B 2 283 ? 126.275 100.318 170.876 1.00 12.01 283 TYR B CA 1
ATOM 6857 C C . TYR B 2 283 ? 124.946 99.876 171.501 1.00 12.01 283 TYR B C 1
ATOM 6858 O O . TYR B 2 283 ? 124.882 98.950 172.319 1.00 16.00 283 TYR B O 1
ATOM 6867 N N . ASN B 2 284 ? 123.883 100.463 170.949 1.00 14.01 284 ASN B N 1
ATOM 6868 C CA . ASN B 2 284 ? 122.477 100.317 171.396 1.00 12.01 284 ASN B CA 1
ATOM 6869 C C . ASN B 2 284 ? 122.043 100.763 172.661 1.00 12.01 284 ASN B C 1
ATOM 6870 O O . ASN B 2 284 ? 121.028 100.316 173.190 1.00 16.00 284 ASN B O 1
ATOM 6875 N N . GLU B 2 285 ? 122.631 101.624 173.086 1.00 14.01 285 GLU B N 1
ATOM 6876 C CA . GLU B 2 285 ? 122.152 102.384 174.053 1.00 12.01 285 GLU B CA 1
ATOM 6877 C C . GLU B 2 285 ? 120.832 102.645 173.322 1.00 12.01 285 GLU B C 1
ATOM 6878 O O . GLU B 2 285 ? 120.805 102.633 172.088 1.00 16.00 285 GLU B O 1
ATOM 6884 N N . ILE B 2 286 ? 119.798 102.865 174.014 1.00 14.01 286 ILE B N 1
ATOM 6885 C CA . ILE B 2 286 ? 118.421 102.863 173.670 1.00 12.01 286 ILE B CA 1
ATOM 6886 C C . ILE B 2 286 ? 118.914 103.735 172.683 1.00 12.01 286 ILE B C 1
ATOM 6887 O O . ILE B 2 286 ? 119.795 104.571 172.829 1.00 16.00 286 ILE B O 1
ATOM 6892 N N . GLU B 2 287 ? 118.289 103.382 171.537 1.00 14.01 287 GLU B N 1
ATOM 6893 C CA . GLU B 2 287 ? 118.517 103.924 170.246 1.00 12.01 287 GLU B CA 1
ATOM 6894 C C . GLU B 2 287 ? 117.648 105.051 170.646 1.00 12.01 287 GLU B C 1
ATOM 6895 O O . GLU B 2 287 ? 116.537 105.009 171.171 1.00 16.00 287 GLU B O 1
ATOM 6901 N N . TYR B 2 288 ? 118.404 106.073 170.273 1.00 14.01 288 TYR B N 1
ATOM 6902 C CA . TYR B 2 288 ? 118.540 107.508 170.134 1.00 12.01 288 TYR B CA 1
ATOM 6903 C C . TYR B 2 288 ? 118.621 107.398 168.654 1.00 12.01 288 TYR B C 1
ATOM 6904 O O . TYR B 2 288 ? 119.090 106.400 168.158 1.00 16.00 288 TYR B O 1
ATOM 6913 N N . PRO B 2 289 ? 117.821 108.252 168.000 1.00 14.01 289 PRO B N 1
ATOM 6914 C CA . PRO B 2 289 ? 117.426 108.523 166.597 1.00 12.01 289 PRO B CA 1
ATOM 6915 C C . PRO B 2 289 ? 118.308 108.955 165.666 1.00 12.01 289 PRO B C 1
ATOM 6916 O O . PRO B 2 289 ? 119.233 109.686 166.003 1.00 16.00 289 PRO B O 1
ATOM 6920 N N . SER B 2 290 ? 118.026 108.831 164.491 1.00 14.01 290 SER B N 1
ATOM 6921 C CA . SER B 2 290 ? 119.048 109.561 164.007 1.00 12.01 290 SER B CA 1
ATOM 6922 C C . SER B 2 290 ? 119.029 110.928 163.753 1.00 12.01 290 SER B C 1
ATOM 6923 O O . SER B 2 290 ? 120.131 111.395 163.491 1.00 16.00 290 SER B O 1
ATOM 6926 N N . TYR B 2 291 ? 117.978 111.705 163.677 1.00 14.01 291 TYR B N 1
ATOM 6927 C CA . TYR B 2 291 ? 118.853 112.647 163.210 1.00 12.01 291 TYR B CA 1
ATOM 6928 C C . TYR B 2 291 ? 119.691 112.999 164.371 1.00 12.01 291 TYR B C 1
ATOM 6929 O O . TYR B 2 291 ? 119.283 113.818 165.148 1.00 16.00 291 TYR B O 1
ATOM 6938 N N . GLU B 2 292 ? 120.806 112.384 164.496 1.00 14.01 292 GLU B N 1
ATOM 6939 C CA . GLU B 2 292 ? 121.825 112.460 165.471 1.00 12.01 292 GLU B CA 1
ATOM 6940 C C . GLU B 2 292 ? 122.701 113.592 165.520 1.00 12.01 292 GLU B C 1
ATOM 6941 O O . GLU B 2 292 ? 123.073 114.153 166.483 1.00 16.00 292 GLU B O 1
ATOM 6947 N N . VAL B 2 293 ? 122.757 114.063 164.285 1.00 14.01 293 VAL B N 1
ATOM 6948 C CA . VAL B 2 293 ? 123.294 115.089 163.359 1.00 12.01 293 VAL B CA 1
ATOM 6949 C C . VAL B 2 293 ? 122.787 116.337 163.621 1.00 12.01 293 VAL B C 1
ATOM 6950 O O . VAL B 2 293 ? 123.447 117.264 164.020 1.00 16.00 293 VAL B O 1
ATOM 6954 N N . VAL B 2 294 ? 121.697 116.413 163.898 1.00 14.01 294 VAL B N 1
ATOM 6955 C CA . VAL B 2 294 ? 121.579 117.742 164.233 1.00 12.01 294 VAL B CA 1
ATOM 6956 C C . VAL B 2 294 ? 121.787 117.722 165.787 1.00 12.01 294 VAL B C 1
ATOM 6957 O O . VAL B 2 294 ? 122.247 118.758 166.266 1.00 16.00 294 VAL B O 1
ATOM 6961 N N . ASN B 2 295 ? 121.464 116.696 166.600 1.00 14.01 295 ASN B N 1
ATOM 6962 C CA . ASN B 2 295 ? 121.455 116.809 168.023 1.00 12.01 295 ASN B CA 1
ATOM 6963 C C . ASN B 2 295 ? 122.753 116.307 168.824 1.00 12.01 295 ASN B C 1
ATOM 6964 O O . ASN B 2 295 ? 123.577 117.121 169.198 1.00 16.00 295 ASN B O 1
ATOM 6969 N N . ASP B 2 296 ? 122.812 115.027 169.134 1.00 14.01 296 ASP B N 1
ATOM 6970 C CA . ASP B 2 296 ? 123.698 114.011 169.741 1.00 12.01 296 ASP B CA 1
ATOM 6971 C C . ASP B 2 296 ? 124.923 114.547 170.150 1.00 12.01 296 ASP B C 1
ATOM 6972 O O . ASP B 2 296 ? 125.134 115.430 169.313 1.00 16.00 296 ASP B O 1
ATOM 6977 N N . PRO B 2 297 ? 125.599 114.102 171.164 1.00 14.01 297 PRO B N 1
ATOM 6978 C CA . PRO B 2 297 ? 126.740 114.812 171.558 1.00 12.01 297 PRO B CA 1
ATOM 6979 C C . PRO B 2 297 ? 127.701 114.995 170.434 1.00 12.01 297 PRO B C 1
ATOM 6980 O O . PRO B 2 297 ? 128.427 115.884 170.724 1.00 16.00 297 PRO B O 1
ATOM 6984 N N . ASP B 2 298 ? 127.556 114.325 169.262 1.00 14.01 298 ASP B N 1
ATOM 6985 C CA . ASP B 2 298 ? 128.570 114.429 168.330 1.00 12.01 298 ASP B CA 1
ATOM 6986 C C . ASP B 2 298 ? 128.373 115.603 167.445 1.00 12.01 298 ASP B C 1
ATOM 6987 O O . ASP B 2 298 ? 129.395 116.265 167.270 1.00 16.00 298 ASP B O 1
ATOM 6992 N N . LEU B 2 299 ? 127.227 115.670 166.815 1.00 14.01 299 LEU B N 1
ATOM 6993 C CA . LEU B 2 299 ? 126.854 116.624 165.818 1.00 12.01 299 LEU B CA 1
ATOM 6994 C C . LEU B 2 299 ? 126.655 117.846 166.524 1.00 12.01 299 LEU B C 1
ATOM 6995 O O . LEU B 2 299 ? 127.326 118.766 166.044 1.00 16.00 299 LEU B O 1
ATOM 7000 N N . ASP B 2 300 ? 125.798 117.702 167.634 1.00 14.01 300 ASP B N 1
ATOM 7001 C CA . ASP B 2 300 ? 125.428 118.897 168.372 1.00 12.01 300 ASP B CA 1
ATOM 7002 C C . ASP B 2 300 ? 126.610 119.596 168.865 1.00 12.01 300 ASP B C 1
ATOM 7003 O O . ASP B 2 300 ? 126.700 120.729 168.371 1.00 16.00 300 ASP B O 1
ATOM 7008 N N . LEU B 2 301 ? 127.516 118.821 169.558 1.00 14.01 301 LEU B N 1
ATOM 7009 C CA . LEU B 2 301 ? 128.568 119.376 170.175 1.00 12.01 301 LEU B CA 1
ATOM 7010 C C . LEU B 2 301 ? 129.320 120.157 169.214 1.00 12.01 301 LEU B C 1
ATOM 7011 O O . LEU B 2 301 ? 129.866 121.148 169.749 1.00 16.00 301 LEU B O 1
ATOM 7016 N N . PHE B 2 302 ? 129.118 119.791 167.918 1.00 14.01 302 PHE B N 1
ATOM 7017 C CA . PHE B 2 302 ? 129.763 120.353 166.793 1.00 12.01 302 PHE B CA 1
ATOM 7018 C C . PHE B 2 302 ? 129.152 121.653 166.585 1.00 12.01 302 PHE B C 1
ATOM 7019 O O . PHE B 2 302 ? 130.039 122.508 166.793 1.00 16.00 302 PHE B O 1
ATOM 7027 N N . LEU B 2 303 ? 127.926 121.730 166.321 1.00 14.01 303 LEU B N 1
ATOM 7028 C CA . LEU B 2 303 ? 127.287 122.980 166.105 1.00 12.01 303 LEU B CA 1
ATOM 7029 C C . LEU B 2 303 ? 127.526 123.858 167.256 1.00 12.01 303 LEU B C 1
ATOM 7030 O O . LEU B 2 303 ? 128.042 124.853 166.858 1.00 16.00 303 LEU B O 1
ATOM 7035 N N . GLN B 2 304 ? 127.233 123.417 168.509 1.00 14.01 304 GLN B N 1
ATOM 7036 C CA . GLN B 2 304 ? 127.366 124.332 169.617 1.00 12.01 304 GLN B CA 1
ATOM 7037 C C . GLN B 2 304 ? 128.650 124.815 169.752 1.00 12.01 304 GLN B C 1
ATOM 7038 O O . GLN B 2 304 ? 128.747 126.035 169.966 1.00 16.00 304 GLN B O 1
ATOM 7044 N N . SER B 2 305 ? 129.632 123.890 169.436 1.00 14.01 305 SER B N 1
ATOM 7045 C CA . SER B 2 305 ? 131.059 124.126 169.560 1.00 12.01 305 SER B CA 1
ATOM 7046 C C . SER B 2 305 ? 131.434 125.184 168.635 1.00 12.01 305 SER B C 1
ATOM 7047 O O . SER B 2 305 ? 132.005 126.118 169.221 1.00 16.00 305 SER B O 1
ATOM 7050 N N . LEU B 2 306 ? 130.996 125.016 167.347 1.00 14.01 306 LEU B N 1
ATOM 7051 C CA . LEU B 2 306 ? 131.318 125.949 166.386 1.00 12.01 306 LEU B CA 1
ATOM 7052 C C . LEU B 2 306 ? 130.921 127.242 166.912 1.00 12.01 306 LEU B C 1
ATOM 7053 O O . LEU B 2 306 ? 131.880 127.995 166.733 1.00 16.00 306 LEU B O 1
ATOM 7058 N N . ASN B 2 307 ? 129.732 127.354 167.650 1.00 14.01 307 ASN B N 1
ATOM 7059 C CA . ASN B 2 307 ? 129.334 128.543 168.061 1.00 12.01 307 ASN B CA 1
ATOM 7060 C C . ASN B 2 307 ? 130.344 129.072 169.020 1.00 12.01 307 ASN B C 1
ATOM 7061 O O . ASN B 2 307 ? 130.995 130.058 168.599 1.00 16.00 307 ASN B O 1
ATOM 7066 N N . CYS B 2 308 ? 130.610 128.308 170.102 1.00 14.01 308 CYS B N 1
ATOM 7067 C CA . CYS B 2 308 ? 131.507 128.797 171.106 1.00 12.01 308 CYS B CA 1
ATOM 7068 C C . CYS B 2 308 ? 132.836 129.316 170.518 1.00 12.01 308 CYS B C 1
ATOM 7069 O O . CYS B 2 308 ? 133.151 130.517 170.817 1.00 16.00 308 CYS B O 1
ATOM 7072 N N . LEU B 2 309 ? 133.393 128.494 169.577 1.00 14.01 309 LEU B N 1
ATOM 7073 C CA . LEU B 2 309 ? 134.704 128.755 169.044 1.00 12.01 309 LEU B CA 1
ATOM 7074 C C . LEU B 2 309 ? 134.593 130.129 168.382 1.00 12.01 309 LEU B C 1
ATOM 7075 O O . LEU B 2 309 ? 135.477 130.989 168.497 1.00 16.00 309 LEU B O 1
ATOM 7080 N N . ILE B 2 310 ? 133.441 130.355 167.773 1.00 14.01 310 ILE B N 1
ATOM 7081 C CA . ILE B 2 310 ? 133.193 131.619 167.210 1.00 12.01 310 ILE B CA 1
ATOM 7082 C C . ILE B 2 310 ? 132.799 132.448 168.395 1.00 12.01 310 ILE B C 1
ATOM 7083 O O . ILE B 2 310 ? 133.521 133.411 168.689 1.00 16.00 310 ILE B O 1
ATOM 7088 N N . TYR B 2 311 ? 131.922 131.922 169.315 1.00 14.01 311 TYR B N 1
ATOM 7089 C CA . TYR B 2 311 ? 131.904 133.078 170.122 1.00 12.01 311 TYR B CA 1
ATOM 7090 C C . TYR B 2 311 ? 133.305 133.450 170.623 1.00 12.01 311 TYR B C 1
ATOM 7091 O O . TYR B 2 311 ? 133.819 134.531 170.326 1.00 16.00 311 TYR B O 1
ATOM 7100 N N . SER B 2 312 ? 133.998 132.429 171.057 1.00 14.01 312 SER B N 1
ATOM 7101 C CA . SER B 2 312 ? 135.378 132.519 171.505 1.00 12.01 312 SER B CA 1
ATOM 7102 C C . SER B 2 312 ? 135.881 133.573 170.539 1.00 12.01 312 SER B C 1
ATOM 7103 O O . SER B 2 312 ? 135.892 133.334 169.315 1.00 16.00 312 SER B O 1
ATOM 7106 N N . SER B 2 313 ? 136.280 134.660 171.005 1.00 14.01 313 SER B N 1
ATOM 7107 C CA . SER B 2 313 ? 136.702 135.782 170.192 1.00 12.01 313 SER B CA 1
ATOM 7108 C C . SER B 2 313 ? 137.731 135.659 169.000 1.00 12.01 313 SER B C 1
ATOM 7109 O O . SER B 2 313 ? 138.163 136.693 168.488 1.00 16.00 313 SER B O 1
ATOM 7112 N N . ASN B 2 314 ? 138.102 134.452 168.565 1.00 14.01 314 ASN B N 1
ATOM 7113 C CA . ASN B 2 314 ? 139.158 134.202 167.539 1.00 12.01 314 ASN B CA 1
ATOM 7114 C C . ASN B 2 314 ? 138.537 134.092 166.200 1.00 12.01 314 ASN B C 1
ATOM 7115 O O . ASN B 2 314 ? 137.914 133.035 166.065 1.00 16.00 314 ASN B O 1
ATOM 7120 N N . PRO B 2 315 ? 138.864 135.105 165.313 1.00 14.01 315 PRO B N 1
ATOM 7121 C CA . PRO B 2 315 ? 138.443 135.341 163.934 1.00 12.01 315 PRO B CA 1
ATOM 7122 C C . PRO B 2 315 ? 138.649 134.198 163.050 1.00 12.01 315 PRO B C 1
ATOM 7123 O O . PRO B 2 315 ? 137.921 134.225 162.064 1.00 16.00 315 PRO B O 1
ATOM 7127 N N . THR B 2 316 ? 139.605 133.323 163.364 1.00 14.01 316 THR B N 1
ATOM 7128 C CA . THR B 2 316 ? 139.927 132.172 162.528 1.00 12.01 316 THR B CA 1
ATOM 7129 C C . THR B 2 316 ? 138.869 131.127 162.673 1.00 12.01 316 THR B C 1
ATOM 7130 O O . THR B 2 316 ? 138.427 130.674 161.605 1.00 16.00 316 THR B O 1
ATOM 7134 N N . VAL B 2 317 ? 138.714 130.666 163.941 1.00 14.01 317 VAL B N 1
ATOM 7135 C CA . VAL B 2 317 ? 137.920 129.581 164.407 1.00 12.01 317 VAL B CA 1
ATOM 7136 C C . VAL B 2 317 ? 136.614 130.003 164.068 1.00 12.01 317 VAL B C 1
ATOM 7137 O O . VAL B 2 317 ? 135.891 129.003 163.879 1.00 16.00 317 VAL B O 1
ATOM 7141 N N . ILE B 2 318 ? 136.495 131.375 163.843 1.00 14.01 318 ILE B N 1
ATOM 7142 C CA . ILE B 2 318 ? 135.171 131.925 163.540 1.00 12.01 318 ILE B CA 1
ATOM 7143 C C . ILE B 2 318 ? 134.869 131.788 162.114 1.00 12.01 318 ILE B C 1
ATOM 7144 O O . ILE B 2 318 ? 133.762 131.223 162.005 1.00 16.00 318 ILE B O 1
ATOM 7149 N N . LEU B 2 319 ? 135.835 132.087 161.183 1.00 14.01 319 LEU B N 1
ATOM 7150 C CA . LEU B 2 319 ? 135.585 131.982 159.826 1.00 12.01 319 LEU B CA 1
ATOM 7151 C C . LEU B 2 319 ? 135.383 130.596 159.428 1.00 12.01 319 LEU B C 1
ATOM 7152 O O . LEU B 2 319 ? 134.416 130.532 158.664 1.00 16.00 319 LEU B O 1
ATOM 7157 N N . SER B 2 320 ? 136.117 129.621 160.051 1.00 14.01 320 SER B N 1
ATOM 7158 C CA . SER B 2 320 ? 136.054 128.234 159.731 1.00 12.01 320 SER B CA 1
ATOM 7159 C C . SER B 2 320 ? 134.755 127.769 160.074 1.00 12.01 320 SER B C 1
ATOM 7160 O O . SER B 2 320 ? 134.272 127.175 159.157 1.00 16.00 320 SER B O 1
ATOM 7163 N N . CYS B 2 321 ? 134.256 128.046 161.321 1.00 14.01 321 CYS B N 1
ATOM 7164 C CA . CYS B 2 321 ? 133.031 127.595 161.845 1.00 12.01 321 CYS B CA 1
ATOM 7165 C C . CYS B 2 321 ? 131.940 127.950 160.958 1.00 12.01 321 CYS B C 1
ATOM 7166 O O . CYS B 2 321 ? 131.101 127.045 160.884 1.00 16.00 321 CYS B O 1
ATOM 7169 N N . CYS B 2 322 ? 132.080 129.056 160.279 1.00 14.01 322 CYS B N 1
ATOM 7170 C CA . CYS B 2 322 ? 131.025 129.526 159.502 1.00 12.01 322 CYS B CA 1
ATOM 7171 C C . CYS B 2 322 ? 130.973 128.640 158.340 1.00 12.01 322 CYS B C 1
ATOM 7172 O O . CYS B 2 322 ? 129.778 128.421 158.076 1.00 16.00 322 CYS B O 1
ATOM 7175 N N . ASN B 2 323 ? 132.163 128.096 157.883 1.00 14.01 323 ASN B N 1
ATOM 7176 C CA . ASN B 2 323 ? 132.179 127.380 156.697 1.00 12.01 323 ASN B CA 1
ATOM 7177 C C . ASN B 2 323 ? 131.614 126.089 156.965 1.00 12.01 323 ASN B C 1
ATOM 7178 O O . ASN B 2 323 ? 130.807 125.812 156.061 1.00 16.00 323 ASN B O 1
ATOM 7183 N N . ALA B 2 324 ? 131.997 125.463 158.150 1.00 14.01 324 ALA B N 1
ATOM 7184 C CA . ALA B 2 324 ? 131.417 124.232 158.444 1.00 12.01 324 ALA B CA 1
ATOM 7185 C C . ALA B 2 324 ? 129.951 124.312 158.567 1.00 12.01 324 ALA B C 1
ATOM 7186 O O . ALA B 2 324 ? 129.463 123.350 157.973 1.00 16.00 324 ALA B O 1
ATOM 7188 N N . LEU B 2 325 ? 129.382 125.408 159.209 1.00 14.01 325 LEU B N 1
ATOM 7189 C CA . LEU B 2 325 ? 128.032 125.520 159.432 1.00 12.01 325 LEU B CA 1
ATOM 7190 C C . LEU B 2 325 ? 127.432 125.761 158.054 1.00 12.01 325 LEU B C 1
ATOM 7191 O O . LEU B 2 325 ? 126.313 125.582 157.534 1.00 16.00 325 LEU B O 1
ATOM 7196 N N . TYR B 2 326 ? 128.224 125.989 157.154 1.00 14.01 326 TYR B N 1
ATOM 7197 C CA . TYR B 2 326 ? 127.482 126.109 156.050 1.00 12.01 326 TYR B CA 1
ATOM 7198 C C . TYR B 2 326 ? 127.155 124.753 155.469 1.00 12.01 326 TYR B C 1
ATOM 7199 O O . TYR B 2 326 ? 126.040 124.426 155.105 1.00 16.00 326 TYR B O 1
ATOM 7208 N N . GLN B 2 327 ? 127.993 123.776 155.783 1.00 14.01 327 GLN B N 1
ATOM 7209 C CA . GLN B 2 327 ? 127.657 122.558 155.108 1.00 12.01 327 GLN B CA 1
ATOM 7210 C C . GLN B 2 327 ? 126.648 121.681 155.823 1.00 12.01 327 GLN B C 1
ATOM 7211 O O . GLN B 2 327 ? 125.643 121.289 155.227 1.00 16.00 327 GLN B O 1
ATOM 7217 N N . LEU B 2 328 ? 126.868 121.383 157.076 1.00 14.01 328 LEU B N 1
ATOM 7218 C CA . LEU B 2 328 ? 125.871 120.645 157.768 1.00 12.01 328 LEU B CA 1
ATOM 7219 C C . LEU B 2 328 ? 124.542 120.969 157.459 1.00 12.01 328 LEU B C 1
ATOM 7220 O O . LEU B 2 328 ? 123.619 120.165 157.637 1.00 16.00 328 LEU B O 1
ATOM 7225 N N . ALA B 2 329 ? 124.372 122.240 157.160 1.00 14.01 329 ALA B N 1
ATOM 7226 C CA . ALA B 2 329 ? 123.106 122.471 157.522 1.00 12.01 329 ALA B CA 1
ATOM 7227 C C . ALA B 2 329 ? 122.054 121.991 156.830 1.00 12.01 329 ALA B C 1
ATOM 7228 O O . ALA B 2 329 ? 121.755 122.370 155.697 1.00 16.00 329 ALA B O 1
ATOM 7230 N N . SER B 2 330 ? 121.422 121.174 157.530 1.00 14.01 330 SER B N 1
ATOM 7231 C CA . SER B 2 330 ? 120.267 120.775 157.043 1.00 12.01 330 SER B CA 1
ATOM 7232 C C . SER B 2 330 ? 119.997 122.292 157.218 1.00 12.01 330 SER B C 1
ATOM 7233 O O . SER B 2 330 ? 120.252 122.776 158.396 1.00 16.00 330 SER B O 1
ATOM 7236 N N . PRO B 2 331 ? 119.326 122.844 156.376 1.00 14.01 331 PRO B N 1
ATOM 7237 C CA . PRO B 2 331 ? 119.062 124.195 156.506 1.00 12.01 331 PRO B CA 1
ATOM 7238 C C . PRO B 2 331 ? 118.513 124.675 157.921 1.00 12.01 331 PRO B C 1
ATOM 7239 O O . PRO B 2 331 ? 118.633 125.911 158.130 1.00 16.00 331 PRO B O 1
ATOM 7243 N N . LEU B 2 332 ? 118.064 123.727 158.743 1.00 14.01 332 LEU B N 1
ATOM 7244 C CA . LEU B 2 332 ? 117.580 123.848 160.096 1.00 12.01 332 LEU B CA 1
ATOM 7245 C C . LEU B 2 332 ? 118.651 124.056 161.080 1.00 12.01 332 LEU B C 1
ATOM 7246 O O . LEU B 2 332 ? 118.378 124.300 162.266 1.00 16.00 332 LEU B O 1
ATOM 7251 N N . GLN B 2 333 ? 119.829 123.730 160.691 1.00 14.01 333 GLN B N 1
ATOM 7252 C CA . GLN B 2 333 ? 120.823 123.783 161.637 1.00 12.01 333 GLN B CA 1
ATOM 7253 C C . GLN B 2 333 ? 121.060 125.259 161.493 1.00 12.01 333 GLN B C 1
ATOM 7254 O O . GLN B 2 333 ? 120.642 125.905 162.368 1.00 16.00 333 GLN B O 1
ATOM 7260 N N . MET B 2 334 ? 121.521 125.824 160.292 1.00 14.01 334 MET B N 1
ATOM 7261 C CA . MET B 2 334 ? 121.906 127.362 160.113 1.00 12.01 334 MET B CA 1
ATOM 7262 C C . MET B 2 334 ? 121.080 128.431 160.357 1.00 12.01 334 MET B C 1
ATOM 7263 O O . MET B 2 334 ? 121.530 129.564 160.684 1.00 16.00 334 MET B O 1
ATOM 7268 N N . LYS B 2 335 ? 119.941 128.105 160.444 1.00 14.01 335 LYS B N 1
ATOM 7269 C CA . LYS B 2 335 ? 118.789 128.851 160.661 1.00 12.01 335 LYS B CA 1
ATOM 7270 C C . LYS B 2 335 ? 119.377 129.054 161.981 1.00 12.01 335 LYS B C 1
ATOM 7271 O O . LYS B 2 335 ? 119.007 129.990 162.641 1.00 16.00 335 LYS B O 1
ATOM 7277 N N . ASN B 2 336 ? 120.128 128.172 162.585 1.00 14.01 336 ASN B N 1
ATOM 7278 C CA . ASN B 2 336 ? 120.705 128.506 163.797 1.00 12.01 336 ASN B CA 1
ATOM 7279 C C . ASN B 2 336 ? 121.652 129.716 163.532 1.00 12.01 336 ASN B C 1
ATOM 7280 O O . ASN B 2 336 ? 122.821 129.692 163.077 1.00 16.00 336 ASN B O 1
ATOM 7285 N N . THR B 2 337 ? 121.056 130.579 164.158 1.00 14.01 337 THR B N 1
ATOM 7286 C CA . THR B 2 337 ? 120.950 131.785 164.572 1.00 12.01 337 THR B CA 1
ATOM 7287 C C . THR B 2 337 ? 122.134 131.870 165.329 1.00 12.01 337 THR B C 1
ATOM 7288 O O . THR B 2 337 ? 122.715 132.858 164.945 1.00 16.00 337 THR B O 1
ATOM 7292 N N . LYS B 2 338 ? 122.410 130.966 166.293 1.00 14.01 338 LYS B N 1
ATOM 7293 C CA . LYS B 2 338 ? 123.613 131.052 167.061 1.00 12.01 338 LYS B CA 1
ATOM 7294 C C . LYS B 2 338 ? 124.839 131.191 166.173 1.00 12.01 338 LYS B C 1
ATOM 7295 O O . LYS B 2 338 ? 125.722 131.888 166.700 1.00 16.00 338 LYS B O 1
ATOM 7301 N N . PHE B 2 339 ? 124.923 130.445 165.019 1.00 14.01 339 PHE B N 1
ATOM 7302 C CA . PHE B 2 339 ? 126.087 130.260 164.210 1.00 12.01 339 PHE B CA 1
ATOM 7303 C C . PHE B 2 339 ? 126.423 131.530 163.692 1.00 12.01 339 PHE B C 1
ATOM 7304 O O . PHE B 2 339 ? 127.628 131.852 163.819 1.00 16.00 339 PHE B O 1
ATOM 7312 N N . ILE B 2 340 ? 125.253 132.168 163.272 1.00 14.01 340 ILE B N 1
ATOM 7313 C CA . ILE B 2 340 ? 125.368 133.517 162.671 1.00 12.01 340 ILE B CA 1
ATOM 7314 C C . ILE B 2 340 ? 125.837 134.499 163.685 1.00 12.01 340 ILE B C 1
ATOM 7315 O O . ILE B 2 340 ? 126.898 135.014 163.299 1.00 16.00 340 ILE B O 1
ATOM 7320 N N . GLU B 2 341 ? 125.175 134.586 164.855 1.00 14.01 341 GLU B N 1
ATOM 7321 C CA . GLU B 2 341 ? 125.486 135.507 165.865 1.00 12.01 341 GLU B CA 1
ATOM 7322 C C . GLU B 2 341 ? 126.909 135.500 166.077 1.00 12.01 341 GLU B C 1
ATOM 7323 O O . GLU B 2 341 ? 127.309 136.673 166.040 1.00 16.00 341 GLU B O 1
ATOM 7329 N N . ALA B 2 342 ? 127.568 134.274 166.055 1.00 14.01 342 ALA B N 1
ATOM 7330 C CA . ALA B 2 342 ? 128.830 134.184 166.318 1.00 12.01 342 ALA B CA 1
ATOM 7331 C C . ALA B 2 342 ? 129.633 134.876 165.295 1.00 12.01 342 ALA B C 1
ATOM 7332 O O . ALA B 2 342 ? 130.205 135.877 165.781 1.00 16.00 342 ALA B O 1
ATOM 7334 N N . LEU B 2 343 ? 129.425 134.453 164.006 1.00 14.01 343 LEU B N 1
ATOM 7335 C CA . LEU B 2 343 ? 130.188 135.012 162.925 1.00 12.01 343 LEU B CA 1
ATOM 7336 C C . LEU B 2 343 ? 130.200 136.478 163.037 1.00 12.01 343 LEU B C 1
ATOM 7337 O O . LEU B 2 343 ? 131.372 136.942 162.949 1.00 16.00 343 LEU B O 1
ATOM 7342 N N . VAL B 2 344 ? 128.962 137.051 163.367 1.00 14.01 344 VAL B N 1
ATOM 7343 C CA . VAL B 2 344 ? 128.796 138.458 163.379 1.00 12.01 344 VAL B CA 1
ATOM 7344 C C . VAL B 2 344 ? 129.692 139.042 164.379 1.00 12.01 344 VAL B C 1
ATOM 7345 O O . VAL B 2 344 ? 130.557 139.743 163.827 1.00 16.00 344 VAL B O 1
ATOM 7349 N N . ARG B 2 345 ? 129.477 138.673 165.680 1.00 14.01 345 ARG B N 1
ATOM 7350 C CA . ARG B 2 345 ? 130.245 139.175 166.768 1.00 12.01 345 ARG B CA 1
ATOM 7351 C C . ARG B 2 345 ? 131.662 139.205 166.429 1.00 12.01 345 ARG B C 1
ATOM 7352 O O . ARG B 2 345 ? 132.172 140.271 166.777 1.00 16.00 345 ARG B O 1
ATOM 7360 N N . THR B 2 346 ? 132.119 138.231 165.614 1.00 14.01 346 THR B N 1
ATOM 7361 C CA . THR B 2 346 ? 133.462 138.204 165.209 1.00 12.01 346 THR B CA 1
ATOM 7362 C C . THR B 2 346 ? 133.721 139.322 164.362 1.00 12.01 346 THR B C 1
ATOM 7363 O O . THR B 2 346 ? 134.460 140.121 164.934 1.00 16.00 346 THR B O 1
ATOM 7367 N N . VAL B 2 347 ? 133.039 139.373 163.177 1.00 14.01 347 VAL B N 1
ATOM 7368 C CA . VAL B 2 347 ? 133.259 140.426 162.231 1.00 12.01 347 VAL B CA 1
ATOM 7369 C C . VAL B 2 347 ? 133.429 141.682 163.026 1.00 12.01 347 VAL B C 1
ATOM 7370 O O . VAL B 2 347 ? 134.556 142.107 163.287 1.00 16.00 347 VAL B O 1
ATOM 7374 N N . THR B 2 348 ? 132.338 142.262 163.483 1.00 14.01 348 THR B N 1
ATOM 7375 C CA . THR B 2 348 ? 132.566 143.438 164.224 1.00 12.01 348 THR B CA 1
ATOM 7376 C C . THR B 2 348 ? 133.718 143.337 165.172 1.00 12.01 348 THR B C 1
ATOM 7377 O O . THR B 2 348 ? 134.544 144.242 165.214 1.00 16.00 348 THR B O 1
ATOM 7381 N N . MET B 2 349 ? 133.937 142.154 165.745 1.00 14.01 349 MET B N 1
ATOM 7382 C CA . MET B 2 349 ? 135.049 142.241 166.598 1.00 12.01 349 MET B CA 1
ATOM 7383 C C . MET B 2 349 ? 136.223 142.471 165.747 1.00 12.01 349 MET B C 1
ATOM 7384 O O . MET B 2 349 ? 137.138 143.231 166.088 1.00 16.00 349 MET B O 1
ATOM 7389 N N . THR B 2 350 ? 136.199 141.870 164.576 1.00 14.01 350 THR B N 1
ATOM 7390 C CA . THR B 2 350 ? 137.401 142.031 163.919 1.00 12.01 350 THR B CA 1
ATOM 7391 C C . THR B 2 350 ? 137.855 143.279 163.277 1.00 12.01 350 THR B C 1
ATOM 7392 O O . THR B 2 350 ? 137.506 143.663 162.149 1.00 16.00 350 THR B O 1
ATOM 7396 N N . GLU B 2 351 ? 138.687 143.845 164.050 1.00 14.01 351 GLU B N 1
ATOM 7397 C CA . GLU B 2 351 ? 139.450 145.016 163.976 1.00 12.01 351 GLU B CA 1
ATOM 7398 C C . GLU B 2 351 ? 140.434 144.921 162.841 1.00 12.01 351 GLU B C 1
ATOM 7399 O O . GLU B 2 351 ? 140.943 145.792 162.133 1.00 16.00 351 GLU B O 1
ATOM 7405 N N . ASN B 2 352 ? 140.801 143.685 162.647 1.00 14.01 352 ASN B N 1
ATOM 7406 C CA . ASN B 2 352 ? 141.835 143.453 161.678 1.00 12.01 352 ASN B CA 1
ATOM 7407 C C . ASN B 2 352 ? 141.253 143.187 160.363 1.00 12.01 352 ASN B C 1
ATOM 7408 O O . ASN B 2 352 ? 140.825 142.126 160.044 1.00 16.00 352 ASN B O 1
ATOM 7413 N N . GLN B 2 353 ? 141.557 144.100 159.636 1.00 14.01 353 GLN B N 1
ATOM 7414 C CA . GLN B 2 353 ? 141.263 144.215 158.283 1.00 12.01 353 GLN B CA 1
ATOM 7415 C C . GLN B 2 353 ? 141.222 143.061 157.363 1.00 12.01 353 GLN B C 1
ATOM 7416 O O . GLN B 2 353 ? 140.437 143.233 156.406 1.00 16.00 353 GLN B O 1
ATOM 7422 N N . GLY B 2 354 ? 141.961 142.019 157.611 1.00 14.01 354 GLY B N 1
ATOM 7423 C CA . GLY B 2 354 ? 142.048 141.002 156.632 1.00 12.01 354 GLY B CA 1
ATOM 7424 C C . GLY B 2 354 ? 140.757 140.329 156.867 1.00 12.01 354 GLY B C 1
ATOM 7425 O O . GLY B 2 354 ? 140.205 139.751 155.920 1.00 16.00 354 GLY B O 1
ATOM 7426 N N . ASN B 2 355 ? 140.441 140.226 158.156 1.00 14.01 355 ASN B N 1
ATOM 7427 C CA . ASN B 2 355 ? 139.430 139.538 158.785 1.00 12.01 355 ASN B CA 1
ATOM 7428 C C . ASN B 2 355 ? 138.192 140.180 158.546 1.00 12.01 355 ASN B C 1
ATOM 7429 O O . ASN B 2 355 ? 137.376 139.314 158.301 1.00 16.00 355 ASN B O 1
ATOM 7434 N N . LYS B 2 356 ? 138.240 141.515 158.327 1.00 14.01 356 LYS B N 1
ATOM 7435 C CA . LYS B 2 356 ? 136.897 142.210 158.233 1.00 12.01 356 LYS B CA 1
ATOM 7436 C C . LYS B 2 356 ? 136.252 141.598 157.065 1.00 12.01 356 LYS B C 1
ATOM 7437 O O . LYS B 2 356 ? 135.082 141.254 157.321 1.00 16.00 356 LYS B O 1
ATOM 7443 N N . GLU B 2 357 ? 137.072 141.433 155.977 1.00 14.01 357 GLU B N 1
ATOM 7444 C CA . GLU B 2 357 ? 136.510 140.932 154.760 1.00 12.01 357 GLU B CA 1
ATOM 7445 C C . GLU B 2 357 ? 136.107 139.541 154.902 1.00 12.01 357 GLU B C 1
ATOM 7446 O O . GLU B 2 357 ? 134.900 139.411 154.616 1.00 16.00 357 GLU B O 1
ATOM 7452 N N . MET B 2 358 ? 136.974 138.709 155.553 1.00 14.01 358 MET B N 1
ATOM 7453 C CA . MET B 2 358 ? 136.685 137.321 155.703 1.00 12.01 358 MET B CA 1
ATOM 7454 C C . MET B 2 358 ? 135.323 137.113 156.270 1.00 12.01 358 MET B C 1
ATOM 7455 O O . MET B 2 358 ? 134.713 136.239 155.637 1.00 16.00 358 MET B O 1
ATOM 7460 N N . LEU B 2 359 ? 134.934 137.979 157.237 1.00 14.01 359 LEU B N 1
ATOM 7461 C CA . LEU B 2 359 ? 133.757 137.923 158.032 1.00 12.01 359 LEU B CA 1
ATOM 7462 C C . LEU B 2 359 ? 132.664 138.384 157.195 1.00 12.01 359 LEU B C 1
ATOM 7463 O O . LEU B 2 359 ? 131.669 137.648 157.352 1.00 16.00 359 LEU B O 1
ATOM 7468 N N . LEU B 2 360 ? 132.961 139.396 156.315 1.00 14.01 360 LEU B N 1
ATOM 7469 C CA . LEU B 2 360 ? 131.940 139.902 155.481 1.00 12.01 360 LEU B CA 1
ATOM 7470 C C . LEU B 2 360 ? 131.541 138.862 154.528 1.00 12.01 360 LEU B C 1
ATOM 7471 O O . LEU B 2 360 ? 130.301 138.913 154.357 1.00 16.00 360 LEU B O 1
ATOM 7476 N N . GLN B 2 361 ? 132.516 137.936 154.151 1.00 14.01 361 GLN B N 1
ATOM 7477 C CA . GLN B 2 361 ? 132.181 136.935 153.179 1.00 12.01 361 GLN B CA 1
ATOM 7478 C C . GLN B 2 361 ? 131.318 135.913 153.763 1.00 12.01 361 GLN B C 1
ATOM 7479 O O . GLN B 2 361 ? 130.240 135.844 153.119 1.00 16.00 361 GLN B O 1
ATOM 7485 N N . ALA B 2 362 ? 131.739 135.375 154.954 1.00 14.01 362 ALA B N 1
ATOM 7486 C CA . ALA B 2 362 ? 131.053 134.324 155.626 1.00 12.01 362 ALA B CA 1
ATOM 7487 C C . ALA B 2 362 ? 129.626 134.682 155.835 1.00 12.01 362 ALA B C 1
ATOM 7488 O O . ALA B 2 362 ? 128.864 133.769 155.419 1.00 16.00 362 ALA B O 1
ATOM 7490 N N . ILE B 2 363 ? 129.413 135.970 156.285 1.00 14.01 363 ILE B N 1
ATOM 7491 C CA . ILE B 2 363 ? 128.210 136.426 156.607 1.00 12.01 363 ILE B CA 1
ATOM 7492 C C . ILE B 2 363 ? 127.405 136.298 155.500 1.00 12.01 363 ILE B C 1
ATOM 7493 O O . ILE B 2 363 ? 126.385 135.798 155.865 1.00 16.00 363 ILE B O 1
ATOM 7498 N N . HIS B 2 364 ? 127.882 136.672 154.285 1.00 14.01 364 HIS B N 1
ATOM 7499 C CA . HIS B 2 364 ? 127.138 136.652 153.068 1.00 12.01 364 HIS B CA 1
ATOM 7500 C C . HIS B 2 364 ? 126.777 135.256 152.811 1.00 12.01 364 HIS B C 1
ATOM 7501 O O . HIS B 2 364 ? 125.558 135.142 152.756 1.00 16.00 364 HIS B O 1
ATOM 7508 N N . PHE B 2 365 ? 127.775 134.312 152.794 1.00 14.01 365 PHE B N 1
ATOM 7509 C CA . PHE B 2 365 ? 127.468 132.933 152.547 1.00 12.01 365 PHE B CA 1
ATOM 7510 C C . PHE B 2 365 ? 126.371 132.567 153.494 1.00 12.01 365 PHE B C 1
ATOM 7511 O O . PHE B 2 365 ? 125.429 132.080 152.835 1.00 16.00 365 PHE B O 1
ATOM 7519 N N . LEU B 2 366 ? 126.513 132.811 154.842 1.00 14.01 366 LEU B N 1
ATOM 7520 C CA . LEU B 2 366 ? 125.456 132.403 155.708 1.00 12.01 366 LEU B CA 1
ATOM 7521 C C . LEU B 2 366 ? 124.203 133.254 155.300 1.00 12.01 366 LEU B C 1
ATOM 7522 O O . LEU B 2 366 ? 123.035 132.950 155.104 1.00 16.00 366 LEU B O 1
ATOM 7527 N N . SER B 2 367 ? 124.343 134.487 155.000 1.00 14.01 367 SER B N 1
ATOM 7528 C CA . SER B 2 367 ? 123.018 134.852 154.740 1.00 12.01 367 SER B CA 1
ATOM 7529 C C . SER B 2 367 ? 122.418 134.120 153.573 1.00 12.01 367 SER B C 1
ATOM 7530 O O . SER B 2 367 ? 121.206 133.913 153.506 1.00 16.00 367 SER B O 1
ATOM 7533 N N . ILE B 2 368 ? 123.298 133.559 152.731 1.00 14.01 368 ILE B N 1
ATOM 7534 C CA . ILE B 2 368 ? 122.750 133.082 151.530 1.00 12.01 368 ILE B CA 1
ATOM 7535 C C . ILE B 2 368 ? 121.895 131.889 151.772 1.00 12.01 368 ILE B C 1
ATOM 7536 O O . ILE B 2 368 ? 120.759 131.787 151.313 1.00 16.00 368 ILE B O 1
ATOM 7541 N N . LEU B 2 369 ? 122.489 131.003 152.566 1.00 14.01 369 LEU B N 1
ATOM 7542 C CA . LEU B 2 369 ? 121.786 129.847 153.072 1.00 12.01 369 LEU B CA 1
ATOM 7543 C C . LEU B 2 369 ? 120.751 130.081 154.157 1.00 12.01 369 LEU B C 1
ATOM 7544 O O . LEU B 2 369 ? 119.751 129.359 154.246 1.00 16.00 369 LEU B O 1
ATOM 7549 N N . ASP B 2 370 ? 120.983 131.144 154.949 1.00 14.01 370 ASP B N 1
ATOM 7550 C CA . ASP B 2 370 ? 120.034 131.572 155.965 1.00 12.01 370 ASP B CA 1
ATOM 7551 C C . ASP B 2 370 ? 120.037 133.012 156.243 1.00 12.01 370 ASP B C 1
ATOM 7552 O O . ASP B 2 370 ? 120.918 133.389 157.039 1.00 16.00 370 ASP B O 1
ATOM 7557 N N . GLN B 2 371 ? 119.043 133.710 155.844 1.00 14.01 371 GLN B N 1
ATOM 7558 C CA . GLN B 2 371 ? 119.124 135.061 156.229 1.00 12.01 371 GLN B CA 1
ATOM 7559 C C . GLN B 2 371 ? 118.721 135.522 157.600 1.00 12.01 371 GLN B C 1
ATOM 7560 O O . GLN B 2 371 ? 119.642 136.132 158.187 1.00 16.00 371 GLN B O 1
ATOM 7566 N N . THR B 2 372 ? 117.530 135.042 158.038 1.00 14.01 372 THR B N 1
ATOM 7567 C CA . THR B 2 372 ? 116.786 135.452 159.222 1.00 12.01 372 THR B CA 1
ATOM 7568 C C . THR B 2 372 ? 117.524 135.341 160.433 1.00 12.01 372 THR B C 1
ATOM 7569 O O . THR B 2 372 ? 116.980 135.431 161.542 1.00 16.00 372 THR B O 1
ATOM 7573 N N . LEU B 2 373 ? 118.758 135.054 160.260 1.00 14.01 373 LEU B N 1
ATOM 7574 C CA . LEU B 2 373 ? 119.628 134.829 161.361 1.00 12.01 373 LEU B CA 1
ATOM 7575 C C . LEU B 2 373 ? 120.570 135.912 161.600 1.00 12.01 373 LEU B C 1
ATOM 7576 O O . LEU B 2 373 ? 120.906 136.220 162.742 1.00 16.00 373 LEU B O 1
ATOM 7581 N N . PHE B 2 374 ? 121.187 136.345 160.494 1.00 14.01 374 PHE B N 1
ATOM 7582 C CA . PHE B 2 374 ? 122.095 137.363 160.634 1.00 12.01 374 PHE B CA 1
ATOM 7583 C C . PHE B 2 374 ? 121.389 138.565 161.092 1.00 12.01 374 PHE B C 1
ATOM 7584 O O . PHE B 2 374 ? 122.111 139.574 160.940 1.00 16.00 374 PHE B O 1
ATOM 7592 N N . LEU B 2 375 ? 120.190 138.384 161.660 1.00 14.01 375 LEU B N 1
ATOM 7593 C CA . LEU B 2 375 ? 119.495 139.606 161.872 1.00 12.01 375 LEU B CA 1
ATOM 7594 C C . LEU B 2 375 ? 119.949 140.343 163.199 1.00 12.01 375 LEU B C 1
ATOM 7595 O O . LEU B 2 375 ? 120.896 141.055 163.373 1.00 16.00 375 LEU B O 1
ATOM 7600 N N . PRO B 2 376 ? 119.805 139.670 164.317 1.00 14.01 376 PRO B N 1
ATOM 7601 C CA . PRO B 2 376 ? 120.355 140.410 165.489 1.00 12.01 376 PRO B CA 1
ATOM 7602 C C . PRO B 2 376 ? 121.850 140.771 165.469 1.00 12.01 376 PRO B C 1
ATOM 7603 O O . PRO B 2 376 ? 122.508 140.714 166.508 1.00 16.00 376 PRO B O 1
ATOM 7607 N N . TYR B 2 377 ? 122.424 140.918 164.279 1.00 14.01 377 TYR B N 1
ATOM 7608 C CA . TYR B 2 377 ? 123.829 141.167 164.030 1.00 12.01 377 TYR B CA 1
ATOM 7609 C C . TYR B 2 377 ? 124.180 142.247 163.049 1.00 12.01 377 TYR B C 1
ATOM 7610 O O . TYR B 2 377 ? 125.222 142.852 163.388 1.00 16.00 377 TYR B O 1
ATOM 7619 N N . THR B 2 378 ? 123.231 142.632 162.235 1.00 14.01 378 THR B N 1
ATOM 7620 C CA . THR B 2 378 ? 123.408 143.605 161.271 1.00 12.01 378 THR B CA 1
ATOM 7621 C C . THR B 2 378 ? 124.021 144.843 161.871 1.00 12.01 378 THR B C 1
ATOM 7622 O O . THR B 2 378 ? 125.245 144.948 161.590 1.00 16.00 378 THR B O 1
ATOM 7626 N N . LYS B 2 379 ? 123.268 145.521 162.777 1.00 14.01 379 LYS B N 1
ATOM 7627 C CA . LYS B 2 379 ? 123.693 146.784 163.337 1.00 12.01 379 LYS B CA 1
ATOM 7628 C C . LYS B 2 379 ? 125.184 146.717 163.586 1.00 12.01 379 LYS B C 1
ATOM 7629 O O . LYS B 2 379 ? 125.765 147.709 164.024 1.00 16.00 379 LYS B O 1
ATOM 7635 N N . LYS B 2 380 ? 125.757 145.548 163.592 1.00 14.01 380 LYS B N 1
ATOM 7636 C CA . LYS B 2 380 ? 127.139 145.306 163.796 1.00 12.01 380 LYS B CA 1
ATOM 7637 C C . LYS B 2 380 ? 127.946 145.549 162.564 1.00 12.01 380 LYS B C 1
ATOM 7638 O O . LYS B 2 380 ? 128.847 146.228 162.577 1.00 16.00 380 LYS B O 1
ATOM 7644 N N . PHE B 2 381 ? 127.281 145.117 161.418 1.00 14.01 381 PHE B N 1
ATOM 7645 C CA . PHE B 2 381 ? 128.007 145.151 160.101 1.00 12.01 381 PHE B CA 1
ATOM 7646 C C . PHE B 2 381 ? 127.722 146.319 159.389 1.00 12.01 381 PHE B C 1
ATOM 7647 O O . PHE B 2 381 ? 128.266 146.584 158.341 1.00 16.00 381 PHE B O 1
ATOM 7655 N N . TYR B 2 382 ? 127.162 147.167 160.054 1.00 14.01 382 TYR B N 1
ATOM 7656 C CA . TYR B 2 382 ? 127.108 148.394 159.547 1.00 12.01 382 TYR B CA 1
ATOM 7657 C C . TYR B 2 382 ? 128.445 148.596 159.344 1.00 12.01 382 TYR B C 1
ATOM 7658 O O . TYR B 2 382 ? 129.303 148.244 160.105 1.00 16.00 382 TYR B O 1
ATOM 7667 N N . VAL B 2 383 ? 128.640 149.163 158.244 1.00 14.01 383 VAL B N 1
ATOM 7668 C CA . VAL B 2 383 ? 129.903 149.300 157.640 1.00 12.01 383 VAL B CA 1
ATOM 7669 C C . VAL B 2 383 ? 130.856 150.227 158.068 1.00 12.01 383 VAL B C 1
ATOM 7670 O O . VAL B 2 383 ? 130.698 151.449 158.103 1.00 16.00 383 VAL B O 1
ATOM 7674 N N . PHE B 2 384 ? 131.870 149.521 158.478 1.00 14.01 384 PHE B N 1
ATOM 7675 C CA . PHE B 2 384 ? 132.978 150.105 159.021 1.00 12.01 384 PHE B CA 1
ATOM 7676 C C . PHE B 2 384 ? 133.439 151.057 157.847 1.00 12.01 384 PHE B C 1
ATOM 7677 O O . PHE B 2 384 ? 134.257 150.542 157.062 1.00 16.00 384 PHE B O 1
ATOM 7685 N N . PRO B 2 385 ? 133.269 152.389 157.976 1.00 14.01 385 PRO B N 1
ATOM 7686 C CA . PRO B 2 385 ? 133.735 153.432 157.009 1.00 12.01 385 PRO B CA 1
ATOM 7687 C C . PRO B 2 385 ? 135.140 153.634 156.623 1.00 12.01 385 PRO B C 1
ATOM 7688 O O . PRO B 2 385 ? 135.460 154.471 155.780 1.00 16.00 385 PRO B O 1
ATOM 7692 N N . LYS B 2 386 ? 135.989 152.917 157.281 1.00 14.01 386 LYS B N 1
ATOM 7693 C CA . LYS B 2 386 ? 137.358 153.044 156.967 1.00 12.01 386 LYS B CA 1
ATOM 7694 C C . LYS B 2 386 ? 137.725 152.178 155.848 1.00 12.01 386 LYS B C 1
ATOM 7695 O O . LYS B 2 386 ? 138.805 152.319 155.268 1.00 16.00 386 LYS B O 1
ATOM 7701 N N . ASP B 2 387 ? 136.878 151.254 155.545 1.00 14.01 387 ASP B N 1
ATOM 7702 C CA . ASP B 2 387 ? 137.226 150.302 154.567 1.00 12.01 387 ASP B CA 1
ATOM 7703 C C . ASP B 2 387 ? 137.065 150.483 153.021 1.00 12.01 387 ASP B C 1
ATOM 7704 O O . ASP B 2 387 ? 136.442 151.420 152.517 1.00 16.00 387 ASP B O 1
ATOM 7709 N N . PRO B 2 388 ? 137.664 149.494 152.313 1.00 14.01 388 PRO B N 1
ATOM 7710 C CA . PRO B 2 388 ? 137.852 149.194 150.886 1.00 12.01 388 PRO B CA 1
ATOM 7711 C C . PRO B 2 388 ? 136.491 148.911 150.343 1.00 12.01 388 PRO B C 1
ATOM 7712 O O . PRO B 2 388 ? 135.617 148.736 151.180 1.00 16.00 388 PRO B O 1
ATOM 7716 N N . ILE B 2 389 ? 136.465 148.885 149.050 1.00 14.01 389 ILE B N 1
ATOM 7717 C CA . ILE B 2 389 ? 135.477 148.730 148.005 1.00 12.01 389 ILE B CA 1
ATOM 7718 C C . ILE B 2 389 ? 135.073 147.242 148.189 1.00 12.01 389 ILE B C 1
ATOM 7719 O O . ILE B 2 389 ? 133.967 146.730 148.500 1.00 16.00 389 ILE B O 1
ATOM 7724 N N . VAL B 2 390 ? 135.993 146.373 148.272 1.00 14.01 390 VAL B N 1
ATOM 7725 C CA . VAL B 2 390 ? 135.277 145.100 148.369 1.00 12.01 390 VAL B CA 1
ATOM 7726 C C . VAL B 2 390 ? 134.523 145.046 149.667 1.00 12.01 390 VAL B C 1
ATOM 7727 O O . VAL B 2 390 ? 133.319 144.736 149.491 1.00 16.00 390 VAL B O 1
ATOM 7731 N N . ALA B 2 391 ? 135.177 145.419 150.801 1.00 14.01 391 ALA B N 1
ATOM 7732 C CA . ALA B 2 391 ? 134.597 145.347 152.126 1.00 12.01 391 ALA B CA 1
ATOM 7733 C C . ALA B 2 391 ? 133.230 145.966 152.214 1.00 12.01 391 ALA B C 1
ATOM 7734 O O . ALA B 2 391 ? 132.429 145.127 152.646 1.00 16.00 391 ALA B O 1
ATOM 7736 N N . SER B 2 392 ? 133.046 147.191 151.652 1.00 14.01 392 SER B N 1
ATOM 7737 C CA . SER B 2 392 ? 131.813 147.978 151.656 1.00 12.01 392 SER B CA 1
ATOM 7738 C C . SER B 2 392 ? 130.822 147.243 150.859 1.00 12.01 392 SER B C 1
ATOM 7739 O O . SER B 2 392 ? 129.657 147.322 151.346 1.00 16.00 392 SER B O 1
ATOM 7742 N N . ILE B 2 393 ? 131.314 146.514 149.815 1.00 14.01 393 ILE B N 1
ATOM 7743 C CA . ILE B 2 393 ? 130.473 145.768 148.913 1.00 12.01 393 ILE B CA 1
ATOM 7744 C C . ILE B 2 393 ? 129.895 144.635 149.671 1.00 12.01 393 ILE B C 1
ATOM 7745 O O . ILE B 2 393 ? 128.616 144.601 149.533 1.00 16.00 393 ILE B O 1
ATOM 7750 N N . TRP B 2 394 ? 130.765 143.951 150.529 1.00 14.01 394 TRP B N 1
ATOM 7751 C CA . TRP B 2 394 ? 130.271 142.812 151.254 1.00 12.01 394 TRP B CA 1
ATOM 7752 C C . TRP B 2 394 ? 129.210 143.214 152.253 1.00 12.01 394 TRP B C 1
ATOM 7753 O O . TRP B 2 394 ? 128.219 142.520 152.121 1.00 16.00 394 TRP B O 1
ATOM 7764 N N . LYS B 2 395 ? 129.461 144.344 152.981 1.00 14.01 395 LYS B N 1
ATOM 7765 C CA . LYS B 2 395 ? 128.576 144.821 153.996 1.00 12.01 395 LYS B CA 1
ATOM 7766 C C . LYS B 2 395 ? 127.320 144.963 153.458 1.00 12.01 395 LYS B C 1
ATOM 7767 O O . LYS B 2 395 ? 126.496 144.404 154.235 1.00 16.00 395 LYS B O 1
ATOM 7773 N N . ILE B 2 396 ? 127.232 145.470 152.193 1.00 14.01 396 ILE B N 1
ATOM 7774 C CA . ILE B 2 396 ? 125.992 145.706 151.560 1.00 12.01 396 ILE B CA 1
ATOM 7775 C C . ILE B 2 396 ? 125.340 144.401 151.384 1.00 12.01 396 ILE B C 1
ATOM 7776 O O . ILE B 2 396 ? 124.264 144.384 151.982 1.00 16.00 396 ILE B O 1
ATOM 7781 N N . GLN B 2 397 ? 126.052 143.423 150.754 1.00 14.01 397 GLN B N 1
ATOM 7782 C CA . GLN B 2 397 ? 125.472 142.128 150.473 1.00 12.01 397 GLN B CA 1
ATOM 7783 C C . GLN B 2 397 ? 124.889 141.515 151.717 1.00 12.01 397 GLN B C 1
ATOM 7784 O O . GLN B 2 397 ? 123.797 140.943 151.534 1.00 16.00 397 GLN B O 1
ATOM 7790 N N . ILE B 2 398 ? 125.459 141.899 152.876 1.00 14.01 398 ILE B N 1
ATOM 7791 C CA . ILE B 2 398 ? 124.945 141.399 154.119 1.00 12.01 398 ILE B CA 1
ATOM 7792 C C . ILE B 2 398 ? 123.684 142.143 154.475 1.00 12.01 398 ILE B C 1
ATOM 7793 O O . ILE B 2 398 ? 122.652 141.456 154.237 1.00 16.00 398 ILE B O 1
ATOM 7798 N N . LEU B 2 399 ? 123.828 143.450 154.847 1.00 14.01 399 LEU B N 1
ATOM 7799 C CA . LEU B 2 399 ? 122.667 144.195 155.179 1.00 12.01 399 LEU B CA 1
ATOM 7800 C C . LEU B 2 399 ? 121.526 143.648 154.231 1.00 12.01 399 LEU B C 1
ATOM 7801 O O . LEU B 2 399 ? 120.290 143.375 154.504 1.00 16.00 399 LEU B O 1
ATOM 7806 N N . SER B 2 400 ? 121.941 143.201 153.025 1.00 14.01 400 SER B N 1
ATOM 7807 C CA . SER B 2 400 ? 120.769 142.898 152.306 1.00 12.01 400 SER B CA 1
ATOM 7808 C C . SER B 2 400 ? 120.160 141.563 152.737 1.00 12.01 400 SER B C 1
ATOM 7809 O O . SER B 2 400 ? 118.937 141.421 152.720 1.00 16.00 400 SER B O 1
ATOM 7812 N N . THR B 2 401 ? 120.964 140.700 153.391 1.00 14.01 401 THR B N 1
ATOM 7813 C CA . THR B 2 401 ? 120.374 139.385 153.620 1.00 12.01 401 THR B CA 1
ATOM 7814 C C . THR B 2 401 ? 119.645 139.123 154.992 1.00 12.01 401 THR B C 1
ATOM 7815 O O . THR B 2 401 ? 118.734 138.303 155.109 1.00 16.00 401 THR B O 1
ATOM 7819 N N . LEU B 2 402 ? 119.952 140.017 155.897 1.00 14.01 402 LEU B N 1
ATOM 7820 C CA . LEU B 2 402 ? 119.630 140.194 157.311 1.00 12.01 402 LEU B CA 1
ATOM 7821 C C . LEU B 2 402 ? 118.421 140.781 157.866 1.00 12.01 402 LEU B C 1
ATOM 7822 O O . LEU B 2 402 ? 117.928 140.427 158.945 1.00 16.00 402 LEU B O 1
ATOM 7827 N N . ILE B 2 403 ? 117.880 141.554 157.051 1.00 14.01 403 ILE B N 1
ATOM 7828 C CA . ILE B 2 403 ? 116.778 142.438 157.198 1.00 12.01 403 ILE B CA 1
ATOM 7829 C C . ILE B 2 403 ? 115.683 141.605 157.776 1.00 12.01 403 ILE B C 1
ATOM 7830 O O . ILE B 2 403 ? 115.327 140.539 157.270 1.00 16.00 403 ILE B O 1
ATOM 7835 N N . ASN B 2 404 ? 115.142 142.139 158.944 1.00 14.01 404 ASN B N 1
ATOM 7836 C CA . ASN B 2 404 ? 114.111 141.405 159.680 1.00 12.01 404 ASN B CA 1
ATOM 7837 C C . ASN B 2 404 ? 113.241 142.548 160.087 1.00 12.01 404 ASN B C 1
ATOM 7838 O O . ASN B 2 404 ? 113.551 143.723 160.148 1.00 16.00 404 ASN B O 1
ATOM 7843 N N . GLU B 2 405 ? 112.274 142.347 160.865 1.00 14.01 405 GLU B N 1
ATOM 7844 C CA . GLU B 2 405 ? 111.868 143.716 160.862 1.00 12.01 405 GLU B CA 1
ATOM 7845 C C . GLU B 2 405 ? 112.607 144.671 161.741 1.00 12.01 405 GLU B C 1
ATOM 7846 O O . GLU B 2 405 ? 113.065 145.678 161.232 1.00 16.00 405 GLU B O 1
ATOM 7852 N N . SER B 2 406 ? 112.773 144.284 163.020 1.00 14.01 406 SER B N 1
ATOM 7853 C CA . SER B 2 406 ? 113.543 145.083 163.951 1.00 12.01 406 SER B CA 1
ATOM 7854 C C . SER B 2 406 ? 114.939 145.405 163.622 1.00 12.01 406 SER B C 1
ATOM 7855 O O . SER B 2 406 ? 115.708 145.812 164.495 1.00 16.00 406 SER B O 1
ATOM 7858 N N . ASN B 2 407 ? 115.327 145.051 162.425 1.00 14.01 407 ASN B N 1
ATOM 7859 C CA . ASN B 2 407 ? 116.612 145.417 162.179 1.00 12.01 407 ASN B CA 1
ATOM 7860 C C . ASN B 2 407 ? 116.703 146.299 161.030 1.00 12.01 407 ASN B C 1
ATOM 7861 O O . ASN B 2 407 ? 117.784 146.919 160.987 1.00 16.00 407 ASN B O 1
ATOM 7866 N N . VAL B 2 408 ? 115.610 146.325 160.236 1.00 14.01 408 VAL B N 1
ATOM 7867 C CA . VAL B 2 408 ? 115.725 146.910 158.990 1.00 12.01 408 VAL B CA 1
ATOM 7868 C C . VAL B 2 408 ? 115.870 148.314 158.883 1.00 12.01 408 VAL B C 1
ATOM 7869 O O . VAL B 2 408 ? 116.685 148.620 158.015 1.00 16.00 408 VAL B O 1
ATOM 7873 N N . LYS B 2 409 ? 115.132 149.010 159.792 1.00 14.01 409 LYS B N 1
ATOM 7874 C CA . LYS B 2 409 ? 115.152 150.410 159.865 1.00 12.01 409 LYS B CA 1
ATOM 7875 C C . LYS B 2 409 ? 116.495 150.922 160.005 1.00 12.01 409 LYS B C 1
ATOM 7876 O O . LYS B 2 409 ? 116.699 151.892 159.262 1.00 16.00 409 LYS B O 1
ATOM 7882 N N . GLU B 2 410 ? 117.308 150.200 160.833 1.00 14.01 410 GLU B N 1
ATOM 7883 C CA . GLU B 2 410 ? 118.632 150.649 161.112 1.00 12.01 410 GLU B CA 1
ATOM 7884 C C . GLU B 2 410 ? 119.473 150.453 159.981 1.00 12.01 410 GLU B C 1
ATOM 7885 O O . GLU B 2 410 ? 120.066 151.496 159.669 1.00 16.00 410 GLU B O 1
ATOM 7891 N N . ILE B 2 411 ? 119.279 149.261 159.324 1.00 14.01 411 ILE B N 1
ATOM 7892 C CA . ILE B 2 411 ? 120.102 148.914 158.232 1.00 12.01 411 ILE B CA 1
ATOM 7893 C C . ILE B 2 411 ? 120.005 149.874 157.178 1.00 12.01 411 ILE B C 1
ATOM 7894 O O . ILE B 2 411 ? 121.119 150.311 156.927 1.00 16.00 411 ILE B O 1
ATOM 7899 N N . PHE B 2 412 ? 118.737 150.229 156.791 1.00 14.01 412 PHE B N 1
ATOM 7900 C CA . PHE B 2 412 ? 118.491 151.164 155.765 1.00 12.01 412 PHE B CA 1
ATOM 7901 C C . PHE B 2 412 ? 119.132 152.422 156.079 1.00 12.01 412 PHE B C 1
ATOM 7902 O O . PHE B 2 412 ? 119.752 152.787 155.082 1.00 16.00 412 PHE B O 1
ATOM 7910 N N . LYS B 2 413 ? 119.079 152.871 157.374 1.00 14.01 413 LYS B N 1
ATOM 7911 C CA . LYS B 2 413 ? 119.635 154.125 157.714 1.00 12.01 413 LYS B CA 1
ATOM 7912 C C . LYS B 2 413 ? 121.076 154.127 157.462 1.00 12.01 413 LYS B C 1
ATOM 7913 O O . LYS B 2 413 ? 121.459 155.210 156.991 1.00 16.00 413 LYS B O 1
ATOM 7919 N N . GLU B 2 414 ? 121.717 152.894 157.632 1.00 14.01 414 GLU B N 1
ATOM 7920 C CA . GLU B 2 414 ? 123.125 152.837 157.489 1.00 12.01 414 GLU B CA 1
ATOM 7921 C C . GLU B 2 414 ? 123.517 152.932 156.089 1.00 12.01 414 GLU B C 1
ATOM 7922 O O . GLU B 2 414 ? 124.342 153.870 155.912 1.00 16.00 414 GLU B O 1
ATOM 7928 N N . LEU B 2 415 ? 122.815 152.120 155.226 1.00 14.01 415 LEU B N 1
ATOM 7929 C CA . LEU B 2 415 ? 123.170 152.103 153.875 1.00 12.01 415 LEU B CA 1
ATOM 7930 C C . LEU B 2 415 ? 123.084 153.408 153.316 1.00 12.01 415 LEU B C 1
ATOM 7931 O O . LEU B 2 415 ? 124.153 153.693 152.840 1.00 16.00 415 LEU B O 1
ATOM 7936 N N . LYS B 2 416 ? 121.905 154.107 153.536 1.00 14.01 416 LYS B N 1
ATOM 7937 C CA . LYS B 2 416 ? 121.683 155.381 152.980 1.00 12.01 416 LYS B CA 1
ATOM 7938 C C . LYS B 2 416 ? 122.738 156.268 153.328 1.00 12.01 416 LYS B C 1
ATOM 7939 O O . LYS B 2 416 ? 122.987 157.010 152.384 1.00 16.00 416 LYS B O 1
ATOM 7945 N N . TYR B 2 417 ? 123.296 156.048 154.590 1.00 14.01 417 TYR B N 1
ATOM 7946 C CA . TYR B 2 417 ? 124.334 156.876 155.072 1.00 12.01 417 TYR B CA 1
ATOM 7947 C C . TYR B 2 417 ? 125.569 156.637 154.328 1.00 12.01 417 TYR B C 1
ATOM 7948 O O . TYR B 2 417 ? 126.092 157.705 154.003 1.00 16.00 417 TYR B O 1
ATOM 7957 N N . TYR B 2 418 ? 125.915 155.322 154.120 1.00 14.01 418 TYR B N 1
ATOM 7958 C CA . TYR B 2 418 ? 127.108 154.955 153.371 1.00 12.01 418 TYR B CA 1
ATOM 7959 C C . TYR B 2 418 ? 126.965 155.419 151.935 1.00 12.01 418 TYR B C 1
ATOM 7960 O O . TYR B 2 418 ? 127.747 156.090 151.230 1.00 16.00 418 TYR B O 1
ATOM 7969 N N . VAL B 2 419 ? 125.779 155.297 151.418 1.00 14.01 419 VAL B N 1
ATOM 7970 C CA . VAL B 2 419 ? 125.982 155.701 150.119 1.00 12.01 419 VAL B CA 1
ATOM 7971 C C . VAL B 2 419 ? 126.339 157.149 150.118 1.00 12.01 419 VAL B C 1
ATOM 7972 O O . VAL B 2 419 ? 127.310 157.563 149.497 1.00 16.00 419 VAL B O 1
ATOM 7976 N N . ALA B 2 420 ? 125.556 157.959 150.853 1.00 14.01 420 ALA B N 1
ATOM 7977 C CA . ALA B 2 420 ? 126.015 159.271 150.766 1.00 12.01 420 ALA B CA 1
ATOM 7978 C C . ALA B 2 420 ? 127.444 159.559 151.194 1.00 12.01 420 ALA B C 1
ATOM 7979 O O . ALA B 2 420 ? 128.055 160.466 150.678 1.00 16.00 420 ALA B O 1
ATOM 7981 N N . SER B 2 421 ? 128.014 158.696 152.051 1.00 14.01 421 SER B N 1
ATOM 7982 C CA . SER B 2 421 ? 129.194 159.164 152.541 1.00 12.01 421 SER B CA 1
ATOM 7983 C C . SER B 2 421 ? 130.447 158.768 152.036 1.00 12.01 421 SER B C 1
ATOM 7984 O O . SER B 2 421 ? 131.360 159.579 151.781 1.00 16.00 421 SER B O 1
ATOM 7987 N N . ALA B 2 422 ? 130.556 157.512 151.875 1.00 14.01 422 ALA B N 1
ATOM 7988 C CA . ALA B 2 422 ? 131.818 157.074 151.489 1.00 12.01 422 ALA B CA 1
ATOM 7989 C C . ALA B 2 422 ? 131.856 157.562 150.184 1.00 12.01 422 ALA B C 1
ATOM 7990 O O . ALA B 2 422 ? 130.806 157.687 149.576 1.00 16.00 422 ALA B O 1
ATOM 7992 N N . HIS B 2 423 ? 133.006 157.722 149.671 1.00 14.01 423 HIS B N 1
ATOM 7993 C CA . HIS B 2 423 ? 133.288 158.067 148.328 1.00 12.01 423 HIS B CA 1
ATOM 7994 C C . HIS B 2 423 ? 133.116 156.696 147.791 1.00 12.01 423 HIS B C 1
ATOM 7995 O O . HIS B 2 423 ? 134.097 155.982 147.547 1.00 16.00 423 HIS B O 1
ATOM 8002 N N . PHE B 2 424 ? 131.847 156.310 147.669 1.00 14.01 424 PHE B N 1
ATOM 8003 C CA . PHE B 2 424 ? 131.804 155.037 147.203 1.00 12.01 424 PHE B CA 1
ATOM 8004 C C . PHE B 2 424 ? 131.917 154.842 145.723 1.00 12.01 424 PHE B C 1
ATOM 8005 O O . PHE B 2 424 ? 131.267 155.498 144.902 1.00 16.00 424 PHE B O 1
ATOM 8013 N N . PRO B 2 425 ? 132.777 153.895 145.408 1.00 14.01 425 PRO B N 1
ATOM 8014 C CA . PRO B 2 425 ? 133.179 153.482 144.113 1.00 12.01 425 PRO B CA 1
ATOM 8015 C C . PRO B 2 425 ? 131.957 153.050 143.520 1.00 12.01 425 PRO B C 1
ATOM 8016 O O . PRO B 2 425 ? 131.108 152.761 144.410 1.00 16.00 425 PRO B O 1
ATOM 8020 N N . GLU B 2 426 ? 131.972 152.913 142.246 1.00 14.01 426 GLU B N 1
ATOM 8021 C CA . GLU B 2 426 ? 130.847 152.525 141.541 1.00 12.01 426 GLU B CA 1
ATOM 8022 C C . GLU B 2 426 ? 130.387 151.153 141.925 1.00 12.01 426 GLU B C 1
ATOM 8023 O O . GLU B 2 426 ? 129.146 151.183 142.199 1.00 16.00 426 GLU B O 1
ATOM 8029 N N . ASN B 2 427 ? 131.342 150.148 141.996 1.00 14.01 427 ASN B N 1
ATOM 8030 C CA . ASN B 2 427 ? 131.021 148.747 142.214 1.00 12.01 427 ASN B CA 1
ATOM 8031 C C . ASN B 2 427 ? 130.263 148.510 143.478 1.00 12.01 427 ASN B C 1
ATOM 8032 O O . ASN B 2 427 ? 129.618 147.458 143.559 1.00 16.00 427 ASN B O 1
ATOM 8037 N N . VAL B 2 428 ? 130.410 149.428 144.425 1.00 14.01 428 VAL B N 1
ATOM 8038 C CA . VAL B 2 428 ? 129.954 149.330 145.773 1.00 12.01 428 VAL B CA 1
ATOM 8039 C C . VAL B 2 428 ? 128.576 149.644 145.760 1.00 12.01 428 VAL B C 1
ATOM 8040 O O . VAL B 2 428 ? 127.981 148.697 146.106 1.00 16.00 428 VAL B O 1
ATOM 8044 N N . VAL B 2 429 ? 128.345 150.864 145.207 1.00 14.01 429 VAL B N 1
ATOM 8045 C CA . VAL B 2 429 ? 127.070 151.388 145.124 1.00 12.01 429 VAL B CA 1
ATOM 8046 C C . VAL B 2 429 ? 126.204 150.428 144.420 1.00 12.01 429 VAL B C 1
ATOM 8047 O O . VAL B 2 429 ? 125.073 150.377 144.935 1.00 16.00 429 VAL B O 1
ATOM 8051 N N . ILE B 2 430 ? 126.819 149.666 143.492 1.00 14.01 430 ILE B N 1
ATOM 8052 C CA . ILE B 2 430 ? 126.182 148.689 142.715 1.00 12.01 430 ILE B CA 1
ATOM 8053 C C . ILE B 2 430 ? 125.687 147.645 143.612 1.00 12.01 430 ILE B C 1
ATOM 8054 O O . ILE B 2 430 ? 124.438 147.664 143.590 1.00 16.00 430 ILE B O 1
ATOM 8059 N N . MET B 2 431 ? 126.610 147.024 144.461 1.00 14.01 431 MET B N 1
ATOM 8060 C CA . MET B 2 431 ? 126.171 146.006 145.350 1.00 12.01 431 MET B CA 1
ATOM 8061 C C . MET B 2 431 ? 125.179 146.547 146.333 1.00 12.01 431 MET B C 1
ATOM 8062 O O . MET B 2 431 ? 124.144 145.867 146.299 1.00 16.00 431 MET B O 1
ATOM 8067 N N . ALA B 2 432 ? 125.458 147.757 146.917 1.00 14.01 432 ALA B N 1
ATOM 8068 C CA . ALA B 2 432 ? 124.629 148.368 147.903 1.00 12.01 432 ALA B CA 1
ATOM 8069 C C . ALA B 2 432 ? 123.232 148.294 147.542 1.00 12.01 432 ALA B C 1
ATOM 8070 O O . ALA B 2 432 ? 122.520 148.143 148.553 1.00 16.00 432 ALA B O 1
ATOM 8072 N N . VAL B 2 433 ? 122.982 148.162 146.201 1.00 14.01 433 VAL B N 1
ATOM 8073 C CA . VAL B 2 433 ? 121.680 148.175 145.653 1.00 12.01 433 VAL B CA 1
ATOM 8074 C C . VAL B 2 433 ? 121.149 146.821 145.705 1.00 12.01 433 VAL B C 1
ATOM 8075 O O . VAL B 2 433 ? 120.128 146.794 146.388 1.00 16.00 433 VAL B O 1
ATOM 8079 N N . LYS B 2 434 ? 121.920 145.824 145.152 1.00 14.01 434 LYS B N 1
ATOM 8080 C CA . LYS B 2 434 ? 121.510 144.456 145.120 1.00 12.01 434 LYS B CA 1
ATOM 8081 C C . LYS B 2 434 ? 121.046 144.017 146.464 1.00 12.01 434 LYS B C 1
ATOM 8082 O O . LYS B 2 434 ? 120.204 143.125 146.363 1.00 16.00 434 LYS B O 1
ATOM 8088 N N . SER B 2 435 ? 121.470 144.760 147.548 1.00 14.01 435 SER B N 1
ATOM 8089 C CA . SER B 2 435 ? 121.161 144.391 148.882 1.00 12.01 435 SER B CA 1
ATOM 8090 C C . SER B 2 435 ? 119.839 144.872 149.186 1.00 12.01 435 SER B C 1
ATOM 8091 O O . SER B 2 435 ? 119.029 143.961 149.047 1.00 16.00 435 SER B O 1
ATOM 8094 N N . LEU B 2 436 ? 119.698 146.223 149.446 1.00 14.01 436 LEU B N 1
ATOM 8095 C CA . LEU B 2 436 ? 118.450 146.817 149.785 1.00 12.01 436 LEU B CA 1
ATOM 8096 C C . LEU B 2 436 ? 117.379 146.108 149.117 1.00 12.01 436 LEU B C 1
ATOM 8097 O O . LEU B 2 436 ? 116.398 146.094 149.855 1.00 16.00 436 LEU B O 1
ATOM 8102 N N . SER B 2 437 ? 117.645 145.468 147.932 1.00 14.01 437 SER B N 1
ATOM 8103 C CA . SER B 2 437 ? 116.647 144.784 147.195 1.00 12.01 437 SER B CA 1
ATOM 8104 C C . SER B 2 437 ? 116.373 143.552 147.888 1.00 12.01 437 SER B C 1
ATOM 8105 O O . SER B 2 437 ? 115.182 143.467 148.183 1.00 16.00 437 SER B O 1
ATOM 8108 N N . ARG B 2 438 ? 117.467 142.780 148.216 1.00 14.01 438 ARG B N 1
ATOM 8109 C CA . ARG B 2 438 ? 117.263 141.526 148.799 1.00 12.01 438 ARG B CA 1
ATOM 8110 C C . ARG B 2 438 ? 116.681 141.734 150.110 1.00 12.01 438 ARG B C 1
ATOM 8111 O O . ARG B 2 438 ? 116.275 140.649 150.575 1.00 16.00 438 ARG B O 1
ATOM 8119 N N . CYS B 2 439 ? 116.498 143.040 150.528 1.00 14.01 439 CYS B N 1
ATOM 8120 C CA . CYS B 2 439 ? 115.975 143.138 151.797 1.00 12.01 439 CYS B CA 1
ATOM 8121 C C . CYS B 2 439 ? 114.536 143.087 151.822 1.00 12.01 439 CYS B C 1
ATOM 8122 O O . CYS B 2 439 ? 114.184 142.106 152.413 1.00 16.00 439 CYS B O 1
ATOM 8125 N N . GLY B 2 440 ? 113.820 144.083 151.194 1.00 14.01 440 GLY B N 1
ATOM 8126 C CA . GLY B 2 440 ? 112.407 144.056 151.229 1.00 12.01 440 GLY B CA 1
ATOM 8127 C C . GLY B 2 440 ? 111.858 142.736 150.913 1.00 12.01 440 GLY B C 1
ATOM 8128 O O . GLY B 2 440 ? 110.693 142.442 151.201 1.00 16.00 440 GLY B O 1
ATOM 8129 N N . GLN B 2 441 ? 112.738 141.849 150.415 1.00 14.01 441 GLN B N 1
ATOM 8130 C CA . GLN B 2 441 ? 112.142 140.626 150.085 1.00 12.01 441 GLN B CA 1
ATOM 8131 C C . GLN B 2 441 ? 111.658 139.994 151.323 1.00 12.01 441 GLN B C 1
ATOM 8132 O O . GLN B 2 441 ? 110.939 138.979 151.308 1.00 16.00 441 GLN B O 1
ATOM 8138 N N . LEU B 2 442 ? 111.974 140.673 152.428 1.00 14.01 442 LEU B N 1
ATOM 8139 C CA . LEU B 2 442 ? 111.552 140.064 153.630 1.00 12.01 442 LEU B CA 1
ATOM 8140 C C . LEU B 2 442 ? 110.878 141.064 154.490 1.00 12.01 442 LEU B C 1
ATOM 8141 O O . LEU B 2 442 ? 109.937 140.738 155.226 1.00 16.00 442 LEU B O 1
ATOM 8146 N N . SER B 2 443 ? 111.249 142.364 154.312 1.00 14.01 443 SER B N 1
ATOM 8147 C CA . SER B 2 443 ? 110.366 143.045 155.092 1.00 12.01 443 SER B CA 1
ATOM 8148 C C . SER B 2 443 ? 109.649 144.053 154.457 1.00 12.01 443 SER B C 1
ATOM 8149 O O . SER B 2 443 ? 110.171 145.088 154.072 1.00 16.00 443 SER B O 1
ATOM 8152 N N . THR B 2 444 ? 108.380 143.826 154.734 1.00 14.01 444 THR B N 1
ATOM 8153 C CA . THR B 2 444 ? 107.264 144.583 154.434 1.00 12.01 444 THR B CA 1
ATOM 8154 C C . THR B 2 444 ? 106.898 145.771 155.250 1.00 12.01 444 THR B C 1
ATOM 8155 O O . THR B 2 444 ? 107.028 146.973 155.064 1.00 16.00 444 THR B O 1
ATOM 8159 N N . SER B 2 445 ? 107.019 145.521 156.479 1.00 14.01 445 SER B N 1
ATOM 8160 C CA . SER B 2 445 ? 106.882 146.716 157.209 1.00 12.01 445 SER B CA 1
ATOM 8161 C C . SER B 2 445 ? 107.972 147.709 156.892 1.00 12.01 445 SER B C 1
ATOM 8162 O O . SER B 2 445 ? 107.827 148.892 157.203 1.00 16.00 445 SER B O 1
ATOM 8165 N N . TRP B 2 446 ? 109.166 147.238 156.436 1.00 14.01 446 TRP B N 1
ATOM 8166 C CA . TRP B 2 446 ? 110.173 148.221 156.295 1.00 12.01 446 TRP B CA 1
ATOM 8167 C C . TRP B 2 446 ? 110.458 148.677 154.913 1.00 12.01 446 TRP B C 1
ATOM 8168 O O . TRP B 2 446 ? 111.123 149.736 154.881 1.00 16.00 446 TRP B O 1
ATOM 8179 N N . GLU B 2 447 ? 109.958 147.893 153.937 1.00 14.01 447 GLU B N 1
ATOM 8180 C CA . GLU B 2 447 ? 110.209 148.011 152.596 1.00 12.01 447 GLU B CA 1
ATOM 8181 C C . GLU B 2 447 ? 110.103 149.345 152.051 1.00 12.01 447 GLU B C 1
ATOM 8182 O O . GLU B 2 447 ? 110.912 149.509 151.142 1.00 16.00 447 GLU B O 1
ATOM 8188 N N . SER B 2 448 ? 109.187 150.161 152.659 1.00 14.01 448 SER B N 1
ATOM 8189 C CA . SER B 2 448 ? 108.876 151.508 152.231 1.00 12.01 448 SER B CA 1
ATOM 8190 C C . SER B 2 448 ? 110.027 152.390 152.366 1.00 12.01 448 SER B C 1
ATOM 8191 O O . SER B 2 448 ? 110.223 153.092 151.365 1.00 16.00 448 SER B O 1
ATOM 8194 N N . HIS B 2 449 ? 110.747 152.215 153.516 1.00 14.01 449 HIS B N 1
ATOM 8195 C CA . HIS B 2 449 ? 111.880 153.028 153.877 1.00 12.01 449 HIS B CA 1
ATOM 8196 C C . HIS B 2 449 ? 112.943 152.685 152.977 1.00 12.01 449 HIS B C 1
ATOM 8197 O O . HIS B 2 449 ? 113.584 153.712 152.656 1.00 16.00 449 HIS B O 1
ATOM 8204 N N . VAL B 2 450 ? 112.927 151.405 152.459 1.00 14.01 450 VAL B N 1
ATOM 8205 C CA . VAL B 2 450 ? 113.964 150.970 151.633 1.00 12.01 450 VAL B CA 1
ATOM 8206 C C . VAL B 2 450 ? 113.847 151.593 150.308 1.00 12.01 450 VAL B C 1
ATOM 8207 O O . VAL B 2 450 ? 114.756 152.433 150.163 1.00 16.00 450 VAL B O 1
ATOM 8211 N N . MET B 2 451 ? 112.716 151.289 149.571 1.00 14.01 451 MET B N 1
ATOM 8212 C CA . MET B 2 451 ? 112.503 151.787 148.278 1.00 12.01 451 MET B CA 1
ATOM 8213 C C . MET B 2 451 ? 112.695 153.237 148.257 1.00 12.01 451 MET B C 1
ATOM 8214 O O . MET B 2 451 ? 113.507 153.529 147.360 1.00 16.00 451 MET B O 1
ATOM 8219 N N . LYS B 2 452 ? 112.170 153.984 149.296 1.00 14.01 452 LYS B N 1
ATOM 8220 C CA . LYS B 2 452 ? 112.254 155.388 149.257 1.00 12.01 452 LYS B CA 1
ATOM 8221 C C . LYS B 2 452 ? 113.636 155.836 149.168 1.00 12.01 452 LYS B C 1
ATOM 8222 O O . LYS B 2 452 ? 113.773 156.744 148.334 1.00 16.00 452 LYS B O 1
ATOM 8228 N N . TRP B 2 453 ? 114.542 155.086 149.906 1.00 14.01 453 TRP B N 1
ATOM 8229 C CA . TRP B 2 453 ? 115.924 155.403 149.987 1.00 12.01 453 TRP B CA 1
ATOM 8230 C C . TRP B 2 453 ? 116.618 155.221 148.697 1.00 12.01 453 TRP B C 1
ATOM 8231 O O . TRP B 2 453 ? 117.276 156.245 148.350 1.00 16.00 453 TRP B O 1
ATOM 8242 N N . LEU B 2 454 ? 116.286 154.049 148.050 1.00 14.01 454 LEU B N 1
ATOM 8243 C CA . LEU B 2 454 ? 116.914 153.679 146.842 1.00 12.01 454 LEU B CA 1
ATOM 8244 C C . LEU B 2 454 ? 116.680 154.687 145.833 1.00 12.01 454 LEU B C 1
ATOM 8245 O O . LEU B 2 454 ? 117.753 155.215 145.492 1.00 16.00 454 LEU B O 1
ATOM 8250 N N . ILE B 2 455 ? 115.368 154.993 145.586 1.00 14.01 455 ILE B N 1
ATOM 8251 C CA . ILE B 2 455 ? 115.001 155.929 144.614 1.00 12.01 455 ILE B CA 1
ATOM 8252 C C . ILE B 2 455 ? 115.654 157.218 144.865 1.00 12.01 455 ILE B C 1
ATOM 8253 O O . ILE B 2 455 ? 116.239 157.616 143.836 1.00 16.00 455 ILE B O 1
ATOM 8258 N N . ASP B 2 456 ? 115.648 157.672 146.182 1.00 14.01 456 ASP B N 1
ATOM 8259 C CA . ASP B 2 456 ? 116.205 158.949 146.456 1.00 12.01 456 ASP B CA 1
ATOM 8260 C C . ASP B 2 456 ? 117.658 159.039 146.114 1.00 12.01 456 ASP B C 1
ATOM 8261 O O . ASP B 2 456 ? 117.923 160.118 145.610 1.00 16.00 456 ASP B O 1
ATOM 8266 N N . HIS B 2 457 ? 118.372 157.882 146.199 1.00 14.01 457 HIS B N 1
ATOM 8267 C CA . HIS B 2 457 ? 119.785 157.657 145.868 1.00 12.01 457 HIS B CA 1
ATOM 8268 C C . HIS B 2 457 ? 120.004 157.627 144.338 1.00 12.01 457 HIS B C 1
ATOM 8269 O O . HIS B 2 457 ? 120.734 158.286 143.526 1.00 16.00 457 HIS B O 1
ATOM 8276 N N . MET B 2 458 ? 119.125 156.879 143.751 1.00 14.01 458 MET B N 1
ATOM 8277 C CA . MET B 2 458 ? 119.360 156.939 142.378 1.00 12.01 458 MET B CA 1
ATOM 8278 C C . MET B 2 458 ? 119.109 158.383 141.898 1.00 12.01 458 MET B C 1
ATOM 8279 O O . MET B 2 458 ? 120.079 159.183 141.388 1.00 16.00 458 MET B O 1
ATOM 8284 N N . GLU B 2 459 ? 117.803 158.883 142.281 1.00 14.01 459 GLU B N 1
ATOM 8285 C CA . GLU B 2 459 ? 117.577 160.071 141.576 1.00 12.01 459 GLU B CA 1
ATOM 8286 C C . GLU B 2 459 ? 118.593 161.223 142.031 1.00 12.01 459 GLU B C 1
ATOM 8287 O O . GLU B 2 459 ? 119.227 161.893 141.113 1.00 16.00 459 GLU B O 1
ATOM 8293 N N . SER B 2 460 ? 119.088 161.046 143.281 1.00 14.01 460 SER B N 1
ATOM 8294 C CA . SER B 2 460 ? 119.832 162.086 143.964 1.00 12.01 460 SER B CA 1
ATOM 8295 C C . SER B 2 460 ? 121.217 162.271 144.036 1.00 12.01 460 SER B C 1
ATOM 8296 O O . SER B 2 460 ? 121.758 163.380 144.071 1.00 16.00 460 SER B O 1
ATOM 8299 N N . HIS B 2 461 ? 121.798 161.183 143.923 1.00 14.01 461 HIS B N 1
ATOM 8300 C CA . HIS B 2 461 ? 123.178 161.114 144.020 1.00 12.01 461 HIS B CA 1
ATOM 8301 C C . HIS B 2 461 ? 124.011 161.010 142.860 1.00 12.01 461 HIS B C 1
ATOM 8302 O O . HIS B 2 461 ? 125.214 160.814 143.018 1.00 16.00 461 HIS B O 1
ATOM 8309 N N . ASN B 2 462 ? 123.524 161.227 141.694 1.00 14.01 462 ASN B N 1
ATOM 8310 C CA . ASN B 2 462 ? 124.811 161.263 140.908 1.00 12.01 462 ASN B CA 1
ATOM 8311 C C . ASN B 2 462 ? 125.142 159.814 140.717 1.00 12.01 462 ASN B C 1
ATOM 8312 O O . ASN B 2 462 ? 126.305 159.457 140.935 1.00 16.00 462 ASN B O 1
ATOM 8317 N N . LEU B 2 463 ? 124.229 158.940 140.230 1.00 14.01 463 LEU B N 1
ATOM 8318 C CA . LEU B 2 463 ? 124.892 157.599 140.199 1.00 12.01 463 LEU B CA 1
ATOM 8319 C C . LEU B 2 463 ? 125.534 157.052 138.852 1.00 12.01 463 LEU B C 1
ATOM 8320 O O . LEU B 2 463 ? 125.124 157.448 137.760 1.00 16.00 463 LEU B O 1
ATOM 8325 N N . SER B 2 464 ? 126.571 156.124 138.963 1.00 14.01 464 SER B N 1
ATOM 8326 C CA . SER B 2 464 ? 127.308 155.584 137.758 1.00 12.01 464 SER B CA 1
ATOM 8327 C C . SER B 2 464 ? 126.316 154.702 137.113 1.00 12.01 464 SER B C 1
ATOM 8328 O O . SER B 2 464 ? 125.300 154.489 137.805 1.00 16.00 464 SER B O 1
ATOM 8331 N N . ALA B 2 465 ? 126.722 154.226 135.898 1.00 14.01 465 ALA B N 1
ATOM 8332 C CA . ALA B 2 465 ? 125.996 153.269 135.112 1.00 12.01 465 ALA B CA 1
ATOM 8333 C C . ALA B 2 465 ? 125.858 151.915 135.643 1.00 12.01 465 ALA B C 1
ATOM 8334 O O . ALA B 2 465 ? 124.677 151.592 135.699 1.00 16.00 465 ALA B O 1
ATOM 8336 N N . SER B 2 466 ? 126.967 151.281 136.081 1.00 14.01 466 SER B N 1
ATOM 8337 C CA . SER B 2 466 ? 126.973 149.926 136.598 1.00 12.01 466 SER B CA 1
ATOM 8338 C C . SER B 2 466 ? 126.045 149.817 137.735 1.00 12.01 466 SER B C 1
ATOM 8339 O O . SER B 2 466 ? 125.416 148.774 137.778 1.00 16.00 466 SER B O 1
ATOM 8342 N N . VAL B 2 467 ? 126.014 150.937 138.521 1.00 14.01 467 VAL B N 1
ATOM 8343 C CA . VAL B 2 467 ? 125.264 151.109 139.736 1.00 12.01 467 VAL B CA 1
ATOM 8344 C C . VAL B 2 467 ? 123.859 151.095 139.369 1.00 12.01 467 VAL B C 1
ATOM 8345 O O . VAL B 2 467 ? 123.271 150.234 140.052 1.00 16.00 467 VAL B O 1
ATOM 8349 N N . LEU B 2 468 ? 123.496 151.823 138.258 1.00 14.01 468 LEU B N 1
ATOM 8350 C CA . LEU B 2 468 ? 122.131 151.926 137.845 1.00 12.01 468 LEU B CA 1
ATOM 8351 C C . LEU B 2 468 ? 121.633 150.579 137.476 1.00 12.01 468 LEU B C 1
ATOM 8352 O O . LEU B 2 468 ? 120.420 150.460 137.783 1.00 16.00 468 LEU B O 1
ATOM 8357 N N . ASP B 2 469 ? 122.573 149.658 137.033 1.00 14.01 469 ASP B N 1
ATOM 8358 C CA . ASP B 2 469 ? 122.214 148.366 136.640 1.00 12.01 469 ASP B CA 1
ATOM 8359 C C . ASP B 2 469 ? 121.698 147.649 137.790 1.00 12.01 469 ASP B C 1
ATOM 8360 O O . ASP B 2 469 ? 120.592 147.240 137.497 1.00 16.00 469 ASP B O 1
ATOM 8365 N N . ALA B 2 470 ? 122.371 147.721 138.996 1.00 14.01 470 ALA B N 1
ATOM 8366 C CA . ALA B 2 470 ? 121.962 147.035 140.176 1.00 12.01 470 ALA B CA 1
ATOM 8367 C C . ALA B 2 470 ? 120.656 147.529 140.658 1.00 12.01 470 ALA B C 1
ATOM 8368 O O . ALA B 2 470 ? 119.750 146.695 140.488 1.00 16.00 470 ALA B O 1
ATOM 8370 N N . TYR B 2 471 ? 120.606 148.870 140.989 1.00 14.01 471 TYR B N 1
ATOM 8371 C CA . TYR B 2 471 ? 119.438 149.484 141.522 1.00 12.01 471 TYR B CA 1
ATOM 8372 C C . TYR B 2 471 ? 118.243 148.994 140.829 1.00 12.01 471 TYR B C 1
ATOM 8373 O O . TYR B 2 471 ? 117.363 148.730 141.644 1.00 16.00 471 TYR B O 1
ATOM 8382 N N . VAL B 2 472 ? 118.328 148.802 139.481 1.00 14.01 472 VAL B N 1
ATOM 8383 C CA . VAL B 2 472 ? 117.293 148.324 138.548 1.00 12.01 472 VAL B CA 1
ATOM 8384 C C . VAL B 2 472 ? 117.089 146.839 138.940 1.00 12.01 472 VAL B C 1
ATOM 8385 O O . VAL B 2 472 ? 116.106 146.181 139.329 1.00 16.00 472 VAL B O 1
ATOM 8389 N N . ASN B 2 473 ? 118.139 146.130 139.098 1.00 14.01 473 ASN B N 1
ATOM 8390 C CA . ASN B 2 473 ? 117.735 144.780 139.413 1.00 12.01 473 ASN B CA 1
ATOM 8391 C C . ASN B 2 473 ? 116.995 144.732 140.700 1.00 12.01 473 ASN B C 1
ATOM 8392 O O . ASN B 2 473 ? 115.970 144.051 140.625 1.00 16.00 473 ASN B O 1
ATOM 8397 N N . VAL B 2 474 ? 117.338 145.604 141.643 1.00 14.01 474 VAL B N 1
ATOM 8398 C CA . VAL B 2 474 ? 116.729 145.667 143.020 1.00 12.01 474 VAL B CA 1
ATOM 8399 C C . VAL B 2 474 ? 115.311 145.996 142.988 1.00 12.01 474 VAL B C 1
ATOM 8400 O O . VAL B 2 474 ? 114.635 144.946 143.145 1.00 16.00 474 VAL B O 1
ATOM 8404 N N . ILE B 2 475 ? 115.007 147.259 142.600 1.00 14.01 475 ILE B N 1
ATOM 8405 C CA . ILE B 2 475 ? 113.674 147.746 142.529 1.00 12.01 475 ILE B CA 1
ATOM 8406 C C . ILE B 2 475 ? 112.836 146.736 141.934 1.00 12.01 475 ILE B C 1
ATOM 8407 O O . ILE B 2 475 ? 111.696 146.875 142.354 1.00 16.00 475 ILE B O 1
ATOM 8412 N N . ARG B 2 476 ? 113.446 145.810 141.132 1.00 14.01 476 ARG B N 1
ATOM 8413 C CA . ARG B 2 476 ? 112.732 144.761 140.484 1.00 12.01 476 ARG B CA 1
ATOM 8414 C C . ARG B 2 476 ? 112.408 143.732 141.483 1.00 12.01 476 ARG B C 1
ATOM 8415 O O . ARG B 2 476 ? 111.200 143.465 141.445 1.00 16.00 476 ARG B O 1
ATOM 8423 N N . MET B 2 477 ? 113.429 143.351 142.371 1.00 14.01 477 MET B N 1
ATOM 8424 C CA . MET B 2 477 ? 113.132 142.290 143.298 1.00 12.01 477 MET B CA 1
ATOM 8425 C C . MET B 2 477 ? 112.041 142.680 144.260 1.00 12.01 477 MET B C 1
ATOM 8426 O O . MET B 2 477 ? 111.127 141.830 144.253 1.00 16.00 477 MET B O 1
ATOM 8431 N N . LEU B 2 478 ? 112.123 143.936 144.826 1.00 14.01 478 LEU B N 1
ATOM 8432 C CA . LEU B 2 478 ? 111.185 144.459 145.807 1.00 12.01 478 LEU B CA 1
ATOM 8433 C C . LEU B 2 478 ? 109.753 144.440 145.157 1.00 12.01 478 LEU B C 1
ATOM 8434 O O . LEU B 2 478 ? 108.676 143.866 145.412 1.00 16.00 478 LEU B O 1
ATOM 8439 N N . VAL B 2 479 ? 109.722 144.943 143.994 1.00 14.01 479 VAL B N 1
ATOM 8440 C CA . VAL B 2 479 ? 108.432 144.859 143.438 1.00 12.01 479 VAL B CA 1
ATOM 8441 C C . VAL B 2 479 ? 107.991 143.421 143.385 1.00 12.01 479 VAL B C 1
ATOM 8442 O O . VAL B 2 479 ? 106.798 143.111 143.488 1.00 16.00 479 VAL B O 1
ATOM 8446 N N . GLN B 2 480 ? 108.967 142.516 143.294 1.00 14.01 480 GLN B N 1
ATOM 8447 C CA . GLN B 2 480 ? 108.514 141.171 143.103 1.00 12.01 480 GLN B CA 1
ATOM 8448 C C . GLN B 2 480 ? 107.849 140.612 144.380 1.00 12.01 480 GLN B C 1
ATOM 8449 O O . GLN B 2 480 ? 106.885 139.844 144.287 1.00 16.00 480 GLN B O 1
ATOM 8455 N N . LYS B 2 481 ? 108.286 141.046 145.538 1.00 14.01 481 LYS B N 1
ATOM 8456 C CA . LYS B 2 481 ? 107.706 140.578 146.794 1.00 12.01 481 LYS B CA 1
ATOM 8457 C C . LYS B 2 481 ? 106.591 141.347 147.509 1.00 12.01 481 LYS B C 1
ATOM 8458 O O . LYS B 2 481 ? 105.684 140.765 148.109 1.00 16.00 481 LYS B O 1
ATOM 8464 N N . ASN B 2 482 ? 106.648 142.668 147.359 1.00 14.01 482 ASN B N 1
ATOM 8465 C CA . ASN B 2 482 ? 105.807 143.771 147.906 1.00 12.01 482 ASN B CA 1
ATOM 8466 C C . ASN B 2 482 ? 105.033 144.515 146.891 1.00 12.01 482 ASN B C 1
ATOM 8467 O O . ASN B 2 482 ? 105.354 145.730 146.938 1.00 16.00 482 ASN B O 1
ATOM 8472 N N . PRO B 2 483 ? 104.052 143.895 146.251 1.00 14.01 483 PRO B N 1
ATOM 8473 C CA . PRO B 2 483 ? 103.357 144.561 145.219 1.00 12.01 483 PRO B CA 1
ATOM 8474 C C . PRO B 2 483 ? 102.554 145.843 145.601 1.00 12.01 483 PRO B C 1
ATOM 8475 O O . PRO B 2 483 ? 102.131 146.586 144.654 1.00 16.00 483 PRO B O 1
ATOM 8479 N N . THR B 2 484 ? 102.381 146.071 146.859 1.00 14.01 484 THR B N 1
ATOM 8480 C CA . THR B 2 484 ? 101.748 147.278 147.244 1.00 12.01 484 THR B CA 1
ATOM 8481 C C . THR B 2 484 ? 102.646 148.460 147.222 1.00 12.01 484 THR B C 1
ATOM 8482 O O . THR B 2 484 ? 102.188 149.579 147.430 1.00 16.00 484 THR B O 1
ATOM 8486 N N . LYS B 2 485 ? 103.966 148.214 147.084 1.00 14.01 485 LYS B N 1
ATOM 8487 C CA . LYS B 2 485 ? 104.756 149.359 147.287 1.00 12.01 485 LYS B CA 1
ATOM 8488 C C . LYS B 2 485 ? 105.287 149.535 146.018 1.00 12.01 485 LYS B C 1
ATOM 8489 O O . LYS B 2 485 ? 105.538 150.727 145.787 1.00 16.00 485 LYS B O 1
ATOM 8495 N N . HIS B 2 486 ? 104.857 148.529 145.253 1.00 14.01 486 HIS B N 1
ATOM 8496 C CA . HIS B 2 486 ? 105.298 148.258 143.968 1.00 12.01 486 HIS B CA 1
ATOM 8497 C C . HIS B 2 486 ? 104.915 149.277 143.058 1.00 12.01 486 HIS B C 1
ATOM 8498 O O . HIS B 2 486 ? 105.893 149.938 142.735 1.00 16.00 486 HIS B O 1
ATOM 8505 N N . LEU B 2 487 ? 103.572 149.407 142.930 1.00 14.01 487 LEU B N 1
ATOM 8506 C CA . LEU B 2 487 ? 103.110 150.396 141.922 1.00 12.01 487 LEU B CA 1
ATOM 8507 C C . LEU B 2 487 ? 103.792 151.744 142.040 1.00 12.01 487 LEU B C 1
ATOM 8508 O O . LEU B 2 487 ? 103.676 152.432 141.004 1.00 16.00 487 LEU B O 1
ATOM 8513 N N . ARG B 2 488 ? 104.255 152.125 143.258 1.00 14.01 488 ARG B N 1
ATOM 8514 C CA . ARG B 2 488 ? 104.776 153.422 143.561 1.00 12.01 488 ARG B CA 1
ATOM 8515 C C . ARG B 2 488 ? 106.110 153.502 143.052 1.00 12.01 488 ARG B C 1
ATOM 8516 O O . ARG B 2 488 ? 106.373 154.582 142.476 1.00 16.00 488 ARG B O 1
ATOM 8524 N N . ILE B 2 489 ? 106.749 152.269 143.152 1.00 14.01 489 ILE B N 1
ATOM 8525 C CA . ILE B 2 489 ? 108.095 152.109 142.753 1.00 12.01 489 ILE B CA 1
ATOM 8526 C C . ILE B 2 489 ? 108.225 152.228 141.326 1.00 12.01 489 ILE B C 1
ATOM 8527 O O . ILE B 2 489 ? 109.103 153.034 141.074 1.00 16.00 489 ILE B O 1
ATOM 8532 N N . ILE B 2 490 ? 107.312 151.567 140.572 1.00 14.01 490 ILE B N 1
ATOM 8533 C CA . ILE B 2 490 ? 107.338 151.554 139.158 1.00 12.01 490 ILE B CA 1
ATOM 8534 C C . ILE B 2 490 ? 107.234 152.893 138.672 1.00 12.01 490 ILE B C 1
ATOM 8535 O O . ILE B 2 490 ? 108.112 153.056 137.831 1.00 16.00 490 ILE B O 1
ATOM 8540 N N . PHE B 2 491 ? 106.356 153.734 139.252 1.00 14.01 491 PHE B N 1
ATOM 8541 C CA . PHE B 2 491 ? 106.190 155.076 138.773 1.00 12.01 491 PHE B CA 1
ATOM 8542 C C . PHE B 2 491 ? 107.438 155.795 138.913 1.00 12.01 491 PHE B C 1
ATOM 8543 O O . PHE B 2 491 ? 107.665 156.501 137.900 1.00 16.00 491 PHE B O 1
ATOM 8551 N N . LYS B 2 492 ? 108.209 155.516 140.014 1.00 14.01 492 LYS B N 1
ATOM 8552 C CA . LYS B 2 492 ? 109.423 156.238 140.194 1.00 12.01 492 LYS B CA 1
ATOM 8553 C C . LYS B 2 492 ? 110.425 155.818 139.217 1.00 12.01 492 LYS B C 1
ATOM 8554 O O . LYS B 2 492 ? 111.112 156.795 138.880 1.00 16.00 492 LYS B O 1
ATOM 8560 N N . LEU B 2 493 ? 110.375 154.543 138.744 1.00 14.01 493 LEU B N 1
ATOM 8561 C CA . LEU B 2 493 ? 111.380 154.156 137.863 1.00 12.01 493 LEU B CA 1
ATOM 8562 C C . LEU B 2 493 ? 111.099 154.626 136.527 1.00 12.01 493 LEU B C 1
ATOM 8563 O O . LEU B 2 493 ? 112.119 155.143 136.064 1.00 16.00 493 LEU B O 1
ATOM 8568 N N . ALA B 2 494 ? 109.782 154.474 136.063 1.00 14.01 494 ALA B N 1
ATOM 8569 C CA . ALA B 2 494 ? 109.531 154.877 134.747 1.00 12.01 494 ALA B CA 1
ATOM 8570 C C . ALA B 2 494 ? 109.958 156.196 134.537 1.00 12.01 494 ALA B C 1
ATOM 8571 O O . ALA B 2 494 ? 110.308 156.323 133.362 1.00 16.00 494 ALA B O 1
ATOM 8573 N N . ASP B 2 495 ? 110.007 156.992 135.681 1.00 14.01 495 ASP B N 1
ATOM 8574 C CA . ASP B 2 495 ? 110.399 158.337 135.440 1.00 12.01 495 ASP B CA 1
ATOM 8575 C C . ASP B 2 495 ? 111.815 158.475 135.297 1.00 12.01 495 ASP B C 1
ATOM 8576 O O . ASP B 2 495 ? 112.136 159.430 134.541 1.00 16.00 495 ASP B O 1
ATOM 8581 N N . LEU B 2 496 ? 112.539 157.430 135.844 1.00 14.01 496 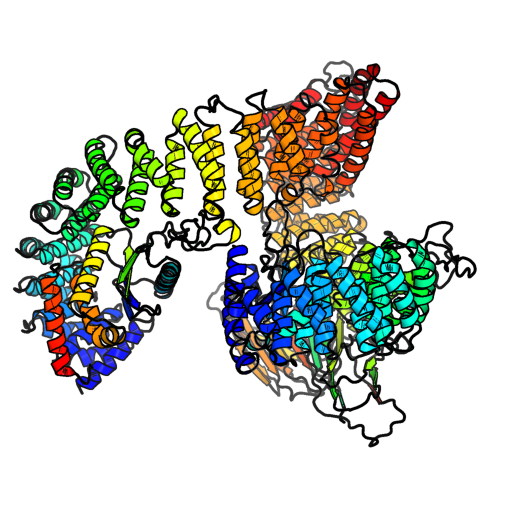LEU B N 1
ATOM 8582 C CA . LEU B 2 496 ? 113.902 157.661 135.761 1.00 12.01 496 LEU B CA 1
ATOM 8583 C C . LEU B 2 496 ? 114.434 157.229 134.473 1.00 12.01 496 LEU B C 1
ATOM 8584 O O . LEU B 2 496 ? 115.284 158.023 134.008 1.00 16.00 496 LEU B O 1
ATOM 8589 N N . LEU B 2 497 ? 113.782 156.153 133.924 1.00 14.01 497 LEU B N 1
ATOM 8590 C CA . LEU B 2 497 ? 114.308 155.791 132.693 1.00 12.01 497 LEU B CA 1
ATOM 8591 C C . LEU B 2 497 ? 113.872 156.762 131.663 1.00 12.01 497 LEU B C 1
ATOM 8592 O O . LEU B 2 497 ? 114.527 157.650 131.174 1.00 16.00 497 LEU B O 1
ATOM 8597 N N . THR B 2 498 ? 112.680 157.261 131.862 1.00 14.01 498 THR B N 1
ATOM 8598 C CA . THR B 2 498 ? 112.577 158.048 130.715 1.00 12.01 498 THR B CA 1
ATOM 8599 C C . THR B 2 498 ? 113.527 159.191 130.622 1.00 12.01 498 THR B C 1
ATOM 8600 O O . THR B 2 498 ? 113.819 159.699 129.527 1.00 16.00 498 THR B O 1
ATOM 8604 N N . VAL B 2 499 ? 114.135 159.502 131.756 1.00 14.01 499 VAL B N 1
ATOM 8605 C CA . VAL B 2 499 ? 114.977 160.617 131.703 1.00 12.01 499 VAL B CA 1
ATOM 8606 C C . VAL B 2 499 ? 116.246 160.262 130.993 1.00 12.01 499 VAL B C 1
ATOM 8607 O O . VAL B 2 499 ? 116.759 160.806 130.031 1.00 16.00 499 VAL B O 1
ATOM 8611 N N . GLN B 2 500 ? 116.777 159.170 131.430 1.00 14.01 500 GLN B N 1
ATOM 8612 C CA . GLN B 2 500 ? 117.977 158.591 130.957 1.00 12.01 500 GLN B CA 1
ATOM 8613 C C . GLN B 2 500 ? 118.076 157.731 129.862 1.00 12.01 500 GLN B C 1
ATOM 8614 O O . GLN B 2 500 ? 118.150 156.530 129.987 1.00 16.00 500 GLN B O 1
ATOM 8620 N N . THR B 2 501 ? 118.071 158.350 128.825 1.00 14.01 501 THR B N 1
ATOM 8621 C CA . THR B 2 501 ? 118.153 157.758 127.681 1.00 12.01 501 THR B CA 1
ATOM 8622 C C . THR B 2 501 ? 119.513 157.170 127.441 1.00 12.01 501 THR B C 1
ATOM 8623 O O . THR B 2 501 ? 119.714 156.359 126.521 1.00 16.00 501 THR B O 1
ATOM 8627 N N . SER B 2 502 ? 120.437 157.645 128.204 1.00 14.01 502 SER B N 1
ATOM 8628 C CA . SER B 2 502 ? 121.850 157.234 128.198 1.00 12.01 502 SER B CA 1
ATOM 8629 C C . SER B 2 502 ? 122.081 156.002 128.875 1.00 12.01 502 SER B C 1
ATOM 8630 O O . SER B 2 502 ? 123.215 155.558 128.969 1.00 16.00 502 SER B O 1
ATOM 8633 N N . LEU B 2 503 ? 121.080 155.416 129.407 1.00 14.01 503 LEU B N 1
ATOM 8634 C CA . LEU B 2 503 ? 121.532 154.341 130.161 1.00 12.01 503 LEU B CA 1
ATOM 8635 C C . LEU B 2 503 ? 122.161 153.216 129.544 1.00 12.01 503 LEU B C 1
ATOM 8636 O O . LEU B 2 503 ? 121.862 152.741 128.461 1.00 16.00 503 LEU B O 1
ATOM 8641 N N . ALA B 2 504 ? 123.029 152.766 130.408 1.00 14.01 504 ALA B N 1
ATOM 8642 C CA . ALA B 2 504 ? 123.843 151.645 130.280 1.00 12.01 504 ALA B CA 1
ATOM 8643 C C . ALA B 2 504 ? 122.967 150.566 129.860 1.00 12.01 504 ALA B C 1
ATOM 8644 O O . ALA B 2 504 ? 121.753 150.709 130.096 1.00 16.00 504 ALA B O 1
ATOM 8646 N N . ASP B 2 505 ? 123.674 149.628 129.255 1.00 14.01 505 ASP B N 1
ATOM 8647 C CA . ASP B 2 505 ? 123.315 148.388 128.754 1.00 12.01 505 ASP B CA 1
ATOM 8648 C C . ASP B 2 505 ? 122.866 147.573 129.969 1.00 12.01 505 ASP B C 1
ATOM 8649 O O . ASP B 2 505 ? 121.770 147.073 130.209 1.00 16.00 505 ASP B O 1
ATOM 8654 N N . ASN B 2 506 ? 123.563 147.618 131.049 1.00 14.01 506 ASN B N 1
ATOM 8655 C CA . ASN B 2 506 ? 122.813 146.697 131.831 1.00 12.01 506 ASN B CA 1
ATOM 8656 C C . ASN B 2 506 ? 121.579 147.330 132.410 1.00 12.01 506 ASN B C 1
ATOM 8657 O O . ASN B 2 506 ? 120.589 146.573 132.406 1.00 16.00 506 ASN B O 1
ATOM 8662 N N . ALA B 2 507 ? 121.676 148.672 132.731 1.00 14.01 507 ALA B N 1
ATOM 8663 C CA . ALA B 2 507 ? 120.574 149.352 133.355 1.00 12.01 507 ALA B CA 1
ATOM 8664 C C . ALA B 2 507 ? 119.253 149.192 132.648 1.00 12.01 507 ALA B C 1
ATOM 8665 O O . ALA B 2 507 ? 118.381 148.817 133.448 1.00 16.00 507 ALA B O 1
ATOM 8667 N N . ARG B 2 508 ? 119.270 149.366 131.293 1.00 14.01 508 ARG B N 1
ATOM 8668 C CA . ARG B 2 508 ? 118.171 149.268 130.342 1.00 12.01 508 ARG B CA 1
ATOM 8669 C C . ARG B 2 508 ? 117.748 147.825 130.446 1.00 12.01 508 ARG B C 1
ATOM 8670 O O . ARG B 2 508 ? 116.686 147.267 130.640 1.00 16.00 508 ARG B O 1
ATOM 8678 N N . ALA B 2 509 ? 118.705 146.980 130.509 1.00 14.01 509 ALA B N 1
ATOM 8679 C CA . ALA B 2 509 ? 118.184 145.639 130.550 1.00 12.01 509 ALA B CA 1
ATOM 8680 C C . ALA B 2 509 ? 117.321 145.472 131.759 1.00 12.01 509 ALA B C 1
ATOM 8681 O O . ALA B 2 509 ? 116.241 144.954 131.440 1.00 16.00 509 ALA B O 1
ATOM 8683 N N . GLY B 2 510 ? 117.667 146.124 132.921 1.00 14.01 510 GLY B N 1
ATOM 8684 C CA . GLY B 2 510 ? 116.959 145.988 134.189 1.00 12.01 510 GLY B CA 1
ATOM 8685 C C . GLY B 2 510 ? 115.575 146.548 134.093 1.00 12.01 510 GLY B C 1
ATOM 8686 O O . GLY B 2 510 ? 114.776 145.629 134.122 1.00 16.00 510 GLY B O 1
ATOM 8687 N N . ILE B 2 511 ? 115.428 147.864 133.940 1.00 14.01 511 ILE B N 1
ATOM 8688 C CA . ILE B 2 511 ? 114.261 148.754 133.885 1.00 12.01 511 ILE B CA 1
ATOM 8689 C C . ILE B 2 511 ? 113.297 148.191 132.832 1.00 12.01 511 ILE B C 1
ATOM 8690 O O . ILE B 2 511 ? 112.123 147.823 132.879 1.00 16.00 511 ILE B O 1
ATOM 8695 N N . VAL B 2 512 ? 113.857 147.826 131.736 1.00 14.01 512 VAL B N 1
ATOM 8696 C CA . VAL B 2 512 ? 112.952 147.401 130.733 1.00 12.01 512 VAL B CA 1
ATOM 8697 C C . VAL B 2 512 ? 112.246 146.206 131.185 1.00 12.01 512 VAL B C 1
ATOM 8698 O O . VAL B 2 512 ? 111.080 146.239 130.838 1.00 16.00 512 VAL B O 1
ATOM 8702 N N . TRP B 2 513 ? 112.968 145.332 132.041 1.00 14.01 513 TRP B N 1
ATOM 8703 C CA . TRP B 2 513 ? 112.371 144.111 132.562 1.00 12.01 513 TRP B CA 1
ATOM 8704 C C . TRP B 2 513 ? 111.403 144.306 133.607 1.00 12.01 513 TRP B C 1
ATOM 8705 O O . TRP B 2 513 ? 110.284 143.904 133.255 1.00 16.00 513 TRP B O 1
ATOM 8716 N N . LEU B 2 514 ? 111.851 145.039 134.691 1.00 14.01 514 LEU B N 1
ATOM 8717 C CA . LEU B 2 514 ? 110.964 145.353 135.746 1.00 12.01 514 LEU B CA 1
ATOM 8718 C C . LEU B 2 514 ? 109.657 145.642 135.171 1.00 12.01 514 LEU B C 1
ATOM 8719 O O . LEU B 2 514 ? 108.827 144.874 135.615 1.00 16.00 514 LEU B O 1
ATOM 8724 N N . PHE B 2 515 ? 109.541 146.630 134.243 1.00 14.01 515 PHE B N 1
ATOM 8725 C CA . PHE B 2 515 ? 108.249 146.952 133.640 1.00 12.01 515 PHE B CA 1
ATOM 8726 C C . PHE B 2 515 ? 107.712 145.617 132.796 1.00 12.01 515 PHE B C 1
ATOM 8727 O O . PHE B 2 515 ? 106.572 145.106 132.747 1.00 16.00 515 PHE B O 1
ATOM 8735 N N . GLY B 2 516 ? 108.637 144.772 132.231 1.00 14.01 516 GLY B N 1
ATOM 8736 C CA . GLY B 2 516 ? 107.864 143.711 131.602 1.00 12.01 516 GLY B CA 1
ATOM 8737 C C . GLY B 2 516 ? 107.105 143.007 132.707 1.00 12.01 516 GLY B C 1
ATOM 8738 O O . GLY B 2 516 ? 105.976 142.591 132.536 1.00 16.00 516 GLY B O 1
ATOM 8739 N N . GLU B 2 517 ? 107.786 142.868 133.862 1.00 14.01 517 GLU B N 1
ATOM 8740 C CA . GLU B 2 517 ? 107.243 142.153 134.968 1.00 12.01 517 GLU B CA 1
ATOM 8741 C C . GLU B 2 517 ? 106.088 142.784 135.673 1.00 12.01 517 GLU B C 1
ATOM 8742 O O . GLU B 2 517 ? 104.949 142.280 135.586 1.00 16.00 517 GLU B O 1
ATOM 8748 N N . ILE B 2 518 ? 106.325 144.027 136.204 1.00 14.01 518 ILE B N 1
ATOM 8749 C CA . ILE B 2 518 ? 105.179 144.476 136.878 1.00 12.01 518 ILE B CA 1
ATOM 8750 C C . ILE B 2 518 ? 103.867 144.583 136.204 1.00 12.01 518 ILE B C 1
ATOM 8751 O O . ILE B 2 518 ? 102.932 144.681 137.023 1.00 16.00 518 ILE B O 1
ATOM 8756 N N . ALA B 2 519 ? 103.870 144.226 134.951 1.00 14.01 519 ALA B N 1
ATOM 8757 C CA . ALA B 2 519 ? 102.833 144.422 133.997 1.00 12.01 519 ALA B CA 1
ATOM 8758 C C . ALA B 2 519 ? 101.523 143.694 134.314 1.00 12.01 519 ALA B C 1
ATOM 8759 O O . ALA B 2 519 ? 100.451 144.063 133.840 1.00 16.00 519 ALA B O 1
ATOM 8761 N N . SER B 2 520 ? 101.667 142.602 135.059 1.00 14.01 520 SER B N 1
ATOM 8762 C CA . SER B 2 520 ? 100.570 141.760 135.534 1.00 12.01 520 SER B CA 1
ATOM 8763 C C . SER B 2 520 ? 99.706 142.441 136.475 1.00 12.01 520 SER B C 1
ATOM 8764 O O . SER B 2 520 ? 98.545 142.086 136.635 1.00 16.00 520 SER B O 1
ATOM 8767 N N . ILE B 2 521 ? 100.247 143.445 137.124 1.00 14.01 521 ILE B N 1
ATOM 8768 C CA . ILE B 2 521 ? 99.509 143.951 138.183 1.00 12.01 521 ILE B CA 1
ATOM 8769 C C . ILE B 2 521 ? 98.922 145.016 137.357 1.00 12.01 521 ILE B C 1
ATOM 8770 O O . ILE B 2 521 ? 97.706 145.176 137.362 1.00 16.00 521 ILE B O 1
ATOM 8775 N N . GLU B 2 522 ? 99.704 145.761 136.612 1.00 14.01 522 GLU B N 1
ATOM 8776 C CA . GLU B 2 522 ? 98.795 146.502 135.763 1.00 12.01 522 GLU B CA 1
ATOM 8777 C C . GLU B 2 522 ? 99.051 146.940 134.482 1.00 12.01 522 GLU B C 1
ATOM 8778 O O . GLU B 2 522 ? 99.004 148.140 134.284 1.00 16.00 522 GLU B O 1
ATOM 8784 N N . PHE B 2 523 ? 99.233 145.957 133.719 1.00 14.01 523 PHE B N 1
ATOM 8785 C CA . PHE B 2 523 ? 99.504 145.876 132.369 1.00 12.01 523 PHE B CA 1
ATOM 8786 C C . PHE B 2 523 ? 98.450 146.683 131.616 1.00 12.01 523 PHE B C 1
ATOM 8787 O O . PHE B 2 523 ? 98.490 147.124 130.515 1.00 16.00 523 PHE B O 1
ATOM 8795 N N . LYS B 2 524 ? 97.675 147.418 132.327 1.00 14.01 524 LYS B N 1
ATOM 8796 C CA . LYS B 2 524 ? 97.054 148.372 131.421 1.00 12.01 524 LYS B CA 1
ATOM 8797 C C . LYS B 2 524 ? 98.069 149.444 131.067 1.00 12.01 524 LYS B C 1
ATOM 8798 O O . LYS B 2 524 ? 97.762 150.263 130.211 1.00 16.00 524 LYS B O 1
ATOM 8804 N N . ILE B 2 525 ? 99.220 149.553 131.719 1.00 14.01 525 ILE B N 1
ATOM 8805 C CA . ILE B 2 525 ? 99.897 150.774 131.435 1.00 12.01 525 ILE B CA 1
ATOM 8806 C C . ILE B 2 525 ? 101.181 150.646 130.740 1.00 12.01 525 ILE B C 1
ATOM 8807 O O . ILE B 2 525 ? 101.679 151.749 130.492 1.00 16.00 525 ILE B O 1
ATOM 8812 N N . CYS B 2 526 ? 101.556 149.415 130.447 1.00 14.01 526 CYS B N 1
ATOM 8813 C CA . CYS B 2 526 ? 102.789 149.021 130.061 1.00 12.01 526 CYS B CA 1
ATOM 8814 C C . CYS B 2 526 ? 103.149 149.240 128.711 1.00 12.01 526 CYS B C 1
ATOM 8815 O O . CYS B 2 526 ? 104.370 149.282 128.652 1.00 16.00 526 CYS B O 1
ATOM 8818 N N . PRO B 2 527 ? 102.132 149.360 127.857 1.00 14.01 527 PRO B N 1
ATOM 8819 C CA . PRO B 2 527 ? 102.403 149.675 126.488 1.00 12.01 527 PRO B CA 1
ATOM 8820 C C . PRO B 2 527 ? 103.053 150.977 126.309 1.00 12.01 527 PRO B C 1
ATOM 8821 O O . PRO B 2 527 ? 103.261 151.310 125.143 1.00 16.00 527 PRO B O 1
ATOM 8825 N N . ASP B 2 528 ? 103.207 151.743 127.445 1.00 14.01 528 ASP B N 1
ATOM 8826 C CA . ASP B 2 528 ? 103.674 153.054 127.311 1.00 12.01 528 ASP B CA 1
ATOM 8827 C C . ASP B 2 528 ? 105.042 153.061 127.600 1.00 12.01 528 ASP B C 1
ATOM 8828 O O . ASP B 2 528 ? 105.631 153.958 126.984 1.00 16.00 528 ASP B O 1
ATOM 8833 N N . VAL B 2 529 ? 105.430 151.941 128.267 1.00 14.01 529 VAL B N 1
ATOM 8834 C CA . VAL B 2 529 ? 106.774 151.874 128.648 1.00 12.01 529 VAL B CA 1
ATOM 8835 C C . VAL B 2 529 ? 107.568 151.264 127.651 1.00 12.01 529 VAL B C 1
ATOM 8836 O O . VAL B 2 529 ? 108.638 151.854 127.491 1.00 16.00 529 VAL B O 1
ATOM 8840 N N . LEU B 2 530 ? 106.981 150.226 126.967 1.00 14.01 530 LEU B N 1
ATOM 8841 C CA . LEU B 2 530 ? 107.629 149.498 125.968 1.00 12.01 530 LEU B CA 1
ATOM 8842 C C . LEU B 2 530 ? 107.919 150.353 124.854 1.00 12.01 530 LEU B C 1
ATOM 8843 O O . LEU B 2 530 ? 109.015 150.029 124.360 1.00 16.00 530 LEU B O 1
ATOM 8848 N N . ARG B 2 531 ? 107.099 151.440 124.649 1.00 14.01 531 ARG B N 1
ATOM 8849 C CA . ARG B 2 531 ? 107.358 152.249 123.561 1.00 12.01 531 ARG B CA 1
ATOM 8850 C C . ARG B 2 531 ? 108.576 152.991 123.789 1.00 12.01 531 ARG B C 1
ATOM 8851 O O . ARG B 2 531 ? 109.246 152.988 122.742 1.00 16.00 531 ARG B O 1
ATOM 8859 N N . ARG B 2 532 ? 108.814 153.423 125.103 1.00 14.01 532 ARG B N 1
ATOM 8860 C CA . ARG B 2 532 ? 109.960 154.240 125.349 1.00 12.01 532 ARG B CA 1
ATOM 8861 C C . ARG B 2 532 ? 111.175 153.462 125.226 1.00 12.01 532 ARG B C 1
ATOM 8862 O O . ARG B 2 532 ? 112.132 154.220 125.091 1.00 16.00 532 ARG B O 1
ATOM 8870 N N . LEU B 2 533 ? 111.052 152.122 125.130 1.00 14.01 533 LEU B N 1
ATOM 8871 C CA . LEU B 2 533 ? 112.240 151.377 125.056 1.00 12.01 533 LEU B CA 1
ATOM 8872 C C . LEU B 2 533 ? 112.714 151.104 123.691 1.00 12.01 533 LEU B C 1
ATOM 8873 O O . LEU B 2 533 ? 113.814 151.599 123.460 1.00 16.00 533 LEU B O 1
ATOM 8878 N N . ILE B 2 534 ? 111.785 150.562 122.856 1.00 14.01 534 ILE B N 1
ATOM 8879 C CA . ILE B 2 534 ? 112.064 150.131 121.519 1.00 12.01 534 ILE B CA 1
ATOM 8880 C C . ILE B 2 534 ? 112.741 151.226 120.814 1.00 12.01 534 ILE B C 1
ATOM 8881 O O . ILE B 2 534 ? 113.767 151.041 120.167 1.00 16.00 534 ILE B O 1
ATOM 8886 N N . GLN B 2 535 ? 112.189 152.393 121.005 1.00 14.01 535 GLN B N 1
ATOM 8887 C CA . GLN B 2 535 ? 112.815 153.511 120.478 1.00 12.01 535 GLN B CA 1
ATOM 8888 C C . GLN B 2 535 ? 114.263 153.359 120.840 1.00 12.01 535 GLN B C 1
ATOM 8889 O O . GLN B 2 535 ? 115.105 153.907 120.120 1.00 16.00 535 GLN B O 1
ATOM 8895 N N . ASN B 2 536 ? 114.654 152.455 121.811 1.00 14.01 536 ASN B N 1
ATOM 8896 C CA . ASN B 2 536 ? 116.012 152.750 121.826 1.00 12.01 536 ASN B CA 1
ATOM 8897 C C . ASN B 2 536 ? 116.941 151.627 121.667 1.00 12.01 536 ASN B C 1
ATOM 8898 O O . ASN B 2 536 ? 118.097 152.013 121.579 1.00 16.00 536 ASN B O 1
ATOM 8903 N N . PHE B 2 537 ? 116.448 150.521 121.180 1.00 14.01 537 PHE B N 1
ATOM 8904 C CA . PHE B 2 537 ? 117.138 149.319 120.868 1.00 12.01 537 PHE B CA 1
ATOM 8905 C C . PHE B 2 537 ? 118.149 149.356 119.852 1.00 12.01 537 PHE B C 1
ATOM 8906 O O . PHE B 2 537 ? 119.218 148.836 120.047 1.00 16.00 537 PHE B O 1
ATOM 8914 N N . SER B 2 538 ? 117.738 149.920 118.726 1.00 14.01 538 SER B N 1
ATOM 8915 C CA . SER B 2 538 ? 118.545 150.001 117.561 1.00 12.01 538 SER B CA 1
ATOM 8916 C C . SER B 2 538 ? 119.850 150.654 117.913 1.00 12.01 538 SER B C 1
ATOM 8917 O O . SER B 2 538 ? 120.752 150.675 117.075 1.00 16.00 538 SER B O 1
ATOM 8920 N N . ASN B 2 539 ? 119.992 151.249 119.092 1.00 14.01 539 ASN B N 1
ATOM 8921 C CA . ASN B 2 539 ? 121.236 151.925 119.250 1.00 12.01 539 ASN B CA 1
ATOM 8922 C C . ASN B 2 539 ? 122.182 151.221 120.262 1.00 12.01 539 ASN B C 1
ATOM 8923 O O . ASN B 2 539 ? 123.263 151.720 120.564 1.00 16.00 539 ASN B O 1
ATOM 8928 N N . GLU B 2 540 ? 121.726 150.108 120.811 1.00 14.01 540 GLU B N 1
ATOM 8929 C CA . GLU B 2 540 ? 122.238 149.243 121.872 1.00 12.01 540 GLU B CA 1
ATOM 8930 C C . GLU B 2 540 ? 123.100 147.992 121.671 1.00 12.01 540 GLU B C 1
ATOM 8931 O O . GLU B 2 540 ? 123.153 147.436 120.577 1.00 16.00 540 GLU B O 1
ATOM 8937 N N . GLY B 2 541 ? 123.742 147.519 122.753 1.00 14.01 541 GLY B N 1
ATOM 8938 C CA . GLY B 2 541 ? 124.630 146.351 122.651 1.00 12.01 541 GLY B CA 1
ATOM 8939 C C . GLY B 2 541 ? 123.646 145.135 122.576 1.00 12.01 541 GLY B C 1
ATOM 8940 O O . GLY B 2 541 ? 122.477 145.370 123.000 1.00 16.00 541 GLY B O 1
ATOM 8941 N N . PRO B 2 542 ? 124.150 143.994 122.021 1.00 14.01 542 PRO B N 1
ATOM 8942 C CA . PRO B 2 542 ? 123.484 142.714 121.903 1.00 12.01 542 PRO B CA 1
ATOM 8943 C C . PRO B 2 542 ? 122.785 142.149 123.082 1.00 12.01 542 PRO B C 1
ATOM 8944 O O . PRO B 2 542 ? 121.696 141.668 122.770 1.00 16.00 542 PRO B O 1
ATOM 8948 N N . GLU B 2 543 ? 123.382 142.266 124.308 1.00 14.01 543 GLU B N 1
ATOM 8949 C CA . GLU B 2 543 ? 122.778 141.657 125.488 1.00 12.01 543 GLU B CA 1
ATOM 8950 C C . GLU B 2 543 ? 121.568 142.372 125.823 1.00 12.01 543 GLU B C 1
ATOM 8951 O O . GLU B 2 543 ? 120.600 141.615 125.993 1.00 16.00 543 GLU B O 1
ATOM 8957 N N . THR B 2 544 ? 121.670 143.696 125.723 1.00 14.01 544 THR B N 1
ATOM 8958 C CA . THR B 2 544 ? 120.634 144.624 126.035 1.00 12.01 544 THR B CA 1
ATOM 8959 C C . THR B 2 544 ? 119.560 144.385 125.112 1.00 12.01 544 THR B C 1
ATOM 8960 O O . THR B 2 544 ? 118.509 144.262 125.738 1.00 16.00 544 THR B O 1
ATOM 8964 N N . ARG B 2 545 ? 119.913 144.159 123.808 1.00 14.01 545 ARG B N 1
ATOM 8965 C CA . ARG B 2 545 ? 118.885 143.974 122.812 1.00 12.01 545 ARG B CA 1
ATOM 8966 C C . ARG B 2 545 ? 118.067 142.783 123.153 1.00 12.01 545 ARG B C 1
ATOM 8967 O O . ARG B 2 545 ? 116.862 143.048 123.069 1.00 16.00 545 ARG B O 1
ATOM 8975 N N . CYS B 2 546 ? 118.743 141.684 123.661 1.00 14.01 546 CYS B N 1
ATOM 8976 C CA . CYS B 2 546 ? 118.091 140.458 123.964 1.00 12.01 546 CYS B CA 1
ATOM 8977 C C . CYS B 2 546 ? 117.112 140.681 125.031 1.00 12.01 546 CYS B C 1
ATOM 8978 O O . CYS B 2 546 ? 115.999 140.203 124.707 1.00 16.00 546 CYS B O 1
ATOM 8981 N N . GLN B 2 547 ? 117.492 141.520 126.047 1.00 14.01 547 GLN B N 1
ATOM 8982 C CA . GLN B 2 547 ? 116.675 141.759 127.177 1.00 12.01 547 GLN B CA 1
ATOM 8983 C C . GLN B 2 547 ? 115.447 142.461 126.778 1.00 12.01 547 GLN B C 1
ATOM 8984 O O . GLN B 2 547 ? 114.454 141.816 127.135 1.00 16.00 547 GLN B O 1
ATOM 8990 N N . ILE B 2 548 ? 115.592 143.515 125.929 1.00 14.01 548 ILE B N 1
ATOM 8991 C CA . ILE B 2 548 ? 114.523 144.326 125.490 1.00 12.01 548 ILE B CA 1
ATOM 8992 C C . ILE B 2 548 ? 113.540 143.511 124.806 1.00 12.01 548 ILE B C 1
ATOM 8993 O O . ILE B 2 548 ? 112.419 143.762 125.254 1.00 16.00 548 ILE B O 1
ATOM 8998 N N . LEU B 2 549 ? 114.024 142.526 123.983 1.00 14.01 549 LEU B N 1
ATOM 8999 C CA . LEU B 2 549 ? 113.149 141.668 123.218 1.00 12.01 549 LEU B CA 1
ATOM 9000 C C . LEU B 2 549 ? 112.293 140.880 124.095 1.00 12.01 549 LEU B C 1
ATOM 9001 O O . LEU B 2 549 ? 111.100 141.076 123.833 1.00 16.00 549 LEU B O 1
ATOM 9006 N N . VAL B 2 550 ? 112.921 140.275 125.139 1.00 14.01 550 VAL B N 1
ATOM 9007 C CA . VAL B 2 550 ? 112.230 139.379 125.984 1.00 12.01 550 VAL B CA 1
ATOM 9008 C C . VAL B 2 550 ? 111.124 140.093 126.613 1.00 12.01 550 VAL B C 1
ATOM 9009 O O . VAL B 2 550 ? 110.071 139.430 126.539 1.00 16.00 550 VAL B O 1
ATOM 9013 N N . LEU B 2 551 ? 111.390 141.380 127.017 1.00 14.01 551 LEU B N 1
ATOM 9014 C CA . LEU B 2 551 ? 110.493 142.104 127.841 1.00 12.01 551 LEU B CA 1
ATOM 9015 C C . LEU B 2 551 ? 109.398 142.671 127.043 1.00 12.01 551 LEU B C 1
ATOM 9016 O O . LEU B 2 551 ? 108.357 142.558 127.678 1.00 16.00 551 LEU B O 1
ATOM 9021 N N . SER B 2 552 ? 109.655 143.019 125.753 1.00 14.01 552 SER B N 1
ATOM 9022 C CA . SER B 2 552 ? 108.629 143.237 124.802 1.00 12.01 552 SER B CA 1
ATOM 9023 C C . SER B 2 552 ? 107.827 142.018 124.712 1.00 12.01 552 SER B C 1
ATOM 9024 O O . SER B 2 552 ? 106.653 142.296 124.872 1.00 16.00 552 SER B O 1
ATOM 9027 N N . ALA B 2 553 ? 108.520 140.827 124.604 1.00 14.01 553 ALA B N 1
ATOM 9028 C CA . ALA B 2 553 ? 107.838 139.592 124.371 1.00 12.01 553 ALA B CA 1
ATOM 9029 C C . ALA B 2 553 ? 106.964 139.297 125.494 1.00 12.01 553 ALA B C 1
ATOM 9030 O O . ALA B 2 553 ? 105.788 139.159 125.117 1.00 16.00 553 ALA B O 1
ATOM 9032 N N . LYS B 2 554 ? 107.527 139.462 126.739 1.00 14.01 554 LYS B N 1
ATOM 9033 C CA . LYS B 2 554 ? 106.755 139.126 127.878 1.00 12.01 554 LYS B CA 1
ATOM 9034 C C . LYS B 2 554 ? 105.584 139.926 127.923 1.00 12.01 554 LYS B C 1
ATOM 9035 O O . LYS B 2 554 ? 104.611 139.214 127.619 1.00 16.00 554 LYS B O 1
ATOM 9041 N N . LEU B 2 555 ? 105.770 141.273 128.117 1.00 14.01 555 LEU B N 1
ATOM 9042 C CA . LEU B 2 555 ? 104.662 142.132 128.152 1.00 12.01 555 LEU B CA 1
ATOM 9043 C C . LEU B 2 555 ? 103.672 141.740 127.240 1.00 12.01 555 LEU B C 1
ATOM 9044 O O . LEU B 2 555 ? 102.582 141.728 127.811 1.00 16.00 555 LEU B O 1
ATOM 9049 N N . LEU B 2 556 ? 104.106 141.313 125.988 1.00 14.01 556 LEU B N 1
ATOM 9050 C CA . LEU B 2 556 ? 103.145 140.986 125.010 1.00 12.01 556 LEU B CA 1
ATOM 9051 C C . LEU B 2 556 ? 102.272 139.874 125.512 1.00 12.01 556 LEU B C 1
ATOM 9052 O O . LEU B 2 556 ? 101.039 140.100 125.439 1.00 16.00 556 LEU B O 1
ATOM 9057 N N . SER B 2 557 ? 102.932 138.930 126.212 1.00 14.01 557 SER B N 1
ATOM 9058 C CA . SER B 2 557 ? 102.193 137.801 126.607 1.00 12.01 557 SER B CA 1
ATOM 9059 C C . SER B 2 557 ? 101.274 138.101 127.721 1.00 12.01 557 SER B C 1
ATOM 9060 O O . SER B 2 557 ? 100.272 138.755 127.729 1.00 16.00 557 SER B O 1
ATOM 9063 N N . TYR B 2 558 ? 101.904 138.304 128.737 1.00 14.01 558 TYR B N 1
ATOM 9064 C CA . TYR B 2 558 ? 101.022 138.473 129.822 1.00 12.01 558 TYR B CA 1
ATOM 9065 C C . TYR B 2 558 ? 99.697 138.873 129.321 1.00 12.01 558 TYR B C 1
ATOM 9066 O O . TYR B 2 558 ? 98.656 138.471 129.847 1.00 16.00 558 TYR B O 1
ATOM 9075 N N . ASP B 2 559 ? 99.725 139.686 128.279 1.00 14.01 559 ASP B N 1
ATOM 9076 C CA . ASP B 2 559 ? 98.494 140.113 127.870 1.00 12.01 559 ASP B CA 1
ATOM 9077 C C . ASP B 2 559 ? 97.904 139.493 126.757 1.00 12.01 559 ASP B C 1
ATOM 9078 O O . ASP B 2 559 ? 96.787 139.882 126.838 1.00 16.00 559 ASP B O 1
ATOM 9083 N N . ILE B 2 560 ? 98.509 138.566 125.992 1.00 14.01 560 ILE B N 1
ATOM 9084 C CA . ILE B 2 560 ? 97.870 137.788 125.020 1.00 12.01 560 ILE B CA 1
ATOM 9085 C C . ILE B 2 560 ? 96.724 137.079 125.775 1.00 12.01 560 ILE B C 1
ATOM 9086 O O . ILE B 2 560 ? 95.716 137.562 126.298 1.00 16.00 560 ILE B O 1
ATOM 9091 N N . ASP B 2 561 ? 96.907 135.844 126.176 1.00 14.01 561 ASP B N 1
ATOM 9092 C CA . ASP B 2 561 ? 95.673 135.634 126.808 1.00 12.01 561 ASP B CA 1
ATOM 9093 C C . ASP B 2 561 ? 94.842 136.904 126.911 1.00 12.01 561 ASP B C 1
ATOM 9094 O O . ASP B 2 561 ? 93.770 136.848 126.244 1.00 16.00 561 ASP B O 1
ATOM 9099 N N . ASN B 2 562 ? 95.430 137.970 127.576 1.00 14.01 562 ASN B N 1
ATOM 9100 C CA . ASN B 2 562 ? 94.654 139.167 127.776 1.00 12.01 562 ASN B CA 1
ATOM 9101 C C . ASN B 2 562 ? 94.485 140.058 126.567 1.00 12.01 562 ASN B C 1
ATOM 9102 O O . ASN B 2 562 ? 93.617 140.914 126.722 1.00 16.00 562 ASN B O 1
ATOM 9107 N N . PHE B 2 563 ? 95.223 139.710 125.469 1.00 14.01 563 PHE B N 1
ATOM 9108 C CA . PHE B 2 563 ? 95.329 140.336 124.205 1.00 12.01 563 PHE B CA 1
ATOM 9109 C C . PHE B 2 563 ? 94.637 139.501 123.226 1.00 12.01 563 PHE B C 1
ATOM 9110 O O . PHE B 2 563 ? 93.828 140.079 122.432 1.00 16.00 563 PHE B O 1
ATOM 9118 N N . LYS B 2 564 ? 95.166 138.179 123.211 1.00 14.01 564 LYS B N 1
ATOM 9119 C CA . LYS B 2 564 ? 94.628 137.189 122.295 1.00 12.01 564 LYS B CA 1
ATOM 9120 C C . LYS B 2 564 ? 93.136 137.232 122.492 1.00 12.01 564 LYS B C 1
ATOM 9121 O O . LYS B 2 564 ? 92.529 138.291 122.405 1.00 16.00 564 LYS B O 1
ATOM 9127 N N . GLN B 2 565 ? 92.545 136.090 122.912 1.00 14.01 565 GLN B N 1
ATOM 9128 C CA . GLN B 2 565 ? 91.120 136.200 123.013 1.00 12.01 565 GLN B CA 1
ATOM 9129 C C . GLN B 2 565 ? 90.601 137.643 122.730 1.00 12.01 565 GLN B C 1
ATOM 9130 O O . GLN B 2 565 ? 89.450 137.853 122.398 1.00 16.00 565 GLN B O 1
ATOM 9136 N N . ALA B 2 566 ? 91.557 138.584 122.466 1.00 14.01 566 ALA B N 1
ATOM 9137 C CA . ALA B 2 566 ? 91.250 140.023 122.406 1.00 12.01 566 ALA B CA 1
ATOM 9138 C C . ALA B 2 566 ? 91.455 140.571 120.948 1.00 12.01 566 ALA B C 1
ATOM 9139 O O . ALA B 2 566 ? 90.636 141.312 120.404 1.00 16.00 566 ALA B O 1
ATOM 9141 N N . GLN B 2 567 ? 92.497 140.077 120.379 1.00 14.01 567 GLN B N 1
ATOM 9142 C CA . GLN B 2 567 ? 93.134 140.000 119.125 1.00 12.01 567 GLN B CA 1
ATOM 9143 C C . GLN B 2 567 ? 92.886 138.980 118.234 1.00 12.01 567 GLN B C 1
ATOM 9144 O O . GLN B 2 567 ? 92.859 139.199 117.022 1.00 16.00 567 GLN B O 1
ATOM 9150 N N . VAL B 2 568 ? 92.931 137.756 118.759 1.00 14.01 568 VAL B N 1
ATOM 9151 C CA . VAL B 2 568 ? 92.290 136.939 117.915 1.00 12.01 568 VAL B CA 1
ATOM 9152 C C . VAL B 2 568 ? 91.037 137.570 117.790 1.00 12.01 568 VAL B C 1
ATOM 9153 O O . VAL B 2 568 ? 89.972 137.297 118.302 1.00 16.00 568 VAL B O 1
ATOM 9157 N N . THR B 2 569 ? 91.373 138.425 116.876 1.00 14.01 569 THR B N 1
ATOM 9158 C CA . THR B 2 569 ? 90.849 139.564 116.260 1.00 12.01 569 THR B CA 1
ATOM 9159 C C . THR B 2 569 ? 89.859 139.812 115.239 1.00 12.01 569 THR B C 1
ATOM 9160 O O . THR B 2 569 ? 90.107 140.206 114.098 1.00 16.00 569 THR B O 1
ATOM 9164 N N . GLY B 2 570 ? 88.760 139.979 115.889 1.00 14.01 570 GLY B N 1
ATOM 9165 C CA . GLY B 2 570 ? 87.437 140.255 115.515 1.00 12.01 570 GLY B CA 1
ATOM 9166 C C . GLY B 2 570 ? 87.180 138.840 115.500 1.00 12.01 570 GLY B C 1
ATOM 9167 O O . GLY B 2 570 ? 86.260 138.346 114.840 1.00 16.00 570 GLY B O 1
ATOM 9168 N N . SER B 2 571 ? 88.009 138.141 116.312 1.00 14.01 571 SER B N 1
ATOM 9169 C CA . SER B 2 571 ? 87.661 136.800 116.354 1.00 12.01 571 SER B CA 1
ATOM 9170 C C . SER B 2 571 ? 86.493 137.299 117.169 1.00 12.01 571 SER B C 1
ATOM 9171 O O . SER B 2 571 ? 86.720 138.468 117.611 1.00 16.00 571 SER B O 1
ATOM 9174 N N . GLU B 2 572 ? 85.446 136.548 117.428 1.00 14.01 572 GLU B N 1
ATOM 9175 C CA . GLU B 2 572 ? 84.498 137.260 118.211 1.00 12.01 572 GLU B CA 1
ATOM 9176 C C . GLU B 2 572 ? 84.663 137.397 119.597 1.00 12.01 572 GLU B C 1
ATOM 9177 O O . GLU B 2 572 ? 84.292 138.496 120.013 1.00 16.00 572 GLU B O 1
ATOM 9183 N N . GLU B 2 573 ? 85.256 136.346 120.154 1.00 14.01 573 GLU B N 1
ATOM 9184 C CA . GLU B 2 573 ? 85.647 136.260 121.499 1.00 12.01 573 GLU B CA 1
ATOM 9185 C C . GLU B 2 573 ? 86.405 137.441 121.892 1.00 12.01 573 GLU B C 1
ATOM 9186 O O . GLU B 2 573 ? 87.004 137.396 122.945 1.00 16.00 573 GLU B O 1
ATOM 9192 N N . ASN B 2 574 ? 86.762 138.337 120.943 1.00 14.01 574 ASN B N 1
ATOM 9193 C CA . ASN B 2 574 ? 87.430 139.305 121.623 1.00 12.01 574 ASN B CA 1
ATOM 9194 C C . ASN B 2 574 ? 86.546 140.545 121.502 1.00 12.01 574 ASN B C 1
ATOM 9195 O O . ASN B 2 574 ? 86.622 141.421 122.372 1.00 16.00 574 ASN B O 1
ATOM 9200 N N . ASN B 2 575 ? 85.470 140.517 120.676 1.00 14.01 575 ASN B N 1
ATOM 9201 C CA . ASN B 2 575 ? 85.022 141.850 120.786 1.00 12.01 575 ASN B CA 1
ATOM 9202 C C . ASN B 2 575 ? 84.160 141.684 122.031 1.00 12.01 575 ASN B C 1
ATOM 9203 O O . ASN B 2 575 ? 83.338 142.540 122.341 1.00 16.00 575 ASN B O 1
ATOM 9208 N N . GLN B 2 576 ? 84.327 140.497 122.686 1.00 14.01 576 GLN B N 1
ATOM 9209 C CA . GLN B 2 576 ? 83.529 140.065 123.815 1.00 12.01 576 GLN B CA 1
ATOM 9210 C C . GLN B 2 576 ? 84.614 140.513 124.584 1.00 12.01 576 GLN B C 1
ATOM 9211 O O . GLN B 2 576 ? 85.657 140.719 123.998 1.00 16.00 576 GLN B O 1
ATOM 9217 N N . ASN B 2 577 ? 84.467 140.828 125.739 1.00 14.01 577 ASN B N 1
ATOM 9218 C CA . ASN B 2 577 ? 85.617 141.053 126.603 1.00 12.01 577 ASN B CA 1
ATOM 9219 C C . ASN B 2 577 ? 86.065 140.596 128.010 1.00 12.01 577 ASN B C 1
ATOM 9220 O O . ASN B 2 577 ? 85.702 141.374 128.852 1.00 16.00 577 ASN B O 1
ATOM 9225 N N . PRO B 2 578 ? 86.718 139.540 128.393 1.00 14.01 578 PRO B N 1
ATOM 9226 C CA . PRO B 2 578 ? 87.008 139.920 129.851 1.00 12.01 578 PRO B CA 1
ATOM 9227 C C . PRO B 2 578 ? 87.748 141.203 130.069 1.00 12.01 578 PRO B C 1
ATOM 9228 O O . PRO B 2 578 ? 87.986 141.862 129.072 1.00 16.00 578 PRO B O 1
ATOM 9232 N N . PRO B 2 579 ? 87.992 141.663 131.344 1.00 14.01 579 PRO B N 1
ATOM 9233 C CA . PRO B 2 579 ? 88.971 142.803 131.515 1.00 12.01 579 PRO B CA 1
ATOM 9234 C C . PRO B 2 579 ? 90.340 142.961 130.850 1.00 12.01 579 PRO B C 1
ATOM 9235 O O . PRO B 2 579 ? 90.814 144.071 131.026 1.00 16.00 579 PRO B O 1
ATOM 9239 N N . TYR B 2 580 ? 91.171 142.060 130.208 1.00 14.01 580 TYR B N 1
ATOM 9240 C CA . TYR B 2 580 ? 92.117 143.163 129.976 1.00 12.01 580 TYR B CA 1
ATOM 9241 C C . TYR B 2 580 ? 91.894 142.950 128.621 1.00 12.01 580 TYR B C 1
ATOM 9242 O O . TYR B 2 580 ? 92.780 143.237 127.884 1.00 16.00 580 TYR B O 1
ATOM 9251 N N . TYR B 2 581 ? 90.787 142.181 128.226 1.00 14.01 581 TYR B N 1
ATOM 9252 C CA . TYR B 2 581 ? 91.318 142.249 127.123 1.00 12.01 581 TYR B CA 1
ATOM 9253 C C . TYR B 2 581 ? 91.386 143.760 127.169 1.00 12.01 581 TYR B C 1
ATOM 9254 O O . TYR B 2 581 ? 90.426 144.481 127.284 1.00 16.00 581 TYR B O 1
ATOM 9263 N N . ASP B 2 582 ? 92.382 144.088 126.710 1.00 14.01 582 ASP B N 1
ATOM 9264 C CA . ASP B 2 582 ? 93.314 144.997 126.452 1.00 12.01 582 ASP B CA 1
ATOM 9265 C C . ASP B 2 582 ? 93.378 145.280 124.965 1.00 12.01 582 ASP B C 1
ATOM 9266 O O . ASP B 2 582 ? 92.937 144.419 124.266 1.00 16.00 582 ASP B O 1
ATOM 9271 N N . PHE B 2 583 ? 93.678 146.288 124.347 1.00 14.01 583 PHE B N 1
ATOM 9272 C CA . PHE B 2 583 ? 93.651 146.571 122.881 1.00 12.01 583 PHE B CA 1
ATOM 9273 C C . PHE B 2 583 ? 94.884 146.189 122.274 1.00 12.01 583 PHE B C 1
ATOM 9274 O O . PHE B 2 583 ? 95.776 146.995 122.059 1.00 16.00 583 PHE B O 1
ATOM 9282 N N . SER B 2 584 ? 94.765 145.010 121.908 1.00 14.01 584 SER B N 1
ATOM 9283 C CA . SER B 2 584 ? 95.716 144.097 121.534 1.00 12.01 584 SER B CA 1
ATOM 9284 C C . SER B 2 584 ? 96.624 143.555 120.584 1.00 12.01 584 SER B C 1
ATOM 9285 O O . SER B 2 584 ? 97.849 143.481 120.694 1.00 16.00 584 SER B O 1
ATOM 9288 N N . GLY B 2 585 ? 96.328 143.846 119.431 1.00 14.01 585 GLY B N 1
ATOM 9289 C CA . GLY B 2 585 ? 97.365 143.282 118.754 1.00 12.01 585 GLY B CA 1
ATOM 9290 C C . GLY B 2 585 ? 97.971 144.547 118.427 1.00 12.01 585 GLY B C 1
ATOM 9291 O O . GLY B 2 585 ? 99.187 144.479 118.590 1.00 16.00 585 GLY B O 1
ATOM 9292 N N . SER B 2 586 ? 97.136 145.566 118.116 1.00 14.01 586 SER B N 1
ATOM 9293 C CA . SER B 2 586 ? 97.637 146.818 117.693 1.00 12.01 586 SER B CA 1
ATOM 9294 C C . SER B 2 586 ? 98.709 147.355 118.566 1.00 12.01 586 SER B C 1
ATOM 9295 O O . SER B 2 586 ? 99.763 147.377 117.926 1.00 16.00 586 SER B O 1
ATOM 9298 N N . ARG B 2 587 ? 98.435 147.523 119.918 1.00 14.01 587 ARG B N 1
ATOM 9299 C CA . ARG B 2 587 ? 99.326 148.243 120.803 1.00 12.01 587 ARG B CA 1
ATOM 9300 C C . ARG B 2 587 ? 100.506 147.473 121.106 1.00 12.01 587 ARG B C 1
ATOM 9301 O O . ARG B 2 587 ? 101.532 148.160 121.076 1.00 16.00 587 ARG B O 1
ATOM 9309 N N . ILE B 2 588 ? 100.291 146.131 121.274 1.00 14.01 588 ILE B N 1
ATOM 9310 C CA . ILE B 2 588 ? 101.317 145.209 121.641 1.00 12.01 588 ILE B CA 1
ATOM 9311 C C . ILE B 2 588 ? 102.133 144.903 120.477 1.00 12.01 588 ILE B C 1
ATOM 9312 O O . ILE B 2 588 ? 103.330 144.960 120.788 1.00 16.00 588 ILE B O 1
ATOM 9317 N N . SER B 2 589 ? 101.468 144.815 119.249 1.00 14.01 589 SER B N 1
ATOM 9318 C CA . SER B 2 589 ? 102.082 144.462 118.020 1.00 12.01 589 SER B CA 1
ATOM 9319 C C . SER B 2 589 ? 103.014 145.502 117.652 1.00 12.01 589 SER B C 1
ATOM 9320 O O . SER B 2 589 ? 104.146 145.026 117.572 1.00 16.00 589 SER B O 1
ATOM 9323 N N . GLN B 2 590 ? 102.515 146.790 117.580 1.00 14.01 590 GLN B N 1
ATOM 9324 C CA . GLN B 2 590 ? 103.319 147.869 117.209 1.00 12.01 590 GLN B CA 1
ATOM 9325 C C . GLN B 2 590 ? 104.603 147.832 117.914 1.00 12.01 590 GLN B C 1
ATOM 9326 O O . GLN B 2 590 ? 105.499 148.268 117.178 1.00 16.00 590 GLN B O 1
ATOM 9332 N N . MET B 2 591 ? 104.640 147.153 119.114 1.00 14.01 591 MET B N 1
ATOM 9333 C CA . MET B 2 591 ? 105.790 147.206 119.938 1.00 12.01 591 MET B CA 1
ATOM 9334 C C . MET B 2 591 ? 106.693 146.096 119.586 1.00 12.01 591 MET B C 1
ATOM 9335 O O . MET B 2 591 ? 107.856 146.486 119.562 1.00 16.00 591 MET B O 1
ATOM 9340 N N . TYR B 2 592 ? 106.079 144.931 119.183 1.00 14.01 592 TYR B N 1
ATOM 9341 C CA . TYR B 2 592 ? 106.746 143.728 118.948 1.00 12.01 592 TYR B CA 1
ATOM 9342 C C . TYR B 2 592 ? 107.309 143.758 117.633 1.00 12.01 592 TYR B C 1
ATOM 9343 O O . TYR B 2 592 ? 108.483 143.401 117.692 1.00 16.00 592 TYR B O 1
ATOM 9352 N N . ASN B 2 593 ? 106.528 144.223 116.610 1.00 14.01 593 ASN B N 1
ATOM 9353 C CA . ASN B 2 593 ? 106.994 144.360 115.294 1.00 12.01 593 ASN B CA 1
ATOM 9354 C C . ASN B 2 593 ? 108.279 145.062 115.298 1.00 12.01 593 ASN B C 1
ATOM 9355 O O . ASN B 2 593 ? 109.095 144.381 114.666 1.00 16.00 593 ASN B O 1
ATOM 9360 N N . ALA B 2 594 ? 108.417 146.161 116.112 1.00 14.01 594 ALA B N 1
ATOM 9361 C CA . ALA B 2 594 ? 109.593 146.971 116.101 1.00 12.01 594 ALA B CA 1
ATOM 9362 C C . ALA B 2 594 ? 110.726 146.235 116.607 1.00 12.01 594 ALA B C 1
ATOM 9363 O O . ALA B 2 594 ? 111.724 146.373 115.893 1.00 16.00 594 ALA B O 1
ATOM 9365 N N . VAL B 2 595 ? 110.437 145.430 117.680 1.00 14.01 595 VAL B N 1
ATOM 9366 C CA . VAL B 2 595 ? 111.389 144.649 118.380 1.00 12.01 595 VAL B CA 1
ATOM 9367 C C . VAL B 2 595 ? 111.840 143.577 117.512 1.00 12.01 595 VAL B C 1
ATOM 9368 O O . VAL B 2 595 ? 113.066 143.571 117.491 1.00 16.00 595 VAL B O 1
ATOM 9372 N N . LEU B 2 596 ? 110.894 142.874 116.813 1.00 14.01 596 LEU B N 1
ATOM 9373 C CA . LEU B 2 596 ? 111.312 141.776 116.043 1.00 12.01 596 LEU B CA 1
ATOM 9374 C C . LEU B 2 596 ? 112.270 142.231 115.066 1.00 12.01 596 LEU B C 1
ATOM 9375 O O . LEU B 2 596 ? 113.388 141.767 115.335 1.00 16.00 596 LEU B O 1
ATOM 9380 N N . TYR B 2 597 ? 111.878 143.223 114.214 1.00 14.01 597 TYR B N 1
ATOM 9381 C CA . TYR B 2 597 ? 112.684 143.698 113.180 1.00 12.01 597 TYR B CA 1
ATOM 9382 C C . TYR B 2 597 ? 113.969 144.117 113.683 1.00 12.01 597 TYR B C 1
ATOM 9383 O O . TYR B 2 597 ? 114.906 143.871 112.938 1.00 16.00 597 TYR B O 1
ATOM 9392 N N . LEU B 2 598 ? 113.964 144.621 114.946 1.00 14.01 598 LEU B N 1
ATOM 9393 C CA . LEU B 2 598 ? 115.186 145.037 115.434 1.00 12.01 598 LEU B CA 1
ATOM 9394 C C . LEU B 2 598 ? 116.026 143.874 115.761 1.00 12.01 598 LEU B C 1
ATOM 9395 O O . LEU B 2 598 ? 117.223 144.145 115.667 1.00 16.00 598 LEU B O 1
ATOM 9400 N N . ALA B 2 599 ? 115.438 142.674 115.949 1.00 14.01 599 ALA B N 1
ATOM 9401 C CA . ALA B 2 599 ? 116.304 141.652 116.395 1.00 12.01 599 ALA B CA 1
ATOM 9402 C C . ALA B 2 599 ? 116.932 141.003 115.210 1.00 12.01 599 ALA B C 1
ATOM 9403 O O . ALA B 2 599 ? 118.148 140.908 115.098 1.00 16.00 599 ALA B O 1
ATOM 9405 N N . LYS B 2 600 ? 116.041 140.694 114.239 1.00 14.01 600 LYS B N 1
ATOM 9406 C CA . LYS B 2 600 ? 116.524 140.133 113.041 1.00 12.01 600 LYS B CA 1
ATOM 9407 C C . LYS B 2 600 ? 117.593 141.042 112.645 1.00 12.01 600 LYS B C 1
ATOM 9408 O O . LYS B 2 600 ? 118.404 140.660 111.806 1.00 16.00 600 LYS B O 1
ATOM 9414 N N . TYR B 2 601 ? 117.868 142.131 113.431 1.00 14.01 601 TYR B N 1
ATOM 9415 C CA . TYR B 2 601 ? 118.884 142.435 112.579 1.00 12.01 601 TYR B CA 1
ATOM 9416 C C . TYR B 2 601 ? 120.159 142.446 113.330 1.00 12.01 601 TYR B C 1
ATOM 9417 O O . TYR B 2 601 ? 121.239 142.497 112.740 1.00 16.00 601 TYR B O 1
ATOM 9426 N N . ASP B 2 602 ? 120.052 142.097 114.599 1.00 14.01 602 ASP B N 1
ATOM 9427 C CA . ASP B 2 602 ? 121.189 142.073 115.421 1.00 12.01 602 ASP B CA 1
ATOM 9428 C C . ASP B 2 602 ? 122.024 140.843 115.236 1.00 12.01 602 ASP B C 1
ATOM 9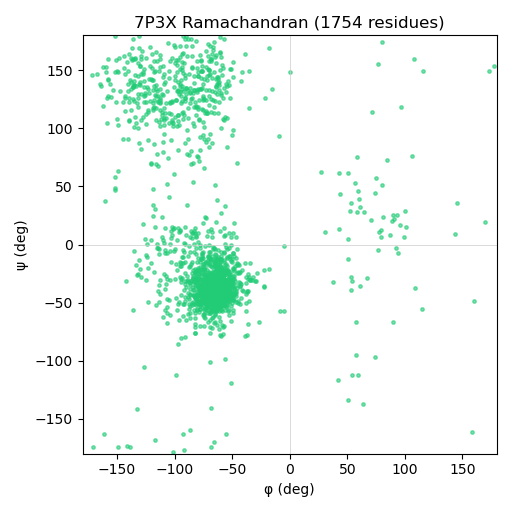429 O O . ASP B 2 602 ? 121.463 139.778 115.023 1.00 16.00 602 ASP B O 1
ATOM 9434 N N . ASP B 2 603 ? 123.260 140.903 115.320 1.00 14.01 603 ASP B N 1
ATOM 9435 C CA . ASP B 2 603 ? 123.984 139.687 115.106 1.00 12.01 603 ASP B CA 1
ATOM 9436 C C . ASP B 2 603 ? 123.564 138.476 115.954 1.00 12.01 603 ASP B C 1
ATOM 9437 O O . ASP B 2 603 ? 123.491 137.352 115.454 1.00 16.00 603 ASP B O 1
ATOM 9442 N N . GLU B 2 604 ? 123.316 138.710 117.271 1.00 14.01 604 GLU B N 1
ATOM 9443 C CA . GLU B 2 604 ? 123.006 137.611 118.190 1.00 12.01 604 GLU B CA 1
ATOM 9444 C C . GLU B 2 604 ? 121.634 137.090 117.984 1.00 12.01 604 GLU B C 1
ATOM 9445 O O . GLU B 2 604 ? 120.617 137.757 118.276 1.00 16.00 604 GLU B O 1
ATOM 9451 N N . PHE B 2 605 ? 121.813 135.846 117.505 1.00 14.01 605 PHE B N 1
ATOM 9452 C CA . PHE B 2 605 ? 120.937 134.825 117.080 1.00 12.01 605 PHE B CA 1
ATOM 9453 C C . PHE B 2 605 ? 119.925 134.622 118.090 1.00 12.01 605 PHE B C 1
ATOM 9454 O O . PHE B 2 605 ? 118.833 134.625 117.548 1.00 16.00 605 PHE B O 1
ATOM 9462 N N . ASP B 2 606 ? 120.314 134.452 119.396 1.00 14.01 606 ASP B N 1
ATOM 9463 C CA . ASP B 2 606 ? 119.385 134.194 120.471 1.00 12.01 606 ASP B CA 1
ATOM 9464 C C . ASP B 2 606 ? 118.345 135.241 120.455 1.00 12.01 606 ASP B C 1
ATOM 9465 O O . ASP B 2 606 ? 117.218 134.757 120.639 1.00 16.00 606 ASP B O 1
ATOM 9470 N N . ILE B 2 607 ? 118.731 136.501 120.104 1.00 14.01 607 ILE B N 1
ATOM 9471 C CA . ILE B 2 607 ? 117.840 137.640 120.181 1.00 12.01 607 ILE B CA 1
ATOM 9472 C C . ILE B 2 607 ? 116.900 137.540 119.084 1.00 12.01 607 ILE B C 1
ATOM 9473 O O . ILE B 2 607 ? 115.728 137.726 119.464 1.00 16.00 607 ILE B O 1
ATOM 9478 N N . ARG B 2 608 ? 117.443 137.038 117.927 1.00 14.01 608 ARG B N 1
ATOM 9479 C CA . ARG B 2 608 ? 116.679 136.875 116.725 1.00 12.01 608 ARG B CA 1
ATOM 9480 C C . ARG B 2 608 ? 115.666 135.775 116.926 1.00 12.01 608 ARG B C 1
ATOM 9481 O O . ARG B 2 608 ? 114.519 136.226 116.829 1.00 16.00 608 ARG B O 1
ATOM 9489 N N . ASP B 2 609 ? 116.124 134.539 117.337 1.00 14.01 609 ASP B N 1
ATOM 9490 C CA . ASP B 2 609 ? 115.257 133.431 117.504 1.00 12.01 609 ASP B CA 1
ATOM 9491 C C . ASP B 2 609 ? 114.133 133.782 118.360 1.00 12.01 609 ASP B C 1
ATOM 9492 O O . ASP B 2 609 ? 113.050 133.499 117.789 1.00 16.00 609 ASP B O 1
ATOM 9497 N N . ARG B 2 610 ? 114.398 134.552 119.477 1.00 14.01 610 ARG B N 1
ATOM 9498 C CA . ARG B 2 610 ? 113.347 134.873 120.369 1.00 12.01 610 ARG B CA 1
ATOM 9499 C C . ARG B 2 610 ? 112.320 135.662 119.663 1.00 12.01 610 ARG B C 1
ATOM 9500 O O . ARG B 2 610 ? 111.203 135.099 119.693 1.00 16.00 610 ARG B O 1
ATOM 9508 N N . ALA B 2 611 ? 112.807 136.743 118.960 1.00 14.01 611 ALA B N 1
ATOM 9509 C CA . ALA B 2 611 ? 111.967 137.632 118.265 1.00 12.01 611 ALA B CA 1
ATOM 9510 C C . ALA B 2 611 ? 111.082 136.952 117.323 1.00 12.01 611 ALA B C 1
ATOM 9511 O O . ALA B 2 611 ? 109.915 137.386 117.419 1.00 16.00 611 ALA B O 1
ATOM 9513 N N . ARG B 2 612 ? 111.655 135.827 116.697 1.00 14.01 612 ARG B N 1
ATOM 9514 C CA . ARG B 2 612 ? 110.966 135.123 115.676 1.00 12.01 612 ARG B CA 1
ATOM 9515 C C . ARG B 2 612 ? 109.843 134.392 116.262 1.00 12.01 612 ARG B C 1
ATOM 9516 O O . ARG B 2 612 ? 108.764 134.754 115.747 1.00 16.00 612 ARG B O 1
ATOM 9524 N N . MET B 2 613 ? 110.145 133.647 117.376 1.00 14.01 613 MET B N 1
ATOM 9525 C CA . MET B 2 613 ? 109.179 132.854 118.056 1.00 12.01 613 MET B CA 1
ATOM 9526 C C . MET B 2 613 ? 108.114 133.708 118.627 1.00 12.01 613 MET B C 1
ATOM 9527 O O . MET B 2 613 ? 106.985 133.321 118.278 1.00 16.00 613 MET B O 1
ATOM 9532 N N . ILE B 2 614 ? 108.567 134.838 119.268 1.00 14.01 614 ILE B N 1
ATOM 9533 C CA . ILE B 2 614 ? 107.698 135.749 119.936 1.00 12.01 614 ILE B CA 1
ATOM 9534 C C . ILE B 2 614 ? 106.682 136.247 119.018 1.00 12.01 614 ILE B C 1
ATOM 9535 O O . ILE B 2 614 ? 105.584 136.199 119.563 1.00 16.00 614 ILE B O 1
ATOM 9540 N N . SER B 2 615 ? 107.076 136.527 117.731 1.00 14.01 615 SER B N 1
ATOM 9541 C CA . SER B 2 615 ? 106.240 137.065 116.747 1.00 12.01 615 SER B CA 1
ATOM 9542 C C . SER B 2 615 ? 105.290 136.006 116.335 1.00 12.01 615 SER B C 1
ATOM 9543 O O . SER B 2 615 ? 104.127 136.395 116.539 1.00 16.00 615 SER B O 1
ATOM 9546 N N . SER B 2 616 ? 105.832 134.762 115.984 1.00 14.01 616 SER B N 1
ATOM 9547 C CA . SER B 2 616 ? 105.007 133.673 115.539 1.00 12.01 616 SER B CA 1
ATOM 9548 C C . SER B 2 616 ? 103.914 133.422 116.531 1.00 12.01 616 SER B C 1
ATOM 9549 O O . SER B 2 616 ? 102.813 133.522 115.979 1.00 16.00 616 SER B O 1
ATOM 9552 N N . LEU B 2 617 ? 104.251 133.305 117.848 1.00 14.01 617 LEU B N 1
ATOM 9553 C CA . LEU B 2 617 ? 103.281 133.005 118.858 1.00 12.01 617 LEU B CA 1
ATOM 9554 C C . LEU B 2 617 ? 102.367 134.181 119.060 1.00 12.01 617 LEU B C 1
ATOM 9555 O O . LEU B 2 617 ? 101.143 134.032 119.100 1.00 16.00 617 LEU B O 1
ATOM 9560 N N . PHE B 2 618 ? 102.954 135.379 119.087 1.00 14.01 618 PHE B N 1
ATOM 9561 C CA . PHE B 2 618 ? 102.123 136.494 119.321 1.00 12.01 618 PHE B CA 1
ATOM 9562 C C . PHE B 2 618 ? 101.090 136.627 118.231 1.00 12.01 618 PHE B C 1
ATOM 9563 O O . PHE B 2 618 ? 99.913 136.728 118.581 1.00 16.00 618 PHE B O 1
ATOM 9571 N N . ASP B 2 619 ? 101.542 136.470 116.966 1.00 14.01 619 ASP B N 1
ATOM 9572 C CA . ASP B 2 619 ? 100.718 136.619 115.784 1.00 12.01 619 ASP B CA 1
ATOM 9573 C C . ASP B 2 619 ? 99.630 135.654 115.678 1.00 12.01 619 ASP B C 1
ATOM 9574 O O . ASP B 2 619 ? 98.465 136.031 115.592 1.00 16.00 619 ASP B O 1
ATOM 9579 N N . SER B 2 620 ? 99.950 134.426 115.827 1.00 14.01 620 SER B N 1
ATOM 9580 C CA . SER B 2 620 ? 98.894 133.529 115.673 1.00 12.01 620 SER B CA 1
ATOM 9581 C C . SER B 2 620 ? 97.844 133.587 116.759 1.00 12.01 620 SER B C 1
ATOM 9582 O O . SER B 2 620 ? 96.812 132.920 116.640 1.00 16.00 620 SER B O 1
ATOM 9585 N N . GLY B 2 621 ? 98.122 134.251 117.868 1.00 14.01 621 GLY B N 1
ATOM 9586 C CA . GLY B 2 621 ? 97.046 134.359 118.833 1.00 12.01 621 GLY B CA 1
ATOM 9587 C C . GLY B 2 621 ? 97.249 133.202 119.812 1.00 12.01 621 GLY B C 1
ATOM 9588 O O . GLY B 2 621 ? 96.690 133.142 120.875 1.00 16.00 621 GLY B O 1
ATOM 9589 N N . MET C 3 1 ? 167.603 161.970 114.752 1.00 14.01 1 MET S N 1
ATOM 9590 C CA . MET C 3 1 ? 168.290 162.346 115.919 1.00 12.01 1 MET S CA 1
ATOM 9591 C C . MET C 3 1 ? 168.476 161.134 116.906 1.00 12.01 1 MET S C 1
ATOM 9592 O O . MET C 3 1 ? 167.653 160.393 117.479 1.00 16.00 1 MET S O 1
ATOM 9597 N N . ILE C 3 2 ? 169.660 160.830 117.169 1.00 14.01 2 ILE S N 1
ATOM 9598 C CA . ILE C 3 2 ? 169.897 159.854 118.239 1.00 12.01 2 ILE S CA 1
ATOM 9599 C C . ILE C 3 2 ? 169.677 160.486 119.461 1.00 12.01 2 ILE S C 1
ATOM 9600 O O . ILE C 3 2 ? 170.158 161.556 119.744 1.00 16.00 2 ILE S O 1
ATOM 9605 N N . HIS C 3 3 ? 168.824 159.880 120.177 1.00 14.01 3 HIS S N 1
ATOM 9606 C CA . HIS C 3 3 ? 168.559 160.548 121.301 1.00 12.01 3 HIS S CA 1
ATOM 9607 C C . HIS C 3 3 ? 169.414 160.007 122.404 1.00 12.01 3 HIS S C 1
ATOM 9608 O O . HIS C 3 3 ? 169.622 160.683 123.477 1.00 16.00 3 HIS S O 1
ATOM 9615 N N . ALA C 3 4 ? 169.959 158.717 122.145 1.00 14.01 4 ALA S N 1
ATOM 9616 C CA . ALA C 3 4 ? 170.871 158.233 123.149 1.00 12.01 4 ALA S CA 1
ATOM 9617 C C . ALA C 3 4 ? 171.679 156.957 122.670 1.00 12.01 4 ALA S C 1
ATOM 9618 O O . ALA C 3 4 ? 171.362 155.913 122.084 1.00 16.00 4 ALA S O 1
ATOM 9620 N N . VAL C 3 5 ? 172.863 156.902 123.152 1.00 14.01 5 VAL S N 1
ATOM 9621 C CA . VAL C 3 5 ? 173.593 155.747 122.895 1.00 12.01 5 VAL S CA 1
ATOM 9622 C C . VAL C 3 5 ? 173.983 154.946 124.305 1.00 12.01 5 VAL S C 1
ATOM 9623 O O . VAL C 3 5 ? 174.110 155.362 125.446 1.00 16.00 5 VAL S O 1
ATOM 9627 N N . LEU C 3 6 ? 174.090 153.703 124.320 1.00 14.01 6 LEU S N 1
ATOM 9628 C CA . LEU C 3 6 ? 174.486 153.089 125.560 1.00 12.01 6 LEU S CA 1
ATOM 9629 C C . LEU C 3 6 ? 175.676 152.013 125.333 1.00 12.01 6 LEU S C 1
ATOM 9630 O O . LEU C 3 6 ? 175.771 151.176 124.446 1.00 16.00 6 LEU S O 1
ATOM 9635 N N . ILE C 3 7 ? 176.680 151.993 125.950 1.00 14.01 7 ILE S N 1
ATOM 9636 C CA . ILE C 3 7 ? 177.681 150.960 125.707 1.00 12.01 7 ILE S CA 1
ATOM 9637 C C . ILE C 3 7 ? 177.824 150.162 126.896 1.00 12.01 7 ILE S C 1
ATOM 9638 O O . ILE C 3 7 ? 178.225 150.729 127.878 1.00 16.00 7 ILE S O 1
ATOM 9643 N N . PHE C 3 8 ? 177.482 148.762 126.769 1.00 14.01 8 PHE S N 1
ATOM 9644 C CA . PHE C 3 8 ? 177.485 147.939 127.942 1.00 12.01 8 PHE S CA 1
ATOM 9645 C C . PHE C 3 8 ? 178.581 146.922 127.898 1.00 12.01 8 PHE S C 1
ATOM 9646 O O . PHE C 3 8 ? 179.137 146.325 127.023 1.00 16.00 8 PHE S O 1
ATOM 9654 N N . ASN C 3 9 ? 178.984 146.554 128.920 1.00 14.01 9 ASN S N 1
ATOM 9655 C CA . ASN C 3 9 ? 179.997 145.456 128.872 1.00 12.01 9 ASN S CA 1
ATOM 9656 C C . ASN C 3 9 ? 179.259 144.147 128.998 1.00 12.01 9 ASN S C 1
ATOM 9657 O O . ASN C 3 9 ? 178.059 144.149 129.139 1.00 16.00 9 ASN S O 1
ATOM 9662 N N . LYS C 3 10 ? 180.003 143.059 128.955 1.00 14.01 10 LYS S N 1
ATOM 9663 C CA . LYS C 3 10 ? 179.524 141.670 128.996 1.00 12.01 10 LYS S CA 1
ATOM 9664 C C . LYS C 3 10 ? 178.855 141.243 130.157 1.00 12.01 10 LYS S C 1
ATOM 9665 O O . LYS C 3 10 ? 178.105 140.256 130.199 1.00 16.00 10 LYS S O 1
ATOM 9671 N N . LYS C 3 11 ? 179.109 141.954 131.184 1.00 14.01 11 LYS S N 1
ATOM 9672 C CA . LYS C 3 11 ? 178.510 141.718 132.447 1.00 12.01 11 LYS S CA 1
ATOM 9673 C C . LYS C 3 11 ? 177.273 142.582 132.693 1.00 12.01 11 LYS S C 1
ATOM 9674 O O . LYS C 3 11 ? 176.733 142.660 133.812 1.00 16.00 11 LYS S O 1
ATOM 9680 N N . CYS C 3 12 ? 176.829 143.215 131.583 1.00 14.01 12 CYS S N 1
ATOM 9681 C CA . CYS C 3 12 ? 175.662 144.096 131.408 1.00 12.01 12 CYS S CA 1
ATOM 9682 C C . CYS C 3 12 ? 175.833 145.383 132.070 1.00 12.01 12 CYS S C 1
ATOM 9683 O O . CYS C 3 12 ? 174.842 146.093 132.265 1.00 16.00 12 CYS S O 1
ATOM 9686 N N . GLN C 3 13 ? 177.021 145.761 132.341 1.00 14.01 13 GLN S N 1
ATOM 9687 C CA . GLN C 3 13 ? 176.971 146.992 132.943 1.00 12.01 13 GLN S CA 1
ATOM 9688 C C . GLN C 3 13 ? 177.178 148.045 131.877 1.00 12.01 13 GLN S C 1
ATOM 9689 O O . GLN C 3 13 ? 177.951 148.052 130.859 1.00 16.00 13 GLN S O 1
ATOM 9695 N N . PRO C 3 14 ? 176.360 149.063 131.983 1.00 14.01 14 PRO S N 1
ATOM 9696 C CA . PRO C 3 14 ? 176.527 150.058 130.926 1.00 12.01 14 PRO S CA 1
ATOM 9697 C C . PRO C 3 14 ? 177.828 150.743 131.093 1.00 12.01 14 PRO S C 1
ATOM 9698 O O . PRO C 3 14 ? 178.270 150.835 132.253 1.00 16.00 14 PRO S O 1
ATOM 9702 N N . ARG C 3 15 ? 178.380 151.305 130.179 1.00 14.01 15 ARG S N 1
ATOM 9703 C CA . ARG C 3 15 ? 179.586 151.953 130.502 1.00 12.01 15 ARG S CA 1
ATOM 9704 C C . ARG C 3 15 ? 179.435 153.374 129.936 1.00 12.01 15 ARG S C 1
ATOM 9705 O O . ARG C 3 15 ? 179.983 154.310 130.515 1.00 16.00 15 ARG S O 1
ATOM 9713 N N . LEU C 3 16 ? 178.640 153.562 128.863 1.00 14.01 16 LEU S N 1
ATOM 9714 C CA . LEU C 3 16 ? 178.517 154.907 128.361 1.00 12.01 16 LEU S CA 1
ATOM 9715 C C . LEU C 3 16 ? 177.106 155.173 127.769 1.00 12.01 16 LEU S C 1
ATOM 9716 O O . LEU C 3 16 ? 176.405 154.546 127.078 1.00 16.00 16 LEU S O 1
ATOM 9721 N N . VAL C 3 17 ? 176.530 156.212 128.123 1.00 14.01 17 VAL S N 1
ATOM 9722 C CA . VAL C 3 17 ? 175.244 156.493 127.483 1.00 12.01 17 VAL S CA 1
ATOM 9723 C C . VAL C 3 17 ? 175.194 157.909 127.226 1.00 12.01 17 VAL S C 1
ATOM 9724 O O . VAL C 3 17 ? 175.433 158.825 127.937 1.00 16.00 17 VAL S O 1
ATOM 9728 N N . LYS C 3 18 ? 174.833 158.130 126.065 1.00 14.01 18 LYS S N 1
ATOM 9729 C CA . LYS C 3 18 ? 174.771 159.516 125.748 1.00 12.01 18 LYS S CA 1
ATOM 9730 C C . LYS C 3 18 ? 173.309 159.903 125.391 1.00 12.01 18 LYS S C 1
ATOM 9731 O O . LYS C 3 18 ? 172.498 159.367 124.679 1.00 16.00 18 LYS S O 1
ATOM 9737 N N . PHE C 3 19 ? 172.870 160.981 125.889 1.00 14.01 19 PHE S N 1
ATOM 9738 C CA . PHE C 3 19 ? 171.531 161.358 125.551 1.00 12.01 19 PHE S CA 1
ATOM 9739 C C . PHE C 3 19 ? 171.587 162.719 124.985 1.00 12.01 19 PHE S C 1
ATOM 9740 O O . PHE C 3 19 ? 171.844 163.680 125.706 1.00 16.00 19 PHE S O 1
ATOM 9748 N N . TYR C 3 20 ? 171.306 162.828 123.715 1.00 14.01 20 TYR S N 1
ATOM 9749 C CA . TYR C 3 20 ? 171.309 164.079 123.058 1.00 12.01 20 TYR S CA 1
ATOM 9750 C C . TYR C 3 20 ? 170.124 164.967 123.314 1.00 12.01 20 TYR S C 1
ATOM 9751 O O . TYR C 3 20 ? 170.146 166.170 123.023 1.00 16.00 20 TYR S O 1
ATOM 9760 N N . THR C 3 21 ? 169.164 164.411 123.934 1.00 14.01 21 THR S N 1
ATOM 9761 C CA . THR C 3 21 ? 167.940 165.227 124.209 1.00 12.01 21 THR S CA 1
ATOM 9762 C C . THR C 3 21 ? 167.327 164.896 125.509 1.00 12.01 21 THR S C 1
ATOM 9763 O O . THR C 3 21 ? 167.610 163.843 126.066 1.00 16.00 21 THR S O 1
ATOM 9767 N N . PRO C 3 22 ? 166.686 165.942 125.983 1.00 14.01 22 PRO S N 1
ATOM 9768 C CA . PRO C 3 22 ? 166.351 165.385 127.169 1.00 12.01 22 PRO S CA 1
ATOM 9769 C C . PRO C 3 22 ? 165.231 164.449 126.986 1.00 12.01 22 PRO S C 1
ATOM 9770 O O . PRO C 3 22 ? 164.203 164.844 126.470 1.00 16.00 22 PRO S O 1
ATOM 9774 N N . VAL C 3 23 ? 165.207 163.535 127.725 1.00 14.01 23 VAL S N 1
ATOM 9775 C CA . VAL C 3 23 ? 164.172 162.593 127.864 1.00 12.01 23 VAL S CA 1
ATOM 9776 C C . VAL C 3 23 ? 164.152 162.275 129.325 1.00 12.01 23 VAL S C 1
ATOM 9777 O O . VAL C 3 23 ? 165.137 162.525 130.021 1.00 16.00 23 VAL S O 1
ATOM 9781 N N . ASP C 3 24 ? 163.110 161.708 129.836 1.00 14.01 24 ASP S N 1
ATOM 9782 C CA . ASP C 3 24 ? 163.165 161.559 131.273 1.00 12.01 24 ASP S CA 1
ATOM 9783 C C . ASP C 3 24 ? 163.969 160.395 131.430 1.00 12.01 24 ASP S C 1
ATOM 9784 O O . ASP C 3 24 ? 163.592 159.439 130.766 1.00 16.00 24 ASP S O 1
ATOM 9789 N N . LEU C 3 25 ? 164.918 160.558 132.352 1.00 14.01 25 LEU S N 1
ATOM 9790 C CA . LEU C 3 25 ? 165.922 159.626 132.708 1.00 12.01 25 LEU S CA 1
ATOM 9791 C C . LEU C 3 25 ? 165.063 158.347 133.269 1.00 12.01 25 LEU S C 1
ATOM 9792 O O . LEU C 3 25 ? 165.074 157.115 133.081 1.00 16.00 25 LEU S O 1
ATOM 9797 N N . PRO C 3 26 ? 164.078 158.580 134.017 1.00 14.01 26 PRO S N 1
ATOM 9798 C CA . PRO C 3 26 ? 163.601 157.223 134.497 1.00 12.01 26 PRO S CA 1
ATOM 9799 C C . PRO C 3 26 ? 163.104 156.296 133.397 1.00 12.01 26 PRO S C 1
ATOM 9800 O O . PRO C 3 26 ? 162.927 155.093 133.711 1.00 16.00 26 PRO S O 1
ATOM 9804 N N . LYS C 3 27 ? 162.796 156.939 132.207 1.00 14.01 27 LYS S N 1
ATOM 9805 C CA . LYS C 3 27 ? 162.250 156.263 131.120 1.00 12.01 27 LYS S CA 1
ATOM 9806 C C . LYS C 3 27 ? 163.303 155.751 130.312 1.00 12.01 27 LYS S C 1
ATOM 9807 O O . LYS C 3 27 ? 163.026 154.596 129.909 1.00 16.00 27 LYS S O 1
ATOM 9813 N N . GLN C 3 28 ? 164.464 156.532 130.343 1.00 14.01 28 GLN S N 1
ATOM 9814 C CA . GLN C 3 28 ? 165.613 156.153 129.497 1.00 12.01 28 GLN S CA 1
ATOM 9815 C C . GLN C 3 28 ? 166.207 154.934 129.909 1.00 12.01 28 GLN S C 1
ATOM 9816 O O . GLN C 3 28 ? 166.510 154.236 128.925 1.00 16.00 28 GLN S O 1
ATOM 9822 N N . LYS C 3 29 ? 166.156 154.728 131.274 1.00 14.01 29 LYS S N 1
ATOM 9823 C CA . LYS C 3 29 ? 166.780 153.574 131.940 1.00 12.01 29 LYS S CA 1
ATOM 9824 C C . LYS C 3 29 ? 166.050 152.408 131.662 1.00 12.01 29 LYS S C 1
ATOM 9825 O O . LYS C 3 29 ? 166.751 151.626 131.037 1.00 16.00 29 LYS S O 1
ATOM 9831 N N . LEU C 3 30 ? 164.684 152.473 131.926 1.00 14.01 30 LEU S N 1
ATOM 9832 C CA . LEU C 3 30 ? 163.831 151.358 131.781 1.00 12.01 30 LEU S CA 1
ATOM 9833 C C . LEU C 3 30 ? 164.073 150.725 130.476 1.00 12.01 30 LEU S C 1
ATOM 9834 O O . LEU C 3 30 ? 164.027 149.485 130.551 1.00 16.00 30 LEU S O 1
ATOM 9839 N N . LEU C 3 31 ? 164.493 151.612 129.481 1.00 14.01 31 LEU S N 1
ATOM 9840 C CA . LEU C 3 31 ? 164.642 151.203 128.110 1.00 12.01 31 LEU S CA 1
ATOM 9841 C C . LEU C 3 31 ? 165.888 150.485 127.990 1.00 12.01 31 LEU S C 1
ATOM 9842 O O . LEU C 3 31 ? 165.756 149.470 127.276 1.00 16.00 31 LEU S O 1
ATOM 9847 N N . LEU C 3 32 ? 166.908 150.995 128.806 1.00 14.01 32 LEU S N 1
ATOM 9848 C CA . LEU C 3 32 ? 168.208 150.442 128.722 1.00 12.01 32 LEU S CA 1
ATOM 9849 C C . LEU C 3 32 ? 168.222 149.102 129.349 1.00 12.01 32 LEU S C 1
ATOM 9850 O O . LEU C 3 32 ? 168.899 148.347 128.608 1.00 16.00 32 LEU S O 1
ATOM 9855 N N . GLU C 3 33 ? 167.370 148.877 130.425 1.00 14.01 33 GLU S N 1
ATOM 9856 C CA . GLU C 3 33 ? 167.405 147.664 131.100 1.00 12.01 33 GLU S CA 1
ATOM 9857 C C . GLU C 3 33 ? 166.817 146.613 130.301 1.00 12.01 33 GLU S C 1
ATOM 9858 O O . GLU C 3 33 ? 167.581 145.647 130.198 1.00 16.00 33 GLU S O 1
ATOM 9864 N N . GLN C 3 34 ? 165.644 147.000 129.633 1.00 14.01 34 GLN S N 1
ATOM 9865 C CA . GLN C 3 34 ? 164.906 146.034 128.891 1.00 12.01 34 GLN S CA 1
ATOM 9866 C C . GLN C 3 34 ? 165.657 145.484 127.764 1.00 12.01 34 GLN S C 1
ATOM 9867 O O . GLN C 3 34 ? 165.450 144.274 127.569 1.00 16.00 34 GLN S O 1
ATOM 9873 N N . VAL C 3 35 ? 166.651 146.306 127.325 1.00 14.01 35 VAL S N 1
ATOM 9874 C CA . VAL C 3 35 ? 167.423 146.017 126.264 1.00 12.01 35 VAL S CA 1
ATOM 9875 C C . VAL C 3 35 ? 168.525 145.167 126.620 1.00 12.01 35 VAL S C 1
ATOM 9876 O O . VAL C 3 35 ? 168.865 144.430 125.695 1.00 16.00 35 VAL S O 1
ATOM 9880 N N . TYR C 3 36 ? 168.917 145.253 127.813 1.00 14.01 36 TYR S N 1
ATOM 9881 C CA . TYR C 3 36 ? 169.999 144.542 128.379 1.00 12.01 36 TYR S CA 1
ATOM 9882 C C . TYR C 3 36 ? 169.574 143.208 128.528 1.00 12.01 36 TYR S C 1
ATOM 9883 O O . TYR C 3 36 ? 170.475 142.450 128.170 1.00 16.00 36 TYR S O 1
ATOM 9892 N N . GLU C 3 37 ? 168.227 143.045 128.949 1.00 14.01 37 GLU S N 1
ATOM 9893 C CA . GLU C 3 37 ? 167.736 141.771 129.275 1.00 12.01 37 GLU S CA 1
ATOM 9894 C C . GLU C 3 37 ? 167.558 141.020 128.006 1.00 12.01 37 GLU S C 1
ATOM 9895 O O . GLU C 3 37 ? 168.184 139.947 128.085 1.00 16.00 37 GLU S O 1
ATOM 9901 N N . LEU C 3 38 ? 166.987 141.717 127.051 1.00 14.01 38 LEU S N 1
ATOM 9902 C CA . LEU C 3 38 ? 166.695 140.995 125.913 1.00 12.01 38 LEU S CA 1
ATOM 9903 C C . LEU C 3 38 ? 167.870 140.513 125.307 1.00 12.01 38 LEU S C 1
ATOM 9904 O O . LEU C 3 38 ? 167.691 139.443 124.769 1.00 16.00 38 LEU S O 1
ATOM 9909 N N . ILE C 3 39 ? 168.992 141.217 125.592 1.00 14.01 39 ILE S N 1
ATOM 9910 C CA . ILE C 3 39 ? 170.189 140.854 124.976 1.00 12.01 39 ILE S CA 1
ATOM 9911 C C . ILE C 3 39 ? 170.643 139.535 125.533 1.00 12.01 39 ILE S C 1
ATOM 9912 O O . ILE C 3 39 ? 171.194 138.690 124.836 1.00 16.00 39 ILE S O 1
ATOM 9917 N N . SER C 3 40 ? 170.317 139.359 126.854 1.00 14.01 40 SER S N 1
ATOM 9918 C CA . SER C 3 40 ? 170.802 138.197 127.419 1.00 12.01 40 SER S CA 1
ATOM 9919 C C . SER C 3 40 ? 170.022 137.001 127.036 1.00 12.01 40 SER S C 1
ATOM 9920 O O . SER C 3 40 ? 170.570 135.914 126.838 1.00 16.00 40 SER S O 1
ATOM 9923 N N . GLN C 3 41 ? 168.791 137.269 126.680 1.00 14.01 41 GLN S N 1
ATOM 9924 C CA . GLN C 3 41 ? 168.022 136.144 126.353 1.00 12.01 41 GLN S CA 1
ATOM 9925 C C . GLN C 3 41 ? 168.339 135.746 124.948 1.00 12.01 41 GLN S C 1
ATOM 9926 O O . GLN C 3 41 ? 168.216 134.586 124.593 1.00 16.00 41 GLN S O 1
ATOM 9932 N N . ARG C 3 42 ? 168.838 136.718 124.165 1.00 14.01 42 ARG S N 1
ATOM 9933 C CA . ARG C 3 42 ? 169.050 136.344 122.823 1.00 12.01 42 ARG S CA 1
ATOM 9934 C C . ARG C 3 42 ? 170.400 135.671 122.922 1.00 12.01 42 ARG S C 1
ATOM 9935 O O . ARG C 3 42 ? 171.274 136.026 123.761 1.00 16.00 42 ARG S O 1
ATOM 9943 N N . ASN C 3 43 ? 170.471 134.725 122.148 1.00 14.01 43 ASN S N 1
ATOM 9944 C CA . ASN C 3 43 ? 171.409 133.745 121.921 1.00 12.01 43 ASN S CA 1
ATOM 9945 C C . ASN C 3 43 ? 172.819 134.274 121.531 1.00 12.01 43 ASN S C 1
ATOM 9946 O O . ASN C 3 43 ? 173.079 135.065 120.638 1.00 16.00 43 ASN S O 1
ATOM 9951 N N . SER C 3 44 ? 173.920 133.605 121.738 1.00 14.01 44 SER S N 1
ATOM 9952 C CA . SER C 3 44 ? 175.043 134.410 121.079 1.00 12.01 44 SER S CA 1
ATOM 9953 C C . SER C 3 44 ? 174.897 134.562 119.604 1.00 12.01 44 SER S C 1
ATOM 9954 O O . SER C 3 44 ? 175.168 135.620 119.158 1.00 16.00 44 SER S O 1
ATOM 9957 N N . ASP C 3 45 ? 174.255 133.670 118.855 1.00 14.01 45 ASP S N 1
ATOM 9958 C CA . ASP C 3 45 ? 174.287 133.909 117.431 1.00 12.01 45 ASP S CA 1
ATOM 9959 C C . ASP C 3 45 ? 173.345 135.114 116.898 1.00 12.01 45 ASP S C 1
ATOM 9960 O O . ASP C 3 45 ? 173.449 135.588 115.723 1.00 16.00 45 ASP S O 1
ATOM 9965 N N . PHE C 3 46 ? 172.411 135.486 117.759 1.00 14.01 46 PHE S N 1
ATOM 9966 C CA . PHE C 3 46 ? 171.336 136.320 117.530 1.00 12.01 46 PHE S CA 1
ATOM 9967 C C . PHE C 3 46 ? 171.885 137.196 118.207 1.00 12.01 46 PHE S C 1
ATOM 9968 O O . PHE C 3 46 ? 170.963 137.709 118.794 1.00 16.00 46 PHE S O 1
ATOM 9976 N N . GLN C 3 47 ? 173.145 137.244 118.603 1.00 14.01 47 GLN S N 1
ATOM 9977 C CA . GLN C 3 47 ? 172.846 138.237 119.461 1.00 12.01 47 GLN S CA 1
ATOM 9978 C C . GLN C 3 47 ? 172.431 139.402 118.771 1.00 12.01 47 GLN S C 1
ATOM 9979 O O . GLN C 3 47 ? 173.099 140.150 118.068 1.00 16.00 47 GLN S O 1
ATOM 9985 N N . SER C 3 48 ? 171.209 139.623 119.323 1.00 14.01 48 SER S N 1
ATOM 9986 C CA . SER C 3 48 ? 170.416 140.295 118.481 1.00 12.01 48 SER S CA 1
ATOM 9987 C C . SER C 3 48 ? 171.085 141.307 118.348 1.00 12.01 48 SER S C 1
ATOM 9988 O O . SER C 3 48 ? 171.544 141.941 119.288 1.00 16.00 48 SER S O 1
ATOM 9991 N N . SER C 3 49 ? 171.203 141.501 117.343 1.00 14.01 49 SER S N 1
ATOM 9992 C CA . SER C 3 49 ? 171.719 142.530 117.251 1.00 12.01 49 SER S CA 1
ATOM 9993 C C . SER C 3 49 ? 170.557 143.571 117.574 1.00 12.01 49 SER S C 1
ATOM 9994 O O . SER C 3 49 ? 171.052 144.677 117.728 1.00 16.00 49 SER S O 1
ATOM 9997 N N . PHE C 3 50 ? 169.009 143.397 117.465 1.00 14.01 50 PHE S N 1
ATOM 9998 C CA . PHE C 3 50 ? 168.234 144.697 117.601 1.00 12.01 50 PHE S CA 1
ATOM 9999 C C . PHE C 3 50 ? 167.020 144.573 117.952 1.00 12.01 50 PHE S C 1
ATOM 10000 O O . PHE C 3 50 ? 166.474 143.478 117.819 1.00 16.00 50 PHE S O 1
ATOM 10008 N N . LEU C 3 51 ? 166.640 145.469 118.737 1.00 14.01 51 LEU S N 1
ATOM 10009 C CA . LEU C 3 51 ? 165.531 144.969 119.114 1.00 12.01 51 LEU S CA 1
ATOM 10010 C C . LEU C 3 51 ? 164.492 146.051 118.802 1.00 12.01 51 LEU S C 1
ATOM 10011 O O . LEU C 3 51 ? 164.313 146.851 119.747 1.00 16.00 51 LEU S O 1
ATOM 10016 N N . VAL C 3 52 ? 163.732 145.901 117.766 1.00 14.01 52 VAL S N 1
ATOM 10017 C CA . VAL C 3 52 ? 162.685 146.771 117.368 1.00 12.01 52 VAL S CA 1
ATOM 10018 C C . VAL C 3 52 ? 161.457 146.309 117.849 1.00 12.01 52 VAL S C 1
ATOM 10019 O O . VAL C 3 52 ? 161.245 145.122 117.727 1.00 16.00 52 VAL S O 1
ATOM 10023 N N . THR C 3 53 ? 160.640 147.060 118.455 1.00 14.01 53 THR S N 1
ATOM 10024 C CA . THR C 3 53 ? 159.745 146.531 118.992 1.00 12.01 53 THR S CA 1
ATOM 10025 C C . THR C 3 53 ? 158.457 147.150 118.762 1.00 12.01 53 THR S C 1
ATOM 10026 O O . THR C 3 53 ? 158.421 148.215 118.118 1.00 16.00 53 THR S O 1
ATOM 10030 N N . PRO C 3 54 ? 157.384 146.317 118.691 1.00 14.01 54 PRO S N 1
ATOM 10031 C CA . PRO C 3 54 ? 156.034 147.187 118.441 1.00 12.01 54 PRO S CA 1
ATOM 10032 C C . PRO C 3 54 ? 155.913 147.679 119.948 1.00 12.01 54 PRO S C 1
ATOM 10033 O O . PRO C 3 54 ? 156.657 147.104 120.714 1.00 16.00 54 PRO S O 1
ATOM 10037 N N . PRO C 3 55 ? 155.261 148.740 120.503 1.00 14.01 55 PRO S N 1
ATOM 10038 C CA . PRO C 3 55 ? 155.372 148.834 122.143 1.00 12.01 55 PRO S CA 1
ATOM 10039 C C . PRO C 3 55 ? 154.889 147.829 122.948 1.00 12.01 55 PRO S C 1
ATOM 10040 O O . PRO C 3 55 ? 155.139 147.758 124.105 1.00 16.00 55 PRO S O 1
ATOM 10044 N N . SER C 3 56 ? 154.083 147.082 122.317 1.00 14.01 56 SER S N 1
ATOM 10045 C CA . SER C 3 56 ? 153.366 146.103 123.022 1.00 12.01 56 SER S CA 1
ATOM 10046 C C . SER C 3 56 ? 154.315 144.981 123.512 1.00 12.01 56 SER S C 1
ATOM 10047 O O . SER C 3 56 ? 153.896 143.972 124.033 1.00 16.00 56 SER S O 1
ATOM 10050 N N . LEU C 3 57 ? 155.583 144.968 122.987 1.00 14.01 57 LEU S N 1
ATOM 10051 C CA . LEU C 3 57 ? 156.714 143.973 123.069 1.00 12.01 57 LEU S CA 1
ATOM 10052 C C . LEU C 3 57 ? 157.825 144.521 123.654 1.00 12.01 57 LEU S C 1
ATOM 10053 O O . LEU C 3 57 ? 158.615 143.927 124.232 1.00 16.00 57 LEU S O 1
ATOM 10058 N N . LEU C 3 58 ? 157.205 145.400 124.285 1.00 14.01 58 LEU S N 1
ATOM 10059 C CA . LEU C 3 58 ? 157.774 146.312 125.124 1.00 12.01 58 LEU S CA 1
ATOM 10060 C C . LEU C 3 58 ? 157.145 145.357 125.657 1.00 12.01 58 LEU S C 1
ATOM 10061 O O . LEU C 3 58 ? 156.372 144.512 125.282 1.00 16.00 58 LEU S O 1
ATOM 10066 N N . LEU C 3 59 ? 158.010 145.184 126.757 1.00 14.01 59 LEU S N 1
ATOM 10067 C CA . LEU C 3 59 ? 158.051 143.848 126.894 1.00 12.01 59 LEU S CA 1
ATOM 10068 C C . LEU C 3 59 ? 156.795 143.226 127.460 1.00 12.01 59 LEU S C 1
ATOM 10069 O O . LEU C 3 59 ? 156.330 143.345 128.605 1.00 16.00 59 LEU S O 1
ATOM 10074 N N . SER C 3 60 ? 156.645 142.245 126.602 1.00 14.01 60 SER S N 1
ATOM 10075 C CA . SER C 3 60 ? 155.826 141.245 126.706 1.00 12.01 60 SER S CA 1
ATOM 10076 C C . SER C 3 60 ? 156.931 140.308 126.496 1.00 12.01 60 SER S C 1
ATOM 10077 O O . SER C 3 60 ? 157.846 140.597 125.827 1.00 16.00 60 SER S O 1
ATOM 10080 N N . ASN C 3 61 ? 156.767 139.249 127.027 1.00 14.01 61 ASN S N 1
ATOM 10081 C CA . ASN C 3 61 ? 157.515 138.104 127.198 1.00 12.01 61 ASN S CA 1
ATOM 10082 C C . ASN C 3 61 ? 157.011 137.012 126.411 1.00 12.01 61 ASN S C 1
ATOM 10083 O O . ASN C 3 61 ? 157.698 136.097 126.131 1.00 16.00 61 ASN S O 1
ATOM 10088 N N . GLU C 3 62 ? 155.704 137.021 126.066 1.00 14.01 62 GLU S N 1
ATOM 10089 C CA . GLU C 3 62 ? 155.397 135.732 125.583 1.00 12.01 62 GLU S CA 1
ATOM 10090 C C . GLU C 3 62 ? 156.045 134.879 124.548 1.00 12.01 62 GLU S C 1
ATOM 10091 O O . GLU C 3 62 ? 155.894 133.648 124.662 1.00 16.00 62 GLU S O 1
ATOM 10097 N N . ASN C 3 63 ? 156.692 135.359 123.664 1.00 14.01 63 ASN S N 1
ATOM 10098 C CA . ASN C 3 63 ? 157.433 134.616 122.706 1.00 12.01 63 ASN S CA 1
ATOM 10099 C C . ASN C 3 63 ? 158.419 135.262 123.270 1.00 12.01 63 ASN S C 1
ATOM 10100 O O . ASN C 3 63 ? 158.342 136.420 123.164 1.00 16.00 63 ASN S O 1
ATOM 10105 N N . ASN C 3 64 ? 159.481 134.640 123.799 1.00 14.01 64 ASN S N 1
ATOM 10106 C CA . ASN C 3 64 ? 160.604 135.307 124.449 1.00 12.01 64 ASN S CA 1
ATOM 10107 C C . ASN C 3 64 ? 161.372 136.418 123.262 1.00 12.01 64 ASN S C 1
ATOM 10108 O O . ASN C 3 64 ? 162.312 137.073 123.671 1.00 16.00 64 ASN S O 1
ATOM 10113 N N . ASN C 3 65 ? 161.228 136.311 121.809 1.00 14.01 65 ASN S N 1
ATOM 10114 C CA . ASN C 3 65 ? 162.002 137.416 121.233 1.00 12.01 65 ASN S CA 1
ATOM 10115 C C . ASN C 3 65 ? 161.254 138.693 121.477 1.00 12.01 65 ASN S C 1
ATOM 10116 O O . ASN C 3 65 ? 161.424 139.701 120.793 1.00 16.00 65 ASN S O 1
ATOM 10121 N N . ASP C 3 66 ? 160.429 138.760 122.417 1.00 14.01 66 ASP S N 1
ATOM 10122 C CA . ASP C 3 66 ? 159.561 139.909 122.362 1.00 12.01 66 ASP S CA 1
ATOM 10123 C C . ASP C 3 66 ? 160.828 140.847 122.798 1.00 12.01 66 ASP S C 1
ATOM 10124 O O . ASP C 3 66 ? 161.240 141.068 123.953 1.00 16.00 66 ASP S O 1
ATOM 10129 N N . GLU C 3 67 ? 160.824 141.657 121.878 1.00 14.01 67 GLU S N 1
ATOM 10130 C CA . GLU C 3 67 ? 161.559 142.587 121.381 1.00 12.01 67 GLU S CA 1
ATOM 10131 C C . GLU C 3 67 ? 161.216 143.692 122.156 1.00 12.01 67 GLU S C 1
ATOM 10132 O O . GLU C 3 67 ? 160.143 143.702 122.723 1.00 16.00 67 GLU S O 1
ATOM 10138 N N . VAL C 3 68 ? 162.068 144.651 122.098 1.00 14.01 68 VAL S N 1
ATOM 10139 C CA . VAL C 3 68 ? 161.643 145.807 122.774 1.00 12.01 68 VAL S CA 1
ATOM 10140 C C . VAL C 3 68 ? 161.384 147.281 122.418 1.00 12.01 68 VAL S C 1
ATOM 10141 O O . VAL C 3 68 ? 162.302 148.070 121.992 1.00 16.00 68 VAL S O 1
ATOM 10145 N N . ASN C 3 69 ? 159.827 147.735 122.807 1.00 14.01 69 ASN S N 1
ATOM 10146 C CA . ASN C 3 69 ? 159.642 149.045 122.135 1.00 12.01 69 ASN S CA 1
ATOM 10147 C C . ASN C 3 69 ? 159.448 150.339 121.637 1.00 12.01 69 ASN S C 1
ATOM 10148 O O . ASN C 3 69 ? 159.779 149.794 120.548 1.00 16.00 69 ASN S O 1
ATOM 10153 N N . ASN C 3 70 ? 158.884 150.347 122.721 1.00 14.01 70 ASN S N 1
ATOM 10154 C CA . ASN C 3 70 ? 158.366 151.610 123.247 1.00 12.01 70 ASN S CA 1
ATOM 10155 C C . ASN C 3 70 ? 158.037 152.519 122.253 1.00 12.01 70 ASN S C 1
ATOM 10156 O O . ASN C 3 70 ? 158.398 153.633 122.016 1.00 16.00 70 ASN S O 1
ATOM 10161 N N . GLU C 3 71 ? 157.184 152.121 121.558 1.00 14.01 71 GLU S N 1
ATOM 10162 C CA . GLU C 3 71 ? 156.646 152.810 120.640 1.00 12.01 71 GLU S CA 1
ATOM 10163 C C . GLU C 3 71 ? 157.817 153.434 119.751 1.00 12.01 71 GLU S C 1
ATOM 10164 O O . GLU C 3 71 ? 158.578 152.735 119.068 1.00 16.00 71 GLU S O 1
ATOM 10170 N N . ASP C 3 72 ? 157.545 154.619 119.577 1.00 14.01 72 ASP S N 1
ATOM 10171 C CA . ASP C 3 72 ? 158.183 155.304 118.688 1.00 12.01 72 ASP S CA 1
ATOM 10172 C C . ASP C 3 72 ? 159.767 155.031 118.821 1.00 12.01 72 ASP S C 1
ATOM 10173 O O . ASP C 3 72 ? 160.563 155.734 118.175 1.00 16.00 72 ASP S O 1
ATOM 10178 N N . ILE C 3 73 ? 160.215 154.027 119.733 1.00 14.01 73 ILE S N 1
ATOM 10179 C CA . ILE C 3 73 ? 161.736 153.945 119.935 1.00 12.01 73 ILE S CA 1
ATOM 10180 C C . ILE C 3 73 ? 162.241 152.626 119.410 1.00 12.01 73 ILE S C 1
ATOM 10181 O O . ILE C 3 73 ? 161.774 151.560 119.864 1.00 16.00 73 ILE S O 1
ATOM 10186 N N . GLN C 3 74 ? 163.167 152.721 118.492 1.00 14.01 74 GLN S N 1
ATOM 10187 C CA . GLN C 3 74 ? 163.797 151.601 117.845 1.00 12.01 74 GLN S CA 1
ATOM 10188 C C . GLN C 3 74 ? 165.139 151.327 118.567 1.00 12.01 74 GLN S C 1
ATOM 10189 O O . GLN C 3 74 ? 166.000 152.090 119.011 1.00 16.00 74 GLN S O 1
ATOM 10195 N N . ILE C 3 75 ? 165.405 150.163 118.879 1.00 14.01 75 ILE S N 1
ATOM 10196 C CA . ILE C 3 75 ? 166.598 149.864 119.551 1.00 12.01 75 ILE S CA 1
ATOM 10197 C C . ILE C 3 75 ? 167.514 149.051 118.751 1.00 12.01 75 ILE S C 1
ATOM 10198 O O . ILE C 3 75 ? 167.059 148.138 118.121 1.00 16.00 75 ILE S O 1
ATOM 10203 N N . ILE C 3 76 ? 168.779 149.506 118.626 1.00 14.01 76 ILE S N 1
ATOM 10204 C CA . ILE C 3 76 ? 169.696 148.796 117.804 1.00 12.01 76 ILE S CA 1
ATOM 10205 C C . ILE C 3 76 ? 170.819 148.196 118.628 1.00 12.01 76 ILE S C 1
ATOM 10206 O O . ILE C 3 76 ? 171.483 148.750 119.501 1.00 16.00 76 ILE S O 1
ATOM 10211 N N . TYR C 3 77 ? 171.017 146.912 118.564 1.00 14.01 77 TYR S N 1
ATOM 10212 C CA . TYR C 3 77 ? 172.009 146.401 119.376 1.00 12.01 77 TYR S CA 1
ATOM 10213 C C . TYR C 3 77 ? 173.232 145.927 118.611 1.00 12.01 77 TYR S C 1
ATOM 10214 O O . TYR C 3 77 ? 173.128 145.306 117.563 1.00 16.00 77 TYR S O 1
ATOM 10223 N N . LYS C 3 78 ? 174.411 146.106 119.164 1.00 14.01 78 LYS S N 1
ATOM 10224 C CA . LYS C 3 78 ? 175.522 145.489 118.459 1.00 12.01 78 LYS S CA 1
ATOM 10225 C C . LYS C 3 78 ? 176.519 144.798 119.446 1.00 12.01 78 LYS S C 1
ATOM 10226 O O . LYS C 3 78 ? 177.171 145.252 120.388 1.00 16.00 78 LYS S O 1
ATOM 10232 N N . ASN C 3 79 ? 176.605 143.480 119.301 1.00 14.01 79 ASN S N 1
ATOM 10233 C CA . ASN C 3 79 ? 177.508 142.761 120.183 1.00 12.01 79 ASN S CA 1
ATOM 10234 C C . ASN C 3 79 ? 178.985 142.689 119.720 1.00 12.01 79 ASN S C 1
ATOM 10235 O O . ASN C 3 79 ? 179.158 142.166 118.593 1.00 16.00 79 ASN S O 1
ATOM 10240 N N . TYR C 3 80 ? 180.009 143.044 120.382 1.00 14.01 80 TYR S N 1
ATOM 10241 C CA . TYR C 3 80 ? 181.255 142.854 119.903 1.00 12.01 80 TYR S CA 1
ATOM 10242 C C . TYR C 3 80 ? 182.237 142.255 120.918 1.00 12.01 80 TYR S C 1
ATOM 10243 O O . TYR C 3 80 ? 182.733 142.630 121.947 1.00 16.00 80 TYR S O 1
ATOM 10252 N N . ALA C 3 81 ? 182.466 141.001 120.681 1.00 14.01 81 ALA S N 1
ATOM 10253 C CA . ALA C 3 81 ? 183.466 140.307 121.542 1.00 12.01 81 ALA S CA 1
ATOM 10254 C C . ALA C 3 81 ? 182.786 140.694 122.850 1.00 12.01 81 ALA S C 1
ATOM 10255 O O . ALA C 3 81 ? 181.727 140.146 123.197 1.00 16.00 81 ALA S O 1
ATOM 10257 N N . THR C 3 82 ? 183.382 141.536 123.664 1.00 14.01 82 THR S N 1
ATOM 10258 C CA . THR C 3 82 ? 182.739 141.621 124.951 1.00 12.01 82 THR S CA 1
ATOM 10259 C C . THR C 3 82 ? 181.859 142.828 125.302 1.00 12.01 82 THR S C 1
ATOM 10260 O O . THR C 3 82 ? 181.481 142.958 126.474 1.00 16.00 82 THR S O 1
ATOM 10264 N N . LEU C 3 83 ? 181.705 143.775 124.382 1.00 14.01 83 LEU S N 1
ATOM 10265 C CA . LEU C 3 83 ? 180.960 144.858 124.684 1.00 12.01 83 LEU S CA 1
ATOM 10266 C C . LEU C 3 83 ? 179.465 144.868 123.805 1.00 12.01 83 LEU S C 1
ATOM 10267 O O . LEU C 3 83 ? 179.047 144.308 122.750 1.00 16.00 83 LEU S O 1
ATOM 10272 N N . TYR C 3 84 ? 178.600 145.476 124.388 1.00 14.01 84 TYR S N 1
ATOM 10273 C CA . TYR C 3 84 ? 177.469 145.550 123.628 1.00 12.01 84 TYR S CA 1
ATOM 10274 C C . TYR C 3 84 ? 177.084 147.061 123.389 1.00 12.01 84 TYR S C 1
ATOM 10275 O O . TYR C 3 84 ? 177.089 148.027 124.119 1.00 16.00 84 TYR S O 1
ATOM 10284 N N . PHE C 3 85 ? 176.646 147.339 122.299 1.00 14.01 85 PHE S N 1
ATOM 10285 C CA . PHE C 3 85 ? 176.330 148.735 122.118 1.00 12.01 85 PHE S CA 1
ATOM 10286 C C . PHE C 3 85 ? 174.836 148.814 121.712 1.00 12.01 85 PHE S C 1
ATOM 10287 O O . PHE C 3 85 ? 174.158 148.221 120.870 1.00 16.00 85 PHE S O 1
ATOM 10295 N N . THR C 3 86 ? 174.186 149.689 122.339 1.00 14.01 86 THR S N 1
ATOM 10296 C CA . THR C 3 86 ? 172.817 149.766 122.021 1.00 12.01 86 THR S CA 1
ATOM 10297 C C . THR C 3 86 ? 172.488 151.257 121.628 1.00 12.01 86 THR S C 1
ATOM 10298 O O . THR C 3 86 ? 172.811 152.317 122.175 1.00 16.00 86 THR S O 1
ATOM 10302 N N . PHE C 3 87 ? 171.757 151.419 120.602 1.00 14.01 87 PHE S N 1
ATOM 10303 C CA . PHE C 3 87 ? 171.427 152.769 120.308 1.00 12.01 87 PHE S CA 1
ATOM 10304 C C . PHE C 3 87 ? 169.825 152.901 120.250 1.00 12.01 87 PHE S C 1
ATOM 10305 O O . PHE C 3 87 ? 168.952 152.141 119.850 1.00 16.00 87 PHE S O 1
ATOM 10313 N N . ILE C 3 88 ? 169.376 153.921 120.849 1.00 14.01 88 ILE S N 1
ATOM 10314 C CA . ILE C 3 88 ? 167.979 154.162 120.845 1.00 12.01 88 ILE S CA 1
ATOM 10315 C C . ILE C 3 88 ? 167.715 155.352 120.071 1.00 12.01 88 ILE S C 1
ATOM 10316 O O . ILE C 3 88 ? 168.244 156.405 120.426 1.00 16.00 88 ILE S O 1
ATOM 10321 N N . VAL C 3 89 ? 166.832 155.199 119.038 1.00 14.01 89 VAL S N 1
ATOM 10322 C CA . VAL C 3 89 ? 166.631 156.349 118.221 1.00 12.01 89 VAL S CA 1
ATOM 10323 C C . VAL C 3 89 ? 165.141 156.771 118.113 1.00 12.01 89 VAL S C 1
ATOM 10324 O O . VAL C 3 89 ? 164.073 156.074 118.163 1.00 16.00 89 VAL S O 1
ATOM 10328 N N . ASP C 3 90 ? 165.014 158.063 117.704 1.00 14.01 90 ASP S N 1
ATOM 10329 C CA . ASP C 3 90 ? 163.628 158.369 117.587 1.00 12.01 90 ASP S CA 1
ATOM 10330 C C . ASP C 3 90 ? 163.209 158.035 116.268 1.00 12.01 90 ASP S C 1
ATOM 10331 O O . ASP C 3 90 ? 164.113 157.886 115.439 1.00 16.00 90 ASP S O 1
ATOM 10336 N N . ASP C 3 91 ? 161.893 157.916 116.094 1.00 14.01 91 ASP S N 1
ATOM 10337 C CA . ASP C 3 91 ? 161.359 157.520 114.834 1.00 12.01 91 ASP S CA 1
ATOM 10338 C C . ASP C 3 91 ? 161.617 158.352 113.688 1.00 12.01 91 ASP S C 1
ATOM 10339 O O . ASP C 3 91 ? 161.424 157.990 112.533 1.00 16.00 91 ASP S O 1
ATOM 10344 N N . GLN C 3 92 ? 162.057 159.545 114.033 1.00 14.01 92 GLN S N 1
ATOM 10345 C CA . GLN C 3 92 ? 162.289 160.393 112.926 1.00 12.01 92 GLN S CA 1
ATOM 10346 C C . GLN C 3 92 ? 163.696 160.222 112.390 1.00 12.01 92 GLN S C 1
ATOM 10347 O O . GLN C 3 92 ? 164.016 160.881 111.408 1.00 16.00 92 GLN S O 1
ATOM 10353 N N . GLU C 3 93 ? 164.653 159.480 113.074 1.00 14.01 93 GLU S N 1
ATOM 10354 C CA . GLU C 3 93 ? 166.090 159.417 112.576 1.00 12.01 93 GLU S CA 1
ATOM 10355 C C . GLU C 3 93 ? 166.021 158.216 111.795 1.00 12.01 93 GLU S C 1
ATOM 10356 O O . GLU C 3 93 ? 165.386 157.261 112.228 1.00 16.00 93 GLU S O 1
ATOM 10362 N N . SER C 3 94 ? 166.642 158.166 110.724 1.00 14.01 94 SER S N 1
ATOM 10363 C CA . SER C 3 94 ? 166.468 157.002 109.925 1.00 12.01 94 SER S CA 1
ATOM 10364 C C . SER C 3 94 ? 167.332 155.855 110.587 1.00 12.01 94 SER S C 1
ATOM 10365 O O . SER C 3 94 ? 168.534 156.242 110.835 1.00 16.00 94 SER S O 1
ATOM 10368 N N . GLU C 3 95 ? 166.844 154.616 110.568 1.00 14.01 95 GLU S N 1
ATOM 10369 C CA . GLU C 3 95 ? 167.532 153.421 111.077 1.00 12.01 95 GLU S CA 1
ATOM 10370 C C . GLU C 3 95 ? 168.845 153.357 110.513 1.00 12.01 95 GLU S C 1
ATOM 10371 O O . GLU C 3 95 ? 169.665 153.118 111.393 1.00 16.00 95 GLU S O 1
ATOM 10377 N N . LEU C 3 96 ? 169.022 153.646 109.215 1.00 14.01 96 LEU S N 1
ATOM 10378 C CA . LEU C 3 96 ? 170.300 153.480 108.586 1.00 12.01 96 LEU S CA 1
ATOM 10379 C C . LEU C 3 96 ? 171.264 154.387 109.260 1.00 12.01 96 LEU S C 1
ATOM 10380 O O . LEU C 3 96 ? 172.250 153.697 109.606 1.00 16.00 96 LEU S O 1
ATOM 10385 N N . ALA C 3 97 ? 170.900 155.715 109.433 1.00 14.01 97 ALA S N 1
ATOM 10386 C CA . ALA C 3 97 ? 171.758 156.676 110.042 1.00 12.01 97 ALA S CA 1
ATOM 10387 C C . ALA C 3 97 ? 172.269 156.193 111.337 1.00 12.01 97 ALA S C 1
ATOM 10388 O O . ALA C 3 97 ? 173.486 156.412 111.693 1.00 16.00 97 ALA S O 1
ATOM 10390 N N . ILE C 3 98 ? 171.320 155.380 111.951 1.00 14.01 98 ILE S N 1
ATOM 10391 C CA . ILE C 3 98 ? 171.589 154.957 113.324 1.00 12.01 98 ILE S CA 1
ATOM 10392 C C . ILE C 3 98 ? 172.549 153.861 113.374 1.00 12.01 98 ILE S C 1
ATOM 10393 O O . ILE C 3 98 ? 173.492 154.170 114.222 1.00 16.00 98 ILE S O 1
ATOM 10398 N N . LEU C 3 99 ? 172.371 152.910 112.355 1.00 14.01 99 LEU S N 1
ATOM 10399 C CA . LEU C 3 99 ? 173.150 151.738 112.182 1.00 12.01 99 LEU S CA 1
ATOM 10400 C C . LEU C 3 99 ? 174.459 152.072 111.822 1.00 12.01 99 LEU S C 1
ATOM 10401 O O . LEU C 3 99 ? 175.190 151.513 112.659 1.00 16.00 99 LEU S O 1
ATOM 10406 N N . ASP C 3 100 ? 174.631 153.128 110.959 1.00 14.01 100 ASP S N 1
ATOM 10407 C CA . ASP C 3 100 ? 175.908 153.495 110.439 1.00 12.01 100 ASP S CA 1
ATOM 10408 C C . ASP C 3 100 ? 176.847 154.107 111.310 1.00 12.01 100 ASP S C 1
ATOM 10409 O O . ASP C 3 100 ? 178.073 153.693 111.107 1.00 16.00 100 ASP S O 1
ATOM 10414 N N . LEU C 3 101 ? 176.120 154.663 112.358 1.00 14.01 101 LEU S N 1
ATOM 10415 C CA . LEU C 3 101 ? 176.697 155.491 113.348 1.00 12.01 101 LEU S CA 1
ATOM 10416 C C . LEU C 3 101 ? 177.246 154.803 114.484 1.00 12.01 101 LEU S C 1
ATOM 10417 O O . LEU C 3 101 ? 178.411 155.265 114.860 1.00 16.00 101 LEU S O 1
ATOM 10422 N N . ILE C 3 102 ? 176.679 153.548 114.509 1.00 14.01 102 ILE S N 1
ATOM 10423 C CA . ILE C 3 102 ? 176.906 152.454 115.355 1.00 12.01 102 ILE S CA 1
ATOM 10424 C C . ILE C 3 102 ? 178.003 151.720 114.786 1.00 12.01 102 ILE S C 1
ATOM 10425 O O . ILE C 3 102 ? 179.079 152.062 115.262 1.00 16.00 102 ILE S O 1
ATOM 10430 N N . GLN C 3 103 ? 177.844 151.248 113.511 1.00 14.01 103 GLN S N 1
ATOM 10431 C CA . GLN C 3 103 ? 178.878 150.391 112.949 1.00 12.01 103 GLN S CA 1
ATOM 10432 C C . GLN C 3 103 ? 180.088 150.951 112.856 1.00 12.01 103 GLN S C 1
ATOM 10433 O O . GLN C 3 103 ? 180.970 150.052 113.018 1.00 16.00 103 GLN S O 1
ATOM 10439 N N . THR C 3 104 ? 180.064 152.373 112.913 1.00 14.01 104 THR S N 1
ATOM 10440 C CA . THR C 3 104 ? 181.177 153.205 112.690 1.00 12.01 104 THR S CA 1
ATOM 10441 C C . THR C 3 104 ? 181.942 153.555 113.821 1.00 12.01 104 THR S C 1
ATOM 10442 O O . THR C 3 104 ? 183.175 153.581 113.550 1.00 16.00 104 THR S O 1
ATOM 10446 N N . PHE C 3 105 ? 181.153 153.466 114.980 1.00 14.01 105 PHE S N 1
ATOM 10447 C CA . PHE C 3 105 ? 181.425 153.757 116.272 1.00 12.01 105 PHE S CA 1
ATOM 10448 C C . PHE C 3 105 ? 182.121 152.630 116.768 1.00 12.01 105 PHE S C 1
ATOM 10449 O O . PHE C 3 105 ? 183.202 152.965 117.168 1.00 16.00 105 PHE S O 1
ATOM 10457 N N . VAL C 3 106 ? 181.564 151.392 116.463 1.00 14.01 106 VAL S N 1
ATOM 10458 C CA . VAL C 3 106 ? 182.061 150.169 116.947 1.00 12.01 106 VAL S CA 1
ATOM 10459 C C . VAL C 3 106 ? 183.324 149.980 116.287 1.00 12.01 106 VAL S C 1
ATOM 10460 O O . VAL C 3 106 ? 184.151 149.852 117.163 1.00 16.00 106 VAL S O 1
ATOM 10464 N N . GLU C 3 107 ? 183.398 150.098 114.908 1.00 14.01 107 GLU S N 1
ATOM 10465 C CA . GLU C 3 107 ? 184.601 149.818 114.241 1.00 12.01 107 GLU S CA 1
ATOM 10466 C C . GLU C 3 107 ? 185.694 150.690 114.743 1.00 12.01 107 GLU S C 1
ATOM 10467 O O . GLU C 3 107 ? 186.762 150.096 114.775 1.00 16.00 107 GLU S O 1
ATOM 10473 N N . SER C 3 108 ? 185.300 151.945 115.227 1.00 14.01 108 SER S N 1
ATOM 10474 C CA . SER C 3 108 ? 186.213 152.838 115.604 1.00 12.01 108 SER S CA 1
ATOM 10475 C C . SER C 3 108 ? 186.715 152.448 116.849 1.00 12.01 108 SER S C 1
ATOM 10476 O O . SER C 3 108 ? 187.924 152.613 116.875 1.00 16.00 108 SER S O 1
ATOM 10479 N N . LEU C 3 109 ? 185.748 151.936 117.738 1.00 14.01 109 LEU S N 1
ATOM 10480 C CA . LEU C 3 109 ? 186.196 151.542 119.022 1.00 12.01 109 LEU S CA 1
ATOM 10481 C C . LEU C 3 109 ? 187.167 150.316 118.721 1.00 12.01 109 LEU S C 1
ATOM 10482 O O . LEU C 3 109 ? 188.274 150.051 118.958 1.00 16.00 109 LEU S O 1
ATOM 10487 N N . ASP C 3 110 ? 186.762 149.409 117.959 1.00 14.01 110 ASP S N 1
ATOM 10488 C CA . ASP C 3 110 ? 187.735 148.334 117.988 1.00 12.01 110 ASP S CA 1
ATOM 10489 C C . ASP C 3 110 ? 189.075 148.808 117.463 1.00 12.01 110 ASP S C 1
ATOM 10490 O O . ASP C 3 110 ? 190.134 148.331 117.877 1.00 16.00 110 ASP S O 1
ATOM 10495 N N . ARG C 3 111 ? 189.011 149.871 116.640 1.00 14.01 111 ARG S N 1
ATOM 10496 C CA . ARG C 3 111 ? 190.253 150.193 116.020 1.00 12.01 111 ARG S CA 1
ATOM 10497 C C . ARG C 3 111 ? 191.080 150.953 117.051 1.00 12.01 111 ARG S C 1
ATOM 10498 O O . ARG C 3 111 ? 192.289 150.900 117.086 1.00 16.00 111 ARG S O 1
ATOM 10506 N N . CYS C 3 112 ? 190.298 151.673 117.958 1.00 14.01 112 CYS S N 1
ATOM 10507 C CA . CYS C 3 112 ? 191.078 152.475 118.813 1.00 12.01 112 CYS S CA 1
ATOM 10508 C C . CYS C 3 112 ? 191.442 151.660 120.014 1.00 12.01 112 CYS S C 1
ATOM 10509 O O . CYS C 3 112 ? 192.440 151.820 120.601 1.00 16.00 112 CYS S O 1
ATOM 10512 N N . PHE C 3 113 ? 190.473 150.728 120.358 1.00 14.01 113 PHE S N 1
ATOM 10513 C CA . PHE C 3 113 ? 190.780 150.169 121.566 1.00 12.01 113 PHE S CA 1
ATOM 10514 C C . PHE C 3 113 ? 190.750 148.734 120.898 1.00 12.01 113 PHE S C 1
ATOM 10515 O O . PHE C 3 113 ? 189.718 148.058 120.889 1.00 16.00 113 PHE S O 1
ATOM 10523 N N . THR C 3 114 ? 191.784 148.355 120.452 1.00 14.01 114 THR S N 1
ATOM 10524 C CA . THR C 3 114 ? 191.744 147.046 120.045 1.00 12.01 114 THR S CA 1
ATOM 10525 C C . THR C 3 114 ? 191.446 145.990 121.005 1.00 12.01 114 THR S C 1
ATOM 10526 O O . THR C 3 114 ? 191.033 144.914 120.604 1.00 16.00 114 THR S O 1
ATOM 10530 N N . GLU C 3 115 ? 191.649 146.174 122.157 1.00 14.01 115 GLU S N 1
ATOM 10531 C CA . GLU C 3 115 ? 191.416 145.141 123.140 1.00 12.01 115 GLU S CA 1
ATOM 10532 C C . GLU C 3 115 ? 190.778 145.857 124.081 1.00 12.01 115 GLU S C 1
ATOM 10533 O O . GLU C 3 115 ? 191.221 146.657 124.864 1.00 16.00 115 GLU S O 1
ATOM 10539 N N . VAL C 3 116 ? 189.579 145.632 123.985 1.00 14.01 116 VAL S N 1
ATOM 10540 C CA . VAL C 3 116 ? 188.869 146.331 124.872 1.00 12.01 116 VAL S CA 1
ATOM 10541 C C . VAL C 3 116 ? 188.328 145.303 125.532 1.00 12.01 116 VAL S C 1
ATOM 10542 O O . VAL C 3 116 ? 187.719 144.323 125.096 1.00 16.00 116 VAL S O 1
ATOM 10546 N N . ASN C 3 117 ? 188.591 145.760 126.773 1.00 14.01 117 ASN S N 1
ATOM 10547 C CA . ASN C 3 117 ? 188.227 145.232 127.975 1.00 12.01 117 ASN S CA 1
ATOM 10548 C C . ASN C 3 117 ? 187.454 146.229 128.663 1.00 12.01 117 ASN S C 1
ATOM 10549 O O . ASN C 3 117 ? 187.783 147.336 128.228 1.00 16.00 117 ASN S O 1
ATOM 10554 N N . GLU C 3 118 ? 186.796 145.845 129.818 1.00 14.01 118 GLU S N 1
ATOM 10555 C CA . GLU C 3 118 ? 185.977 146.801 130.344 1.00 12.01 118 GLU S CA 1
ATOM 10556 C C . GLU C 3 118 ? 186.687 147.873 131.011 1.00 12.01 118 GLU S C 1
ATOM 10557 O O . GLU C 3 118 ? 186.051 148.934 131.080 1.00 16.00 118 GLU S O 1
ATOM 10563 N N . LEU C 3 119 ? 188.007 147.475 131.399 1.00 14.01 119 LEU S N 1
ATOM 10564 C CA . LEU C 3 119 ? 188.819 148.374 132.194 1.00 12.01 119 LEU S CA 1
ATOM 10565 C C . LEU C 3 119 ? 189.375 149.436 131.348 1.00 12.01 119 LEU S C 1
ATOM 10566 O O . LEU C 3 119 ? 189.738 150.466 131.963 1.00 16.00 119 LEU S O 1
ATOM 10571 N N . ASP C 3 120 ? 189.606 149.056 129.958 1.00 14.01 120 ASP S N 1
ATOM 10572 C CA . ASP C 3 120 ? 190.187 149.960 129.183 1.00 12.01 120 ASP S CA 1
ATOM 10573 C C . ASP C 3 120 ? 189.211 150.913 128.754 1.00 12.01 120 ASP S C 1
ATOM 10574 O O . ASP C 3 120 ? 189.662 152.030 128.844 1.00 16.00 120 ASP S O 1
ATOM 10579 N N . LEU C 3 121 ? 187.927 150.432 128.588 1.00 14.01 121 LEU S N 1
ATOM 10580 C CA . LEU C 3 121 ? 186.920 151.326 128.182 1.00 12.01 121 LEU S CA 1
ATOM 10581 C C . LEU C 3 121 ? 186.569 152.255 129.177 1.00 12.01 121 LEU S C 1
ATOM 10582 O O . LEU C 3 121 ? 186.337 153.459 128.979 1.00 16.00 121 LEU S O 1
ATOM 10587 N N . ILE C 3 122 ? 186.686 151.721 130.390 1.00 14.01 122 ILE S N 1
ATOM 10588 C CA . ILE C 3 122 ? 186.274 152.579 131.417 1.00 12.01 122 ILE S CA 1
ATOM 10589 C C . ILE C 3 122 ? 187.293 153.699 131.466 1.00 12.01 122 ILE S C 1
ATOM 10590 O O . ILE C 3 122 ? 187.020 154.882 131.344 1.00 16.00 122 ILE S O 1
ATOM 10595 N N . PHE C 3 123 ? 188.537 153.261 131.483 1.00 14.01 123 PHE S N 1
ATOM 10596 C CA . PHE C 3 123 ? 189.563 154.259 131.787 1.00 12.01 123 PHE S CA 1
ATOM 10597 C C . PHE C 3 123 ? 189.544 155.358 130.678 1.00 12.01 123 PHE S C 1
ATOM 10598 O O . PHE C 3 123 ? 189.819 156.558 130.893 1.00 16.00 123 PHE S O 1
ATOM 10606 N N . ASN C 3 124 ? 189.107 154.868 129.467 1.00 14.01 124 ASN S N 1
ATOM 10607 C CA . ASN C 3 124 ? 189.208 155.714 128.537 1.00 12.01 124 ASN S CA 1
ATOM 10608 C C . ASN C 3 124 ? 187.923 156.037 127.945 1.00 12.01 124 ASN S C 1
ATOM 10609 O O . ASN C 3 124 ? 188.023 156.399 126.772 1.00 16.00 124 ASN S O 1
ATOM 10614 N N . TRP C 3 125 ? 186.944 156.033 128.734 1.00 14.01 125 TRP S N 1
ATOM 10615 C CA . TRP C 3 125 ? 185.598 156.345 128.537 1.00 12.01 125 TRP S CA 1
ATOM 10616 C C . TRP C 3 125 ? 185.611 157.655 128.042 1.00 12.01 125 TRP S C 1
ATOM 10617 O O . TRP C 3 125 ? 184.948 157.568 126.986 1.00 16.00 125 TRP S O 1
ATOM 10628 N N . GLN C 3 126 ? 186.276 158.676 128.517 1.00 14.01 126 GLN S N 1
ATOM 10629 C CA . GLN C 3 126 ? 186.212 160.008 128.036 1.00 12.01 126 GLN S CA 1
ATOM 10630 C C . GLN C 3 126 ? 186.509 159.970 126.595 1.00 12.01 126 GLN S C 1
ATOM 10631 O O . GLN C 3 126 ? 185.969 160.891 125.985 1.00 16.00 126 GLN S O 1
ATOM 10637 N N . THR C 3 127 ? 187.337 159.104 126.117 1.00 14.01 127 THR S N 1
ATOM 10638 C CA . THR C 3 127 ? 187.796 159.056 124.774 1.00 12.01 127 THR S CA 1
ATOM 10639 C C . THR C 3 127 ? 186.720 158.499 123.999 1.00 12.01 127 THR S C 1
ATOM 10640 O O . THR C 3 127 ? 186.566 159.125 122.955 1.00 16.00 127 THR S O 1
ATOM 10644 N N . LEU C 3 128 ? 186.002 157.482 124.606 1.00 14.01 128 LEU S N 1
ATOM 10645 C CA . LEU C 3 128 ? 184.965 156.749 123.866 1.00 12.01 128 LEU S CA 1
ATOM 10646 C C . LEU C 3 128 ? 183.862 157.647 123.583 1.00 12.01 128 LEU S C 1
ATOM 10647 O O . LEU C 3 128 ? 183.415 157.460 122.455 1.00 16.00 128 LEU S O 1
ATOM 10652 N N . GLU C 3 129 ? 183.608 158.578 124.564 1.00 14.01 129 GLU S N 1
ATOM 10653 C CA . GLU C 3 129 ? 182.521 159.478 124.508 1.00 12.01 129 GLU S CA 1
ATOM 10654 C C . GLU C 3 129 ? 182.755 160.418 123.460 1.00 12.01 129 GLU S C 1
ATOM 10655 O O . GLU C 3 129 ? 181.810 160.402 122.643 1.00 16.00 129 GLU S O 1
ATOM 10661 N N . SER C 3 130 ? 184.046 160.971 123.423 1.00 14.01 130 SER S N 1
ATOM 10662 C CA . SER C 3 130 ? 184.372 162.026 122.538 1.00 12.01 130 SER S CA 1
ATOM 10663 C C . SER C 3 130 ? 184.128 161.591 121.215 1.00 12.01 130 SER S C 1
ATOM 10664 O O . SER C 3 130 ? 183.539 162.475 120.568 1.00 16.00 130 SER S O 1
ATOM 10667 N N . VAL C 3 131 ? 184.393 160.284 120.960 1.00 14.01 131 VAL S N 1
ATOM 10668 C CA . VAL C 3 131 ? 184.246 159.733 119.672 1.00 12.01 131 VAL S CA 1
ATOM 10669 C C . VAL C 3 131 ? 182.810 159.754 119.334 1.00 12.01 131 VAL S C 1
ATOM 10670 O O . VAL C 3 131 ? 182.619 160.176 118.194 1.00 16.00 131 VAL S O 1
ATOM 10674 N N . LEU C 3 132 ? 181.968 159.523 120.358 1.00 14.01 132 LEU S N 1
ATOM 10675 C CA . LEU C 3 132 ? 180.627 159.402 120.016 1.00 12.01 132 LEU S CA 1
ATOM 10676 C C . LEU C 3 132 ? 180.037 160.629 119.687 1.00 12.01 132 LEU S C 1
ATOM 10677 O O . LEU C 3 132 ? 179.314 160.486 118.696 1.00 16.00 132 LEU S O 1
ATOM 10682 N N . GLU C 3 133 ? 180.519 161.717 120.396 1.00 14.01 133 GLU S N 1
ATOM 10683 C CA . GLU C 3 133 ? 179.987 163.012 120.268 1.00 12.01 133 GLU S CA 1
ATOM 10684 C C . GLU C 3 133 ? 180.328 163.563 118.936 1.00 12.01 133 GLU S C 1
ATOM 10685 O O . GLU C 3 133 ? 179.463 164.024 118.173 1.00 16.00 133 GLU S O 1
ATOM 10691 N N . GLU C 3 134 ? 181.611 163.391 118.623 1.00 14.01 134 GLU S N 1
ATOM 10692 C CA . GLU C 3 134 ? 182.045 163.984 117.426 1.00 12.01 134 GLU S CA 1
ATOM 10693 C C . GLU C 3 134 ? 181.305 163.474 116.295 1.00 12.01 134 GLU S C 1
ATOM 10694 O O . GLU C 3 134 ? 181.168 164.108 115.250 1.00 16.00 134 GLU S O 1
ATOM 10700 N N . ILE C 3 135 ? 180.787 162.283 116.543 1.00 14.01 135 ILE S N 1
ATOM 10701 C CA . ILE C 3 135 ? 180.265 161.641 115.407 1.00 12.01 135 ILE S CA 1
ATOM 10702 C C . ILE C 3 135 ? 178.899 162.161 115.082 1.00 12.01 135 ILE S C 1
ATOM 10703 O O . ILE C 3 135 ? 178.424 162.552 113.999 1.00 16.00 135 ILE S O 1
ATOM 10708 N N . VAL C 3 136 ? 178.373 162.695 116.171 1.00 14.01 136 VAL S N 1
ATOM 10709 C CA . VAL C 3 136 ? 176.971 163.112 116.252 1.00 12.01 136 VAL S CA 1
ATOM 10710 C C . VAL C 3 136 ? 176.523 164.519 115.795 1.00 12.01 136 VAL S C 1
ATOM 10711 O O . VAL C 3 136 ? 175.428 164.720 115.196 1.00 16.00 136 VAL S O 1
ATOM 10715 N N . GLN C 3 137 ? 177.361 165.418 116.218 1.00 14.01 137 GLN S N 1
ATOM 10716 C CA . GLN C 3 137 ? 177.321 166.791 116.178 1.00 12.01 137 GLN S CA 1
ATOM 10717 C C . GLN C 3 137 ? 177.123 167.540 114.940 1.00 12.01 137 GLN S C 1
ATOM 10718 O O . GLN C 3 137 ? 177.552 167.396 113.849 1.00 16.00 137 GLN S O 1
ATOM 10724 N N . GLY C 3 138 ? 176.234 168.476 115.318 1.00 14.01 138 GLY S N 1
ATOM 10725 C CA . GLY C 3 138 ? 175.468 169.471 114.542 1.00 12.01 138 GLY S CA 1
ATOM 10726 C C . GLY C 3 138 ? 174.258 168.742 113.895 1.00 12.01 138 GLY S C 1
ATOM 10727 O O . GLY C 3 138 ? 173.563 169.274 112.962 1.00 16.00 138 GLY S O 1
ATOM 10728 N N . GLY C 3 139 ? 174.192 167.380 114.370 1.00 14.01 139 GLY S N 1
ATOM 10729 C CA . GLY C 3 139 ? 173.275 166.250 114.090 1.00 12.01 139 GLY S CA 1
ATOM 10730 C C . GLY C 3 139 ? 174.102 165.549 113.174 1.00 12.01 139 GLY S C 1
ATOM 10731 O O . GLY C 3 139 ? 173.709 164.665 112.357 1.00 16.00 139 GLY S O 1
ATOM 10732 N N . MET C 3 140 ? 175.343 166.008 113.257 1.00 14.01 140 MET S N 1
ATOM 10733 C CA . MET C 3 140 ? 175.894 165.486 112.189 1.00 12.01 140 MET S CA 1
ATOM 10734 C C . MET C 3 140 ? 177.078 164.579 112.415 1.00 12.01 140 MET S C 1
ATOM 10735 O O . MET C 3 140 ? 178.012 164.766 113.237 1.00 16.00 140 MET S O 1
ATOM 10740 N N . VAL C 3 141 ? 177.148 163.582 111.660 1.00 14.01 141 VAL S N 1
ATOM 10741 C CA . VAL C 3 141 ? 178.342 162.850 111.841 1.00 12.01 141 VAL S CA 1
ATOM 10742 C C . VAL C 3 141 ? 179.091 163.482 110.824 1.00 12.01 141 VAL S C 1
ATOM 10743 O O . VAL C 3 141 ? 178.832 163.396 109.609 1.00 16.00 141 VAL S O 1
ATOM 10747 N N . ILE C 3 142 ? 180.139 163.962 111.339 1.00 14.01 142 ILE S N 1
ATOM 10748 C CA . ILE C 3 142 ? 180.922 164.812 110.357 1.00 12.01 142 ILE S CA 1
ATOM 10749 C C . ILE C 3 142 ? 182.120 164.238 109.849 1.00 12.01 142 ILE S C 1
ATOM 10750 O O . ILE C 3 142 ? 182.765 164.789 108.931 1.00 16.00 142 ILE S O 1
ATOM 10755 N N . GLU C 3 143 ? 182.438 163.125 110.421 1.00 14.01 143 GLU S N 1
ATOM 10756 C CA . GLU C 3 143 ? 183.540 162.468 109.891 1.00 12.01 143 GLU S CA 1
ATOM 10757 C C . GLU C 3 143 ? 182.943 161.321 110.320 1.00 12.01 143 GLU S C 1
ATOM 10758 O O . GLU C 3 143 ? 182.526 161.073 111.458 1.00 16.00 143 GLU S O 1
ATOM 10764 N N . THR C 3 144 ? 182.853 160.681 109.286 1.00 14.01 144 THR S N 1
ATOM 10765 C CA . THR C 3 144 ? 182.394 159.494 109.079 1.00 12.01 144 THR S CA 1
ATOM 10766 C C . THR C 3 144 ? 183.435 158.520 108.801 1.00 12.01 144 THR S C 1
ATOM 10767 O O . THR C 3 144 ? 183.440 157.332 109.111 1.00 16.00 144 THR S O 1
ATOM 10771 N N . ASN C 3 145 ? 184.410 159.019 108.312 1.00 14.01 145 ASN S N 1
ATOM 10772 C CA . ASN C 3 145 ? 185.410 158.196 107.864 1.00 12.01 145 ASN S CA 1
ATOM 10773 C C . ASN C 3 145 ? 186.028 157.562 109.086 1.00 12.01 145 ASN S C 1
ATOM 10774 O O . ASN C 3 145 ? 186.574 158.396 109.826 1.00 16.00 145 ASN S O 1
ATOM 10779 N N . VAL C 3 146 ? 186.047 156.237 109.063 1.00 14.01 146 VAL S N 1
ATOM 10780 C CA . VAL C 3 146 ? 186.664 155.382 110.081 1.00 12.01 146 VAL S CA 1
ATOM 10781 C C . VAL C 3 146 ? 188.097 155.790 110.206 1.00 12.01 146 VAL S C 1
ATOM 10782 O O . VAL C 3 146 ? 188.484 155.580 111.361 1.00 16.00 146 VAL S O 1
ATOM 10786 N N . ASN C 3 147 ? 188.799 156.380 109.215 1.00 14.01 147 ASN S N 1
ATOM 10787 C CA . ASN C 3 147 ? 190.231 156.632 109.472 1.00 12.01 147 ASN S CA 1
ATOM 10788 C C . ASN C 3 147 ? 190.438 157.806 110.386 1.00 12.01 147 ASN S C 1
ATOM 10789 O O . ASN C 3 147 ? 191.502 157.759 111.031 1.00 16.00 147 ASN S O 1
ATOM 10794 N N . ARG C 3 148 ? 189.524 158.840 110.275 1.00 14.01 148 ARG S N 1
ATOM 10795 C CA . ARG C 3 148 ? 189.648 160.081 110.974 1.00 12.01 148 ARG S CA 1
ATOM 10796 C C . ARG C 3 148 ? 189.297 159.944 112.353 1.00 12.01 148 ARG S C 1
ATOM 10797 O O . ARG C 3 148 ? 190.152 160.419 113.136 1.00 16.00 148 ARG S O 1
ATOM 10805 N N . ILE C 3 149 ? 188.250 159.067 112.492 1.00 14.01 149 ILE S N 1
ATOM 10806 C CA . ILE C 3 149 ? 187.650 158.804 113.840 1.00 12.01 149 ILE S CA 1
ATOM 10807 C C . ILE C 3 149 ? 188.657 158.276 114.736 1.00 12.01 149 ILE S C 1
ATOM 10808 O O . ILE C 3 149 ? 188.647 158.780 115.862 1.00 16.00 149 ILE S O 1
ATOM 10813 N N . VAL C 3 150 ? 189.551 157.436 114.092 1.00 14.01 150 VAL S N 1
ATOM 10814 C CA . VAL C 3 150 ? 190.592 156.724 114.761 1.00 12.01 150 VAL S CA 1
ATOM 10815 C C . VAL C 3 150 ? 191.577 157.693 115.181 1.00 12.01 150 VAL S C 1
ATOM 10816 O O . VAL C 3 150 ? 191.920 157.413 116.314 1.00 16.00 150 VAL S O 1
ATOM 10820 N N . ALA C 3 151 ? 191.819 158.772 114.356 1.00 14.01 151 ALA S N 1
ATOM 10821 C CA . ALA C 3 151 ? 192.837 159.732 114.689 1.00 12.01 151 ALA S CA 1
ATOM 10822 C C . ALA C 3 151 ? 192.351 160.624 115.714 1.00 12.01 151 ALA S C 1
ATOM 10823 O O . ALA C 3 151 ? 193.113 160.686 116.652 1.00 16.00 151 ALA S O 1
ATOM 10825 N N . SER C 3 152 ? 191.036 161.053 115.564 1.00 14.01 152 SER S N 1
ATOM 10826 C CA . SER C 3 152 ? 190.486 162.098 116.365 1.00 12.01 152 SER S CA 1
ATOM 10827 C C . SER C 3 152 ? 190.609 161.731 117.767 1.00 12.01 152 SER S C 1
ATOM 10828 O O . SER C 3 152 ? 190.938 162.699 118.478 1.00 16.00 152 SER S O 1
ATOM 10831 N N . VAL C 3 153 ? 190.548 160.403 118.014 1.00 14.01 153 VAL S N 1
ATOM 10832 C CA . VAL C 3 153 ? 190.583 159.812 119.320 1.00 12.01 153 VAL S CA 1
ATOM 10833 C C . VAL C 3 153 ? 191.922 160.042 119.882 1.00 12.01 153 VAL S C 1
ATOM 10834 O O . VAL C 3 153 ? 191.819 160.270 121.089 1.00 16.00 153 VAL S O 1
ATOM 10838 N N . ASP C 3 154 ? 192.923 160.114 118.988 1.00 14.01 154 ASP S N 1
ATOM 10839 C CA . ASP C 3 154 ? 194.237 160.317 119.439 1.00 12.01 154 ASP S CA 1
ATOM 10840 C C . ASP C 3 154 ? 194.437 161.717 119.697 1.00 12.01 154 ASP S C 1
ATOM 10841 O O . ASP C 3 154 ? 195.179 161.847 120.672 1.00 16.00 154 ASP S O 1
ATOM 10846 N N . GLU C 3 155 ? 193.655 162.604 119.017 1.00 14.01 155 GLU S N 1
ATOM 10847 C CA . GLU C 3 155 ? 193.871 163.970 119.225 1.00 12.01 155 GLU S CA 1
ATOM 10848 C C . GLU C 3 155 ? 193.412 164.319 120.559 1.00 12.01 155 GLU S C 1
ATOM 10849 O O . GLU C 3 155 ? 194.164 165.152 121.068 1.00 16.00 155 GLU S O 1
ATOM 10855 N N . LEU C 3 156 ? 192.465 163.563 121.067 1.00 14.01 156 LEU S N 1
ATOM 10856 C CA . LEU C 3 156 ? 191.877 163.925 122.321 1.00 12.01 156 LEU S CA 1
ATOM 10857 C C . LEU C 3 156 ? 192.649 163.450 123.411 1.00 12.01 156 LEU S C 1
ATOM 10858 O O . LEU C 3 156 ? 192.625 164.229 124.367 1.00 16.00 156 LEU S O 1
ATOM 10863 N N . ASN C 3 157 ? 193.355 162.309 123.122 1.00 14.01 157 ASN S N 1
ATOM 10864 C CA . ASN C 3 157 ? 194.186 161.670 124.123 1.00 12.01 157 ASN S CA 1
ATOM 10865 C C . ASN C 3 157 ? 195.326 162.479 124.392 1.00 12.01 157 ASN S C 1
ATOM 10866 O O . ASN C 3 157 ? 195.774 162.205 125.505 1.00 16.00 157 ASN S O 1
ATOM 10871 N N . LYS C 3 158 ? 195.609 163.479 123.462 1.00 14.01 158 LYS S N 1
ATOM 10872 C CA . LYS C 3 158 ? 196.798 164.257 123.607 1.00 12.01 158 LYS S CA 1
ATOM 10873 C C . LYS C 3 158 ? 196.574 165.268 124.513 1.00 12.01 158 LYS S C 1
ATOM 10874 O O . LYS C 3 158 ? 197.648 165.601 125.004 1.00 16.00 158 LYS S O 1
ATOM 10880 N N . ALA C 3 159 ? 195.222 165.609 124.716 1.00 14.01 159 ALA S N 1
ATOM 10881 C CA . ALA C 3 159 ? 194.960 166.669 125.607 1.00 12.01 159 ALA S CA 1
ATOM 10882 C C . ALA C 3 159 ? 194.970 166.193 126.968 1.00 12.01 159 ALA S C 1
ATOM 10883 O O . ALA C 3 159 ? 195.852 166.758 127.649 1.00 16.00 159 ALA S O 1
ATOM 10885 N N . ALA C 3 160 ? 194.253 165.005 127.159 1.00 14.01 160 ALA S N 1
ATOM 10886 C CA . ALA C 3 160 ? 194.093 164.526 128.476 1.00 12.01 160 ALA S CA 1
ATOM 10887 C C . ALA C 3 160 ? 195.426 164.220 129.010 1.00 12.01 160 ALA S C 1
ATOM 10888 O O . ALA C 3 160 ? 195.567 164.087 130.208 1.00 16.00 160 ALA S O 1
ATOM 10890 N N . GLU C 3 161 ? 196.454 164.217 128.176 1.00 14.01 161 GLU S N 1
ATOM 10891 C CA . GLU C 3 161 ? 197.672 163.823 128.727 1.00 12.01 161 GLU S CA 1
ATOM 10892 C C . GLU C 3 161 ? 198.404 164.951 129.369 1.00 12.01 161 GLU S C 1
ATOM 10893 O O . GLU C 3 161 ? 198.777 165.092 130.555 1.00 16.00 161 GLU S O 1
ATOM 10899 N N . SER C 3 162 ? 197.914 166.090 128.953 1.00 14.01 162 SER S N 1
ATOM 10900 C CA . SER C 3 162 ? 198.622 167.218 129.420 1.00 12.01 162 SER S CA 1
ATOM 10901 C C . SER C 3 162 ? 198.125 167.683 130.798 1.00 12.01 162 SER S C 1
ATOM 10902 O O . SER C 3 162 ? 198.860 168.208 131.619 1.00 16.00 162 SER S O 1
ATOM 10905 N N . THR C 3 163 ? 196.921 167.232 131.113 1.00 14.01 163 THR S N 1
ATOM 10906 C CA . THR C 3 163 ? 196.203 167.537 132.378 1.00 12.01 163 THR S CA 1
ATOM 10907 C C . THR C 3 163 ? 196.417 166.308 133.713 1.00 12.01 163 THR S C 1
ATOM 10908 O O . THR C 3 163 ? 196.450 166.746 134.902 1.00 16.00 163 THR S O 1
ATOM 10912 N N . ASP C 3 164 ? 196.658 164.951 133.413 1.00 14.01 164 ASP S N 1
ATOM 10913 C CA . ASP C 3 164 ? 196.457 163.469 133.790 1.00 12.01 164 ASP S CA 1
ATOM 10914 C C . ASP C 3 164 ? 196.294 163.468 135.287 1.00 12.01 164 ASP S C 1
ATOM 10915 O O . ASP C 3 164 ? 195.652 162.535 135.795 1.00 16.00 164 ASP S O 1
ATOM 10920 N N . SER C 3 165 ? 196.717 164.322 136.132 1.00 14.01 165 SER S N 1
ATOM 10921 C CA . SER C 3 165 ? 196.002 163.774 137.268 1.00 12.01 165 SER S CA 1
ATOM 10922 C C . SER C 3 165 ? 194.551 164.257 137.209 1.00 12.01 165 SER S C 1
ATOM 10923 O O . SER C 3 165 ? 193.700 163.526 137.750 1.00 16.00 165 SER S O 1
ATOM 10926 N N . LYS C 3 166 ? 194.198 165.475 136.578 1.00 14.01 166 LYS S N 1
ATOM 10927 C CA . LYS C 3 166 ? 192.752 165.638 136.796 1.00 12.01 166 LYS S CA 1
ATOM 10928 C C . LYS C 3 166 ? 191.909 164.614 136.178 1.00 12.01 166 LYS S C 1
ATOM 10929 O O . LYS C 3 166 ? 190.905 164.264 136.649 1.00 16.00 166 LYS S O 1
ATOM 10935 N N . ILE C 3 167 ? 192.636 164.011 135.161 1.00 14.01 167 ILE S N 1
ATOM 10936 C CA . ILE C 3 167 ? 192.203 162.843 134.292 1.00 12.01 167 ILE S CA 1
ATOM 10937 C C . ILE C 3 167 ? 192.253 161.373 134.552 1.00 12.01 167 ILE S C 1
ATOM 10938 O O . ILE C 3 167 ? 191.338 160.657 134.349 1.00 16.00 167 ILE S O 1
ATOM 10943 N N . GLY C 3 168 ? 193.586 160.921 134.982 1.00 14.01 168 GLY S N 1
ATOM 10944 C CA . GLY C 3 168 ? 193.699 159.527 134.440 1.00 12.01 168 GLY S CA 1
ATOM 10945 C C . GLY C 3 168 ? 193.106 158.105 134.516 1.00 12.01 168 GLY S C 1
ATOM 10946 O O . GLY C 3 168 ? 192.992 157.455 133.450 1.00 16.00 168 GLY S O 1
ATOM 10947 N N . MET D 4 1 ? 145.423 115.376 142.009 1.00 14.01 1 MET M N 1
ATOM 10948 C CA . MET D 4 1 ? 145.437 116.880 141.819 1.00 12.01 1 MET M CA 1
ATOM 10949 C C . MET D 4 1 ? 146.631 117.625 142.334 1.00 12.01 1 MET M C 1
ATOM 10950 O O . MET D 4 1 ? 147.286 117.091 143.221 1.00 16.00 1 MET M O 1
ATOM 10955 N N . TYR D 4 2 ? 147.022 118.803 141.727 1.00 14.01 2 TYR M N 1
ATOM 10956 C CA . TYR D 4 2 ? 148.210 119.292 142.394 1.00 12.01 2 TYR M CA 1
ATOM 10957 C C . TYR D 4 2 ? 147.957 120.572 143.146 1.00 12.01 2 TYR M C 1
ATOM 10958 O O . TYR D 4 2 ? 146.959 121.253 142.908 1.00 16.00 2 TYR M O 1
ATOM 10967 N N . LEU D 4 3 ? 148.868 120.897 144.060 1.00 14.01 3 LEU M N 1
ATOM 10968 C CA . LEU D 4 3 ? 148.704 122.092 144.776 1.00 12.01 3 LEU M CA 1
ATOM 10969 C C . LEU D 4 3 ? 150.024 122.836 144.849 1.00 12.01 3 LEU M C 1
ATOM 10970 O O . LEU D 4 3 ? 151.121 122.516 145.153 1.00 16.00 3 LEU M O 1
ATOM 10975 N N . SER D 4 4 ? 150.033 123.901 144.695 1.00 14.01 4 SER M N 1
ATOM 10976 C CA . SER D 4 4 ? 151.367 124.505 144.879 1.00 12.01 4 SER M CA 1
ATOM 10977 C C . SER D 4 4 ? 151.302 125.712 145.843 1.00 12.01 4 SER M C 1
ATOM 10978 O O . SER D 4 4 ? 150.391 126.467 146.224 1.00 16.00 4 SER M O 1
ATOM 10981 N N . PHE D 4 5 ? 152.483 125.959 146.332 1.00 14.01 5 PHE M N 1
ATOM 10982 C CA . PHE D 4 5 ? 152.435 126.989 147.236 1.00 12.01 5 PHE M CA 1
ATOM 10983 C C . PHE D 4 5 ? 153.582 127.847 147.018 1.00 12.01 5 PHE M C 1
ATOM 10984 O O . PHE D 4 5 ? 154.740 127.658 146.868 1.00 16.00 5 PHE M O 1
ATOM 10992 N N . TYR D 4 6 ? 153.344 129.059 146.984 1.00 14.01 6 TYR M N 1
ATOM 10993 C CA . TYR D 4 6 ? 154.488 129.877 146.806 1.00 12.01 6 TYR M CA 1
ATOM 10994 C C . TYR D 4 6 ? 154.450 131.036 147.967 1.00 12.01 6 TYR M C 1
ATOM 10995 O O . TYR D 4 6 ? 153.555 131.559 148.559 1.00 16.00 6 TYR M O 1
ATOM 11004 N N . ILE D 4 7 ? 155.453 131.638 148.215 1.00 14.01 7 ILE M N 1
ATOM 11005 C CA . ILE D 4 7 ? 155.484 132.688 149.156 1.00 12.01 7 ILE M CA 1
ATOM 11006 C C . ILE D 4 7 ? 156.076 133.813 148.518 1.00 12.01 7 ILE M C 1
ATOM 11007 O O . ILE D 4 7 ? 156.786 133.432 147.635 1.00 16.00 7 ILE M O 1
ATOM 11012 N N . THR D 4 8 ? 155.746 135.111 148.823 1.00 14.01 8 THR M N 1
ATOM 11013 C CA . THR D 4 8 ? 156.282 136.222 148.096 1.00 12.01 8 THR M CA 1
ATOM 11014 C C . THR D 4 8 ? 156.313 137.196 149.136 1.00 12.01 8 THR M C 1
ATOM 11015 O O . THR D 4 8 ? 156.235 136.716 150.321 1.00 16.00 8 THR M O 1
ATOM 11019 N N . ASP D 4 9 ? 157.188 138.236 148.835 1.00 14.01 9 ASP M N 1
ATOM 11020 C CA . ASP D 4 9 ? 157.357 139.394 149.705 1.00 12.01 9 ASP M CA 1
ATOM 11021 C C . ASP D 4 9 ? 156.271 140.468 149.258 1.00 12.01 9 ASP M C 1
ATOM 11022 O O . ASP D 4 9 ? 155.700 140.387 148.150 1.00 16.00 9 ASP M O 1
ATOM 11027 N N . THR D 4 10 ? 156.275 141.537 150.008 1.00 14.01 10 THR M N 1
ATOM 11028 C CA . THR D 4 10 ? 155.390 142.586 149.748 1.00 12.01 10 THR M CA 1
ATOM 11029 C C . THR D 4 10 ? 155.617 143.323 148.473 1.00 12.01 10 THR M C 1
ATOM 11030 O O . THR D 4 10 ? 154.720 143.968 147.946 1.00 16.00 10 THR M O 1
ATOM 11034 N N . LYS D 4 11 ? 156.851 143.233 147.984 1.00 14.01 11 LYS M N 1
ATOM 11035 C CA . LYS D 4 11 ? 157.303 143.943 146.757 1.00 12.01 11 LYS M CA 1
ATOM 11036 C C . LYS D 4 11 ? 157.129 143.082 145.470 1.00 12.01 11 LYS M C 1
ATOM 11037 O O . LYS D 4 11 ? 157.379 143.555 144.339 1.00 16.00 11 LYS M O 1
ATOM 11043 N N . ASN D 4 12 ? 156.564 141.832 145.675 1.00 14.01 12 ASN M N 1
ATOM 11044 C CA . ASN D 4 12 ? 156.098 140.762 144.769 1.00 12.01 12 ASN M CA 1
ATOM 11045 C C . ASN D 4 12 ? 157.177 139.791 144.413 1.00 12.01 12 ASN M C 1
ATOM 11046 O O . ASN D 4 12 ? 157.024 139.011 143.443 1.00 16.00 12 ASN M O 1
ATOM 11051 N N . LYS D 4 13 ? 158.229 139.772 145.256 1.00 14.01 13 LYS M N 1
ATOM 11052 C CA . LYS D 4 13 ? 159.247 138.919 144.880 1.00 12.01 13 LYS M CA 1
ATOM 11053 C C . LYS D 4 13 ? 158.896 137.511 145.465 1.00 12.01 13 LYS M C 1
ATOM 11054 O O . LYS D 4 13 ? 158.594 137.441 146.647 1.00 16.00 13 LYS M O 1
ATOM 11060 N N . LEU D 4 14 ? 158.951 136.444 144.706 1.00 14.01 14 LEU M N 1
ATOM 11061 C CA . LEU D 4 14 ? 158.673 135.056 145.093 1.00 12.01 14 LEU M CA 1
ATOM 11062 C C . LEU D 4 14 ? 159.729 134.658 146.157 1.00 12.01 14 LEU M C 1
ATOM 11063 O O . LEU D 4 14 ? 160.921 135.053 146.019 1.00 16.00 14 LEU M O 1
ATOM 11068 N N . ILE D 4 15 ? 159.420 133.999 147.156 1.00 14.01 15 ILE M N 1
ATOM 11069 C CA . ILE D 4 15 ? 160.342 133.753 148.221 1.00 12.01 15 ILE M CA 1
ATOM 11070 C C . ILE D 4 15 ? 160.324 132.229 148.306 1.00 12.01 15 ILE M C 1
ATOM 11071 O O . ILE D 4 15 ? 161.364 131.624 148.632 1.00 16.00 15 ILE M O 1
ATOM 11076 N N . PHE D 4 16 ? 159.198 131.586 147.978 1.00 14.01 16 PHE M N 1
ATOM 11077 C CA . PHE D 4 16 ? 159.193 130.116 148.110 1.00 12.01 16 PHE M CA 1
ATOM 11078 C C . PHE D 4 16 ? 158.023 129.521 147.218 1.00 12.01 16 PHE M C 1
ATOM 11079 O O . PHE D 4 16 ? 156.980 129.954 146.842 1.00 16.00 16 PHE M O 1
ATOM 11087 N N . GLN D 4 17 ? 158.302 128.395 146.769 1.00 14.01 17 GLN M N 1
ATOM 11088 C CA . GLN D 4 17 ? 157.326 127.781 145.966 1.00 12.01 17 GLN M CA 1
ATOM 11089 C C . GLN D 4 17 ? 157.347 126.375 146.348 1.00 12.01 17 GLN M C 1
ATOM 11090 O O . GLN D 4 17 ? 158.375 125.757 146.601 1.00 16.00 17 GLN M O 1
ATOM 11096 N N . TYR D 4 18 ? 156.156 125.813 146.213 1.00 14.01 18 TYR M N 1
ATOM 11097 C CA . TYR D 4 18 ? 156.135 124.485 146.401 1.00 12.01 18 TYR M CA 1
ATOM 11098 C C . TYR D 4 18 ? 155.084 123.799 145.587 1.00 12.01 18 TYR M C 1
ATOM 11099 O O . TYR D 4 18 ? 154.050 124.185 145.132 1.00 16.00 18 TYR M O 1
ATOM 11108 N N . LEU D 4 19 ? 155.406 122.625 145.246 1.00 14.01 19 LEU M N 1
ATOM 11109 C CA . LEU D 4 19 ? 154.407 121.900 144.597 1.00 12.01 19 LEU M CA 1
ATOM 11110 C C . LEU D 4 19 ? 153.990 120.602 145.259 1.00 12.01 19 LEU M C 1
ATOM 11111 O O . LEU D 4 19 ? 154.792 120.001 145.972 1.00 16.00 19 LEU M O 1
ATOM 11116 N N . LEU D 4 20 ? 152.787 120.122 145.060 1.00 14.01 20 LEU M N 1
ATOM 11117 C CA . LEU D 4 20 ? 152.546 118.952 145.735 1.00 12.01 20 LEU M CA 1
ATOM 11118 C C . LEU D 4 20 ? 151.821 118.068 144.896 1.00 12.01 20 LEU M C 1
ATOM 11119 O O . LEU D 4 20 ? 150.802 118.260 144.219 1.00 16.00 20 LEU M O 1
ATOM 11124 N N . GLY D 4 21 ? 152.331 117.059 144.794 1.00 14.01 21 GLY M N 1
ATOM 11125 C CA . GLY D 4 21 ? 151.623 116.134 144.172 1.00 12.01 21 GLY M CA 1
ATOM 11126 C C . GLY D 4 21 ? 151.915 116.604 142.816 1.00 12.01 21 GLY M C 1
ATOM 11127 O O . GLY D 4 21 ? 152.324 117.778 142.594 1.00 16.00 21 GLY M O 1
ATOM 11128 N N . ALA D 4 22 ? 151.454 115.840 142.121 1.00 14.01 22 ALA M N 1
ATOM 11129 C CA . ALA D 4 22 ? 150.943 115.320 140.996 1.00 12.01 22 ALA M CA 1
ATOM 11130 C C . ALA D 4 22 ? 151.646 115.647 139.706 1.00 12.01 22 ALA M C 1
ATOM 11131 O O . ALA D 4 22 ? 152.856 115.405 139.538 1.00 16.00 22 ALA M O 1
ATOM 11133 N N . THR D 4 23 ? 150.840 116.391 138.818 1.00 14.01 23 THR M N 1
ATOM 11134 C CA . THR D 4 23 ? 151.141 116.731 137.440 1.00 12.01 23 THR M CA 1
ATOM 11135 C C . THR D 4 23 ? 151.105 118.061 138.009 1.00 12.01 23 THR M C 1
ATOM 11136 O O . THR D 4 23 ? 150.264 118.379 138.856 1.00 16.00 23 THR M O 1
ATOM 11140 N N . ALA D 4 24 ? 151.988 118.763 137.622 1.00 14.01 24 ALA M N 1
ATOM 11141 C CA . ALA D 4 24 ? 152.081 120.085 137.871 1.00 12.01 24 ALA M CA 1
ATOM 11142 C C . ALA D 4 24 ? 152.962 120.784 136.844 1.00 12.01 24 ALA M C 1
ATOM 11143 O O . ALA D 4 24 ? 154.057 120.386 136.495 1.00 16.00 24 ALA M O 1
ATOM 11145 N N . PRO D 4 25 ? 152.357 121.842 136.301 1.00 14.01 25 PRO M N 1
ATOM 11146 C CA . PRO D 4 25 ? 153.240 122.472 135.440 1.00 12.01 25 PRO M CA 1
ATOM 11147 C C . PRO D 4 25 ? 154.120 122.967 136.403 1.00 12.01 25 PRO M C 1
ATOM 11148 O O . PRO D 4 25 ? 153.813 123.098 137.600 1.00 16.00 25 PRO M O 1
ATOM 11152 N N . PRO D 4 39 ? 149.486 141.292 138.215 1.00 14.01 39 PRO M N 1
ATOM 11153 C CA . PRO D 4 39 ? 150.352 142.350 138.711 1.00 12.01 39 PRO M CA 1
ATOM 11154 C C . PRO D 4 39 ? 149.687 143.337 139.525 1.00 12.01 39 PRO M C 1
ATOM 11155 O O . PRO D 4 39 ? 150.471 143.780 140.389 1.00 16.00 39 PRO M O 1
ATOM 11159 N N . GLN D 4 40 ? 148.415 143.619 139.274 1.00 14.01 40 GLN M N 1
ATOM 11160 C CA . GLN D 4 40 ? 147.833 144.501 140.183 1.00 12.01 40 GLN M CA 1
ATOM 11161 C C . GLN D 4 40 ? 147.760 143.963 141.599 1.00 12.01 40 GLN M C 1
ATOM 11162 O O . GLN D 4 40 ? 147.501 144.825 142.382 1.00 16.00 40 GLN M O 1
ATOM 11168 N N . LEU D 4 41 ? 147.382 142.597 141.757 1.00 14.01 41 LEU M N 1
ATOM 11169 C CA . LEU D 4 41 ? 147.101 142.112 143.156 1.00 12.01 41 LEU M CA 1
ATOM 11170 C C . LEU D 4 41 ? 148.207 141.990 143.813 1.00 12.01 41 LEU M C 1
ATOM 11171 O O . LEU D 4 41 ? 148.017 142.130 144.966 1.00 16.00 41 LEU M O 1
ATOM 11176 N N . LEU D 4 42 ? 149.327 141.628 142.946 1.00 14.01 42 LEU M N 1
ATOM 11177 C CA . LEU D 4 42 ? 150.632 141.681 143.664 1.00 12.01 42 LEU M CA 1
ATOM 11178 C C . LEU D 4 42 ? 150.939 143.092 144.212 1.00 12.01 42 LEU M C 1
ATOM 11179 O O . LEU D 4 42 ? 151.456 143.112 145.340 1.00 16.00 42 LEU M O 1
ATOM 11184 N N . GLU D 4 43 ? 150.487 144.163 143.475 1.00 14.01 43 GLU M N 1
ATOM 11185 C CA . GLU D 4 43 ? 150.814 145.407 144.012 1.00 12.01 43 GLU M CA 1
ATOM 11186 C C . GLU D 4 43 ? 149.898 145.784 145.079 1.00 12.01 43 GLU M C 1
ATOM 11187 O O . GLU D 4 43 ? 150.330 146.238 146.132 1.00 16.00 43 GLU M O 1
ATOM 11193 N N . ASP D 4 44 ? 148.552 145.583 144.797 1.00 14.01 44 ASP M N 1
ATOM 11194 C CA . ASP D 4 44 ? 147.691 146.133 145.707 1.00 12.01 44 ASP M CA 1
ATOM 11195 C C . ASP D 4 44 ? 148.263 145.755 147.052 1.00 12.01 44 ASP M C 1
ATOM 11196 O O . ASP D 4 44 ? 147.955 146.490 147.965 1.00 16.00 44 ASP M O 1
ATOM 11201 N N . SER D 4 45 ? 149.268 144.626 147.127 1.00 14.01 45 SER M N 1
ATOM 11202 C CA . SER D 4 45 ? 149.580 143.805 148.367 1.00 12.01 45 SER M CA 1
ATOM 11203 C C . SER D 4 45 ? 150.407 144.989 149.297 1.00 12.01 45 SER M C 1
ATOM 11204 O O . SER D 4 45 ? 150.860 144.734 150.406 1.00 16.00 45 SER M O 1
ATOM 11207 N N . SER D 4 46 ? 150.307 146.276 148.806 1.00 14.01 46 SER M N 1
ATOM 11208 C CA . SER D 4 46 ? 150.424 146.502 150.156 1.00 12.01 46 SER M CA 1
ATOM 11209 C C . SER D 4 46 ? 148.973 146.098 150.598 1.00 12.01 46 SER M C 1
ATOM 11210 O O . SER D 4 46 ? 148.759 145.957 151.780 1.00 16.00 46 SER M O 1
ATOM 11213 N N . SER D 4 47 ? 147.938 145.782 149.837 1.00 14.01 47 SER M N 1
ATOM 11214 C CA . SER D 4 47 ? 146.926 145.785 150.983 1.00 12.01 47 SER M CA 1
ATOM 11215 C C . SER D 4 47 ? 147.266 144.409 151.368 1.00 12.01 47 SER M C 1
ATOM 11216 O O . SER D 4 47 ? 147.134 143.444 150.654 1.00 16.00 47 SER M O 1
ATOM 11219 N N . ASP D 4 48 ? 147.313 144.331 152.637 1.00 14.01 48 ASP M N 1
ATOM 11220 C CA . ASP D 4 48 ? 147.826 143.233 153.322 1.00 12.01 48 ASP M CA 1
ATOM 11221 C C . ASP D 4 48 ? 147.211 141.970 152.978 1.00 12.01 48 ASP M C 1
ATOM 11222 O O . ASP D 4 48 ? 147.560 140.913 153.514 1.00 16.00 48 ASP M O 1
ATOM 11227 N N . ASP D 4 49 ? 146.232 142.068 152.097 1.00 14.01 49 ASP M N 1
ATOM 11228 C CA . ASP D 4 49 ? 145.401 140.927 151.829 1.00 12.01 49 ASP M CA 1
ATOM 11229 C C . ASP D 4 49 ? 145.580 140.400 150.387 1.00 12.01 49 ASP M C 1
ATOM 11230 O O . ASP D 4 49 ? 145.490 139.221 150.207 1.00 16.00 49 ASP M O 1
ATOM 11235 N N . TYR D 4 50 ? 145.809 141.226 149.433 1.00 14.01 50 TYR M N 1
ATOM 11236 C CA . TYR D 4 50 ? 145.663 141.052 147.980 1.00 12.01 50 TYR M CA 1
ATOM 11237 C C . TYR D 4 50 ? 146.052 140.080 146.752 1.00 12.01 50 TYR M C 1
ATOM 11238 O O . TYR D 4 50 ? 145.096 139.812 145.960 1.00 16.00 50 TYR M O 1
ATOM 11247 N N . LEU D 4 51 ? 147.041 139.404 146.638 1.00 14.01 51 LEU M N 1
ATOM 11248 C CA . LEU D 4 51 ? 147.161 138.405 145.444 1.00 12.01 51 LEU M CA 1
ATOM 11249 C C . LEU D 4 51 ? 146.404 137.272 144.590 1.00 12.01 51 LEU M C 1
ATOM 11250 O O . LEU D 4 51 ? 146.841 136.147 144.366 1.00 16.00 51 LEU M O 1
ATOM 11255 N N . ASP D 4 52 ? 145.461 137.581 143.829 1.00 14.01 52 ASP M N 1
ATOM 11256 C CA . ASP D 4 52 ? 144.531 136.367 143.992 1.00 12.01 52 ASP M CA 1
ATOM 11257 C C . ASP D 4 52 ? 144.041 135.087 143.219 1.00 12.01 52 ASP M C 1
ATOM 11258 O O . ASP D 4 52 ? 143.577 134.097 143.789 1.00 16.00 52 ASP M O 1
ATOM 11263 N N . HIS D 4 53 ? 143.996 135.092 142.075 1.00 14.01 53 HIS M N 1
ATOM 11264 C CA . HIS D 4 53 ? 143.932 133.714 141.483 1.00 12.01 53 HIS M CA 1
ATOM 11265 C C . HIS D 4 53 ? 144.448 133.724 140.065 1.00 12.01 53 HIS M C 1
ATOM 11266 O O . HIS D 4 53 ? 144.138 134.706 139.462 1.00 16.00 53 HIS M O 1
ATOM 11273 N N . SER D 4 54 ? 145.198 132.965 139.365 1.00 14.01 54 SER M N 1
ATOM 11274 C CA . SER D 4 54 ? 145.587 133.181 137.887 1.00 12.01 54 SER M CA 1
ATOM 11275 C C . SER D 4 54 ? 145.409 132.658 136.525 1.00 12.01 54 SER M C 1
ATOM 11276 O O . SER D 4 54 ? 146.229 132.989 135.591 1.00 16.00 54 SER M O 1
ATOM 11279 N N . MET D 4 55 ? 144.515 131.734 136.694 1.00 14.01 55 MET M N 1
ATOM 11280 C CA . MET D 4 55 ? 143.851 130.830 135.985 1.00 12.01 55 MET M CA 1
ATOM 11281 C C . MET D 4 55 ? 145.018 130.059 135.160 1.00 12.01 55 MET M C 1
ATOM 11282 O O . MET D 4 55 ? 144.718 129.990 133.971 1.00 16.00 55 MET M O 1
ATOM 11287 N N . VAL D 4 56 ? 146.216 129.244 135.544 1.00 14.01 56 VAL M N 1
ATOM 11288 C CA . VAL D 4 56 ? 146.905 128.903 134.275 1.00 12.01 56 VAL M CA 1
ATOM 11289 C C . VAL D 4 56 ? 146.160 128.366 133.418 1.00 12.01 56 VAL M C 1
ATOM 11290 O O . VAL D 4 56 ? 146.100 129.058 132.420 1.00 16.00 56 VAL M O 1
ATOM 11294 N N . GLY D 4 57 ? 145.599 127.341 133.597 1.00 14.01 57 GLY M N 1
ATOM 11295 C CA . GLY D 4 57 ? 144.460 126.991 132.747 1.00 12.01 57 GLY M CA 1
ATOM 11296 C C . GLY D 4 57 ? 144.905 126.524 131.417 1.00 12.01 57 GLY M C 1
ATOM 11297 O O . GLY D 4 57 ? 146.107 126.539 131.139 1.00 16.00 57 GLY M O 1
ATOM 11298 N N . ARG D 4 58 ? 144.211 125.755 130.677 1.00 14.01 58 ARG M N 1
ATOM 11299 C CA . ARG D 4 58 ? 143.914 125.377 129.377 1.00 12.01 58 ARG M CA 1
ATOM 11300 C C . ARG D 4 58 ? 142.551 124.661 129.552 1.00 12.01 58 ARG M C 1
ATOM 11301 O O . ARG D 4 58 ? 141.919 124.937 130.566 1.00 16.00 58 ARG M O 1
ATOM 11309 N N . ASP D 4 59 ? 142.023 123.878 128.680 1.00 14.01 59 ASP M N 1
ATOM 11310 C CA . ASP D 4 59 ? 140.748 123.146 129.366 1.00 12.01 59 ASP M CA 1
ATOM 11311 C C . ASP D 4 59 ? 141.521 122.036 130.040 1.00 12.01 59 ASP M C 1
ATOM 11312 O O . ASP D 4 59 ? 140.832 121.544 130.926 1.00 16.00 59 ASP M O 1
ATOM 11317 N N . LEU D 4 60 ? 142.661 121.450 129.893 1.00 14.01 60 LEU M N 1
ATOM 11318 C CA . LEU D 4 60 ? 142.572 120.954 131.258 1.00 12.01 60 LEU M CA 1
ATOM 11319 C C . LEU D 4 60 ? 142.549 122.191 131.839 1.00 12.01 60 LEU M C 1
ATOM 11320 O O . LEU D 4 60 ? 143.329 123.088 131.454 1.00 16.00 60 LEU M O 1
ATOM 11325 N N . GLU D 4 61 ? 141.616 122.107 132.873 1.00 14.01 61 GLU M N 1
ATOM 11326 C CA . GLU D 4 61 ? 141.171 123.201 133.533 1.00 12.01 61 GLU M CA 1
ATOM 11327 C C . GLU D 4 61 ? 142.066 122.789 134.295 1.00 12.01 61 GLU M C 1
ATOM 11328 O O . GLU D 4 61 ? 142.041 121.621 134.713 1.00 16.00 61 GLU M O 1
ATOM 11334 N N . VAL D 4 62 ? 142.681 123.711 134.547 1.00 14.01 62 VAL M N 1
ATOM 11335 C CA . VAL D 4 62 ? 143.549 123.766 135.469 1.00 12.01 62 VAL M CA 1
ATOM 11336 C C . VAL D 4 62 ? 143.324 124.884 136.055 1.00 12.01 62 VAL M C 1
ATOM 11337 O O . VAL D 4 62 ? 143.313 125.847 135.334 1.00 16.00 62 VAL M O 1
ATOM 11341 N N . TYR D 4 63 ? 143.142 124.918 137.209 1.00 14.01 63 TYR M N 1
ATOM 11342 C CA . TYR D 4 63 ? 142.625 125.955 137.658 1.00 12.01 63 TYR M CA 1
ATOM 11343 C C . TYR D 4 63 ? 143.330 126.232 138.546 1.00 12.01 63 TYR M C 1
ATOM 11344 O O . TYR D 4 63 ? 143.870 125.417 139.296 1.00 16.00 63 TYR M O 1
ATOM 11353 N N . LYS D 4 64 ? 143.401 127.356 138.443 1.00 14.01 64 LYS M N 1
ATOM 11354 C CA . LYS D 4 64 ? 144.168 127.560 139.196 1.00 12.01 64 LYS M CA 1
ATOM 11355 C C . LYS D 4 64 ? 143.708 128.352 140.132 1.00 12.01 64 LYS M C 1
ATOM 11356 O O . LYS D 4 64 ? 142.655 128.971 140.019 1.00 16.00 64 LYS M O 1
ATOM 11362 N N . TYR D 4 65 ? 144.374 128.363 141.106 1.00 14.01 65 TYR M N 1
ATOM 11363 C CA . TYR D 4 65 ? 143.963 129.157 141.999 1.00 12.01 65 TYR M CA 1
ATOM 11364 C C . TYR D 4 65 ? 144.809 129.424 142.755 1.00 12.01 65 TYR M C 1
ATOM 11365 O O . TYR D 4 65 ? 145.593 128.496 143.095 1.00 16.00 65 TYR M O 1
ATOM 11374 N N . PHE D 4 66 ? 144.588 130.524 143.219 1.00 14.01 66 PHE M N 1
ATOM 11375 C CA . PHE D 4 66 ? 145.575 130.808 143.877 1.00 12.01 66 PHE M CA 1
ATOM 11376 C C . PHE D 4 66 ? 144.997 131.359 145.108 1.00 12.01 66 PHE M C 1
ATOM 11377 O O . PHE D 4 66 ? 143.809 131.593 145.289 1.00 16.00 66 PHE M O 1
ATOM 11385 N N . SER D 4 67 ? 145.899 131.627 145.886 1.00 14.01 67 SER M N 1
ATOM 11386 C CA . SER D 4 67 ? 145.591 132.334 147.039 1.00 12.01 67 SER M CA 1
ATOM 11387 C C . SER D 4 67 ? 146.824 132.856 147.527 1.00 12.01 67 SER M C 1
ATOM 11388 O O . SER D 4 67 ? 147.890 132.313 147.408 1.00 16.00 67 SER M O 1
ATOM 11391 N N . VAL D 4 68 ? 146.692 133.944 148.208 1.00 14.01 68 VAL M N 1
ATOM 11392 C CA . VAL D 4 68 ? 147.855 134.404 148.696 1.00 12.01 68 VAL M CA 1
ATOM 11393 C C . VAL D 4 68 ? 147.686 134.820 150.168 1.00 12.01 68 VAL M C 1
ATOM 11394 O O . VAL D 4 68 ? 146.588 135.230 150.535 1.00 16.00 68 VAL M O 1
ATOM 11398 N N . ILE D 4 69 ? 148.666 134.912 150.892 1.00 14.01 69 ILE M N 1
ATOM 11399 C CA . ILE D 4 69 ? 148.502 135.447 152.202 1.00 12.01 69 ILE M CA 1
ATOM 11400 C C . ILE D 4 69 ? 149.538 136.535 152.560 1.00 12.01 69 ILE M C 1
ATOM 11401 O O . ILE D 4 69 ? 150.606 136.656 152.048 1.00 16.00 69 ILE M O 1
ATOM 11406 N N . ASN D 4 70 ? 149.103 137.529 153.326 1.00 14.01 70 ASN M N 1
ATOM 11407 C CA . ASN D 4 70 ? 150.125 138.489 153.681 1.00 12.01 70 ASN M CA 1
ATOM 11408 C C . ASN D 4 70 ? 150.345 138.482 155.179 1.00 12.01 70 ASN M C 1
ATOM 11409 O O . ASN D 4 70 ? 149.372 138.486 155.936 1.00 16.00 70 ASN M O 1
ATOM 11414 N N . LYS D 4 71 ? 151.437 138.453 155.611 1.00 14.01 71 LYS M N 1
ATOM 11415 C CA . LYS D 4 71 ? 151.656 138.649 156.931 1.00 12.01 71 LYS M CA 1
ATOM 11416 C C . LYS D 4 71 ? 152.997 139.424 157.168 1.00 12.01 71 LYS M C 1
ATOM 11417 O O . LYS D 4 71 ? 154.002 138.858 156.819 1.00 16.00 71 LYS M O 1
ATOM 11423 N N . LEU D 4 72 ? 153.039 140.584 157.841 1.00 14.01 72 LEU M N 1
ATOM 11424 C CA . LEU D 4 72 ? 154.326 141.109 158.357 1.00 12.01 72 LEU M CA 1
ATOM 11425 C C . LEU D 4 72 ? 155.388 141.175 157.193 1.00 12.01 72 LEU M C 1
ATOM 11426 O O . LEU D 4 72 ? 156.561 140.853 157.432 1.00 16.00 72 LEU M O 1
ATOM 11431 N N . ASN D 4 73 ? 155.019 141.475 156.064 1.00 14.01 73 ASN M N 1
ATOM 11432 C CA . ASN D 4 73 ? 155.551 141.717 154.728 1.00 12.01 73 ASN M CA 1
ATOM 11433 C C . ASN D 4 73 ? 155.698 140.530 153.851 1.00 12.01 73 ASN M C 1
ATOM 11434 O O . ASN D 4 73 ? 156.146 140.629 152.709 1.00 16.00 73 ASN M O 1
ATOM 11439 N N . TYR D 4 74 ? 155.167 139.384 154.319 1.00 14.01 74 TYR M N 1
ATOM 11440 C CA . TYR D 4 74 ? 155.392 138.246 153.436 1.00 12.01 74 TYR M CA 1
ATOM 11441 C C . TYR D 4 74 ? 153.961 137.883 152.897 1.00 12.01 74 TYR M C 1
ATOM 11442 O O . TYR D 4 74 ? 152.793 138.123 153.200 1.00 16.00 74 TYR M O 1
ATOM 11451 N N . TRP D 4 75 ? 154.070 137.218 151.844 1.00 14.01 75 TRP M N 1
ATOM 11452 C CA . TRP D 4 75 ? 152.844 136.823 151.226 1.00 12.01 75 TRP M CA 1
ATOM 11453 C C . TRP D 4 75 ? 152.984 135.341 150.771 1.00 12.01 75 TRP M C 1
ATOM 11454 O O . TRP D 4 75 ? 153.921 134.771 150.388 1.00 16.00 75 TRP M O 1
ATOM 11465 N N . CYS D 4 76 ? 151.982 134.676 150.585 1.00 14.01 76 CYS M N 1
ATOM 11466 C CA . CYS D 4 76 ? 152.101 133.255 150.233 1.00 12.01 76 CYS M CA 1
ATOM 11467 C C . CYS D 4 76 ? 151.138 132.883 149.112 1.00 12.01 76 CYS M C 1
ATOM 11468 O O . CYS D 4 76 ? 150.052 133.391 148.994 1.00 16.00 76 CYS M O 1
ATOM 11471 N N . LEU D 4 77 ? 151.517 132.144 148.153 1.00 14.01 77 LEU M N 1
ATOM 11472 C CA . LEU D 4 77 ? 150.642 131.876 147.097 1.00 12.01 77 LEU M CA 1
ATOM 11473 C C . LEU D 4 77 ? 150.399 130.339 147.018 1.00 12.01 77 LEU M C 1
ATOM 11474 O O . LEU D 4 77 ? 151.061 129.379 147.340 1.00 16.00 77 LEU M O 1
ATOM 11479 N N . ALA D 4 78 ? 149.270 130.055 146.539 1.00 14.01 78 ALA M N 1
ATOM 11480 C CA . ALA D 4 78 ? 148.980 128.607 146.491 1.00 12.01 78 ALA M CA 1
ATOM 11481 C C . ALA D 4 78 ? 148.511 128.384 145.127 1.00 12.01 78 ALA M C 1
ATOM 11482 O O . ALA D 4 78 ? 148.308 129.335 144.362 1.00 16.00 78 ALA M O 1
ATOM 11484 N N . SER D 4 79 ? 148.208 127.245 144.839 1.00 14.01 79 SER M N 1
ATOM 11485 C CA . SER D 4 79 ? 147.533 126.976 143.663 1.00 12.01 79 SER M CA 1
ATOM 11486 C C . SER D 4 79 ? 146.896 125.642 144.006 1.00 12.01 79 SER M C 1
ATOM 11487 O O . SER D 4 79 ? 147.422 124.628 144.519 1.00 16.00 79 SER M O 1
ATOM 11490 N N . THR D 4 80 ? 145.893 125.461 143.191 1.00 14.01 80 THR M N 1
ATOM 11491 C CA . THR D 4 80 ? 145.256 124.073 143.269 1.00 12.01 80 THR M CA 1
ATOM 11492 C C . THR D 4 80 ? 144.759 122.824 142.489 1.00 12.01 80 THR M C 1
ATOM 11493 O O . THR D 4 80 ? 144.421 121.817 143.113 1.00 16.00 80 THR M O 1
ATOM 11497 N N . SER D 4 81 ? 144.667 122.967 141.395 1.00 14.01 81 SER M N 1
ATOM 11498 C CA . SER D 4 81 ? 144.172 122.531 140.251 1.00 12.01 81 SER M CA 1
ATOM 11499 C C . SER D 4 81 ? 142.671 122.727 139.962 1.00 12.01 81 SER M C 1
ATOM 11500 O O . SER D 4 81 ? 142.278 123.603 139.297 1.00 16.00 81 SER M O 1
ATOM 11503 N N . LYS D 4 82 ? 141.885 121.999 140.111 1.00 14.01 82 LYS M N 1
ATOM 11504 C CA . LYS D 4 82 ? 140.503 122.320 139.736 1.00 12.01 82 LYS M CA 1
ATOM 11505 C C . LYS D 4 82 ? 140.286 121.585 141.175 1.00 12.01 82 LYS M C 1
ATOM 11506 O O . LYS D 4 82 ? 141.195 121.034 141.790 1.00 16.00 82 LYS M O 1
ATOM 11512 N N . SER D 4 83 ? 139.170 121.712 141.568 1.00 14.01 83 SER M N 1
ATOM 11513 C CA . SER D 4 83 ? 138.039 121.660 142.302 1.00 12.01 83 SER M CA 1
ATOM 11514 C C . SER D 4 83 ? 138.524 122.336 143.541 1.00 12.01 83 SER M C 1
ATOM 11515 O O . SER D 4 83 ? 138.610 123.516 143.463 1.00 16.00 83 SER M O 1
ATOM 11518 N N . LYS D 4 84 ? 138.681 121.825 144.647 1.00 14.01 84 LYS M N 1
ATOM 11519 C CA . LYS D 4 84 ? 139.010 122.041 146.041 1.00 12.01 84 LYS M CA 1
ATOM 11520 C C . LYS D 4 84 ? 138.551 123.295 146.821 1.00 12.01 84 LYS M C 1
ATOM 11521 O O . LYS D 4 84 ? 138.597 123.371 148.057 1.00 16.00 84 LYS M O 1
ATOM 11527 N N . GLY D 4 85 ? 138.464 124.352 146.101 1.00 14.01 85 GLY M N 1
ATOM 11528 C CA . GLY D 4 85 ? 137.731 125.522 146.266 1.00 12.01 85 GLY M CA 1
ATOM 11529 C C . GLY D 4 85 ? 138.884 126.386 146.613 1.00 12.01 85 GLY M C 1
ATOM 11530 O O . GLY D 4 85 ? 139.534 125.898 147.566 1.00 16.00 85 GLY M O 1
ATOM 11531 N N . PRO D 4 86 ? 138.724 127.619 146.458 1.00 14.01 86 PRO M N 1
ATOM 11532 C CA . PRO D 4 86 ? 139.747 128.519 146.806 1.00 12.01 86 PRO M CA 1
ATOM 11533 C C . PRO D 4 86 ? 139.982 128.576 148.255 1.00 12.01 86 PRO M C 1
ATOM 11534 O O . PRO D 4 86 ? 141.046 129.169 148.479 1.00 16.00 86 PRO M O 1
ATOM 11538 N N . LEU D 4 87 ? 139.053 127.919 149.092 1.00 14.01 87 LEU M N 1
ATOM 11539 C CA . LEU D 4 87 ? 139.148 128.064 150.498 1.00 12.01 87 LEU M CA 1
ATOM 11540 C C . LEU D 4 87 ? 140.126 127.111 151.000 1.00 12.01 87 LEU M C 1
ATOM 11541 O O . LEU D 4 87 ? 140.910 127.644 151.768 1.00 16.00 87 LEU M O 1
ATOM 11546 N N . ASP D 4 88 ? 140.070 125.861 150.517 1.00 14.01 88 ASP M N 1
ATOM 11547 C CA . ASP D 4 88 ? 140.955 124.820 151.015 1.00 12.01 88 ASP M CA 1
ATOM 11548 C C . ASP D 4 88 ? 142.335 125.252 150.764 1.00 12.01 88 ASP M C 1
ATOM 11549 O O . ASP D 4 88 ? 143.082 124.855 151.651 1.00 16.00 88 ASP M O 1
ATOM 11554 N N . CYS D 4 89 ? 142.540 126.141 149.726 1.00 14.01 89 CYS M N 1
ATOM 11555 C CA . CYS D 4 89 ? 143.932 126.486 149.312 1.00 12.01 89 CYS M CA 1
ATOM 11556 C C . CYS D 4 89 ? 144.481 127.397 150.215 1.00 12.01 89 CYS M C 1
ATOM 11557 O O . CYS D 4 89 ? 145.613 127.168 150.587 1.00 16.00 89 CYS M O 1
ATOM 11560 N N . PHE D 4 90 ? 143.565 128.417 150.606 1.00 14.01 90 PHE M N 1
ATOM 11561 C CA . PHE D 4 90 ? 143.872 129.614 151.431 1.00 12.01 90 PHE M CA 1
ATOM 11562 C C . PHE D 4 90 ? 144.109 129.123 152.746 1.00 12.01 90 PHE M C 1
ATOM 11563 O O . PHE D 4 90 ? 145.167 129.570 153.142 1.00 16.00 90 PHE M O 1
ATOM 11571 N N . THR D 4 91 ? 143.240 128.122 153.244 1.00 14.01 91 THR M N 1
ATOM 11572 C CA . THR D 4 91 ? 143.312 127.639 154.647 1.00 12.01 91 THR M CA 1
ATOM 11573 C C . THR D 4 91 ? 144.528 127.113 154.786 1.00 12.01 91 THR M C 1
ATOM 11574 O O . THR D 4 91 ? 144.866 127.363 155.940 1.00 16.00 91 THR M O 1
ATOM 11578 N N . PHE D 4 92 ? 145.241 126.664 153.673 1.00 14.01 92 PHE M N 1
ATOM 11579 C CA . PHE D 4 92 ? 146.442 125.817 153.744 1.00 12.01 92 PHE M CA 1
ATOM 11580 C C . PHE D 4 92 ? 147.570 126.714 153.802 1.00 12.01 92 PHE M C 1
ATOM 11581 O O . PHE D 4 92 ? 148.481 126.194 154.429 1.00 16.00 92 PHE M O 1
ATOM 11589 N N . LEU D 4 93 ? 147.360 127.871 153.144 1.00 14.01 93 LEU M N 1
ATOM 11590 C CA . LEU D 4 93 ? 148.333 128.937 153.074 1.00 12.01 93 LEU M CA 1
ATOM 11591 C C . LEU D 4 93 ? 148.436 129.549 154.485 1.00 12.01 93 LEU M C 1
ATOM 11592 O O . LEU D 4 93 ? 149.588 129.438 154.936 1.00 16.00 93 LEU M O 1
ATOM 11597 N N . GLU D 4 94 ? 147.277 129.931 155.160 1.00 14.01 94 GLU M N 1
ATOM 11598 C CA . GLU D 4 94 ? 147.384 130.709 156.389 1.00 12.01 94 GLU M CA 1
ATOM 11599 C C . GLU D 4 94 ? 148.097 129.946 157.378 1.00 12.01 94 GLU M C 1
ATOM 11600 O O . GLU D 4 94 ? 149.006 130.560 157.886 1.00 16.00 94 GLU M O 1
ATOM 11606 N N . THR D 4 95 ? 147.752 128.575 157.344 1.00 14.01 95 THR M N 1
ATOM 11607 C CA . THR D 4 95 ? 148.219 127.483 158.408 1.00 12.01 95 THR M CA 1
ATOM 11608 C C . THR D 4 95 ? 149.757 127.493 158.295 1.00 12.01 95 THR M C 1
ATOM 11609 O O . THR D 4 95 ? 150.315 127.411 159.387 1.00 16.00 95 THR M O 1
ATOM 11613 N N . ILE D 4 96 ? 150.274 127.716 157.058 1.00 14.01 96 ILE M N 1
ATOM 11614 C CA . ILE D 4 96 ? 151.674 127.606 156.663 1.00 12.01 96 ILE M CA 1
ATOM 11615 C C . ILE D 4 96 ? 152.397 128.716 157.166 1.00 12.01 96 ILE M C 1
ATOM 11616 O O . ILE D 4 96 ? 153.385 128.389 157.839 1.00 16.00 96 ILE M O 1
ATOM 11621 N N . ASP D 4 97 ? 151.743 130.004 156.886 1.00 14.01 97 ASP M N 1
ATOM 11622 C CA . ASP D 4 97 ? 152.295 131.299 157.117 1.00 12.01 97 ASP M CA 1
ATOM 11623 C C . ASP D 4 97 ? 152.576 131.423 158.445 1.00 12.01 97 ASP M C 1
ATOM 11624 O O . ASP D 4 97 ? 153.727 131.832 158.638 1.00 16.00 97 ASP M O 1
ATOM 11629 N N . ARG D 4 98 ? 151.544 130.933 159.263 1.00 14.01 98 ARG M N 1
ATOM 11630 C CA . ARG D 4 98 ? 151.540 131.038 160.773 1.00 12.01 98 ARG M CA 1
ATOM 11631 C C . ARG D 4 98 ? 152.606 130.227 161.286 1.00 12.01 98 ARG M C 1
ATOM 11632 O O . ARG D 4 98 ? 153.326 130.882 162.043 1.00 16.00 98 ARG M O 1
ATOM 11640 N N . ILE D 4 99 ? 152.825 129.042 160.670 1.00 14.01 99 ILE M N 1
ATOM 11641 C CA . ILE D 4 99 ? 153.774 128.097 161.141 1.00 12.01 99 ILE M CA 1
ATOM 11642 C C . ILE D 4 99 ? 155.078 128.573 160.977 1.00 12.01 99 ILE M C 1
ATOM 11643 O O . ILE D 4 99 ? 155.861 127.900 161.671 1.00 16.00 99 ILE M O 1
ATOM 11648 N N . LEU D 4 100 ? 155.157 129.742 160.140 1.00 14.01 100 LEU M N 1
ATOM 11649 C CA . LEU D 4 100 ? 156.345 130.358 159.771 1.00 12.01 100 LEU M CA 1
ATOM 11650 C C . LEU D 4 100 ? 156.655 131.462 160.708 1.00 12.01 100 LEU M C 1
ATOM 11651 O O . LEU D 4 100 ? 157.754 131.953 160.813 1.00 16.00 100 LEU M O 1
ATOM 11656 N N . LEU D 4 101 ? 155.577 131.864 161.403 1.00 14.01 101 LEU M N 1
ATOM 11657 C CA . LEU D 4 101 ? 155.818 132.914 162.303 1.00 12.01 101 LEU M CA 1
ATOM 11658 C C . LEU D 4 101 ? 156.340 132.448 163.601 1.00 12.01 101 LEU M C 1
ATOM 11659 O O . LEU D 4 101 ? 157.267 132.982 164.183 1.00 16.00 101 LEU M O 1
ATOM 11664 N N . GLU D 4 102 ? 155.696 131.275 163.974 1.00 14.01 102 GLU M N 1
ATOM 11665 C CA . GLU D 4 102 ? 156.111 130.694 165.232 1.00 12.01 102 GLU M CA 1
ATOM 11666 C C . GLU D 4 102 ? 157.556 130.268 165.280 1.00 12.01 102 GLU M C 1
ATOM 11667 O O . GLU D 4 102 ? 158.423 130.816 166.029 1.00 16.00 102 GLU M O 1
ATOM 11673 N N . TYR D 4 103 ? 157.908 129.833 164.058 1.00 14.01 103 TYR M N 1
ATOM 11674 C CA . TYR D 4 103 ? 159.158 129.230 163.831 1.00 12.01 103 TYR M CA 1
ATOM 11675 C C . TYR D 4 103 ? 159.127 130.930 163.575 1.00 12.01 103 TYR M C 1
ATOM 11676 O O . TYR D 4 103 ? 158.358 131.650 162.844 1.00 16.00 103 TYR M O 1
ATOM 11685 N N . PHE D 4 104 ? 160.322 131.369 163.130 1.00 14.01 104 PHE M N 1
ATOM 11686 C CA . PHE D 4 104 ? 161.061 132.039 162.975 1.00 12.01 104 PHE M CA 1
ATOM 11687 C C . PHE D 4 104 ? 161.371 133.161 163.882 1.00 12.01 104 PHE M C 1
ATOM 11688 O O . PHE D 4 104 ? 161.690 134.272 163.663 1.00 16.00 104 PHE M O 1
ATOM 11696 N N . ASP D 4 105 ? 160.718 133.095 165.117 1.00 14.01 105 ASP M N 1
ATOM 11697 C CA . ASP D 4 105 ? 160.543 133.770 166.249 1.00 12.01 105 ASP M CA 1
ATOM 11698 C C . ASP D 4 105 ? 159.941 135.127 166.438 1.00 12.01 105 ASP M C 1
ATOM 11699 O O . ASP D 4 105 ? 159.482 135.597 167.492 1.00 16.00 105 ASP M O 1
ATOM 11704 N N . LYS D 4 106 ? 160.097 135.920 165.694 1.00 14.01 106 LYS M N 1
ATOM 11705 C CA . LYS D 4 106 ? 158.737 136.191 165.282 1.00 12.01 106 LYS M CA 1
ATOM 11706 C C . LYS D 4 106 ? 158.530 137.508 164.634 1.00 12.01 106 LYS M C 1
ATOM 11707 O O . LYS D 4 106 ? 158.001 137.783 163.507 1.00 16.00 106 LYS M O 1
ATOM 11713 N N . ASP D 4 107 ? 159.063 138.216 165.361 1.00 14.01 107 ASP M N 1
ATOM 11714 C CA . ASP D 4 107 ? 158.794 139.297 165.099 1.00 12.01 107 ASP M CA 1
ATOM 11715 C C . ASP D 4 107 ? 158.698 139.532 163.617 1.00 12.01 107 ASP M C 1
ATOM 11716 O O . ASP D 4 107 ? 157.599 140.058 163.400 1.00 16.00 107 ASP M O 1
ATOM 11721 N N . LYS D 4 108 ? 159.529 139.097 162.530 1.00 14.01 108 LYS M N 1
ATOM 11722 C CA . LYS D 4 108 ? 159.220 139.671 161.314 1.00 12.01 108 LYS M CA 1
ATOM 11723 C C . LYS D 4 108 ? 159.262 138.871 160.147 1.00 12.01 108 LYS M C 1
ATOM 11724 O O . LYS D 4 108 ? 160.348 138.907 159.535 1.00 16.00 108 LYS M O 1
ATOM 11730 N N . LEU D 4 109 ? 158.344 138.219 159.654 1.00 14.01 109 LEU M N 1
ATOM 11731 C CA . LEU D 4 109 ? 158.929 137.689 158.601 1.00 12.01 109 LEU M CA 1
ATOM 11732 C C . LEU D 4 109 ? 158.951 138.668 157.419 1.00 12.01 109 LEU M C 1
ATOM 11733 O O . LEU D 4 109 ? 157.993 138.780 156.636 1.00 16.00 109 LEU M O 1
ATOM 11738 N N . SER D 4 110 ? 160.184 139.219 157.310 1.00 14.01 110 SER M N 1
ATOM 11739 C CA . SER D 4 110 ? 160.659 140.071 156.278 1.00 12.01 110 SER M CA 1
ATOM 11740 C C . SER D 4 110 ? 161.260 139.180 155.350 1.00 12.01 110 SER M C 1
ATOM 11741 O O . SER D 4 110 ? 161.881 138.331 155.952 1.00 16.00 110 SER M O 1
ATOM 11744 N N . ILE D 4 111 ? 161.184 139.552 154.025 1.00 14.01 111 ILE M N 1
ATOM 11745 C CA . ILE D 4 111 ? 161.611 138.780 152.902 1.00 12.01 111 ILE M CA 1
ATOM 11746 C C . ILE D 4 111 ? 162.907 138.286 153.133 1.00 12.01 111 ILE M C 1
ATOM 11747 O O . ILE D 4 111 ? 163.124 137.281 152.442 1.00 16.00 111 ILE M O 1
ATOM 11752 N N . LYS D 4 112 ? 163.650 138.940 154.056 1.00 14.01 112 LYS M N 1
ATOM 11753 C CA . LYS D 4 112 ? 164.981 138.546 154.318 1.00 12.01 112 LYS M CA 1
ATOM 11754 C C . LYS D 4 112 ? 164.943 137.338 155.223 1.00 12.01 112 LYS M C 1
ATOM 11755 O O . LYS D 4 112 ? 166.012 136.690 155.203 1.00 16.00 112 LYS M O 1
ATOM 11761 N N . LYS D 4 113 ? 163.862 137.236 156.107 1.00 14.01 113 LYS M N 1
ATOM 11762 C CA . LYS D 4 113 ? 163.779 136.233 157.086 1.00 12.01 113 LYS M CA 1
ATOM 11763 C C . LYS D 4 113 ? 163.293 135.049 156.548 1.00 12.01 113 LYS M C 1
ATOM 11764 O O . LYS D 4 113 ? 163.946 134.104 156.906 1.00 16.00 113 LYS M O 1
ATOM 11770 N N . ILE D 4 114 ? 162.337 135.222 155.565 1.00 14.01 114 ILE M N 1
ATOM 11771 C CA . ILE D 4 114 ? 161.675 134.121 154.910 1.00 12.01 114 ILE M CA 1
ATOM 11772 C C . ILE D 4 114 ? 162.572 133.369 154.056 1.00 12.01 114 ILE M C 1
ATOM 11773 O O . ILE D 4 114 ? 162.863 132.173 154.255 1.00 16.00 114 ILE M O 1
ATOM 11778 N N . VAL D 4 115 ? 163.139 134.154 153.142 1.00 14.01 115 VAL M N 1
ATOM 11779 C CA . VAL D 4 115 ? 163.979 133.512 152.276 1.00 12.01 115 VAL M CA 1
ATOM 11780 C C . VAL D 4 115 ? 164.976 132.709 153.138 1.00 12.01 115 VAL M C 1
ATOM 11781 O O . VAL D 4 115 ? 165.577 131.699 152.781 1.00 16.00 115 VAL M O 1
ATOM 11785 N N . ASN D 4 116 ? 164.962 133.019 154.423 1.00 14.01 116 ASN M N 1
ATOM 11786 C CA . ASN D 4 116 ? 166.023 132.410 155.147 1.00 12.01 116 ASN M CA 1
ATOM 11787 C C . ASN D 4 116 ? 165.554 131.005 155.493 1.00 12.01 116 ASN M C 1
ATOM 11788 O O . ASN D 4 116 ? 166.327 130.044 155.427 1.00 16.00 116 ASN M O 1
ATOM 11793 N N . ASN D 4 117 ? 164.198 130.882 155.698 1.00 14.01 117 ASN M N 1
ATOM 11794 C CA . ASN D 4 117 ? 163.714 129.618 156.237 1.00 12.01 117 ASN M CA 1
ATOM 11795 C C . ASN D 4 117 ? 162.783 128.891 155.267 1.00 12.01 117 ASN M C 1
ATOM 11796 O O . ASN D 4 117 ? 162.000 128.256 155.923 1.00 16.00 117 ASN M O 1
ATOM 11801 N N . TYR D 4 118 ? 162.967 129.046 153.905 1.00 14.01 118 TYR M N 1
ATOM 11802 C CA . TYR D 4 118 ? 162.273 128.567 152.724 1.00 12.01 118 TYR M CA 1
ATOM 11803 C C . TYR D 4 118 ? 162.252 127.200 152.911 1.00 12.01 118 TYR M C 1
ATOM 11804 O O . TYR D 4 118 ? 161.077 126.855 152.658 1.00 16.00 118 TYR M O 1
ATOM 11813 N N . ASP D 4 119 ? 163.206 126.496 153.369 1.00 14.01 119 ASP M N 1
ATOM 11814 C CA . ASP D 4 119 ? 163.122 125.083 153.458 1.00 12.01 119 ASP M CA 1
ATOM 11815 C C . ASP D 4 119 ? 162.122 124.647 154.517 1.00 12.01 119 ASP M C 1
ATOM 11816 O O . ASP D 4 119 ? 161.453 123.617 154.217 1.00 16.00 119 ASP M O 1
ATOM 11821 N N . ARG D 4 120 ? 162.230 125.140 155.791 1.00 14.01 120 ARG M N 1
ATOM 11822 C CA . ARG D 4 120 ? 161.424 124.761 156.851 1.00 12.01 120 ARG M CA 1
ATOM 11823 C C . ARG D 4 120 ? 160.008 125.072 156.528 1.00 12.01 120 ARG M C 1
ATOM 11824 O O . ARG D 4 120 ? 159.210 124.372 157.164 1.00 16.00 120 ARG M O 1
ATOM 11832 N N . ILE D 4 121 ? 159.850 125.897 155.410 1.00 14.01 121 ILE M N 1
ATOM 11833 C CA . ILE D 4 121 ? 158.557 126.415 154.948 1.00 12.01 121 ILE M CA 1
ATOM 11834 C C . ILE D 4 121 ? 157.957 125.431 154.031 1.00 12.01 121 ILE M C 1
ATOM 11835 O O . ILE D 4 121 ? 156.737 125.304 154.228 1.00 16.00 121 ILE M O 1
ATOM 11840 N N . SER D 4 122 ? 158.859 124.694 153.278 1.00 14.01 122 SER M N 1
ATOM 11841 C CA . SER D 4 122 ? 158.455 123.739 152.298 1.00 12.01 122 SER M CA 1
ATOM 11842 C C . SER D 4 122 ? 157.934 122.578 153.015 1.00 12.01 122 SER M C 1
ATOM 11843 O O . SER D 4 122 ? 156.732 122.443 152.752 1.00 16.00 122 SER M O 1
ATOM 11846 N N . LEU D 4 123 ? 158.787 121.965 153.958 1.00 14.01 123 LEU M N 1
ATOM 11847 C CA . LEU D 4 123 ? 158.427 120.754 154.586 1.00 12.01 123 LEU M CA 1
ATOM 11848 C C . LEU D 4 123 ? 157.231 120.910 155.340 1.00 12.01 123 LEU M C 1
ATOM 11849 O O . LEU D 4 123 ? 156.486 119.923 155.192 1.00 16.00 123 LEU M O 1
ATOM 11854 N N . ILE D 4 124 ? 157.043 122.157 155.906 1.00 14.01 124 ILE M N 1
ATOM 11855 C CA . ILE D 4 124 ? 155.945 122.464 156.711 1.00 12.01 124 ILE M CA 1
ATOM 11856 C C . ILE D 4 124 ? 154.724 122.380 155.936 1.00 12.01 124 ILE M C 1
ATOM 11857 O O . ILE D 4 124 ? 153.756 122.132 156.644 1.00 16.00 124 ILE M O 1
ATOM 11862 N N . PHE D 4 125 ? 154.895 122.459 154.572 1.00 14.01 125 PHE M N 1
ATOM 11863 C CA . PHE D 4 125 ? 153.845 122.512 153.661 1.00 12.01 125 PHE M CA 1
ATOM 11864 C C . PHE D 4 125 ? 153.440 121.128 153.405 1.00 12.01 125 PHE M C 1
ATOM 11865 O O . PHE D 4 125 ? 152.254 120.955 153.613 1.00 16.00 125 PHE M O 1
ATOM 11873 N N . ASN D 4 126 ? 154.490 120.265 153.038 1.00 14.01 126 ASN M N 1
ATOM 11874 C CA . ASN D 4 126 ? 154.163 118.970 152.672 1.00 12.01 126 ASN M CA 1
ATOM 11875 C C . ASN D 4 126 ? 153.422 118.303 153.644 1.00 12.01 126 ASN M C 1
ATOM 11876 O O . ASN D 4 126 ? 152.403 117.876 153.090 1.00 16.00 126 ASN M O 1
ATOM 11881 N N . CYS D 4 127 ? 153.864 118.469 154.968 1.00 14.01 127 CYS M N 1
ATOM 11882 C CA . CYS D 4 127 ? 153.248 117.791 156.046 1.00 12.01 127 CYS M CA 1
ATOM 11883 C C . CYS D 4 127 ? 151.860 118.167 156.118 1.00 12.01 127 CYS M C 1
ATOM 11884 O O . CYS D 4 127 ? 151.021 117.482 156.727 1.00 16.00 127 CYS M O 1
ATOM 11887 N N . CYS D 4 128 ? 151.549 119.209 155.306 1.00 14.01 128 CYS M N 1
ATOM 11888 C CA . CYS D 4 128 ? 150.223 119.563 155.400 1.00 12.01 128 CYS M CA 1
ATOM 11889 C C . CYS D 4 128 ? 149.417 119.064 154.200 1.00 12.01 128 CYS M C 1
ATOM 11890 O O . CYS D 4 128 ? 148.168 119.418 153.902 1.00 16.00 128 CYS M O 1
ATOM 11893 N N . VAL D 4 129 ? 150.235 118.259 153.367 1.00 14.01 129 VAL M N 1
ATOM 11894 C CA . VAL D 4 129 ? 149.409 117.929 152.317 1.00 12.01 129 VAL M CA 1
ATOM 11895 C C . VAL D 4 129 ? 148.901 116.494 152.292 1.00 12.01 129 VAL M C 1
ATOM 11896 O O . VAL D 4 129 ? 147.802 116.257 152.428 1.00 16.00 129 VAL M O 1
ATOM 11900 N N . GLU D 4 130 ? 149.783 115.569 152.068 1.00 14.01 130 GLU M N 1
ATOM 11901 C CA . GLU D 4 130 ? 149.847 114.107 151.748 1.00 12.01 130 GLU M CA 1
ATOM 11902 C C . GLU D 4 130 ? 149.128 114.655 153.140 1.00 12.01 130 GLU M C 1
ATOM 11903 O O . GLU D 4 130 ? 149.160 115.764 153.570 1.00 16.00 130 GLU M O 1
ATOM 11909 N N . ALA D 4 131 ? 148.499 113.769 153.421 1.00 14.01 131 ALA M N 1
ATOM 11910 C CA . ALA D 4 131 ? 147.601 113.189 154.099 1.00 12.01 131 ALA M CA 1
ATOM 11911 C C . ALA D 4 131 ? 146.413 113.335 154.004 1.00 12.01 131 ALA M C 1
ATOM 11912 O O . ALA D 4 131 ? 145.530 112.654 154.545 1.00 16.00 131 ALA M O 1
ATOM 11914 N N . GLY D 4 132 ? 146.586 113.286 152.670 1.00 14.01 132 GLY M N 1
ATOM 11915 C CA . GLY D 4 132 ? 145.845 113.062 151.693 1.00 12.01 132 GLY M CA 1
ATOM 11916 C C . GLY D 4 132 ? 145.423 114.195 151.421 1.00 12.01 132 GLY M C 1
ATOM 11917 O O . GLY D 4 132 ? 145.251 114.802 150.379 1.00 16.00 132 GLY M O 1
ATOM 11918 N N . GLU D 4 133 ? 144.805 114.237 152.480 1.00 14.01 133 GLU M N 1
ATOM 11919 C CA . GLU D 4 133 ? 144.124 115.172 152.635 1.00 12.01 133 GLU M CA 1
ATOM 11920 C C . GLU D 4 133 ? 144.753 116.389 153.001 1.00 12.01 133 GLU M C 1
ATOM 11921 O O . GLU D 4 133 ? 145.860 116.366 153.476 1.00 16.00 133 GLU M O 1
ATOM 11927 N N . PRO D 4 134 ? 144.208 117.572 152.603 1.00 14.01 134 PRO M N 1
ATOM 11928 C CA . PRO D 4 134 ? 145.257 118.408 153.019 1.00 12.01 134 PRO M CA 1
ATOM 11929 C C . PRO D 4 134 ? 144.841 118.111 154.460 1.00 12.01 134 PRO M C 1
ATOM 11930 O O . PRO D 4 134 ? 143.672 118.298 154.886 1.00 16.00 134 PRO M O 1
ATOM 11934 N N . ASN D 4 135 ? 145.774 118.172 155.152 1.00 14.01 135 ASN M N 1
ATOM 11935 C CA . ASN D 4 135 ? 145.817 117.796 156.498 1.00 12.01 135 ASN M CA 1
ATOM 11936 C C . ASN D 4 135 ? 145.746 119.052 156.455 1.00 12.01 135 ASN M C 1
ATOM 11937 O O . ASN D 4 135 ? 146.518 119.817 155.978 1.00 16.00 135 ASN M O 1
ATOM 11942 N N . VAL D 4 136 ? 144.983 119.181 156.975 1.00 14.01 136 VAL M N 1
ATOM 11943 C CA . VAL D 4 136 ? 144.385 120.117 157.270 1.00 12.01 136 VAL M CA 1
ATOM 11944 C C . VAL D 4 136 ? 145.113 120.962 157.989 1.00 12.01 136 VAL M C 1
ATOM 11945 O O . VAL D 4 136 ? 146.089 120.781 158.784 1.00 16.00 136 VAL M O 1
ATOM 11949 N N . SER D 4 137 ? 144.660 121.951 157.544 1.00 14.01 137 SER M N 1
ATOM 11950 C CA . SER D 4 137 ? 145.201 123.063 157.475 1.00 12.01 137 SER M CA 1
ATOM 11951 C C . SER D 4 137 ? 145.452 123.664 158.719 1.00 12.01 137 SER M C 1
ATOM 11952 O O . SER D 4 137 ? 146.210 124.645 158.816 1.00 16.00 137 SER M O 1
ATOM 11955 N N . ASP D 4 138 ? 144.858 123.158 159.662 1.00 14.01 138 ASP M N 1
ATOM 11956 C CA . ASP D 4 138 ? 144.795 123.734 160.827 1.00 12.01 138 ASP M CA 1
ATOM 11957 C C . ASP D 4 138 ? 146.310 123.959 161.167 1.00 12.01 138 ASP M C 1
ATOM 11958 O O . ASP D 4 138 ? 147.129 123.093 160.862 1.00 16.00 138 ASP M O 1
ATOM 11963 N N . ASN D 4 212 ? 163.056 130.022 185.872 1.00 14.01 212 ASN M N 1
ATOM 11964 C CA . ASN D 4 212 ? 161.906 129.985 185.197 1.00 12.01 212 ASN M CA 1
ATOM 11965 C C . ASN D 4 212 ? 161.038 131.162 185.513 1.00 12.01 212 ASN M C 1
ATOM 11966 O O . ASN D 4 212 ? 160.744 131.464 186.671 1.00 16.00 212 ASN M O 1
ATOM 11971 N N . GLU D 4 213 ? 160.602 131.849 184.459 1.00 14.01 213 GLU M N 1
ATOM 11972 C CA . GLU D 4 213 ? 160.080 133.132 184.768 1.00 12.01 213 GLU M CA 1
ATOM 11973 C C . GLU D 4 213 ? 158.838 133.388 184.056 1.00 12.01 213 GLU M C 1
ATOM 11974 O O . GLU D 4 213 ? 158.699 133.098 182.865 1.00 16.00 213 GLU M O 1
ATOM 11980 N N . LEU D 4 214 ? 157.889 133.961 184.785 1.00 14.01 214 LEU M N 1
ATOM 11981 C CA . LEU D 4 214 ? 156.647 134.169 184.127 1.00 12.01 214 LEU M CA 1
ATOM 11982 C C . LEU D 4 214 ? 156.326 135.650 184.054 1.00 12.01 214 LEU M C 1
ATOM 11983 O O . LEU D 4 214 ? 156.223 136.278 185.099 1.00 16.00 214 LEU M O 1
ATOM 11988 N N . TYR D 4 215 ? 156.194 136.244 182.960 1.00 14.01 215 TYR M N 1
ATOM 11989 C CA . TYR D 4 215 ? 155.632 137.589 183.021 1.00 12.01 215 TYR M CA 1
ATOM 11990 C C . TYR D 4 215 ? 154.341 137.645 182.230 1.00 12.01 215 TYR M C 1
ATOM 11991 O O . TYR D 4 215 ? 154.206 137.039 181.163 1.00 16.00 215 TYR M O 1
ATOM 12000 N N . VAL D 4 216 ? 153.361 138.401 182.790 1.00 14.01 216 VAL M N 1
ATOM 12001 C CA . VAL D 4 216 ? 152.173 138.582 181.987 1.00 12.01 216 VAL M CA 1
ATOM 12002 C C . VAL D 4 216 ? 152.077 139.989 181.537 1.00 12.01 216 VAL M C 1
ATOM 12003 O O . VAL D 4 216 ? 151.887 140.915 182.328 1.00 16.00 216 VAL M O 1
ATOM 12007 N N . ASP D 4 217 ? 152.256 140.164 180.246 1.00 14.01 217 ASP M N 1
ATOM 12008 C CA . ASP D 4 217 ? 152.238 141.512 179.809 1.00 12.01 217 ASP M CA 1
ATOM 12009 C C . ASP D 4 217 ? 150.987 141.953 179.072 1.00 12.01 217 ASP M C 1
ATOM 12010 O O . ASP D 4 217 ? 151.076 142.071 177.851 1.00 16.00 217 ASP M O 1
ATOM 12015 N N . LEU D 4 218 ? 149.865 142.181 179.614 1.00 14.01 218 LEU M N 1
ATOM 12016 C CA . LEU D 4 218 ? 148.741 142.385 178.719 1.00 12.01 218 LEU M CA 1
ATOM 12017 C C . LEU D 4 218 ? 148.887 143.634 177.885 1.00 12.01 218 LEU M C 1
ATOM 12018 O O . LEU D 4 218 ? 148.902 144.748 178.399 1.00 16.00 218 LEU M O 1
ATOM 12023 N N . LEU D 4 219 ? 149.043 143.414 176.551 1.00 14.01 219 LEU M N 1
ATOM 12024 C CA . LEU D 4 219 ? 149.008 144.581 175.729 1.00 12.01 219 LEU M CA 1
ATOM 12025 C C . LEU D 4 219 ? 147.663 144.781 175.065 1.00 12.01 219 LEU M C 1
ATOM 12026 O O . LEU D 4 219 ? 147.011 143.810 174.712 1.00 16.00 219 LEU M O 1
ATOM 12031 N N . GLU D 4 220 ? 147.209 145.989 174.889 1.00 14.01 220 GLU M N 1
ATOM 12032 C CA . GLU D 4 220 ? 145.885 146.129 174.295 1.00 12.01 220 GLU M CA 1
ATOM 12033 C C . GLU D 4 220 ? 145.856 147.265 173.316 1.00 12.01 220 GLU M C 1
ATOM 12034 O O . GLU D 4 220 ? 146.189 148.406 173.656 1.00 16.00 220 GLU M O 1
ATOM 12040 N N . THR D 4 221 ? 145.485 146.968 172.069 1.00 14.01 221 THR M N 1
ATOM 12041 C CA . THR D 4 221 ? 145.291 148.090 171.195 1.00 12.01 221 THR M CA 1
ATOM 12042 C C . THR D 4 221 ? 143.858 148.293 170.929 1.00 12.01 221 THR M C 1
ATOM 12043 O O . THR D 4 221 ? 143.206 147.511 170.228 1.00 16.00 221 THR M O 1
ATOM 12047 N N . PHE D 4 222 ? 143.346 149.383 171.513 1.00 14.01 222 PHE M N 1
ATOM 12048 C CA . PHE D 4 222 ? 141.956 149.639 171.246 1.00 12.01 222 PHE M CA 1
ATOM 12049 C C . PHE D 4 222 ? 141.789 150.315 169.905 1.00 12.01 222 PHE M C 1
ATOM 12050 O O . PHE D 4 222 ? 142.698 151.025 169.439 1.00 16.00 222 PHE M O 1
ATOM 12058 N N . HIS D 4 223 ? 140.662 150.128 169.267 1.00 14.01 223 HIS M N 1
ATOM 12059 C CA . HIS D 4 223 ? 140.288 151.099 168.255 1.00 12.01 223 HIS M CA 1
ATOM 12060 C C . HIS D 4 223 ? 138.760 151.345 168.257 1.00 12.01 223 HIS M C 1
ATOM 12061 O O . HIS D 4 223 ? 137.914 150.520 168.329 1.00 16.00 223 HIS M O 1
ATOM 12068 N N . VAL D 4 224 ? 138.341 152.473 168.365 1.00 14.01 224 VAL M N 1
ATOM 12069 C CA . VAL D 4 224 ? 136.900 152.554 168.644 1.00 12.01 224 VAL M CA 1
ATOM 12070 C C . VAL D 4 224 ? 136.182 153.575 167.691 1.00 12.01 224 VAL M C 1
ATOM 12071 O O . VAL D 4 224 ? 136.724 154.658 167.444 1.00 16.00 224 VAL M O 1
ATOM 12075 N N . VAL D 4 225 ? 134.987 153.233 167.182 1.00 14.01 225 VAL M N 1
ATOM 12076 C CA . VAL D 4 225 ? 134.295 154.123 166.224 1.00 12.01 225 VAL M CA 1
ATOM 12077 C C . VAL D 4 225 ? 133.225 154.562 166.855 1.00 12.01 225 VAL M C 1
ATOM 12078 O O . VAL D 4 225 ? 132.277 153.824 166.896 1.00 16.00 225 VAL M O 1
ATOM 12082 N N . PHE D 4 226 ? 133.404 155.828 167.317 1.00 14.01 226 PHE M N 1
ATOM 12083 C CA . PHE D 4 226 ? 132.336 156.444 167.978 1.00 12.01 226 PHE M CA 1
ATOM 12084 C C . PHE D 4 226 ? 131.384 157.260 167.072 1.00 12.01 226 PHE M C 1
ATOM 12085 O O . PHE D 4 226 ? 131.842 157.925 166.129 1.00 16.00 226 PHE M O 1
ATOM 12093 N N . GLU D 4 227 ? 130.027 157.274 167.413 1.00 14.01 227 GLU M N 1
ATOM 12094 C CA . GLU D 4 227 ? 129.197 158.236 166.654 1.00 12.01 227 GLU M CA 1
ATOM 12095 C C . GLU D 4 227 ? 128.585 159.226 167.558 1.00 12.01 227 GLU M C 1
ATOM 12096 O O . GLU D 4 227 ? 127.988 159.070 168.650 1.00 16.00 227 GLU M O 1
ATOM 12102 N N . LYS D 4 228 ? 129.004 160.428 167.280 1.00 14.01 228 LYS M N 1
ATOM 12103 C CA . LYS D 4 228 ? 128.462 161.395 168.158 1.00 12.01 228 LYS M CA 1
ATOM 12104 C C . LYS D 4 228 ? 127.050 161.550 167.874 1.00 12.01 228 LYS M C 1
ATOM 12105 O O . LYS D 4 228 ? 126.744 161.922 166.755 1.00 16.00 228 LYS M O 1
ATOM 12111 N N . LYS D 4 229 ? 126.189 161.331 168.698 1.00 14.01 229 LYS M N 1
ATOM 12112 C CA . LYS D 4 229 ? 124.853 161.770 168.529 1.00 12.01 229 LYS M CA 1
ATOM 12113 C C . LYS D 4 229 ? 124.369 162.446 169.782 1.00 12.01 229 LYS M C 1
ATOM 12114 O O . LYS D 4 229 ? 124.929 162.010 170.803 1.00 16.00 229 LYS M O 1
ATOM 12120 N N . LYS D 4 230 ? 123.366 163.347 169.743 1.00 14.01 230 LYS M N 1
ATOM 12121 C CA . LYS D 4 230 ? 122.787 163.909 171.008 1.00 12.01 230 LYS M CA 1
ATOM 12122 C C . LYS D 4 230 ? 124.075 164.269 172.071 1.00 12.01 230 LYS M C 1
ATOM 12123 O O . LYS D 4 230 ? 124.010 163.613 173.099 1.00 16.00 230 LYS M O 1
ATOM 12129 N N . SER D 4 231 ? 125.193 165.139 172.014 1.00 14.01 231 SER M N 1
ATOM 12130 C CA . SER D 4 231 ? 126.270 165.311 173.221 1.00 12.01 231 SER M CA 1
ATOM 12131 C C . SER D 4 231 ? 126.849 163.961 173.673 1.00 12.01 231 SER M C 1
ATOM 12132 O O . SER D 4 231 ? 127.944 163.908 174.141 1.00 16.00 231 SER M O 1
ATOM 12135 N N . HIS D 4 232 ? 126.134 162.860 173.528 1.00 14.01 232 HIS M N 1
ATOM 12136 C CA . HIS D 4 232 ? 126.883 161.640 173.989 1.00 12.01 232 HIS M CA 1
ATOM 12137 C C . HIS D 4 232 ? 127.514 160.885 172.765 1.00 12.01 232 HIS M C 1
ATOM 12138 O O . HIS D 4 232 ? 127.120 160.410 171.698 1.00 16.00 232 HIS M O 1
ATOM 12145 N N . LEU D 4 233 ? 128.762 160.754 172.924 1.00 14.01 233 LEU M N 1
ATOM 12146 C CA . LEU D 4 233 ? 129.474 159.951 171.932 1.00 12.01 233 LEU M CA 1
ATOM 12147 C C . LEU D 4 233 ? 129.069 158.453 172.029 1.00 12.01 233 LEU M C 1
ATOM 12148 O O . LEU D 4 233 ? 129.802 157.706 172.674 1.00 16.00 233 LEU M O 1
ATOM 12153 N N . ARG D 4 234 ? 128.018 157.976 171.375 1.00 14.01 234 ARG M N 1
ATOM 12154 C CA . ARG D 4 234 ? 127.680 156.536 171.561 1.00 12.01 234 ARG M CA 1
ATOM 12155 C C . ARG D 4 234 ? 128.667 155.553 170.878 1.00 12.01 234 ARG M C 1
ATOM 12156 O O . ARG D 4 234 ? 128.951 155.471 169.651 1.00 16.00 234 ARG M O 1
ATOM 12164 N N . LEU D 4 235 ? 129.394 154.784 171.654 1.00 14.01 235 LEU M N 1
ATOM 12165 C CA . LEU D 4 235 ? 130.373 153.891 170.971 1.00 12.01 235 LEU M CA 1
ATOM 12166 C C . LEU D 4 235 ? 129.622 153.002 169.988 1.00 12.01 235 LEU M C 1
ATOM 12167 O O . LEU D 4 235 ? 128.892 152.081 170.390 1.00 16.00 235 LEU M O 1
ATOM 12172 N N . LEU D 4 236 ? 129.789 153.300 168.709 1.00 14.01 236 LEU M N 1
ATOM 12173 C CA . LEU D 4 236 ? 129.110 152.543 167.711 1.00 12.01 236 LEU M CA 1
ATOM 12174 C C . LEU D 4 236 ? 129.889 151.207 167.525 1.00 12.01 236 LEU M C 1
ATOM 12175 O O . LEU D 4 236 ? 129.279 150.127 167.529 1.00 16.00 236 LEU M O 1
ATOM 12180 N N . THR D 4 237 ? 131.237 151.299 167.355 1.00 14.01 237 THR M N 1
ATOM 12181 C CA . THR D 4 237 ? 132.028 150.065 167.227 1.00 12.01 237 THR M CA 1
ATOM 12182 C C . THR D 4 237 ? 133.335 150.062 167.983 1.00 12.01 237 THR M C 1
ATOM 12183 O O . THR D 4 237 ? 134.112 151.006 168.164 1.00 16.00 237 THR M O 1
ATOM 12187 N N . GLY D 4 238 ? 133.850 148.957 168.227 1.00 14.01 238 GLY M N 1
ATOM 12188 C CA . GLY D 4 238 ? 135.159 149.219 168.718 1.00 12.01 238 GLY M CA 1
ATOM 12189 C C . GLY D 4 238 ? 135.849 147.962 168.822 1.00 12.01 238 GLY M C 1
ATOM 12190 O O . GLY D 4 238 ? 135.313 146.943 169.247 1.00 16.00 238 GLY M O 1
ATOM 12191 N N . SER D 4 239 ? 137.105 148.087 168.558 1.00 14.01 239 SER M N 1
ATOM 12192 C CA . SER D 4 239 ? 137.745 146.953 168.513 1.00 12.01 239 SER M CA 1
ATOM 12193 C C . SER D 4 239 ? 138.995 146.975 169.303 1.00 12.01 239 SER M C 1
ATOM 12194 O O . SER D 4 239 ? 140.052 147.471 168.879 1.00 16.00 239 SER M O 1
ATOM 12197 N N . ILE D 4 240 ? 138.864 146.390 170.495 1.00 14.01 240 ILE M N 1
ATOM 12198 C CA . ILE D 4 240 ? 140.003 146.382 171.324 1.00 12.01 240 ILE M CA 1
ATOM 12199 C C . ILE D 4 240 ? 140.656 145.089 171.149 1.00 12.01 240 ILE M C 1
ATOM 12200 O O . ILE D 4 240 ? 140.144 144.054 171.546 1.00 16.00 240 ILE M O 1
ATOM 12205 N N . HIS D 4 241 ? 141.776 145.128 170.554 1.00 14.01 241 HIS M N 1
ATOM 12206 C CA . HIS D 4 241 ? 142.413 143.903 170.276 1.00 12.01 241 HIS M CA 1
ATOM 12207 C C . HIS D 4 241 ? 143.420 143.668 171.370 1.00 12.01 241 HIS M C 1
ATOM 12208 O O . HIS D 4 241 ? 144.440 144.333 171.446 1.00 16.00 241 HIS M O 1
ATOM 12215 N N . GLY D 4 242 ? 143.155 142.698 172.164 1.00 14.01 242 GLY M N 1
ATOM 12216 C CA . GLY D 4 242 ? 144.086 142.410 173.188 1.00 12.01 242 GLY M CA 1
ATOM 12217 C C . GLY D 4 242 ? 144.866 141.243 172.706 1.00 12.01 242 GLY M C 1
ATOM 12218 O O . GLY D 4 242 ? 144.329 140.293 172.157 1.00 16.00 242 GLY M O 1
ATOM 12219 N N . ILE D 4 243 ? 146.140 141.357 172.892 1.00 14.01 243 ILE M N 1
ATOM 12220 C CA . ILE D 4 243 ? 147.007 140.221 172.946 1.00 12.01 243 ILE M CA 1
ATOM 12221 C C . ILE D 4 243 ? 147.598 139.929 174.316 1.00 12.01 243 ILE M C 1
ATOM 12222 O O . ILE D 4 243 ? 148.392 140.755 174.796 1.00 16.00 243 ILE M O 1
ATOM 12227 N N . VAL D 4 244 ? 147.270 138.840 174.941 1.00 14.01 244 VAL M N 1
ATOM 12228 C CA . VAL D 4 244 ? 147.950 138.660 176.200 1.00 12.01 244 VAL M CA 1
ATOM 12229 C C . VAL D 4 244 ? 149.040 137.683 176.067 1.00 12.01 244 VAL M C 1
ATOM 12230 O O . VAL D 4 244 ? 148.853 136.474 175.983 1.00 16.00 244 VAL M O 1
ATOM 12234 N N . ASP D 4 245 ? 150.248 138.302 176.052 1.00 14.01 245 ASP M N 1
ATOM 12235 C CA . ASP D 4 245 ? 151.393 137.444 175.899 1.00 12.01 245 ASP M CA 1
ATOM 12236 C C . ASP D 4 245 ? 152.000 137.034 177.233 1.00 12.01 245 ASP M C 1
ATOM 12237 O O . ASP D 4 245 ? 151.869 137.815 178.172 1.00 16.00 245 ASP M O 1
ATOM 12242 N N . VAL D 4 246 ? 152.650 135.940 177.392 1.00 14.01 246 VAL M N 1
ATOM 12243 C CA . VAL D 4 246 ? 153.321 135.704 178.673 1.00 12.01 246 VAL M CA 1
ATOM 12244 C C . VAL D 4 246 ? 154.705 135.066 178.500 1.00 12.01 246 VAL M C 1
ATOM 12245 O O . VAL D 4 246 ? 154.796 133.902 178.118 1.00 16.00 246 VAL M O 1
ATOM 12249 N N . ARG D 4 247 ? 155.801 135.857 178.727 1.00 14.01 247 ARG M N 1
ATOM 12250 C CA . ARG D 4 247 ? 157.122 135.323 178.437 1.00 12.01 247 ARG M CA 1
ATOM 12251 C C . ARG D 4 247 ? 157.675 134.508 179.486 1.00 12.01 247 ARG M C 1
ATOM 12252 O O . ARG D 4 247 ? 157.646 134.951 180.631 1.00 16.00 247 ARG M O 1
ATOM 12260 N N . SER D 4 248 ? 158.231 133.312 179.118 1.00 14.01 248 SER M N 1
ATOM 12261 C CA . SER D 4 248 ? 158.309 132.349 180.148 1.00 12.01 248 SER M CA 1
ATOM 12262 C C . SER D 4 248 ? 159.558 131.672 180.059 1.00 12.01 248 SER M C 1
ATOM 12263 O O . SER D 4 248 ? 160.188 131.715 179.035 1.00 16.00 248 SER M O 1
ATOM 12266 N N . TYR D 4 249 ? 159.880 131.004 181.131 1.00 14.01 249 TYR M N 1
ATOM 12267 C CA . TYR D 4 249 ? 161.129 130.408 181.105 1.00 12.01 249 TYR M CA 1
ATOM 12268 C C . TYR D 4 249 ? 161.085 129.176 182.001 1.00 12.01 249 TYR M C 1
ATOM 12269 O O . TYR D 4 249 ? 161.973 129.014 182.841 1.00 16.00 249 TYR M O 1
ATOM 12278 N N . LEU D 4 250 ? 160.084 128.341 181.834 1.00 14.01 250 LEU M N 1
ATOM 12279 C CA . LEU D 4 250 ? 160.022 127.337 182.745 1.00 12.01 250 LEU M CA 1
ATOM 12280 C C . LEU D 4 250 ? 160.750 126.163 182.201 1.00 12.01 250 LEU M C 1
ATOM 12281 O O . LEU D 4 250 ? 161.442 126.324 181.201 1.00 16.00 250 LEU M O 1
ATOM 12286 N N . ASN D 4 251 ? 160.607 125.033 182.664 1.00 14.01 251 ASN M N 1
ATOM 12287 C CA . ASN D 4 251 ? 161.317 123.969 181.968 1.00 12.01 251 ASN M CA 1
ATOM 12288 C C . ASN D 4 251 ? 160.345 122.763 181.806 1.00 12.01 251 ASN M C 1
ATOM 12289 O O . ASN D 4 251 ? 160.694 121.765 181.173 1.00 16.00 251 ASN M O 1
ATOM 12294 N N . ASP D 4 252 ? 159.122 122.824 182.386 1.00 14.01 252 ASP M N 1
ATOM 12295 C CA . ASP D 4 252 ? 158.333 121.597 182.676 1.00 12.01 252 ASP M CA 1
ATOM 12296 C C . ASP D 4 252 ? 157.158 122.433 182.518 1.00 12.01 252 ASP M C 1
ATOM 12297 O O . ASP D 4 252 ? 157.203 123.660 182.350 1.00 16.00 252 ASP M O 1
ATOM 12302 N N . ASN D 4 253 ? 156.169 121.775 182.667 1.00 14.01 253 ASN M N 1
ATOM 12303 C CA . ASN D 4 253 ? 154.885 122.074 182.365 1.00 12.01 253 ASN M CA 1
ATOM 12304 C C . ASN D 4 253 ? 153.881 122.446 183.390 1.00 12.01 253 ASN M C 1
ATOM 12305 O O . ASN D 4 253 ? 152.679 122.134 183.275 1.00 16.00 253 ASN M O 1
ATOM 12310 N N . PRO D 4 254 ? 154.321 123.204 184.270 1.00 14.01 254 PRO M N 1
ATOM 12311 C CA . PRO D 4 254 ? 153.353 123.914 184.987 1.00 12.01 254 PRO M CA 1
ATOM 12312 C C . PRO D 4 254 ? 152.192 124.481 184.072 1.00 12.01 254 PRO M C 1
ATOM 12313 O O . PRO D 4 254 ? 152.416 124.855 182.916 1.00 16.00 254 PRO M O 1
ATOM 12317 N N . LEU D 4 255 ? 150.964 124.554 184.685 1.00 14.01 255 LEU M N 1
ATOM 12318 C CA . LEU D 4 255 ? 149.644 125.135 184.248 1.00 12.01 255 LEU M CA 1
ATOM 12319 C C . LEU D 4 255 ? 149.361 126.560 184.848 1.00 12.01 255 LEU M C 1
ATOM 12320 O O . LEU D 4 255 ? 149.736 126.796 185.985 1.00 16.00 255 LEU M O 1
ATOM 12325 N N . VAL D 4 256 ? 148.751 127.508 184.061 1.00 14.01 256 VAL M N 1
ATOM 12326 C CA . VAL D 4 256 ? 148.435 128.741 184.648 1.00 12.01 256 VAL M CA 1
ATOM 12327 C C . VAL D 4 256 ? 146.956 129.009 184.436 1.00 12.01 256 VAL M C 1
ATOM 12328 O O . VAL D 4 256 ? 146.383 128.703 183.288 1.00 16.00 256 VAL M O 1
ATOM 12332 N N . ALA D 4 257 ? 146.414 129.360 185.683 1.00 14.01 257 ALA M N 1
ATOM 12333 C CA . ALA D 4 257 ? 145.136 129.794 185.595 1.00 12.01 257 ALA M CA 1
ATOM 12334 C C . ALA D 4 257 ? 145.159 131.285 185.531 1.00 12.01 257 ALA M C 1
ATOM 12335 O O . ALA D 4 257 ? 145.894 131.936 186.279 1.00 16.00 257 ALA M O 1
ATOM 12337 N N . VAL D 4 258 ? 144.337 131.853 184.679 1.00 14.01 258 VAL M N 1
ATOM 12338 C CA . VAL D 4 258 ? 144.293 133.282 184.616 1.00 12.01 258 VAL M CA 1
ATOM 12339 C C . VAL D 4 258 ? 142.890 133.763 184.722 1.00 12.01 258 VAL M C 1
ATOM 12340 O O . VAL D 4 258 ? 142.110 133.567 183.790 1.00 16.00 258 VAL M O 1
ATOM 12344 N N . LYS D 4 259 ? 142.506 134.318 185.805 1.00 14.01 259 LYS M N 1
ATOM 12345 C CA . LYS D 4 259 ? 141.125 134.747 185.856 1.00 12.01 259 LYS M CA 1
ATOM 12346 C C . LYS D 4 259 ? 141.006 136.159 185.366 1.00 12.01 259 LYS M C 1
ATOM 12347 O O . LYS D 4 259 ? 141.809 137.040 185.721 1.00 16.00 259 LYS M O 1
ATOM 12353 N N . LEU D 4 260 ? 139.974 136.366 184.499 1.00 14.01 260 LEU M N 1
ATOM 12354 C CA . LEU D 4 260 ? 139.902 137.698 183.930 1.00 12.01 260 LEU M CA 1
ATOM 12355 C C . LEU D 4 260 ? 138.704 138.375 184.434 1.00 12.01 260 LEU M C 1
ATOM 12356 O O . LEU D 4 260 ? 137.623 137.776 184.490 1.00 16.00 260 LEU M O 1
ATOM 12361 N N . ASN D 4 261 ? 138.848 139.587 184.845 1.00 14.01 261 ASN M N 1
ATOM 12362 C CA . ASN D 4 261 ? 137.673 140.080 185.473 1.00 12.01 261 ASN M CA 1
ATOM 12363 C C . ASN D 4 261 ? 136.809 140.785 184.634 1.00 12.01 261 ASN M C 1
ATOM 12364 O O . ASN D 4 261 ? 137.189 141.432 183.653 1.00 16.00 261 ASN M O 1
ATOM 12369 N N . THR D 4 262 ? 135.565 140.680 184.995 1.00 14.01 262 THR M N 1
ATOM 12370 C CA . THR D 4 262 ? 134.821 141.362 184.100 1.00 12.01 262 THR M CA 1
ATOM 12371 C C . THR D 4 262 ? 134.306 142.515 184.637 1.00 12.01 262 THR M C 1
ATOM 12372 O O . THR D 4 262 ? 133.360 142.511 185.418 1.00 16.00 262 THR M O 1
ATOM 12376 N N . MET D 4 263 ? 134.900 143.626 184.188 1.00 14.01 263 MET M N 1
ATOM 12377 C CA . MET D 4 263 ? 134.253 144.581 184.872 1.00 12.01 263 MET M CA 1
ATOM 12378 C C . MET D 4 263 ? 132.752 144.677 184.505 1.00 12.01 263 MET M C 1
ATOM 12379 O O . MET D 4 263 ? 132.234 145.763 184.232 1.00 16.00 263 MET M O 1
ATOM 12384 N N . GLY D 4 264 ? 132.090 143.537 184.550 1.00 14.01 264 GLY M N 1
ATOM 12385 C CA . GLY D 4 264 ? 130.713 143.021 184.263 1.00 12.01 264 GLY M CA 1
ATOM 12386 C C . GLY D 4 264 ? 130.111 143.140 182.832 1.00 12.01 264 GLY M C 1
ATOM 12387 O O . GLY D 4 264 ? 128.918 143.479 182.621 1.00 16.00 264 GLY M O 1
ATOM 12388 N N . ASN D 4 265 ? 131.030 142.906 181.889 1.00 14.01 265 ASN M N 1
ATOM 12389 C CA . ASN D 4 265 ? 131.040 143.217 180.448 1.00 12.01 265 ASN M CA 1
ATOM 12390 C C . ASN D 4 265 ? 131.046 141.747 180.124 1.00 12.01 265 ASN M C 1
ATOM 12391 O O . ASN D 4 265 ? 132.212 141.355 180.159 1.00 16.00 265 ASN M O 1
ATOM 12396 N N . ASP D 4 266 ? 130.072 140.838 180.126 1.00 14.01 266 ASP M N 1
ATOM 12397 C CA . ASP D 4 266 ? 130.611 139.451 179.841 1.00 12.01 266 ASP M CA 1
ATOM 12398 C C . ASP D 4 266 ? 131.357 139.540 178.569 1.00 12.01 266 ASP M C 1
ATOM 12399 O O . ASP D 4 266 ? 130.878 139.488 177.434 1.00 16.00 266 ASP M O 1
ATOM 12404 N N . ILE D 4 267 ? 132.697 139.402 179.012 1.00 14.01 267 ILE M N 1
ATOM 12405 C CA . ILE D 4 267 ? 133.969 139.211 178.343 1.00 12.01 267 ILE M CA 1
ATOM 12406 C C . ILE D 4 267 ? 133.739 138.013 177.624 1.00 12.01 267 ILE M C 1
ATOM 12407 O O . ILE D 4 267 ? 133.192 137.069 178.184 1.00 16.00 267 ILE M O 1
ATOM 12412 N N . GLY D 4 268 ? 133.962 138.011 176.365 1.00 14.01 268 GLY M N 1
ATOM 12413 C CA . GLY D 4 268 ? 133.329 136.920 175.758 1.00 12.01 268 GLY M CA 1
ATOM 12414 C C . GLY D 4 268 ? 134.433 136.178 175.076 1.00 12.01 268 GLY M C 1
ATOM 12415 O O . GLY D 4 268 ? 134.537 134.945 175.202 1.00 16.00 268 GLY M O 1
ATOM 12416 N N . ILE D 4 269 ? 135.291 136.891 174.274 1.00 14.01 269 ILE M N 1
ATOM 12417 C CA . ILE D 4 269 ? 136.080 135.818 173.859 1.00 12.01 269 ILE M CA 1
ATOM 12418 C C . ILE D 4 269 ? 137.572 136.179 173.956 1.00 12.01 269 ILE M C 1
ATOM 12419 O O . ILE D 4 269 ? 138.040 137.029 173.185 1.00 16.00 269 ILE M O 1
ATOM 12424 N N . PRO D 4 270 ? 138.311 135.629 174.847 1.00 14.01 270 PRO M N 1
ATOM 12425 C CA . PRO D 4 270 ? 139.725 135.600 174.762 1.00 12.01 270 PRO M CA 1
ATOM 12426 C C . PRO D 4 270 ? 140.211 134.569 173.726 1.00 12.01 270 PRO M C 1
ATOM 12427 O O . PRO D 4 270 ? 139.847 133.391 173.824 1.00 16.00 270 PRO M O 1
ATOM 12431 N N . SER D 4 271 ? 141.021 134.968 172.774 1.00 14.01 271 SER M N 1
ATOM 12432 C CA . SER D 4 271 ? 141.496 133.935 171.849 1.00 12.01 271 SER M CA 1
ATOM 12433 C C . SER D 4 271 ? 142.808 133.334 172.341 1.00 12.01 271 SER M C 1
ATOM 12434 O O . SER D 4 271 ? 143.549 134.046 173.008 1.00 16.00 271 SER M O 1
ATOM 12437 N N . LEU D 4 272 ? 143.011 131.955 172.134 1.00 14.01 272 LEU M N 1
ATOM 12438 C CA . LEU D 4 272 ? 144.066 131.478 172.915 1.00 12.01 272 LEU M CA 1
ATOM 12439 C C . LEU D 4 272 ? 145.169 130.931 171.837 1.00 12.01 272 LEU M C 1
ATOM 12440 O O . LEU D 4 272 ? 144.738 130.433 170.789 1.00 16.00 272 LEU M O 1
ATOM 12445 N N . HIS D 4 273 ? 146.435 131.105 172.059 1.00 14.01 273 HIS M N 1
ATOM 12446 C CA . HIS D 4 273 ? 147.730 130.875 171.320 1.00 12.01 273 HIS M CA 1
ATOM 12447 C C . HIS D 4 273 ? 147.868 129.386 171.205 1.00 12.01 273 HIS M C 1
ATOM 12448 O O . HIS D 4 273 ? 147.062 128.765 171.825 1.00 16.00 273 HIS M O 1
ATOM 12455 N N . ASP D 4 274 ? 148.661 128.826 170.407 1.00 14.01 274 ASP M N 1
ATOM 12456 C CA . ASP D 4 274 ? 148.691 127.478 170.134 1.00 12.01 274 ASP M CA 1
ATOM 12457 C C . ASP D 4 274 ? 149.230 126.750 171.440 1.00 12.01 274 ASP M C 1
ATOM 12458 O O . ASP D 4 274 ? 149.167 125.528 171.613 1.00 16.00 274 ASP M O 1
ATOM 12463 N N . CYS D 4 275 ? 149.852 127.415 172.374 1.00 14.01 275 CYS M N 1
ATOM 12464 C CA . CYS D 4 275 ? 150.314 126.785 173.675 1.00 12.01 275 CYS M CA 1
ATOM 12465 C C . CYS D 4 275 ? 149.353 127.042 174.740 1.00 12.01 275 CYS M C 1
ATOM 12466 O O . CYS D 4 275 ? 149.616 126.738 175.903 1.00 16.00 275 CYS M O 1
ATOM 12469 N N . VAL D 4 276 ? 148.242 127.674 174.402 1.00 14.01 276 VAL M N 1
ATOM 12470 C CA . VAL D 4 276 ? 147.261 127.910 175.410 1.00 12.01 276 VAL M CA 1
ATOM 12471 C C . VAL D 4 276 ? 145.946 127.003 175.264 1.00 12.01 276 VAL M C 1
ATOM 12472 O O . VAL D 4 276 ? 145.420 126.754 174.169 1.00 16.00 276 VAL M O 1
ATOM 12476 N N . GLU D 4 277 ? 145.465 126.532 176.527 1.00 14.01 277 GLU M N 1
ATOM 12477 C CA . GLU D 4 277 ? 144.242 125.757 176.601 1.00 12.01 277 GLU M CA 1
ATOM 12478 C C . GLU D 4 277 ? 142.922 126.345 177.217 1.00 12.01 277 GLU M C 1
ATOM 12479 O O . GLU D 4 277 ? 142.703 126.703 178.458 1.00 16.00 277 GLU M O 1
ATOM 12485 N N . ILE D 4 278 ? 141.844 126.489 176.470 1.00 14.01 278 ILE M N 1
ATOM 12486 C CA . ILE D 4 278 ? 140.739 126.998 177.431 1.00 12.01 278 ILE M CA 1
ATOM 12487 C C . ILE D 4 278 ? 139.843 125.962 177.564 1.00 12.01 278 ILE M C 1
ATOM 12488 O O . ILE D 4 278 ? 138.654 126.005 177.225 1.00 16.00 278 ILE M O 1
ATOM 12493 N N . ASN D 4 279 ? 140.395 125.171 178.404 1.00 14.01 279 ASN M N 1
ATOM 12494 C CA . ASN D 4 279 ? 139.626 124.005 178.502 1.00 12.01 279 ASN M CA 1
ATOM 12495 C C . ASN D 4 279 ? 138.066 123.557 178.407 1.00 12.01 279 ASN M C 1
ATOM 12496 O O . ASN D 4 279 ? 138.011 122.427 177.976 1.00 16.00 279 ASN M O 1
ATOM 12501 N N . ASP D 4 280 ? 137.039 124.045 178.635 1.00 14.01 280 ASP M N 1
ATOM 12502 C CA . ASP D 4 280 ? 135.633 123.953 178.451 1.00 12.01 280 ASP M CA 1
ATOM 12503 C C . ASP D 4 280 ? 134.331 124.344 178.739 1.00 12.01 280 ASP M C 1
ATOM 12504 O O . ASP D 4 280 ? 133.352 123.609 178.784 1.00 16.00 280 ASP M O 1
ATOM 12509 N N . GLY D 4 281 ? 134.449 125.418 179.252 1.00 14.01 281 GLY M N 1
ATOM 12510 C CA . GLY D 4 281 ? 133.373 125.954 180.011 1.00 12.01 281 GLY M CA 1
ATOM 12511 C C . GLY D 4 281 ? 133.931 125.379 181.605 1.00 12.01 281 GLY M C 1
ATOM 12512 O O . GLY D 4 281 ? 133.319 125.787 182.569 1.00 16.00 281 GLY M O 1
ATOM 12513 N N . VAL D 4 282 ? 135.110 124.452 181.884 1.00 14.01 282 VAL M N 1
ATOM 12514 C CA . VAL D 4 282 ? 135.931 124.140 183.329 1.00 12.01 282 VAL M CA 1
ATOM 12515 C C . VAL D 4 282 ? 136.641 125.291 183.451 1.00 12.01 282 VAL M C 1
ATOM 12516 O O . VAL D 4 282 ? 136.784 125.899 184.490 1.00 16.00 282 VAL M O 1
ATOM 12520 N N . PHE D 4 283 ? 137.076 125.643 182.310 1.00 14.01 283 PHE M N 1
ATOM 12521 C CA . PHE D 4 283 ? 137.463 126.893 182.367 1.00 12.01 283 PHE M CA 1
ATOM 12522 C C . PHE D 4 283 ? 136.226 127.446 181.631 1.00 12.01 283 PHE M C 1
ATOM 12523 O O . PHE D 4 283 ? 135.874 127.051 180.495 1.00 16.00 283 PHE M O 1
ATOM 12531 N N . SER D 4 284 ? 135.622 128.302 182.344 1.00 14.01 284 SER M N 1
ATOM 12532 C CA . SER D 4 284 ? 134.407 129.089 181.997 1.00 12.01 284 SER M CA 1
ATOM 12533 C C . SER D 4 284 ? 134.664 130.144 180.904 1.00 12.01 284 SER M C 1
ATOM 12534 O O . SER D 4 284 ? 135.657 130.784 180.632 1.00 16.00 284 SER M O 1
ATOM 12537 N N . PRO D 4 285 ? 133.680 130.731 180.432 1.00 14.01 285 PRO M N 1
ATOM 12538 C CA . PRO D 4 285 ? 134.286 131.643 179.459 1.00 12.01 285 PRO M CA 1
ATOM 12539 C C . PRO D 4 285 ? 135.223 132.718 179.906 1.00 12.01 285 PRO M C 1
ATOM 12540 O O . PRO D 4 285 ? 135.917 133.332 179.100 1.00 16.00 285 PRO M O 1
ATOM 12544 N N . SER D 4 286 ? 135.270 132.946 181.186 1.00 14.01 286 SER M N 1
ATOM 12545 C CA . SER D 4 286 ? 136.139 133.979 181.713 1.00 12.01 286 SER M CA 1
ATOM 12546 C C . SER D 4 286 ? 137.524 133.591 182.146 1.00 12.01 286 SER M C 1
ATOM 12547 O O . SER D 4 286 ? 138.337 134.459 182.492 1.00 16.00 286 SER M O 1
ATOM 12550 N N . ASN D 4 287 ? 137.766 132.277 182.211 1.00 14.01 287 ASN M N 1
ATOM 12551 C CA . ASN D 4 287 ? 139.035 131.810 182.647 1.00 12.01 287 ASN M CA 1
ATOM 12552 C C . ASN D 4 287 ? 140.089 131.194 181.501 1.00 12.01 287 ASN M C 1
ATOM 12553 O O . ASN D 4 287 ? 139.625 131.117 180.360 1.00 16.00 287 ASN M O 1
ATOM 12558 N N . ILE D 4 288 ? 141.438 130.795 181.697 1.00 14.01 288 ILE M N 1
ATOM 12559 C CA . ILE D 4 288 ? 142.362 130.420 180.458 1.00 12.01 288 ILE M CA 1
ATOM 12560 C C . ILE D 4 288 ? 143.446 129.757 180.972 1.00 12.01 288 ILE M C 1
ATOM 12561 O O . ILE D 4 288 ? 143.910 130.004 182.080 1.00 16.00 288 ILE M O 1
ATOM 12566 N N . THR D 4 289 ? 143.761 128.816 180.309 1.00 14.01 289 THR M N 1
ATOM 12567 C CA . THR D 4 289 ? 144.795 128.123 180.895 1.00 12.01 289 THR M CA 1
ATOM 12568 C C . THR D 4 289 ? 145.836 127.828 179.835 1.00 12.01 289 THR M C 1
ATOM 12569 O O . THR D 4 289 ? 145.526 127.354 178.757 1.00 16.00 289 THR M O 1
ATOM 12573 N N . PHE D 4 290 ? 147.171 128.052 180.283 1.00 14.01 290 PHE M N 1
ATOM 12574 C CA . PHE D 4 290 ? 148.213 128.092 179.250 1.00 12.01 290 PHE M CA 1
ATOM 12575 C C . PHE D 4 290 ? 149.095 127.058 179.930 1.00 12.01 290 PHE M C 1
ATOM 12576 O O . PHE D 4 290 ? 149.163 126.957 181.166 1.00 16.00 290 PHE M O 1
ATOM 12584 N N . ILE D 4 291 ? 149.732 126.345 179.140 1.00 14.01 291 ILE M N 1
ATOM 12585 C CA . ILE D 4 291 ? 150.682 125.263 179.186 1.00 12.01 291 ILE M CA 1
ATOM 12586 C C . ILE D 4 291 ? 152.018 125.826 178.555 1.00 12.01 291 ILE M C 1
ATOM 12587 O O . ILE D 4 291 ? 151.944 126.813 177.806 1.00 16.00 291 ILE M O 1
ATOM 12592 N N . PRO D 4 292 ? 153.211 125.284 178.800 1.00 14.01 292 PRO M N 1
ATOM 12593 C CA . PRO D 4 292 ? 154.513 125.865 178.404 1.00 12.01 292 PRO M CA 1
ATOM 12594 C C . PRO D 4 292 ? 154.419 125.200 176.946 1.00 12.01 292 PRO M C 1
ATOM 12595 O O . PRO D 4 292 ? 153.890 124.111 176.696 1.00 16.00 292 PRO M O 1
ATOM 12599 N N . PRO D 4 293 ? 155.107 125.951 176.134 1.00 14.01 293 PRO M N 1
ATOM 12600 C CA . PRO D 4 293 ? 156.074 126.263 175.128 1.00 12.01 293 PRO M CA 1
ATOM 12601 C C . PRO D 4 293 ? 157.262 126.645 175.707 1.00 12.01 293 PRO M C 1
ATOM 12602 O O . PRO D 4 293 ? 157.261 127.035 176.879 1.00 16.00 293 PRO M O 1
ATOM 12606 N N . ASP D 4 294 ? 158.406 126.441 175.102 1.00 14.01 294 ASP M N 1
ATOM 12607 C CA . ASP D 4 294 ? 159.285 127.296 175.538 1.00 12.01 294 ASP M CA 1
ATOM 12608 C C . ASP D 4 294 ? 158.563 127.977 174.287 1.00 12.01 294 ASP M C 1
ATOM 12609 O O . ASP D 4 294 ? 157.818 127.382 173.552 1.00 16.00 294 ASP M O 1
ATOM 12614 N N . GLY D 4 295 ? 158.885 129.220 174.174 1.00 14.01 295 GLY M N 1
ATOM 12615 C CA . GLY D 4 295 ? 158.699 130.370 173.195 1.00 12.01 295 GLY M CA 1
ATOM 12616 C C . GLY D 4 295 ? 157.783 131.495 174.057 1.00 12.01 295 GLY M C 1
ATOM 12617 O O . GLY D 4 295 ? 156.978 131.096 174.895 1.00 16.00 295 GLY M O 1
ATOM 12618 N N . LYS D 4 296 ? 157.882 132.854 173.847 1.00 14.01 296 LYS M N 1
ATOM 12619 C CA . LYS D 4 296 ? 156.852 133.981 174.195 1.00 12.01 296 LYS M CA 1
ATOM 12620 C C . LYS D 4 296 ? 155.655 133.686 173.568 1.00 12.01 296 LYS M C 1
ATOM 12621 O O . LYS D 4 296 ? 155.577 133.352 172.386 1.00 16.00 296 LYS M O 1
ATOM 12627 N N . PHE D 4 297 ? 154.684 133.825 174.307 1.00 14.01 297 PHE M N 1
ATOM 12628 C CA . PHE D 4 297 ? 153.576 133.356 173.658 1.00 12.01 297 PHE M CA 1
ATOM 12629 C C . PHE D 4 297 ? 152.407 134.364 173.872 1.00 12.01 297 PHE M C 1
ATOM 12630 O O . PHE D 4 297 ? 152.159 134.813 175.004 1.00 16.00 297 PHE M O 1
ATOM 12638 N N . ARG D 4 298 ? 151.663 134.673 172.753 1.00 14.01 298 ARG M N 1
ATOM 12639 C CA . ARG D 4 298 ? 150.442 135.496 172.863 1.00 12.01 298 ARG M CA 1
ATOM 12640 C C . ARG D 4 298 ? 149.386 134.663 173.622 1.00 12.01 298 ARG M C 1
ATOM 12641 O O . ARG D 4 298 ? 148.958 133.652 173.085 1.00 16.00 298 ARG M O 1
ATOM 12649 N N . LEU D 4 299 ? 148.972 134.979 174.744 1.00 14.01 299 LEU M N 1
ATOM 12650 C CA . LEU D 4 299 ? 148.287 133.949 175.515 1.00 12.01 299 LEU M CA 1
ATOM 12651 C C . LEU D 4 299 ? 146.878 133.840 175.143 1.00 12.01 299 LEU M C 1
ATOM 12652 O O . LEU D 4 299 ? 146.308 132.813 174.786 1.00 16.00 299 LEU M O 1
ATOM 12657 N N . LEU D 4 300 ? 146.426 135.111 174.927 1.00 14.01 300 LEU M N 1
ATOM 12658 C CA . LEU D 4 300 ? 145.087 135.293 174.500 1.00 12.01 300 LEU M CA 1
ATOM 12659 C C . LEU D 4 300 ? 145.029 136.638 173.865 1.00 12.01 300 LEU M C 1
ATOM 12660 O O . LEU D 4 300 ? 145.454 137.692 174.370 1.00 16.00 300 LEU M O 1
ATOM 12665 N N . GLU D 4 301 ? 144.497 136.521 172.603 1.00 14.01 301 GLU M N 1
ATOM 12666 C CA . GLU D 4 301 ? 144.134 137.710 171.941 1.00 12.01 301 GLU M CA 1
ATOM 12667 C C . GLU D 4 301 ? 142.689 137.908 172.164 1.00 12.01 301 GLU M C 1
ATOM 12668 O O . GLU D 4 301 ? 141.901 136.983 171.942 1.00 16.00 301 GLU M O 1
ATOM 12674 N N . TYR D 4 302 ? 142.301 139.137 172.612 1.00 14.01 302 TYR M N 1
ATOM 12675 C CA . TYR D 4 302 ? 140.872 139.317 172.864 1.00 12.01 302 TYR M CA 1
ATOM 12676 C C . TYR D 4 302 ? 140.433 140.455 172.102 1.00 12.01 302 TYR M C 1
ATOM 12677 O O . TYR D 4 302 ? 140.918 141.573 172.233 1.00 16.00 302 TYR M O 1
ATOM 12686 N N . SER D 4 303 ? 139.456 140.137 171.289 1.00 14.01 303 SER M N 1
ATOM 12687 C CA . SER D 4 303 ? 138.934 141.195 170.582 1.00 12.01 303 SER M CA 1
ATOM 12688 C C . SER D 4 303 ? 137.591 141.471 171.096 1.00 12.01 303 SER M C 1
ATOM 12689 O O . SER D 4 303 ? 136.644 140.739 170.839 1.00 16.00 303 SER M O 1
ATOM 12692 N N . VAL D 4 304 ? 137.487 142.610 171.796 1.00 14.01 304 VAL M N 1
ATOM 12693 C CA . VAL D 4 304 ? 136.186 142.882 172.263 1.00 12.01 304 VAL M CA 1
ATOM 12694 C C . VAL D 4 304 ? 135.554 143.827 171.350 1.00 12.01 304 VAL M C 1
ATOM 12695 O O . VAL D 4 304 ? 136.064 144.904 171.113 1.00 16.00 304 VAL M O 1
ATOM 12699 N N . ASP D 4 305 ? 134.434 143.443 170.843 1.00 14.01 305 ASP M N 1
ATOM 12700 C CA . ASP D 4 305 ? 133.750 144.350 170.016 1.00 12.01 305 ASP M CA 1
ATOM 12701 C C . ASP D 4 305 ? 132.992 145.397 170.936 1.00 12.01 305 ASP M C 1
ATOM 12702 O O . ASP D 4 305 ? 131.737 145.168 170.934 1.00 16.00 305 ASP M O 1
ATOM 12707 N N . LEU D 4 306 ? 133.672 146.400 171.576 1.00 14.01 306 LEU M N 1
ATOM 12708 C CA . LEU D 4 306 ? 133.112 147.428 172.504 1.00 12.01 306 LEU M CA 1
ATOM 12709 C C . LEU D 4 306 ? 131.549 147.584 172.217 1.00 12.01 306 LEU M C 1
ATOM 12710 O O . LEU D 4 306 ? 130.564 147.551 172.950 1.00 16.00 306 LEU M O 1
ATOM 12715 N N . SER D 4 307 ? 131.119 147.480 170.988 1.00 14.01 307 SER M N 1
ATOM 12716 C CA . SER D 4 307 ? 129.693 147.945 170.968 1.00 12.01 307 SER M CA 1
ATOM 12717 C C . SER D 4 307 ? 128.848 147.188 171.934 1.00 12.01 307 SER M C 1
ATOM 12718 O O . SER D 4 307 ? 128.384 147.946 172.785 1.00 16.00 307 SER M O 1
ATOM 12721 N N . SER D 4 308 ? 128.806 145.795 171.817 1.00 14.01 308 SER M N 1
ATOM 12722 C CA . SER D 4 308 ? 128.025 144.988 172.703 1.00 12.01 308 SER M CA 1
ATOM 12723 C C . SER D 4 308 ? 128.399 145.188 174.087 1.00 12.01 308 SER M C 1
ATOM 12724 O O . SER D 4 308 ? 127.528 145.355 174.823 1.00 16.00 308 SER M O 1
ATOM 12727 N N . GLN D 4 309 ? 129.827 145.287 174.308 1.00 14.01 309 GLN M N 1
ATOM 12728 C CA . GLN D 4 309 ? 130.310 145.381 175.668 1.00 12.01 309 GLN M CA 1
ATOM 12729 C C . GLN D 4 309 ? 129.916 146.573 176.359 1.00 12.01 309 GLN M C 1
ATOM 12730 O O . GLN D 4 309 ? 129.254 146.364 177.398 1.00 16.00 309 GLN M O 1
ATOM 12736 N N . VAL D 4 310 ? 130.148 147.674 175.702 1.00 14.01 310 VAL M N 1
ATOM 12737 C CA . VAL D 4 310 ? 129.895 148.917 176.209 1.00 12.01 310 VAL M CA 1
ATOM 12738 C C . VAL D 4 310 ? 128.309 148.923 176.534 1.00 12.01 310 VAL M C 1
ATOM 12739 O O . VAL D 4 310 ? 127.747 149.580 177.381 1.00 16.00 310 VAL M O 1
ATOM 12743 N N . LYS D 4 311 ? 127.596 148.248 175.667 1.00 14.01 311 LYS M N 1
ATOM 12744 C CA . LYS D 4 311 ? 126.200 148.266 175.900 1.00 12.01 311 LYS M CA 1
ATOM 12745 C C . LYS D 4 311 ? 125.997 147.307 177.028 1.00 12.01 311 LYS M C 1
ATOM 12746 O O . LYS D 4 311 ? 125.513 147.628 178.059 1.00 16.00 311 LYS M O 1
ATOM 12752 N N . GLN D 4 312 ? 126.507 146.126 176.944 1.00 14.01 312 GLN M N 1
ATOM 12753 C CA . GLN D 4 312 ? 126.205 145.298 178.070 1.00 12.01 312 GLN M CA 1
ATOM 12754 C C . GLN D 4 312 ? 126.802 145.889 179.332 1.00 12.01 312 GLN M C 1
ATOM 12755 O O . GLN D 4 312 ? 126.181 145.868 180.399 1.00 16.00 312 GLN M O 1
ATOM 12761 N N . SER D 4 313 ? 127.904 146.582 179.194 1.00 14.01 313 SER M N 1
ATOM 12762 C CA . SER D 4 313 ? 128.528 147.003 180.395 1.00 12.01 313 SER M CA 1
ATOM 12763 C C . SER D 4 313 ? 128.024 148.478 180.795 1.00 12.01 313 SER M C 1
ATOM 12764 O O . SER D 4 313 ? 128.447 148.988 181.836 1.00 16.00 313 SER M O 1
ATOM 12767 N N . GLY D 4 314 ? 127.401 149.228 179.846 1.00 14.01 314 GLY M N 1
ATOM 12768 C CA . GLY D 4 314 ? 126.956 150.639 179.874 1.00 12.01 314 GLY M CA 1
ATOM 12769 C C . GLY D 4 314 ? 127.989 151.671 179.690 1.00 12.01 314 GLY M C 1
ATOM 12770 O O . GLY D 4 314 ? 127.873 152.822 180.125 1.00 16.00 314 GLY M O 1
ATOM 12771 N N . VAL D 4 315 ? 129.164 151.207 179.294 1.00 14.01 315 VAL M N 1
ATOM 12772 C CA . VAL D 4 315 ? 130.298 152.068 179.315 1.00 12.01 315 VAL M CA 1
ATOM 12773 C C . VAL D 4 315 ? 130.359 153.214 178.287 1.00 12.01 315 VAL M C 1
ATOM 12774 O O . VAL D 4 315 ? 130.995 153.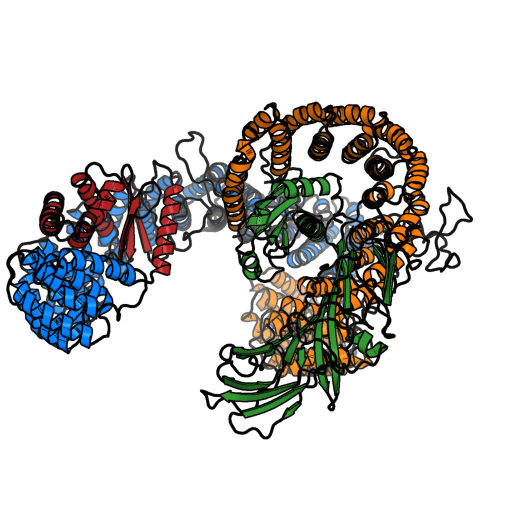036 177.239 1.00 16.00 315 VAL M O 1
ATOM 12778 N N . ARG D 4 316 ? 129.734 154.382 178.527 1.00 14.01 316 ARG M N 1
ATOM 12779 C CA . ARG D 4 316 ? 130.253 155.578 177.848 1.00 12.01 316 ARG M CA 1
ATOM 12780 C C . ARG D 4 316 ? 131.779 155.791 177.971 1.00 12.01 316 ARG M C 1
ATOM 12781 O O . ARG D 4 316 ? 132.195 156.423 178.948 1.00 16.00 316 ARG M O 1
ATOM 12789 N N . MET D 4 317 ? 132.656 155.359 177.044 1.00 14.01 317 MET M N 1
ATOM 12790 C CA . MET D 4 317 ? 134.001 155.280 177.638 1.00 12.01 317 MET M CA 1
ATOM 12791 C C . MET D 4 317 ? 134.546 156.471 178.249 1.00 12.01 317 MET M C 1
ATOM 12792 O O . MET D 4 317 ? 134.945 157.422 177.568 1.00 16.00 317 MET M O 1
ATOM 12797 N N . ASN D 4 318 ? 134.647 156.456 179.573 1.00 14.01 318 ASN M N 1
ATOM 12798 C CA . ASN D 4 318 ? 134.653 157.794 179.935 1.00 12.01 318 ASN M CA 1
ATOM 12799 C C . ASN D 4 318 ? 135.981 158.438 179.829 1.00 12.01 318 ASN M C 1
ATOM 12800 O O . ASN D 4 318 ? 136.218 159.603 180.175 1.00 16.00 318 ASN M O 1
ATOM 12805 N N . SER D 4 319 ? 136.890 157.539 179.373 1.00 14.01 319 SER M N 1
ATOM 12806 C CA . SER D 4 319 ? 138.292 157.821 179.463 1.00 12.01 319 SER M CA 1
ATOM 12807 C C . SER D 4 319 ? 138.477 157.562 178.053 1.00 12.01 319 SER M C 1
ATOM 12808 O O . SER D 4 319 ? 138.123 158.302 177.133 1.00 16.00 319 SER M O 1
ATOM 12811 N N . ILE D 4 320 ? 138.998 156.525 177.954 1.00 14.01 320 ILE M N 1
ATOM 12812 C CA . ILE D 4 320 ? 139.572 155.783 177.008 1.00 12.01 320 ILE M CA 1
ATOM 12813 C C . ILE D 4 320 ? 138.471 155.817 176.009 1.00 12.01 320 ILE M C 1
ATOM 12814 O O . ILE D 4 320 ? 137.292 155.959 176.366 1.00 16.00 320 ILE M O 1
ATOM 12819 N N . GLY D 4 321 ? 138.831 155.725 174.812 1.00 14.01 321 GLY M N 1
ATOM 12820 C CA . GLY D 4 321 ? 137.962 155.519 173.710 1.00 12.01 321 GLY M CA 1
ATOM 12821 C C . GLY D 4 321 ? 136.936 156.598 173.627 1.00 12.01 321 GLY M C 1
ATOM 12822 O O . GLY D 4 321 ? 136.907 157.345 172.643 1.00 16.00 321 GLY M O 1
ATOM 12823 N N . LEU D 4 322 ? 136.035 156.674 174.588 1.00 14.01 322 LEU M N 1
ATOM 12824 C CA . LEU D 4 322 ? 135.228 157.813 174.328 1.00 12.01 322 LEU M CA 1
ATOM 12825 C C . LEU D 4 322 ? 135.942 159.026 174.722 1.00 12.01 322 LEU M C 1
ATOM 12826 O O . LEU D 4 322 ? 135.710 159.755 175.846 1.00 16.00 322 LEU M O 1
ATOM 12831 N N . MET D 4 323 ? 136.788 159.346 173.740 1.00 14.01 323 MET M N 1
ATOM 12832 C CA . MET D 4 323 ? 137.390 160.504 173.999 1.00 12.01 323 MET M CA 1
ATOM 12833 C C . MET D 4 323 ? 136.563 161.709 173.579 1.00 12.01 323 MET M C 1
ATOM 12834 O O . MET D 4 323 ? 136.542 162.086 172.405 1.00 16.00 323 MET M O 1
ATOM 12839 N N . SER D 4 324 ? 135.942 162.401 174.582 1.00 14.01 324 SER M N 1
ATOM 12840 C CA . SER D 4 324 ? 134.888 163.259 173.997 1.00 12.01 324 SER M CA 1
ATOM 12841 C C . SER D 4 324 ? 135.489 164.468 173.327 1.00 12.01 324 SER M C 1
ATOM 12842 O O . SER D 4 324 ? 135.961 165.486 173.828 1.00 16.00 324 SER M O 1
ATOM 12845 N N . LEU D 4 325 ? 135.479 164.417 172.037 1.00 14.01 325 LEU M N 1
ATOM 12846 C CA . LEU D 4 325 ? 136.087 165.575 171.430 1.00 12.01 325 LEU M CA 1
ATOM 12847 C C . LEU D 4 325 ? 135.118 166.742 171.161 1.00 12.01 325 LEU M C 1
ATOM 12848 O O . LEU D 4 325 ? 134.451 166.717 170.112 1.00 16.00 325 LEU M O 1
ATOM 12853 N N . HIS D 4 326 ? 135.015 167.735 171.927 1.00 14.01 326 HIS M N 1
ATOM 12854 C CA . HIS D 4 326 ? 134.025 168.725 171.523 1.00 12.01 326 HIS M CA 1
ATOM 12855 C C . HIS D 4 326 ? 134.675 169.747 170.571 1.00 12.01 326 HIS M C 1
ATOM 12856 O O . HIS D 4 326 ? 135.542 170.590 170.833 1.00 16.00 326 HIS M O 1
ATOM 12863 N N . PHE D 4 327 ? 134.302 169.665 169.343 1.00 14.01 327 PHE M N 1
ATOM 12864 C CA . PHE D 4 327 ? 134.903 170.674 168.476 1.00 12.01 327 PHE M CA 1
ATOM 12865 C C . PHE D 4 327 ? 134.204 172.048 168.617 1.00 12.01 327 PHE M C 1
ATOM 12866 O O . PHE D 4 327 ? 133.146 172.266 168.019 1.00 16.00 327 PHE M O 1
ATOM 12874 N N . GLN D 4 328 ? 134.875 173.034 169.278 1.00 14.01 328 GLN M N 1
ATOM 12875 C CA . GLN D 4 328 ? 134.114 174.239 169.486 1.00 12.01 328 GLN M CA 1
ATOM 12876 C C . GLN D 4 328 ? 134.233 175.202 168.355 1.00 12.01 328 GLN M C 1
ATOM 12877 O O . GLN D 4 328 ? 135.272 175.750 167.965 1.00 16.00 328 GLN M O 1
ATOM 12883 N N . ASN D 4 329 ? 133.089 175.459 167.716 1.00 14.01 329 ASN M N 1
ATOM 12884 C CA . ASN D 4 329 ? 133.204 176.651 166.949 1.00 12.01 329 ASN M CA 1
ATOM 12885 C C . ASN D 4 329 ? 133.326 177.928 167.902 1.00 12.01 329 ASN M C 1
ATOM 12886 O O . ASN D 4 329 ? 133.480 177.710 169.099 1.00 16.00 329 ASN M O 1
ATOM 12891 N N . GLY D 4 330 ? 133.338 179.188 167.476 1.00 14.01 330 GLY M N 1
ATOM 12892 C CA . GLY D 4 330 ? 134.051 180.319 168.177 1.00 12.01 330 GLY M CA 1
ATOM 12893 C C . GLY D 4 330 ? 135.446 180.544 167.552 1.00 12.01 330 GLY M C 1
ATOM 12894 O O . GLY D 4 330 ? 136.374 181.102 168.135 1.00 16.00 330 GLY M O 1
ATOM 12895 N N . LEU D 4 331 ? 135.507 179.958 166.390 1.00 14.01 331 LEU M N 1
ATOM 12896 C CA . LEU D 4 331 ? 136.325 179.862 165.204 1.00 12.01 331 LEU M CA 1
ATOM 12897 C C . LEU D 4 331 ? 136.197 181.198 164.784 1.00 12.01 331 LEU M C 1
ATOM 12898 O O . LEU D 4 331 ? 135.139 181.829 164.798 1.00 16.00 331 LEU M O 1
ATOM 12903 N N . GLY D 4 332 ? 137.221 181.436 164.068 1.00 14.01 332 GLY M N 1
ATOM 12904 C CA . GLY D 4 332 ? 137.295 182.463 163.107 1.00 12.01 332 GLY M CA 1
ATOM 12905 C C . GLY D 4 332 ? 137.494 181.875 161.715 1.00 12.01 332 GLY M C 1
ATOM 12906 O O . GLY D 4 332 ? 137.263 180.688 161.458 1.00 16.00 332 GLY M O 1
ATOM 12907 N N . LYS D 4 333 ? 137.806 182.771 160.838 1.00 14.01 333 LYS M N 1
ATOM 12908 C CA . LYS D 4 333 ? 137.928 182.213 159.527 1.00 12.01 333 LYS M CA 1
ATOM 12909 C C . LYS D 4 333 ? 138.932 180.989 159.320 1.00 12.01 333 LYS M C 1
ATOM 12910 O O . LYS D 4 333 ? 138.861 180.296 158.298 1.00 16.00 333 LYS M O 1
ATOM 12916 N N . ASP D 4 334 ? 139.868 180.758 160.297 1.00 14.01 334 ASP M N 1
ATOM 12917 C CA . ASP D 4 334 ? 141.099 179.884 160.155 1.00 12.01 334 ASP M CA 1
ATOM 12918 C C . ASP D 4 334 ? 141.149 178.921 161.331 1.00 12.01 334 ASP M C 1
ATOM 12919 O O . ASP D 4 334 ? 141.818 177.889 161.260 1.00 16.00 334 ASP M O 1
ATOM 12924 N N . SER D 4 335 ? 140.430 179.258 162.472 1.00 14.01 335 SER M N 1
ATOM 12925 C CA . SER D 4 335 ? 140.717 178.542 163.727 1.00 12.01 335 SER M CA 1
ATOM 12926 C C . SER D 4 335 ? 139.584 178.117 164.258 1.00 12.01 335 SER M C 1
ATOM 12927 O O . SER D 4 335 ? 138.581 178.696 163.918 1.00 16.00 335 SER M O 1
ATOM 12930 N N . ASP D 4 336 ? 139.880 177.054 164.994 1.00 14.01 336 ASP M N 1
ATOM 12931 C CA . ASP D 4 336 ? 138.900 176.462 165.698 1.00 12.01 336 ASP M CA 1
ATOM 12932 C C . ASP D 4 336 ? 139.566 175.802 166.978 1.00 12.01 336 ASP M C 1
ATOM 12933 O O . ASP D 4 336 ? 140.759 175.511 166.931 1.00 16.00 336 ASP M O 1
ATOM 12938 N N . GLU D 4 337 ? 138.826 175.518 168.069 1.00 14.01 337 GLU M N 1
ATOM 12939 C CA . GLU D 4 337 ? 139.492 174.913 169.236 1.00 12.01 337 GLU M CA 1
ATOM 12940 C C . GLU D 4 337 ? 138.797 173.641 169.531 1.00 12.01 337 GLU M C 1
ATOM 12941 O O . GLU D 4 337 ? 137.626 173.645 169.915 1.00 16.00 337 GLU M O 1
ATOM 12947 N N . PHE D 4 338 ? 139.473 172.566 169.409 1.00 14.01 338 PHE M N 1
ATOM 12948 C CA . PHE D 4 338 ? 138.773 171.381 169.788 1.00 12.01 338 PHE M CA 1
ATOM 12949 C C . PHE D 4 338 ? 139.389 170.782 171.104 1.00 12.01 338 PHE M C 1
ATOM 12950 O O . PHE D 4 338 ? 140.573 170.475 171.119 1.00 16.00 338 PHE M O 1
ATOM 12958 N N . GLU D 4 339 ? 138.555 170.480 172.139 1.00 14.01 339 GLU M N 1
ATOM 12959 C CA . GLU D 4 339 ? 139.179 169.980 173.396 1.00 12.01 339 GLU M CA 1
ATOM 12960 C C . GLU D 4 339 ? 138.947 168.492 173.513 1.00 12.01 339 GLU M C 1
ATOM 12961 O O . GLU D 4 339 ? 137.890 167.890 173.703 1.00 16.00 339 GLU M O 1
ATOM 12967 N N . LEU D 4 340 ? 139.973 167.798 173.260 1.00 14.01 340 LEU M N 1
ATOM 12968 C CA . LEU D 4 340 ? 139.767 166.393 173.359 1.00 12.01 340 LEU M CA 1
ATOM 12969 C C . LEU D 4 340 ? 140.322 165.813 174.679 1.00 12.01 340 LEU M C 1
ATOM 12970 O O . LEU D 4 340 ? 141.524 165.610 174.766 1.00 16.00 340 LEU M O 1
ATOM 12975 N N . SER D 4 341 ? 139.539 165.482 175.648 1.00 14.01 341 SER M N 1
ATOM 12976 C CA . SER D 4 341 ? 140.160 164.947 176.833 1.00 12.01 341 SER M CA 1
ATOM 12977 C C . SER D 4 341 ? 140.206 163.417 176.842 1.00 12.01 341 SER M C 1
ATOM 12978 O O . SER D 4 341 ? 139.261 162.662 176.687 1.00 16.00 341 SER M O 1
ATOM 12981 N N . LEU D 4 342 ? 141.421 162.875 176.942 1.00 14.01 342 LEU M N 1
ATOM 12982 C CA . LEU D 4 342 ? 141.414 161.413 176.930 1.00 12.01 342 LEU M CA 1
ATOM 12983 C C . LEU D 4 342 ? 141.557 160.855 178.342 1.00 12.01 342 LEU M C 1
ATOM 12984 O O . LEU D 4 342 ? 142.509 160.124 178.659 1.00 16.00 342 LEU M O 1
ATOM 12989 N N . ASN D 4 343 ? 140.597 161.211 179.174 1.00 14.01 343 ASN M N 1
ATOM 12990 C CA . ASN D 4 343 ? 140.753 160.934 180.537 1.00 12.01 343 ASN M CA 1
ATOM 12991 C C . ASN D 4 343 ? 141.157 159.553 180.901 1.00 12.01 343 ASN M C 1
ATOM 12992 O O . ASN D 4 343 ? 140.858 158.610 180.105 1.00 16.00 343 ASN M O 1
ATOM 12997 N N . ILE D 4 344 ? 141.968 159.297 181.913 1.00 14.01 344 ILE M N 1
ATOM 12998 C CA . ILE D 4 344 ? 142.253 157.857 181.914 1.00 12.01 344 ILE M CA 1
ATOM 12999 C C . ILE D 4 344 ? 141.751 157.441 183.151 1.00 12.01 344 ILE M C 1
ATOM 13000 O O . ILE D 4 344 ? 142.396 156.775 183.979 1.00 16.00 344 ILE M O 1
ATOM 13005 N N . GLU D 4 345 ? 140.550 157.952 183.286 1.00 14.01 345 GLU M N 1
ATOM 13006 C CA . GLU D 4 345 ? 139.889 157.590 184.445 1.00 12.01 345 GLU M CA 1
ATOM 13007 C C . GLU D 4 345 ? 139.687 156.078 184.513 1.00 12.01 345 GLU M C 1
ATOM 13008 O O . GLU D 4 345 ? 140.027 155.463 185.517 1.00 16.00 345 GLU M O 1
ATOM 13014 N N . ASN D 4 346 ? 139.104 155.495 183.443 1.00 14.01 346 ASN M N 1
ATOM 13015 C CA . ASN D 4 346 ? 138.873 154.038 183.273 1.00 12.01 346 ASN M CA 1
ATOM 13016 C C . ASN D 4 346 ? 140.198 153.269 182.905 1.00 12.01 346 ASN M C 1
ATOM 13017 O O . ASN D 4 346 ? 140.118 152.115 182.460 1.00 16.00 346 ASN M O 1
ATOM 13022 N N . PHE D 4 347 ? 141.432 153.824 183.134 1.00 14.01 347 PHE M N 1
ATOM 13023 C CA . PHE D 4 347 ? 142.599 153.137 182.465 1.00 12.01 347 PHE M CA 1
ATOM 13024 C C . PHE D 4 347 ? 143.275 152.999 183.935 1.00 12.01 347 PHE M C 1
ATOM 13025 O O . PHE D 4 347 ? 144.253 152.248 183.989 1.00 16.00 347 PHE M O 1
ATOM 13033 N N . LYS D 4 348 ? 142.837 153.577 185.108 1.00 14.01 348 LYS M N 1
ATOM 13034 C CA . LYS D 4 348 ? 143.836 153.480 186.220 1.00 12.01 348 LYS M CA 1
ATOM 13035 C C . LYS D 4 348 ? 144.845 152.095 185.985 1.00 12.01 348 LYS M C 1
ATOM 13036 O O . LYS D 4 348 ? 146.050 152.269 185.750 1.00 16.00 348 LYS M O 1
ATOM 13042 N N . LYS D 4 349 ? 144.242 150.701 186.087 1.00 14.01 349 LYS M N 1
ATOM 13043 C CA . LYS D 4 349 ? 145.094 149.317 185.983 1.00 12.01 349 LYS M CA 1
ATOM 13044 C C . LYS D 4 349 ? 145.405 149.053 184.556 1.00 12.01 349 LYS M C 1
ATOM 13045 O O . LYS D 4 349 ? 146.130 148.116 184.222 1.00 16.00 349 LYS M O 1
ATOM 13051 N N . VAL D 4 350 ? 144.891 149.942 183.639 1.00 14.01 350 VAL M N 1
ATOM 13052 C CA . VAL D 4 350 ? 145.375 149.671 182.335 1.00 12.01 350 VAL M CA 1
ATOM 13053 C C . VAL D 4 350 ? 146.690 150.248 182.369 1.00 12.01 350 VAL M C 1
ATOM 13054 O O . VAL D 4 350 ? 146.917 151.433 182.673 1.00 16.00 350 VAL M O 1
ATOM 13058 N N . SER D 4 351 ? 147.599 149.330 182.042 1.00 14.01 351 SER M N 1
ATOM 13059 C CA . SER D 4 351 ? 148.967 149.530 182.453 1.00 12.01 351 SER M CA 1
ATOM 13060 C C . SER D 4 351 ? 150.168 150.388 182.235 1.00 12.01 351 SER M C 1
ATOM 13061 O O . SER D 4 351 ? 150.985 150.604 183.149 1.00 16.00 351 SER M O 1
ATOM 13064 N N . GLN D 4 352 ? 150.230 150.856 181.200 1.00 14.01 352 GLN M N 1
ATOM 13065 C CA . GLN D 4 352 ? 150.997 151.711 180.378 1.00 12.01 352 GLN M CA 1
ATOM 13066 C C . GLN D 4 352 ? 150.243 151.530 179.053 1.00 12.01 352 GLN M C 1
ATOM 13067 O O . GLN D 4 352 ? 149.769 150.434 178.718 1.00 16.00 352 GLN M O 1
ATOM 13073 N N . VAL D 4 353 ? 150.259 152.466 178.372 1.00 14.01 353 VAL M N 1
ATOM 13074 C CA . VAL D 4 353 ? 149.923 152.655 177.008 1.00 12.01 353 VAL M CA 1
ATOM 13075 C C . VAL D 4 353 ? 151.250 152.876 176.429 1.00 12.01 353 VAL M C 1
ATOM 13076 O O . VAL D 4 353 ? 152.078 153.550 177.024 1.00 16.00 353 VAL M O 1
ATOM 13080 N N . ASP D 4 354 ? 151.465 152.281 175.304 1.00 14.01 354 ASP M N 1
ATOM 13081 C CA . ASP D 4 354 ? 152.797 152.257 174.738 1.00 12.01 354 ASP M CA 1
ATOM 13082 C C . ASP D 4 354 ? 151.595 152.864 173.658 1.00 12.01 354 ASP M C 1
ATOM 13083 O O . ASP D 4 354 ? 150.514 152.343 173.584 1.00 16.00 354 ASP M O 1
ATOM 13088 N N . ASP D 4 355 ? 151.962 153.807 172.986 1.00 14.01 355 ASP M N 1
ATOM 13089 C CA . ASP D 4 355 ? 152.054 154.769 171.983 1.00 12.01 355 ASP M CA 1
ATOM 13090 C C . ASP D 4 355 ? 150.732 155.543 171.419 1.00 12.01 355 ASP M C 1
ATOM 13091 O O . ASP D 4 355 ? 150.690 155.632 170.160 1.00 16.00 355 ASP M O 1
ATOM 13096 N N . LEU D 4 356 ? 149.810 155.991 172.152 1.00 14.01 356 LEU M N 1
ATOM 13097 C CA . LEU D 4 356 ? 148.555 156.381 171.602 1.00 12.01 356 LEU M CA 1
ATOM 13098 C C . LEU D 4 356 ? 148.607 157.335 170.357 1.00 12.01 356 LEU M C 1
ATOM 13099 O O . LEU D 4 356 ? 148.735 158.561 170.597 1.00 16.00 356 LEU M O 1
ATOM 13104 N N . LYS D 4 357 ? 148.476 156.831 169.094 1.00 14.01 357 LYS M N 1
ATOM 13105 C CA . LYS D 4 357 ? 148.651 157.717 167.952 1.00 12.01 357 LYS M CA 1
ATOM 13106 C C . LYS D 4 357 ? 147.354 158.200 167.453 1.00 12.01 357 LYS M C 1
ATOM 13107 O O . LYS D 4 357 ? 146.595 157.477 166.816 1.00 16.00 357 LYS M O 1
ATOM 13113 N N . ILE D 4 358 ? 147.107 159.526 167.779 1.00 14.01 358 ILE M N 1
ATOM 13114 C CA . ILE D 4 358 ? 145.829 160.010 167.404 1.00 12.01 358 ILE M CA 1
ATOM 13115 C C . ILE D 4 358 ? 145.776 160.632 166.068 1.00 12.01 358 ILE M C 1
ATOM 13116 O O . ILE D 4 358 ? 145.909 161.848 165.955 1.00 16.00 358 ILE M O 1
ATOM 13121 N N . ASP D 4 359 ? 145.554 159.846 165.034 1.00 14.01 359 ASP M N 1
ATOM 13122 C CA . ASP D 4 359 ? 145.467 160.492 163.786 1.00 12.01 359 ASP M CA 1
ATOM 13123 C C . ASP D 4 359 ? 144.171 161.266 163.523 1.00 12.01 359 ASP M C 1
ATOM 13124 O O . ASP D 4 359 ? 143.263 160.665 162.979 1.00 16.00 359 ASP M O 1
ATOM 13129 N N . LEU D 4 360 ? 144.053 162.565 163.849 1.00 14.01 360 LEU M N 1
ATOM 13130 C CA . LEU D 4 360 ? 142.765 163.153 163.571 1.00 12.01 360 LEU M CA 1
ATOM 13131 C C . LEU D 4 360 ? 142.427 163.416 162.102 1.00 12.01 360 LEU M C 1
ATOM 13132 O O . LEU D 4 360 ? 142.693 164.511 161.655 1.00 16.00 360 LEU M O 1
ATOM 13137 N N . GLN D 4 361 ? 141.838 162.475 161.339 1.00 14.01 361 GLN M N 1
ATOM 13138 C CA . GLN D 4 361 ? 141.643 162.810 159.949 1.00 12.01 361 GLN M CA 1
ATOM 13139 C C . GLN D 4 361 ? 140.669 163.999 159.694 1.00 12.01 361 GLN M C 1
ATOM 13140 O O . GLN D 4 361 ? 139.616 163.983 160.294 1.00 16.00 361 GLN M O 1
ATOM 13146 N N . PHE D 4 362 ? 140.928 164.988 158.827 1.00 14.01 362 PHE M N 1
ATOM 13147 C CA . PHE D 4 362 ? 139.929 166.069 158.824 1.00 12.01 362 PHE M CA 1
ATOM 13148 C C . PHE D 4 362 ? 139.316 165.981 157.519 1.00 12.01 362 PHE M C 1
ATOM 13149 O O . PHE D 4 362 ? 139.889 166.386 156.511 1.00 16.00 362 PHE M O 1
ATOM 13157 N N . ASN D 4 363 ? 138.172 165.485 157.569 1.00 14.01 363 ASN M N 1
ATOM 13158 C CA . ASN D 4 363 ? 137.613 164.992 156.417 1.00 12.01 363 ASN M CA 1
ATOM 13159 C C . ASN D 4 363 ? 138.352 165.670 155.335 1.00 12.01 363 ASN M C 1
ATOM 13160 O O . ASN D 4 363 ? 138.432 166.898 155.314 1.00 16.00 363 ASN M O 1
ATOM 13165 N N . VAL D 4 364 ? 138.916 164.917 154.425 1.00 14.01 364 VAL M N 1
ATOM 13166 C CA . VAL D 4 364 ? 139.346 165.635 153.270 1.00 12.01 364 VAL M CA 1
ATOM 13167 C C . VAL D 4 364 ? 138.722 165.026 152.176 1.00 12.01 364 VAL M C 1
ATOM 13168 O O . VAL D 4 364 ? 138.910 165.401 151.019 1.00 16.00 364 VAL M O 1
ATOM 13172 N N . GLU D 4 365 ? 137.975 164.042 152.519 1.00 14.01 365 GLU M N 1
ATOM 13173 C CA . GLU D 4 365 ? 137.316 163.524 151.449 1.00 12.01 365 GLU M CA 1
ATOM 13174 C C . GLU D 4 365 ? 136.308 164.502 150.925 1.00 12.01 365 GLU M C 1
ATOM 13175 O O . GLU D 4 365 ? 136.296 164.758 149.716 1.00 16.00 365 GLU M O 1
ATOM 13181 N N . ASN D 4 366 ? 135.478 165.062 151.714 1.00 14.01 366 ASN M N 1
ATOM 13182 C CA . ASN D 4 366 ? 134.537 165.956 151.085 1.00 12.01 366 ASN M CA 1
ATOM 13183 C C . ASN D 4 366 ? 135.143 167.335 150.787 1.00 12.01 366 ASN M C 1
ATOM 13184 O O . ASN D 4 366 ? 134.793 167.973 149.781 1.00 16.00 366 ASN M O 1
ATOM 13189 N N . ALA D 4 367 ? 136.017 167.808 151.666 1.00 14.01 367 ALA M N 1
ATOM 13190 C CA . ALA D 4 367 ? 136.764 168.999 151.319 1.00 12.01 367 ALA M CA 1
ATOM 13191 C C . ALA D 4 367 ? 138.050 168.215 150.819 1.00 12.01 367 ALA M C 1
ATOM 13192 O O . ALA D 4 367 ? 138.471 167.252 151.427 1.00 16.00 367 ALA M O 1
ATOM 13194 N N . ASP D 4 368 ? 138.605 168.664 149.802 1.00 14.01 368 ASP M N 1
ATOM 13195 C CA . ASP D 4 368 ? 139.797 168.520 148.980 1.00 12.01 368 ASP M CA 1
ATOM 13196 C C . ASP D 4 368 ? 140.822 168.982 149.883 1.00 12.01 368 ASP M C 1
ATOM 13197 O O . ASP D 4 368 ? 140.372 169.967 150.464 1.00 16.00 368 ASP M O 1
ATOM 13202 N N . PRO D 4 369 ? 141.889 168.154 150.171 1.00 14.01 369 PRO M N 1
ATOM 13203 C CA . PRO D 4 369 ? 142.979 168.408 151.089 1.00 12.01 369 PRO M CA 1
ATOM 13204 C C . PRO D 4 369 ? 143.513 169.855 150.939 1.00 12.01 369 PRO M C 1
ATOM 13205 O O . PRO D 4 369 ? 144.069 170.386 151.912 1.00 16.00 369 PRO M O 1
ATOM 13209 N N . ASN D 4 370 ? 143.357 170.511 149.820 1.00 14.01 370 ASN M N 1
ATOM 13210 C CA . ASN D 4 370 ? 143.761 171.934 149.687 1.00 12.01 370 ASN M CA 1
ATOM 13211 C C . ASN D 4 370 ? 142.802 172.866 150.340 1.00 12.01 370 ASN M C 1
ATOM 13212 O O . ASN D 4 370 ? 143.215 173.916 150.837 1.00 16.00 370 ASN M O 1
ATOM 13217 N N . GLU D 4 371 ? 141.535 172.563 150.268 1.00 14.01 371 GLU M N 1
ATOM 13218 C CA . GLU D 4 371 ? 140.574 173.275 150.968 1.00 12.01 371 GLU M CA 1
ATOM 13219 C C . GLU D 4 371 ? 140.857 173.088 152.417 1.00 12.01 371 GLU M C 1
ATOM 13220 O O . GLU D 4 371 ? 140.839 174.025 153.217 1.00 16.00 371 GLU M O 1
ATOM 13226 N N . ILE D 4 372 ? 141.227 171.839 152.725 1.00 14.01 372 ILE M N 1
ATOM 13227 C CA . ILE D 4 372 ? 141.619 171.746 154.156 1.00 12.01 372 ILE M CA 1
ATOM 13228 C C . ILE D 4 372 ? 143.007 172.040 154.486 1.00 12.01 372 ILE M C 1
ATOM 13229 O O . ILE D 4 372 ? 143.807 171.138 154.734 1.00 16.00 372 ILE M O 1
ATOM 13234 N N . ALA D 4 373 ? 143.348 173.282 154.505 1.00 14.01 373 ALA M N 1
ATOM 13235 C CA . ALA D 4 373 ? 144.661 173.422 154.936 1.00 12.01 373 ALA M CA 1
ATOM 13236 C C . ALA D 4 373 ? 144.463 173.632 156.310 1.00 12.01 373 ALA M C 1
ATOM 13237 O O . ALA D 4 373 ? 143.610 174.423 156.710 1.00 16.00 373 ALA M O 1
ATOM 13239 N N . TYR D 4 374 ? 145.180 172.992 157.068 1.00 14.01 374 TYR M N 1
ATOM 13240 C CA . TYR D 4 374 ? 144.829 173.247 158.366 1.00 12.01 374 TYR M CA 1
ATOM 13241 C C . TYR D 4 374 ? 146.037 173.319 159.237 1.00 12.01 374 TYR M C 1
ATOM 13242 O O . TYR D 4 374 ? 147.019 172.617 158.972 1.00 16.00 374 TYR M O 1
ATOM 13251 N N . LYS D 4 375 ? 145.967 173.972 160.345 1.00 14.01 375 LYS M N 1
ATOM 13252 C CA . LYS D 4 375 ? 147.192 174.002 161.124 1.00 12.01 375 LYS M CA 1
ATOM 13253 C C . LYS D 4 375 ? 146.854 173.605 162.507 1.00 12.01 375 LYS M C 1
ATOM 13254 O O . LYS D 4 375 ? 145.858 174.135 163.070 1.00 16.00 375 LYS M O 1
ATOM 13260 N N . ILE D 4 376 ? 147.651 172.793 163.104 1.00 14.01 376 ILE M N 1
ATOM 13261 C CA . ILE D 4 376 ? 147.308 172.490 164.434 1.00 12.01 376 ILE M CA 1
ATOM 13262 C C . ILE D 4 376 ? 148.278 173.159 165.342 1.00 12.01 376 ILE M C 1
ATOM 13263 O O . ILE D 4 376 ? 149.440 172.792 165.364 1.00 16.00 376 ILE M O 1
ATOM 13268 N N . LYS D 4 377 ? 147.818 174.113 166.102 1.00 14.01 377 LYS M N 1
ATOM 13269 C CA . LYS D 4 377 ? 148.825 174.865 166.831 1.00 12.01 377 LYS M CA 1
ATOM 13270 C C . LYS D 4 377 ? 149.300 174.568 168.199 1.00 12.01 377 LYS M C 1
ATOM 13271 O O . LYS D 4 377 ? 150.463 174.211 168.601 1.00 16.00 377 LYS M O 1
ATOM 13277 N N . ILE D 4 378 ? 148.456 174.628 169.038 1.00 14.01 378 ILE M N 1
ATOM 13278 C CA . ILE D 4 378 ? 148.848 174.035 170.218 1.00 12.01 378 ILE M CA 1
ATOM 13279 C C . ILE D 4 378 ? 147.950 172.766 170.607 1.00 12.01 378 ILE M C 1
ATOM 13280 O O . ILE D 4 378 ? 146.733 172.912 170.534 1.00 16.00 378 ILE M O 1
ATOM 13285 N N . LEU D 4 379 ? 148.425 171.570 170.901 1.00 14.01 379 LEU M N 1
ATOM 13286 C CA . LEU D 4 379 ? 147.610 170.518 171.625 1.00 12.01 379 LEU M CA 1
ATOM 13287 C C . LEU D 4 379 ? 148.290 170.034 172.941 1.00 12.01 379 LEU M C 1
ATOM 13288 O O . LEU D 4 379 ? 149.400 169.627 173.150 1.00 16.00 379 LEU M O 1
ATOM 13293 N N . ARG D 4 380 ? 147.691 169.983 173.959 1.00 14.01 380 ARG M N 1
ATOM 13294 C CA . ARG D 4 380 ? 148.607 169.817 175.116 1.00 12.01 380 ARG M CA 1
ATOM 13295 C C . ARG D 4 380 ? 148.302 168.431 175.542 1.00 12.01 380 ARG M C 1
ATOM 13296 O O . ARG D 4 380 ? 147.152 167.956 175.535 1.00 16.00 380 ARG M O 1
ATOM 13304 N N . ASN D 4 381 ? 149.351 167.757 175.656 1.00 14.01 381 ASN M N 1
ATOM 13305 C CA . ASN D 4 381 ? 149.502 166.427 176.142 1.00 12.01 381 ASN M CA 1
ATOM 13306 C C . ASN D 4 381 ? 150.324 166.820 177.315 1.00 12.01 381 ASN M C 1
ATOM 13307 O O . ASN D 4 381 ? 150.839 167.934 177.372 1.00 16.00 381 ASN M O 1
ATOM 13312 N N . THR D 4 382 ? 150.474 165.947 178.220 1.00 14.01 382 THR M N 1
ATOM 13313 C CA . THR D 4 382 ? 151.410 166.053 179.290 1.00 12.01 382 THR M CA 1
ATOM 13314 C C . THR D 4 382 ? 152.635 165.082 178.968 1.00 12.01 382 THR M C 1
ATOM 13315 O O . THR D 4 382 ? 153.615 165.038 179.718 1.00 16.00 382 THR M O 1
ATOM 13319 N N . HIS D 4 383 ? 152.563 164.239 177.835 1.00 14.01 383 HIS M N 1
ATOM 13320 C CA . HIS D 4 383 ? 153.604 163.118 177.720 1.00 12.01 383 HIS M CA 1
ATOM 13321 C C . HIS D 4 383 ? 153.915 162.440 176.443 1.00 12.01 383 HIS M C 1
ATOM 13322 O O . HIS D 4 383 ? 154.150 161.230 176.352 1.00 16.00 383 HIS M O 1
ATOM 13329 N N . GLY D 4 384 ? 153.883 163.266 175.468 1.00 14.01 384 GLY M N 1
ATOM 13330 C CA . GLY D 4 384 ? 153.838 162.869 174.117 1.00 12.01 384 GLY M CA 1
ATOM 13331 C C . GLY D 4 384 ? 154.044 164.144 173.390 1.00 12.01 384 GLY M C 1
ATOM 13332 O O . GLY D 4 384 ? 154.121 165.171 174.117 1.00 16.00 384 GLY M O 1
ATOM 13333 N N . ARG D 4 385 ? 153.920 163.999 172.103 1.00 14.01 385 ARG M N 1
ATOM 13334 C CA . ARG D 4 385 ? 154.340 164.960 171.143 1.00 12.01 385 ARG M CA 1
ATOM 13335 C C . ARG D 4 385 ? 153.288 165.140 169.927 1.00 12.01 385 ARG M C 1
ATOM 13336 O O . ARG D 4 385 ? 152.781 164.320 169.144 1.00 16.00 385 ARG M O 1
ATOM 13344 N N . PHE D 4 386 ? 153.153 166.359 169.512 1.00 14.01 386 PHE M N 1
ATOM 13345 C CA . PHE D 4 386 ? 152.208 166.639 168.505 1.00 12.01 386 PHE M CA 1
ATOM 13346 C C . PHE D 4 386 ? 152.967 167.128 167.289 1.00 12.01 386 PHE M C 1
ATOM 13347 O O . PHE D 4 386 ? 153.270 168.280 166.943 1.00 16.00 386 PHE M O 1
ATOM 13355 N N . GLU D 4 387 ? 152.982 166.268 166.373 1.00 14.01 387 GLU M N 1
ATOM 13356 C CA . GLU D 4 387 ? 153.422 166.718 165.142 1.00 12.01 387 GLU M CA 1
ATOM 13357 C C . GLU D 4 387 ? 152.304 166.834 164.051 1.00 12.01 387 GLU M C 1
ATOM 13358 O O . GLU D 4 387 ? 151.263 166.200 163.916 1.00 16.00 387 GLU M O 1
ATOM 13364 N N . ASN D 4 388 ? 152.448 167.829 163.168 1.00 14.01 388 ASN M N 1
ATOM 13365 C CA . ASN D 4 388 ? 151.266 167.901 162.282 1.00 12.01 388 ASN M CA 1
ATOM 13366 C C . ASN D 4 388 ? 151.362 167.434 160.738 1.00 12.01 388 ASN M C 1
ATOM 13367 O O . ASN D 4 388 ? 152.286 167.942 160.125 1.00 16.00 388 ASN M O 1
ATOM 13372 N N . SER D 4 389 ? 150.633 166.480 160.117 1.00 14.01 389 SER M N 1
ATOM 13373 C CA . SER D 4 389 ? 150.891 166.417 158.654 1.00 12.01 389 SER M CA 1
ATOM 13374 C C . SER D 4 389 ? 149.709 166.918 158.007 1.00 12.01 389 SER M C 1
ATOM 13375 O O . SER D 4 389 ? 148.978 166.020 157.614 1.00 16.00 389 SER M O 1
ATOM 13378 N N . ILE D 4 390 ? 149.809 168.240 157.705 1.00 14.01 390 ILE M N 1
ATOM 13379 C CA . ILE D 4 390 ? 148.741 169.018 157.195 1.00 12.01 390 ILE M CA 1
ATOM 13380 C C . ILE D 4 390 ? 148.344 168.780 155.802 1.00 12.01 390 ILE M C 1
ATOM 13381 O O . ILE D 4 390 ? 147.176 168.766 155.394 1.00 16.00 390 ILE M O 1
ATOM 13386 N N . ILE D 4 391 ? 149.371 168.635 155.060 1.00 14.01 391 ILE M N 1
ATOM 13387 C CA . ILE D 4 391 ? 149.285 168.565 153.653 1.00 12.01 391 ILE M CA 1
ATOM 13388 C C . ILE D 4 391 ? 148.453 167.458 153.330 1.00 12.01 391 ILE M C 1
ATOM 13389 O O . ILE D 4 391 ? 147.810 167.350 152.263 1.00 16.00 391 ILE M O 1
ATOM 13394 N N . MET D 4 392 ? 148.796 166.409 154.129 1.00 14.01 392 MET M N 1
ATOM 13395 C CA . MET D 4 392 ? 148.149 165.282 153.870 1.00 12.01 392 MET M CA 1
ATOM 13396 C C . MET D 4 392 ? 146.748 165.419 154.492 1.00 12.01 392 MET M C 1
ATOM 13397 O O . MET D 4 392 ? 145.790 164.777 154.049 1.00 16.00 392 MET M O 1
ATOM 13402 N N . GLY D 4 393 ? 146.575 166.433 155.390 1.00 14.01 393 GLY M N 1
ATOM 13403 C CA . GLY D 4 393 ? 145.294 166.573 156.039 1.00 12.01 393 GLY M CA 1
ATOM 13404 C C . GLY D 4 393 ? 145.191 165.797 157.316 1.00 12.01 393 GLY M C 1
ATOM 13405 O O . GLY D 4 393 ? 144.126 165.359 157.727 1.00 16.00 393 GLY M O 1
ATOM 13406 N N . GLN D 4 394 ? 146.364 165.560 157.916 1.00 14.01 394 GLN M N 1
ATOM 13407 C CA . GLN D 4 394 ? 146.375 164.764 159.197 1.00 12.01 394 GLN M CA 1
ATOM 13408 C C . GLN D 4 394 ? 147.198 165.275 160.495 1.00 12.01 394 GLN M C 1
ATOM 13409 O O . GLN D 4 394 ? 148.396 165.555 160.717 1.00 16.00 394 GLN M O 1
ATOM 13415 N N . GLY D 4 395 ? 146.439 165.352 161.595 1.00 14.01 395 GLY M N 1
ATOM 13416 C CA . GLY D 4 395 ? 147.108 165.266 162.926 1.00 12.01 395 GLY M CA 1
ATOM 13417 C C . GLY D 4 395 ? 147.904 163.985 163.334 1.00 12.01 395 GLY M C 1
ATOM 13418 O O . GLY D 4 395 ? 147.304 162.905 163.262 1.00 16.00 395 GLY M O 1
ATOM 13419 N N . GLN D 4 396 ? 149.125 164.028 163.964 1.00 14.01 396 GLN M N 1
ATOM 13420 C CA . GLN D 4 396 ? 149.449 162.793 164.620 1.00 12.01 396 GLN M CA 1
ATOM 13421 C C . GLN D 4 396 ? 149.924 163.057 166.030 1.00 12.01 396 GLN M C 1
ATOM 13422 O O . GLN D 4 396 ? 150.903 163.674 166.436 1.00 16.00 396 GLN M O 1
ATOM 13428 N N . TRP D 4 397 ? 149.231 162.561 166.928 1.00 14.01 397 TRP M N 1
ATOM 13429 C CA . TRP D 4 397 ? 149.750 162.902 168.202 1.00 12.01 397 TRP M CA 1
ATOM 13430 C C . TRP D 4 397 ? 150.270 161.655 168.866 1.00 12.01 397 TRP M C 1
ATOM 13431 O O . TRP D 4 397 ? 149.508 160.730 169.156 1.00 16.00 397 TRP M O 1
ATOM 13442 N N . ILE D 4 398 ? 151.553 161.602 169.102 1.00 14.01 398 ILE M N 1
ATOM 13443 C CA . ILE D 4 398 ? 152.025 160.368 169.603 1.00 12.01 398 ILE M CA 1
ATOM 13444 C C . ILE D 4 398 ? 152.183 160.370 171.234 1.00 12.01 398 ILE M C 1
ATOM 13445 O O . ILE D 4 398 ? 153.038 161.047 171.921 1.00 16.00 398 ILE M O 1
ATOM 13450 N N . PHE D 4 399 ? 151.255 159.771 171.997 1.00 14.01 399 PHE M N 1
ATOM 13451 C CA . PHE D 4 399 ? 151.479 159.907 173.478 1.00 12.01 399 PHE M CA 1
ATOM 13452 C C . PHE D 4 399 ? 152.483 158.840 173.863 1.00 12.01 399 PHE M C 1
ATOM 13453 O O . PHE D 4 399 ? 152.218 157.677 173.637 1.00 16.00 399 PHE M O 1
ATOM 13461 N N . ASP D 4 400 ? 153.602 159.184 174.451 1.00 14.01 400 ASP M N 1
ATOM 13462 C CA . ASP D 4 400 ? 154.612 158.175 174.796 1.00 12.01 400 ASP M CA 1
ATOM 13463 C C . ASP D 4 400 ? 154.033 157.410 175.976 1.00 12.01 400 ASP M C 1
ATOM 13464 O O . ASP D 4 400 ? 153.256 158.116 176.645 1.00 16.00 400 ASP M O 1
ATOM 13469 N N . LYS D 4 401 ? 154.434 156.106 176.159 1.00 14.01 401 LYS M N 1
ATOM 13470 C CA . LYS D 4 401 ? 153.964 155.061 177.110 1.00 12.01 401 LYS M CA 1
ATOM 13471 C C . LYS D 4 401 ? 154.094 155.529 178.514 1.00 12.01 401 LYS M C 1
ATOM 13472 O O . LYS D 4 401 ? 153.526 154.903 179.400 1.00 16.00 401 LYS M O 1
ATOM 13478 N N . SER D 4 402 ? 154.850 156.644 178.732 1.00 14.01 402 SER M N 1
ATOM 13479 C CA . SER D 4 402 ? 154.896 156.849 180.111 1.00 12.01 402 SER M CA 1
ATOM 13480 C C . SER D 4 402 ? 153.419 157.352 180.487 1.00 12.01 402 SER M C 1
ATOM 13481 O O . SER D 4 402 ? 153.315 157.687 181.654 1.00 16.00 402 SER M O 1
ATOM 13484 N N . THR D 4 403 ? 152.187 157.440 179.676 1.00 14.01 403 THR M N 1
ATOM 13485 C CA . THR D 4 403 ? 151.394 158.201 180.650 1.00 12.01 403 THR M CA 1
ATOM 13486 C C . THR D 4 403 ? 150.246 157.184 180.589 1.00 12.01 403 THR M C 1
ATOM 13487 O O . THR D 4 403 ? 149.317 157.259 179.787 1.00 16.00 403 THR M O 1
ATOM 13491 N N . ALA D 4 404 ? 150.192 156.586 181.596 1.00 14.01 404 ALA M N 1
ATOM 13492 C CA . ALA D 4 404 ? 149.823 155.706 182.531 1.00 12.01 404 ALA M CA 1
ATOM 13493 C C . ALA D 4 404 ? 148.676 156.383 183.395 1.00 12.01 404 ALA M C 1
ATOM 13494 O O . ALA D 4 404 ? 148.574 157.568 183.178 1.00 16.00 404 ALA M O 1
ATOM 13496 N N . THR D 4 405 ? 148.085 155.831 184.361 1.00 14.01 405 THR M N 1
ATOM 13497 C CA . THR D 4 405 ? 147.187 156.412 185.236 1.00 12.01 405 THR M CA 1
ATOM 13498 C C . THR D 4 405 ? 146.671 157.685 185.725 1.00 12.01 405 THR M C 1
ATOM 13499 O O . THR D 4 405 ? 147.200 158.551 186.436 1.00 16.00 405 THR M O 1
ATOM 13503 N N . GLY D 4 406 ? 145.448 157.420 185.686 1.00 14.01 406 GLY M N 1
ATOM 13504 C CA . GLY D 4 406 ? 144.486 158.171 186.222 1.00 12.01 406 GLY M CA 1
ATOM 13505 C C . GLY D 4 406 ? 145.037 159.369 185.527 1.00 12.01 406 GLY M C 1
ATOM 13506 O O . GLY D 4 406 ? 144.445 160.404 185.653 1.00 16.00 406 GLY M O 1
ATOM 13507 N N . THR D 4 407 ? 146.105 159.370 184.622 1.00 14.01 407 THR M N 1
ATOM 13508 C CA . THR D 4 407 ? 146.395 160.680 184.594 1.00 12.01 407 THR M CA 1
ATOM 13509 C C . THR D 4 407 ? 145.770 160.818 183.283 1.00 12.01 407 THR M C 1
ATOM 13510 O O . THR D 4 407 ? 145.791 159.907 182.454 1.00 16.00 407 THR M O 1
ATOM 13514 N N . VAL D 4 408 ? 145.270 161.983 183.132 1.00 14.01 408 VAL M N 1
ATOM 13515 C CA . VAL D 4 408 ? 144.512 162.391 182.050 1.00 12.01 408 VAL M CA 1
ATOM 13516 C C . VAL D 4 408 ? 145.301 163.334 181.233 1.00 12.01 408 VAL M C 1
ATOM 13517 O O . VAL D 4 408 ? 145.491 164.489 181.578 1.00 16.00 408 VAL M O 1
ATOM 13521 N N . PRO D 4 409 ? 145.781 162.780 180.143 1.00 14.01 409 PRO M N 1
ATOM 13522 C CA . PRO D 4 409 ? 146.398 163.542 179.122 1.00 12.01 409 PRO M CA 1
ATOM 13523 C C . PRO D 4 409 ? 145.359 164.380 178.361 1.00 12.01 409 PRO M C 1
ATOM 13524 O O . PRO D 4 409 ? 144.842 163.924 177.342 1.00 16.00 409 PRO M O 1
ATOM 13528 N N . VAL D 4 410 ? 145.102 165.578 178.767 1.00 14.01 410 VAL M N 1
ATOM 13529 C CA . VAL D 4 410 ? 144.080 166.349 178.013 1.00 12.01 410 VAL M CA 1
ATOM 13530 C C . VAL D 4 410 ? 144.672 166.947 176.800 1.00 12.01 410 VAL M C 1
ATOM 13531 O O . VAL D 4 410 ? 145.595 167.751 176.852 1.00 16.00 410 VAL M O 1
ATOM 13535 N N . LEU D 4 411 ? 144.113 166.520 175.652 1.00 14.01 411 LEU M N 1
ATOM 13536 C CA . LEU D 4 411 ? 144.792 167.044 174.516 1.00 12.01 411 LEU M CA 1
ATOM 13537 C C . LEU D 4 411 ? 143.975 168.156 173.939 1.00 12.01 411 LEU M C 1
ATOM 13538 O O . LEU D 4 411 ? 143.145 167.945 173.071 1.00 16.00 411 LEU M O 1
ATOM 13543 N N . ARG D 4 412 ? 144.218 169.371 174.406 1.00 14.01 412 ARG M N 1
ATOM 13544 C CA . ARG D 4 412 ? 143.398 170.465 173.905 1.00 12.01 412 ARG M CA 1
ATOM 13545 C C . ARG D 4 412 ? 144.144 171.006 172.719 1.00 12.01 412 ARG M C 1
ATOM 13546 O O . ARG D 4 412 ? 145.251 170.539 172.410 1.00 16.00 412 ARG M O 1
ATOM 13554 N N . GLY D 4 413 ? 143.592 171.961 172.056 1.00 14.01 413 GLY M N 1
ATOM 13555 C CA . GLY D 4 413 ? 144.448 172.757 171.219 1.00 12.01 413 GLY M CA 1
ATOM 13556 C C . GLY D 4 413 ? 143.605 173.397 170.192 1.00 12.01 413 GLY M C 1
ATOM 13557 O O . GLY D 4 413 ? 142.386 173.501 170.330 1.00 16.00 413 GLY M O 1
ATOM 13558 N N . CYS D 4 414 ? 144.230 173.824 169.156 1.00 14.01 414 CYS M N 1
ATOM 13559 C CA . CYS D 4 414 ? 143.506 174.588 168.214 1.00 12.01 414 CYS M CA 1
ATOM 13560 C C . CYS D 4 414 ? 143.790 174.187 166.807 1.00 12.01 414 CYS M C 1
ATOM 13561 O O . CYS D 4 414 ? 144.937 173.978 166.407 1.00 16.00 414 CYS M O 1
ATOM 13564 N N . ILE D 4 415 ? 142.700 174.075 166.016 1.00 14.01 415 ILE M N 1
ATOM 13565 C CA . ILE D 4 415 ? 142.960 173.705 164.661 1.00 12.01 415 ILE M CA 1
ATOM 13566 C C . ILE D 4 415 ? 142.875 174.890 163.767 1.00 12.01 415 ILE M C 1
ATOM 13567 O O . ILE D 4 415 ? 141.818 175.530 163.721 1.00 16.00 415 ILE M O 1
ATOM 13572 N N . GLU D 4 416 ? 143.849 175.214 163.052 1.00 14.01 416 GLU M N 1
ATOM 13573 C CA . GLU D 4 416 ? 143.644 176.375 162.256 1.00 12.01 416 GLU M CA 1
ATOM 13574 C C . GLU D 4 416 ? 143.613 175.915 160.797 1.00 12.01 416 GLU M C 1
ATOM 13575 O O . GLU D 4 416 ? 144.582 175.362 160.306 1.00 16.00 416 GLU M O 1
ATOM 13581 N N . TYR D 4 417 ? 142.510 176.198 160.118 1.00 14.01 417 TYR M N 1
ATOM 13582 C CA . TYR D 4 417 ? 142.367 175.749 158.739 1.00 12.01 417 TYR M CA 1
ATOM 13583 C C . TYR D 4 417 ? 142.753 176.848 157.889 1.00 12.01 417 TYR M C 1
ATOM 13584 O O . TYR D 4 417 ? 142.053 177.836 157.619 1.00 16.00 417 TYR M O 1
ATOM 13593 N N . GLU D 4 418 ? 143.946 176.611 157.437 1.00 14.01 418 GLU M N 1
ATOM 13594 C CA . GLU D 4 418 ? 144.579 177.481 156.594 1.00 12.01 418 GLU M CA 1
ATOM 13595 C C . GLU D 4 418 ? 144.044 177.291 155.090 1.00 12.01 418 GLU M C 1
ATOM 13596 O O . GLU D 4 418 ? 143.801 176.134 154.725 1.00 16.00 418 GLU M O 1
ATOM 13602 N N . ASN D 4 419 ? 143.889 178.304 154.185 1.00 14.01 419 ASN M N 1
ATOM 13603 C CA . ASN D 4 419 ? 143.233 177.939 152.875 1.00 12.01 419 ASN M CA 1
ATOM 13604 C C . ASN D 4 419 ? 143.912 178.720 151.939 1.00 12.01 419 ASN M C 1
ATOM 13605 O O . ASN D 4 419 ? 143.885 179.938 151.941 1.00 16.00 419 ASN M O 1
ATOM 13610 N N . THR D 4 420 ? 144.546 178.019 151.153 1.00 14.01 420 THR M N 1
ATOM 13611 C CA . THR D 4 420 ? 144.918 178.603 150.029 1.00 12.01 420 THR M CA 1
ATOM 13612 C C . THR D 4 420 ? 143.622 178.846 149.231 1.00 12.01 420 THR M C 1
ATOM 13613 O O . THR D 4 420 ? 143.567 179.882 148.570 1.00 16.00 420 THR M O 1
ATOM 13617 N N . GLY D 4 421 ? 142.582 177.950 149.166 1.00 14.01 421 GLY M N 1
ATOM 13618 C CA . GLY D 4 421 ? 141.527 178.670 148.415 1.00 12.01 421 GLY M CA 1
ATOM 13619 C C . GLY D 4 421 ? 140.432 179.419 149.186 1.00 12.01 421 GLY M C 1
ATOM 13620 O O . GLY D 4 421 ? 139.642 179.049 150.029 1.00 16.00 421 GLY M O 1
ATOM 13621 N N . PRO D 4 422 ? 139.823 180.304 148.470 1.00 14.01 422 PRO M N 1
ATOM 13622 C CA . PRO D 4 422 ? 138.639 180.598 149.254 1.00 12.01 422 PRO M CA 1
ATOM 13623 C C . PRO D 4 422 ? 137.586 179.461 149.285 1.00 12.01 422 PRO M C 1
ATOM 13624 O O . PRO D 4 422 ? 136.685 179.478 150.104 1.00 16.00 422 PRO M O 1
ATOM 13628 N N . ASN D 4 423 ? 137.730 178.439 148.373 1.00 14.01 423 ASN M N 1
ATOM 13629 C CA . ASN D 4 423 ? 136.613 177.472 148.183 1.00 12.01 423 ASN M CA 1
ATOM 13630 C C . ASN D 4 423 ? 136.369 176.586 149.372 1.00 12.01 423 ASN M C 1
ATOM 13631 O O . ASN D 4 423 ? 135.643 175.605 149.284 1.00 16.00 423 ASN M O 1
ATOM 13636 N N . PHE D 4 424 ? 136.998 176.916 150.451 1.00 14.01 424 PHE M N 1
ATOM 13637 C CA . PHE D 4 424 ? 136.852 176.207 151.619 1.00 12.01 424 PHE M CA 1
ATOM 13638 C C . PHE D 4 424 ? 135.691 177.073 152.102 1.00 12.01 424 PHE M C 1
ATOM 13639 O O . PHE D 4 424 ? 135.842 178.289 152.215 1.00 16.00 424 PHE M O 1
ATOM 13647 N N . THR D 4 425 ? 134.653 176.509 152.416 1.00 14.01 425 THR M N 1
ATOM 13648 C CA . THR D 4 425 ? 133.603 177.058 153.203 1.00 12.01 425 THR M CA 1
ATOM 13649 C C . THR D 4 425 ? 134.206 176.442 154.593 1.00 12.01 425 THR M C 1
ATOM 13650 O O . THR D 4 425 ? 134.643 175.288 154.602 1.00 16.00 425 THR M O 1
ATOM 13654 N N . LYS D 4 426 ? 134.226 177.237 155.673 1.00 14.01 426 LYS M N 1
ATOM 13655 C CA . LYS D 4 426 ? 134.741 177.217 157.095 1.00 12.01 426 LYS M CA 1
ATOM 13656 C C . LYS D 4 426 ? 133.549 176.542 157.648 1.00 12.01 426 LYS M C 1
ATOM 13657 O O . LYS D 4 426 ? 132.732 177.066 158.392 1.00 16.00 426 LYS M O 1
ATOM 13663 N N . LYS D 4 427 ? 133.557 175.399 157.231 1.00 14.01 427 LYS M N 1
ATOM 13664 C CA . LYS D 4 427 ? 133.166 174.145 157.630 1.00 12.01 427 LYS M CA 1
ATOM 13665 C C . LYS D 4 427 ? 134.276 173.017 157.335 1.00 12.01 427 LYS M C 1
ATOM 13666 O O . LYS D 4 427 ? 134.673 172.902 156.184 1.00 16.00 427 LYS M O 1
ATOM 13672 N N . VAL D 4 428 ? 134.805 172.185 158.309 1.00 14.01 428 VAL M N 1
ATOM 13673 C CA . VAL D 4 428 ? 135.409 170.878 157.841 1.00 12.01 428 VAL M CA 1
ATOM 13674 C C . VAL D 4 428 ? 134.697 169.659 158.352 1.00 12.01 428 VAL M C 1
ATOM 13675 O O . VAL D 4 428 ? 135.182 168.909 159.199 1.00 16.00 428 VAL M O 1
ATOM 13679 N N . ASP D 4 429 ? 133.428 169.489 157.792 1.00 14.01 429 ASP M N 1
ATOM 13680 C CA . ASP D 4 429 ? 132.664 168.571 158.552 1.00 12.01 429 ASP M CA 1
ATOM 13681 C C . ASP D 4 429 ? 133.380 167.785 159.646 1.00 12.01 429 ASP M C 1
ATOM 13682 O O . ASP D 4 429 ? 133.952 166.754 159.292 1.00 16.00 429 ASP M O 1
ATOM 13687 N N . LEU D 4 430 ? 133.442 168.134 160.872 1.00 14.01 430 LEU M N 1
ATOM 13688 C CA . LEU D 4 430 ? 134.590 167.440 161.438 1.00 12.01 430 LEU M CA 1
ATOM 13689 C C . LEU D 4 430 ? 134.466 165.955 161.493 1.00 12.01 430 LEU M C 1
ATOM 13690 O O . LEU D 4 430 ? 133.584 165.450 162.188 1.00 16.00 430 LEU M O 1
ATOM 13695 N N . GLN D 4 431 ? 135.327 165.212 160.810 1.00 14.01 431 GLN M N 1
ATOM 13696 C CA . GLN D 4 431 ? 134.857 163.876 160.582 1.00 12.01 431 GLN M CA 1
ATOM 13697 C C . GLN D 4 431 ? 135.525 162.976 161.661 1.00 12.01 431 GLN M C 1
ATOM 13698 O O . GLN D 4 431 ? 135.204 163.148 162.844 1.00 16.00 431 GLN M O 1
ATOM 13704 N N . THR D 4 432 ? 136.404 162.086 161.348 1.00 14.01 432 THR M N 1
ATOM 13705 C CA . THR D 4 432 ? 136.559 160.856 162.161 1.00 12.01 432 THR M CA 1
ATOM 13706 C C . THR D 4 432 ? 137.877 160.890 162.864 1.00 12.01 432 THR M C 1
ATOM 13707 O O . THR D 4 432 ? 138.930 160.750 162.241 1.00 16.00 432 THR M O 1
ATOM 13711 N N . VAL D 4 433 ? 137.808 161.110 164.203 1.00 14.01 433 VAL M N 1
ATOM 13712 C CA . VAL D 4 433 ? 139.067 161.199 164.843 1.00 12.01 433 VAL M CA 1
ATOM 13713 C C . VAL D 4 433 ? 139.455 159.876 165.336 1.00 12.01 433 VAL M C 1
ATOM 13714 O O . VAL D 4 433 ? 138.899 159.345 166.302 1.00 16.00 433 VAL M O 1
ATOM 13718 N N . SER D 4 434 ? 140.458 159.332 164.620 1.00 14.01 434 SER M N 1
ATOM 13719 C CA . SER D 4 434 ? 140.767 157.970 164.948 1.00 12.01 434 SER M CA 1
ATOM 13720 C C . SER D 4 434 ? 141.802 157.927 166.004 1.00 12.01 434 SER M C 1
ATOM 13721 O O . SER D 4 434 ? 142.887 158.506 165.868 1.00 16.00 434 SER M O 1
ATOM 13724 N N . LEU D 4 435 ? 141.470 157.255 167.089 1.00 14.01 435 LEU M N 1
ATOM 13725 C CA . LEU D 4 435 ? 142.463 157.230 168.111 1.00 12.01 435 LEU M CA 1
ATOM 13726 C C . LEU D 4 435 ? 142.864 155.818 168.355 1.00 12.01 435 LEU M C 1
ATOM 13727 O O . LEU D 4 435 ? 142.072 154.988 168.788 1.00 16.00 435 LEU M O 1
ATOM 13732 N N . GLU D 4 436 ? 144.098 155.529 168.069 1.00 14.01 436 GLU M N 1
ATOM 13733 C CA . GLU D 4 436 ? 144.503 154.165 168.243 1.00 12.01 436 GLU M CA 1
ATOM 13734 C C . GLU D 4 436 ? 145.282 154.105 169.492 1.00 12.01 436 GLU M C 1
ATOM 13735 O O . GLU D 4 436 ? 146.408 154.645 169.607 1.00 16.00 436 GLU M O 1
ATOM 13741 N N . TYR D 4 437 ? 144.702 153.431 170.466 1.00 14.01 437 TYR M N 1
ATOM 13742 C CA . TYR D 4 437 ? 145.397 153.344 171.714 1.00 12.01 437 TYR M CA 1
ATOM 13743 C C . TYR D 4 437 ? 146.109 152.005 171.746 1.00 12.01 437 TYR M C 1
ATOM 13744 O O . TYR D 4 437 ? 145.797 151.132 170.936 1.00 16.00 437 TYR M O 1
ATOM 13753 N N . SER D 4 438 ? 147.225 151.958 172.391 1.00 14.01 438 SER M N 1
ATOM 13754 C CA . SER D 4 438 ? 147.836 150.751 172.547 1.00 12.01 438 SER M CA 1
ATOM 13755 C C . SER D 4 438 ? 148.166 150.740 173.975 1.00 12.01 438 SER M C 1
ATOM 13756 O O . SER D 4 438 ? 148.899 151.589 174.473 1.00 16.00 438 SER M O 1
ATOM 13759 N N . TYR D 4 439 ? 147.639 149.725 174.628 1.00 14.01 439 TYR M N 1
ATOM 13760 C CA . TYR D 4 439 ? 147.993 149.687 175.967 1.00 12.01 439 TYR M CA 1
ATOM 13761 C C . TYR D 4 439 ? 148.677 148.531 176.160 1.00 12.01 439 TYR M C 1
ATOM 13762 O O . TYR D 4 439 ? 148.573 147.521 175.473 1.00 16.00 439 TYR M O 1
ATOM 13771 N N . ILE D 4 440 ? 149.376 148.660 177.162 1.00 14.01 440 ILE M N 1
ATOM 13772 C CA . ILE D 4 440 ? 150.042 147.593 177.586 1.00 12.01 440 ILE M CA 1
ATOM 13773 C C . ILE D 4 440 ? 149.725 147.287 178.929 1.00 12.01 440 ILE M C 1
ATOM 13774 O O . ILE D 4 440 ? 150.027 148.027 179.848 1.00 16.00 440 ILE M O 1
ATOM 13779 N N . GLY D 4 441 ? 149.140 146.237 179.043 1.00 14.01 441 GLY M N 1
ATOM 13780 C CA . GLY D 4 441 ? 149.115 145.657 180.266 1.00 12.01 441 GLY M CA 1
ATOM 13781 C C . GLY D 4 441 ? 147.898 145.888 180.929 1.00 12.01 441 GLY M C 1
ATOM 13782 O O . GLY D 4 441 ? 147.723 145.967 182.144 1.00 16.00 441 GLY M O 1
ATOM 13783 N N . GLN D 4 442 ? 147.067 146.007 180.039 1.00 14.01 442 GLN M N 1
ATOM 13784 C CA . GLN D 4 442 ? 145.784 145.892 180.318 1.00 12.01 442 GLN M CA 1
ATOM 13785 C C . GLN D 4 442 ? 144.935 145.098 179.275 1.00 12.01 442 GLN M C 1
ATOM 13786 O O . GLN D 4 442 ? 145.489 144.555 178.344 1.00 16.00 442 GLN M O 1
ATOM 13792 N N . SER D 4 443 ? 143.611 145.040 179.414 1.00 14.01 443 SER M N 1
ATOM 13793 C CA . SER D 4 443 ? 142.792 143.952 178.894 1.00 12.01 443 SER M CA 1
ATOM 13794 C C . SER D 4 443 ? 141.990 144.607 177.811 1.00 12.01 443 SER M C 1
ATOM 13795 O O . SER D 4 443 ? 141.276 145.542 178.182 1.00 16.00 443 SER M O 1
ATOM 13798 N N . ALA D 4 444 ? 142.003 144.109 176.604 1.00 14.01 444 ALA M N 1
ATOM 13799 C CA . ALA D 4 444 ? 141.264 144.675 175.504 1.00 12.01 444 ALA M CA 1
ATOM 13800 C C . ALA D 4 444 ? 139.727 144.767 175.694 1.00 12.01 444 ALA M C 1
ATOM 13801 O O . ALA D 4 444 ? 139.091 145.762 175.329 1.00 16.00 444 ALA M O 1
ATOM 13803 N N . SER D 4 445 ? 139.151 143.722 176.243 1.00 14.01 445 SER M N 1
ATOM 13804 C CA . SER D 4 445 ? 137.733 143.544 176.534 1.00 12.01 445 SER M CA 1
ATOM 13805 C C . SER D 4 445 ? 137.449 144.130 177.951 1.00 12.01 445 SER M C 1
ATOM 13806 O O . SER D 4 445 ? 136.299 144.108 178.391 1.00 16.00 445 SER M O 1
ATOM 13809 N N . GLY D 4 446 ? 138.504 144.686 178.709 1.00 14.01 446 GLY M N 1
ATOM 13810 C CA . GLY D 4 446 ? 138.453 144.598 180.182 1.00 12.01 446 GLY M CA 1
ATOM 13811 C C . GLY D 4 446 ? 138.867 143.204 180.854 1.00 12.01 446 GLY M C 1
ATOM 13812 O O . GLY D 4 446 ? 138.640 142.988 182.047 1.00 16.00 446 GLY M O 1
ATOM 13813 N N . ILE D 4 447 ? 139.486 142.277 180.036 1.00 14.01 447 ILE M N 1
ATOM 13814 C CA . ILE D 4 447 ? 140.143 140.924 180.354 1.00 12.01 447 ILE M CA 1
ATOM 13815 C C . ILE D 4 447 ? 141.256 141.096 181.429 1.00 12.01 447 ILE M C 1
ATOM 13816 O O . ILE D 4 447 ? 142.396 140.570 181.560 1.00 16.00 447 ILE M O 1
ATOM 13821 N N . TYR D 4 448 ? 140.995 142.047 182.309 1.00 14.01 448 TYR M N 1
ATOM 13822 C CA . TYR D 4 448 ? 142.082 142.156 183.261 1.00 12.01 448 TYR M CA 1
ATOM 13823 C C . TYR D 4 448 ? 142.109 140.898 184.001 1.00 12.01 448 TYR M C 1
ATOM 13824 O O . TYR D 4 448 ? 141.102 140.398 184.514 1.00 16.00 448 TYR M O 1
ATOM 13833 N N . VAL D 4 449 ? 143.301 140.398 184.054 1.00 14.01 449 VAL M N 1
ATOM 13834 C CA . VAL D 4 449 ? 143.592 139.149 184.657 1.00 12.01 449 VAL M CA 1
ATOM 13835 C C . VAL D 4 449 ? 143.573 139.264 186.168 1.00 12.01 449 VAL M C 1
ATOM 13836 O O . VAL D 4 449 ? 144.531 139.792 186.660 1.00 16.00 449 VAL M O 1
ATOM 13840 N N . GLU D 4 450 ? 142.516 139.000 186.928 1.00 14.01 450 GLU M N 1
ATOM 13841 C CA . GLU D 4 450 ? 142.495 139.431 188.376 1.00 12.01 450 GLU M CA 1
ATOM 13842 C C . GLU D 4 450 ? 143.327 138.539 189.301 1.00 12.01 450 GLU M C 1
ATOM 13843 O O . GLU D 4 450 ? 143.549 138.479 190.533 1.00 16.00 450 GLU M O 1
ATOM 13849 N N . ALA D 4 451 ? 143.618 137.567 188.714 1.00 14.01 451 ALA M N 1
ATOM 13850 C CA . ALA D 4 451 ? 144.498 136.710 189.324 1.00 12.01 451 ALA M CA 1
ATOM 13851 C C . ALA D 4 451 ? 145.112 135.692 188.327 1.00 12.01 451 ALA M C 1
ATOM 13852 O O . ALA D 4 451 ? 144.339 135.048 187.565 1.00 16.00 451 ALA M O 1
ATOM 13854 N N . ILE D 4 452 ? 146.496 135.500 188.498 1.00 14.01 452 ILE M N 1
ATOM 13855 C CA . ILE D 4 452 ? 147.160 134.433 187.768 1.00 12.01 452 ILE M CA 1
ATOM 13856 C C . ILE D 4 452 ? 147.767 133.434 188.724 1.00 12.01 452 ILE M C 1
ATOM 13857 O O . ILE D 4 452 ? 148.598 133.790 189.546 1.00 16.00 452 ILE M O 1
ATOM 13862 N N . ASP D 4 453 ? 147.379 132.171 188.628 1.00 14.01 453 ASP M N 1
ATOM 13863 C CA . ASP D 4 453 ? 147.746 131.266 189.677 1.00 12.01 453 ASP M CA 1
ATOM 13864 C C . ASP D 4 453 ? 148.492 129.960 189.227 1.00 12.01 453 ASP M C 1
ATOM 13865 O O . ASP D 4 453 ? 148.023 129.228 188.392 1.00 16.00 453 ASP M O 1
ATOM 13870 N N . ILE D 4 454 ? 149.540 129.661 189.623 1.00 14.01 454 ILE M N 1
ATOM 13871 C CA . ILE D 4 454 ? 150.124 128.540 188.968 1.00 12.01 454 ILE M CA 1
ATOM 13872 C C . ILE D 4 454 ? 149.731 127.295 189.629 1.00 12.01 454 ILE M C 1
ATOM 13873 O O . ILE D 4 454 ? 149.789 127.168 190.875 1.00 16.00 454 ILE M O 1
ATOM 13878 N N . VAL D 4 455 ? 149.302 126.295 188.791 1.00 14.01 455 VAL M N 1
ATOM 13879 C CA . VAL D 4 455 ? 148.980 125.088 189.492 1.00 12.01 455 VAL M CA 1
ATOM 13880 C C . VAL D 4 455 ? 149.724 123.903 189.202 1.00 12.01 455 VAL M C 1
ATOM 13881 O O . VAL D 4 455 ? 149.371 123.057 188.365 1.00 16.00 455 VAL M O 1
ATOM 13885 N N . SER D 4 456 ? 150.898 123.857 189.987 1.00 14.01 456 SER M N 1
ATOM 13886 C CA . SER D 4 456 ? 151.201 122.528 190.074 1.00 12.01 456 SER M CA 1
ATOM 13887 C C . SER D 4 456 ? 151.978 122.015 191.347 1.00 12.01 456 SER M C 1
ATOM 13888 O O . SER D 4 456 ? 152.584 120.942 191.165 1.00 16.00 456 SER M O 1
ATOM 13891 N N . GLY D 4 457 ? 151.574 122.408 192.575 1.00 14.01 457 GLY M N 1
ATOM 13892 C CA . GLY D 4 457 ? 151.803 121.613 193.813 1.00 12.01 457 GLY M CA 1
ATOM 13893 C C . GLY D 4 457 ? 153.052 122.247 194.067 1.00 12.01 457 GLY M C 1
ATOM 13894 O O . GLY D 4 457 ? 153.885 121.901 194.945 1.00 16.00 457 GLY M O 1
ATOM 13895 N N . LEU D 4 458 ? 152.955 123.377 193.389 1.00 14.01 458 LEU M N 1
ATOM 13896 C CA . LEU D 4 458 ? 154.088 124.232 193.346 1.00 12.01 458 LEU M CA 1
ATOM 13897 C C . LEU D 4 458 ? 153.547 125.126 194.328 1.00 12.01 458 LEU M C 1
ATOM 13898 O O . LEU D 4 458 ? 152.296 124.862 194.541 1.00 16.00 458 LEU M O 1
ATOM 13903 N N . THR D 4 459 ? 154.574 125.856 194.846 1.00 14.01 459 THR M N 1
ATOM 13904 C CA . THR D 4 459 ? 154.795 126.922 195.799 1.00 12.01 459 THR M CA 1
ATOM 13905 C C . THR D 4 459 ? 155.615 127.966 195.048 1.00 12.01 459 THR M C 1
ATOM 13906 O O . THR D 4 459 ? 156.121 127.714 193.962 1.00 16.00 459 THR M O 1
ATOM 13910 N N . ILE D 4 460 ? 155.689 129.087 195.619 1.00 14.01 460 ILE M N 1
ATOM 13911 C CA . ILE D 4 460 ? 156.556 130.167 195.163 1.00 12.01 460 ILE M CA 1
ATOM 13912 C C . ILE D 4 460 ? 157.943 129.938 195.775 1.00 12.01 460 ILE M C 1
ATOM 13913 O O . ILE D 4 460 ? 158.124 129.761 196.977 1.00 16.00 460 ILE M O 1
ATOM 13918 N N . GLY D 4 461 ? 158.848 129.921 194.864 1.00 14.01 461 GLY M N 1
ATOM 13919 C CA . GLY D 4 461 ? 160.263 129.726 194.792 1.00 12.01 461 GLY M CA 1
ATOM 13920 C C . GLY D 4 461 ? 160.445 128.287 194.554 1.00 12.01 461 GLY M C 1
ATOM 13921 O O . GLY D 4 461 ? 161.578 127.887 194.331 1.00 16.00 461 GLY M O 1
ATOM 13922 N N . LYS D 4 462 ? 159.383 127.579 194.529 1.00 14.01 462 LYS M N 1
ATOM 13923 C CA . LYS D 4 462 ? 159.654 126.266 194.066 1.00 12.01 462 LYS M CA 1
ATOM 13924 C C . LYS D 4 462 ? 159.688 127.026 192.698 1.00 12.01 462 LYS M C 1
ATOM 13925 O O . LYS D 4 462 ? 159.001 128.035 192.527 1.00 16.00 462 LYS M O 1
ATOM 13931 N N . ASN D 4 463 ? 160.413 126.588 191.839 1.00 14.01 463 ASN M N 1
ATOM 13932 C CA . ASN D 4 463 ? 161.303 127.275 190.947 1.00 12.01 463 ASN M CA 1
ATOM 13933 C C . ASN D 4 463 ? 160.677 128.216 190.068 1.00 12.01 463 ASN M C 1
ATOM 13934 O O . ASN D 4 463 ? 161.332 128.704 189.143 1.00 16.00 463 ASN M O 1
ATOM 13939 N N . THR D 4 464 ? 159.482 128.497 190.314 1.00 14.01 464 THR M N 1
ATOM 13940 C CA . THR D 4 464 ? 158.711 129.200 189.346 1.00 12.01 464 THR M CA 1
ATOM 13941 C C . THR D 4 464 ? 158.974 130.722 189.736 1.00 12.01 464 THR M C 1
ATOM 13942 O O . THR D 4 464 ? 158.821 131.106 190.879 1.00 16.00 464 THR M O 1
ATOM 13946 N N . LYS D 4 465 ? 159.358 131.574 188.741 1.00 14.01 465 LYS M N 1
ATOM 13947 C CA . LYS D 4 465 ? 159.617 133.072 188.827 1.00 12.01 465 LYS M CA 1
ATOM 13948 C C . LYS D 4 465 ? 158.649 133.805 187.950 1.00 12.01 465 LYS M C 1
ATOM 13949 O O . LYS D 4 465 ? 158.117 133.252 186.971 1.00 16.00 465 LYS M O 1
ATOM 13955 N N . LEU D 4 466 ? 158.310 135.052 188.378 1.00 14.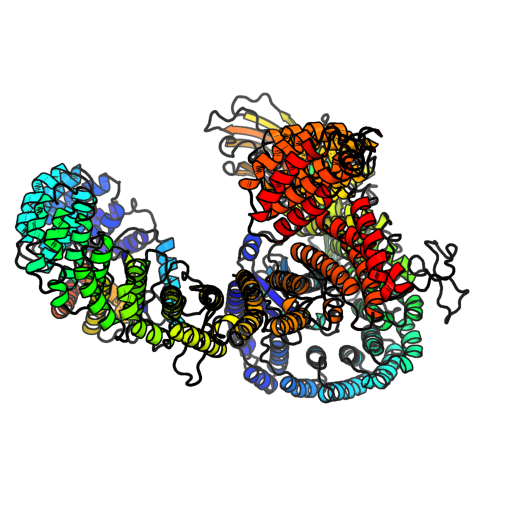01 466 LEU M N 1
ATOM 13956 C CA . LEU D 4 466 ? 157.275 135.858 187.684 1.00 12.01 466 LEU M CA 1
ATOM 13957 C C . LEU D 4 466 ? 158.160 136.862 186.827 1.00 12.01 466 LEU M C 1
ATOM 13958 O O . LEU D 4 466 ? 158.511 137.943 187.324 1.00 16.00 466 LEU M O 1
ATOM 13963 N N . TYR D 4 467 ? 158.304 136.627 185.556 1.00 14.01 467 TYR M N 1
ATOM 13964 C CA . TYR D 4 467 ? 159.177 137.194 184.536 1.00 12.01 467 TYR M CA 1
ATOM 13965 C C . TYR D 4 467 ? 158.748 138.615 184.358 1.00 12.01 467 TYR M C 1
ATOM 13966 O O . TYR D 4 467 ? 157.585 138.904 184.727 1.00 16.00 467 TYR M O 1
ATOM 13975 N N . LYS D 4 468 ? 159.537 139.372 183.637 1.00 14.01 468 LYS M N 1
ATOM 13976 C CA . LYS D 4 468 ? 159.140 140.681 183.171 1.00 12.01 468 LYS M CA 1
ATOM 13977 C C . LYS D 4 468 ? 159.564 140.964 181.813 1.00 12.01 468 LYS M C 1
ATOM 13978 O O . LYS D 4 468 ? 160.708 141.221 181.504 1.00 16.00 468 LYS M O 1
ATOM 13984 N N . GLY D 4 469 ? 158.519 140.916 180.974 1.00 14.01 469 GLY M N 1
ATOM 13985 C CA . GLY D 4 469 ? 158.686 141.498 179.702 1.00 12.01 469 GLY M CA 1
ATOM 13986 C C . GLY D 4 469 ? 157.910 140.619 178.736 1.00 12.01 469 GLY M C 1
ATOM 13987 O O . GLY D 4 469 ? 158.024 140.855 177.526 1.00 16.00 469 GLY M O 1
ATOM 13988 N N . ALA D 4 470 ? 157.067 139.591 179.157 1.00 14.01 470 ALA M N 1
ATOM 13989 C CA . ALA D 4 470 ? 155.991 139.399 178.170 1.00 12.01 470 ALA M CA 1
ATOM 13990 C C . ALA D 4 470 ? 155.590 140.756 177.571 1.00 12.01 470 ALA M C 1
ATOM 13991 O O . ALA D 4 470 ? 155.676 141.777 178.263 1.00 16.00 470 ALA M O 1
ATOM 13993 N N . LYS D 4 471 ? 155.136 140.759 176.278 1.00 14.01 471 LYS M N 1
ATOM 13994 C CA . LYS D 4 471 ? 154.645 142.008 175.727 1.00 12.01 471 LYS M CA 1
ATOM 13995 C C . LYS D 4 471 ? 153.599 141.739 174.732 1.00 12.01 471 LYS M C 1
ATOM 13996 O O . LYS D 4 471 ? 153.912 141.372 173.597 1.00 16.00 471 LYS M O 1
ATOM 14002 N N . TYR D 4 472 ? 152.351 141.929 175.096 1.00 14.01 472 TYR M N 1
ATOM 14003 C CA . TYR D 4 472 ? 151.431 141.718 174.038 1.00 12.01 472 TYR M CA 1
ATOM 14004 C C . TYR D 4 472 ? 151.297 142.957 173.234 1.00 12.01 472 TYR M C 1
ATOM 14005 O O . TYR D 4 472 ? 151.460 144.075 173.727 1.00 16.00 472 TYR M O 1
ATOM 14014 N N . LYS D 4 473 ? 150.982 142.756 171.962 1.00 14.01 473 LYS M N 1
ATOM 14015 C CA . LYS D 4 473 ? 150.718 143.900 171.175 1.00 12.01 473 LYS M CA 1
ATOM 14016 C C . LYS D 4 473 ? 149.397 143.660 170.497 1.00 12.01 473 LYS M C 1
ATOM 14017 O O . LYS D 4 473 ? 149.091 142.513 170.156 1.00 16.00 473 LYS M O 1
ATOM 14023 N N . THR D 4 474 ? 148.641 144.636 170.283 1.00 14.01 474 THR M N 1
ATOM 14024 C CA . THR D 4 474 ? 147.380 144.378 169.634 1.00 12.01 474 THR M CA 1
ATOM 14025 C C . THR D 4 474 ? 147.148 145.497 168.674 1.00 12.01 474 THR M C 1
ATOM 14026 O O . THR D 4 474 ? 147.402 146.673 168.994 1.00 16.00 474 THR M O 1
ATOM 14030 N N . GLN D 4 475 ? 146.678 145.170 167.496 1.00 14.01 475 GLN M N 1
ATOM 14031 C CA . GLN D 4 475 ? 146.483 146.253 166.587 1.00 12.01 475 GLN M CA 1
ATOM 14032 C C . GLN D 4 475 ? 145.201 146.004 165.919 1.00 12.01 475 GLN M C 1
ATOM 14033 O O . GLN D 4 475 ? 144.819 144.880 165.578 1.00 16.00 475 GLN M O 1
ATOM 14039 N N . THR D 4 476 ? 144.503 147.156 165.780 1.00 14.01 476 THR M N 1
ATOM 14040 C CA . THR D 4 476 ? 143.385 147.059 164.951 1.00 12.01 476 THR M CA 1
ATOM 14041 C C . THR D 4 476 ? 143.459 148.207 164.061 1.00 12.01 476 THR M C 1
ATOM 14042 O O . THR D 4 476 ? 144.507 148.625 163.595 1.00 16.00 476 THR M O 1
ATOM 14046 N N . GLY D 4 477 ? 142.347 148.702 163.840 1.00 14.01 477 GLY M N 1
ATOM 14047 C CA . GLY D 4 477 ? 142.110 149.779 163.009 1.00 12.01 477 GLY M CA 1
ATOM 14048 C C . GLY D 4 477 ? 141.017 150.701 163.233 1.00 12.01 477 GLY M C 1
ATOM 14049 O O . GLY D 4 477 ? 140.001 150.362 163.848 1.00 16.00 477 GLY M O 1
ATOM 14050 N N . ASN D 4 478 ? 141.237 151.910 162.834 1.00 14.01 478 ASN M N 1
ATOM 14051 C CA . ASN D 4 478 ? 141.448 152.514 164.050 1.00 12.01 478 ASN M CA 1
ATOM 14052 C C . ASN D 4 478 ? 140.256 153.244 164.613 1.00 12.01 478 ASN M C 1
ATOM 14053 O O . ASN D 4 478 ? 139.360 153.664 163.878 1.00 16.00 478 ASN M O 1
ATOM 14058 N N . PHE D 4 479 ? 140.228 153.462 165.901 1.00 14.01 479 PHE M N 1
ATOM 14059 C CA . PHE D 4 479 ? 139.010 154.117 166.395 1.00 12.01 479 PHE M CA 1
ATOM 14060 C C . PHE D 4 479 ? 138.602 155.127 165.409 1.00 12.01 479 PHE M C 1
ATOM 14061 O O . PHE D 4 479 ? 139.375 155.517 164.525 1.00 16.00 479 PHE M O 1
ATOM 14069 N N . GLN D 4 480 ? 137.366 155.557 165.537 1.00 14.01 480 GLN M N 1
ATOM 14070 C CA . GLN D 4 480 ? 136.937 156.518 164.583 1.00 12.01 480 GLN M CA 1
ATOM 14071 C C . GLN D 4 480 ? 135.788 157.230 165.183 1.00 12.01 480 GLN M C 1
ATOM 14072 O O . GLN D 4 480 ? 134.685 156.676 165.236 1.00 16.00 480 GLN M O 1
ATOM 14078 N N . VAL D 4 481 ? 135.978 158.393 165.611 1.00 14.01 481 VAL M N 1
ATOM 14079 C CA . VAL D 4 481 ? 134.828 159.097 166.066 1.00 12.01 481 VAL M CA 1
ATOM 14080 C C . VAL D 4 481 ? 134.308 159.909 164.984 1.00 12.01 481 VAL M C 1
ATOM 14081 O O . VAL D 4 481 ? 135.022 160.701 164.376 1.00 16.00 481 VAL M O 1
ATOM 14085 N N . ARG D 4 482 ? 133.023 159.732 164.738 1.00 14.01 482 ARG M N 1
ATOM 14086 C CA . ARG D 4 482 ? 132.520 160.440 163.659 1.00 12.01 482 ARG M CA 1
ATOM 14087 C C . ARG D 4 482 ? 131.600 161.413 164.266 1.00 12.01 482 ARG M C 1
ATOM 14088 O O . ARG D 4 482 ? 130.637 161.081 164.973 1.00 16.00 482 ARG M O 1
ATOM 14096 N N . LEU D 4 483 ? 131.895 162.618 163.971 1.00 14.01 483 LEU M N 1
ATOM 14097 C CA . LEU D 4 483 ? 131.093 163.716 164.337 1.00 12.01 483 LEU M CA 1
ATOM 14098 C C . LEU D 4 483 ? 130.291 164.124 163.105 1.00 12.01 483 LEU M C 1
ATOM 14099 O O . LEU D 4 483 ? 129.046 164.292 163.176 1.00 16.00 483 LEU M O 1
#